Protein 6RD5 (pdb70)

Structure (mmCIF, N/CA/C/O backbone):
data_6RD5
#
_entry.id   6RD5
#
_cell.length_a   1.0
_cell.length_b   1.0
_cell.length_c   1.0
_cell.angle_alpha   90.00
_cell.angle_beta   90.00
_cell.angle_gamma   90.00
#
_symmetry.space_group_name_H-M   'P 1'
#
loop_
_entity.id
_entity.type
_entity.pdbx_description
1 polymer 'ASA-10: Polytomella F-ATP synthase associated subunit 10'
2 polymer 'ATP synthase associated protein ASA1'
3 polymer 'Mitochondrial F1F0 ATP synthase associated 32 kDa protein'
4 polymer 'Mitochondrial F1F0 ATP synthase associated 14 kDa protein'
5 polymer 'Mitochondrial ATP synthase subunit ASA6'
6 polymer 'Mitochondrial ATP synthase subunit ASA8'
7 polymer 'Mitochondrial ATP synthase subunit ASA9'
8 polymer 'Mitochondrial ATP synthase subunit 6'
9 non-polymer '(1S)-2-{[(2-AMINOETHOXY)(HYDROXY)PHOSPHORYL]OXY}-1-[(PALMITOYLOXY)METHYL]ETHYL STEARATE'
10 non-polymer DODECYL-BETA-D-MALTOSIDE
11 non-polymer 'ZINC ION'
12 water water
#
loop_
_atom_site.group_PDB
_atom_site.id
_atom_site.type_symbol
_atom_site.label_atom_id
_atom_site.label_alt_id
_atom_site.label_comp_id
_atom_site.label_asym_id
_atom_site.label_entity_id
_atom_site.label_seq_id
_atom_site.pdbx_PDB_ins_code
_atom_site.Cartn_x
_atom_site.Cartn_y
_atom_site.Cartn_z
_atom_site.occupancy
_atom_site.B_iso_or_equiv
_atom_site.auth_seq_id
_atom_site.auth_comp_id
_atom_site.auth_asym_id
_atom_site.auth_atom_id
_atom_site.pdbx_PDB_model_num
ATOM 1 N N . SER A 1 2 ? 235.480 261.118 224.374 1.00 22.67 2 SER 0 N 1
ATOM 2 C CA . SER A 1 2 ? 235.092 260.760 223.014 1.00 22.67 2 SER 0 CA 1
ATOM 3 C C . SER A 1 2 ? 236.238 260.115 222.250 1.00 22.67 2 SER 0 C 1
ATOM 4 O O . SER A 1 2 ? 237.384 260.168 222.674 1.00 22.67 2 SER 0 O 1
ATOM 7 N N . TYR A 1 3 ? 235.918 259.505 221.113 1.00 20.77 3 TYR 0 N 1
ATOM 8 C CA . TYR A 1 3 ? 236.911 258.891 220.246 1.00 20.77 3 TYR 0 CA 1
ATOM 9 C C . TYR A 1 3 ? 237.215 259.734 219.018 1.00 20.77 3 TYR 0 C 1
ATOM 10 O O . TYR A 1 3 ? 237.735 259.202 218.036 1.00 20.77 3 TYR 0 O 1
ATOM 19 N N . SER A 1 4 ? 236.902 261.031 219.053 1.00 24.97 4 SER 0 N 1
ATOM 20 C CA . SER A 1 4 ? 237.041 261.868 217.866 1.00 24.97 4 SER 0 CA 1
ATOM 21 C C . SER A 1 4 ? 238.502 262.124 217.527 1.00 24.97 4 SER 0 C 1
ATOM 22 O O . SER A 1 4 ? 238.869 262.199 216.351 1.00 24.97 4 SER 0 O 1
ATOM 25 N N . ALA A 1 5 ? 239.355 262.244 218.542 1.00 26.30 5 ALA 0 N 1
ATOM 26 C CA . ALA A 1 5 ? 240.761 262.527 218.286 1.00 26.30 5 ALA 0 CA 1
ATOM 27 C C . ALA A 1 5 ? 241.511 261.270 217.871 1.00 26.30 5 ALA 0 C 1
ATOM 28 O O . ALA A 1 5 ? 242.625 261.349 217.345 1.00 26.30 5 ALA 0 O 1
ATOM 30 N N . TYR A 1 6 ? 240.923 260.100 218.109 1.00 24.09 6 TYR 0 N 1
ATOM 31 C CA . TYR A 1 6 ? 241.515 258.862 217.621 1.00 24.09 6 TYR 0 CA 1
ATOM 32 C C . TYR A 1 6 ? 241.272 258.695 216.128 1.00 24.09 6 TYR 0 C 1
ATOM 33 O O . TYR A 1 6 ? 242.112 258.140 215.410 1.00 24.09 6 TYR 0 O 1
ATOM 42 N N . PHE A 1 7 ? 240.129 259.176 215.640 1.00 23.15 7 PHE 0 N 1
ATOM 43 C CA . PHE A 1 7 ? 239.800 258.997 214.232 1.00 23.15 7 PHE 0 CA 1
ATOM 44 C C . PHE A 1 7 ? 240.406 260.095 213.375 1.00 23.15 7 PHE 0 C 1
ATOM 45 O O . PHE A 1 7 ? 240.478 259.962 212.149 1.00 23.15 7 PHE 0 O 1
ATOM 53 N N . ALA A 1 8 ? 240.844 261.186 213.999 1.00 28.73 8 ALA 0 N 1
ATOM 54 C CA . ALA A 1 8 ? 241.596 262.198 213.276 1.00 28.73 8 ALA 0 CA 1
ATOM 55 C C . ALA A 1 8 ? 243.067 261.831 213.149 1.00 28.73 8 ALA 0 C 1
ATOM 56 O O . ALA A 1 8 ? 243.788 262.478 212.385 1.00 28.73 8 ALA 0 O 1
ATOM 58 N N . LYS A 1 9 ? 243.526 260.818 213.887 1.00 33.09 9 LYS 0 N 1
ATOM 59 C CA . LYS A 1 9 ? 244.917 260.386 213.791 1.00 33.09 9 LYS 0 CA 1
ATOM 60 C C . LYS A 1 9 ? 245.197 259.721 212.453 1.00 33.09 9 LYS 0 C 1
ATOM 61 O O . LYS A 1 9 ? 246.212 260.008 211.811 1.00 33.09 9 LYS 0 O 1
ATOM 67 N N . ALA A 1 10 ? 244.316 258.824 212.024 1.00 37.20 10 ALA 0 N 1
ATOM 68 C CA . ALA A 1 10 ? 244.469 258.191 210.724 1.00 37.20 10 ALA 0 CA 1
ATOM 69 C C . ALA A 1 10 ? 244.084 259.173 209.627 1.00 37.20 10 ALA 0 C 1
ATOM 70 O O . ALA A 1 10 ? 243.007 259.775 209.666 1.00 37.20 10 ALA 0 O 1
ATOM 72 N N . GLY A 1 11 ? 244.966 259.337 208.647 1.00 41.33 11 GLY 0 N 1
ATOM 73 C CA . GLY A 1 11 ? 244.733 260.283 207.581 1.00 41.33 11 GLY 0 CA 1
ATOM 74 C C . GLY A 1 11 ? 243.785 259.750 206.529 1.00 41.33 11 GLY 0 C 1
ATOM 75 O O . GLY A 1 11 ? 242.932 258.899 206.778 1.00 41.33 11 GLY 0 O 1
ATOM 76 N N . PHE A 1 12 ? 243.932 260.284 205.322 1.00 42.79 12 PHE 0 N 1
ATOM 77 C CA . PHE A 1 12 ? 243.226 259.734 204.179 1.00 42.79 12 PHE 0 CA 1
ATOM 78 C C . PHE A 1 12 ? 243.819 258.375 203.852 1.00 42.79 12 PHE 0 C 1
ATOM 79 O O . PHE A 1 12 ? 245.038 258.191 203.896 1.00 42.79 12 PHE 0 O 1
ATOM 87 N N . GLN A 1 13 ? 242.956 257.427 203.531 1.00 40.18 13 GLN 0 N 1
ATOM 88 C CA . GLN A 1 13 ? 243.377 256.112 203.092 1.00 40.18 13 GLN 0 CA 1
ATOM 89 C C . GLN A 1 13 ? 242.546 255.723 201.885 1.00 40.18 13 GLN 0 C 1
ATOM 90 O O . GLN A 1 13 ? 241.373 256.084 201.786 1.00 40.18 13 GLN 0 O 1
ATOM 96 N N . PHE A 1 14 ? 243.162 255.006 200.963 1.00 39.12 14 PHE 0 N 1
ATOM 97 C CA . PHE A 1 14 ? 242.463 254.507 199.796 1.00 39.12 14 PHE 0 CA 1
ATOM 98 C C . PHE A 1 14 ? 241.580 253.335 200.202 1.00 39.12 14 PHE 0 C 1
ATOM 99 O O . PHE A 1 14 ? 241.742 252.775 201.287 1.00 39.12 14 PHE 0 O 1
ATOM 107 N N . PRO A 1 15 ? 240.605 252.962 199.367 1.00 32.85 15 PRO 0 N 1
ATOM 108 C CA . PRO A 1 15 ? 239.915 251.685 199.572 1.00 32.85 15 PRO 0 CA 1
ATOM 109 C C . PRO A 1 15 ? 240.883 250.513 199.477 1.00 32.85 15 PRO 0 C 1
ATOM 110 O O . PRO A 1 15 ? 241.951 250.613 198.870 1.00 32.85 15 PRO 0 O 1
ATOM 114 N N . ALA A 1 16 ? 240.480 249.390 200.072 1.00 31.36 16 ALA 0 N 1
ATOM 115 C CA . ALA A 1 16 ? 241.447 248.399 200.534 1.00 31.36 16 ALA 0 CA 1
ATOM 116 C C . ALA A 1 16 ? 242.113 247.650 199.389 1.00 31.36 16 ALA 0 C 1
ATOM 117 O O . ALA A 1 16 ? 243.275 247.252 199.502 1.00 31.36 16 ALA 0 O 1
ATOM 119 N N . GLY A 1 17 ? 241.414 247.456 198.282 1.00 29.16 17 GLY 0 N 1
ATOM 120 C CA . GLY A 1 17 ? 242.040 246.776 197.168 1.00 29.16 17 GLY 0 CA 1
ATOM 121 C C . GLY A 1 17 ? 242.068 247.618 195.916 1.00 29.16 17 GLY 0 C 1
ATOM 122 O O . GLY A 1 17 ? 241.933 247.095 194.809 1.00 29.16 17 GLY 0 O 1
ATOM 123 N N . LEU A 1 18 ? 242.242 248.929 196.088 1.00 31.40 18 LEU 0 N 1
ATOM 124 C CA . LEU A 1 18 ? 242.164 249.851 194.961 1.00 31.40 18 LEU 0 CA 1
ATOM 125 C C . LEU A 1 18 ? 243.370 249.718 194.043 1.00 31.40 18 LEU 0 C 1
ATOM 126 O O . LEU A 1 18 ? 243.304 250.088 192.867 1.00 31.40 18 LEU 0 O 1
ATOM 131 N N . SER A 1 19 ? 244.482 249.197 194.561 1.00 32.49 19 SER 0 N 1
ATOM 132 C CA . SER A 1 19 ? 245.636 248.953 193.707 1.00 32.49 19 SER 0 CA 1
ATOM 133 C C . SER A 1 19 ? 245.354 247.831 192.721 1.00 32.49 19 SER 0 C 1
ATOM 134 O O . SER A 1 19 ? 245.845 247.857 191.592 1.00 32.49 19 SER 0 O 1
ATOM 137 N N . ALA A 1 20 ? 244.551 246.846 193.124 1.00 31.55 20 ALA 0 N 1
ATOM 138 C CA . ALA A 1 20 ? 244.197 245.765 192.213 1.00 31.55 20 ALA 0 CA 1
ATOM 139 C C . ALA A 1 20 ? 243.166 246.220 191.190 1.00 31.55 20 ALA 0 C 1
ATOM 140 O O . ALA A 1 20 ? 243.055 245.631 190.110 1.00 31.55 20 ALA 0 O 1
ATOM 142 N N . LEU A 1 21 ? 242.393 247.255 191.517 1.00 28.50 21 LEU 0 N 1
ATOM 143 C CA . LEU A 1 21 ? 241.456 247.807 190.548 1.00 28.50 21 LEU 0 CA 1
ATOM 144 C C . LEU A 1 21 ? 242.191 248.603 189.480 1.00 28.50 21 LEU 0 C 1
ATOM 145 O O . LEU A 1 21 ? 241.918 248.459 188.284 1.00 28.50 21 LEU 0 O 1
ATOM 150 N N . VAL A 1 22 ? 243.142 249.442 189.891 1.00 30.84 22 VAL 0 N 1
ATOM 151 C CA . VAL A 1 22 ? 243.879 250.238 188.920 1.00 30.84 22 VAL 0 CA 1
ATOM 152 C C . VAL A 1 22 ? 244.918 249.387 188.202 1.00 30.84 22 VAL 0 C 1
ATOM 153 O O . VAL A 1 22 ? 245.391 249.755 187.127 1.00 30.84 22 VAL 0 O 1
ATOM 157 N N . ALA A 1 23 ? 245.284 248.233 188.764 1.00 32.08 23 ALA 0 N 1
ATOM 158 C CA . ALA A 1 23 ? 246.136 247.317 188.015 1.00 32.08 23 ALA 0 CA 1
ATOM 159 C C . ALA A 1 23 ? 245.349 246.625 186.917 1.00 32.08 23 ALA 0 C 1
ATOM 160 O O . ALA A 1 23 ? 245.869 246.402 185.823 1.00 32.08 23 ALA 0 O 1
ATOM 162 N N . GLY A 1 24 ? 244.089 246.287 187.187 1.00 31.99 24 GLY 0 N 1
ATOM 163 C CA . GLY A 1 24 ? 243.292 245.602 186.186 1.00 31.99 24 GLY 0 CA 1
ATOM 164 C C . GLY A 1 24 ? 242.821 246.529 185.085 1.00 31.99 24 GLY 0 C 1
ATOM 165 O O . GLY A 1 24 ? 242.634 246.112 183.944 1.00 31.99 24 GLY 0 O 1
ATOM 166 N N . ILE A 1 25 ? 242.625 247.804 185.415 1.00 31.87 25 ILE 0 N 1
ATOM 167 C CA . ILE A 1 25 ? 242.148 248.764 184.427 1.00 31.87 25 ILE 0 CA 1
ATOM 168 C C . ILE A 1 25 ? 243.287 249.193 183.510 1.00 31.87 25 ILE 0 C 1
ATOM 169 O O . ILE A 1 25 ? 243.108 249.330 182.293 1.00 31.87 25 ILE 0 O 1
ATOM 174 N N . VAL A 1 26 ? 244.486 249.362 184.068 1.00 33.28 26 VAL 0 N 1
ATOM 175 C CA . VAL A 1 26 ? 245.650 249.711 183.258 1.00 33.28 26 VAL 0 CA 1
ATOM 176 C C . VAL A 1 26 ? 246.078 248.533 182.387 1.00 33.28 26 VAL 0 C 1
ATOM 177 O O . VAL A 1 26 ? 246.405 248.713 181.208 1.00 33.28 26 VAL 0 O 1
ATOM 181 N N . ALA A 1 27 ? 246.013 247.307 182.919 1.00 33.90 27 ALA 0 N 1
ATOM 182 C CA . ALA A 1 27 ? 246.403 246.135 182.135 1.00 33.90 27 ALA 0 CA 1
ATOM 183 C C . ALA A 1 27 ? 245.416 245.844 181.011 1.00 33.90 27 ALA 0 C 1
ATOM 184 O O . ALA A 1 27 ? 245.756 245.155 180.045 1.00 33.90 27 ALA 0 O 1
ATOM 186 N N . LEU A 1 28 ? 244.187 246.347 181.115 1.00 32.42 28 LEU 0 N 1
ATOM 187 C CA . LEU A 1 28 ? 243.260 246.206 179.999 1.00 32.42 28 LEU 0 CA 1
ATOM 188 C C . LEU A 1 28 ? 243.528 247.256 178.934 1.00 32.42 28 LEU 0 C 1
ATOM 189 O O . LEU A 1 28 ? 243.095 247.113 177.786 1.00 32.42 28 LEU 0 O 1
ATOM 194 N N . ASN A 1 29 ? 244.252 248.314 179.292 1.00 36.68 29 ASN 0 N 1
ATOM 195 C CA . ASN A 1 29 ? 244.518 249.385 178.345 1.00 36.68 29 ASN 0 CA 1
ATOM 196 C C . ASN A 1 29 ? 245.926 249.318 177.773 1.00 36.68 29 ASN 0 C 1
ATOM 197 O O . ASN A 1 29 ? 246.206 249.979 176.767 1.00 36.68 29 ASN 0 O 1
ATOM 202 N N . VAL A 1 30 ? 246.823 248.539 178.379 1.00 37.70 30 VAL 0 N 1
ATOM 203 C CA . VAL A 1 30 ? 248.174 248.455 177.838 1.00 37.70 30 VAL 0 CA 1
ATOM 204 C C . VAL A 1 30 ? 248.436 247.084 177.223 1.00 37.70 30 VAL 0 C 1
ATOM 205 O O . VAL A 1 30 ? 249.241 246.957 176.295 1.00 37.70 30 VAL 0 O 1
ATOM 209 N N . CYS A 1 31 ? 247.763 246.039 177.701 1.00 39.61 31 CYS 0 N 1
ATOM 210 C CA . CYS A 1 31 ? 247.887 244.716 177.091 1.00 39.61 31 CYS 0 CA 1
ATOM 211 C C . CYS A 1 31 ? 246.708 244.461 176.154 1.00 39.61 31 CYS 0 C 1
ATOM 212 O O . CYS A 1 31 ? 245.891 243.567 176.346 1.00 39.61 31 CYS 0 O 1
ATOM 215 N N . THR A 1 32 ? 246.639 245.289 175.115 1.00 38.10 32 THR 0 N 1
ATOM 216 C CA . THR A 1 32 ? 245.571 245.180 174.135 1.00 38.10 32 THR 0 CA 1
ATOM 217 C C . THR A 1 32 ? 245.862 244.140 173.064 1.00 38.10 32 THR 0 C 1
ATOM 218 O O . THR A 1 32 ? 244.922 243.595 172.481 1.00 38.10 32 THR 0 O 1
ATOM 222 N N . GLY A 1 33 ? 247.130 243.841 172.806 1.00 37.36 33 GLY 0 N 1
ATOM 223 C CA . GLY A 1 33 ? 247.467 242.890 171.759 1.00 37.36 33 GLY 0 CA 1
ATOM 224 C C . GLY A 1 33 ? 247.283 243.455 170.369 1.00 37.36 33 GLY 0 C 1
ATOM 225 O O . GLY A 1 33 ? 246.990 242.709 169.427 1.00 37.36 33 GLY 0 O 1
ATOM 226 N N . ARG A 1 34 ? 247.455 244.762 170.222 1.00 35.43 34 ARG 0 N 1
ATOM 227 C CA . ARG A 1 34 ? 247.208 245.454 168.966 1.00 35.43 34 ARG 0 CA 1
ATOM 228 C C . ARG A 1 34 ? 247.974 246.768 169.008 1.00 35.43 34 ARG 0 C 1
ATOM 229 O O . ARG A 1 34 ? 248.350 247.234 170.093 1.00 35.43 34 ARG 0 O 1
ATOM 237 N N . PRO A 1 35 ? 248.281 247.362 167.848 1.00 29.80 35 PRO 0 N 1
ATOM 238 C CA . PRO A 1 35 ? 248.970 248.658 167.856 1.00 29.80 35 PRO 0 CA 1
ATOM 239 C C . PRO A 1 35 ? 248.100 249.761 168.438 1.00 29.80 35 PRO 0 C 1
ATOM 240 O O . PRO A 1 35 ? 246.872 249.673 168.460 1.00 29.80 35 PRO 0 O 1
ATOM 244 N N . THR A 1 36 ? 248.760 250.815 168.898 1.00 30.04 36 THR 0 N 1
ATOM 245 C CA . THR A 1 36 ? 248.148 251.780 169.806 1.00 30.04 36 THR 0 CA 1
ATOM 246 C C . THR A 1 36 ? 247.539 252.967 169.062 1.00 30.04 36 THR 0 C 1
ATOM 247 O O . THR A 1 36 ? 248.169 254.018 168.931 1.00 30.04 36 THR 0 O 1
ATOM 251 N N . LYS A 1 37 ? 246.287 252.792 168.610 1.00 32.48 37 LYS 0 N 1
ATOM 252 C CA . LYS A 1 37 ? 245.312 253.835 168.273 1.00 32.48 37 LYS 0 CA 1
ATOM 253 C C . LYS A 1 37 ? 245.854 254.944 167.368 1.00 32.48 37 LYS 0 C 1
ATOM 254 O O . LYS A 1 37 ? 246.196 256.036 167.833 1.00 32.48 37 LYS 0 O 1
ATOM 260 N N . GLY A 1 38 ? 246.071 254.628 166.104 1.00 27.28 38 GLY 0 N 1
ATOM 261 C CA . GLY A 1 38 ? 246.602 255.589 165.172 1.00 27.28 38 GLY 0 CA 1
ATOM 262 C C . GLY A 1 38 ? 248.010 255.304 164.730 1.00 27.28 38 GLY 0 C 1
ATOM 263 O O . GLY A 1 38 ? 248.563 256.078 163.946 1.00 27.28 38 GLY 0 O 1
ATOM 264 N N . THR A 1 39 ? 248.609 254.227 165.215 1.00 23.99 39 THR 0 N 1
ATOM 265 C CA . THR A 1 39 ? 249.921 253.798 164.780 1.00 23.99 39 THR 0 CA 1
ATOM 266 C C . THR A 1 39 ? 249.800 252.446 164.098 1.00 23.99 39 THR 0 C 1
ATOM 267 O O . THR A 1 39 ? 248.791 251.751 164.229 1.00 23.99 39 THR 0 O 1
ATOM 271 N N . LYS A 1 40 ? 250.843 252.090 163.365 1.00 20.83 40 LYS 0 N 1
ATOM 272 C CA . LYS A 1 40 ? 250.928 250.830 162.649 1.00 20.83 40 LYS 0 CA 1
ATOM 273 C C . LYS A 1 40 ? 252.331 250.282 162.842 1.00 20.83 40 LYS 0 C 1
ATOM 274 O O . LYS A 1 40 ? 253.305 251.034 162.758 1.00 20.83 40 LYS 0 O 1
ATOM 280 N N . GLU A 1 41 ? 252.435 248.991 163.136 1.00 21.67 41 GLU 0 N 1
ATOM 281 C CA . GLU A 1 41 ? 253.744 248.369 163.242 1.00 21.67 41 GLU 0 CA 1
ATOM 282 C C . GLU A 1 41 ? 254.381 248.259 161.867 1.00 21.67 41 GLU 0 C 1
ATOM 283 O O . GLU A 1 41 ? 253.731 247.886 160.889 1.00 21.67 41 GLU 0 O 1
ATOM 289 N N . ILE A 1 42 ? 255.661 248.602 161.793 1.00 22.93 42 ILE 0 N 1
ATOM 290 C CA . ILE A 1 42 ? 256.425 248.568 160.561 1.00 22.93 42 ILE 0 CA 1
ATOM 291 C C . ILE A 1 42 ? 257.657 247.700 160.785 1.00 22.93 42 ILE 0 C 1
ATOM 292 O O . ILE A 1 42 ? 257.919 247.234 161.891 1.00 22.93 42 ILE 0 O 1
ATOM 297 N N . SER A 1 43 ? 258.414 247.488 159.716 1.00 26.34 43 SER 0 N 1
ATOM 298 C CA . SER A 1 43 ? 259.630 246.704 159.813 1.00 26.34 43 SER 0 CA 1
ATOM 299 C C . SER A 1 43 ? 260.721 247.499 160.520 1.00 26.34 43 SER 0 C 1
ATOM 300 O O . SER A 1 43 ? 260.644 248.720 160.666 1.00 26.34 43 SER 0 O 1
ATOM 303 N N . ASN A 1 44 ? 261.748 246.783 160.976 1.00 28.60 44 ASN 0 N 1
ATOM 304 C CA . ASN A 1 44 ? 262.888 247.455 161.586 1.00 28.60 44 ASN 0 CA 1
ATOM 305 C C . ASN A 1 44 ? 263.712 248.186 160.539 1.00 28.60 44 ASN 0 C 1
ATOM 306 O O . ASN A 1 44 ? 264.380 249.176 160.850 1.00 28.60 44 ASN 0 O 1
ATOM 311 N N . ALA A 1 45 ? 263.675 247.712 159.294 1.00 28.17 45 ALA 0 N 1
ATOM 312 C CA . ALA A 1 45 ? 264.364 248.402 158.210 1.00 28.17 45 ALA 0 CA 1
ATOM 313 C C . ALA A 1 45 ? 263.689 249.728 157.893 1.00 28.17 45 ALA 0 C 1
ATOM 314 O O . ALA A 1 45 ? 264.357 250.718 157.579 1.00 28.17 45 ALA 0 O 1
ATOM 316 N N . GLU A 1 46 ? 262.360 249.767 157.974 1.00 27.74 46 GLU 0 N 1
ATOM 317 C CA . GLU A 1 46 ? 261.641 251.001 157.689 1.00 27.74 46 GLU 0 CA 1
ATOM 318 C C . GLU A 1 46 ? 261.767 251.994 158.834 1.00 27.74 46 GLU 0 C 1
ATOM 319 O O . GLU A 1 46 ? 261.850 253.203 158.604 1.00 27.74 46 GLU 0 O 1
ATOM 325 N N . TYR A 1 47 ? 261.792 251.500 160.075 1.00 27.11 47 TYR 0 N 1
ATOM 326 C CA . TYR A 1 47 ? 261.851 252.386 161.234 1.00 27.11 47 TYR 0 CA 1
ATOM 327 C C . TYR A 1 47 ? 263.198 253.085 161.331 1.00 27.11 47 TYR 0 C 1
ATOM 328 O O . TYR A 1 47 ? 263.274 254.245 161.750 1.00 27.11 47 TYR 0 O 1
ATOM 337 N N . ASN A 1 48 ? 264.273 252.391 160.967 1.00 28.24 48 ASN 0 N 1
ATOM 338 C CA . ASN A 1 48 ? 265.603 252.966 161.107 1.00 28.24 48 ASN 0 CA 1
ATOM 339 C C . ASN A 1 48 ? 265.894 253.970 160.002 1.00 28.24 48 ASN 0 C 1
ATOM 340 O O . ASN A 1 48 ? 266.634 254.936 160.214 1.00 28.24 48 ASN 0 O 1
ATOM 345 N N . ALA A 1 49 ? 265.320 253.763 158.818 1.00 26.96 49 ALA 0 N 1
ATOM 346 C CA . ALA A 1 49 ? 265.600 254.648 157.696 1.00 26.96 49 ALA 0 CA 1
ATOM 347 C C . ALA A 1 49 ? 264.763 255.916 157.759 1.00 26.96 49 ALA 0 C 1
ATOM 348 O O . ALA A 1 49 ? 265.079 256.910 157.097 1.00 26.96 49 ALA 0 O 1
ATOM 350 N N . THR A 1 50 ? 263.696 255.904 158.544 1.00 27.53 50 THR 0 N 1
ATOM 351 C CA . THR A 1 50 ? 262.741 256.997 158.505 1.00 27.53 50 THR 0 CA 1
ATOM 352 C C . THR A 1 50 ? 263.093 258.058 159.545 1.00 27.53 50 THR 0 C 1
ATOM 353 O O . THR A 1 50 ? 263.390 257.725 160.694 1.00 27.53 50 THR 0 O 1
ATOM 357 N N . PRO A 1 51 ? 263.077 259.338 159.171 1.00 29.23 51 PRO 0 N 1
ATOM 358 C CA . PRO A 1 51 ? 263.192 260.406 160.167 1.00 29.23 51 PRO 0 CA 1
ATOM 359 C C . PRO A 1 51 ? 261.985 260.441 161.091 1.00 29.23 51 PRO 0 C 1
ATOM 360 O O . PRO A 1 51 ? 260.945 259.840 160.825 1.00 29.23 51 PRO 0 O 1
ATOM 364 N N . ILE A 1 52 ? 262.137 261.179 162.192 1.00 32.51 52 ILE 0 N 1
ATOM 365 C CA . ILE A 1 52 ? 261.083 261.248 163.202 1.00 32.51 52 ILE 0 CA 1
ATOM 366 C C . ILE A 1 52 ? 259.885 262.023 162.672 1.00 32.51 52 ILE 0 C 1
ATOM 367 O O . ILE A 1 52 ? 258.731 261.683 162.958 1.00 32.51 52 ILE 0 O 1
ATOM 372 N N . GLY A 1 53 ? 260.134 263.044 161.853 1.00 33.67 53 GLY 0 N 1
ATOM 373 C CA . GLY A 1 53 ? 259.038 263.835 161.318 1.00 33.67 53 GLY 0 CA 1
ATOM 374 C C . GLY A 1 53 ? 258.224 263.092 160.279 1.00 33.67 53 GLY 0 C 1
ATOM 375 O O . GLY A 1 53 ? 257.031 263.349 160.113 1.00 33.67 53 GLY 0 O 1
ATOM 376 N N . TYR A 1 54 ? 258.854 262.161 159.563 1.00 34.68 54 TYR 0 N 1
ATOM 377 C CA . TYR A 1 54 ? 258.115 261.371 158.585 1.00 34.68 54 TYR 0 CA 1
ATOM 378 C C . TYR A 1 54 ? 257.446 260.185 159.262 1.00 34.68 54 TYR 0 C 1
ATOM 379 O O . TYR A 1 54 ? 256.494 259.606 158.730 1.00 34.68 54 TYR 0 O 1
ATOM 388 N N . LEU A 1 55 ? 257.946 259.814 160.438 1.00 29.69 55 LEU 0 N 1
ATOM 389 C CA . LEU A 1 55 ? 257.395 258.692 161.185 1.00 29.69 55 LEU 0 CA 1
ATOM 390 C C . LEU A 1 55 ? 256.106 259.088 161.890 1.00 29.69 55 LEU 0 C 1
ATOM 391 O O . LEU A 1 55 ? 255.267 258.236 162.195 1.00 29.69 55 LEU 0 O 1
ATOM 396 N N . GLN A 1 56 ? 255.935 260.378 162.154 1.00 32.65 56 GLN 0 N 1
ATOM 397 C CA . GLN A 1 56 ? 254.708 260.882 162.741 1.00 32.65 56 GLN 0 CA 1
ATOM 398 C C . GLN A 1 56 ? 253.669 261.157 161.663 1.00 32.65 56 GLN 0 C 1
ATOM 399 O O . GLN A 1 56 ? 253.993 261.383 160.497 1.00 32.65 56 GLN 0 O 1
ATOM 405 N N . SER A 1 57 ? 252.407 261.142 162.068 1.00 35.15 57 SER 0 N 1
ATOM 406 C CA . SER A 1 57 ? 251.302 261.453 161.189 1.00 35.15 57 SER 0 CA 1
ATOM 407 C C . SER A 1 57 ? 250.588 262.696 161.702 1.00 35.15 57 SER 0 C 1
ATOM 408 O O . SER A 1 57 ? 250.588 262.938 162.911 1.00 35.15 57 SER 0 O 1
ATOM 411 N N . PRO A 1 58 ? 250.011 263.519 160.819 1.00 37.95 58 PRO 0 N 1
ATOM 412 C CA . PRO A 1 58 ? 249.354 264.747 161.300 1.00 37.95 58 PRO 0 CA 1
ATOM 413 C C . PRO A 1 58 ? 248.106 264.512 162.133 1.00 37.95 58 PRO 0 C 1
ATOM 414 O O . PRO A 1 58 ? 247.836 265.307 163.038 1.00 37.95 58 PRO 0 O 1
ATOM 418 N N . ASP A 1 59 ? 247.349 263.441 161.870 1.00 38.38 59 ASP 0 N 1
ATOM 419 C CA . ASP A 1 59 ? 246.112 263.194 162.611 1.00 38.38 59 ASP 0 CA 1
ATOM 420 C C . ASP A 1 59 ? 246.381 262.871 164.072 1.00 38.38 59 ASP 0 C 1
ATOM 421 O O . ASP A 1 59 ? 245.541 263.137 164.938 1.00 38.38 59 ASP 0 O 1
ATOM 426 N N . GLN A 1 60 ? 247.548 262.301 164.368 1.00 33.64 60 GLN 0 N 1
ATOM 427 C CA . GLN A 1 60 ? 247.841 261.916 165.740 1.00 33.64 60 GLN 0 CA 1
ATOM 428 C C . GLN A 1 60 ? 248.420 263.070 166.540 1.00 33.64 60 GLN 0 C 1
ATOM 429 O O . GLN A 1 60 ? 248.705 262.912 167.731 1.00 33.64 60 GLN 0 O 1
ATOM 435 N N . HIS A 1 61 ? 248.595 264.234 165.919 1.00 34.81 61 HIS 0 N 1
ATOM 436 C CA . HIS A 1 61 ? 249.055 265.429 166.620 1.00 34.81 61 HIS 0 CA 1
ATOM 437 C C . HIS A 1 61 ? 248.103 266.591 166.374 1.00 34.81 61 HIS 0 C 1
ATOM 438 O O . HIS A 1 61 ? 248.421 267.495 165.593 1.00 34.81 61 HIS 0 O 1
ATOM 445 N N . PRO A 1 62 ? 246.940 266.635 167.022 1.00 35.81 62 PRO 0 N 1
ATOM 446 C CA . PRO A 1 62 ? 246.071 267.804 166.875 1.00 35.81 62 PRO 0 CA 1
ATOM 447 C C . PRO A 1 62 ? 246.567 268.987 167.689 1.00 35.81 62 PRO 0 C 1
ATOM 448 O O . PRO A 1 62 ? 247.278 268.840 168.685 1.00 35.81 62 PRO 0 O 1
ATOM 452 N N . THR A 1 63 ? 246.182 270.178 167.239 1.00 38.54 63 THR 0 N 1
ATOM 453 C CA . THR A 1 63 ? 246.623 271.412 167.875 1.00 38.54 63 THR 0 CA 1
ATOM 454 C C . THR A 1 63 ? 245.885 271.616 169.195 1.00 38.54 63 THR 0 C 1
ATOM 455 O O . THR A 1 63 ? 244.692 271.322 169.306 1.00 38.54 63 THR 0 O 1
ATOM 459 N N . ALA A 1 64 ? 246.622 272.100 170.206 1.00 40.72 64 ALA 0 N 1
ATOM 460 C CA . ALA A 1 64 ? 246.114 272.177 171.572 1.00 40.72 64 ALA 0 CA 1
ATOM 461 C C . ALA A 1 64 ? 244.947 273.144 171.705 1.00 40.72 64 ALA 0 C 1
ATOM 462 O O . ALA A 1 64 ? 244.019 272.890 172.468 1.00 40.72 64 ALA 0 O 1
ATOM 464 N N . PHE A 1 65 ? 244.974 274.265 171.005 1.00 42.77 65 PHE 0 N 1
ATOM 465 C CA . PHE A 1 65 ? 243.860 275.212 171.018 1.00 42.77 65 PHE 0 CA 1
ATOM 466 C C . PHE A 1 65 ? 243.742 275.762 169.610 1.00 42.77 65 PHE 0 C 1
ATOM 467 O O . PHE A 1 65 ? 244.271 276.838 169.303 1.00 42.77 65 PHE 0 O 1
ATOM 475 N N . PRO A 1 66 ? 243.061 275.039 168.720 1.00 42.50 66 PRO 0 N 1
ATOM 476 C CA . PRO A 1 66 ? 243.141 275.351 167.288 1.00 42.50 66 PRO 0 CA 1
ATOM 477 C C . PRO A 1 66 ? 242.327 276.587 166.941 1.00 42.50 66 PRO 0 C 1
ATOM 478 O O . PRO A 1 66 ? 241.183 276.740 167.372 1.00 42.50 66 PRO 0 O 1
ATOM 482 N N . LYS A 1 67 ? 242.939 277.486 166.174 1.00 46.97 67 LYS 0 N 1
ATOM 483 C CA . LYS A 1 67 ? 242.201 278.617 165.641 1.00 46.97 67 LYS 0 CA 1
ATOM 484 C C . LYS A 1 67 ? 241.276 278.211 164.508 1.00 46.97 67 LYS 0 C 1
ATOM 485 O O . LYS A 1 67 ? 240.284 278.897 164.265 1.00 46.97 67 LYS 0 O 1
ATOM 491 N N . VAL A 1 68 ? 241.574 277.120 163.815 1.00 46.31 68 VAL 0 N 1
ATOM 492 C CA . VAL A 1 68 ? 240.687 276.571 162.795 1.00 46.31 68 VAL 0 CA 1
ATOM 493 C C . VAL A 1 68 ? 240.477 275.106 163.156 1.00 46.31 68 VAL 0 C 1
ATOM 494 O O . VAL A 1 68 ? 241.447 274.427 163.516 1.00 46.31 68 VAL 0 O 1
ATOM 498 N N . PRO A 1 69 ? 239.231 274.597 163.134 1.00 47.40 69 PRO 0 N 1
ATOM 499 C CA . PRO A 1 69 ? 238.992 273.171 163.402 1.00 47.40 69 PRO 0 CA 1
ATOM 500 C C . PRO A 1 69 ? 239.703 272.238 162.438 1.00 47.40 69 PRO 0 C 1
ATOM 501 O O . PRO A 1 69 ? 239.420 272.231 161.237 1.00 47.40 69 PRO 0 O 1
ATOM 505 N N . GLY A 1 70 ? 240.636 271.450 162.963 1.00 43.98 70 GLY 0 N 1
ATOM 506 C CA . GLY A 1 70 ? 241.407 270.525 162.162 1.00 43.98 70 GLY 0 CA 1
ATOM 507 C C . GLY A 1 70 ? 242.869 270.872 162.024 1.00 43.98 70 GLY 0 C 1
ATOM 508 O O . GLY A 1 70 ? 243.555 270.248 161.208 1.00 43.98 70 GLY 0 O 1
ATOM 509 N N . MET A 1 71 ? 243.365 271.853 162.771 1.00 42.44 71 MET 0 N 1
ATOM 510 C CA . MET A 1 71 ? 244.783 272.173 162.738 1.00 42.44 71 MET 0 CA 1
ATOM 511 C C . MET A 1 71 ? 245.588 271.059 163.389 1.00 42.44 71 MET 0 C 1
ATOM 512 O O . MET A 1 71 ? 245.235 270.559 164.459 1.00 42.44 71 MET 0 O 1
ATOM 517 N N . LYS A 1 72 ? 246.676 270.672 162.736 1.00 38.72 72 LYS 0 N 1
ATOM 518 C CA . LYS A 1 72 ? 247.543 269.609 163.215 1.00 38.72 72 LYS 0 CA 1
ATOM 519 C C . LYS A 1 72 ? 248.891 270.205 163.582 1.00 38.72 72 LYS 0 C 1
ATOM 520 O O . LYS A 1 72 ? 249.301 271.218 163.009 1.00 38.72 72 LYS 0 O 1
ATOM 526 N N . ASP A 1 73 ? 249.573 269.580 164.542 1.00 40.31 73 ASP 0 N 1
ATOM 527 C CA . ASP A 1 73 ? 250.818 270.149 165.046 1.00 40.31 73 ASP 0 CA 1
ATOM 528 C C . ASP A 1 73 ? 251.987 269.842 164.122 1.00 40.31 73 ASP 0 C 1
ATOM 529 O O . ASP A 1 73 ? 252.902 270.659 163.979 1.00 40.31 73 ASP 0 O 1
ATOM 534 N N . VAL A 1 74 ? 251.982 268.670 163.495 1.00 42.49 74 VAL 0 N 1
ATOM 535 C CA . VAL A 1 74 ? 253.049 268.248 162.597 1.00 42.49 74 VAL 0 CA 1
ATOM 536 C C . VAL A 1 74 ? 252.458 268.073 161.207 1.00 42.49 74 VAL 0 C 1
ATOM 537 O O . VAL A 1 74 ? 251.238 267.952 161.058 1.00 42.49 74 VAL 0 O 1
ATOM 541 N N . HIS A 1 75 ? 253.322 268.072 160.191 1.00 49.11 75 HIS 0 N 1
ATOM 542 C CA . HIS A 1 75 ? 252.841 267.940 158.821 1.00 49.11 75 HIS 0 CA 1
ATOM 543 C C . HIS A 1 75 ? 253.120 266.550 158.266 1.00 49.11 75 HIS 0 C 1
ATOM 544 O O . HIS A 1 75 ? 252.574 266.170 157.224 1.00 49.11 75 HIS 0 O 1
ATOM 551 N N . GLY A 1 76 ? 253.964 265.782 158.941 1.00 45.29 76 GLY 0 N 1
ATOM 552 C CA . GLY A 1 76 ? 254.225 264.417 158.543 1.00 45.29 76 GLY 0 CA 1
ATOM 553 C C . GLY A 1 76 ? 255.103 264.307 157.315 1.00 45.29 76 GLY 0 C 1
ATOM 554 O O . GLY A 1 76 ? 255.865 265.208 156.953 1.00 45.29 76 GLY 0 O 1
ATOM 555 N N . SER A 1 77 ? 254.988 263.156 156.666 1.00 47.14 77 SER 0 N 1
ATOM 556 C CA . SER A 1 77 ? 255.740 262.917 155.446 1.00 47.14 77 SER 0 CA 1
ATOM 557 C C . SER A 1 77 ? 255.042 263.585 154.264 1.00 47.14 77 SER 0 C 1
ATOM 558 O O . SER A 1 77 ? 253.850 263.350 154.033 1.00 47.14 77 SER 0 O 1
ATOM 561 N N . PRO A 1 78 ? 255.748 264.414 153.490 1.00 53.15 78 PRO 0 N 1
ATOM 562 C CA . PRO A 1 78 ? 255.159 264.977 152.271 1.00 53.15 78 PRO 0 CA 1
ATOM 563 C C . PRO A 1 78 ? 255.173 264.025 151.090 1.00 53.15 78 PRO 0 C 1
ATOM 564 O O . PRO A 1 78 ? 254.630 264.369 150.032 1.00 53.15 78 PRO 0 O 1
ATOM 568 N N . HIS A 1 79 ? 255.767 262.848 151.244 1.00 56.39 79 HIS 0 N 1
ATOM 569 C CA . HIS A 1 79 ? 255.875 261.870 150.175 1.00 56.39 79 HIS 0 CA 1
ATOM 570 C C . HIS A 1 79 ? 254.647 260.972 150.178 1.00 56.39 79 HIS 0 C 1
ATOM 571 O O . HIS A 1 79 ? 254.410 260.236 151.141 1.00 56.39 79 HIS 0 O 1
ATOM 578 N N . HIS A 1 80 ? 253.875 261.036 149.099 1.00 63.98 80 HIS 0 N 1
ATOM 579 C CA . HIS A 1 80 ? 252.642 260.271 148.981 1.00 63.98 80 HIS 0 CA 1
ATOM 580 C C . HIS A 1 80 ? 252.812 259.106 148.012 1.00 63.98 80 HIS 0 C 1
ATOM 581 O O . HIS A 1 80 ? 253.773 259.061 147.245 1.00 63.98 80 HIS 0 O 1
ATOM 588 N N . TYR B 2 23 ? 189.755 253.662 315.098 1.00 125.43 23 TYR 1 N 1
ATOM 589 C CA . TYR B 2 23 ? 189.540 253.124 316.437 1.00 125.43 23 TYR 1 CA 1
ATOM 590 C C . TYR B 2 23 ? 188.224 253.628 317.019 1.00 125.43 23 TYR 1 C 1
ATOM 591 O O . TYR B 2 23 ? 187.746 253.117 318.032 1.00 125.43 23 TYR 1 O 1
ATOM 600 N N . LEU B 2 24 ? 187.642 254.633 316.372 1.00 125.70 24 LEU 1 N 1
ATOM 601 C CA . LEU B 2 24 ? 186.381 255.195 316.830 1.00 125.70 24 LEU 1 CA 1
ATOM 602 C C . LEU B 2 24 ? 185.223 254.294 316.424 1.00 125.70 24 LEU 1 C 1
ATOM 603 O O . LEU B 2 24 ? 185.065 253.949 315.249 1.00 125.70 24 LEU 1 O 1
ATOM 608 N N . ALA B 2 25 ? 184.408 253.924 317.404 1.00 127.58 25 ALA 1 N 1
ATOM 609 C CA . ALA B 2 25 ? 183.318 252.976 317.272 1.00 127.58 25 ALA 1 CA 1
ATOM 610 C C . ALA B 2 25 ? 182.012 253.692 316.943 1.00 127.58 25 ALA 1 C 1
ATOM 611 O O . ALA B 2 25 ? 181.800 254.832 317.366 1.00 127.58 25 ALA 1 O 1
ATOM 613 N N . PRO B 2 26 ? 181.127 253.058 316.169 1.00 129.43 26 PRO 1 N 1
ATOM 614 C CA . PRO B 2 26 ? 179.809 253.658 315.914 1.00 129.43 26 PRO 1 CA 1
ATOM 615 C C . PRO B 2 26 ? 178.941 253.614 317.163 1.00 129.43 26 PRO 1 C 1
ATOM 616 O O . PRO B 2 26 ? 178.879 252.598 317.859 1.00 129.43 26 PRO 1 O 1
ATOM 620 N N . LEU B 2 27 ? 178.276 254.730 317.446 1.00 128.50 27 LEU 1 N 1
ATOM 621 C CA . LEU B 2 27 ? 177.486 254.873 318.665 1.00 128.50 27 LEU 1 CA 1
ATOM 622 C C . LEU B 2 27 ? 176.127 254.217 318.458 1.00 128.50 27 LEU 1 C 1
ATOM 623 O O . LEU B 2 27 ? 175.336 254.657 317.617 1.00 128.50 27 LEU 1 O 1
ATOM 628 N N . ARG B 2 28 ? 175.853 253.163 319.222 1.00 128.97 28 ARG 1 N 1
ATOM 629 C CA . ARG B 2 28 ? 174.586 252.449 319.159 1.00 128.97 28 ARG 1 CA 1
ATOM 630 C C . ARG B 2 28 ? 173.952 252.433 320.541 1.00 128.97 28 ARG 1 C 1
ATOM 631 O O . ARG B 2 28 ? 174.610 252.083 321.526 1.00 128.97 28 ARG 1 O 1
ATOM 639 N N . SER B 2 29 ? 172.675 252.811 320.610 1.00 130.55 29 SER 1 N 1
ATOM 640 C CA . SER B 2 29 ? 171.920 252.843 321.862 1.00 130.55 29 SER 1 CA 1
ATOM 641 C C . SER B 2 29 ? 170.647 252.029 321.653 1.00 130.55 29 SER 1 C 1
ATOM 642 O O . SER B 2 29 ? 169.595 252.580 321.318 1.00 130.55 29 SER 1 O 1
ATOM 645 N N . ASP B 2 30 ? 170.749 250.719 321.860 1.00 131.37 30 ASP 1 N 1
ATOM 646 C CA . ASP B 2 30 ? 169.615 249.820 321.708 1.00 131.37 30 ASP 1 CA 1
ATOM 647 C C . ASP B 2 30 ? 169.839 248.583 322.565 1.00 131.37 30 ASP 1 C 1
ATOM 648 O O . ASP B 2 30 ? 170.968 248.263 322.946 1.00 131.37 30 ASP 1 O 1
ATOM 653 N N . PHE B 2 31 ? 168.746 247.892 322.869 1.00 131.18 31 PHE 1 N 1
ATOM 654 C CA . PHE B 2 31 ? 168.768 246.731 323.743 1.00 131.18 31 PHE 1 CA 1
ATOM 655 C C . PHE B 2 31 ? 168.436 245.467 322.963 1.00 131.18 31 PHE 1 C 1
ATOM 656 O O . PHE B 2 31 ? 167.805 245.509 321.903 1.00 131.18 31 PHE 1 O 1
ATOM 664 N N . THR B 2 32 ? 168.869 244.334 323.507 1.00 132.39 32 THR 1 N 1
ATOM 665 C CA . THR B 2 32 ? 168.474 243.037 322.982 1.00 132.39 32 THR 1 CA 1
ATOM 666 C C . THR B 2 32 ? 167.147 242.615 323.606 1.00 132.39 32 THR 1 C 1
ATOM 667 O O . THR B 2 32 ? 166.785 243.047 324.705 1.00 132.39 32 THR 1 O 1
ATOM 671 N N . GLU B 2 33 ? 166.393 241.808 322.865 1.00 133.27 33 GLU 1 N 1
ATOM 672 C CA . GLU B 2 33 ? 165.054 241.409 323.277 1.00 133.27 33 GLU 1 CA 1
ATOM 673 C C . GLU B 2 33 ? 164.981 239.964 323.742 1.00 133.27 33 GLU 1 C 1
ATOM 674 O O . GLU B 2 33 ? 164.543 239.695 324.864 1.00 133.27 33 GLU 1 O 1
ATOM 680 N N . GLU B 2 34 ? 165.399 239.024 322.903 1.00 133.03 34 GLU 1 N 1
ATOM 681 C CA . GLU B 2 34 ? 165.372 237.606 323.224 1.00 133.03 34 GLU 1 CA 1
ATOM 682 C C . GLU B 2 34 ? 166.801 237.105 323.374 1.00 133.03 34 GLU 1 C 1
ATOM 683 O O . GLU B 2 34 ? 167.722 237.644 322.751 1.00 133.03 34 GLU 1 O 1
ATOM 689 N N . ILE B 2 35 ? 166.988 236.096 324.224 1.00 134.31 35 ILE 1 N 1
ATOM 690 C CA . ILE B 2 35 ? 168.290 235.451 324.351 1.00 134.31 35 ILE 1 CA 1
ATOM 691 C C . ILE B 2 35 ? 168.605 234.713 323.052 1.00 134.31 35 ILE 1 C 1
ATOM 692 O O . ILE B 2 35 ? 167.767 233.985 322.505 1.00 134.31 35 ILE 1 O 1
ATOM 697 N N . THR B 2 36 ? 169.792 234.958 322.512 1.00 134.54 36 THR 1 N 1
ATOM 698 C CA . THR B 2 36 ? 170.188 234.441 321.211 1.00 134.54 36 THR 1 CA 1
ATOM 699 C C . THR B 2 36 ? 171.389 233.513 321.359 1.00 134.54 36 THR 1 C 1
ATOM 700 O O . THR B 2 36 ? 171.895 233.274 322.458 1.00 134.54 36 THR 1 O 1
ATOM 704 N N . ALA B 2 37 ? 171.835 232.987 320.223 1.00 133.85 37 ALA 1 N 1
ATOM 705 C CA . ALA B 2 37 ? 173.057 232.213 320.167 1.00 133.85 37 ALA 1 CA 1
ATOM 706 C C . ALA B 2 37 ? 174.264 233.145 320.271 1.00 133.85 37 ALA 1 C 1
ATOM 707 O O . ALA B 2 37 ? 174.142 234.354 320.063 1.00 133.85 37 ALA 1 O 1
ATOM 709 N N . PRO B 2 38 ? 175.446 232.610 320.601 1.00 132.73 38 PRO 1 N 1
ATOM 710 C CA . PRO B 2 38 ? 176.668 233.426 320.518 1.00 132.73 38 PRO 1 CA 1
ATOM 711 C C . PRO B 2 38 ? 177.098 233.792 319.101 1.00 132.73 38 PRO 1 C 1
ATOM 712 O O . PRO B 2 38 ? 178.032 234.593 318.966 1.00 132.73 38 PRO 1 O 1
ATOM 716 N N . LYS B 2 39 ? 176.454 233.231 318.066 1.00 128.59 39 LYS 1 N 1
ATOM 717 C CA . LYS B 2 39 ? 176.658 233.570 316.650 1.00 128.59 39 LYS 1 CA 1
ATOM 718 C C . LYS B 2 39 ? 178.106 233.339 316.212 1.00 128.59 39 LYS 1 C 1
ATOM 719 O O . LYS B 2 39 ? 178.849 234.273 315.902 1.00 128.59 39 LYS 1 O 1
ATOM 725 N N . VAL B 2 40 ? 178.499 232.065 316.213 1.00 121.57 40 VAL 1 N 1
ATOM 726 C CA . VAL B 2 40 ? 179.861 231.696 315.848 1.00 121.57 40 VAL 1 CA 1
ATOM 727 C C . VAL B 2 40 ? 180.070 231.910 314.351 1.00 121.57 40 VAL 1 C 1
ATOM 728 O O . VAL B 2 40 ? 179.234 231.530 313.520 1.00 121.57 40 VAL 1 O 1
ATOM 732 N N . ALA B 2 41 ? 181.159 232.590 314.005 1.00 114.48 41 ALA 1 N 1
ATOM 733 C CA . ALA B 2 41 ? 181.454 232.866 312.610 1.00 114.48 41 ALA 1 CA 1
ATOM 734 C C . ALA B 2 41 ? 182.140 231.668 311.966 1.00 114.48 41 ALA 1 C 1
ATOM 735 O O . ALA B 2 41 ? 182.677 230.786 312.643 1.00 114.48 41 ALA 1 O 1
ATOM 737 N N . SER B 2 42 ? 182.108 231.643 310.637 1.00 103.53 42 SER 1 N 1
ATOM 738 C CA . SER B 2 42 ? 182.686 230.536 309.892 1.00 103.53 42 SER 1 CA 1
ATOM 739 C C . SER B 2 42 ? 184.207 230.575 309.960 1.00 103.53 42 SER 1 C 1
ATOM 740 O O . SER B 2 42 ? 184.821 231.636 310.102 1.00 103.53 42 SER 1 O 1
ATOM 743 N N . ALA B 2 43 ? 184.813 229.395 309.873 1.00 93.75 43 ALA 1 N 1
ATOM 744 C CA . ALA B 2 43 ? 186.266 229.291 309.880 1.00 93.75 43 ALA 1 CA 1
ATOM 745 C C . ALA B 2 43 ? 186.817 229.792 308.552 1.00 93.75 43 ALA 1 C 1
ATOM 746 O O . ALA B 2 43 ? 186.586 229.178 307.505 1.00 93.75 43 ALA 1 O 1
ATOM 748 N N . SER B 2 44 ? 187.530 230.913 308.593 1.00 80.45 44 SER 1 N 1
ATOM 749 C CA . SER B 2 44 ? 188.099 231.477 307.380 1.00 80.45 44 SER 1 CA 1
ATOM 750 C C . SER B 2 44 ? 189.286 230.642 306.918 1.00 80.45 44 SER 1 C 1
ATOM 751 O O . SER B 2 44 ? 190.059 230.118 307.722 1.00 80.45 44 SER 1 O 1
ATOM 754 N N . ASN B 2 45 ? 189.426 230.525 305.599 1.00 71.54 45 ASN 1 N 1
ATOM 755 C CA . ASN B 2 45 ? 190.382 229.613 304.994 1.00 71.54 45 ASN 1 CA 1
ATOM 756 C C . ASN B 2 45 ? 191.753 230.250 304.783 1.00 71.54 45 ASN 1 C 1
ATOM 757 O O . ASN B 2 45 ? 192.570 229.693 304.044 1.00 71.54 45 ASN 1 O 1
ATOM 762 N N . LEU B 2 46 ? 192.032 231.378 305.446 1.00 64.81 46 LEU 1 N 1
ATOM 763 C CA . LEU B 2 46 ? 193.232 232.159 305.149 1.00 64.81 46 LEU 1 CA 1
ATOM 764 C C . LEU B 2 46 ? 194.500 231.448 305.610 1.00 64.81 46 LEU 1 C 1
ATOM 765 O O . LEU B 2 46 ? 195.590 231.717 305.094 1.00 64.81 46 LEU 1 O 1
ATOM 770 N N . VAL B 2 47 ? 194.381 230.536 306.574 1.00 63.87 47 VAL 1 N 1
ATOM 771 C CA . VAL B 2 47 ? 195.529 229.722 306.964 1.00 63.87 47 VAL 1 CA 1
ATOM 772 C C . VAL B 2 47 ? 195.840 228.702 305.875 1.00 63.87 47 VAL 1 C 1
ATOM 773 O O . VAL B 2 47 ? 197.004 228.471 305.525 1.00 63.87 47 VAL 1 O 1
ATOM 777 N N . ASN B 2 48 ? 194.797 228.111 305.288 1.00 64.62 48 ASN 1 N 1
ATOM 778 C CA . ASN B 2 48 ? 195.008 227.065 304.292 1.00 64.62 48 ASN 1 CA 1
ATOM 779 C C . ASN B 2 48 ? 195.396 227.647 302.938 1.00 64.62 48 ASN 1 C 1
ATOM 780 O O . ASN B 2 48 ? 196.079 226.986 302.148 1.00 64.62 48 ASN 1 O 1
ATOM 785 N N . GLU B 2 49 ? 194.953 228.871 302.636 1.00 62.84 49 GLU 1 N 1
ATOM 786 C CA . GLU B 2 49 ? 195.433 229.534 301.426 1.00 62.84 49 GLU 1 CA 1
ATOM 787 C C . GLU B 2 49 ? 196.888 229.950 301.570 1.00 62.84 49 GLU 1 C 1
ATOM 788 O O . GLU B 2 49 ? 197.667 229.844 300.616 1.00 62.84 49 GLU 1 O 1
ATOM 794 N N . TRP B 2 50 ? 197.276 230.424 302.756 1.00 55.93 50 TRP 1 N 1
ATOM 795 C CA . TRP B 2 50 ? 198.665 230.811 302.972 1.00 55.93 50 TRP 1 CA 1
ATOM 796 C C . TRP B 2 50 ? 199.564 229.588 303.058 1.00 55.93 50 TRP 1 C 1
ATOM 797 O O . TRP B 2 50 ? 200.750 229.656 302.720 1.00 55.93 50 TRP 1 O 1
ATOM 808 N N . ASN B 2 51 ? 199.021 228.459 303.514 1.00 58.11 51 ASN 1 N 1
ATOM 809 C CA . ASN B 2 51 ? 199.784 227.217 303.475 1.00 58.11 51 ASN 1 CA 1
ATOM 810 C C . ASN B 2 51 ? 199.880 226.686 302.055 1.00 58.11 51 ASN 1 C 1
ATOM 811 O O . ASN B 2 51 ? 200.817 225.954 301.719 1.00 58.11 51 ASN 1 O 1
ATOM 816 N N . ASN B 2 52 ? 198.907 227.032 301.209 1.00 56.54 52 ASN 1 N 1
ATOM 817 C CA . ASN B 2 52 ? 198.987 226.666 299.800 1.00 56.54 52 ASN 1 CA 1
ATOM 818 C C . ASN B 2 52 ? 199.918 227.602 299.044 1.00 56.54 52 ASN 1 C 1
ATOM 819 O O . ASN B 2 52 ? 200.595 227.183 298.099 1.00 56.54 52 ASN 1 O 1
ATOM 824 N N . LYS B 2 53 ? 199.954 228.877 299.439 1.00 52.72 53 LYS 1 N 1
ATOM 825 C CA . LYS B 2 53 ? 200.826 229.841 298.776 1.00 52.72 53 LYS 1 CA 1
ATOM 826 C C . LYS B 2 53 ? 202.289 229.560 299.077 1.00 52.72 53 LYS 1 C 1
ATOM 827 O O . LYS B 2 53 ? 203.149 229.707 298.204 1.00 52.72 53 LYS 1 O 1
ATOM 833 N N . LYS B 2 54 ? 202.592 229.152 300.310 1.00 51.15 54 LYS 1 N 1
ATOM 834 C CA . LYS B 2 54 ? 203.964 228.790 300.643 1.00 51.15 54 LYS 1 CA 1
ATOM 835 C C . LYS B 2 54 ? 204.320 227.417 300.093 1.00 51.15 54 LYS 1 C 1
ATOM 836 O O . LYS B 2 54 ? 205.501 227.074 299.981 1.00 51.15 54 LYS 1 O 1
ATOM 842 N N . GLN B 2 55 ? 203.313 226.612 299.749 1.00 52.28 55 GLN 1 N 1
ATOM 843 C CA . GLN B 2 55 ? 203.588 225.359 299.055 1.00 52.28 55 GLN 1 CA 1
ATOM 844 C C . GLN B 2 55 ? 203.725 225.583 297.557 1.00 52.28 55 GLN 1 C 1
ATOM 845 O O . GLN B 2 55 ? 204.469 224.866 296.881 1.00 52.28 55 GLN 1 O 1
ATOM 851 N N . ALA B 2 56 ? 203.019 226.578 297.018 1.00 50.83 56 ALA 1 N 1
ATOM 852 C CA . ALA B 2 56 ? 203.170 226.901 295.605 1.00 50.83 56 ALA 1 CA 1
ATOM 853 C C . ALA B 2 56 ? 204.481 227.627 295.347 1.00 50.83 56 ALA 1 C 1
ATOM 854 O O . ALA B 2 56 ? 205.094 227.458 294.288 1.00 50.83 56 ALA 1 O 1
ATOM 856 N N . THR B 2 57 ? 204.921 228.449 296.301 1.00 50.01 57 THR 1 N 1
ATOM 857 C CA . THR B 2 57 ? 206.209 229.120 296.171 1.00 50.01 57 THR 1 CA 1
ATOM 858 C C . THR B 2 57 ? 207.355 228.134 296.333 1.00 50.01 57 THR 1 C 1
ATOM 859 O O . THR B 2 57 ? 208.400 228.270 295.687 1.00 50.01 57 THR 1 O 1
ATOM 863 N N . GLU B 2 58 ? 207.175 227.123 297.182 1.00 51.66 58 GLU 1 N 1
ATOM 864 C CA . GLU B 2 58 ? 208.216 226.119 297.356 1.00 51.66 58 GLU 1 CA 1
ATOM 865 C C . GLU B 2 58 ? 208.254 225.168 296.169 1.00 51.66 58 GLU 1 C 1
ATOM 866 O O . GLU B 2 58 ? 209.318 224.651 295.815 1.00 51.66 58 GLU 1 O 1
ATOM 872 N N . ASN B 2 59 ? 207.106 224.937 295.530 1.00 49.71 59 ASN 1 N 1
ATOM 873 C CA . ASN B 2 59 ? 207.092 224.121 294.321 1.00 49.71 59 ASN 1 CA 1
ATOM 874 C C . ASN B 2 59 ? 207.696 224.875 293.146 1.00 49.71 59 ASN 1 C 1
ATOM 875 O O . ASN B 2 59 ? 208.348 224.275 292.286 1.00 49.71 59 ASN 1 O 1
ATOM 880 N N . LEU B 2 60 ? 207.487 226.192 293.094 1.00 46.56 60 LEU 1 N 1
ATOM 881 C CA . LEU B 2 60 ? 208.110 227.004 292.055 1.00 46.56 60 LEU 1 CA 1
ATOM 882 C C . LEU B 2 60 ? 209.613 227.114 292.265 1.00 46.56 60 LEU 1 C 1
ATOM 883 O O . LEU B 2 60 ? 210.376 227.212 291.299 1.00 46.56 60 LEU 1 O 1
ATOM 888 N N . MET B 2 61 ? 210.057 227.112 293.522 1.00 47.92 61 MET 1 N 1
ATOM 889 C CA . MET B 2 61 ? 211.489 227.075 293.792 1.00 47.92 61 MET 1 CA 1
ATOM 890 C C . MET B 2 61 ? 212.058 225.694 293.506 1.00 47.92 61 MET 1 C 1
ATOM 891 O O . MET B 2 61 ? 213.214 225.562 293.092 1.00 47.92 61 MET 1 O 1
ATOM 896 N N . LYS B 2 62 ? 211.256 224.652 293.723 1.00 48.91 62 LYS 1 N 1
ATOM 897 C CA . LYS B 2 62 ? 211.677 223.302 293.369 1.00 48.91 62 LYS 1 CA 1
ATOM 898 C C . LYS B 2 62 ? 211.678 223.112 291.860 1.00 48.91 62 LYS 1 C 1
ATOM 899 O O . LYS B 2 62 ? 212.449 222.306 291.327 1.00 48.91 62 LYS 1 O 1
ATOM 905 N N . LEU B 2 63 ? 210.818 223.849 291.154 1.00 45.45 63 LEU 1 N 1
ATOM 906 C CA . LEU B 2 63 ? 210.785 223.776 289.699 1.00 45.45 63 LEU 1 CA 1
ATOM 907 C C . LEU B 2 63 ? 211.927 224.568 289.080 1.00 45.45 63 LEU 1 C 1
ATOM 908 O O . LEU B 2 63 ? 212.542 224.118 288.108 1.00 45.45 63 LEU 1 O 1
ATOM 913 N N . LEU B 2 64 ? 212.221 225.750 289.629 1.00 43.19 64 LEU 1 N 1
ATOM 914 C CA . LEU B 2 64 ? 213.339 226.550 289.139 1.00 43.19 64 LEU 1 CA 1
ATOM 915 C C . LEU B 2 64 ? 214.669 225.877 289.433 1.00 43.19 64 LEU 1 C 1
ATOM 916 O O . LEU B 2 64 ? 215.643 226.063 288.696 1.00 43.19 64 LEU 1 O 1
ATOM 921 N N . GLN B 2 65 ? 214.733 225.098 290.511 1.00 45.61 65 GLN 1 N 1
ATOM 922 C CA . GLN B 2 65 ? 215.917 224.289 290.764 1.00 45.61 65 GLN 1 CA 1
ATOM 923 C C . GLN B 2 65 ? 216.000 223.134 289.776 1.00 45.61 65 GLN 1 C 1
ATOM 924 O O . GLN B 2 65 ? 217.091 222.768 289.328 1.00 45.61 65 GLN 1 O 1
ATOM 930 N N . ALA B 2 66 ? 214.852 222.560 289.411 1.00 45.10 66 ALA 1 N 1
ATOM 931 C CA . ALA B 2 66 ? 214.842 221.458 288.456 1.00 45.10 66 ALA 1 CA 1
ATOM 932 C C . ALA B 2 66 ? 215.129 221.948 287.044 1.00 45.10 66 ALA 1 C 1
ATOM 933 O O . ALA B 2 66 ? 215.681 221.204 286.227 1.00 45.10 66 ALA 1 O 1
ATOM 935 N N . TYR B 2 67 ? 214.751 223.192 286.738 1.00 42.31 67 TYR 1 N 1
ATOM 936 C CA . TYR B 2 67 ? 215.118 223.797 285.461 1.00 42.31 67 TYR 1 CA 1
ATOM 937 C C . TYR B 2 67 ? 216.622 223.980 285.355 1.00 42.31 67 TYR 1 C 1
ATOM 938 O O . TYR B 2 67 ? 217.197 223.852 284.269 1.00 42.31 67 TYR 1 O 1
ATOM 947 N N . LYS B 2 68 ? 217.276 224.275 286.477 1.00 44.31 68 LYS 1 N 1
ATOM 948 C CA . LYS B 2 68 ? 218.706 224.545 286.449 1.00 44.31 68 LYS 1 CA 1
ATOM 949 C C . LYS B 2 68 ? 219.516 223.263 286.313 1.00 44.31 68 LYS 1 C 1
ATOM 950 O O . LYS B 2 68 ? 220.459 223.205 285.520 1.00 44.31 68 LYS 1 O 1
ATOM 956 N N . ASP B 2 69 ? 219.154 222.216 287.058 1.00 48.72 69 ASP 1 N 1
ATOM 957 C CA . ASP B 2 69 ? 219.969 221.002 287.058 1.00 48.72 69 ASP 1 CA 1
ATOM 958 C C . ASP B 2 69 ? 219.800 220.211 285.766 1.00 48.72 69 ASP 1 C 1
ATOM 959 O O . ASP B 2 69 ? 220.663 219.404 285.407 1.00 48.72 69 ASP 1 O 1
ATOM 964 N N . ILE B 2 70 ? 218.692 220.421 285.056 1.00 47.16 70 ILE 1 N 1
ATOM 965 C CA . ILE B 2 70 ? 218.553 219.844 283.721 1.00 47.16 70 ILE 1 CA 1
ATOM 966 C C . ILE B 2 70 ? 219.471 220.567 282.744 1.00 47.16 70 ILE 1 C 1
ATOM 967 O O . ILE B 2 70 ? 220.154 219.941 281.925 1.00 47.16 70 ILE 1 O 1
ATOM 972 N N . GLY B 2 71 ? 219.543 221.894 282.858 1.00 49.16 71 GLY 1 N 1
ATOM 973 C CA . GLY B 2 71 ? 220.350 222.670 281.930 1.00 49.16 71 GLY 1 CA 1
ATOM 974 C C . GLY B 2 71 ? 221.843 222.481 282.123 1.00 49.16 71 GLY 1 C 1
ATOM 975 O O . GLY B 2 71 ? 222.599 222.434 281.151 1.00 49.16 71 GLY 1 O 1
ATOM 976 N N . ASP B 2 72 ? 222.292 222.371 283.376 1.00 51.58 72 ASP 1 N 1
ATOM 977 C CA . ASP B 2 72 ? 223.713 222.138 283.621 1.00 51.58 72 ASP 1 CA 1
ATOM 978 C C . ASP B 2 72 ? 224.114 220.704 283.294 1.00 51.58 72 ASP 1 C 1
ATOM 979 O O . ASP B 2 72 ? 225.290 220.429 283.033 1.00 51.58 72 ASP 1 O 1
ATOM 984 N N . ALA B 2 73 ? 223.157 219.772 283.313 1.00 51.17 73 ALA 1 N 1
ATOM 985 C CA . ALA B 2 73 ? 223.463 218.405 282.903 1.00 51.17 73 ALA 1 CA 1
ATOM 986 C C . ALA B 2 73 ? 223.675 218.321 281.399 1.00 51.17 73 ALA 1 C 1
ATOM 987 O O . ALA B 2 73 ? 224.528 217.563 280.925 1.00 51.17 73 ALA 1 O 1
ATOM 989 N N . LYS B 2 74 ? 222.908 219.096 280.631 1.00 51.17 74 LYS 1 N 1
ATOM 990 C CA . LYS B 2 74 ? 223.132 219.168 279.193 1.00 51.17 74 LYS 1 CA 1
ATOM 991 C C . LYS B 2 74 ? 224.344 220.024 278.858 1.00 51.17 74 LYS 1 C 1
ATOM 992 O O . LYS B 2 74 ? 224.866 219.937 277.740 1.00 51.17 74 LYS 1 O 1
ATOM 998 N N . SER B 2 75 ? 224.793 220.848 279.809 1.00 52.25 75 SER 1 N 1
ATOM 999 C CA . SER B 2 75 ? 225.794 221.902 279.648 1.00 52.25 75 SER 1 CA 1
ATOM 1000 C C . SER B 2 75 ? 225.456 222.854 278.510 1.00 52.25 75 SER 1 C 1
ATOM 1001 O O . SER B 2 75 ? 226.359 223.299 277.792 1.00 52.25 75 SER 1 O 1
ATOM 1004 N N . GLU B 2 76 ? 224.180 223.171 278.321 1.00 48.30 76 GLU 1 N 1
ATOM 1005 C CA . GLU B 2 76 ? 223.784 224.062 277.251 1.00 48.30 76 GLU 1 CA 1
ATOM 1006 C C . GLU B 2 76 ? 224.094 225.506 277.636 1.00 48.30 76 GLU 1 C 1
ATOM 1007 O O . GLU B 2 76 ? 224.221 225.824 278.821 1.00 48.30 76 GLU 1 O 1
ATOM 1013 N N . PRO B 2 77 ? 224.269 226.388 276.651 1.00 44.00 77 PRO 1 N 1
ATOM 1014 C CA . PRO B 2 77 ? 224.399 227.815 276.958 1.00 44.00 77 PRO 1 CA 1
ATOM 1015 C C . PRO B 2 77 ? 223.123 228.373 277.569 1.00 44.00 77 PRO 1 C 1
ATOM 1016 O O . PRO B 2 77 ? 222.026 227.863 277.337 1.00 44.00 77 PRO 1 O 1
ATOM 1020 N N . LEU B 2 78 ? 223.283 229.427 278.371 1.00 41.27 78 LEU 1 N 1
ATOM 1021 C CA . LEU B 2 78 ? 222.140 230.020 279.057 1.00 41.27 78 LEU 1 CA 1
ATOM 1022 C C . LEU B 2 78 ? 221.212 230.723 278.075 1.00 41.27 78 LEU 1 C 1
ATOM 1023 O O . LEU B 2 78 ? 219.987 230.584 278.150 1.00 41.27 78 LEU 1 O 1
ATOM 1028 N N . LEU B 2 79 ? 221.781 231.473 277.132 1.00 39.12 79 LEU 1 N 1
ATOM 1029 C CA . LEU B 2 79 ? 220.955 232.283 276.249 1.00 39.12 79 LEU 1 CA 1
ATOM 1030 C C . LEU B 2 79 ? 220.552 231.543 274.986 1.00 39.12 79 LEU 1 C 1
ATOM 1031 O O . LEU B 2 79 ? 219.886 232.129 274.131 1.00 39.12 79 LEU 1 O 1
ATOM 1036 N N . LYS B 2 80 ? 220.956 230.281 274.834 1.00 39.36 80 LYS 1 N 1
ATOM 1037 C CA . LYS B 2 80 ? 220.717 229.585 273.574 1.00 39.36 80 LYS 1 CA 1
ATOM 1038 C C . LYS B 2 80 ? 219.243 229.253 273.388 1.00 39.36 80 LYS 1 C 1
ATOM 1039 O O . LYS B 2 80 ? 218.662 229.548 272.339 1.00 39.36 80 LYS 1 O 1
ATOM 1045 N N . ASN B 2 81 ? 218.616 228.662 274.401 1.00 37.72 81 ASN 1 N 1
ATOM 1046 C CA . ASN B 2 81 ? 217.229 228.244 274.275 1.00 37.72 81 ASN 1 CA 1
ATOM 1047 C C . ASN B 2 81 ? 216.247 229.393 274.424 1.00 37.72 81 ASN 1 C 1
ATOM 1048 O O . ASN B 2 81 ? 215.067 229.222 274.110 1.00 37.72 81 ASN 1 O 1
ATOM 1053 N N . HIS B 2 82 ? 216.695 230.547 274.904 1.00 34.94 82 HIS 1 N 1
ATOM 1054 C CA . HIS B 2 82 ? 215.840 231.722 274.956 1.00 34.94 82 HIS 1 CA 1
ATOM 1055 C C . HIS B 2 82 ? 215.958 232.577 273.710 1.00 34.94 82 HIS 1 C 1
ATOM 1056 O O . HIS B 2 82 ? 215.091 233.420 273.466 1.00 34.94 82 HIS 1 O 1
ATOM 1063 N N . ASN B 2 83 ? 217.011 232.381 272.937 1.00 34.63 83 ASN 1 N 1
ATOM 1064 C CA . ASN B 2 83 ? 217.168 233.046 271.658 1.00 34.63 83 ASN 1 CA 1
ATOM 1065 C C . ASN B 2 83 ? 216.365 232.293 270.608 1.00 34.63 83 ASN 1 C 1
ATOM 1066 O O . ASN B 2 83 ? 216.647 231.117 270.357 1.00 34.63 83 ASN 1 O 1
ATOM 1071 N N . PRO B 2 84 ? 215.367 232.916 269.976 1.00 33.97 84 PRO 1 N 1
ATOM 1072 C CA . PRO B 2 84 ? 214.593 232.198 268.955 1.00 33.97 84 PRO 1 CA 1
ATOM 1073 C C . PRO B 2 84 ? 215.292 232.102 267.613 1.00 33.97 84 PRO 1 C 1
ATOM 1074 O O . PRO B 2 84 ? 214.716 231.535 266.680 1.00 33.97 84 PRO 1 O 1
ATOM 1078 N N . ARG B 2 85 ? 216.506 232.636 267.478 1.00 33.64 85 ARG 1 N 1
ATOM 1079 C CA . ARG B 2 85 ? 217.258 232.457 266.243 1.00 33.64 85 ARG 1 CA 1
ATOM 1080 C C . ARG B 2 85 ? 217.903 231.081 266.184 1.00 33.64 85 ARG 1 C 1
ATOM 1081 O O . ARG B 2 85 ? 218.276 230.609 265.105 1.00 33.64 85 ARG 1 O 1
ATOM 1089 N N . THR B 2 86 ? 218.051 230.423 267.333 1.00 35.57 86 THR 1 N 1
ATOM 1090 C CA . THR B 2 86 ? 218.621 229.082 267.337 1.00 35.57 86 THR 1 CA 1
ATOM 1091 C C . THR B 2 86 ? 217.606 228.045 266.885 1.00 35.57 86 THR 1 C 1
ATOM 1092 O O . THR B 2 86 ? 217.984 226.967 266.416 1.00 35.57 86 THR 1 O 1
ATOM 1096 N N . PHE B 2 87 ? 216.317 228.350 267.015 1.00 37.08 87 PHE 1 N 1
ATOM 1097 C CA . PHE B 2 87 ? 215.288 227.412 266.589 1.00 37.08 87 PHE 1 CA 1
ATOM 1098 C C . PHE B 2 87 ? 214.873 227.665 265.148 1.00 37.08 87 PHE 1 C 1
ATOM 1099 O O . PHE B 2 87 ? 214.066 226.916 264.587 1.00 37.08 87 PHE 1 O 1
ATOM 1107 N N . GLU B 2 88 ? 215.419 228.711 264.542 1.00 40.61 88 GLU 1 N 1
ATOM 1108 C CA . GLU B 2 88 ? 215.118 229.023 263.156 1.00 40.61 88 GLU 1 CA 1
ATOM 1109 C C . GLU B 2 88 ? 215.865 228.076 262.228 1.00 40.61 88 GLU 1 C 1
ATOM 1110 O O . GLU B 2 88 ? 217.058 227.821 262.403 1.00 40.61 88 GLU 1 O 1
ATOM 1116 N N . ASP B 2 89 ? 215.153 227.549 261.238 1.00 47.80 89 ASP 1 N 1
ATOM 1117 C CA . ASP B 2 89 ? 215.724 226.637 260.258 1.00 47.80 89 ASP 1 CA 1
ATOM 1118 C C . ASP B 2 89 ? 216.183 227.448 259.057 1.00 47.80 89 ASP 1 C 1
ATOM 1119 O O . ASP B 2 89 ? 215.357 227.982 258.310 1.00 47.80 89 ASP 1 O 1
ATOM 1124 N N . ARG B 2 90 ? 217.500 227.543 258.878 1.00 46.57 90 ARG 1 N 1
ATOM 1125 C CA . ARG B 2 90 ? 218.038 228.336 257.781 1.00 46.57 90 ARG 1 CA 1
ATOM 1126 C C . ARG B 2 90 ? 218.070 227.540 256.485 1.00 46.57 90 ARG 1 C 1
ATOM 1127 O O . ARG B 2 90 ? 218.217 228.115 255.401 1.00 46.57 90 ARG 1 O 1
ATOM 1135 N N . ASP B 2 91 ? 217.936 226.215 256.573 1.00 54.17 91 ASP 1 N 1
ATOM 1136 C CA . ASP B 2 91 ? 217.890 225.400 255.365 1.00 54.17 91 ASP 1 CA 1
ATOM 1137 C C . ASP B 2 91 ? 216.463 225.156 254.898 1.00 54.17 91 ASP 1 C 1
ATOM 1138 O O . ASP B 2 91 ? 216.189 224.145 254.244 1.00 54.17 91 ASP 1 O 1
ATOM 1143 N N . TYR B 2 92 ? 215.542 226.052 255.247 1.00 56.75 92 TYR 1 N 1
ATOM 1144 C CA . TYR B 2 92 ? 214.184 226.080 254.722 1.00 56.75 92 TYR 1 CA 1
ATOM 1145 C C . TYR B 2 92 ? 214.258 226.299 253.214 1.00 56.75 92 TYR 1 C 1
ATOM 1146 O O . TYR B 2 92 ? 215.160 227.004 252.745 1.00 56.75 92 TYR 1 O 1
ATOM 1155 N N . PRO B 2 93 ? 213.343 225.706 252.416 1.00 55.98 93 PRO 1 N 1
ATOM 1156 C CA . PRO B 2 93 ? 213.489 225.740 250.950 1.00 55.98 93 PRO 1 CA 1
ATOM 1157 C C . PRO B 2 93 ? 213.423 227.094 250.246 1.00 55.98 93 PRO 1 C 1
ATOM 1158 O O . PRO B 2 93 ? 213.557 227.107 249.018 1.00 55.98 93 PRO 1 O 1
ATOM 1162 N N . VAL B 2 94 ? 213.252 228.201 250.979 1.00 47.31 94 VAL 1 N 1
ATOM 1163 C CA . VAL B 2 94 ? 213.399 229.611 250.565 1.00 47.31 94 VAL 1 CA 1
ATOM 1164 C C . VAL B 2 94 ? 212.667 229.938 249.258 1.00 47.31 94 VAL 1 C 1
ATOM 1165 O O . VAL B 2 94 ? 213.249 229.858 248.165 1.00 47.31 94 VAL 1 O 1
ATOM 1169 N N . PRO B 2 95 ? 211.359 230.210 249.328 1.00 41.60 95 PRO 1 N 1
ATOM 1170 C CA . PRO B 2 95 ? 210.530 230.306 248.113 1.00 41.60 95 PRO 1 CA 1
ATOM 1171 C C . PRO B 2 95 ? 210.941 231.445 247.190 1.00 41.60 95 PRO 1 C 1
ATOM 1172 O O . PRO B 2 95 ? 211.255 232.550 247.633 1.00 41.60 95 PRO 1 O 1
ATOM 1176 N N . ASP B 2 96 ? 210.944 231.152 245.894 1.00 34.59 96 ASP 1 N 1
ATOM 1177 C CA . ASP B 2 96 ? 211.372 232.112 244.887 1.00 34.59 96 ASP 1 CA 1
ATOM 1178 C C . ASP B 2 96 ? 210.234 233.067 244.562 1.00 34.59 96 ASP 1 C 1
ATOM 1179 O O . ASP B 2 96 ? 209.112 232.633 244.296 1.00 34.59 96 ASP 1 O 1
ATOM 1184 N N . PHE B 2 97 ? 210.523 234.368 244.569 1.00 29.30 97 PHE 1 N 1
ATOM 1185 C CA . PHE B 2 97 ? 209.504 235.350 244.223 1.00 29.30 97 PHE 1 CA 1
ATOM 1186 C C . PHE B 2 97 ? 209.240 235.399 242.726 1.00 29.30 97 PHE 1 C 1
ATOM 1187 O O . PHE B 2 97 ? 208.235 235.976 242.305 1.00 29.30 97 PHE 1 O 1
ATOM 1195 N N . ARG B 2 98 ? 210.117 234.807 241.916 1.00 29.11 98 ARG 1 N 1
ATOM 1196 C CA . ARG B 2 98 ? 209.922 234.835 240.474 1.00 29.11 98 ARG 1 CA 1
ATOM 1197 C C . ARG B 2 98 ? 208.947 233.756 240.023 1.00 29.11 98 ARG 1 C 1
ATOM 1198 O O . ARG B 2 98 ? 208.491 233.767 238.875 1.00 29.11 98 ARG 1 O 1
ATOM 1206 N N . THR B 2 99 ? 208.616 232.813 240.905 1.00 34.63 99 THR 1 N 1
ATOM 1207 C CA . THR B 2 99 ? 207.622 231.802 240.560 1.00 34.63 99 THR 1 CA 1
ATOM 1208 C C . THR B 2 99 ? 206.231 232.223 241.016 1.00 34.63 99 THR 1 C 1
ATOM 1209 O O . THR B 2 99 ? 205.238 231.961 240.330 1.00 34.63 99 THR 1 O 1
ATOM 1213 N N . GLN B 2 100 ? 206.139 232.865 242.175 1.00 35.86 100 GLN 1 N 1
ATOM 1214 C CA . GLN B 2 100 ? 204.877 233.442 242.616 1.00 35.86 100 GLN 1 CA 1
ATOM 1215 C C . GLN B 2 100 ? 204.556 234.663 241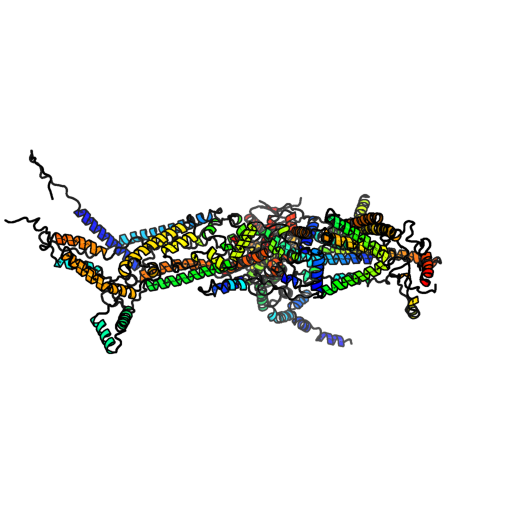.770 1.00 35.86 100 GLN 1 C 1
ATOM 1216 O O . GLN B 2 100 ? 205.369 235.582 241.678 1.00 35.86 100 GLN 1 O 1
ATOM 1222 N N . ASN B 2 101 ? 203.378 234.674 241.148 1.00 36.35 101 ASN 1 N 1
ATOM 1223 C CA . ASN B 2 101 ? 203.025 235.746 240.223 1.00 36.35 101 ASN 1 CA 1
ATOM 1224 C C . ASN B 2 101 ? 202.755 237.042 240.971 1.00 36.35 101 ASN 1 C 1
ATOM 1225 O O . ASN B 2 101 ? 201.701 237.209 241.588 1.00 36.35 101 ASN 1 O 1
ATOM 1230 N N . LEU B 2 102 ? 203.706 237.970 240.900 1.00 32.07 102 LEU 1 N 1
ATOM 1231 C CA . LEU B 2 102 ? 203.641 239.191 241.684 1.00 32.07 102 LEU 1 CA 1
ATOM 1232 C C . LEU B 2 102 ? 203.768 240.395 240.765 1.00 32.07 102 LEU 1 C 1
ATOM 1233 O O . LEU B 2 102 ? 204.461 240.348 239.748 1.00 32.07 102 LEU 1 O 1
ATOM 1238 N N . LYS B 2 103 ? 203.080 241.469 241.131 1.00 33.61 103 LYS 1 N 1
ATOM 1239 C CA . LYS B 2 103 ? 203.174 242.738 240.431 1.00 33.61 103 LYS 1 CA 1
ATOM 1240 C C . LYS B 2 103 ? 204.247 243.610 241.080 1.00 33.61 103 LYS 1 C 1
ATOM 1241 O O . LYS B 2 103 ? 205.103 243.128 241.822 1.00 33.61 103 LYS 1 O 1
ATOM 1247 N N . ALA B 2 104 ? 204.211 244.909 240.770 1.00 33.26 104 ALA 1 N 1
ATOM 1248 C CA . ALA B 2 104 ? 205.294 245.824 241.123 1.00 33.26 104 ALA 1 CA 1
ATOM 1249 C C . ALA B 2 104 ? 205.411 246.034 242.632 1.00 33.26 104 ALA 1 C 1
ATOM 1250 O O . ALA B 2 104 ? 206.487 245.866 243.214 1.00 33.26 104 ALA 1 O 1
ATOM 1252 N N . GLY B 2 105 ? 204.312 246.402 243.288 1.00 34.51 105 GLY 1 N 1
ATOM 1253 C CA . GLY B 2 105 ? 204.376 246.594 244.725 1.00 34.51 105 GLY 1 CA 1
ATOM 1254 C C . GLY B 2 105 ? 204.207 245.324 245.530 1.00 34.51 105 GLY 1 C 1
ATOM 1255 O O . GLY B 2 105 ? 204.268 245.373 246.762 1.00 34.51 105 GLY 1 O 1
ATOM 1256 N N . ASP B 2 106 ? 204.011 244.186 244.863 1.00 34.71 106 ASP 1 N 1
ATOM 1257 C CA . ASP B 2 106 ? 203.584 242.980 245.563 1.00 34.71 106 ASP 1 CA 1
ATOM 1258 C C . ASP B 2 106 ? 204.761 242.232 246.173 1.00 34.71 106 ASP 1 C 1
ATOM 1259 O O . ASP B 2 106 ? 204.578 241.399 247.067 1.00 34.71 106 ASP 1 O 1
ATOM 1264 N N . VAL B 2 107 ? 205.968 242.496 245.691 1.00 31.15 107 VAL 1 N 1
ATOM 1265 C CA . VAL B 2 107 ? 207.169 241.783 246.128 1.00 31.15 107 VAL 1 CA 1
ATOM 1266 C C . VAL B 2 107 ? 207.587 242.111 247.565 1.00 31.15 107 VAL 1 C 1
ATOM 1267 O O . VAL B 2 107 ? 207.883 241.163 248.307 1.00 31.15 107 VAL 1 O 1
ATOM 1271 N N . PRO B 2 108 ? 207.632 243.403 248.053 1.00 31.32 108 PRO 1 N 1
ATOM 1272 C CA . PRO B 2 108 ? 208.029 243.594 249.455 1.00 31.32 108 PRO 1 CA 1
ATOM 1273 C C . PRO B 2 108 ? 206.999 243.087 250.453 1.00 31.32 108 PRO 1 C 1
ATOM 1274 O O . PRO B 2 108 ? 207.346 242.766 251.590 1.00 31.32 108 PRO 1 O 1
ATOM 1278 N N . LYS B 2 109 ? 205.738 242.988 250.036 1.00 31.92 109 LYS 1 N 1
ATOM 1279 C CA . LYS B 2 109 ? 204.738 242.350 250.884 1.00 31.92 109 LYS 1 CA 1
ATOM 1280 C C . LYS B 2 109 ? 204.884 240.834 250.847 1.00 31.92 109 LYS 1 C 1
ATOM 1281 O O . LYS B 2 109 ? 204.497 240.146 251.797 1.00 31.92 109 LYS 1 O 1
ATOM 1287 N N . PHE B 2 110 ? 205.442 240.294 249.763 1.00 29.79 110 PHE 1 N 1
ATOM 1288 C CA . PHE B 2 110 ? 205.719 238.862 249.714 1.00 29.79 110 PHE 1 CA 1
ATOM 1289 C C . PHE B 2 110 ? 206.907 238.506 250.594 1.00 29.79 110 PHE 1 C 1
ATOM 1290 O O . PHE B 2 110 ? 206.914 237.453 251.238 1.00 29.79 110 PHE 1 O 1
ATOM 1298 N N . PHE B 2 111 ? 207.929 239.366 250.613 1.00 30.45 111 PHE 1 N 1
ATOM 1299 C CA . PHE B 2 111 ? 209.115 239.119 251.427 1.00 30.45 111 PHE 1 CA 1
ATOM 1300 C C . PHE B 2 111 ? 208.785 239.170 252.909 1.00 30.45 111 PHE 1 C 1
ATOM 1301 O O . PHE B 2 111 ? 209.319 238.384 253.697 1.00 30.45 111 PHE 1 O 1
ATOM 1309 N N . ASP B 2 112 ? 207.898 240.086 253.304 1.00 32.16 112 ASP 1 N 1
ATOM 1310 C CA . ASP B 2 112 ? 207.520 240.211 254.705 1.00 32.16 112 ASP 1 CA 1
ATOM 1311 C C . ASP B 2 112 ? 206.694 239.021 255.164 1.00 32.16 112 ASP 1 C 1
ATOM 1312 O O . ASP B 2 112 ? 206.698 238.677 256.348 1.00 32.16 112 ASP 1 O 1
ATOM 1317 N N . THR B 2 113 ? 205.978 238.380 254.242 1.00 31.33 113 THR 1 N 1
ATOM 1318 C CA . THR B 2 113 ? 205.217 237.188 254.595 1.00 31.33 113 THR 1 CA 1
ATOM 1319 C C . THR B 2 113 ? 206.135 235.985 254.770 1.00 31.33 113 THR 1 C 1
ATOM 1320 O O . THR B 2 113 ? 205.932 235.171 255.674 1.00 31.33 113 THR 1 O 1
ATOM 1324 N N . VAL B 2 114 ? 207.162 235.866 253.926 1.00 31.97 114 VAL 1 N 1
ATOM 1325 C CA . VAL B 2 114 ? 208.108 234.757 254.035 1.00 31.97 114 VAL 1 CA 1
ATOM 1326 C C . VAL B 2 114 ? 208.931 234.881 255.312 1.00 31.97 114 VAL 1 C 1
ATOM 1327 O O . VAL B 2 114 ? 209.222 233.885 255.984 1.00 31.97 114 VAL 1 O 1
ATOM 1331 N N . ILE B 2 115 ? 209.277 236.111 255.692 1.00 32.65 115 ILE 1 N 1
ATOM 1332 C CA . ILE B 2 115 ? 210.008 236.336 256.932 1.00 32.65 115 ILE 1 CA 1
ATOM 1333 C C . ILE B 2 115 ? 209.112 236.079 258.140 1.00 32.65 115 ILE 1 C 1
ATOM 1334 O O . ILE B 2 115 ? 209.552 235.500 259.138 1.00 32.65 115 ILE 1 O 1
ATOM 1339 N N . SER B 2 116 ? 207.828 236.442 258.049 1.00 32.23 116 SER 1 N 1
ATOM 1340 C CA . SER B 2 116 ? 206.937 236.295 259.198 1.00 32.23 116 SER 1 CA 1
ATOM 1341 C C . SER B 2 116 ? 206.585 234.838 259.472 1.00 32.23 116 SER 1 C 1
ATOM 1342 O O . SER B 2 116 ? 206.478 234.435 260.633 1.00 32.23 116 SER 1 O 1
ATOM 1345 N N . THR B 2 117 ? 206.388 234.030 258.429 1.00 34.39 117 THR 1 N 1
ATOM 1346 C CA . THR B 2 117 ? 206.084 232.623 258.668 1.00 34.39 117 THR 1 CA 1
ATOM 1347 C C . THR B 2 117 ? 207.331 231.844 259.059 1.00 34.39 117 THR 1 C 1
ATOM 1348 O O . THR B 2 117 ? 207.232 230.757 259.633 1.00 34.39 117 THR 1 O 1
ATOM 1352 N N . ARG B 2 118 ? 208.515 232.367 258.744 1.00 35.86 118 ARG 1 N 1
ATOM 1353 C CA . ARG B 2 118 ? 209.734 231.721 259.218 1.00 35.86 118 ARG 1 CA 1
ATOM 1354 C C . ARG B 2 118 ? 210.063 232.153 260.638 1.00 35.86 118 ARG 1 C 1
ATOM 1355 O O . ARG B 2 118 ? 210.626 231.376 261.415 1.00 35.86 118 ARG 1 O 1
ATOM 1363 N N . ALA B 2 119 ? 209.728 233.395 260.994 1.00 33.93 119 ALA 1 N 1
ATOM 1364 C CA . ALA B 2 119 ? 209.964 233.864 262.354 1.00 33.93 119 ALA 1 CA 1
ATOM 1365 C C . ALA B 2 119 ? 208.968 233.246 263.322 1.00 33.93 119 ALA 1 C 1
ATOM 1366 O O . ALA B 2 119 ? 209.321 232.899 264.453 1.00 33.93 119 ALA 1 O 1
ATOM 1368 N N . SER B 2 120 ? 207.712 233.100 262.894 1.00 34.31 120 SER 1 N 1
ATOM 1369 C CA . SER B 2 120 ? 206.710 232.474 263.748 1.00 34.31 120 SER 1 CA 1
ATOM 1370 C C . SER B 2 120 ? 206.950 230.978 263.876 1.00 34.31 120 SER 1 C 1
ATOM 1371 O O . SER B 2 120 ? 206.572 230.371 264.880 1.00 34.31 120 SER 1 O 1
ATOM 1374 N N . ALA B 2 121 ? 207.579 230.366 262.873 1.00 33.50 121 ALA 1 N 1
ATOM 1375 C CA . ALA B 2 121 ? 207.933 228.957 262.989 1.00 33.50 121 ALA 1 CA 1
ATOM 1376 C C . ALA B 2 121 ? 209.135 228.755 263.896 1.00 33.50 121 ALA 1 C 1
ATOM 1377 O O . ALA B 2 121 ? 209.384 227.636 264.348 1.00 33.50 121 ALA 1 O 1
ATOM 1379 N N . ALA B 2 122 ? 209.906 229.811 264.148 1.00 34.87 122 ALA 1 N 1
ATOM 1380 C CA . ALA B 2 122 ? 211.013 229.718 265.090 1.00 34.87 122 ALA 1 CA 1
ATOM 1381 C C . ALA B 2 122 ? 210.547 229.988 266.510 1.00 34.87 122 ALA 1 C 1
ATOM 1382 O O . ALA B 2 122 ? 211.070 229.402 267.462 1.00 34.87 122 ALA 1 O 1
ATOM 1384 N N . ILE B 2 123 ? 209.569 230.877 266.667 1.00 35.11 123 ILE 1 N 1
ATOM 1385 C CA . ILE B 2 123 ? 208.993 231.136 267.978 1.00 35.11 123 ILE 1 CA 1
ATOM 1386 C C . ILE B 2 123 ? 208.138 229.955 268.423 1.00 35.11 123 ILE 1 C 1
ATOM 1387 O O . ILE B 2 123 ? 208.168 229.555 269.593 1.00 35.11 123 ILE 1 O 1
ATOM 1392 N N . ALA B 2 124 ? 207.400 229.347 267.491 1.00 35.74 124 ALA 1 N 1
ATOM 1393 C CA . ALA B 2 124 ? 206.611 228.168 267.831 1.00 35.74 124 ALA 1 CA 1
ATOM 1394 C C . ALA B 2 124 ? 207.487 226.943 268.043 1.00 35.74 124 ALA 1 C 1
ATOM 1395 O O . ALA B 2 124 ? 207.079 226.012 268.739 1.00 35.74 124 ALA 1 O 1
ATOM 1397 N N . SER B 2 125 ? 208.679 226.914 267.448 1.00 35.73 125 SER 1 N 1
ATOM 1398 C CA . SER B 2 125 ? 209.631 225.858 267.761 1.00 35.73 125 SER 1 CA 1
ATOM 1399 C C . SER B 2 125 ? 210.351 226.113 269.073 1.00 35.73 125 SER 1 C 1
ATOM 1400 O O . SER B 2 125 ? 210.848 225.166 269.688 1.00 35.73 125 SER 1 O 1
ATOM 1403 N N . LYS B 2 126 ? 210.422 227.371 269.506 1.00 36.21 126 LYS 1 N 1
ATOM 1404 C CA . LYS B 2 126 ? 210.962 227.698 270.817 1.00 36.21 126 LYS 1 CA 1
ATOM 1405 C C . LYS B 2 126 ? 209.952 227.393 271.914 1.00 36.21 126 LYS 1 C 1
ATOM 1406 O O . LYS B 2 126 ? 210.324 226.914 272.988 1.00 36.21 126 LYS 1 O 1
ATOM 1412 N N . ASP B 2 127 ? 208.670 227.655 271.652 1.00 37.80 127 ASP 1 N 1
ATOM 1413 C CA . ASP B 2 127 ? 207.625 227.308 272.610 1.00 37.80 127 ASP 1 CA 1
ATOM 1414 C C . ASP B 2 127 ? 207.441 225.800 272.701 1.00 37.80 127 ASP 1 C 1
ATOM 1415 O O . ASP B 2 127 ? 207.052 225.277 273.750 1.00 37.80 127 ASP 1 O 1
ATOM 1420 N N . LYS B 2 128 ? 207.704 225.086 271.606 1.00 38.66 128 LYS 1 N 1
ATOM 1421 C CA . LYS B 2 128 ? 207.635 223.631 271.629 1.00 38.66 128 LYS 1 CA 1
ATOM 1422 C C . LYS B 2 128 ? 208.786 223.045 272.435 1.00 38.66 128 LYS 1 C 1
ATOM 1423 O O . LYS B 2 128 ? 208.646 221.983 273.052 1.00 38.66 128 LYS 1 O 1
ATOM 1429 N N . PHE B 2 129 ? 209.933 223.727 272.442 1.00 37.86 129 PHE 1 N 1
ATOM 1430 C CA . PHE B 2 129 ? 211.039 223.307 273.295 1.00 37.86 129 PHE 1 CA 1
ATOM 1431 C C . PHE B 2 129 ? 210.701 223.504 274.764 1.00 37.86 129 PHE 1 C 1
ATOM 1432 O O . PHE B 2 129 ? 210.944 222.617 275.587 1.00 37.86 129 PHE 1 O 1
ATOM 1440 N N . TRP B 2 130 ? 210.163 224.673 275.115 1.00 36.99 130 TRP 1 N 1
ATOM 1441 C CA . TRP B 2 130 ? 209.953 224.990 276.521 1.00 36.99 130 TRP 1 CA 1
ATOM 1442 C C . TRP B 2 130 ? 208.754 224.248 277.084 1.00 36.99 130 TRP 1 C 1
ATOM 1443 O O . TRP B 2 130 ? 208.659 224.052 278.299 1.00 36.99 130 TRP 1 O 1
ATOM 1454 N N . ALA B 2 131 ? 207.828 223.829 276.223 1.00 40.19 131 ALA 1 N 1
ATOM 1455 C CA . ALA B 2 131 ? 206.775 222.927 276.672 1.00 40.19 131 ALA 1 CA 1
ATOM 1456 C C . ALA B 2 131 ? 207.335 221.538 276.939 1.00 40.19 131 ALA 1 C 1
ATOM 1457 O O . ALA B 2 131 ? 206.870 220.835 277.842 1.00 40.19 131 ALA 1 O 1
ATOM 1459 N N . GLY B 2 132 ? 208.343 221.130 276.169 1.00 40.87 132 GLY 1 N 1
ATOM 1460 C CA . GLY B 2 132 ? 208.983 219.852 276.425 1.00 40.87 132 GLY 1 CA 1
ATOM 1461 C C . GLY B 2 132 ? 209.945 219.914 277.594 1.00 40.87 132 GLY 1 C 1
ATOM 1462 O O . GLY B 2 132 ? 210.216 218.904 278.246 1.00 40.87 132 GLY 1 O 1
ATOM 1463 N N . ARG B 2 133 ? 210.487 221.101 277.865 1.00 41.27 133 ARG 1 N 1
ATOM 1464 C CA . ARG B 2 133 ? 211.376 221.263 279.009 1.00 41.27 133 ARG 1 CA 1
ATOM 1465 C C . ARG B 2 133 ? 210.582 221.396 280.300 1.00 41.27 133 ARG 1 C 1
ATOM 1466 O O . ARG B 2 133 ? 211.029 220.944 281.359 1.00 41.27 133 ARG 1 O 1
ATOM 1474 N N . LYS B 2 134 ? 209.396 222.007 280.229 1.00 43.56 134 LYS 1 N 1
ATOM 1475 C CA . LYS B 2 134 ? 208.545 222.121 281.410 1.00 43.56 134 LYS 1 CA 1
ATOM 1476 C C . LYS B 2 134 ? 208.029 220.758 281.850 1.00 43.56 134 LYS 1 C 1
ATOM 1477 O O . LYS B 2 134 ? 207.969 220.472 283.048 1.00 43.56 134 LYS 1 O 1
ATOM 1483 N N . THR B 2 135 ? 207.676 219.897 280.893 1.00 46.10 135 THR 1 N 1
ATOM 1484 C CA . THR B 2 135 ? 207.205 218.554 281.222 1.00 46.10 135 THR 1 CA 1
ATOM 1485 C C . THR B 2 135 ? 208.324 217.718 281.836 1.00 46.10 135 THR 1 C 1
ATOM 1486 O O . THR B 2 135 ? 208.100 216.976 282.802 1.00 46.10 135 THR 1 O 1
ATOM 1490 N N . GLU B 2 136 ? 209.548 217.880 281.335 1.00 47.31 136 GLU 1 N 1
ATOM 1491 C CA . GLU B 2 136 ? 210.685 217.152 281.887 1.00 47.31 136 GLU 1 CA 1
ATOM 1492 C C . GLU B 2 136 ? 211.064 217.672 283.271 1.00 47.31 136 GLU 1 C 1
ATOM 1493 O O . GLU B 2 136 ? 211.566 216.913 284.108 1.00 47.31 136 GLU 1 O 1
ATOM 1499 N N . ALA B 2 137 ? 210.817 218.956 283.540 1.00 47.75 137 ALA 1 N 1
ATOM 1500 C CA . ALA B 2 137 ? 211.264 219.536 284.802 1.00 47.75 137 ALA 1 CA 1
ATOM 1501 C C . ALA B 2 137 ? 210.194 219.442 285.879 1.00 47.75 137 ALA 1 C 1
ATOM 1502 O O . ALA B 2 137 ? 210.516 219.440 287.071 1.00 47.75 137 ALA 1 O 1
ATOM 1504 N N . GLU B 2 138 ? 208.917 219.382 285.491 1.00 50.39 138 GLU 1 N 1
ATOM 1505 C CA . GLU B 2 138 ? 207.872 219.139 286.483 1.00 50.39 138 GLU 1 CA 1
ATOM 1506 C C . GLU B 2 138 ? 207.931 217.711 287.008 1.00 50.39 138 GLU 1 C 1
ATOM 1507 O O . GLU B 2 138 ? 207.491 217.436 288.130 1.00 50.39 138 GLU 1 O 1
ATOM 1513 N N . ALA B 2 139 ? 208.467 216.788 286.210 1.00 51.82 139 ALA 1 N 1
ATOM 1514 C CA . ALA B 2 139 ? 208.668 215.428 286.690 1.00 51.82 139 ALA 1 CA 1
ATOM 1515 C C . ALA B 2 139 ? 209.831 215.365 287.672 1.00 51.82 139 ALA 1 C 1
ATOM 1516 O O . ALA B 2 139 ? 209.750 214.689 288.703 1.00 51.82 139 ALA 1 O 1
ATOM 1518 N N . ALA B 2 140 ? 210.924 216.069 287.369 1.00 50.93 140 ALA 1 N 1
ATOM 1519 C CA . ALA B 2 140 ? 212.079 216.059 288.261 1.00 50.93 140 ALA 1 CA 1
ATOM 1520 C C . ALA B 2 140 ? 211.833 216.912 289.500 1.00 50.93 140 ALA 1 C 1
ATOM 1521 O O . ALA B 2 140 ? 212.503 216.738 290.524 1.00 50.93 140 ALA 1 O 1
ATOM 1523 N N . SER B 2 141 ? 210.883 217.845 289.424 1.00 51.70 141 SER 1 N 1
ATOM 1524 C CA . SER B 2 141 ? 210.512 218.616 290.605 1.00 51.70 141 SER 1 CA 1
ATOM 1525 C C . SER B 2 141 ? 209.685 217.779 291.568 1.00 51.70 141 SER 1 C 1
ATOM 1526 O O . SER B 2 141 ? 209.700 218.017 292.779 1.00 51.70 141 SER 1 O 1
ATOM 1529 N N . ALA B 2 142 ? 208.954 216.794 291.046 1.00 55.47 142 ALA 1 N 1
ATOM 1530 C CA . ALA B 2 142 ? 208.068 215.993 291.884 1.00 55.47 142 ALA 1 CA 1
ATOM 1531 C C . ALA B 2 142 ? 208.860 215.019 292.748 1.00 55.47 142 ALA 1 C 1
ATOM 1532 O O . ALA B 2 142 ? 208.654 214.936 293.964 1.00 55.47 142 ALA 1 O 1
ATOM 1534 N N . LYS B 2 143 ? 209.780 214.277 292.136 1.00 57.54 143 LYS 1 N 1
ATOM 1535 C CA . LYS B 2 143 ? 210.555 213.263 292.853 1.00 57.54 143 LYS 1 CA 1
ATOM 1536 C C . LYS B 2 143 ? 211.877 213.856 293.347 1.00 57.54 143 LYS 1 C 1
ATOM 1537 O O . LYS B 2 143 ? 212.971 213.349 293.092 1.00 57.54 143 LYS 1 O 1
ATOM 1543 N N . ALA B 2 144 ? 211.751 214.951 294.091 1.00 59.55 144 ALA 1 N 1
ATOM 1544 C CA . ALA B 2 144 ? 212.905 215.605 294.687 1.00 59.55 144 ALA 1 CA 1
ATOM 1545 C C . ALA B 2 144 ? 212.491 216.227 296.010 1.00 59.55 144 ALA 1 C 1
ATOM 1546 O O . ALA B 2 144 ? 211.373 216.727 296.155 1.00 59.55 144 ALA 1 O 1
ATOM 1548 N N . SER B 2 145 ? 213.406 216.189 296.975 1.00 64.53 145 SER 1 N 1
ATOM 1549 C CA . SER B 2 145 ? 213.161 216.740 298.301 1.00 64.53 145 SER 1 CA 1
ATOM 1550 C C . SER B 2 145 ? 213.615 218.193 298.334 1.00 64.53 145 SER 1 C 1
ATOM 1551 O O . SER B 2 145 ? 214.691 218.524 297.824 1.00 64.53 145 SER 1 O 1
ATOM 1554 N N . ALA B 2 146 ? 212.798 219.053 298.936 1.00 64.44 146 ALA 1 N 1
ATOM 1555 C CA . ALA B 2 146 ? 213.062 220.484 299.009 1.00 64.44 146 ALA 1 CA 1
ATOM 1556 C C . ALA B 2 146 ? 213.620 220.823 300.383 1.00 64.44 146 ALA 1 C 1
ATOM 1557 O O . ALA B 2 146 ? 212.971 220.565 301.402 1.00 64.44 146 ALA 1 O 1
ATOM 1559 N N . ALA B 2 147 ? 214.817 221.402 300.408 1.00 63.05 147 ALA 1 N 1
ATOM 1560 C CA . ALA B 2 147 ? 215.424 221.912 301.630 1.00 63.05 147 ALA 1 CA 1
ATOM 1561 C C . ALA B 2 147 ? 215.952 223.310 301.353 1.00 63.05 147 ALA 1 C 1
ATOM 1562 O O . ALA B 2 147 ? 217.125 223.475 300.999 1.00 63.05 147 ALA 1 O 1
ATOM 1564 N N . PHE B 2 148 ? 215.091 224.312 301.516 1.00 57.01 148 PHE 1 N 1
ATOM 1565 C CA . PHE B 2 148 ? 215.449 225.691 301.239 1.00 57.01 148 PHE 1 CA 1
ATOM 1566 C C . PHE B 2 148 ? 215.565 226.467 302.543 1.00 57.01 148 PHE 1 C 1
ATOM 1567 O O . PHE B 2 148 ? 214.820 226.196 303.492 1.00 57.01 148 PHE 1 O 1
ATOM 1575 N N . PRO B 2 149 ? 216.492 227.420 302.625 1.00 56.65 149 PRO 1 N 1
ATOM 1576 C CA . PRO B 2 149 ? 216.513 228.323 303.780 1.00 56.65 149 PRO 1 CA 1
ATOM 1577 C C . PRO B 2 149 ? 215.285 229.218 303.782 1.00 56.65 149 PRO 1 C 1
ATOM 1578 O O . PRO B 2 149 ? 214.766 229.592 302.730 1.00 56.65 149 PRO 1 O 1
ATOM 1582 N N . ARG B 2 150 ? 214.815 229.550 304.976 1.00 54.24 150 ARG 1 N 1
ATOM 1583 C CA . ARG B 2 150 ? 213.572 230.295 305.086 1.00 54.24 150 ARG 1 CA 1
ATOM 1584 C C . ARG B 2 150 ? 213.858 231.790 305.062 1.00 54.24 150 ARG 1 C 1
ATOM 1585 O O . ARG B 2 150 ? 214.995 232.229 305.245 1.00 54.24 150 ARG 1 O 1
ATOM 1593 N N . VAL B 2 151 ? 212.806 232.573 304.814 1.00 53.66 151 VAL 1 N 1
ATOM 1594 C CA . VAL B 2 151 ? 212.954 234.019 304.725 1.00 53.66 151 VAL 1 CA 1
ATOM 1595 C C . VAL B 2 151 ? 213.238 234.579 306.109 1.00 53.66 151 VAL 1 C 1
ATOM 1596 O O . VAL B 2 151 ? 212.504 234.312 307.068 1.00 53.66 151 VAL 1 O 1
ATOM 1600 N N . ALA B 2 152 ? 214.326 235.339 306.220 1.00 53.53 152 ALA 1 N 1
ATOM 1601 C CA . ALA B 2 152 ? 214.752 235.872 307.504 1.00 53.53 152 ALA 1 CA 1
ATOM 1602 C C . ALA B 2 152 ? 213.780 236.929 308.008 1.00 53.53 152 ALA 1 C 1
ATOM 1603 O O . ALA B 2 152 ? 213.750 238.058 307.515 1.00 53.53 152 ALA 1 O 1
ATOM 1605 N N . VAL B 2 153 ? 212.979 236.547 308.995 1.00 55.38 153 VAL 1 N 1
ATOM 1606 C CA . VAL B 2 153 ? 212.049 237.450 309.663 1.00 55.38 153 VAL 1 CA 1
ATOM 1607 C C . VAL B 2 153 ? 212.499 237.557 311.115 1.00 55.38 153 VAL 1 C 1
ATOM 1608 O O . VAL B 2 153 ? 213.221 236.670 311.592 1.00 55.38 153 VAL 1 O 1
ATOM 1612 N N . PRO B 2 154 ? 212.153 238.623 311.838 1.00 58.84 154 PRO 1 N 1
ATOM 1613 C CA . PRO B 2 154 ? 212.506 238.683 313.261 1.00 58.84 154 PRO 1 CA 1
ATOM 1614 C C . PRO B 2 154 ? 211.723 237.669 314.082 1.00 58.84 154 PRO 1 C 1
ATOM 1615 O O . PRO B 2 154 ? 210.565 237.365 313.790 1.00 58.84 154 PRO 1 O 1
ATOM 1619 N N . GLU B 2 155 ? 212.377 237.143 315.114 1.00 67.49 155 GLU 1 N 1
ATOM 1620 C CA . GLU B 2 155 ? 211.738 236.190 316.010 1.00 67.49 155 GLU 1 CA 1
ATOM 1621 C C . GLU B 2 155 ? 210.693 236.887 316.871 1.00 67.49 155 GLU 1 C 1
ATOM 1622 O O . GLU B 2 155 ? 210.959 237.924 317.482 1.00 67.49 155 GLU 1 O 1
ATOM 1628 N N . TRP B 2 156 ? 209.496 236.313 316.913 1.00 66.96 156 TRP 1 N 1
ATOM 1629 C CA . TRP B 2 156 ? 208.377 236.905 317.627 1.00 66.96 156 TRP 1 CA 1
ATOM 1630 C C . TRP B 2 156 ? 207.477 235.801 318.160 1.00 66.96 156 TRP 1 C 1
ATOM 1631 O O . TRP B 2 156 ? 207.021 234.942 317.403 1.00 66.96 156 TRP 1 O 1
ATOM 1642 N N . LYS B 2 157 ? 207.235 235.830 319.469 1.00 70.86 157 LYS 1 N 1
ATOM 1643 C CA . LYS B 2 157 ? 206.281 234.946 320.119 1.00 70.86 157 LYS 1 CA 1
ATOM 1644 C C . LYS B 2 157 ? 205.150 235.784 320.701 1.00 70.86 157 LYS 1 C 1
ATOM 1645 O O . LYS B 2 157 ? 205.327 236.974 320.973 1.00 70.86 157 LYS 1 O 1
ATOM 1651 N N . LYS B 2 158 ? 203.994 235.141 320.910 1.00 73.93 158 LYS 1 N 1
ATOM 1652 C CA . LYS B 2 158 ? 202.753 235.870 321.176 1.00 73.93 158 LYS 1 CA 1
ATOM 1653 C C . LYS B 2 158 ? 202.791 236.574 322.527 1.00 73.93 158 LYS 1 C 1
ATOM 1654 O O . LYS B 2 158 ? 202.251 237.675 322.683 1.00 73.93 158 LYS 1 O 1
ATOM 1660 N N . GLY B 2 159 ? 203.440 235.961 323.514 1.00 76.20 159 GLY 1 N 1
ATOM 1661 C CA . GLY B 2 159 ? 203.620 236.639 324.785 1.00 76.20 159 GLY 1 CA 1
ATOM 1662 C C . GLY B 2 159 ? 204.830 237.553 324.788 1.00 76.20 159 GLY 1 C 1
ATOM 1663 O O . GLY B 2 159 ? 204.838 238.586 325.463 1.00 76.20 159 GLY 1 O 1
ATOM 1664 N N . LYS B 2 160 ? 205.857 237.198 324.022 1.00 75.57 160 LYS 1 N 1
ATOM 1665 C CA . LYS B 2 160 ? 207.138 237.883 324.076 1.00 75.57 160 LYS 1 CA 1
ATOM 1666 C C . LYS B 2 160 ? 207.092 239.185 323.278 1.00 75.57 160 LYS 1 C 1
ATOM 1667 O O . LYS B 2 160 ? 206.038 239.644 322.830 1.00 75.57 160 LYS 1 O 1
ATOM 1673 N N . THR B 2 161 ? 208.262 239.799 323.115 1.00 74.00 161 THR 1 N 1
ATOM 1674 C CA . THR B 2 161 ? 208.407 241.019 322.338 1.00 74.00 161 THR 1 CA 1
ATOM 1675 C C . THR B 2 161 ? 209.768 241.004 321.655 1.00 74.00 161 THR 1 C 1
ATOM 1676 O O . THR B 2 161 ? 210.783 240.715 322.295 1.00 74.00 161 THR 1 O 1
ATOM 1680 N N . VAL B 2 162 ? 209.784 241.314 320.354 1.00 69.56 162 VAL 1 N 1
ATOM 1681 C CA . VAL B 2 162 ? 211.014 241.236 319.573 1.00 69.56 162 VAL 1 CA 1
ATOM 1682 C C . VAL B 2 162 ? 211.944 242.386 319.949 1.00 69.56 162 VAL 1 C 1
ATOM 1683 O O . VAL B 2 162 ? 211.514 243.531 320.132 1.00 69.56 162 VAL 1 O 1
ATOM 1687 N N . SER B 2 163 ? 213.226 242.070 320.112 1.00 67.89 163 SER 1 N 1
ATOM 1688 C CA . SER B 2 163 ? 214.230 243.018 320.573 1.00 67.89 163 SER 1 CA 1
ATOM 1689 C C . SER B 2 163 ? 215.026 243.579 319.402 1.00 67.89 163 SER 1 C 1
ATOM 1690 O O . SER B 2 163 ? 214.938 243.077 318.279 1.00 67.89 163 SER 1 O 1
ATOM 1693 N N . ILE B 2 164 ? 215.816 244.620 319.680 1.00 65.80 164 ILE 1 N 1
ATOM 1694 C CA . ILE B 2 164 ? 216.592 245.283 318.635 1.00 65.80 164 ILE 1 CA 1
ATOM 1695 C C . ILE B 2 164 ? 217.780 244.419 318.217 1.00 65.80 164 ILE 1 C 1
ATOM 1696 O O . ILE B 2 164 ? 218.256 244.501 317.079 1.00 65.80 164 ILE 1 O 1
ATOM 1701 N N . GLU B 2 165 ? 218.247 243.542 319.110 1.00 66.67 165 GLU 1 N 1
ATOM 1702 C CA . GLU B 2 165 ? 219.384 242.688 318.778 1.00 66.67 165 GLU 1 CA 1
ATOM 1703 C C . GLU B 2 165 ? 218.987 241.596 317.794 1.00 66.67 165 GLU 1 C 1
ATOM 1704 O O . GLU B 2 165 ? 219.796 241.179 316.959 1.00 66.67 165 GLU 1 O 1
ATOM 1710 N N . ASN B 2 166 ? 217.746 241.119 317.876 1.00 65.69 166 ASN 1 N 1
ATOM 1711 C CA . ASN B 2 166 ? 217.285 240.137 316.902 1.00 65.69 166 ASN 1 CA 1
ATOM 1712 C C . ASN B 2 166 ? 216.875 240.810 315.599 1.00 65.69 166 ASN 1 C 1
ATOM 1713 O O . ASN B 2 166 ? 216.992 240.213 314.524 1.00 65.69 166 ASN 1 O 1
ATOM 1718 N N . LEU B 2 167 ? 216.397 242.054 315.676 1.00 63.01 167 LEU 1 N 1
ATOM 1719 C CA . LEU B 2 167 ? 216.022 242.784 314.471 1.00 63.01 167 LEU 1 CA 1
ATOM 1720 C C . LEU B 2 167 ? 217.248 243.195 313.667 1.00 63.01 167 LEU 1 C 1
ATOM 1721 O O . LEU B 2 167 ? 217.168 243.369 312.447 1.00 63.01 167 LEU 1 O 1
ATOM 1726 N N . ASN B 2 168 ? 218.395 243.351 314.330 1.00 63.16 168 ASN 1 N 1
ATOM 1727 C CA . ASN B 2 168 ? 219.583 243.835 313.637 1.00 63.16 168 ASN 1 CA 1
ATOM 1728 C C . ASN B 2 168 ? 220.347 242.698 312.974 1.00 63.16 168 ASN 1 C 1
ATOM 1729 O O . ASN B 2 168 ? 221.049 242.913 311.981 1.00 63.16 168 ASN 1 O 1
ATOM 1734 N N . THR B 2 169 ? 220.237 241.481 313.511 1.00 61.25 169 THR 1 N 1
ATOM 1735 C CA . THR B 2 169 ? 220.857 240.343 312.841 1.00 61.25 169 THR 1 CA 1
ATOM 1736 C C . THR B 2 169 ? 220.027 239.898 311.647 1.00 61.25 169 THR 1 C 1
ATOM 1737 O O . THR B 2 169 ? 220.538 239.235 310.738 1.00 61.25 169 THR 1 O 1
ATOM 1741 N N . VAL B 2 170 ? 218.740 240.245 311.638 1.00 58.29 170 VAL 1 N 1
ATOM 1742 C CA . VAL B 2 170 ? 217.906 239.986 310.471 1.00 58.29 170 VAL 1 CA 1
ATOM 1743 C C . VAL B 2 170 ? 218.289 240.926 309.334 1.00 58.29 170 VAL 1 C 1
ATOM 1744 O O . VAL B 2 170 ? 218.424 240.505 308.178 1.00 58.29 170 VAL 1 O 1
ATOM 1748 N N . THR B 2 171 ? 218.519 242.203 309.652 1.00 58.60 171 THR 1 N 1
ATOM 1749 C CA . THR B 2 171 ? 219.008 243.154 308.657 1.00 58.60 171 THR 1 CA 1
ATOM 1750 C C . THR B 2 171 ? 220.446 242.834 308.259 1.00 58.60 171 THR 1 C 1
ATOM 1751 O O . THR B 2 171 ? 220.878 243.147 307.144 1.00 58.60 171 THR 1 O 1
ATOM 1755 N N . ASP B 2 172 ? 221.193 242.178 309.150 1.00 58.99 172 ASP 1 N 1
ATOM 1756 C CA . ASP B 2 172 ? 222.503 241.648 308.786 1.00 58.99 172 ASP 1 CA 1
ATOM 1757 C C . ASP B 2 172 ? 222.382 240.533 307.757 1.00 58.99 172 ASP 1 C 1
ATOM 1758 O O . ASP B 2 172 ? 223.270 240.355 306.918 1.00 58.99 172 ASP 1 O 1
ATOM 1763 N N . LYS B 2 173 ? 221.292 239.765 307.812 1.00 56.02 173 LYS 1 N 1
ATOM 1764 C CA . LYS B 2 173 ? 221.103 238.682 306.855 1.00 56.02 173 LYS 1 CA 1
ATOM 1765 C C . LYS B 2 173 ? 220.671 239.217 305.496 1.00 56.02 173 LYS 1 C 1
ATOM 1766 O O . LYS B 2 173 ? 220.979 238.616 304.461 1.00 56.02 173 LYS 1 O 1
ATOM 1772 N N . TYR B 2 174 ? 219.947 240.339 305.481 1.00 54.38 174 TYR 1 N 1
ATOM 1773 C CA . TYR B 2 174 ? 219.548 240.944 304.214 1.00 54.38 174 TYR 1 CA 1
ATOM 1774 C C . TYR B 2 174 ? 220.741 241.558 303.501 1.00 54.38 174 TYR 1 C 1
ATOM 1775 O O . TYR B 2 174 ? 220.888 241.414 302.283 1.00 54.38 174 TYR 1 O 1
ATOM 1784 N N . ALA B 2 175 ? 221.604 242.248 304.247 1.00 54.28 175 ALA 1 N 1
ATOM 1785 C CA . ALA B 2 175 ? 222.726 242.942 303.627 1.00 54.28 175 ALA 1 CA 1
ATOM 1786 C C . ALA B 2 175 ? 223.844 241.976 303.264 1.00 54.28 175 ALA 1 C 1
ATOM 1787 O O . ALA B 2 175 ? 224.717 242.308 302.457 1.00 54.28 175 ALA 1 O 1
ATOM 1789 N N . ALA B 2 176 ? 223.840 240.780 303.852 1.00 52.35 176 ALA 1 N 1
ATOM 1790 C CA . ALA B 2 176 ? 224.801 239.763 303.447 1.00 52.35 176 ALA 1 CA 1
ATOM 1791 C C . ALA B 2 176 ? 224.445 239.193 302.082 1.00 52.35 176 ALA 1 C 1
ATOM 1792 O O . ALA B 2 176 ? 225.317 238.710 301.353 1.00 52.35 176 ALA 1 O 1
ATOM 1794 N N . ALA B 2 177 ? 223.162 239.244 301.719 1.00 53.39 177 ALA 1 N 1
ATOM 1795 C CA . ALA B 2 177 ? 222.748 238.803 300.392 1.00 53.39 177 ALA 1 CA 1
ATOM 1796 C C . ALA B 2 177 ? 223.040 239.867 299.341 1.00 53.39 177 ALA 1 C 1
ATOM 1797 O O . ALA B 2 177 ? 223.023 239.583 298.139 1.00 53.39 177 ALA 1 O 1
ATOM 1799 N N . LEU B 2 178 ? 223.305 241.100 299.775 1.00 52.01 178 LEU 1 N 1
ATOM 1800 C CA . LEU B 2 178 ? 223.672 242.155 298.838 1.00 52.01 178 LEU 1 CA 1
ATOM 1801 C C . LEU B 2 178 ? 225.093 241.968 298.322 1.00 52.01 178 LEU 1 C 1
ATOM 1802 O O . LEU B 2 178 ? 225.455 242.504 297.269 1.00 52.01 178 LEU 1 O 1
ATOM 1807 N N . VAL B 2 179 ? 225.915 241.229 299.058 1.00 51.39 179 VAL 1 N 1
ATOM 1808 C CA . VAL B 2 179 ? 227.263 240.881 298.621 1.00 51.39 179 VAL 1 CA 1
ATOM 1809 C C . VAL B 2 179 ? 227.149 239.834 297.521 1.00 51.39 179 VAL 1 C 1
ATOM 1810 O O . VAL B 2 179 ? 226.450 238.827 297.706 1.00 51.39 179 VAL 1 O 1
ATOM 1814 N N . PRO B 2 180 ? 227.783 240.035 296.366 1.00 49.37 180 PRO 1 N 1
ATOM 1815 C CA . PRO B 2 180 ? 227.685 239.047 295.285 1.00 49.37 180 PRO 1 CA 1
ATOM 1816 C C . PRO B 2 180 ? 228.414 237.754 295.620 1.00 49.37 180 PRO 1 C 1
ATOM 1817 O O . PRO B 2 180 ? 229.333 237.734 296.439 1.00 49.37 180 PRO 1 O 1
ATOM 1821 N N . LYS B 2 181 ? 227.975 236.666 294.980 1.00 52.09 181 LYS 1 N 1
ATOM 1822 C CA . LYS B 2 181 ? 228.526 235.343 295.260 1.00 52.09 181 LYS 1 CA 1
ATOM 1823 C C . LYS B 2 181 ? 229.966 235.232 294.781 1.00 52.09 181 LYS 1 C 1
ATOM 1824 O O . LYS B 2 181 ? 230.789 234.551 295.398 1.00 52.09 181 LYS 1 O 1
ATOM 1830 N N . ARG B 2 182 ? 230.278 235.879 293.667 1.00 51.17 182 ARG 1 N 1
ATOM 1831 C CA . ARG B 2 182 ? 231.636 235.993 293.160 1.00 51.17 182 ARG 1 CA 1
ATOM 1832 C C . ARG B 2 182 ? 231.875 237.451 292.811 1.00 51.17 182 ARG 1 C 1
ATOM 1833 O O . ARG B 2 182 ? 231.090 238.046 292.068 1.00 51.17 182 ARG 1 O 1
ATOM 1841 N N . LYS B 2 183 ? 232.938 238.033 293.353 1.00 51.24 183 LYS 1 N 1
ATOM 1842 C CA . LYS B 2 183 ? 233.151 239.461 293.201 1.00 51.24 183 LYS 1 CA 1
ATOM 1843 C C . LYS B 2 183 ? 234.602 239.771 292.880 1.00 51.24 183 LYS 1 C 1
ATOM 1844 O O . LYS B 2 183 ? 235.508 238.993 293.181 1.00 51.24 183 LYS 1 O 1
ATOM 1850 N N . LEU B 2 184 ? 234.800 240.920 292.243 1.00 50.98 184 LEU 1 N 1
ATOM 1851 C CA . LEU B 2 184 ? 236.137 241.447 292.039 1.00 50.98 184 LEU 1 CA 1
ATOM 1852 C C . LEU B 2 184 ? 236.659 242.036 293.337 1.00 50.98 184 LEU 1 C 1
ATOM 1853 O O . LEU B 2 184 ? 235.954 242.785 294.018 1.00 50.98 184 LEU 1 O 1
ATOM 1858 N N . ALA B 2 185 ? 237.904 241.711 293.678 1.00 52.63 185 ALA 1 N 1
ATOM 1859 C CA . ALA B 2 185 ? 238.561 242.315 294.833 1.00 52.63 185 ALA 1 CA 1
ATOM 1860 C C . ALA B 2 185 ? 239.166 243.652 294.406 1.00 52.63 185 ALA 1 C 1
ATOM 1861 O O . ALA B 2 185 ? 240.380 243.819 294.284 1.00 52.63 185 ALA 1 O 1
ATOM 1863 N N . LEU B 2 186 ? 238.279 244.611 294.157 1.00 52.57 186 LEU 1 N 1
ATOM 1864 C CA . LEU B 2 186 ? 238.711 245.944 293.777 1.00 52.57 186 LEU 1 CA 1
ATOM 1865 C C . LEU B 2 186 ? 239.323 246.643 294.986 1.00 52.57 186 LEU 1 C 1
ATOM 1866 O O . LEU B 2 186 ? 238.633 246.876 295.985 1.00 52.57 186 LEU 1 O 1
ATOM 1871 N N . PRO B 2 187 ? 240.602 246.985 294.935 1.00 54.10 187 PRO 1 N 1
ATOM 1872 C CA . PRO B 2 187 ? 241.264 247.497 296.135 1.00 54.10 187 PRO 1 CA 1
ATOM 1873 C C . PRO B 2 187 ? 241.080 248.990 296.330 1.00 54.10 187 PRO 1 C 1
ATOM 1874 O O . PRO B 2 187 ? 241.331 249.793 295.427 1.00 54.10 187 PRO 1 O 1
ATOM 1878 N N . VAL B 2 188 ? 240.620 249.368 297.514 1.00 57.66 188 VAL 1 N 1
ATOM 1879 C CA . VAL B 2 188 ? 240.622 250.755 297.949 1.00 57.66 188 VAL 1 CA 1
ATOM 1880 C C . VAL B 2 188 ? 241.918 250.989 298.702 1.00 57.66 188 VAL 1 C 1
ATOM 1881 O O . VAL B 2 188 ? 242.274 250.208 299.593 1.00 57.66 188 VAL 1 O 1
ATOM 1885 N N . LEU B 2 189 ? 242.638 252.036 298.326 1.00 59.05 189 LEU 1 N 1
ATOM 1886 C CA . LEU B 2 189 ? 243.901 252.335 298.975 1.00 59.05 189 LEU 1 CA 1
ATOM 1887 C C . LEU B 2 189 ? 243.633 252.899 300.365 1.00 59.05 189 LEU 1 C 1
ATOM 1888 O O . LEU B 2 189 ? 242.975 253.941 300.486 1.00 59.05 189 LEU 1 O 1
ATOM 1893 N N . PRO B 2 190 ? 244.094 252.240 301.427 1.00 59.63 190 PRO 1 N 1
ATOM 1894 C CA . PRO B 2 190 ? 243.850 252.757 302.775 1.00 59.63 190 PRO 1 CA 1
ATOM 1895 C C . PRO B 2 190 ? 244.673 254.004 303.024 1.00 59.63 190 PRO 1 C 1
ATOM 1896 O O . PRO B 2 190 ? 245.750 254.184 302.454 1.00 59.63 190 PRO 1 O 1
ATOM 1900 N N . GLU B 2 191 ? 244.147 254.875 303.887 1.00 62.10 191 GLU 1 N 1
ATOM 1901 C CA . GLU B 2 191 ? 244.828 256.137 304.152 1.00 62.10 191 GLU 1 CA 1
ATOM 1902 C C . GLU B 2 191 ? 246.098 255.912 304.966 1.00 62.10 191 GLU 1 C 1
ATOM 1903 O O . GLU B 2 191 ? 247.041 256.703 304.887 1.00 62.10 191 GLU 1 O 1
ATOM 1909 N N . GLY B 2 192 ? 246.160 254.810 305.714 1.00 60.06 192 GLY 1 N 1
ATOM 1910 C CA . GLY B 2 192 ? 247.409 254.437 306.360 1.00 60.06 192 GLY 1 CA 1
ATOM 1911 C C . GLY B 2 192 ? 248.486 254.043 305.367 1.00 60.06 192 GLY 1 C 1
ATOM 1912 O O . GLY B 2 192 ? 249.679 254.173 305.644 1.00 60.06 192 GLY 1 O 1
ATOM 1913 N N . VAL B 2 193 ? 248.079 253.546 304.198 1.00 58.94 193 VAL 1 N 1
ATOM 1914 C CA . VAL B 2 193 ? 249.032 253.275 303.129 1.00 58.94 193 VAL 1 CA 1
ATOM 1915 C C . VAL B 2 193 ? 249.190 254.503 302.239 1.00 58.94 193 VAL 1 C 1
ATOM 1916 O O . VAL B 2 193 ? 250.271 254.761 301.698 1.00 58.94 193 VAL 1 O 1
ATOM 1920 N N . LYS B 2 194 ? 248.130 255.305 302.108 1.00 60.83 194 LYS 1 N 1
ATOM 1921 C CA . LYS B 2 194 ? 248.142 256.399 301.140 1.00 60.83 194 LYS 1 CA 1
ATOM 1922 C C . LYS B 2 194 ? 249.027 257.552 301.594 1.00 60.83 194 LYS 1 C 1
ATOM 1923 O O . LYS B 2 194 ? 249.786 258.107 300.791 1.00 60.83 194 LYS 1 O 1
ATOM 1929 N N . LYS B 2 195 ? 248.953 257.934 302.870 1.00 62.96 195 LYS 1 N 1
ATOM 1930 C CA . LYS B 2 195 ? 249.786 259.042 303.327 1.00 62.96 195 LYS 1 CA 1
ATOM 1931 C C . LYS B 2 195 ? 251.200 258.569 303.638 1.00 62.96 195 LYS 1 C 1
ATOM 1932 O O . LYS B 2 195 ? 252.137 259.371 303.639 1.00 62.96 195 LYS 1 O 1
ATOM 1938 N N . ALA B 2 196 ? 251.375 257.270 303.897 1.00 61.48 196 ALA 1 N 1
ATOM 1939 C CA . ALA B 2 196 ? 252.718 256.726 304.075 1.00 61.48 196 ALA 1 CA 1
ATOM 1940 C C . ALA B 2 196 ? 253.511 256.784 302.777 1.00 61.48 196 ALA 1 C 1
ATOM 1941 O O . ALA B 2 196 ? 254.734 256.957 302.792 1.00 61.48 196 ALA 1 O 1
ATOM 1943 N N . VAL B 2 197 ? 252.827 256.637 301.643 1.00 61.63 197 VAL 1 N 1
ATOM 1944 C CA . VAL B 2 197 ? 253.463 256.857 300.351 1.00 61.63 197 VAL 1 CA 1
ATOM 1945 C C . VAL B 2 197 ? 253.629 258.351 300.091 1.00 61.63 197 VAL 1 C 1
ATOM 1946 O O . VAL B 2 197 ? 254.655 258.795 299.562 1.00 61.63 197 VAL 1 O 1
ATOM 1950 N N . GLU B 2 198 ? 252.649 259.156 300.506 1.00 63.32 198 GLU 1 N 1
ATOM 1951 C CA . GLU B 2 198 ? 252.683 260.580 300.190 1.00 63.32 198 GLU 1 CA 1
ATOM 1952 C C . GLU B 2 198 ? 253.646 261.343 301.093 1.00 63.32 198 GLU 1 C 1
ATOM 1953 O O . GLU B 2 198 ? 254.125 262.420 300.721 1.00 63.32 198 GLU 1 O 1
ATOM 1959 N N . ASP B 2 199 ? 253.936 260.820 302.287 1.00 65.32 199 ASP 1 N 1
ATOM 1960 C CA . ASP B 2 199 ? 254.987 261.427 303.097 1.00 65.32 199 ASP 1 CA 1
ATOM 1961 C C . ASP B 2 199 ? 256.364 261.053 302.571 1.00 65.32 199 ASP 1 C 1
ATOM 1962 O O . ASP B 2 199 ? 257.300 261.856 302.646 1.00 65.32 199 ASP 1 O 1
ATOM 1967 N N . PHE B 2 200 ? 256.510 259.836 302.043 1.00 62.83 200 PHE 1 N 1
ATOM 1968 C CA . PHE B 2 200 ? 257.770 259.452 301.416 1.00 62.83 200 PHE 1 CA 1
ATOM 1969 C C . PHE B 2 200 ? 257.985 260.206 300.111 1.00 62.83 200 PHE 1 C 1
ATOM 1970 O O . PHE B 2 200 ? 259.125 260.513 299.746 1.00 62.83 200 PHE 1 O 1
ATOM 1978 N N . ALA B 2 201 ? 256.903 260.520 299.399 1.00 62.66 201 ALA 1 N 1
ATOM 1979 C CA . ALA B 2 201 ? 257.026 261.343 298.203 1.00 62.66 201 ALA 1 CA 1
ATOM 1980 C C . ALA B 2 201 ? 257.356 262.784 298.564 1.00 62.66 201 ALA 1 C 1
ATOM 1981 O O . ALA B 2 201 ? 258.062 263.472 297.822 1.00 62.66 201 ALA 1 O 1
ATOM 1983 N N . ALA B 2 202 ? 256.860 263.257 299.708 1.00 63.57 202 ALA 1 N 1
ATOM 1984 C CA . ALA B 2 202 ? 257.228 264.590 300.171 1.00 63.57 202 ALA 1 CA 1
ATOM 1985 C C . ALA B 2 202 ? 258.591 264.576 300.847 1.00 63.57 202 ALA 1 C 1
ATOM 1986 O O . ALA B 2 202 ? 259.203 265.630 301.050 1.00 63.57 202 ALA 1 O 1
ATOM 1988 N N . SER B 2 203 ? 259.076 263.387 301.215 1.00 63.64 203 SER 1 N 1
ATOM 1989 C CA . SER B 2 203 ? 260.411 263.270 301.789 1.00 63.64 203 SER 1 CA 1
ATOM 1990 C C . SER B 2 203 ? 261.486 263.531 300.744 1.00 63.64 203 SER 1 C 1
ATOM 1991 O O . SER B 2 203 ? 262.555 264.065 301.061 1.00 63.64 203 SER 1 O 1
ATOM 1994 N N . VAL B 2 204 ? 261.220 263.159 299.488 1.00 62.79 204 VAL 1 N 1
ATOM 1995 C CA . VAL B 2 204 ? 262.200 263.317 298.421 1.00 62.79 204 VAL 1 CA 1
ATOM 1996 C C . VAL B 2 204 ? 261.889 264.489 297.502 1.00 62.79 204 VAL 1 C 1
ATOM 1997 O O . VAL B 2 204 ? 262.362 264.510 296.359 1.00 62.79 204 VAL 1 O 1
ATOM 2001 N N . GLY B 2 205 ? 261.115 265.466 297.960 1.00 62.91 205 GLY 1 N 1
ATOM 2002 C CA . GLY B 2 205 ? 260.880 266.670 297.195 1.00 62.91 205 GLY 1 CA 1
ATOM 2003 C C . GLY B 2 205 ? 259.814 266.572 296.128 1.00 62.91 205 GLY 1 C 1
ATOM 2004 O O . GLY B 2 205 ? 259.604 267.547 295.397 1.00 62.91 205 GLY 1 O 1
ATOM 2005 N N . GLN B 2 206 ? 259.129 265.437 296.017 1.00 63.98 206 GLN 1 N 1
ATOM 2006 C CA . GLN B 2 206 ? 258.083 265.243 295.026 1.00 63.98 206 GLN 1 CA 1
ATOM 2007 C C . GLN B 2 206 ? 256.696 265.462 295.611 1.00 63.98 206 GLN 1 C 1
ATOM 2008 O O . GLN B 2 206 ? 255.762 264.730 295.271 1.00 63.98 206 GLN 1 O 1
ATOM 2014 N N . ALA B 2 207 ? 256.553 266.447 296.499 1.00 65.17 207 ALA 1 N 1
ATOM 2015 C CA . ALA B 2 207 ? 255.268 266.699 297.141 1.00 65.17 207 ALA 1 CA 1
ATOM 2016 C C . ALA B 2 207 ? 254.263 267.309 296.172 1.00 65.17 207 ALA 1 C 1
ATOM 2017 O O . ALA B 2 207 ? 253.052 267.249 296.408 1.00 65.17 207 ALA 1 O 1
ATOM 2019 N N . LYS B 2 208 ? 254.743 267.911 295.081 1.00 66.59 208 LYS 1 N 1
ATOM 2020 C CA . LYS B 2 208 ? 253.826 268.468 294.092 1.00 66.59 208 LYS 1 CA 1
ATOM 2021 C C . LYS B 2 208 ? 253.167 267.368 293.270 1.00 66.59 208 LYS 1 C 1
ATOM 2022 O O . LYS B 2 208 ? 252.026 267.520 292.819 1.00 66.59 208 LYS 1 O 1
ATOM 2028 N N . ASN B 2 209 ? 253.866 266.255 293.060 1.00 64.29 209 ASN 1 N 1
ATOM 2029 C CA . ASN B 2 209 ? 253.273 265.069 292.457 1.00 64.29 209 ASN 1 CA 1
ATOM 2030 C C . ASN B 2 209 ? 253.137 263.922 293.447 1.00 64.29 209 ASN 1 C 1
ATOM 2031 O O . ASN B 2 209 ? 253.207 262.758 293.045 1.00 64.29 209 ASN 1 O 1
ATOM 2036 N N . ALA B 2 210 ? 252.940 264.226 294.732 1.00 63.68 210 ALA 1 N 1
ATOM 2037 C CA . ALA B 2 210 ? 252.763 263.174 295.727 1.00 63.68 210 ALA 1 CA 1
ATOM 2038 C C . ALA B 2 210 ? 251.414 262.491 295.571 1.00 63.68 210 ALA 1 C 1
ATOM 2039 O O . ALA B 2 210 ? 251.295 261.279 295.783 1.00 63.68 210 ALA 1 O 1
ATOM 2041 N N . SER B 2 211 ? 250.386 263.253 295.196 1.00 64.30 211 SER 1 N 1
ATOM 2042 C CA . SER B 2 211 ? 249.061 262.673 295.020 1.00 64.30 211 SER 1 CA 1
ATOM 2043 C C . SER B 2 211 ? 248.993 261.831 293.755 1.00 64.30 211 SER 1 C 1
ATOM 2044 O O . SER B 2 211 ? 248.351 260.776 293.741 1.00 64.30 211 SER 1 O 1
ATOM 2047 N N . GLU B 2 212 ? 249.670 262.272 292.692 1.00 63.87 212 GLU 1 N 1
ATOM 2048 C CA . GLU B 2 212 ? 249.594 261.579 291.409 1.00 63.87 212 GLU 1 CA 1
ATOM 2049 C C . GLU B 2 212 ? 250.356 260.260 291.451 1.00 63.87 212 GLU 1 C 1
ATOM 2050 O O . GLU B 2 212 ? 250.076 259.347 290.668 1.00 63.87 212 GLU 1 O 1
ATOM 2056 N N . VAL B 2 213 ? 251.309 260.134 292.376 1.00 61.53 213 VAL 1 N 1
ATOM 2057 C CA . VAL B 2 213 ? 251.999 258.863 292.579 1.00 61.53 213 VAL 1 CA 1
ATOM 2058 C C . VAL B 2 213 ? 251.058 257.852 293.223 1.00 61.53 213 VAL 1 C 1
ATOM 2059 O O . VAL B 2 213 ? 251.036 256.672 292.848 1.00 61.53 213 VAL 1 O 1
ATOM 2063 N N . SER B 2 214 ? 250.226 258.310 294.161 1.00 61.26 214 SER 1 N 1
ATOM 2064 C CA . SER B 2 214 ? 249.327 257.406 294.872 1.00 61.26 214 SER 1 CA 1
ATOM 2065 C C . SER B 2 214 ? 248.194 256.916 293.976 1.00 61.26 214 SER 1 C 1
ATOM 2066 O O . SER B 2 214 ? 247.634 255.840 294.212 1.00 61.26 214 SER 1 O 1
ATOM 2069 N N . GLU B 2 215 ? 247.843 257.687 292.941 1.00 61.80 215 GLU 1 N 1
ATOM 2070 C CA . GLU B 2 215 ? 246.869 257.204 291.966 1.00 61.80 215 GLU 1 CA 1
ATOM 2071 C C . GLU B 2 215 ? 247.442 256.075 291.120 1.00 61.80 215 GLU 1 C 1
ATOM 2072 O O . GLU B 2 215 ? 246.732 255.117 290.798 1.00 61.80 215 GLU 1 O 1
ATOM 2078 N N . LEU B 2 216 ? 248.723 256.164 290.753 1.00 60.09 216 LEU 1 N 1
ATOM 2079 C CA . LEU B 2 216 ? 249.344 255.086 289.990 1.00 60.09 216 LEU 1 CA 1
ATOM 2080 C C . LEU B 2 216 ? 249.530 253.840 290.844 1.00 60.09 216 LEU 1 C 1
ATOM 2081 O O . LEU B 2 216 ? 249.561 252.721 290.323 1.00 60.09 216 LEU 1 O 1
ATOM 2086 N N . LEU B 2 217 ? 249.662 254.012 292.159 1.00 58.42 217 LEU 1 N 1
ATOM 2087 C CA . LEU B 2 217 ? 249.689 252.857 293.046 1.00 58.42 217 LEU 1 CA 1
ATOM 2088 C C . LEU B 2 217 ? 248.296 252.261 293.192 1.00 58.42 217 LEU 1 C 1
ATOM 2089 O O . LEU B 2 217 ? 248.136 251.038 293.266 1.00 58.42 217 LEU 1 O 1
ATOM 2094 N N . ALA B 2 218 ? 247.271 253.115 293.210 1.00 58.36 218 ALA 1 N 1
ATOM 2095 C CA . ALA B 2 218 ? 245.904 252.629 293.341 1.00 58.36 218 ALA 1 CA 1
ATOM 2096 C C . ALA B 2 218 ? 245.417 251.983 292.050 1.00 58.36 218 ALA 1 C 1
ATOM 2097 O O . ALA B 2 218 ? 244.686 250.987 292.090 1.00 58.36 218 ALA 1 O 1
ATOM 2099 N N . LYS B 2 219 ? 245.811 252.531 290.894 1.00 58.95 219 LYS 1 N 1
ATOM 2100 C CA . LYS B 2 219 ? 245.398 251.949 289.619 1.00 58.95 219 LYS 1 CA 1
ATOM 2101 C C . LYS B 2 219 ? 246.087 250.619 289.354 1.00 58.95 219 LYS 1 C 1
ATOM 2102 O O . LYS B 2 219 ? 245.452 249.679 288.869 1.00 58.95 219 LYS 1 O 1
ATOM 2108 N N . SER B 2 220 ? 247.385 250.520 289.657 1.00 56.88 220 SER 1 N 1
ATOM 2109 C CA . SER B 2 220 ? 248.133 249.299 289.364 1.00 56.88 220 SER 1 CA 1
ATOM 2110 C C . SER B 2 220 ? 247.667 248.141 290.236 1.00 56.88 220 SER 1 C 1
ATOM 2111 O O . SER B 2 220 ? 247.749 246.974 289.837 1.00 56.88 220 SER 1 O 1
ATOM 2114 N N . LEU B 2 221 ? 247.171 248.448 291.433 1.00 56.25 221 LEU 1 N 1
ATOM 2115 C CA . LEU B 2 221 ? 246.510 247.425 292.231 1.00 56.25 221 LEU 1 CA 1
ATOM 2116 C C . LEU B 2 221 ? 245.135 247.103 291.666 1.00 56.25 221 LEU 1 C 1
ATOM 2117 O O . LEU B 2 221 ? 244.642 245.980 291.810 1.00 56.25 221 LEU 1 O 1
ATOM 2122 N N . ALA B 2 222 ? 244.506 248.075 291.002 1.00 56.32 222 ALA 1 N 1
ATOM 2123 C CA . ALA B 2 222 ? 243.154 247.877 290.493 1.00 56.32 222 ALA 1 CA 1
ATOM 2124 C C . ALA B 2 222 ? 243.158 247.224 289.119 1.00 56.32 222 ALA 1 C 1
ATOM 2125 O O . ALA B 2 222 ? 242.208 246.518 288.764 1.00 56.32 222 ALA 1 O 1
ATOM 2127 N N . GLU B 2 223 ? 244.204 247.465 288.320 1.00 58.31 223 GLU 1 N 1
ATOM 2128 C CA . GLU B 2 223 ? 244.271 246.866 286.989 1.00 58.31 223 GLU 1 CA 1
ATOM 2129 C C . GLU B 2 223 ? 244.478 245.361 287.072 1.00 58.31 223 GLU 1 C 1
ATOM 2130 O O . GLU B 2 223 ? 244.071 244.619 286.171 1.00 58.31 223 GLU 1 O 1
ATOM 2136 N N . LYS B 2 224 ? 245.117 244.893 288.142 1.00 57.69 224 LYS 1 N 1
ATOM 2137 C CA . LYS B 2 224 ? 245.260 243.473 288.415 1.00 57.69 224 LYS 1 CA 1
ATOM 2138 C C . LYS B 2 224 ? 244.374 243.020 289.566 1.00 57.69 224 LYS 1 C 1
ATOM 2139 O O . LYS B 2 224 ? 244.809 242.203 290.384 1.00 57.69 224 LYS 1 O 1
ATOM 2145 N N . ALA B 2 225 ? 243.157 243.557 289.657 1.00 55.25 225 ALA 1 N 1
ATOM 2146 C CA . ALA B 2 225 ? 242.213 243.147 290.689 1.00 55.25 225 ALA 1 CA 1
ATOM 2147 C C . ALA B 2 225 ? 241.804 241.697 290.486 1.00 55.25 225 ALA 1 C 1
ATOM 2148 O O . ALA B 2 225 ? 241.509 241.271 289.366 1.00 55.25 225 ALA 1 O 1
ATOM 2150 N N . VAL B 2 226 ? 241.791 240.939 291.576 1.00 54.92 226 VAL 1 N 1
ATOM 2151 C CA . VAL B 2 226 ? 241.625 239.496 291.496 1.00 54.92 226 VAL 1 CA 1
ATOM 2152 C C . VAL B 2 226 ? 240.176 239.165 291.836 1.00 54.92 226 VAL 1 C 1
ATOM 2153 O O . VAL B 2 226 ? 239.448 240.007 292.371 1.00 54.92 226 VAL 1 O 1
ATOM 2157 N N . VAL B 2 227 ? 239.743 237.951 291.517 1.00 54.67 227 VAL 1 N 1
ATOM 2158 C CA . VAL B 2 227 ? 238.355 237.531 291.660 1.00 54.67 227 VAL 1 CA 1
ATOM 2159 C C . VAL B 2 227 ? 238.258 236.571 292.837 1.00 54.67 227 VAL 1 C 1
ATOM 2160 O O . VAL B 2 227 ? 238.935 235.537 292.860 1.00 54.67 227 VAL 1 O 1
ATOM 2164 N N . THR B 2 228 ? 237.425 236.918 293.814 1.00 57.19 228 THR 1 N 1
ATOM 2165 C CA . THR B 2 228 ? 237.220 236.106 295.003 1.00 57.19 228 THR 1 CA 1
ATOM 2166 C C . THR B 2 228 ? 235.767 235.666 295.077 1.00 57.19 228 THR 1 C 1
ATOM 2167 O O . THR B 2 228 ? 234.864 236.391 294.654 1.00 57.19 228 THR 1 O 1
ATOM 2171 N N . GLU B 2 229 ? 235.542 234.472 295.623 1.00 59.58 229 GLU 1 N 1
ATOM 2172 C CA . GLU B 2 229 ? 234.202 233.900 295.702 1.00 59.58 229 GLU 1 CA 1
ATOM 2173 C C . GLU B 2 229 ? 233.723 233.787 297.148 1.00 59.58 229 GLU 1 C 1
ATOM 2174 O O . GLU B 2 229 ? 232.708 234.384 297.507 1.00 59.58 229 GLU 1 O 1
ATOM 2180 N N . GLY B 2 230 ? 234.438 233.060 297.995 1.00 64.29 230 GLY 1 N 1
ATOM 2181 C CA . GLY B 2 230 ? 234.047 232.963 299.386 1.00 64.29 230 GLY 1 CA 1
ATOM 2182 C C . GLY B 2 230 ? 235.025 233.703 300.269 1.00 64.29 230 GLY 1 C 1
ATOM 2183 O O . GLY B 2 230 ? 235.285 233.300 301.405 1.00 64.29 230 GLY 1 O 1
ATOM 2184 N N . GLY B 2 231 ? 235.572 234.797 299.748 1.00 64.08 231 GLY 1 N 1
ATOM 2185 C CA . GLY B 2 231 ? 236.719 235.434 300.346 1.00 64.08 231 GLY 1 CA 1
ATOM 2186 C C . GLY B 2 231 ? 238.043 234.866 299.893 1.00 64.08 231 GLY 1 C 1
ATOM 2187 O O . GLY B 2 231 ? 239.080 235.506 300.106 1.00 64.08 231 GLY 1 O 1
ATOM 2188 N N . LYS B 2 232 ? 238.039 233.693 299.268 1.00 62.64 232 LYS 1 N 1
ATOM 2189 C CA . LYS B 2 232 ? 239.245 233.059 298.761 1.00 62.64 232 LYS 1 CA 1
ATOM 2190 C C . LYS B 2 232 ? 239.356 233.312 297.264 1.00 62.64 232 LYS 1 C 1
ATOM 2191 O O . LYS B 2 232 ? 238.341 233.381 296.565 1.00 62.64 232 LYS 1 O 1
ATOM 2197 N N . VAL B 2 233 ? 240.592 233.443 296.782 1.00 60.83 233 VAL 1 N 1
ATOM 2198 C CA . VAL B 2 233 ? 240.829 233.775 295.385 1.00 60.83 233 VAL 1 CA 1
ATOM 2199 C C . VAL B 2 233 ? 240.508 232.584 294.493 1.00 60.83 233 VAL 1 C 1
ATOM 2200 O O . VAL B 2 233 ? 241.003 231.469 294.703 1.00 60.83 233 VAL 1 O 1
ATOM 2204 N N . VAL B 2 234 ? 239.662 232.816 293.493 1.00 60.22 234 VAL 1 N 1
ATOM 2205 C CA . VAL B 2 234 ? 239.406 231.836 292.445 1.00 60.22 234 VAL 1 CA 1
ATOM 2206 C C . VAL B 2 234 ? 240.634 231.788 291.547 1.00 60.22 234 VAL 1 C 1
ATOM 2207 O O . VAL B 2 234 ? 240.969 232.776 290.886 1.00 60.22 234 VAL 1 O 1
ATOM 2211 N N . GLU B 2 235 ? 241.308 230.642 291.529 1.00 64.28 235 GLU 1 N 1
ATOM 2212 C CA . GLU B 2 235 ? 242.580 230.533 290.828 1.00 64.28 235 GLU 1 CA 1
ATOM 2213 C C . GLU B 2 235 ? 242.373 230.371 289.329 1.00 64.28 235 GLU 1 C 1
ATOM 2214 O O . GLU B 2 235 ? 241.589 229.531 288.879 1.00 64.28 235 GLU 1 O 1
ATOM 2220 N N . GLY B 2 236 ? 243.099 231.174 288.558 1.00 61.61 236 GLY 1 N 1
ATOM 2221 C CA . GLY B 2 236 ? 243.052 231.084 287.106 1.00 61.61 236 GLY 1 CA 1
ATOM 2222 C C . GLY B 2 236 ? 241.737 231.523 286.504 1.00 61.61 236 GLY 1 C 1
ATOM 2223 O O . GLY B 2 236 ? 241.283 230.936 285.515 1.00 61.61 236 GLY 1 O 1
ATOM 2224 N N . PHE B 2 237 ? 241.115 232.546 287.078 1.00 56.04 237 PHE 1 N 1
ATOM 2225 C CA . PHE B 2 237 ? 239.816 233.027 286.631 1.00 56.04 237 PHE 1 CA 1
ATOM 2226 C C . PHE B 2 237 ? 240.021 234.119 285.592 1.00 56.04 237 PHE 1 C 1
ATOM 2227 O O . PHE B 2 237 ? 240.657 235.140 285.874 1.00 56.04 237 PHE 1 O 1
ATOM 2235 N N . SER B 2 238 ? 239.481 233.902 284.399 1.00 55.87 238 SER 1 N 1
ATOM 2236 C CA . SER B 2 238 ? 239.517 234.879 283.323 1.00 55.87 238 SER 1 CA 1
ATOM 2237 C C . SER B 2 238 ? 238.112 235.418 283.109 1.00 55.87 238 SER 1 C 1
ATOM 2238 O O . SER B 2 238 ? 237.145 234.650 283.097 1.00 55.87 238 SER 1 O 1
ATOM 2241 N N . TYR B 2 239 ? 238.000 236.733 282.952 1.00 49.63 239 TYR 1 N 1
ATOM 2242 C CA . TYR B 2 239 ? 236.727 237.377 282.677 1.00 49.63 239 TYR 1 CA 1
ATOM 2243 C C . TYR B 2 239 ? 236.926 238.449 281.619 1.00 49.63 239 TYR 1 C 1
ATOM 2244 O O . TYR B 2 239 ? 237.979 239.091 281.561 1.00 49.63 239 TYR 1 O 1
ATOM 2253 N N . VAL B 2 240 ? 235.917 238.631 280.776 1.00 45.30 240 VAL 1 N 1
ATOM 2254 C CA . VAL B 2 240 ? 235.921 239.664 279.750 1.00 45.30 240 VAL 1 CA 1
ATOM 2255 C C . VAL B 2 240 ? 234.906 240.719 280.155 1.00 45.30 240 VAL 1 C 1
ATOM 2256 O O . VAL B 2 240 ? 233.701 240.449 280.180 1.00 45.30 240 VAL 1 O 1
ATOM 2260 N N . SER B 2 241 ? 235.387 241.919 280.465 1.00 41.98 241 SER 1 N 1
ATOM 2261 C CA . SER B 2 241 ? 234.522 242.972 280.975 1.00 41.98 241 SER 1 CA 1
ATOM 2262 C C . SER B 2 241 ? 233.645 243.546 279.870 1.00 41.98 241 SER 1 C 1
ATOM 2263 O O . SER B 2 241 ? 233.808 243.234 278.690 1.00 41.98 241 SER 1 O 1
ATOM 2266 N N . LYS B 2 242 ? 232.701 244.400 280.268 1.00 42.42 242 LYS 1 N 1
ATOM 2267 C CA . LYS B 2 242 ? 231.768 244.967 279.301 1.00 42.42 242 LYS 1 CA 1
ATOM 2268 C C . LYS B 2 242 ? 232.421 246.062 278.471 1.00 42.42 242 LYS 1 C 1
ATOM 2269 O O . LYS B 2 242 ? 231.974 246.351 277.357 1.00 42.42 242 LYS 1 O 1
ATOM 2275 N N . ALA B 2 243 ? 233.472 246.693 278.995 1.00 39.25 243 ALA 1 N 1
ATOM 2276 C CA . ALA B 2 243 ? 234.187 247.688 278.206 1.00 39.25 243 ALA 1 CA 1
ATOM 2277 C C . ALA B 2 243 ? 235.083 247.023 277.172 1.00 39.25 243 ALA 1 C 1
ATOM 2278 O O . ALA B 2 243 ? 235.273 247.552 276.071 1.00 39.25 243 ALA 1 O 1
ATOM 2280 N N . VAL B 2 244 ? 235.651 245.867 277.513 1.00 37.41 244 VAL 1 N 1
ATOM 2281 C CA . VAL B 2 244 ? 236.470 245.123 276.562 1.00 37.41 244 VAL 1 CA 1
ATOM 2282 C C . VAL B 2 244 ? 235.589 244.480 275.500 1.00 37.41 244 VAL 1 C 1
ATOM 2283 O O . VAL B 2 244 ? 235.933 244.459 274.312 1.00 37.41 244 VAL 1 O 1
ATOM 2287 N N . ALA B 2 245 ? 234.413 243.996 275.903 1.00 37.02 245 ALA 1 N 1
ATOM 2288 C CA . ALA B 2 245 ? 233.512 243.340 274.963 1.00 37.02 245 ALA 1 CA 1
ATOM 2289 C C . ALA B 2 245 ? 232.893 244.338 273.995 1.00 37.02 245 ALA 1 C 1
ATOM 2290 O O . ALA B 2 245 ? 232.636 244.006 272.834 1.00 37.02 245 ALA 1 O 1
ATOM 2292 N N . ALA B 2 246 ? 232.661 245.570 274.446 1.00 35.62 246 ALA 1 N 1
ATOM 2293 C CA . ALA B 2 246 ? 232.101 246.580 273.557 1.00 35.62 246 ALA 1 CA 1
ATOM 2294 C C . ALA B 2 246 ? 233.161 247.134 272.619 1.00 35.62 246 ALA 1 C 1
ATOM 2295 O O . ALA B 2 246 ? 232.839 247.680 271.560 1.00 35.62 246 ALA 1 O 1
ATOM 2297 N N . LYS B 2 247 ? 234.431 247.020 272.999 1.00 35.83 247 LYS 1 N 1
ATOM 2298 C CA . LYS B 2 247 ? 235.505 247.339 272.070 1.00 35.83 247 LYS 1 CA 1
ATOM 2299 C C . LYS B 2 247 ? 235.638 246.253 271.011 1.00 35.83 247 LYS 1 C 1
ATOM 2300 O O . LYS B 2 247 ? 236.007 246.533 269.869 1.00 35.83 247 LYS 1 O 1
ATOM 2306 N N . VAL B 2 248 ? 235.329 245.006 271.374 1.00 34.17 248 VAL 1 N 1
ATOM 2307 C CA . VAL B 2 248 ? 235.321 243.914 270.404 1.00 34.17 248 VAL 1 CA 1
ATOM 2308 C C . VAL B 2 248 ? 234.187 244.103 269.405 1.00 34.17 248 VAL 1 C 1
ATOM 2309 O O . VAL B 2 248 ? 234.362 243.896 268.199 1.00 34.17 248 VAL 1 O 1
ATOM 2313 N N . ILE B 2 249 ? 233.025 244.547 269.887 1.00 33.13 249 ILE 1 N 1
ATOM 2314 C CA . ILE B 2 249 ? 231.857 244.741 269.033 1.00 33.13 249 ILE 1 CA 1
ATOM 2315 C C . ILE B 2 249 ? 232.074 245.907 268.075 1.00 33.13 249 ILE 1 C 1
ATOM 2316 O O . ILE B 2 249 ? 231.705 245.835 266.897 1.00 33.13 249 ILE 1 O 1
ATOM 2321 N N . ALA B 2 250 ? 232.727 246.973 268.545 1.00 32.22 250 ALA 1 N 1
ATOM 2322 C CA . ALA B 2 250 ? 232.848 248.188 267.745 1.00 32.22 250 ALA 1 CA 1
ATOM 2323 C C . ALA B 2 250 ? 233.848 248.025 266.606 1.00 32.22 250 ALA 1 C 1
ATOM 2324 O O . ALA B 2 250 ? 233.640 248.562 265.514 1.00 32.22 250 ALA 1 O 1
ATOM 2326 N N . THR B 2 251 ? 234.944 247.299 266.836 1.00 33.31 251 THR 1 N 1
ATOM 2327 C CA . THR B 2 251 ? 235.861 247.015 265.735 1.00 33.31 251 THR 1 CA 1
ATOM 2328 C C . THR B 2 251 ? 235.276 245.979 264.790 1.00 33.31 251 THR 1 C 1
ATOM 2329 O O . THR B 2 251 ? 235.609 245.953 263.602 1.00 33.31 251 THR 1 O 1
ATOM 2333 N N . ARG B 2 252 ? 234.408 245.111 265.303 1.00 33.85 252 ARG 1 N 1
ATOM 2334 C CA . ARG B 2 252 ? 233.738 244.144 264.446 1.00 33.85 252 ARG 1 CA 1
ATOM 2335 C C . ARG B 2 252 ? 232.640 244.811 263.626 1.00 33.85 252 ARG 1 C 1
ATOM 2336 O O . ARG B 2 252 ? 232.378 244.411 262.487 1.00 33.85 252 ARG 1 O 1
ATOM 2344 N N . ARG B 2 253 ? 231.993 245.841 264.181 1.00 34.27 253 ARG 1 N 1
ATOM 2345 C CA . ARG B 2 253 ? 231.061 246.636 263.386 1.00 34.27 253 ARG 1 CA 1
ATOM 2346 C C . ARG B 2 253 ? 231.791 247.468 262.346 1.00 34.27 253 ARG 1 C 1
ATOM 2347 O O . ARG B 2 253 ? 231.277 247.682 261.246 1.00 34.27 253 ARG 1 O 1
ATOM 2355 N N . ALA B 2 254 ? 232.990 247.949 262.675 1.00 33.27 254 ALA 1 N 1
ATOM 2356 C CA . ALA B 2 254 ? 233.729 248.783 261.736 1.00 33.27 254 ALA 1 CA 1
ATOM 2357 C C . ALA B 2 254 ? 234.341 247.951 260.619 1.00 33.27 254 ALA 1 C 1
ATOM 2358 O O . ALA B 2 254 ? 234.646 248.476 259.545 1.00 33.27 254 ALA 1 O 1
ATOM 2360 N N . GLU B 2 255 ? 234.547 246.656 260.858 1.00 35.24 255 GLU 1 N 1
ATOM 2361 C CA . GLU B 2 255 ? 235.007 245.766 259.799 1.00 35.24 255 GLU 1 CA 1
ATOM 2362 C C . GLU B 2 255 ? 233.907 245.530 258.775 1.00 35.24 255 GLU 1 C 1
ATOM 2363 O O . GLU B 2 255 ? 234.158 245.498 257.566 1.00 35.24 255 GLU 1 O 1
ATOM 2369 N N . VAL B 2 256 ? 232.679 245.347 259.250 1.00 33.44 256 VAL 1 N 1
ATOM 2370 C CA . VAL B 2 256 ? 231.568 245.019 258.370 1.00 33.44 256 VAL 1 CA 1
ATOM 2371 C C . VAL B 2 256 ? 231.038 246.279 257.699 1.00 33.44 256 VAL 1 C 1
ATOM 2372 O O . VAL B 2 256 ? 230.607 246.249 256.539 1.00 33.44 256 VAL 1 O 1
ATOM 2376 N N . HIS B 2 257 ? 231.123 247.415 258.389 1.00 32.69 257 HIS 1 N 1
ATOM 2377 C CA . HIS B 2 257 ? 230.661 248.668 257.805 1.00 32.69 257 HIS 1 CA 1
ATOM 2378 C C . HIS B 2 257 ? 231.563 249.122 256.667 1.00 32.69 257 HIS 1 C 1
ATOM 2379 O O . HIS B 2 257 ? 231.077 249.627 255.651 1.00 32.69 257 HIS 1 O 1
ATOM 2386 N N . GLU B 2 258 ? 232.878 248.942 256.806 1.00 34.48 258 GLU 1 N 1
ATOM 2387 C CA . GLU B 2 258 ? 233.767 249.330 255.718 1.00 34.48 258 GLU 1 CA 1
ATOM 2388 C C . GLU B 2 258 ? 233.685 248.333 254.572 1.00 34.48 258 GLU 1 C 1
ATOM 2389 O O . GLU B 2 258 ? 234.016 248.665 253.433 1.00 34.48 258 GLU 1 O 1
ATOM 2395 N N . ARG B 2 259 ? 233.235 247.108 254.850 1.00 32.85 259 ARG 1 N 1
ATOM 2396 C CA . ARG B 2 259 ? 232.959 246.166 253.773 1.00 32.85 259 ARG 1 CA 1
ATOM 2397 C C . ARG B 2 259 ? 231.661 246.518 253.059 1.00 32.85 259 ARG 1 C 1
ATOM 2398 O O . ARG B 2 259 ? 231.524 246.267 251.859 1.00 32.85 259 ARG 1 O 1
ATOM 2406 N N . LEU B 2 260 ? 230.706 247.112 253.776 1.00 29.16 260 LEU 1 N 1
ATOM 2407 C CA . LEU B 2 260 ? 229.492 247.609 253.140 1.00 29.16 260 LEU 1 CA 1
ATOM 2408 C C . LEU B 2 260 ? 229.788 248.812 252.256 1.00 29.16 260 LEU 1 C 1
ATOM 2409 O O . LEU B 2 260 ? 229.242 248.928 251.153 1.00 29.16 260 LEU 1 O 1
ATOM 2414 N N . LEU B 2 261 ? 230.653 249.716 252.722 1.00 29.99 261 LEU 1 N 1
ATOM 2415 C CA . LEU B 2 261 ? 231.028 250.871 251.916 1.00 29.99 261 LEU 1 CA 1
ATOM 2416 C C . LEU B 2 261 ? 231.857 250.455 250.713 1.00 29.99 261 LEU 1 C 1
ATOM 2417 O O . LEU B 2 261 ? 231.698 251.017 249.627 1.00 29.99 261 LEU 1 O 1
ATOM 2422 N N . LYS B 2 262 ? 232.742 249.471 250.888 1.00 29.04 262 LYS 1 N 1
ATOM 2423 C CA . LYS B 2 262 ? 233.544 248.972 249.776 1.00 29.04 262 LYS 1 CA 1
ATOM 2424 C C . LYS B 2 262 ? 232.686 248.232 248.763 1.00 29.04 262 LYS 1 C 1
ATOM 2425 O O . LYS B 2 262 ? 233.008 248.206 247.572 1.00 29.04 262 LYS 1 O 1
ATOM 2431 N N . LEU B 2 263 ? 231.603 247.607 249.224 1.00 27.01 263 LEU 1 N 1
ATOM 2432 C CA . LEU B 2 263 ? 230.673 246.957 248.311 1.00 27.01 263 LEU 1 CA 1
ATOM 2433 C C . LEU B 2 263 ? 229.943 247.978 247.457 1.00 27.01 263 LEU 1 C 1
ATOM 2434 O O . LEU B 2 263 ? 229.833 247.814 246.241 1.00 27.01 263 LEU 1 O 1
ATOM 2439 N N . TRP B 2 264 ? 229.447 249.043 248.074 1.00 27.21 264 TRP 1 N 1
ATOM 2440 C CA . TRP B 2 264 ? 228.715 250.040 247.312 1.00 27.21 264 TRP 1 CA 1
ATOM 2441 C C . TRP B 2 264 ? 229.648 250.973 246.556 1.00 27.21 264 TRP 1 C 1
ATOM 2442 O O . TRP B 2 264 ? 229.207 251.669 245.638 1.00 27.21 264 TRP 1 O 1
ATOM 2453 N N . ALA B 2 265 ? 230.932 251.009 246.918 1.00 26.73 265 ALA 1 N 1
ATOM 2454 C CA . ALA B 2 265 ? 231.878 251.804 246.145 1.00 26.73 265 ALA 1 CA 1
ATOM 2455 C C . ALA B 2 265 ? 232.175 251.151 244.807 1.00 26.73 265 ALA 1 C 1
ATOM 2456 O O . ALA B 2 265 ? 232.411 251.844 243.818 1.00 26.73 265 ALA 1 O 1
ATOM 2458 N N . LYS B 2 266 ? 232.165 249.818 244.753 1.00 25.01 266 LYS 1 N 1
ATOM 2459 C CA . LYS B 2 266 ? 232.404 249.125 243.492 1.00 25.01 266 LYS 1 CA 1
ATOM 2460 C C . LYS B 2 266 ? 231.235 249.309 242.538 1.00 25.01 266 LYS 1 C 1
ATOM 2461 O O . LYS B 2 266 ? 231.423 249.467 241.329 1.00 25.01 266 LYS 1 O 1
ATOM 2467 N N . ARG B 2 267 ? 230.014 249.286 243.071 1.00 25.82 267 ARG 1 N 1
ATOM 2468 C CA . ARG B 2 267 ? 228.829 249.361 242.227 1.00 25.82 267 ARG 1 CA 1
ATOM 2469 C C . ARG B 2 267 ? 228.624 250.770 241.699 1.00 25.82 267 ARG 1 C 1
ATOM 2470 O O . ARG B 2 267 ? 228.151 250.955 240.576 1.00 25.8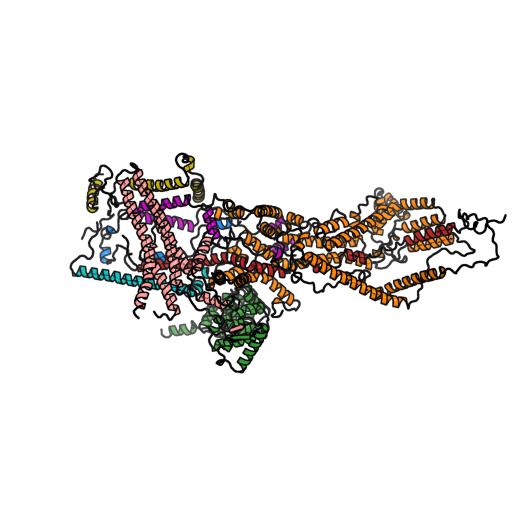2 267 ARG 1 O 1
ATOM 2478 N N . LEU B 2 268 ? 228.974 251.776 242.498 1.00 27.63 268 LEU 1 N 1
ATOM 2479 C CA . LEU B 2 268 ? 228.767 253.156 242.082 1.00 27.63 268 LEU 1 CA 1
ATOM 2480 C C . LEU B 2 268 ? 229.948 253.689 241.283 1.00 27.63 268 LEU 1 C 1
ATOM 2481 O O . LEU B 2 268 ? 229.848 254.761 240.683 1.00 27.63 268 LEU 1 O 1
ATOM 2486 N N . LEU B 2 269 ? 231.073 252.976 241.274 1.00 28.51 269 LEU 1 N 1
ATOM 2487 C CA . LEU B 2 269 ? 232.152 253.332 240.360 1.00 28.51 269 LEU 1 CA 1
ATOM 2488 C C . LEU B 2 269 ? 231.864 252.803 238.965 1.00 28.51 269 LEU 1 C 1
ATOM 2489 O O . LEU B 2 269 ? 232.140 253.472 237.964 1.00 28.51 269 LEU 1 O 1
ATOM 2494 N N . VAL B 2 270 ? 231.312 251.595 238.882 1.00 25.96 270 VAL 1 N 1
ATOM 2495 C CA . VAL B 2 270 ? 230.935 251.040 237.591 1.00 25.96 270 VAL 1 CA 1
ATOM 2496 C C . VAL B 2 270 ? 229.641 251.671 237.103 1.00 25.96 270 VAL 1 C 1
ATOM 2497 O O . VAL B 2 270 ? 229.559 252.167 235.975 1.00 25.96 270 VAL 1 O 1
ATOM 2501 N N . SER B 2 271 ? 228.621 251.685 237.948 1.00 28.15 271 SER 1 N 1
ATOM 2502 C CA . SER B 2 271 ? 227.272 252.073 237.551 1.00 28.15 271 SER 1 CA 1
ATOM 2503 C C . SER B 2 271 ? 226.760 253.126 238.527 1.00 28.15 271 SER 1 C 1
ATOM 2504 O O . SER B 2 271 ? 225.982 252.814 239.438 1.00 28.15 271 SER 1 O 1
ATOM 2507 N N . PRO B 2 272 ? 227.166 254.392 238.356 1.00 29.96 272 PRO 1 N 1
ATOM 2508 C CA . PRO B 2 272 ? 226.816 255.422 239.351 1.00 29.96 272 PRO 1 CA 1
ATOM 2509 C C . PRO B 2 272 ? 225.358 255.839 239.345 1.00 29.96 272 PRO 1 C 1
ATOM 2510 O O . PRO B 2 272 ? 224.933 256.571 240.244 1.00 29.96 272 PRO 1 O 1
ATOM 2514 N N . GLU B 2 273 ? 224.578 255.398 238.365 1.00 30.42 273 GLU 1 N 1
ATOM 2515 C CA . GLU B 2 273 ? 223.161 255.714 238.286 1.00 30.42 273 GLU 1 CA 1
ATOM 2516 C C . GLU B 2 273 ? 222.310 254.920 239.261 1.00 30.42 273 GLU 1 C 1
ATOM 2517 O O . GLU B 2 273 ? 221.108 255.176 239.329 1.00 30.42 273 GLU 1 O 1
ATOM 2523 N N . LEU B 2 274 ? 222.886 253.999 240.039 1.00 29.41 274 LEU 1 N 1
ATOM 2524 C CA . LEU B 2 274 ? 222.120 253.317 241.081 1.00 29.41 274 LEU 1 CA 1
ATOM 2525 C C . LEU B 2 274 ? 221.739 254.259 242.217 1.00 29.41 274 LEU 1 C 1
ATOM 2526 O O . LEU B 2 274 ? 220.855 253.939 243.018 1.00 29.41 274 LEU 1 O 1
ATOM 2531 N N . ALA B 2 275 ? 222.387 255.420 242.308 1.00 30.35 275 ALA 1 N 1
ATOM 2532 C CA . ALA B 2 275 ? 222.071 256.371 243.363 1.00 30.35 275 ALA 1 CA 1
ATOM 2533 C C . ALA B 2 275 ? 220.755 257.099 243.128 1.00 30.35 275 ALA 1 C 1
ATOM 2534 O O . ALA B 2 275 ? 220.239 257.724 244.058 1.00 30.35 275 ALA 1 O 1
ATOM 2536 N N . ILE B 2 276 ? 220.195 257.043 241.916 1.00 31.08 276 ILE 1 N 1
ATOM 2537 C CA . ILE B 2 276 ? 218.924 257.712 241.661 1.00 31.08 276 ILE 1 CA 1
ATOM 2538 C C . ILE B 2 276 ? 217.737 256.928 242.192 1.00 31.08 276 ILE 1 C 1
ATOM 2539 O O . ILE B 2 276 ? 216.634 257.477 242.274 1.00 31.08 276 ILE 1 O 1
ATOM 2544 N N . VAL B 2 277 ? 217.929 255.668 242.552 1.00 31.53 277 VAL 1 N 1
ATOM 2545 C CA . VAL B 2 277 ? 216.906 254.854 243.197 1.00 31.53 277 VAL 1 CA 1
ATOM 2546 C C . VAL B 2 277 ? 217.224 254.817 244.686 1.00 31.53 277 VAL 1 C 1
ATOM 2547 O O . VAL B 2 277 ? 218.350 254.465 245.061 1.00 31.53 277 VAL 1 O 1
ATOM 2551 N N . PRO B 2 278 ? 216.297 255.193 245.560 1.00 31.44 278 PRO 1 N 1
ATOM 2552 C CA . PRO B 2 278 ? 216.548 255.058 246.995 1.00 31.44 278 PRO 1 CA 1
ATOM 2553 C C . PRO B 2 278 ? 216.531 253.598 247.414 1.00 31.44 278 PRO 1 C 1
ATOM 2554 O O . PRO B 2 278 ? 215.905 252.752 246.772 1.00 31.44 278 PRO 1 O 1
ATOM 2558 N N . LEU B 2 279 ? 217.247 253.306 248.501 1.00 30.22 279 LEU 1 N 1
ATOM 2559 C CA . LEU B 2 279 ? 217.418 251.921 248.927 1.00 30.22 279 LEU 1 CA 1
ATOM 2560 C C . LEU B 2 279 ? 216.127 251.340 249.485 1.00 30.22 279 LEU 1 C 1
ATOM 2561 O O . LEU B 2 279 ? 215.920 250.123 249.443 1.00 30.22 279 LEU 1 O 1
ATOM 2566 N N . ASN B 2 280 ? 215.243 252.189 250.007 1.00 31.66 280 ASN 1 N 1
ATOM 2567 C CA . ASN B 2 280 ? 214.021 251.667 250.601 1.00 31.66 280 ASN 1 CA 1
ATOM 2568 C C . ASN B 2 280 ? 212.934 251.444 249.561 1.00 31.66 280 ASN 1 C 1
ATOM 2569 O O . ASN B 2 280 ? 211.950 250.753 249.840 1.00 31.66 280 ASN 1 O 1
ATOM 2574 N N . GLU B 2 281 ? 213.092 251.999 248.366 1.00 34.33 281 GLU 1 N 1
ATOM 2575 C CA . GLU B 2 281 ? 212.096 251.833 247.320 1.00 34.33 281 GLU 1 CA 1
ATOM 2576 C C . GLU B 2 281 ? 212.505 250.827 246.257 1.00 34.33 281 GLU 1 C 1
ATOM 2577 O O . GLU B 2 281 ? 211.790 250.689 245.265 1.00 34.33 281 GLU 1 O 1
ATOM 2583 N N . PHE B 2 282 ? 213.619 250.118 246.445 1.00 30.72 282 PHE 1 N 1
ATOM 2584 C CA . PHE B 2 282 ? 214.100 249.188 245.428 1.00 30.72 282 PHE 1 CA 1
ATOM 2585 C C . PHE B 2 282 ? 213.212 247.954 245.329 1.00 30.72 282 PHE 1 C 1
ATOM 2586 O O . PHE B 2 282 ? 212.955 247.457 244.228 1.00 30.72 282 PHE 1 O 1
ATOM 2594 N N . ASP B 2 283 ? 212.751 247.431 246.468 1.00 32.32 283 ASP 1 N 1
ATOM 2595 C CA . ASP B 2 283 ? 211.945 246.215 246.452 1.00 32.32 283 ASP 1 CA 1
ATOM 2596 C C . ASP B 2 283 ? 210.553 246.469 245.898 1.00 32.32 283 ASP 1 C 1
ATOM 2597 O O . ASP B 2 283 ? 209.930 245.556 245.350 1.00 32.32 283 ASP 1 O 1
ATOM 2602 N N . ALA B 2 284 ? 210.065 247.706 246.002 1.00 32.01 284 ALA 1 N 1
ATOM 2603 C CA . ALA B 2 284 ? 208.756 248.074 245.482 1.00 32.01 284 ALA 1 CA 1
ATOM 2604 C C . ALA B 2 284 ? 208.731 248.218 243.967 1.00 32.01 284 ALA 1 C 1
ATOM 2605 O O . ALA B 2 284 ? 207.668 248.506 243.412 1.00 32.01 284 ALA 1 O 1
ATOM 2607 N N . GLN B 2 285 ? 209.866 248.052 243.290 1.00 30.99 285 GLN 1 N 1
ATOM 2608 C CA . GLN B 2 285 ? 209.900 248.055 241.836 1.00 30.99 285 GLN 1 CA 1
ATOM 2609 C C . GLN B 2 285 ? 209.849 246.661 241.238 1.00 30.99 285 GLN 1 C 1
ATOM 2610 O O . GLN B 2 285 ? 209.456 246.522 240.079 1.00 30.99 285 GLN 1 O 1
ATOM 2616 N N . LEU B 2 286 ? 210.228 245.638 241.996 1.00 28.76 286 LEU 1 N 1
ATOM 2617 C CA . LEU B 2 286 ? 210.407 244.303 241.453 1.00 28.76 286 LEU 1 CA 1
ATOM 2618 C C . LEU B 2 286 ? 209.072 243.641 241.137 1.00 28.76 286 LEU 1 C 1
ATOM 2619 O O . LEU B 2 286 ? 208.016 244.044 241.617 1.00 28.76 286 LEU 1 O 1
ATOM 2624 N N . ALA B 2 287 ? 209.139 242.600 240.316 1.00 27.50 287 ALA 1 N 1
ATOM 2625 C CA . ALA B 2 287 ? 207.996 241.741 240.053 1.00 27.50 287 ALA 1 CA 1
ATOM 2626 C C . ALA B 2 287 ? 208.529 240.346 239.782 1.00 27.50 287 ALA 1 C 1
ATOM 2627 O O . ALA B 2 287 ? 209.726 240.091 239.900 1.00 27.50 287 ALA 1 O 1
ATOM 2629 N N . SER B 2 288 ? 207.626 239.441 239.412 1.00 28.16 288 SER 1 N 1
ATOM 2630 C CA . SER B 2 288 ? 208.048 238.073 239.139 1.00 28.16 288 SER 1 CA 1
ATOM 2631 C C . SER B 2 288 ? 208.716 237.965 237.779 1.00 28.16 288 SER 1 C 1
ATOM 2632 O O . SER B 2 288 ? 209.676 237.206 237.608 1.00 28.16 288 SER 1 O 1
ATOM 2635 N N . LYS B 2 289 ? 208.213 238.699 236.800 1.00 27.30 289 LYS 1 N 1
ATOM 2636 C CA . LYS B 2 289 ? 208.831 238.797 235.491 1.00 27.30 289 LYS 1 CA 1
ATOM 2637 C C . LYS B 2 289 ? 209.597 240.105 235.405 1.00 27.30 289 LYS 1 C 1
ATOM 2638 O O . LYS B 2 289 ? 209.301 241.059 236.126 1.00 27.30 289 LYS 1 O 1
ATOM 2644 N N . PHE B 2 290 ? 210.596 240.145 234.523 1.00 23.53 290 PHE 1 N 1
ATOM 2645 C CA . PHE B 2 290 ? 211.344 241.384 234.351 1.00 23.53 290 PHE 1 CA 1
ATOM 2646 C C . PHE B 2 290 ? 210.509 242.437 233.635 1.00 23.53 290 PHE 1 C 1
ATOM 2647 O O . PHE B 2 290 ? 210.684 243.638 233.865 1.00 23.53 290 PHE 1 O 1
ATOM 2655 N N . GLU B 2 291 ? 209.592 242.009 232.765 1.00 28.97 291 GLU 1 N 1
ATOM 2656 C CA . GLU B 2 291 ? 208.771 242.971 232.041 1.00 28.97 291 GLU 1 CA 1
ATOM 2657 C C . GLU B 2 291 ? 207.718 243.601 232.943 1.00 28.97 291 GLU 1 C 1
ATOM 2658 O O . GLU B 2 291 ? 207.163 244.651 232.605 1.00 28.97 291 GLU 1 O 1
ATOM 2664 N N . GLY B 2 292 ? 207.441 242.989 234.093 1.00 28.12 292 GLY 1 N 1
ATOM 2665 C CA . GLY B 2 292 ? 206.515 243.559 235.047 1.00 28.12 292 GLY 1 CA 1
ATOM 2666 C C . GLY B 2 292 ? 207.147 244.462 236.084 1.00 28.12 292 GLY 1 C 1
ATOM 2667 O O . GLY B 2 292 ? 206.435 244.916 236.985 1.00 28.12 292 GLY 1 O 1
ATOM 2668 N N . ILE B 2 293 ? 208.456 244.713 235.996 1.00 27.64 293 ILE 1 N 1
ATOM 2669 C CA . ILE B 2 293 ? 209.109 245.637 236.915 1.00 27.64 293 ILE 1 CA 1
ATOM 2670 C C . ILE B 2 293 ? 208.600 247.046 236.643 1.00 27.64 293 ILE 1 C 1
ATOM 2671 O O . ILE B 2 293 ? 208.384 247.429 235.486 1.00 27.64 293 ILE 1 O 1
ATOM 2676 N N . SER B 2 294 ? 208.361 247.799 237.724 1.00 31.79 294 SER 1 N 1
ATOM 2677 C CA . SER B 2 294 ? 207.667 249.079 237.667 1.00 31.79 294 SER 1 CA 1
ATOM 2678 C C . SER B 2 294 ? 208.421 250.089 236.806 1.00 31.79 294 SER 1 C 1
ATOM 2679 O O . SER B 2 294 ? 209.636 250.254 236.957 1.00 31.79 294 SER 1 O 1
ATOM 2682 N N . PRO B 2 295 ? 207.732 250.785 235.903 1.00 34.44 295 PRO 1 N 1
ATOM 2683 C CA . PRO B 2 295 ? 208.392 251.745 235.009 1.00 34.44 295 PRO 1 CA 1
ATOM 2684 C C . PRO B 2 295 ? 208.671 253.111 235.616 1.00 34.44 295 PRO 1 C 1
ATOM 2685 O O . PRO B 2 295 ? 208.917 254.052 234.856 1.00 34.44 295 PRO 1 O 1
ATOM 2689 N N . LYS B 2 296 ? 208.619 253.245 236.944 1.00 34.55 296 LYS 1 N 1
ATOM 2690 C CA . LYS B 2 296 ? 208.891 254.525 237.588 1.00 34.55 296 LYS 1 CA 1
ATOM 2691 C C . LYS B 2 296 ? 210.348 254.934 237.416 1.00 34.55 296 LYS 1 C 1
ATOM 2692 O O . LYS B 2 296 ? 210.651 256.118 237.240 1.00 34.55 296 LYS 1 O 1
ATOM 2698 N N . TYR B 2 297 ? 211.260 253.967 237.434 1.00 34.08 297 TYR 1 N 1
ATOM 2699 C CA . TYR B 2 297 ? 212.685 254.249 237.370 1.00 34.08 297 TYR 1 CA 1
ATOM 2700 C C . TYR B 2 297 ? 213.380 253.686 236.138 1.00 34.08 297 TYR 1 C 1
ATOM 2701 O O . TYR B 2 297 ? 214.601 253.811 236.046 1.00 34.08 297 TYR 1 O 1
ATOM 2710 N N . GLN B 2 298 ? 212.651 253.069 235.196 1.00 34.44 298 GLN 1 N 1
ATOM 2711 C CA . GLN B 2 298 ? 213.306 252.394 234.073 1.00 34.44 298 GLN 1 CA 1
ATOM 2712 C C . GLN B 2 298 ? 213.967 253.385 233.125 1.00 34.44 298 GLN 1 C 1
ATOM 2713 O O . GLN B 2 298 ? 215.161 253.272 232.832 1.00 34.44 298 GLN 1 O 1
ATOM 2719 N N . GLU B 2 299 ? 213.205 254.359 232.632 1.00 38.61 299 GLU 1 N 1
ATOM 2720 C CA . GLU B 2 299 ? 213.723 255.261 231.612 1.00 38.61 299 GLU 1 CA 1
ATOM 2721 C C . GLU B 2 299 ? 214.641 256.315 232.215 1.00 38.61 299 GLU 1 C 1
ATOM 2722 O O . GLU B 2 299 ? 215.456 256.916 231.508 1.00 38.61 299 GLU 1 O 1
ATOM 2728 N N . LEU B 2 300 ? 214.528 256.552 233.519 1.00 34.16 300 LEU 1 N 1
ATOM 2729 C CA . LEU B 2 300 ? 215.447 257.478 234.163 1.00 34.16 300 LEU 1 CA 1
ATOM 2730 C C . LEU B 2 300 ? 216.790 256.812 234.425 1.00 34.16 300 LEU 1 C 1
ATOM 2731 O O . LEU B 2 300 ? 217.835 257.461 234.347 1.00 34.16 300 LEU 1 O 1
ATOM 2736 N N . LEU B 2 301 ? 216.784 255.510 234.719 1.00 32.69 301 LEU 1 N 1
ATOM 2737 C CA . LEU B 2 301 ? 218.041 254.789 234.897 1.00 32.69 301 LEU 1 CA 1
ATOM 2738 C C . LEU B 2 301 ? 218.785 254.633 233.583 1.00 32.69 301 LEU 1 C 1
ATOM 2739 O O . LEU B 2 301 ? 220.017 254.707 233.550 1.00 32.69 301 LEU 1 O 1
ATOM 2744 N N . SER B 2 302 ? 218.053 254.405 232.492 1.00 34.65 302 SER 1 N 1
ATOM 2745 C CA . SER B 2 302 ? 218.688 254.194 231.198 1.00 34.65 302 SER 1 CA 1
ATOM 2746 C C . SER B 2 302 ? 219.297 255.481 230.665 1.00 34.65 302 SER 1 C 1
ATOM 2747 O O . SER B 2 302 ? 220.257 255.448 229.887 1.00 34.65 302 SER 1 O 1
ATOM 2750 N N . ALA B 2 303 ? 218.761 256.627 231.080 1.00 33.88 303 ALA 1 N 1
ATOM 2751 C CA . ALA B 2 303 ? 219.210 257.890 230.514 1.00 33.88 303 ALA 1 CA 1
ATOM 2752 C C . ALA B 2 303 ? 220.311 258.525 231.355 1.00 33.88 303 ALA 1 C 1
ATOM 2753 O O . ALA B 2 303 ? 221.132 259.284 230.830 1.00 33.88 303 ALA 1 O 1
ATOM 2755 N N . VAL B 2 304 ? 220.347 258.240 232.659 1.00 33.35 304 VAL 1 N 1
ATOM 2756 C CA . VAL B 2 304 ? 221.468 258.693 233.480 1.00 33.35 304 VAL 1 CA 1
ATOM 2757 C C . VAL B 2 304 ? 222.698 257.835 233.197 1.00 33.35 304 VAL 1 C 1
ATOM 2758 O O . VAL B 2 304 ? 223.837 258.316 233.241 1.00 33.35 304 VAL 1 O 1
ATOM 2762 N N . ALA B 2 305 ? 222.481 256.573 232.812 1.00 31.78 305 ALA 1 N 1
ATOM 2763 C CA . ALA B 2 305 ? 223.591 255.677 232.497 1.00 31.78 305 ALA 1 CA 1
ATOM 2764 C C . ALA B 2 305 ? 224.312 256.075 231.215 1.00 31.78 305 ALA 1 C 1
ATOM 2765 O O . ALA B 2 305 ? 225.457 255.665 230.999 1.00 31.78 305 ALA 1 O 1
ATOM 2767 N N . GLN B 2 306 ? 223.671 256.874 230.360 1.00 32.96 306 GLN 1 N 1
ATOM 2768 C CA . GLN B 2 306 ? 224.297 257.255 229.100 1.00 32.96 306 GLN 1 CA 1
ATOM 2769 C C . GLN B 2 306 ? 225.369 258.318 229.303 1.00 32.96 306 GLN 1 C 1
ATOM 2770 O O . GLN B 2 306 ? 226.228 258.514 228.437 1.00 32.96 306 GLN 1 O 1
ATOM 2776 N N . GLY B 2 307 ? 225.342 259.015 230.433 1.00 35.79 307 GLY 1 N 1
ATOM 2777 C CA . GLY B 2 307 ? 226.402 259.930 230.790 1.00 35.79 307 GLY 1 CA 1
ATOM 2778 C C . GLY B 2 307 ? 225.908 261.351 230.920 1.00 35.79 307 GLY 1 C 1
ATOM 2779 O O . GLY B 2 307 ? 224.728 261.653 230.754 1.00 35.79 307 GLY 1 O 1
ATOM 2780 N N . ASN B 2 308 ? 226.856 262.243 231.217 1.00 39.52 308 ASN 1 N 1
ATOM 2781 C CA . ASN B 2 308 ? 226.519 263.637 231.483 1.00 39.52 308 ASN 1 CA 1
ATOM 2782 C C . ASN B 2 308 ? 226.268 264.406 230.195 1.00 39.52 308 ASN 1 C 1
ATOM 2783 O O . ASN B 2 308 ? 225.710 265.509 230.221 1.00 39.52 308 ASN 1 O 1
ATOM 2788 N N . LYS B 2 309 ? 226.695 263.861 229.063 1.00 36.36 309 LYS 1 N 1
ATOM 2789 C CA . LYS B 2 309 ? 226.366 264.466 227.785 1.00 36.36 309 LYS 1 CA 1
ATOM 2790 C C . LYS B 2 309 ? 225.085 263.853 227.244 1.00 36.36 309 LYS 1 C 1
ATOM 2791 O O . LYS B 2 309 ? 224.811 262.669 227.447 1.00 36.36 309 LYS 1 O 1
ATOM 2797 N N . THR B 2 310 ? 224.300 264.661 226.552 1.00 33.68 310 THR 1 N 1
ATOM 2798 C CA . THR B 2 310 ? 223.092 264.188 225.903 1.00 33.68 310 THR 1 CA 1
ATOM 2799 C C . THR B 2 310 ? 223.486 263.526 224.582 1.00 33.68 310 THR 1 C 1
ATOM 2800 O O . THR B 2 310 ? 224.648 263.553 224.181 1.00 33.68 310 THR 1 O 1
ATOM 2804 N N . PHE B 2 311 ? 222.514 262.908 223.906 1.00 31.30 311 PHE 1 N 1
ATOM 2805 C CA . PHE B 2 311 ? 222.806 262.259 222.632 1.00 31.30 311 PHE 1 CA 1
ATOM 2806 C C . PHE B 2 311 ? 223.148 263.279 221.556 1.00 31.30 311 PHE 1 C 1
ATOM 2807 O O . PHE B 2 311 ? 224.031 263.043 220.725 1.00 31.30 311 PHE 1 O 1
ATOM 2815 N N . ALA B 2 312 ? 222.462 264.421 221.558 1.00 33.55 312 ALA 1 N 1
ATOM 2816 C CA . ALA B 2 312 ? 222.773 265.471 220.599 1.00 33.55 312 ALA 1 CA 1
ATOM 2817 C C . ALA B 2 312 ? 224.096 266.145 220.931 1.00 33.55 312 ALA 1 C 1
ATOM 2818 O O . ALA B 2 312 ? 224.793 266.631 220.036 1.00 33.55 312 ALA 1 O 1
ATOM 2820 N N . GLN B 2 313 ? 224.460 266.182 222.213 1.00 32.57 313 GLN 1 N 1
ATOM 2821 C CA . GLN B 2 313 ? 225.768 266.702 222.593 1.00 32.57 313 GLN 1 CA 1
ATOM 2822 C C . GLN B 2 313 ? 226.881 265.748 222.191 1.00 32.57 313 GLN 1 C 1
ATOM 2823 O O . GLN B 2 313 ? 228.006 266.179 221.918 1.00 32.57 313 GLN 1 O 1
ATOM 2829 N N . ARG B 2 314 ? 226.595 264.446 222.171 1.00 29.36 314 ARG 1 N 1
ATOM 2830 C CA . ARG B 2 314 ? 227.616 263.477 221.794 1.00 29.36 314 ARG 1 CA 1
ATOM 2831 C C . ARG B 2 314 ? 227.804 263.428 220.284 1.00 29.36 314 ARG 1 C 1
ATOM 2832 O O . ARG B 2 314 ? 228.908 263.154 219.805 1.00 29.36 314 ARG 1 O 1
ATOM 2840 N N . LEU B 2 315 ? 226.748 263.705 219.515 1.00 29.99 315 LEU 1 N 1
ATOM 2841 C CA . LEU B 2 315 ? 226.912 263.828 218.070 1.00 29.99 315 LEU 1 CA 1
ATOM 2842 C C . LEU B 2 315 ? 227.660 265.099 217.696 1.00 29.99 315 LEU 1 C 1
ATOM 2843 O O . LEU B 2 315 ? 228.358 265.133 216.680 1.00 29.99 315 LEU 1 O 1
ATOM 2848 N N . ASN B 2 316 ? 227.521 266.157 218.492 1.00 31.97 316 ASN 1 N 1
ATOM 2849 C CA . ASN B 2 316 ? 228.246 267.388 218.201 1.00 31.97 316 ASN 1 CA 1
ATOM 2850 C C . ASN B 2 316 ? 229.738 267.235 218.457 1.00 31.97 316 ASN 1 C 1
ATOM 2851 O O . ASN B 2 316 ? 230.543 267.966 217.874 1.00 31.97 316 ASN 1 O 1
ATOM 2856 N N . SER B 2 317 ? 230.124 266.298 219.320 1.00 30.51 317 SER 1 N 1
ATOM 2857 C CA . SER B 2 317 ? 231.532 265.999 219.536 1.00 30.51 317 SER 1 CA 1
ATOM 2858 C C . SER B 2 317 ? 232.029 264.855 218.666 1.00 30.51 317 SER 1 C 1
ATOM 2859 O O . SER B 2 317 ? 233.198 264.476 218.777 1.00 30.51 317 SER 1 O 1
ATOM 2862 N N . SER B 2 318 ? 231.173 264.299 217.815 1.00 29.05 318 SER 1 N 1
ATOM 2863 C CA . SER B 2 318 ? 231.553 263.192 216.958 1.00 29.05 318 SER 1 CA 1
ATOM 2864 C C . SER B 2 318 ? 232.411 263.699 215.799 1.00 29.05 318 SER 1 C 1
ATOM 2865 O O . SER B 2 318 ? 232.438 264.899 215.521 1.00 29.05 318 SER 1 O 1
ATOM 2868 N N . PRO B 2 319 ? 233.145 262.807 215.116 1.00 28.92 319 PRO 1 N 1
ATOM 2869 C CA . PRO B 2 319 ? 233.909 263.254 213.940 1.00 28.92 319 PRO 1 CA 1
ATOM 2870 C C . PRO B 2 319 ? 233.062 263.689 212.756 1.00 28.92 319 PRO 1 C 1
ATOM 2871 O O . PRO B 2 319 ? 233.598 264.318 211.837 1.00 28.92 319 PRO 1 O 1
ATOM 2875 N N . ALA B 2 320 ? 231.766 263.371 212.736 1.00 33.45 320 ALA 1 N 1
ATOM 2876 C CA . ALA B 2 320 ? 230.924 263.772 211.615 1.00 33.45 320 ALA 1 CA 1
ATOM 2877 C C . ALA B 2 320 ? 230.663 265.267 211.608 1.00 33.45 320 ALA 1 C 1
ATOM 2878 O O . ALA B 2 320 ? 230.500 265.861 210.539 1.00 33.45 320 ALA 1 O 1
ATOM 2880 N N . PHE B 2 321 ? 230.617 265.892 212.777 1.00 34.88 321 PHE 1 N 1
ATOM 2881 C CA . PHE B 2 321 ? 230.329 267.313 212.864 1.00 34.88 321 PHE 1 CA 1
ATOM 2882 C C . PHE B 2 321 ? 231.584 268.167 212.916 1.00 34.88 321 PHE 1 C 1
ATOM 2883 O O . PHE B 2 321 ? 231.481 269.396 212.927 1.00 34.88 321 PHE 1 O 1
ATOM 2891 N N . SER B 2 322 ? 232.758 267.549 212.954 1.00 40.29 322 SER 1 N 1
ATOM 2892 C CA . SER B 2 322 ? 234.011 268.240 212.706 1.00 40.29 322 SER 1 CA 1
ATOM 2893 C C . SER B 2 322 ? 234.360 268.268 211.229 1.00 40.29 322 SER 1 C 1
ATOM 2894 O O . SER B 2 322 ? 235.340 268.913 210.847 1.00 40.29 322 SER 1 O 1
ATOM 2897 N N . SER B 2 323 ? 233.588 267.573 210.399 1.00 44.25 323 SER 1 N 1
ATOM 2898 C CA . SER B 2 323 ? 233.774 267.611 208.962 1.00 44.25 323 SER 1 CA 1
ATOM 2899 C C . SER B 2 323 ? 233.281 268.941 208.407 1.00 44.25 323 SER 1 C 1
ATOM 2900 O O . SER B 2 323 ? 232.588 269.702 209.083 1.00 44.25 323 SER 1 O 1
ATOM 2903 N N . PHE B 2 324 ? 233.629 269.197 207.143 1.00 50.76 324 PHE 1 N 1
ATOM 2904 C CA . PHE B 2 324 ? 233.503 270.536 206.575 1.00 50.76 324 PHE 1 CA 1
ATOM 2905 C C . PHE B 2 324 ? 232.050 270.946 206.379 1.00 50.76 324 PHE 1 C 1
ATOM 2906 O O . PHE B 2 324 ? 231.680 272.091 206.661 1.00 50.76 324 PHE 1 O 1
ATOM 2914 N N . LEU B 2 325 ? 231.210 270.035 205.894 1.00 45.69 325 LEU 1 N 1
ATOM 2915 C CA . LEU B 2 325 ? 229.842 270.414 205.560 1.00 45.69 325 LEU 1 CA 1
ATOM 2916 C C . LEU B 2 325 ? 228.951 270.441 206.796 1.00 45.69 325 LEU 1 C 1
ATOM 2917 O O . LEU B 2 325 ? 227.790 270.857 206.720 1.00 45.69 325 LEU 1 O 1
ATOM 2922 N N . LEU B 2 326 ? 229.471 270.002 207.939 1.00 41.88 326 LEU 1 N 1
ATOM 2923 C CA . LEU B 2 326 ? 228.731 270.004 209.191 1.00 41.88 326 LEU 1 CA 1
ATOM 2924 C C . LEU B 2 326 ? 229.431 270.794 210.287 1.00 41.88 326 LEU 1 C 1
ATOM 2925 O O . LEU B 2 326 ? 229.153 270.571 211.467 1.00 41.88 326 LEU 1 O 1
ATOM 2930 N N . LYS B 2 327 ? 230.331 271.711 209.925 1.00 48.14 327 LYS 1 N 1
ATOM 2931 C CA . LYS B 2 327 ? 231.049 272.493 210.927 1.00 48.14 327 LYS 1 CA 1
ATOM 2932 C C . LYS B 2 327 ? 230.133 273.496 211.617 1.00 48.14 327 LYS 1 C 1
ATOM 2933 O O . LYS B 2 327 ? 230.295 273.779 212.809 1.00 48.14 327 LYS 1 O 1
ATOM 2939 N N . ARG B 2 328 ? 229.174 274.047 210.887 1.00 50.73 328 ARG 1 N 1
ATOM 2940 C CA . ARG B 2 328 ? 228.273 275.049 211.433 1.00 50.73 328 ARG 1 CA 1
ATOM 2941 C C . ARG B 2 328 ? 226.904 274.483 211.776 1.00 50.73 328 ARG 1 C 1
ATOM 2942 O O . ARG B 2 328 ? 225.952 275.253 211.933 1.00 50.73 328 ARG 1 O 1
ATOM 2950 N N . GLU B 2 329 ? 226.779 273.167 211.882 1.00 46.13 329 GLU 1 N 1
ATOM 2951 C CA . GLU B 2 329 ? 225.524 272.534 212.243 1.00 46.13 329 GLU 1 CA 1
ATOM 2952 C C . GLU B 2 329 ? 225.581 272.011 213.671 1.00 46.13 329 GLU 1 C 1
ATOM 2953 O O . GLU B 2 329 ? 226.650 271.732 214.218 1.00 46.13 329 GLU 1 O 1
ATOM 2959 N N . LYS B 2 330 ? 224.405 271.874 214.272 1.00 42.55 330 LYS 1 N 1
ATOM 2960 C CA . LYS B 2 330 ? 224.264 271.303 215.602 1.00 42.55 330 LYS 1 CA 1
ATOM 2961 C C . LYS B 2 330 ? 223.252 270.173 215.537 1.00 42.55 330 LYS 1 C 1
ATOM 2962 O O . LYS B 2 330 ? 222.276 270.255 214.786 1.00 42.55 330 LYS 1 O 1
ATOM 2968 N N . ALA B 2 331 ? 223.487 269.121 216.323 1.00 39.76 331 ALA 1 N 1
ATOM 2969 C CA . ALA B 2 331 ? 222.590 267.972 216.307 1.00 39.76 331 ALA 1 CA 1
ATOM 2970 C C . ALA B 2 331 ? 221.287 268.269 217.038 1.00 39.76 331 ALA 1 C 1
ATOM 2971 O O . ALA B 2 331 ? 220.296 267.550 216.870 1.00 39.76 331 ALA 1 O 1
ATOM 2973 N N . GLU B 2 332 ? 221.269 269.324 217.858 1.00 43.41 332 GLU 1 N 1
ATOM 2974 C CA . GLU B 2 332 ? 220.031 269.743 218.509 1.00 43.41 332 GLU 1 CA 1
ATOM 2975 C C . GLU B 2 332 ? 219.073 270.384 217.514 1.00 43.41 332 GLU 1 C 1
ATOM 2976 O O . GLU B 2 332 ? 217.866 270.461 217.765 1.00 43.41 332 GLU 1 O 1
ATOM 2982 N N . SER B 2 333 ? 219.600 270.866 216.386 1.00 44.42 333 SER 1 N 1
ATOM 2983 C CA . SER B 2 333 ? 218.768 271.544 215.400 1.00 44.42 333 SER 1 CA 1
ATOM 2984 C C . SER B 2 333 ? 217.877 270.560 214.657 1.00 44.42 333 SER 1 C 1
ATOM 2985 O O . SER B 2 333 ? 216.786 270.919 214.202 1.00 44.42 333 SER 1 O 1
ATOM 2988 N N . GLU B 2 334 ? 218.324 269.311 214.519 1.00 45.01 334 GLU 1 N 1
ATOM 2989 C CA . GLU B 2 334 ? 217.495 268.314 213.854 1.00 45.01 334 GLU 1 CA 1
ATOM 2990 C C . GLU B 2 334 ? 216.477 267.718 214.812 1.00 45.01 334 GLU 1 C 1
ATOM 2991 O O . GLU B 2 334 ? 215.267 267.806 214.579 1.00 45.01 334 GLU 1 O 1
ATOM 2997 N N . VAL B 2 335 ? 216.946 267.104 215.892 1.00 47.64 335 VAL 1 N 1
ATOM 2998 C CA . VAL B 2 335 ? 216.048 266.582 216.917 1.00 47.64 335 VAL 1 CA 1
ATOM 2999 C C . VAL B 2 335 ? 216.502 267.075 218.290 1.00 47.64 335 VAL 1 C 1
ATOM 3000 O O . VAL B 2 335 ? 217.598 266.737 218.762 1.00 47.64 335 VAL 1 O 1
ATOM 3004 N N . PRO B 2 336 ? 215.715 267.927 218.938 1.00 49.24 336 PRO 1 N 1
ATOM 3005 C CA . PRO B 2 336 ? 216.132 268.497 220.215 1.00 49.24 336 PRO 1 CA 1
ATOM 3006 C C . PRO B 2 336 ? 216.007 267.475 221.328 1.00 49.24 336 PRO 1 C 1
ATOM 3007 O O . PRO B 2 336 ? 215.151 266.580 221.264 1.00 49.24 336 PRO 1 O 1
ATOM 3011 N N . PRO B 2 337 ? 216.860 267.560 222.348 1.00 48.81 337 PRO 1 N 1
ATOM 3012 C CA . PRO B 2 337 ? 216.748 266.633 223.477 1.00 48.81 337 PRO 1 CA 1
ATOM 3013 C C . PRO B 2 337 ? 215.497 266.899 224.296 1.00 48.81 337 PRO 1 C 1
ATOM 3014 O O . PRO B 2 337 ? 215.056 268.040 224.442 1.00 48.81 337 PRO 1 O 1
ATOM 3018 N N . SER B 2 338 ? 214.924 265.823 224.825 1.00 51.87 338 SER 1 N 1
ATOM 3019 C CA . SER B 2 338 ? 213.780 265.940 225.713 1.00 51.87 338 SER 1 CA 1
ATOM 3020 C C . SER B 2 338 ? 214.209 266.525 227.052 1.00 51.87 338 SER 1 C 1
ATOM 3021 O O . SER B 2 338 ? 215.398 266.584 227.377 1.00 51.87 338 SER 1 O 1
ATOM 3024 N N . GLU B 2 339 ? 213.225 266.965 227.835 1.00 53.42 339 GLU 1 N 1
ATOM 3025 C CA . GLU B 2 339 ? 213.541 267.463 229.167 1.00 53.42 339 GLU 1 CA 1
ATOM 3026 C C . GLU B 2 339 ? 213.934 266.316 230.088 1.00 53.42 339 GLU 1 C 1
ATOM 3027 O O . GLU B 2 339 ? 214.769 266.486 230.983 1.00 53.42 339 GLU 1 O 1
ATOM 3033 N N . LEU B 2 340 ? 213.378 265.124 229.850 1.00 51.98 340 LEU 1 N 1
ATOM 3034 C CA . LEU B 2 340 ? 213.825 263.943 230.580 1.00 51.98 340 LEU 1 CA 1
ATOM 3035 C C . LEU B 2 340 ? 215.241 263.558 230.172 1.00 51.98 340 LEU 1 C 1
ATOM 3036 O O . LEU B 2 340 ? 215.999 263.016 230.982 1.00 51.98 340 LEU 1 O 1
ATOM 3041 N N . GLU B 2 341 ? 215.616 263.830 228.921 1.00 49.88 341 GLU 1 N 1
ATOM 3042 C CA . GLU B 2 341 ? 216.993 263.603 228.497 1.00 49.88 341 GLU 1 CA 1
ATOM 3043 C C . GLU B 2 341 ? 217.925 264.652 229.083 1.00 49.88 341 GLU 1 C 1
ATOM 3044 O O . GLU B 2 341 ? 219.074 264.351 229.424 1.00 49.88 341 GLU 1 O 1
ATOM 3050 N N . LEU B 2 342 ? 217.447 265.891 229.204 1.00 49.48 342 LEU 1 N 1
ATOM 3051 C CA . LEU B 2 342 ? 218.288 266.964 229.722 1.00 49.48 342 LEU 1 CA 1
ATOM 3052 C C . LEU B 2 342 ? 218.459 266.855 231.230 1.00 49.48 342 LEU 1 C 1
ATOM 3053 O O . LEU B 2 342 ? 219.536 267.148 231.760 1.00 49.48 342 LEU 1 O 1
ATOM 3058 N N . GLU B 2 343 ? 217.406 266.442 231.941 1.00 49.42 343 GLU 1 N 1
ATOM 3059 C CA . GLU B 2 343 ? 217.505 266.351 233.393 1.00 49.42 343 GLU 1 CA 1
ATOM 3060 C C . GLU B 2 343 ? 218.304 265.124 233.805 1.00 49.42 343 GLU 1 C 1
ATOM 3061 O O . GLU B 2 343 ? 218.839 265.067 234.917 1.00 49.42 343 GLU 1 O 1
ATOM 3067 N N . ALA B 2 344 ? 218.400 264.133 232.917 1.00 42.35 344 ALA 1 N 1
ATOM 3068 C CA . ALA B 2 344 ? 219.203 262.954 233.206 1.00 42.35 344 ALA 1 CA 1
ATOM 3069 C C . ALA B 2 344 ? 220.666 263.198 232.882 1.00 42.35 344 ALA 1 C 1
ATOM 3070 O O . ALA B 2 344 ? 221.552 262.572 233.471 1.00 42.35 344 ALA 1 O 1
ATOM 3072 N N . ALA B 2 345 ? 220.937 264.087 231.929 1.00 43.04 345 ALA 1 N 1
ATOM 3073 C CA . ALA B 2 345 ? 222.308 264.518 231.694 1.00 43.04 345 ALA 1 CA 1
ATOM 3074 C C . ALA B 2 345 ? 222.805 265.375 232.847 1.00 43.04 345 ALA 1 C 1
ATOM 3075 O O . ALA B 2 345 ? 223.994 265.353 233.184 1.00 43.04 345 ALA 1 O 1
ATOM 3077 N N . GLN B 2 346 ? 221.904 266.141 233.463 1.00 47.12 346 GLN 1 N 1
ATOM 3078 C CA . GLN B 2 346 ? 222.266 266.920 234.640 1.00 47.12 346 GLN 1 CA 1
ATOM 3079 C C . GLN B 2 346 ? 222.396 266.027 235.865 1.00 47.12 346 GLN 1 C 1
ATOM 3080 O O . GLN B 2 346 ? 223.253 266.261 236.724 1.00 47.12 346 GLN 1 O 1
ATOM 3086 N N . LYS B 2 347 ? 221.553 264.996 235.960 1.00 44.34 347 LYS 1 N 1
ATOM 3087 C CA . LYS B 2 347 ? 221.624 264.078 237.091 1.00 44.34 347 LYS 1 CA 1
ATOM 3088 C C . LYS B 2 347 ? 222.870 263.211 237.021 1.00 44.34 347 LYS 1 C 1
ATOM 3089 O O . LYS B 2 347 ? 223.429 262.831 238.054 1.00 44.34 347 LYS 1 O 1
ATOM 3095 N N . ALA B 2 348 ? 223.318 262.883 235.809 1.00 42.63 348 ALA 1 N 1
ATOM 3096 C CA . ALA B 2 348 ? 224.512 262.061 235.664 1.00 42.63 348 ALA 1 CA 1
ATOM 3097 C C . ALA B 2 348 ? 225.768 262.851 235.986 1.00 42.63 348 ALA 1 C 1
ATOM 3098 O O . ALA B 2 348 ? 226.773 262.277 236.413 1.00 42.63 348 ALA 1 O 1
ATOM 3100 N N . ALA B 2 349 ? 225.727 264.171 235.799 1.00 44.87 349 ALA 1 N 1
ATOM 3101 C CA . ALA B 2 349 ? 226.900 264.998 236.060 1.00 44.87 349 ALA 1 CA 1
ATOM 3102 C C . ALA B 2 349 ? 227.146 265.154 237.554 1.00 44.87 349 ALA 1 C 1
ATOM 3103 O O . ALA B 2 349 ? 228.287 265.356 237.985 1.00 44.87 349 ALA 1 O 1
ATOM 3105 N N . GLU B 2 350 ? 226.087 265.066 238.361 1.00 46.67 350 GLU 1 N 1
ATOM 3106 C CA . GLU B 2 350 ? 226.260 265.094 239.808 1.00 46.67 350 GLU 1 CA 1
ATOM 3107 C C . GLU B 2 350 ? 226.850 263.787 240.315 1.00 46.67 350 GLU 1 C 1
ATOM 3108 O O . GLU B 2 350 ? 227.646 263.782 241.260 1.00 46.67 350 GLU 1 O 1
ATOM 3114 N N . LEU B 2 351 ? 226.475 262.667 239.699 1.00 41.64 351 LEU 1 N 1
ATOM 3115 C CA . LEU B 2 351 ? 226.936 261.366 240.159 1.00 41.64 351 LEU 1 CA 1
ATOM 3116 C C . LEU B 2 351 ? 228.276 260.952 239.567 1.00 41.64 351 LEU 1 C 1
ATOM 3117 O O . LEU B 2 351 ? 228.706 259.821 239.807 1.00 41.64 351 LEU 1 O 1
ATOM 3122 N N . GLU B 2 352 ? 228.944 261.818 238.802 1.00 47.19 352 GLU 1 N 1
ATOM 3123 C CA . GLU B 2 352 ? 230.275 261.467 238.319 1.00 47.19 352 GLU 1 CA 1
ATOM 3124 C C . GLU B 2 352 ? 231.320 261.563 239.414 1.00 47.19 352 GLU 1 C 1
ATOM 3125 O O . GLU B 2 352 ? 232.380 260.940 239.298 1.00 47.19 352 GLU 1 O 1
ATOM 3131 N N . ASP B 2 353 ? 231.058 262.343 240.454 1.00 44.21 353 ASP 1 N 1
ATOM 3132 C CA . ASP B 2 353 ? 231.821 262.254 241.687 1.00 44.21 353 ASP 1 CA 1
ATOM 3133 C C . ASP B 2 353 ? 231.283 261.061 242.463 1.00 44.21 353 ASP 1 C 1
ATOM 3134 O O . ASP B 2 353 ? 230.133 261.092 242.916 1.00 44.21 353 ASP 1 O 1
ATOM 3139 N N . PRO B 2 354 ? 232.064 259.989 242.622 1.00 41.39 354 PRO 1 N 1
ATOM 3140 C CA . PRO B 2 354 ? 231.523 258.783 243.267 1.00 41.39 354 PRO 1 CA 1
ATOM 3141 C C . PRO B 2 354 ? 231.327 258.922 244.763 1.00 41.39 354 PRO 1 C 1
ATOM 3142 O O . PRO B 2 354 ? 230.609 258.104 245.349 1.00 41.39 354 PRO 1 O 1
ATOM 3146 N N . GLU B 2 355 ? 231.943 259.919 245.399 1.00 43.04 355 GLU 1 N 1
ATOM 3147 C CA . GLU B 2 355 ? 231.663 260.184 246.805 1.00 43.04 355 GLU 1 CA 1
ATOM 3148 C C . GLU B 2 355 ? 230.258 260.739 246.985 1.00 43.04 355 GLU 1 C 1
ATOM 3149 O O . GLU B 2 355 ? 229.580 260.418 247.965 1.00 43.04 355 GLU 1 O 1
ATOM 3155 N N . VAL B 2 356 ? 229.802 261.563 246.041 1.00 39.16 356 VAL 1 N 1
ATOM 3156 C CA . VAL B 2 356 ? 228.454 262.116 246.097 1.00 39.16 356 VAL 1 CA 1
ATOM 3157 C C . VAL B 2 356 ? 227.418 261.032 245.827 1.00 39.16 356 VAL 1 C 1
ATOM 3158 O O . VAL B 2 356 ? 226.324 261.049 246.401 1.00 39.16 356 VAL 1 O 1
ATOM 3162 N N . ALA B 2 357 ? 227.751 260.056 244.979 1.00 36.93 357 ALA 1 N 1
ATOM 3163 C CA . ALA B 2 357 ? 226.835 258.952 244.719 1.00 36.93 357 ALA 1 CA 1
ATOM 3164 C C . ALA B 2 357 ? 226.717 258.021 245.918 1.00 36.93 357 ALA 1 C 1
ATOM 3165 O O . ALA B 2 357 ? 225.665 257.405 246.116 1.00 36.93 357 ALA 1 O 1
ATOM 3167 N N . LEU B 2 358 ? 227.773 257.906 246.725 1.00 34.41 358 LEU 1 N 1
ATOM 3168 C CA . LEU B 2 358 ? 227.697 257.098 247.938 1.00 34.41 358 LEU 1 CA 1
ATOM 3169 C C . LEU B 2 358 ? 226.815 257.758 248.987 1.00 34.41 358 LEU 1 C 1
ATOM 3170 O O . LEU B 2 358 ? 225.987 257.096 249.618 1.00 34.41 358 LEU 1 O 1
ATOM 3175 N N . ARG B 2 359 ? 226.985 259.066 249.191 1.00 36.07 359 ARG 1 N 1
ATOM 3176 C CA . ARG B 2 359 ? 226.223 259.759 250.221 1.00 36.07 359 ARG 1 CA 1
ATOM 3177 C C . ARG B 2 359 ? 224.769 259.940 249.810 1.00 36.07 359 ARG 1 C 1
ATOM 3178 O O . ARG B 2 359 ? 223.888 260.078 250.665 1.00 36.07 359 ARG 1 O 1
ATOM 3186 N N . THR B 2 360 ? 224.498 259.947 248.506 1.00 34.58 360 THR 1 N 1
ATOM 3187 C CA . THR B 2 360 ? 223.118 259.974 248.039 1.00 34.58 360 THR 1 CA 1
ATOM 3188 C C . THR B 2 360 ? 222.440 258.637 248.296 1.00 34.58 360 THR 1 C 1
ATOM 3189 O O . THR B 2 360 ? 221.308 258.581 248.789 1.00 34.58 360 THR 1 O 1
ATOM 3193 N N . LEU B 2 361 ? 223.133 257.544 247.987 1.00 31.80 361 LEU 1 N 1
ATOM 3194 C CA . LEU B 2 361 ? 222.540 256.221 248.113 1.00 31.80 361 LEU 1 CA 1
ATOM 3195 C C . LEU B 2 361 ? 222.472 255.772 249.565 1.00 31.80 361 LEU 1 C 1
ATOM 3196 O O . LEU B 2 361 ? 221.417 255.330 250.030 1.00 31.80 361 LEU 1 O 1
ATOM 3201 N N . LEU B 2 362 ? 223.579 255.879 250.296 1.00 32.61 362 LEU 1 N 1
ATOM 3202 C CA . LEU B 2 362 ? 223.658 255.296 251.627 1.00 32.61 362 LEU 1 CA 1
ATOM 3203 C C . LEU B 2 362 ? 223.163 256.234 252.716 1.00 32.61 362 LEU 1 C 1
ATOM 3204 O O . LEU B 2 362 ? 222.434 255.795 253.608 1.00 32.61 362 LEU 1 O 1
ATOM 3209 N N . GLY B 2 363 ? 223.542 257.509 252.667 1.00 33.45 363 GLY 1 N 1
ATOM 3210 C CA . GLY B 2 363 ? 223.000 258.517 253.551 1.00 33.45 363 GLY 1 CA 1
ATOM 3211 C C . GLY B 2 363 ? 223.382 258.338 255.007 1.00 33.45 363 GLY 1 C 1
ATOM 3212 O O . GLY B 2 363 ? 224.528 258.564 255.404 1.00 33.45 363 GLY 1 O 1
ATOM 3213 N N . PRO B 2 364 ? 222.409 257.944 255.837 1.00 33.98 364 PRO 1 N 1
ATOM 3214 C CA . PRO B 2 364 ? 222.711 257.611 257.238 1.00 33.98 364 PRO 1 CA 1
ATOM 3215 C C . PRO B 2 364 ? 223.612 256.402 257.412 1.00 33.98 364 PRO 1 C 1
ATOM 3216 O O . PRO B 2 364 ? 224.241 256.275 258.468 1.00 33.98 364 PRO 1 O 1
ATOM 3220 N N . GLN B 2 365 ? 223.703 255.519 256.422 1.00 33.90 365 GLN 1 N 1
ATOM 3221 C CA . GLN B 2 365 ? 224.548 254.339 256.496 1.00 33.90 365 GLN 1 CA 1
ATOM 3222 C C . GLN B 2 365 ? 225.991 254.612 256.105 1.00 33.90 365 GLN 1 C 1
ATOM 3223 O O . GLN B 2 365 ? 226.742 253.663 255.880 1.00 33.90 365 GLN 1 O 1
ATOM 3229 N N . MET B 2 366 ? 226.394 255.878 256.011 1.00 35.94 366 MET 1 N 1
ATOM 3230 C CA . MET B 2 366 ? 227.791 256.195 255.755 1.00 35.94 366 MET 1 CA 1
ATOM 3231 C C . MET B 2 366 ? 228.661 256.005 256.987 1.00 35.94 366 MET 1 C 1
ATOM 3232 O O . MET B 2 366 ? 229.887 255.935 256.860 1.00 35.94 366 MET 1 O 1
ATOM 3237 N N . GLU B 2 367 ? 228.062 255.917 258.169 1.00 39.37 367 GLU 1 N 1
ATOM 3238 C CA . GLU B 2 367 ? 228.786 255.676 259.405 1.00 39.37 367 GLU 1 CA 1
ATOM 3239 C C . GLU B 2 367 ? 228.245 254.424 260.081 1.00 39.37 367 GLU 1 C 1
ATOM 3240 O O . GLU B 2 367 ? 227.092 254.036 259.889 1.00 39.37 367 GLU 1 O 1
ATOM 3246 N N . ALA B 2 368 ? 229.102 253.790 260.879 1.00 36.93 368 ALA 1 N 1
ATOM 3247 C CA . ALA B 2 368 ? 228.774 252.518 261.501 1.00 36.93 368 ALA 1 CA 1
ATOM 3248 C C . ALA B 2 368 ? 227.729 252.703 262.600 1.00 36.93 368 ALA 1 C 1
ATOM 3249 O O . ALA B 2 368 ? 227.369 253.820 262.973 1.00 36.93 368 ALA 1 O 1
ATOM 3251 N N . LEU B 2 369 ? 227.261 251.572 263.137 1.00 36.41 369 LEU 1 N 1
ATOM 3252 C CA . LEU B 2 369 ? 226.114 251.585 264.041 1.00 36.41 369 LEU 1 CA 1
ATOM 3253 C C . LEU B 2 369 ? 226.456 252.205 265.391 1.00 36.41 369 LEU 1 C 1
ATOM 3254 O O . LEU B 2 369 ? 225.570 252.694 266.097 1.00 36.41 369 LEU 1 O 1
ATOM 3259 N N . GLY B 2 370 ? 227.730 252.208 265.769 1.00 39.01 370 GLY 1 N 1
ATOM 3260 C CA . GLY B 2 370 ? 228.141 252.880 266.982 1.00 39.01 370 GLY 1 CA 1
ATOM 3261 C C . GLY B 2 370 ? 229.010 254.098 266.782 1.00 39.01 370 GLY 1 C 1
ATOM 3262 O O . GLY B 2 370 ? 229.464 254.684 267.775 1.00 39.01 370 GLY 1 O 1
ATOM 3263 N N . ALA B 2 371 ? 229.260 254.513 265.545 1.00 40.66 371 ALA 1 N 1
ATOM 3264 C CA . ALA B 2 371 ? 230.240 255.545 265.253 1.00 40.66 371 ALA 1 CA 1
ATOM 3265 C C . ALA B 2 371 ? 229.613 256.850 264.792 1.00 40.66 371 ALA 1 C 1
ATOM 3266 O O . ALA B 2 371 ? 230.226 257.572 264.003 1.00 40.66 371 ALA 1 O 1
ATOM 3268 N N . SER B 2 372 ? 228.414 257.171 265.262 1.00 43.53 372 SER 1 N 1
ATOM 3269 C CA . SER B 2 372 ? 227.774 258.436 264.948 1.00 43.53 372 SER 1 CA 1
ATOM 3270 C C . SER B 2 372 ? 227.733 259.315 266.189 1.00 43.53 372 SER 1 C 1
ATOM 3271 O O . SER B 2 372 ? 227.981 258.861 267.307 1.00 43.53 372 SER 1 O 1
ATOM 3274 N N . ASP B 2 373 ? 227.422 260.593 265.975 1.00 46.68 373 ASP 1 N 1
ATOM 3275 C CA . ASP B 2 373 ? 227.272 261.508 267.100 1.00 46.68 373 ASP 1 CA 1
ATOM 3276 C C . ASP B 2 373 ? 225.939 261.297 267.804 1.00 46.68 373 ASP 1 C 1
ATOM 3277 O O . ASP B 2 373 ? 225.782 261.656 268.976 1.00 46.68 373 ASP 1 O 1
ATOM 3282 N N . LEU B 2 374 ? 224.967 260.723 267.104 1.00 43.08 374 LEU 1 N 1
ATOM 3283 C CA . LEU B 2 374 ? 223.675 260.446 267.709 1.00 43.08 374 LEU 1 CA 1
ATOM 3284 C C . LEU B 2 374 ? 223.773 259.258 268.655 1.00 43.08 374 LEU 1 C 1
ATOM 3285 O O . LEU B 2 374 ? 224.702 258.452 268.585 1.00 43.08 374 LEU 1 O 1
ATOM 3290 N N . LEU B 2 375 ? 222.789 259.154 269.543 1.00 40.93 375 LEU 1 N 1
ATOM 3291 C CA . LEU B 2 375 ? 222.668 257.984 270.398 1.00 40.93 375 LEU 1 CA 1
ATOM 3292 C C . LEU B 2 375 ? 222.268 256.774 269.564 1.00 40.93 375 LEU 1 C 1
ATOM 3293 O O . LEU B 2 375 ? 221.781 256.908 268.438 1.00 40.93 375 LEU 1 O 1
ATOM 3298 N N . LEU B 2 376 ? 222.483 255.581 270.126 1.00 37.13 376 LEU 1 N 1
ATOM 3299 C CA . LEU B 2 376 ? 222.291 254.349 269.366 1.00 37.13 376 LEU 1 CA 1
ATOM 3300 C C . LEU B 2 376 ? 220.823 254.116 269.034 1.00 37.13 376 LEU 1 C 1
ATOM 3301 O O . LEU B 2 376 ? 220.499 253.583 267.970 1.00 37.13 376 LEU 1 O 1
ATOM 3306 N N . SER B 2 377 ? 219.917 254.547 269.910 1.00 36.98 377 SER 1 N 1
ATOM 3307 C CA . SER B 2 377 ? 218.496 254.441 269.600 1.00 36.98 377 SER 1 CA 1
ATOM 3308 C C . SER B 2 377 ? 218.086 255.459 268.547 1.00 36.98 377 SER 1 C 1
ATOM 3309 O O . SER B 2 377 ? 217.140 255.233 267.787 1.00 36.98 377 SER 1 O 1
ATOM 3312 N N . GLU B 2 378 ? 218.787 256.590 268.490 1.00 39.20 378 GLU 1 N 1
ATOM 3313 C CA . GLU B 2 378 ? 218.475 257.602 267.490 1.00 39.20 378 GLU 1 CA 1
ATOM 3314 C C . GLU B 2 378 ? 219.107 257.259 266.150 1.00 39.20 378 GLU 1 C 1
ATOM 3315 O O . GLU B 2 378 ? 218.602 257.660 265.097 1.00 39.20 378 GLU 1 O 1
ATOM 3321 N N . GLN B 2 379 ? 220.218 256.525 266.173 1.00 35.74 379 GLN 1 N 1
ATOM 3322 C CA . GLN B 2 379 ? 220.866 256.116 264.935 1.00 35.74 379 GLN 1 CA 1
ATOM 3323 C C . GLN B 2 379 ? 220.122 254.959 264.281 1.00 35.74 379 GLN 1 C 1
ATOM 3324 O O . GLN B 2 379 ? 220.069 254.863 263.050 1.00 35.74 379 GLN 1 O 1
ATOM 3330 N N . ILE B 2 380 ? 219.540 254.072 265.088 1.00 31.66 380 ILE 1 N 1
ATOM 3331 C CA . ILE B 2 380 ? 218.749 252.969 264.552 1.00 31.66 380 ILE 1 CA 1
ATOM 3332 C C . ILE B 2 380 ? 217.488 253.502 263.877 1.00 31.66 380 ILE 1 C 1
ATOM 3333 O O . ILE B 2 380 ? 217.042 252.969 262.855 1.00 31.66 380 ILE 1 O 1
ATOM 3338 N N . ARG B 2 381 ? 216.956 254.619 264.375 1.00 32.99 381 ARG 1 N 1
ATOM 3339 C CA . ARG B 2 381 ? 215.742 255.194 263.805 1.00 32.99 381 ARG 1 CA 1
ATOM 3340 C C . ARG B 2 381 ? 215.997 255.832 262.444 1.00 32.99 381 ARG 1 C 1
ATOM 3341 O O . ARG B 2 381 ? 215.117 255.837 261.580 1.00 32.99 381 ARG 1 O 1
ATOM 3349 N N . VAL B 2 382 ? 217.190 256.391 262.233 1.00 31.99 382 VAL 1 N 1
ATOM 3350 C CA . VAL B 2 382 ? 217.453 257.055 260.960 1.00 31.99 382 VAL 1 CA 1
ATOM 3351 C C . VAL B 2 382 ? 217.967 256.057 259.932 1.00 31.99 382 VAL 1 C 1
ATOM 3352 O O . VAL B 2 382 ? 217.958 256.327 258.727 1.00 31.99 382 VAL 1 O 1
ATOM 3356 N N . ILE B 2 383 ? 218.420 254.888 260.385 1.00 30.05 383 ILE 1 N 1
ATOM 3357 C CA . ILE B 2 383 ? 218.852 253.850 259.456 1.00 30.05 383 ILE 1 CA 1
ATOM 3358 C C . ILE B 2 383 ? 217.661 253.000 259.033 1.00 30.05 383 ILE 1 C 1
ATOM 3359 O O . ILE B 2 383 ? 217.532 252.623 257.862 1.00 30.05 383 ILE 1 O 1
ATOM 3364 N N . THR B 2 384 ? 216.745 252.733 259.967 1.00 30.18 384 THR 1 N 1
ATOM 3365 C CA . THR B 2 384 ? 215.529 251.992 259.644 1.00 30.18 384 THR 1 CA 1
ATOM 3366 C C . THR B 2 384 ? 214.616 252.794 258.727 1.00 30.18 384 THR 1 C 1
ATOM 3367 O O . THR B 2 384 ? 213.943 252.228 257.859 1.00 30.18 384 THR 1 O 1
ATOM 3371 N N . GLU B 2 385 ? 214.588 254.115 258.896 1.00 32.71 385 GLU 1 N 1
ATOM 3372 C CA . GLU B 2 385 ? 213.803 254.960 258.003 1.00 32.71 385 GLU 1 CA 1
ATOM 3373 C C . GLU B 2 385 ? 214.445 255.028 256.623 1.00 32.71 385 GLU 1 C 1
ATOM 3374 O O . GLU B 2 385 ? 213.760 255.228 255.615 1.00 32.71 385 GLU 1 O 1
ATOM 3380 N N . HIS B 2 386 ? 215.759 254.826 256.559 1.00 30.98 386 HIS 1 N 1
ATOM 3381 C CA . HIS B 2 386 ? 216.467 254.896 255.289 1.00 30.98 386 HIS 1 CA 1
ATOM 3382 C C . HIS B 2 386 ? 216.473 253.551 254.577 1.00 30.98 386 HIS 1 C 1
ATOM 3383 O O . HIS B 2 386 ? 216.400 253.496 253.346 1.00 30.98 386 HIS 1 O 1
ATOM 3390 N N . ARG B 2 387 ? 216.570 252.457 255.329 1.00 31.34 387 ARG 1 N 1
ATOM 3391 C CA . ARG B 2 387 ? 216.647 251.139 254.712 1.00 31.34 387 ARG 1 CA 1
ATOM 3392 C C . ARG B 2 387 ? 215.284 250.670 254.227 1.00 31.34 387 ARG 1 C 1
ATOM 3393 O O . ARG B 2 387 ? 215.184 249.967 253.217 1.00 31.34 387 ARG 1 O 1
ATOM 3401 N N . TYR B 2 388 ? 214.225 251.015 254.954 1.00 29.90 388 TYR 1 N 1
ATOM 3402 C CA . TYR B 2 388 ? 212.897 250.468 254.719 1.00 29.90 388 TYR 1 CA 1
ATOM 3403 C C . TYR B 2 388 ? 211.872 251.594 254.702 1.00 29.90 388 TYR 1 C 1
ATOM 3404 O O . TYR B 2 388 ? 212.106 252.690 255.214 1.00 29.90 388 TYR 1 O 1
ATOM 3413 N N . THR B 2 389 ? 210.733 251.314 254.091 1.00 31.99 389 THR 1 N 1
ATOM 3414 C CA . THR B 2 389 ? 209.556 252.162 254.068 1.00 31.99 389 THR 1 CA 1
ATOM 3415 C C . THR B 2 389 ? 208.611 251.746 255.193 1.00 31.99 389 THR 1 C 1
ATOM 3416 O O . THR B 2 389 ? 208.655 250.593 255.627 1.00 31.99 389 THR 1 O 1
ATOM 3420 N N . PRO B 2 390 ? 207.753 252.666 255.709 1.00 31.91 390 PRO 1 N 1
ATOM 3421 C CA . PRO B 2 390 ? 206.914 252.341 256.877 1.00 31.91 390 PRO 1 CA 1
ATOM 3422 C C . PRO B 2 390 ? 205.943 251.170 256.762 1.00 31.91 390 PRO 1 C 1
ATOM 3423 O O . PRO B 2 390 ? 205.413 250.717 257.779 1.00 31.91 390 PRO 1 O 1
ATOM 3427 N N . ASP B 2 391 ? 205.706 250.660 255.555 1.00 34.05 391 ASP 1 N 1
ATOM 3428 C CA . ASP B 2 391 ? 204.818 249.514 255.411 1.00 34.05 391 ASP 1 CA 1
ATOM 3429 C C . ASP B 2 391 ? 205.559 248.202 255.638 1.00 34.05 391 ASP 1 C 1
ATOM 3430 O O . ASP B 2 391 ? 204.932 247.146 255.772 1.00 34.05 391 ASP 1 O 1
ATOM 3435 N N . ARG B 2 392 ? 206.888 248.246 255.685 1.00 31.42 392 ARG 1 N 1
ATOM 3436 C CA . ARG B 2 392 ? 207.675 247.021 255.716 1.00 31.42 392 ARG 1 CA 1
ATOM 3437 C C . ARG B 2 392 ? 207.667 246.401 257.104 1.00 31.42 392 ARG 1 C 1
ATOM 3438 O O . ARG B 2 392 ? 207.440 247.076 258.108 1.00 31.42 392 ARG 1 O 1
ATOM 3446 N N . LEU B 2 393 ? 207.922 245.094 257.149 1.00 30.41 393 LEU 1 N 1
ATOM 3447 C CA . LEU B 2 393 ? 208.067 244.407 258.426 1.00 30.41 393 LEU 1 CA 1
ATOM 3448 C C . LEU B 2 393 ? 209.341 244.836 259.137 1.00 30.41 393 LEU 1 C 1
ATOM 3449 O O . LEU B 2 393 ? 209.341 245.048 260.354 1.00 30.41 393 LEU 1 O 1
ATOM 3454 N N . GLN B 2 394 ? 210.431 244.995 258.390 1.00 30.19 394 GLN 1 N 1
ATOM 3455 C CA . GLN B 2 394 ? 211.699 245.402 258.973 1.00 30.19 394 GLN 1 CA 1
ATOM 3456 C C . GLN B 2 394 ? 211.716 246.859 259.400 1.00 30.19 394 GLN 1 C 1
ATOM 3457 O O . GLN B 2 394 ? 212.624 247.253 260.137 1.00 30.19 394 GLN 1 O 1
ATOM 3463 N N . TYR B 2 395 ? 210.758 247.667 258.952 1.00 30.49 395 TYR 1 N 1
ATOM 3464 C CA . TYR B 2 395 ? 210.600 248.996 259.522 1.00 30.49 395 TYR 1 CA 1
ATOM 3465 C C . TYR B 2 395 ? 210.065 248.915 260.940 1.00 30.49 395 TYR 1 C 1
ATOM 3466 O O . TYR B 2 395 ? 210.590 249.570 261.844 1.00 30.49 395 TYR 1 O 1
ATOM 3475 N N . LYS B 2 396 ? 209.017 248.118 261.144 1.00 31.57 396 LYS 1 N 1
ATOM 3476 C CA . LYS B 2 396 ? 208.382 248.035 262.451 1.00 31.57 396 LYS 1 CA 1
ATOM 3477 C C . LYS B 2 396 ? 209.265 247.299 263.447 1.00 31.57 396 LYS 1 C 1
ATOM 3478 O O . LYS B 2 396 ? 209.309 247.656 264.626 1.00 31.57 396 LYS 1 O 1
ATOM 3484 N N . GLU B 2 397 ? 209.985 246.275 262.989 1.00 31.54 397 GLU 1 N 1
ATOM 3485 C CA . GLU B 2 397 ? 210.909 245.575 263.873 1.00 31.54 397 GLU 1 CA 1
ATOM 3486 C C . GLU B 2 397 ? 212.126 246.431 264.187 1.00 31.54 397 GLU 1 C 1
ATOM 3487 O O . GLU B 2 397 ? 212.731 246.292 265.254 1.00 31.54 397 GLU 1 O 1
ATOM 3493 N N . GLY B 2 398 ? 212.503 247.321 263.270 1.00 30.00 398 GLY 1 N 1
ATOM 3494 C CA . GLY B 2 398 ? 213.635 248.192 263.521 1.00 30.00 398 GLY 1 CA 1
ATOM 3495 C C . GLY B 2 398 ? 213.284 249.395 264.365 1.00 30.00 398 GLY 1 C 1
ATOM 3496 O O . GLY B 2 398 ? 214.140 249.934 265.067 1.00 30.00 398 GLY 1 O 1
ATOM 3497 N N . MET B 2 399 ? 212.029 249.841 264.306 1.00 31.48 399 MET 1 N 1
ATOM 3498 C CA . MET B 2 399 ? 211.593 250.925 265.177 1.00 31.48 399 MET 1 CA 1
ATOM 3499 C C . MET B 2 399 ? 211.328 250.422 266.587 1.00 31.48 399 MET 1 C 1
ATOM 3500 O O . MET B 2 399 ? 211.548 251.150 267.560 1.00 31.48 399 MET 1 O 1
ATOM 3505 N N . LYS B 2 400 ? 210.845 249.184 266.716 1.00 31.76 400 LYS 1 N 1
ATOM 3506 C CA . LYS B 2 400 ? 210.657 248.589 268.035 1.00 31.76 400 LYS 1 CA 1
ATOM 3507 C C . LYS B 2 400 ? 211.991 248.301 268.703 1.00 31.76 400 LYS 1 C 1
ATOM 3508 O O . LYS B 2 400 ? 212.093 248.322 269.934 1.00 31.76 400 LYS 1 O 1
ATOM 3514 N N . LEU B 2 401 ? 213.018 248.001 267.906 1.00 30.98 401 LEU 1 N 1
ATOM 3515 C CA . LEU B 2 401 ? 214.359 247.825 268.447 1.00 30.98 401 LEU 1 CA 1
ATOM 3516 C C . LEU B 2 401 ? 214.903 249.139 268.982 1.00 30.98 401 LEU 1 C 1
ATOM 3517 O O . LEU B 2 401 ? 215.598 249.164 270.002 1.00 30.98 401 LEU 1 O 1
ATOM 3522 N N . ALA B 2 402 ? 214.565 250.249 268.324 1.00 32.97 402 ALA 1 N 1
ATOM 3523 C CA . ALA B 2 402 ? 215.022 251.556 268.780 1.00 32.97 402 ALA 1 CA 1
ATOM 3524 C C . ALA B 2 402 ? 214.312 251.978 270.059 1.00 32.97 402 ALA 1 C 1
ATOM 3525 O O . ALA B 2 402 ? 214.812 252.830 270.800 1.00 32.97 402 ALA 1 O 1
ATOM 3527 N N . ASP B 2 403 ? 213.139 251.404 270.329 1.00 35.98 403 ASP 1 N 1
ATOM 3528 C CA . ASP B 2 403 ? 212.477 251.649 271.605 1.00 35.98 403 ASP 1 CA 1
ATOM 3529 C C . ASP B 2 403 ? 213.144 250.868 272.728 1.00 35.98 403 ASP 1 C 1
ATOM 3530 O O . ASP B 2 403 ? 213.142 251.305 273.883 1.00 35.98 403 ASP 1 O 1
ATOM 3535 N N . LYS B 2 404 ? 213.715 249.705 272.412 1.00 34.18 404 LYS 1 N 1
ATOM 3536 C CA . LYS B 2 404 ? 214.369 248.901 273.436 1.00 34.18 404 LYS 1 CA 1
ATOM 3537 C C . LYS B 2 404 ? 215.749 249.447 273.768 1.00 34.18 404 LYS 1 C 1
ATOM 3538 O O . LYS B 2 404 ? 216.192 249.370 274.917 1.00 34.18 404 LYS 1 O 1
ATOM 3544 N N . ILE B 2 405 ? 216.448 249.989 272.769 1.00 36.43 405 ILE 1 N 1
ATOM 3545 C CA . ILE B 2 405 ? 217.745 250.609 273.018 1.00 36.43 405 ILE 1 CA 1
ATOM 3546 C C . ILE B 2 405 ? 217.563 251.916 273.780 1.00 36.43 405 ILE 1 C 1
ATOM 3547 O O . ILE B 2 405 ? 218.386 252.280 274.630 1.00 36.43 405 ILE 1 O 1
ATOM 3552 N N . ALA B 2 406 ? 216.459 252.622 273.524 1.00 38.27 406 ALA 1 N 1
ATOM 3553 C CA . ALA B 2 406 ? 216.165 253.836 274.277 1.00 38.27 406 ALA 1 CA 1
ATOM 3554 C C . ALA B 2 406 ? 215.778 253.513 275.713 1.00 38.27 406 ALA 1 C 1
ATOM 3555 O O . ALA B 2 406 ? 215.966 254.336 276.615 1.00 38.27 406 ALA 1 O 1
ATOM 3557 N N . ALA B 2 407 ? 215.224 252.323 275.943 1.00 38.93 407 ALA 1 N 1
ATOM 3558 C CA . ALA B 2 407 ? 214.990 251.874 277.309 1.00 38.93 407 ALA 1 CA 1
ATOM 3559 C C . ALA B 2 407 ? 216.301 251.512 277.992 1.00 38.93 407 ALA 1 C 1
ATOM 3560 O O . ALA B 2 407 ? 216.439 251.667 279.210 1.00 38.93 407 ALA 1 O 1
ATOM 3562 N N . GLN B 2 408 ? 217.276 251.021 277.224 1.00 39.68 408 GLN 1 N 1
ATOM 3563 C CA . GLN B 2 408 ? 218.600 250.771 277.777 1.00 39.68 408 GLN 1 CA 1
ATOM 3564 C C . GLN B 2 408 ? 219.364 252.065 278.004 1.00 39.68 408 GLN 1 C 1
ATOM 3565 O O . GLN B 2 408 ? 220.246 252.118 278.866 1.00 39.68 408 GLN 1 O 1
ATOM 3571 N N . GLU B 2 409 ? 219.055 253.110 277.238 1.00 42.38 409 GLU 1 N 1
ATOM 3572 C CA . GLU B 2 409 ? 219.736 254.384 277.422 1.00 42.38 409 GLU 1 CA 1
ATOM 3573 C C . GLU B 2 409 ? 219.181 255.145 278.614 1.00 42.38 409 GLU 1 C 1
ATOM 3574 O O . GLU B 2 409 ? 219.919 255.883 279.274 1.00 42.38 409 GLU 1 O 1
ATOM 3580 N N . ALA B 2 410 ? 217.887 254.990 278.897 1.00 46.59 410 ALA 1 N 1
ATOM 3581 C CA . ALA B 2 410 ? 217.327 255.582 280.102 1.00 46.59 410 ALA 1 CA 1
ATOM 3582 C C . ALA B 2 410 ? 217.793 254.841 281.345 1.00 46.59 410 ALA 1 C 1
ATOM 3583 O O . ALA B 2 410 ? 217.970 255.455 282.401 1.00 46.59 410 ALA 1 O 1
ATOM 3585 N N . ALA B 2 411 ? 218.002 253.529 281.238 1.00 48.76 411 ALA 1 N 1
ATOM 3586 C CA . ALA B 2 411 ? 218.539 252.779 282.364 1.00 48.76 411 ALA 1 CA 1
ATOM 3587 C C . ALA B 2 411 ? 220.024 253.047 282.555 1.00 48.76 411 ALA 1 C 1
ATOM 3588 O O . ALA B 2 411 ? 220.530 252.938 283.674 1.00 48.76 411 ALA 1 O 1
ATOM 3590 N N . LEU B 2 412 ? 220.736 253.392 281.484 1.00 49.53 412 LEU 1 N 1
ATOM 3591 C CA . LEU B 2 412 ? 222.136 253.773 281.624 1.00 49.53 412 LEU 1 CA 1
ATOM 3592 C C . LEU B 2 412 ? 222.261 255.175 282.201 1.00 49.53 412 LEU 1 C 1
ATOM 3593 O O . LEU B 2 412 ? 223.231 255.482 282.902 1.00 49.53 412 LEU 1 O 1
ATOM 3598 N N . LYS B 2 413 ? 221.286 256.037 281.915 1.00 54.05 413 LYS 1 N 1
ATOM 3599 C CA . LYS B 2 413 ? 221.312 257.392 282.449 1.00 54.05 413 LYS 1 CA 1
ATOM 3600 C C . LYS B 2 413 ? 221.006 257.399 283.940 1.00 54.05 413 LYS 1 C 1
ATOM 3601 O O . LYS B 2 413 ? 221.634 258.141 284.702 1.00 54.05 413 LYS 1 O 1
ATOM 3607 N N . GLU B 2 414 ? 220.078 256.548 284.383 1.00 57.61 414 GLU 1 N 1
ATOM 3608 C CA . GLU B 2 414 ? 219.642 256.580 285.775 1.00 57.61 414 GLU 1 CA 1
ATOM 3609 C C . GLU B 2 414 ? 220.675 255.947 286.703 1.00 57.61 414 GLU 1 C 1
ATOM 3610 O O . GLU B 2 414 ? 220.627 256.140 287.923 1.00 57.61 414 GLU 1 O 1
ATOM 3616 N N . GLU B 2 415 ? 221.616 255.182 286.149 1.00 59.00 415 GLU 1 N 1
ATOM 3617 C CA . GLU B 2 415 ? 222.669 254.611 286.982 1.00 59.00 415 GLU 1 CA 1
ATOM 3618 C C . GLU B 2 415 ? 223.873 255.536 287.061 1.00 59.00 415 GLU 1 C 1
ATOM 3619 O O . GLU B 2 415 ? 224.669 255.449 288.002 1.00 59.00 415 GLU 1 O 1
ATOM 3625 N N . LEU B 2 416 ? 224.025 256.426 286.084 1.00 57.09 416 LEU 1 N 1
ATOM 3626 C CA . LEU B 2 416 ? 225.225 257.251 286.033 1.00 57.09 416 LEU 1 CA 1
ATOM 3627 C C . LEU B 2 416 ? 224.913 258.706 286.349 1.00 57.09 416 LEU 1 C 1
ATOM 3628 O O . LEU B 2 416 ? 225.818 259.546 286.370 1.00 57.09 416 LEU 1 O 1
ATOM 3633 N N . LYS B 2 417 ? 223.642 259.026 286.601 1.00 59.35 417 LYS 1 N 1
ATOM 3634 C CA . LYS B 2 417 ? 223.298 260.397 286.961 1.00 59.35 417 LYS 1 CA 1
ATOM 3635 C C . LYS B 2 417 ? 223.716 260.716 288.390 1.00 59.35 417 LYS 1 C 1
ATOM 3636 O O . LYS B 2 417 ? 223.881 261.887 288.750 1.00 59.35 417 LYS 1 O 1
ATOM 3642 N N . VAL B 2 418 ? 223.902 259.688 289.220 1.00 61.14 418 VAL 1 N 1
ATOM 3643 C CA . VAL B 2 418 ? 224.275 259.917 290.612 1.00 61.14 418 VAL 1 CA 1
ATOM 3644 C C . VAL B 2 418 ? 225.770 260.197 290.723 1.00 61.14 418 VAL 1 C 1
ATOM 3645 O O . VAL B 2 418 ? 226.256 260.670 291.756 1.00 61.14 418 VAL 1 O 1
ATOM 3649 N N . ILE B 2 419 ? 226.524 259.909 289.659 1.00 60.43 419 ILE 1 N 1
ATOM 3650 C CA . ILE B 2 419 ? 227.933 260.290 289.643 1.00 60.43 419 ILE 1 CA 1
ATOM 3651 C C . ILE B 2 419 ? 228.133 261.581 288.860 1.00 60.43 419 ILE 1 C 1
ATOM 3652 O O . ILE B 2 419 ? 228.656 262.568 289.388 1.00 60.43 419 ILE 1 O 1
ATOM 3657 N N . TYR B 2 420 ? 227.717 261.600 287.597 1.00 59.42 420 TYR 1 N 1
ATOM 3658 C CA . TYR B 2 420 ? 228.137 262.626 286.652 1.00 59.42 420 TYR 1 CA 1
ATOM 3659 C C . TYR B 2 420 ? 227.140 263.765 286.495 1.00 59.42 420 TYR 1 C 1
ATOM 3660 O O . TYR B 2 420 ? 227.337 264.621 285.627 1.00 59.42 420 TYR 1 O 1
ATOM 3669 N N . GLY B 2 421 ? 226.084 263.806 287.299 1.00 63.55 421 GLY 1 N 1
ATOM 3670 C CA . GLY B 2 421 ? 225.123 264.887 287.210 1.00 63.55 421 GLY 1 CA 1
ATOM 3671 C C . GLY B 2 421 ? 223.973 264.576 286.278 1.00 63.55 421 GLY 1 C 1
ATOM 3672 O O . GLY B 2 421 ? 223.765 263.447 285.835 1.00 63.55 421 GLY 1 O 1
ATOM 3673 N N . ASP B 2 422 ? 223.200 265.620 285.971 1.00 66.33 422 ASP 1 N 1
ATOM 3674 C CA . ASP B 2 422 ? 222.020 265.439 285.131 1.00 66.33 422 ASP 1 CA 1
ATOM 3675 C C . ASP B 2 422 ? 222.396 265.298 283.662 1.00 66.33 422 ASP 1 C 1
ATOM 3676 O O . ASP B 2 422 ? 221.828 264.466 282.945 1.00 66.33 422 ASP 1 O 1
ATOM 3681 N N . ASN B 2 423 ? 223.347 266.104 283.191 1.00 65.14 423 ASN 1 N 1
ATOM 3682 C CA . ASN B 2 423 ? 223.858 265.979 281.826 1.00 65.14 423 ASN 1 CA 1
ATOM 3683 C C . ASN B 2 423 ? 224.948 264.907 281.801 1.00 65.14 423 ASN 1 C 1
ATOM 3684 O O . ASN B 2 423 ? 226.150 265.173 281.871 1.00 65.14 423 ASN 1 O 1
ATOM 3689 N N . VAL B 2 424 ? 224.489 263.660 281.677 1.00 58.55 424 VAL 1 N 1
ATOM 3690 C CA . VAL B 2 424 ? 225.361 262.503 281.861 1.00 58.55 424 VAL 1 CA 1
ATOM 3691 C C . VAL B 2 424 ? 226.288 262.333 280.663 1.00 58.55 424 VAL 1 C 1
ATOM 3692 O O . VAL B 2 424 ? 227.436 261.893 280.809 1.00 58.55 424 VAL 1 O 1
ATOM 3696 N N . ASP B 2 425 ? 225.822 262.751 279.476 1.00 54.67 425 ASP 1 N 1
ATOM 3697 C CA . ASP B 2 425 ? 226.386 262.399 278.164 1.00 54.67 425 ASP 1 CA 1
ATOM 3698 C C . ASP B 2 425 ? 226.413 260.876 278.006 1.00 54.67 425 ASP 1 C 1
ATOM 3699 O O . ASP B 2 425 ? 227.460 260.228 278.038 1.00 54.67 425 ASP 1 O 1
ATOM 3704 N N . VAL B 2 426 ? 225.202 260.319 277.896 1.00 50.18 426 VAL 1 N 1
ATOM 3705 C CA . VAL B 2 426 ? 224.965 258.878 277.834 1.00 50.18 426 VAL 1 CA 1
ATOM 3706 C C . VAL B 2 426 ? 225.614 258.247 276.603 1.00 50.18 426 VAL 1 C 1
ATOM 3707 O O . VAL B 2 426 ? 225.968 257.061 276.621 1.00 50.18 426 VAL 1 O 1
ATOM 3711 N N . LYS B 2 427 ? 225.816 259.032 275.538 1.00 47.55 427 LYS 1 N 1
ATOM 3712 C CA . LYS B 2 427 ? 226.374 258.514 274.288 1.00 47.55 427 LYS 1 CA 1
ATOM 3713 C C . LYS B 2 427 ? 227.812 258.035 274.466 1.00 47.55 427 LYS 1 C 1
ATOM 3714 O O . LYS B 2 427 ? 228.214 257.017 273.890 1.00 47.55 427 LYS 1 O 1
ATOM 3720 N N . HIS B 2 428 ? 228.594 258.738 275.289 1.00 49.65 428 HIS 1 N 1
ATOM 3721 C CA . HIS B 2 428 ? 229.983 258.346 275.501 1.00 49.65 428 HIS 1 CA 1
ATOM 3722 C C . HIS B 2 428 ? 230.083 257.054 276.305 1.00 49.65 428 HIS 1 C 1
ATOM 3723 O O . HIS B 2 428 ? 230.950 256.215 276.040 1.00 49.65 428 HIS 1 O 1
ATOM 3730 N N . PHE B 2 429 ? 229.188 256.866 277.273 1.00 49.29 429 PHE 1 N 1
ATOM 3731 C CA . PHE B 2 429 ? 229.243 255.664 278.097 1.00 49.29 429 PHE 1 CA 1
ATOM 3732 C C . PHE B 2 429 ? 228.500 254.509 277.446 1.00 49.29 429 PHE 1 C 1
ATOM 3733 O O . PHE B 2 429 ? 228.614 253.362 277.891 1.00 49.29 429 PHE 1 O 1
ATOM 3741 N N . GLN B 2 430 ? 227.720 254.791 276.404 1.00 44.13 430 GLN 1 N 1
ATOM 3742 C CA . GLN B 2 430 ? 227.111 253.712 275.636 1.00 44.13 430 GLN 1 CA 1
ATOM 3743 C C . GLN B 2 430 ? 228.105 253.121 274.649 1.00 44.13 430 GLN 1 C 1
ATOM 3744 O O . GLN B 2 430 ? 228.197 251.897 274.505 1.00 44.13 430 GLN 1 O 1
ATOM 3750 N N . ALA B 2 431 ? 228.863 253.979 273.963 1.00 45.20 431 ALA 1 N 1
ATOM 3751 C CA . ALA B 2 431 ? 229.848 253.500 273.002 1.00 45.20 431 ALA 1 CA 1
ATOM 3752 C C . ALA B 2 431 ? 231.031 252.848 273.702 1.00 45.20 431 ALA 1 C 1
ATOM 3753 O O . ALA B 2 431 ? 231.546 251.822 273.244 1.00 45.20 431 ALA 1 O 1
ATOM 3755 N N . SER B 2 432 ? 231.479 253.432 274.809 1.00 47.90 432 SER 1 N 1
ATOM 3756 C CA . SER B 2 432 ? 232.568 252.880 275.610 1.00 47.90 432 SER 1 CA 1
ATOM 3757 C C . SER B 2 432 ? 232.111 252.826 277.060 1.00 47.90 432 SER 1 C 1
ATOM 3758 O O . SER B 2 432 ? 232.105 253.861 277.749 1.00 47.90 432 SER 1 O 1
ATOM 3761 N N . PRO B 2 433 ? 231.716 251.654 277.554 1.00 46.52 433 PRO 1 N 1
ATOM 3762 C CA . PRO B 2 433 ? 231.252 251.554 278.940 1.00 46.52 433 PRO 1 CA 1
ATOM 3763 C C . PRO B 2 433 ? 232.407 251.669 279.918 1.00 46.52 433 PRO 1 C 1
ATOM 3764 O O . PRO B 2 433 ? 233.577 251.621 279.537 1.00 46.52 433 PRO 1 O 1
ATOM 3768 N N . ARG B 2 434 ? 232.064 251.820 281.191 1.00 49.67 434 ARG 1 N 1
ATOM 3769 C CA . ARG B 2 434 ? 233.080 252.026 282.208 1.00 49.67 434 ARG 1 CA 1
ATOM 3770 C C . ARG B 2 434 ? 233.787 250.721 282.539 1.00 49.67 434 ARG 1 C 1
ATOM 3771 O O . ARG B 2 434 ? 233.181 249.648 282.557 1.00 49.67 434 ARG 1 O 1
ATOM 3779 N N . THR B 2 435 ? 235.084 250.826 282.787 1.00 50.64 435 THR 1 N 1
ATOM 3780 C CA . THR B 2 435 ? 235.925 249.714 283.189 1.00 50.64 435 THR 1 CA 1
ATOM 3781 C C . THR B 2 435 ? 235.593 249.357 284.635 1.00 50.64 435 THR 1 C 1
ATOM 3782 O O . THR B 2 435 ? 235.003 250.164 285.354 1.00 50.64 435 THR 1 O 1
ATOM 3786 N N . PRO B 2 436 ? 235.886 248.126 285.076 1.00 50.37 436 PRO 1 N 1
ATOM 3787 C CA . PRO B 2 436 ? 235.875 247.862 286.529 1.00 50.37 436 PRO 1 CA 1
ATOM 3788 C C . PRO B 2 436 ? 236.805 248.763 287.328 1.00 50.37 436 PRO 1 C 1
ATOM 3789 O O . PRO B 2 436 ? 236.484 249.124 288.467 1.00 50.37 436 PRO 1 O 1
ATOM 3793 N N . VAL B 2 437 ? 237.954 249.130 286.758 1.00 52.31 437 VAL 1 N 1
ATOM 3794 C CA . VAL B 2 437 ? 238.828 250.117 287.384 1.00 52.31 437 VAL 1 CA 1
ATOM 3795 C C . VAL B 2 437 ? 238.151 251.480 287.406 1.00 52.31 437 VAL 1 C 1
ATOM 3796 O O . VAL B 2 437 ? 238.201 252.201 288.410 1.00 52.31 437 VAL 1 O 1
ATOM 3800 N N . GLN B 2 438 ? 237.481 251.841 286.312 1.00 53.40 438 GLN 1 N 1
ATOM 3801 C CA . GLN B 2 438 ? 236.795 253.126 286.252 1.00 53.40 438 GLN 1 CA 1
ATOM 3802 C C . GLN B 2 438 ? 235.567 253.141 287.152 1.00 53.40 438 GLN 1 C 1
ATOM 3803 O O . GLN B 2 438 ? 235.237 254.175 287.739 1.00 53.40 438 GLN 1 O 1
ATOM 3809 N N . GLN B 2 439 ? 234.895 251.996 287.298 1.00 52.63 439 GLN 1 N 1
ATOM 3810 C CA . GLN B 2 439 ? 233.741 251.921 288.190 1.00 52.63 439 GLN 1 CA 1
ATOM 3811 C C . GLN B 2 439 ? 234.160 252.032 289.649 1.00 52.63 439 GLN 1 C 1
ATOM 3812 O O . GLN B 2 439 ? 233.373 252.463 290.499 1.00 52.63 439 GLN 1 O 1
ATOM 3818 N N . LEU B 2 440 ? 235.397 251.639 289.955 1.00 53.88 440 LEU 1 N 1
ATOM 3819 C CA . LEU B 2 440 ? 235.934 251.805 291.299 1.00 53.88 440 LEU 1 CA 1
ATOM 3820 C C . LEU B 2 440 ? 236.148 253.275 291.635 1.00 53.88 440 LEU 1 C 1
ATOM 3821 O O . LEU B 2 440 ? 235.863 253.710 292.755 1.00 53.88 440 LEU 1 O 1
ATOM 3826 N N . PHE B 2 441 ? 236.627 254.060 290.671 1.00 56.03 441 PHE 1 N 1
ATOM 3827 C CA . PHE B 2 441 ? 237.098 255.402 290.993 1.00 56.03 441 PHE 1 CA 1
ATOM 3828 C C . PHE B 2 441 ? 235.962 256.414 291.036 1.00 56.03 441 PHE 1 C 1
ATOM 3829 O O . PHE B 2 441 ? 236.120 257.495 291.609 1.00 56.03 441 PHE 1 O 1
ATOM 3837 N N . ASP B 2 442 ? 234.815 256.101 290.432 1.00 58.69 442 ASP 1 N 1
ATOM 3838 C CA . ASP B 2 442 ? 233.642 256.937 290.670 1.00 58.69 442 ASP 1 CA 1
ATOM 3839 C C . ASP B 2 442 ? 232.914 256.511 291.936 1.00 58.69 442 ASP 1 C 1
ATOM 3840 O O . ASP B 2 442 ? 232.132 257.284 292.499 1.00 58.69 442 ASP 1 O 1
ATOM 3845 N N . SER B 2 443 ? 233.151 255.282 292.396 1.00 57.99 443 SER 1 N 1
ATOM 3846 C CA . SER B 2 443 ? 232.612 254.873 293.686 1.00 57.99 443 SER 1 CA 1
ATOM 3847 C C . SER B 2 443 ? 233.385 255.523 294.826 1.00 57.99 443 SER 1 C 1
ATOM 3848 O O . SER B 2 443 ? 232.815 255.830 295.879 1.00 57.99 443 SER 1 O 1
ATOM 3851 N N . LEU B 2 444 ? 234.685 255.747 294.629 1.00 58.53 444 LEU 1 N 1
ATOM 3852 C CA . LEU B 2 444 ? 235.487 256.421 295.643 1.00 58.53 444 LEU 1 CA 1
ATOM 3853 C C . LEU B 2 444 ? 235.412 257.933 295.505 1.00 58.53 444 LEU 1 C 1
ATOM 3854 O O . LEU B 2 444 ? 235.822 258.658 296.417 1.00 58.53 444 LEU 1 O 1
ATOM 3859 N N . LYS B 2 445 ? 234.910 258.425 294.371 1.00 62.04 445 LYS 1 N 1
ATOM 3860 C CA . LYS B 2 445 ? 234.795 259.865 294.172 1.00 62.04 445 LYS 1 CA 1
ATOM 3861 C C . LYS B 2 445 ? 233.693 260.450 295.042 1.00 62.04 445 LYS 1 C 1
ATOM 3862 O O . LYS B 2 445 ? 233.869 261.510 295.654 1.00 62.04 445 LYS 1 O 1
ATOM 3868 N N . ASN B 2 446 ? 232.556 259.771 295.118 1.00 67.55 446 ASN 1 N 1
ATOM 3869 C CA . ASN B 2 446 ? 231.460 260.193 295.974 1.00 67.55 446 ASN 1 CA 1
ATOM 3870 C C . ASN B 2 446 ? 231.390 259.410 297.276 1.00 67.55 446 ASN 1 C 1
ATOM 3871 O O . ASN B 2 446 ? 230.332 259.394 297.908 1.00 67.55 446 ASN 1 O 1
ATOM 3876 N N . ALA B 2 447 ? 232.481 258.759 297.688 1.00 68.62 447 ALA 1 N 1
ATOM 3877 C CA . ALA B 2 447 ? 232.448 257.966 298.913 1.00 68.62 447 ALA 1 CA 1
ATOM 3878 C C . ALA B 2 447 ? 232.423 258.856 300.148 1.00 68.62 447 ALA 1 C 1
ATOM 3879 O O . ALA B 2 447 ? 231.916 258.454 301.201 1.00 68.62 447 ALA 1 O 1
ATOM 3881 N N . ALA B 2 448 ? 232.968 260.069 300.040 1.00 72.62 448 ALA 1 N 1
ATOM 3882 C CA . ALA B 2 448 ? 232.927 260.997 301.164 1.00 72.62 448 ALA 1 CA 1
ATOM 3883 C C . ALA B 2 448 ? 231.543 261.609 301.318 1.00 72.62 448 ALA 1 C 1
ATOM 3884 O O . ALA B 2 448 ? 231.054 261.784 302.439 1.00 72.62 448 ALA 1 O 1
ATOM 3886 N N . ALA B 2 449 ? 230.896 261.939 300.199 1.00 74.11 449 ALA 1 N 1
ATOM 3887 C CA . ALA B 2 449 ? 229.570 262.544 300.262 1.00 74.11 449 ALA 1 CA 1
ATOM 3888 C C . ALA B 2 449 ? 228.501 261.509 300.587 1.00 74.11 449 ALA 1 C 1
ATOM 3889 O O . ALA B 2 449 ? 227.406 261.862 301.035 1.00 74.11 449 ALA 1 O 1
ATOM 3891 N N . ASN B 2 450 ? 228.793 260.227 300.357 1.00 73.91 450 ASN 1 N 1
ATOM 3892 C CA . ASN B 2 450 ? 227.806 259.190 300.643 1.00 73.91 450 ASN 1 CA 1
ATOM 3893 C C . ASN B 2 450 ? 227.827 258.794 302.112 1.00 73.91 450 ASN 1 C 1
ATOM 3894 O O . ASN B 2 450 ? 226.775 258.524 302.702 1.00 73.91 450 ASN 1 O 1
ATOM 3899 N N . LYS B 2 451 ? 229.015 258.740 302.716 1.00 74.90 451 LYS 1 N 1
ATOM 3900 C CA . LYS B 2 451 ? 229.108 258.360 304.122 1.00 74.90 451 LYS 1 CA 1
ATOM 3901 C C . LYS B 2 451 ? 228.610 259.485 305.020 1.00 74.90 451 LYS 1 C 1
ATOM 3902 O O . LYS B 2 451 ? 228.036 259.234 306.087 1.00 74.90 451 LYS 1 O 1
ATOM 3908 N N . GLU B 2 452 ? 228.799 260.734 304.591 1.00 79.42 452 GLU 1 N 1
ATOM 3909 C CA . GLU B 2 452 ? 228.222 261.860 305.315 1.00 79.42 452 GLU 1 CA 1
ATOM 3910 C C . GLU B 2 452 ? 226.710 261.901 305.135 1.00 79.42 452 GLU 1 C 1
ATOM 3911 O O . GLU B 2 452 ? 225.983 262.346 306.030 1.00 79.42 452 GLU 1 O 1
ATOM 3917 N N . ARG B 2 453 ? 226.217 261.436 303.985 1.00 78.45 453 ARG 1 N 1
ATOM 3918 C CA . ARG B 2 453 ? 224.774 261.362 303.779 1.00 78.45 453 ARG 1 CA 1
ATOM 3919 C C . ARG B 2 453 ? 224.161 260.238 304.603 1.00 78.45 453 ARG 1 C 1
ATOM 3920 O O . ARG B 2 453 ? 223.027 260.354 305.076 1.00 78.45 453 ARG 1 O 1
ATOM 3928 N N . ALA B 2 454 ? 224.903 259.147 304.800 1.00 78.68 454 ALA 1 N 1
ATOM 3929 C CA . ALA B 2 454 ? 224.404 258.053 305.626 1.00 78.68 454 ALA 1 CA 1
ATOM 3930 C C . ALA B 2 454 ? 224.373 258.440 307.097 1.00 78.68 454 ALA 1 C 1
ATOM 3931 O O . ALA B 2 454 ? 223.584 257.890 307.875 1.00 78.68 454 ALA 1 O 1
ATOM 3933 N N . ALA B 2 455 ? 225.233 259.376 307.501 1.00 79.65 455 ALA 1 N 1
ATOM 3934 C CA . ALA B 2 455 ? 225.217 259.842 308.882 1.00 79.65 455 ALA 1 CA 1
ATOM 3935 C C . ALA B 2 455 ? 224.018 260.743 309.146 1.00 79.65 455 ALA 1 C 1
ATOM 3936 O O . ALA B 2 455 ? 223.384 260.649 310.203 1.00 79.65 455 ALA 1 O 1
ATOM 3938 N N . LYS B 2 456 ? 223.684 261.618 308.195 1.00 81.80 456 LYS 1 N 1
ATOM 3939 C CA . LYS B 2 456 ? 222.571 262.536 308.408 1.00 81.80 456 LYS 1 CA 1
ATOM 3940 C C . LYS B 2 456 ? 221.230 261.848 308.181 1.00 81.80 456 LYS 1 C 1
ATOM 3941 O O . LYS B 2 456 ? 220.192 262.338 308.638 1.00 81.80 456 LYS 1 O 1
ATOM 3947 N N . GLU B 2 457 ? 221.227 260.715 307.473 1.00 80.43 457 GLU 1 N 1
ATOM 3948 C CA . GLU B 2 457 ? 219.995 259.948 307.331 1.00 80.43 457 GLU 1 CA 1
ATOM 3949 C C . GLU B 2 457 ? 219.762 259.054 308.541 1.00 80.43 457 GLU 1 C 1
ATOM 3950 O O . GLU B 2 457 ? 218.614 258.768 308.900 1.00 80.43 457 GLU 1 O 1
ATOM 3956 N N . ALA B 2 458 ? 220.840 258.600 309.183 1.00 79.08 458 ALA 1 N 1
ATOM 3957 C CA . ALA B 2 458 ? 220.691 257.823 310.408 1.00 79.08 458 ALA 1 CA 1
ATOM 3958 C C . ALA B 2 458 ? 220.345 258.721 311.589 1.00 79.08 458 ALA 1 C 1
ATOM 3959 O O . ALA B 2 458 ? 219.707 258.277 312.551 1.00 79.08 458 ALA 1 O 1
ATOM 3961 N N . ALA B 2 459 ? 220.763 259.987 311.538 1.00 81.61 459 ALA 1 N 1
ATOM 3962 C CA . ALA B 2 459 ? 220.386 260.926 312.588 1.00 81.61 459 ALA 1 CA 1
ATOM 3963 C C . ALA B 2 459 ? 218.928 261.342 312.453 1.00 81.61 459 ALA 1 C 1
ATOM 3964 O O . ALA B 2 459 ? 218.228 261.516 313.456 1.00 81.61 459 ALA 1 O 1
ATOM 3966 N N . ALA B 2 460 ? 218.452 261.502 311.222 1.00 81.31 460 ALA 1 N 1
ATOM 3967 C CA . ALA B 2 460 ? 217.063 261.851 310.963 1.00 81.31 460 ALA 1 CA 1
ATOM 3968 C C . ALA B 2 460 ? 216.163 260.631 310.829 1.00 81.31 460 ALA 1 C 1
ATOM 3969 O O . ALA B 2 460 ? 215.044 260.758 310.320 1.00 81.31 460 ALA 1 O 1
ATOM 3971 N N . ALA B 2 461 ? 216.622 259.459 311.261 1.00 78.38 461 ALA 1 N 1
ATOM 3972 C CA . ALA B 2 461 ? 215.794 258.264 311.206 1.00 78.38 461 ALA 1 CA 1
ATOM 3973 C C . ALA B 2 461 ? 214.712 258.319 312.275 1.00 78.38 461 ALA 1 C 1
ATOM 3974 O O . ALA B 2 461 ? 214.887 258.917 313.340 1.00 78.38 461 ALA 1 O 1
ATOM 3976 N N . ALA B 2 462 ? 213.575 257.689 311.977 1.00 74.79 462 ALA 1 N 1
ATOM 3977 C CA . ALA B 2 462 ? 212.464 257.704 312.920 1.00 74.79 462 ALA 1 CA 1
ATOM 3978 C C . ALA B 2 462 ? 212.692 256.719 314.058 1.00 74.79 462 ALA 1 C 1
ATOM 3979 O O . ALA B 2 462 ? 212.143 256.885 315.153 1.00 74.79 462 ALA 1 O 1
ATOM 3981 N N . SER B 2 463 ? 213.503 255.697 313.824 1.00 69.91 463 SER 1 N 1
ATOM 3982 C CA . SER B 2 463 ? 213.696 254.651 314.816 1.00 69.91 463 SER 1 CA 1
ATOM 3983 C C . SER B 2 463 ? 215.162 254.240 314.866 1.00 69.91 463 SER 1 C 1
ATOM 3984 O O . SER B 2 463 ? 215.909 254.504 313.916 1.00 69.91 463 SER 1 O 1
ATOM 3987 N N . PRO B 2 464 ? 215.622 253.625 315.964 1.00 68.01 464 PRO 1 N 1
ATOM 3988 C CA . PRO B 2 464 ? 216.968 253.036 315.977 1.00 68.01 464 PRO 1 CA 1
ATOM 3989 C C . PRO B 2 464 ? 217.132 251.879 315.004 1.00 68.01 464 PRO 1 C 1
ATOM 3990 O O . PRO B 2 464 ? 218.250 251.589 314.569 1.00 68.01 464 PRO 1 O 1
ATOM 3994 N N . TYR B 2 465 ? 216.030 251.195 314.676 1.00 64.98 465 TYR 1 N 1
ATOM 3995 C CA . TYR B 2 465 ? 216.083 250.158 313.652 1.00 64.98 465 TYR 1 CA 1
ATOM 3996 C C . TYR B 2 465 ? 216.321 250.760 312.276 1.00 64.98 465 TYR 1 C 1
ATOM 3997 O O . TYR B 2 465 ? 217.100 250.226 311.480 1.00 64.98 465 TYR 1 O 1
ATOM 4006 N N . LEU B 2 466 ? 215.649 251.872 311.975 1.00 66.42 466 LEU 1 N 1
ATOM 4007 C CA . LEU B 2 466 ? 215.837 252.525 310.685 1.00 66.42 466 LEU 1 CA 1
ATOM 4008 C C . LEU B 2 466 ? 217.176 253.246 310.624 1.00 66.42 466 LEU 1 C 1
ATOM 4009 O O . LEU B 2 466 ? 217.670 253.561 309.536 1.00 66.42 466 LEU 1 O 1
ATOM 4014 N N . ALA B 2 467 ? 217.772 253.527 311.783 1.00 67.54 467 ALA 1 N 1
ATOM 4015 C CA . ALA B 2 467 ? 219.093 254.140 311.809 1.00 67.54 467 ALA 1 CA 1
ATOM 4016 C C . ALA B 2 467 ? 220.186 253.110 311.559 1.00 67.54 467 ALA 1 C 1
ATOM 4017 O O . ALA B 2 467 ? 221.194 253.411 310.912 1.00 67.54 467 ALA 1 O 1
ATOM 4019 N N . TYR B 2 468 ? 220.017 251.894 312.080 1.00 64.41 468 TYR 1 N 1
ATOM 4020 C CA . TYR B 2 468 ? 220.999 250.845 311.823 1.00 64.41 468 TYR 1 CA 1
ATOM 4021 C C . TYR B 2 468 ? 220.887 250.334 310.396 1.00 64.41 468 TYR 1 C 1
ATOM 4022 O O . TYR B 2 468 ? 221.882 249.906 309.802 1.00 64.41 468 TYR 1 O 1
ATOM 4031 N N . ALA B 2 469 ? 219.678 250.361 309.834 1.00 64.98 469 ALA 1 N 1
ATOM 4032 C CA . ALA B 2 469 ? 219.463 249.779 308.516 1.00 64.98 469 ALA 1 CA 1
ATOM 4033 C C . ALA B 2 469 ? 220.073 250.641 307.421 1.00 64.98 469 ALA 1 C 1
ATOM 4034 O O . ALA B 2 469 ? 220.531 250.118 306.402 1.00 64.98 469 ALA 1 O 1
ATOM 4036 N N . VAL B 2 470 ? 220.094 251.962 307.609 1.00 65.46 470 VAL 1 N 1
ATOM 4037 C CA . VAL B 2 470 ? 220.676 252.830 306.590 1.00 65.46 470 VAL 1 CA 1
ATOM 4038 C C . VAL B 2 470 ? 222.201 252.799 306.671 1.00 65.46 470 VAL 1 C 1
ATOM 4039 O O . VAL B 2 470 ? 222.892 252.875 305.648 1.00 65.46 470 VAL 1 O 1
ATOM 4043 N N . THR B 2 471 ? 222.753 252.633 307.875 1.00 64.89 471 THR 1 N 1
ATOM 4044 C CA . THR B 2 471 ? 224.203 252.529 307.992 1.00 64.89 471 THR 1 CA 1
ATOM 4045 C C . THR B 2 471 ? 224.697 251.165 307.534 1.00 64.89 471 THR 1 C 1
ATOM 4046 O O . THR B 2 471 ? 225.838 251.034 307.086 1.00 64.89 471 THR 1 O 1
ATOM 4050 N N . LYS B 2 472 ? 223.858 250.136 307.644 1.00 63.74 472 LYS 1 N 1
ATOM 4051 C CA . LYS B 2 472 ? 224.255 248.817 307.165 1.00 63.74 472 LYS 1 CA 1
ATOM 4052 C C . LYS B 2 472 ? 224.091 248.715 305.655 1.00 63.74 472 LYS 1 C 1
ATOM 4053 O O . LYS B 2 472 ? 224.889 248.054 304.980 1.00 63.74 472 LYS 1 O 1
ATOM 4059 N N . LYS B 2 473 ? 223.070 249.375 305.107 1.00 63.69 473 LYS 1 N 1
ATOM 4060 C CA . LYS B 2 473 ? 222.888 249.393 303.660 1.00 63.69 473 LYS 1 CA 1
ATOM 4061 C C . LYS B 2 473 ? 223.983 250.205 302.984 1.00 63.69 473 LYS 1 C 1
ATOM 4062 O O . LYS B 2 473 ? 224.428 249.861 301.885 1.00 63.69 473 LYS 1 O 1
ATOM 4068 N N . GLN B 2 474 ? 224.448 251.270 303.635 1.00 65.53 474 GLN 1 N 1
ATOM 4069 C CA . GLN B 2 474 ? 225.494 252.081 303.029 1.00 65.53 474 GLN 1 CA 1
ATOM 4070 C C . GLN B 2 474 ? 226.867 251.453 303.217 1.00 65.53 474 GLN 1 C 1
ATOM 4071 O O . GLN B 2 474 ? 227.755 251.651 302.385 1.00 65.53 474 GLN 1 O 1
ATOM 4077 N N . GLU B 2 475 ? 227.065 250.696 304.301 1.00 65.32 475 GLU 1 N 1
ATOM 4078 C CA . GLU B 2 475 ? 228.355 250.046 304.525 1.00 65.32 475 GLU 1 CA 1
ATOM 4079 C C . GLU B 2 475 ? 228.608 248.958 303.490 1.00 65.32 475 GLU 1 C 1
ATOM 4080 O O . GLU B 2 475 ? 229.752 248.723 303.086 1.00 65.32 475 GLU 1 O 1
ATOM 4086 N N . VAL B 2 476 ? 227.545 248.296 303.038 1.00 61.03 476 VAL 1 N 1
ATOM 4087 C CA . VAL B 2 476 ? 227.667 247.342 301.944 1.00 61.03 476 VAL 1 CA 1
ATOM 4088 C C . VAL B 2 476 ? 227.875 248.074 300.623 1.00 61.03 476 VAL 1 C 1
ATOM 4089 O O . VAL B 2 476 ? 228.727 247.695 299.814 1.00 61.03 476 VAL 1 O 1
ATOM 4093 N N . GLN B 2 477 ? 227.138 249.164 300.406 1.00 62.52 477 GLN 1 N 1
ATOM 4094 C CA . GLN B 2 477 ? 227.148 249.813 299.101 1.00 62.52 477 GLN 1 CA 1
ATOM 4095 C C . GLN B 2 477 ? 228.325 250.771 298.946 1.00 62.52 477 GLN 1 C 1
ATOM 4096 O O . GLN B 2 477 ? 228.583 251.262 297.841 1.00 62.52 477 GLN 1 O 1
ATOM 4102 N N . ALA B 2 478 ? 229.045 251.063 300.031 1.00 62.78 478 ALA 1 N 1
ATOM 4103 C CA . ALA B 2 478 ? 230.254 251.872 299.899 1.00 62.78 478 ALA 1 CA 1
ATOM 4104 C C . ALA B 2 478 ? 231.402 251.044 299.345 1.00 62.78 478 ALA 1 C 1
ATOM 4105 O O . ALA B 2 478 ? 232.298 251.571 298.678 1.00 62.78 478 ALA 1 O 1
ATOM 4107 N N . ASP B 2 479 ? 231.394 249.747 299.629 1.00 58.80 479 ASP 1 N 1
ATOM 4108 C CA . ASP B 2 479 ? 232.454 248.860 299.184 1.00 58.80 479 ASP 1 CA 1
ATOM 4109 C C . ASP B 2 479 ? 232.382 248.675 297.669 1.00 58.80 479 ASP 1 C 1
ATOM 4110 O O . ASP B 2 479 ? 231.336 248.264 297.149 1.00 58.80 479 ASP 1 O 1
ATOM 4115 N N . PRO B 2 480 ? 233.453 248.979 296.933 1.00 55.99 480 PRO 1 N 1
ATOM 4116 C CA . PRO B 2 480 ? 233.421 248.757 295.482 1.00 55.99 480 PRO 1 CA 1
ATOM 4117 C C . PRO B 2 480 ? 233.651 247.310 295.104 1.00 55.99 480 PRO 1 C 1
ATOM 4118 O O . PRO B 2 480 ? 233.488 246.951 293.933 1.00 55.99 480 PRO 1 O 1
ATOM 4122 N N . SER B 2 481 ? 234.030 246.465 296.063 1.00 54.36 481 SER 1 N 1
ATOM 4123 C CA . SER B 2 481 ? 234.032 245.030 295.820 1.00 54.36 481 SER 1 CA 1
ATOM 4124 C C . SER B 2 481 ? 232.616 244.472 295.858 1.00 54.36 481 SER 1 C 1
ATOM 4125 O O . SER B 2 481 ? 232.369 243.353 295.402 1.00 54.36 481 SER 1 O 1
ATOM 4128 N N . ASN B 2 482 ? 231.671 245.242 296.402 1.00 54.35 482 ASN 1 N 1
ATOM 4129 C CA . ASN B 2 482 ? 230.283 244.798 296.438 1.00 54.35 482 ASN 1 CA 1
ATOM 4130 C C . ASN B 2 482 ? 229.533 245.217 295.182 1.00 54.35 482 ASN 1 C 1
ATOM 4131 O O . ASN B 2 482 ? 228.330 244.964 295.061 1.00 54.35 482 ASN 1 O 1
ATOM 4136 N N . ILE B 2 483 ? 230.214 245.879 294.252 1.00 50.41 483 ILE 1 N 1
ATOM 4137 C CA . ILE B 2 483 ? 229.646 246.181 292.941 1.00 50.41 483 ILE 1 CA 1
ATOM 4138 C C . ILE B 2 483 ? 229.485 244.868 292.189 1.00 50.41 483 ILE 1 C 1
ATOM 4139 O O . ILE B 2 483 ? 230.478 244.164 291.964 1.00 50.41 483 ILE 1 O 1
ATOM 4144 N N . PRO B 2 484 ? 228.269 244.486 291.798 1.00 47.20 484 PRO 1 N 1
ATOM 4145 C CA . PRO B 2 484 ? 228.093 243.208 291.099 1.00 47.20 484 PRO 1 CA 1
ATOM 4146 C C . PRO B 2 484 ? 228.452 243.340 289.625 1.00 47.20 484 PRO 1 C 1
ATOM 4147 O O . PRO B 2 484 ? 227.886 244.162 288.902 1.00 47.20 484 PRO 1 O 1
ATOM 4151 N N . PHE B 2 485 ? 229.411 242.534 289.189 1.00 46.43 485 PHE 1 N 1
ATOM 4152 C CA . PHE B 2 485 ? 229.837 242.494 287.798 1.00 46.43 485 PHE 1 CA 1
ATOM 4153 C C . PHE B 2 485 ? 229.300 241.218 287.172 1.00 46.43 485 PHE 1 C 1
ATOM 4154 O O . PHE B 2 485 ? 229.641 240.118 287.615 1.00 46.43 485 PHE 1 O 1
ATOM 4162 N N . ASP B 2 486 ? 228.465 241.370 286.141 1.00 46.13 486 ASP 1 N 1
ATOM 4163 C CA . ASP B 2 486 ? 227.906 240.206 285.464 1.00 46.13 486 ASP 1 CA 1
ATOM 4164 C C . ASP B 2 486 ? 228.960 239.474 284.648 1.00 46.13 486 ASP 1 C 1
ATOM 4165 O O . ASP B 2 486 ? 228.784 238.297 284.323 1.00 46.13 486 ASP 1 O 1
ATOM 4170 N N . GLU B 2 487 ? 230.057 240.150 284.309 1.00 45.48 487 GLU 1 N 1
ATOM 4171 C CA . GLU B 2 487 ? 231.174 239.481 283.655 1.00 45.48 487 GLU 1 CA 1
ATOM 4172 C C . GLU B 2 487 ? 231.906 238.567 284.628 1.00 45.48 487 GLU 1 C 1
ATOM 4173 O O . GLU B 2 487 ? 232.552 237.597 284.220 1.00 45.48 487 GLU 1 O 1
ATOM 4179 N N . VAL B 2 488 ? 231.823 238.872 285.923 1.00 45.92 488 VAL 1 N 1
ATOM 4180 C CA . VAL B 2 488 ? 232.468 238.042 286.933 1.00 45.92 488 VAL 1 CA 1
ATOM 4181 C C . VAL B 2 488 ? 231.485 237.013 287.477 1.00 45.92 488 VAL 1 C 1
ATOM 4182 O O . VAL B 2 488 ? 231.824 235.838 287.655 1.00 45.92 488 VAL 1 O 1
ATOM 4186 N N . LEU B 2 489 ? 230.244 237.439 287.726 1.00 43.02 489 LEU 1 N 1
ATOM 4187 C CA . LEU B 2 489 ? 229.252 236.565 288.345 1.00 43.02 489 LEU 1 CA 1
ATOM 4188 C C . LEU B 2 489 ? 228.795 235.470 287.393 1.00 43.02 489 LEU 1 C 1
ATOM 4189 O O . LEU B 2 489 ? 228.680 234.305 287.788 1.00 43.02 489 LEU 1 O 1
ATOM 4194 N N . TYR B 2 490 ? 228.530 235.821 286.139 1.00 41.44 490 TYR 1 N 1
ATOM 4195 C CA . TYR B 2 490 ? 228.068 234.875 285.127 1.00 41.44 490 TYR 1 CA 1
ATOM 4196 C C . TYR B 2 490 ? 228.955 235.046 283.904 1.00 41.44 490 TYR 1 C 1
ATOM 4197 O O . TYR B 2 490 ? 228.603 235.774 282.967 1.00 41.44 490 TYR 1 O 1
ATOM 4206 N N . PRO B 2 491 ? 230.117 234.388 283.880 1.00 43.50 491 PRO 1 N 1
ATOM 4207 C CA . PRO B 2 491 ? 231.064 234.621 282.777 1.00 43.50 491 PRO 1 CA 1
ATOM 4208 C C . PRO B 2 491 ? 230.622 234.017 281.459 1.00 43.50 491 PRO 1 C 1
ATOM 4209 O O . PRO B 2 491 ? 230.837 234.622 280.403 1.00 43.50 491 PRO 1 O 1
ATOM 4213 N N . GLN B 2 492 ? 230.008 232.833 281.489 1.00 45.07 492 GLN 1 N 1
ATOM 4214 C CA . GLN B 2 492 ? 229.545 232.212 280.254 1.00 45.07 492 GLN 1 CA 1
ATOM 4215 C C . GLN B 2 492 ? 228.295 232.901 279.722 1.00 45.07 492 GLN 1 C 1
ATOM 4216 O O . GLN B 2 492 ? 227.976 232.787 278.535 1.00 45.07 492 GLN 1 O 1
ATOM 4222 N N . LEU B 2 493 ? 227.578 233.627 280.579 1.00 42.14 493 LEU 1 N 1
ATOM 4223 C CA . LEU B 2 493 ? 226.463 234.433 280.098 1.00 42.14 493 LEU 1 CA 1
ATOM 4224 C C . LEU B 2 493 ? 226.958 235.683 279.385 1.00 42.14 493 LEU 1 C 1
ATOM 4225 O O . LEU B 2 493 ? 226.372 236.106 278.384 1.00 42.14 493 LEU 1 O 1
ATOM 4230 N N . SER B 2 494 ? 228.041 236.282 279.882 1.00 41.77 494 SER 1 N 1
ATOM 4231 C CA . SER B 2 494 ? 228.525 237.530 279.305 1.00 41.77 494 SER 1 CA 1
ATOM 4232 C C . SER B 2 494 ? 229.213 237.296 277.970 1.00 41.77 494 SER 1 C 1
ATOM 4233 O O . SER B 2 494 ? 229.234 238.185 277.113 1.00 41.77 494 SER 1 O 1
ATOM 4236 N N . GLU B 2 495 ? 229.784 236.109 277.770 1.00 43.79 495 GLU 1 N 1
ATOM 4237 C CA . GLU B 2 495 ? 230.314 235.784 276.454 1.00 43.79 495 GLU 1 CA 1
ATOM 4238 C C . GLU B 2 495 ? 229.194 235.368 275.513 1.00 43.79 495 GLU 1 C 1
ATOM 4239 O O . GLU B 2 495 ? 229.354 235.410 274.290 1.00 43.79 495 GLU 1 O 1
ATOM 4245 N N . GLU B 2 496 ? 228.048 234.968 276.067 1.00 43.05 496 GLU 1 N 1
ATOM 4246 C CA . GLU B 2 496 ? 226.878 234.705 275.240 1.00 43.05 496 GLU 1 CA 1
ATOM 4247 C C . GLU B 2 496 ? 226.205 236.001 274.824 1.00 43.05 496 GLU 1 C 1
ATOM 4248 O O . GLU B 2 496 ? 225.620 236.086 273.740 1.00 43.05 496 GLU 1 O 1
ATOM 4254 N N . LEU B 2 497 ? 226.262 237.018 275.683 1.00 39.48 497 LEU 1 N 1
ATOM 4255 C CA . LEU B 2 497 ? 225.744 238.329 275.317 1.00 39.48 497 LEU 1 CA 1
ATOM 4256 C C . LEU B 2 497 ? 226.648 239.007 274.300 1.00 39.48 497 LEU 1 C 1
ATOM 4257 O O . LEU B 2 497 ? 226.202 239.864 273.531 1.00 39.48 497 LEU 1 O 1
ATOM 4262 N N . LEU B 2 498 ? 227.931 238.645 274.295 1.00 39.50 498 LEU 1 N 1
ATOM 4263 C CA . LEU B 2 498 ? 228.848 239.181 273.300 1.00 39.50 498 LEU 1 CA 1
ATOM 4264 C C . LEU B 2 498 ? 228.619 238.533 271.941 1.00 39.50 498 LEU 1 C 1
ATOM 4265 O O . LEU B 2 498 ? 228.537 239.228 270.924 1.00 39.50 498 LEU 1 O 1
ATOM 4270 N N . GLU B 2 499 ? 228.489 237.203 271.905 1.00 41.05 499 GLU 1 N 1
ATOM 4271 C CA . GLU B 2 499 ? 228.248 236.524 270.635 1.00 41.05 499 GLU 1 CA 1
ATOM 4272 C C . GLU B 2 499 ? 226.814 236.708 270.160 1.00 41.05 499 GLU 1 C 1
ATOM 4273 O O . GLU B 2 499 ? 226.504 236.380 269.013 1.00 41.05 499 GLU 1 O 1
ATOM 4279 N N . LEU B 2 500 ? 225.924 237.198 271.024 1.00 38.01 500 LEU 1 N 1
ATOM 4280 C CA . LEU B 2 500 ? 224.604 237.615 270.565 1.00 38.01 500 LEU 1 CA 1
ATOM 4281 C C . LEU B 2 500 ? 224.711 238.837 269.668 1.00 38.01 500 LEU 1 C 1
ATOM 4282 O O . LEU B 2 500 ? 224.031 238.928 268.641 1.00 38.01 500 LEU 1 O 1
ATOM 4287 N N . GLU B 2 501 ? 225.567 239.787 270.041 1.00 40.03 501 GLU 1 N 1
ATOM 4288 C CA . GLU B 2 501 ? 225.804 240.957 269.208 1.00 40.03 501 GLU 1 CA 1
ATOM 4289 C C . GLU B 2 501 ? 226.650 240.611 267.994 1.00 40.03 501 GLU 1 C 1
ATOM 4290 O O . GLU B 2 501 ? 226.418 241.143 266.906 1.00 40.03 501 GLU 1 O 1
ATOM 4296 N N . LEU B 2 502 ? 227.623 239.714 268.158 1.00 37.78 502 LEU 1 N 1
ATOM 4297 C CA . LEU B 2 502 ? 228.559 239.427 267.078 1.00 37.78 502 LEU 1 CA 1
ATOM 4298 C C . LEU B 2 502 ? 227.932 238.545 266.009 1.00 37.78 502 LEU 1 C 1
ATOM 4299 O O . LEU B 2 502 ? 228.409 238.511 264.871 1.00 37.78 502 LEU 1 O 1
ATOM 4304 N N . SER B 2 503 ? 226.876 237.806 266.357 1.00 39.03 503 SER 1 N 1
ATOM 4305 C CA . SER B 2 503 ? 226.187 237.000 265.356 1.00 39.03 503 SER 1 CA 1
ATOM 4306 C C . SER B 2 503 ? 225.372 237.872 264.416 1.00 39.03 503 SER 1 C 1
ATOM 4307 O O . SER B 2 503 ? 225.243 237.563 263.228 1.00 39.03 503 SER 1 O 1
ATOM 4310 N N . ASP B 2 504 ? 224.807 238.963 264.933 1.00 39.49 504 ASP 1 N 1
ATOM 4311 C CA . ASP B 2 504 ? 224.075 239.898 264.087 1.00 39.49 504 ASP 1 CA 1
ATOM 4312 C C . ASP B 2 504 ? 225.020 240.653 263.162 1.00 39.49 504 ASP 1 C 1
ATOM 4313 O O . ASP B 2 504 ? 224.640 241.042 262.054 1.00 39.49 504 ASP 1 O 1
ATOM 4318 N N . ILE B 2 505 ? 226.257 240.871 263.608 1.00 36.27 505 ILE 1 N 1
ATOM 4319 C CA . ILE B 2 505 ? 227.269 241.486 262.758 1.00 36.27 505 ILE 1 CA 1
ATOM 4320 C C . ILE B 2 505 ? 227.777 240.477 261.734 1.00 36.27 505 ILE 1 C 1
ATOM 4321 O O . ILE B 2 505 ? 228.091 240.831 260.592 1.00 36.27 505 ILE 1 O 1
ATOM 4326 N N . ARG B 2 506 ? 227.836 239.200 262.119 1.00 37.18 506 ARG 1 N 1
ATOM 4327 C CA . ARG B 2 506 ? 228.314 238.166 261.208 1.00 37.18 506 ARG 1 CA 1
ATOM 4328 C C . ARG B 2 506 ? 227.299 237.882 260.107 1.00 37.18 506 ARG 1 C 1
ATOM 4329 O O . ARG B 2 506 ? 227.677 237.620 258.960 1.00 37.18 506 ARG 1 O 1
ATOM 4337 N N . GLU B 2 507 ? 226.005 237.944 260.431 1.00 38.77 507 GLU 1 N 1
ATOM 4338 C CA . GLU B 2 507 ? 224.978 237.694 259.424 1.00 38.77 507 GLU 1 CA 1
ATOM 4339 C C . GLU B 2 507 ? 224.919 238.822 258.404 1.00 38.77 507 GLU 1 C 1
ATOM 4340 O O . GLU B 2 507 ? 224.490 238.617 257.264 1.00 38.77 507 GLU 1 O 1
ATOM 4346 N N . ASP B 2 508 ? 225.344 240.022 258.796 1.00 38.27 508 ASP 1 N 1
ATOM 4347 C CA . ASP B 2 508 ? 225.485 241.102 257.829 1.00 38.27 508 ASP 1 CA 1
ATOM 4348 C C . ASP B 2 508 ? 226.725 240.908 256.970 1.00 38.27 508 ASP 1 C 1
ATOM 4349 O O . ASP B 2 508 ? 226.757 241.345 255.818 1.00 38.27 508 ASP 1 O 1
ATOM 4354 N N . GLU B 2 509 ? 227.748 240.241 257.505 1.00 36.27 509 GLU 1 N 1
ATOM 4355 C CA . GLU B 2 509 ? 228.983 240.054 256.753 1.00 36.27 509 GLU 1 CA 1
ATOM 4356 C C . GLU B 2 509 ? 228.852 238.933 255.732 1.00 36.27 509 GLU 1 C 1
ATOM 4357 O O . GLU B 2 509 ? 229.484 238.979 254.672 1.00 36.27 509 GLU 1 O 1
ATOM 4363 N N . ILE B 2 510 ? 228.059 237.907 256.045 1.00 34.32 510 ILE 1 N 1
ATOM 4364 C CA . ILE B 2 510 ? 227.818 236.821 255.100 1.00 34.32 510 ILE 1 CA 1
ATOM 4365 C C . ILE B 2 510 ? 227.006 237.328 253.914 1.00 34.32 510 ILE 1 C 1
ATOM 4366 O O . ILE B 2 510 ? 227.215 236.909 252.769 1.00 34.32 510 ILE 1 O 1
ATOM 4371 N N . ALA B 2 511 ? 226.112 238.287 254.161 1.00 32.00 511 ALA 1 N 1
ATOM 4372 C CA . ALA B 2 511 ? 225.342 238.890 253.080 1.00 32.00 511 ALA 1 CA 1
ATOM 4373 C C . ALA B 2 511 ? 226.220 239.746 252.173 1.00 32.00 511 ALA 1 C 1
ATOM 4374 O O . ALA B 2 511 ? 225.929 239.894 250.982 1.00 32.00 511 ALA 1 O 1
ATOM 4376 N N . LEU B 2 512 ? 227.299 240.318 252.712 1.00 31.74 512 LEU 1 N 1
ATOM 4377 C CA . LEU B 2 512 ? 228.222 241.068 251.867 1.00 31.74 512 LEU 1 CA 1
ATOM 4378 C C . LEU B 2 512 ? 229.190 240.137 251.150 1.00 31.74 512 LEU 1 C 1
ATOM 4379 O O . LEU B 2 512 ? 229.675 240.457 250.061 1.00 31.74 512 LEU 1 O 1
ATOM 4384 N N . GLU B 2 513 ? 229.491 238.985 251.748 1.00 34.01 513 GLU 1 N 1
ATOM 4385 C CA . GLU B 2 513 ? 230.380 238.027 251.101 1.00 34.01 513 GLU 1 CA 1
ATOM 4386 C C . GLU B 2 513 ? 229.669 237.290 249.976 1.00 34.01 513 GLU 1 C 1
ATOM 4387 O O . GLU B 2 513 ? 230.310 236.842 249.020 1.00 34.01 513 GLU 1 O 1
ATOM 4393 N N . LYS B 2 514 ? 228.348 237.141 250.080 1.00 32.64 514 LYS 1 N 1
ATOM 4394 C CA . LYS B 2 514 ? 227.589 236.503 249.012 1.00 32.64 514 LYS 1 CA 1
ATOM 4395 C C . LYS B 2 514 ? 227.456 237.424 247.810 1.00 32.64 514 LYS 1 C 1
ATOM 4396 O O . LYS B 2 514 ? 227.347 236.960 246.670 1.00 32.64 514 LYS 1 O 1
ATOM 4402 N N . ALA B 2 515 ? 227.464 238.735 248.045 1.00 29.99 515 ALA 1 N 1
ATOM 4403 C CA . ALA B 2 515 ? 227.352 239.687 246.950 1.00 29.99 515 ALA 1 CA 1
ATOM 4404 C C . ALA B 2 515 ? 228.647 239.805 246.165 1.00 29.99 515 ALA 1 C 1
ATOM 4405 O O . ALA B 2 515 ? 228.627 240.216 245.002 1.00 29.99 515 ALA 1 O 1
ATOM 4407 N N . GLU B 2 516 ? 229.774 239.458 246.774 1.00 33.01 516 GLU 1 N 1
ATOM 4408 C CA . GLU B 2 516 ? 231.063 239.484 246.102 1.00 33.01 516 GLU 1 CA 1
ATOM 4409 C C . GLU B 2 516 ? 231.357 238.202 245.341 1.00 33.01 516 GLU 1 C 1
ATOM 4410 O O . GLU B 2 516 ? 232.445 238.072 244.776 1.00 33.01 516 GLU 1 O 1
ATOM 4416 N N . GLU B 2 517 ? 230.416 237.260 245.313 1.00 32.83 517 GLU 1 N 1
ATOM 4417 C CA . GLU B 2 517 ? 230.677 235.964 244.702 1.00 32.83 517 GLU 1 CA 1
ATOM 4418 C C . GLU B 2 517 ? 230.707 236.061 243.182 1.00 32.83 517 GLU 1 C 1
ATOM 4419 O O . GLU B 2 517 ? 231.668 235.620 242.544 1.00 32.83 517 GLU 1 O 1
ATOM 4425 N N . GLU B 2 518 ? 229.669 236.644 242.584 1.00 28.95 518 GLU 1 N 1
ATOM 4426 C CA . GLU B 2 518 ? 229.596 236.794 241.137 1.00 28.95 518 GLU 1 CA 1
ATOM 4427 C C . GLU B 2 518 ? 229.506 238.258 240.728 1.00 28.95 518 GLU 1 C 1
ATOM 4428 O O . GLU B 2 518 ? 228.874 238.572 239.718 1.00 28.95 518 GLU 1 O 1
ATOM 4434 N N . GLU B 2 519 ? 230.125 239.157 241.494 1.00 26.11 519 GLU 1 N 1
ATOM 4435 C CA . GLU B 2 519 ? 229.994 240.583 241.226 1.00 26.11 519 GLU 1 CA 1
ATOM 4436 C C . GLU B 2 519 ? 230.828 241.009 240.032 1.00 26.11 519 GLU 1 C 1
ATOM 4437 O O . GLU B 2 519 ? 230.534 242.025 239.397 1.00 26.11 519 GLU 1 O 1
ATOM 4443 N N . LEU B 2 520 ? 231.880 240.254 239.717 1.00 21.12 520 LEU 1 N 1
ATOM 4444 C CA . LEU B 2 520 ? 232.767 240.654 238.634 1.00 21.12 520 LEU 1 CA 1
ATOM 4445 C C . LEU B 2 520 ? 232.107 240.441 237.284 1.00 21.12 520 LEU 1 C 1
ATOM 4446 O O . LEU B 2 520 ? 232.244 241.271 236.383 1.00 21.12 520 LEU 1 O 1
ATOM 4451 N N . TRP B 2 521 ? 231.363 239.349 237.138 1.00 18.12 521 TRP 1 N 1
ATOM 4452 C CA . TRP B 2 521 ? 230.673 239.079 235.886 1.00 18.12 521 TRP 1 CA 1
ATOM 4453 C C . TRP B 2 521 ? 229.506 240.035 235.680 1.00 18.12 521 TRP 1 C 1
ATOM 4454 O O . TRP B 2 521 ? 229.269 240.506 234.565 1.00 18.12 521 TRP 1 O 1
ATOM 4465 N N . LEU B 2 522 ? 228.768 240.335 236.750 1.00 19.53 522 LEU 1 N 1
ATOM 4466 C CA . LEU B 2 522 ? 227.607 241.212 236.631 1.00 19.53 522 LEU 1 CA 1
ATOM 4467 C C . LEU B 2 522 ? 228.021 242.650 236.365 1.00 19.53 522 LEU 1 C 1
ATOM 4468 O O . LEU B 2 522 ? 227.306 243.391 235.686 1.00 19.53 522 LEU 1 O 1
ATOM 4473 N N . LEU B 2 523 ? 229.170 243.066 236.893 1.00 20.08 523 LEU 1 N 1
ATOM 4474 C CA . LEU B 2 523 ? 229.597 244.442 236.687 1.00 20.08 523 LEU 1 CA 1
ATOM 4475 C C . LEU B 2 523 ? 230.422 244.594 235.421 1.00 20.08 523 LEU 1 C 1
ATOM 4476 O O . LEU B 2 523 ? 230.594 245.714 234.938 1.00 20.08 523 LEU 1 O 1
ATOM 4481 N N . THR B 2 524 ? 230.950 243.498 234.877 1.00 19.44 524 THR 1 N 1
ATOM 4482 C CA . THR B 2 524 ? 231.592 243.568 233.568 1.00 19.44 524 THR 1 CA 1
ATOM 4483 C C . THR B 2 524 ? 230.554 243.706 232.466 1.00 19.44 524 THR 1 C 1
ATOM 4484 O O . THR B 2 524 ? 230.781 244.415 231.483 1.00 19.44 524 THR 1 O 1
ATOM 4488 N N . LEU B 2 525 ? 229.405 243.043 232.619 1.00 17.35 525 LEU 1 N 1
ATOM 4489 C CA . LEU B 2 525 ? 228.318 243.203 231.660 1.00 17.35 525 LEU 1 CA 1
ATOM 4490 C C . LEU B 2 525 ? 227.765 244.619 231.687 1.00 17.35 525 LEU 1 C 1
ATOM 4491 O O . LEU B 2 525 ? 227.424 245.182 230.643 1.00 17.35 525 LEU 1 O 1
ATOM 4496 N N . THR B 2 526 ? 227.679 245.209 232.878 1.00 18.56 526 THR 1 N 1
ATOM 4497 C CA . THR B 2 526 ? 227.226 246.587 233.006 1.00 18.56 526 THR 1 CA 1
ATOM 4498 C C . THR B 2 526 ? 228.249 247.563 232.441 1.00 18.56 526 THR 1 C 1
ATOM 4499 O O . THR B 2 526 ? 227.882 248.514 231.746 1.00 18.56 526 THR 1 O 1
ATOM 4503 N N . GLN B 2 527 ? 229.535 247.342 232.732 1.00 20.40 527 GLN 1 N 1
ATOM 4504 C CA . GLN B 2 527 ? 230.596 248.217 232.241 1.00 20.40 527 GLN 1 CA 1
ATOM 4505 C C . GLN B 2 527 ? 230.697 248.167 230.725 1.00 20.40 527 GLN 1 C 1
ATOM 4506 O O . GLN B 2 527 ? 230.924 249.192 230.074 1.00 20.40 527 GLN 1 O 1
ATOM 4512 N N . GLN B 2 528 ? 230.514 246.982 230.147 1.00 18.36 528 GLN 1 N 1
ATOM 4513 C CA . GLN B 2 528 ? 230.653 246.816 228.707 1.00 18.36 528 GLN 1 CA 1
ATOM 4514 C C . GLN B 2 528 ? 229.485 247.439 227.958 1.00 18.36 528 GLN 1 C 1
ATOM 4515 O O . GLN B 2 528 ? 229.689 248.179 226.993 1.00 18.36 528 GLN 1 O 1
ATOM 4521 N N . PHE B 2 529 ? 228.253 247.160 228.390 1.00 17.07 529 PHE 1 N 1
ATOM 4522 C CA . PHE B 2 529 ? 227.091 247.642 227.650 1.00 17.07 529 PHE 1 CA 1
ATOM 4523 C C . PHE B 2 529 ? 226.919 249.148 227.795 1.00 17.07 529 PHE 1 C 1
ATOM 4524 O O . PHE B 2 529 ? 226.406 249.806 226.884 1.00 17.07 529 PHE 1 O 1
ATOM 4532 N N . LYS B 2 530 ? 227.319 249.711 228.935 1.00 20.34 530 LYS 1 N 1
ATOM 4533 C CA . LYS B 2 530 ? 227.205 251.154 229.109 1.00 20.34 530 LYS 1 CA 1
ATOM 4534 C C . LYS B 2 530 ? 228.188 251.889 228.219 1.00 20.34 530 LYS 1 C 1
ATOM 4535 O O . LYS B 2 530 ? 227.931 253.020 227.800 1.00 20.34 530 LYS 1 O 1
ATOM 4541 N N . HIS B 2 531 ? 229.314 251.256 227.910 1.00 18.10 531 HIS 1 N 1
ATOM 4542 C CA . HIS B 2 531 ? 230.286 251.888 227.036 1.00 18.10 531 HIS 1 CA 1
ATOM 4543 C C . HIS B 2 531 ? 229.883 251.762 225.576 1.00 18.10 531 HIS 1 C 1
ATOM 4544 O O . HIS B 2 531 ? 230.181 252.650 224.771 1.00 18.10 531 HIS 1 O 1
ATOM 4551 N N . ILE B 2 532 ? 229.225 250.662 225.207 1.00 18.40 532 ILE 1 N 1
ATOM 4552 C CA . ILE B 2 532 ? 228.711 250.536 223.848 1.00 18.40 532 ILE 1 CA 1
ATOM 4553 C C . ILE B 2 532 ? 227.585 251.533 223.622 1.00 18.40 532 ILE 1 C 1
ATOM 4554 O O . ILE B 2 532 ? 227.635 252.336 222.691 1.00 18.40 532 ILE 1 O 1
ATOM 4559 N N . GLN B 2 533 ? 226.596 251.541 224.519 1.00 19.91 533 GLN 1 N 1
ATOM 4560 C CA . GLN B 2 533 ? 225.401 252.365 224.351 1.00 19.91 533 GLN 1 CA 1
ATOM 4561 C C . GLN B 2 533 ? 225.720 253.857 224.397 1.00 19.91 533 GLN 1 C 1
ATOM 4562 O O . GLN B 2 533 ? 225.015 254.669 223.789 1.00 19.91 533 GLN 1 O 1
ATOM 4568 N N . LYS B 2 534 ? 226.787 254.233 225.096 1.00 19.77 534 LYS 1 N 1
ATOM 4569 C CA . LYS B 2 534 ? 227.227 255.621 225.079 1.00 19.77 534 LYS 1 CA 1
ATOM 4570 C C . LYS B 2 534 ? 227.802 256.000 223.721 1.00 19.77 534 LYS 1 C 1
ATOM 4571 O O . LYS B 2 534 ? 227.594 257.120 223.242 1.00 19.77 534 LYS 1 O 1
ATOM 4577 N N . HIS B 2 535 ? 228.501 255.074 223.070 1.00 18.95 535 HIS 1 N 1
ATOM 4578 C CA . HIS B 2 535 ? 229.323 255.410 221.922 1.00 18.95 535 HIS 1 CA 1
ATOM 4579 C C . HIS B 2 535 ? 228.867 254.797 220.606 1.00 18.95 535 HIS 1 C 1
ATOM 4580 O O . HIS B 2 535 ? 229.335 255.247 219.559 1.00 18.95 535 HIS 1 O 1
ATOM 4587 N N . PHE B 2 536 ? 227.980 253.799 220.621 1.00 17.64 536 PHE 1 N 1
ATOM 4588 C CA . PHE B 2 536 ? 227.614 253.101 219.391 1.00 17.64 536 PHE 1 CA 1
ATOM 4589 C C . PHE B 2 536 ? 226.798 253.993 218.471 1.00 17.64 536 PHE 1 C 1
ATOM 4590 O O . PHE B 2 536 ? 225.858 254.664 218.903 1.00 17.64 536 PHE 1 O 1
ATOM 4598 N N . GLY B 2 537 ? 227.164 253.993 217.194 1.00 21.24 537 GLY 1 N 1
ATOM 4599 C CA . GLY B 2 537 ? 226.526 254.848 216.226 1.00 21.24 537 GLY 1 CA 1
ATOM 4600 C C . GLY B 2 537 ? 226.993 256.281 216.244 1.00 2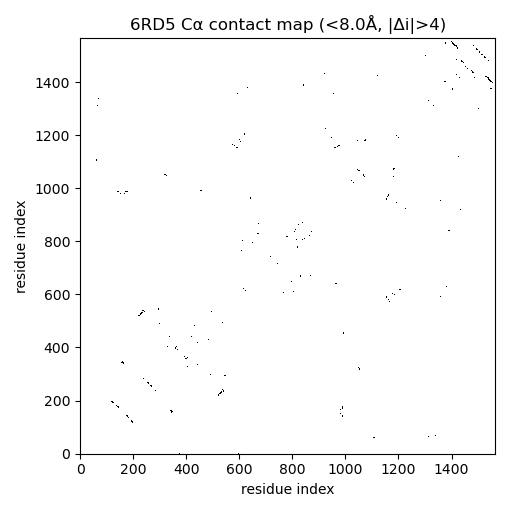1.24 537 GLY 1 C 1
ATOM 4601 O O . GLY B 2 537 ? 226.479 257.088 215.468 1.00 21.24 537 GLY 1 O 1
ATOM 4602 N N . ILE B 2 538 ? 227.946 256.628 217.106 1.00 21.87 538 ILE 1 N 1
ATOM 4603 C CA . ILE B 2 538 ? 228.417 258.001 217.214 1.00 21.87 538 ILE 1 CA 1
ATOM 4604 C C . ILE B 2 538 ? 229.907 258.058 216.920 1.00 21.87 538 ILE 1 C 1
ATOM 4605 O O . ILE B 2 538 ? 230.330 258.665 215.934 1.00 21.87 538 ILE 1 O 1
ATOM 4610 N N . ASP B 2 539 ? 230.717 257.431 217.769 1.00 20.91 539 ASP 1 N 1
ATOM 4611 C CA . ASP B 2 539 ? 232.160 257.456 217.585 1.00 20.91 539 ASP 1 CA 1
ATOM 4612 C C . ASP B 2 539 ? 232.853 256.168 218.001 1.00 20.91 539 ASP 1 C 1
ATOM 4613 O O . ASP B 2 539 ? 234.082 256.145 218.048 1.00 20.91 539 ASP 1 O 1
ATOM 4618 N N . LEU B 2 540 ? 232.114 255.110 218.306 1.00 17.55 540 LEU 1 N 1
ATOM 4619 C CA . LEU B 2 540 ? 232.710 253.866 218.783 1.00 17.55 540 LEU 1 CA 1
ATOM 4620 C C . LEU B 2 540 ? 233.492 253.179 217.674 1.00 17.55 540 LEU 1 C 1
ATOM 4621 O O . LEU B 2 540 ? 232.927 252.915 216.606 1.00 17.55 540 LEU 1 O 1
ATOM 4626 N N . PRO B 2 541 ? 234.772 252.888 217.865 1.00 17.16 541 PRO 1 N 1
ATOM 4627 C CA . PRO B 2 541 ? 235.513 252.155 216.841 1.00 17.16 541 PRO 1 CA 1
ATOM 4628 C C . PRO B 2 541 ? 235.135 250.687 216.814 1.00 17.16 541 PRO 1 C 1
ATOM 4629 O O . PRO B 2 541 ? 234.700 250.109 217.810 1.00 17.16 541 PRO 1 O 1
ATOM 4633 N N . HIS B 2 542 ? 235.310 250.087 215.637 1.00 16.79 542 HIS 1 N 1
ATOM 4634 C CA . HIS B 2 542 ? 235.016 248.669 215.472 1.00 16.79 542 HIS 1 CA 1
ATOM 4635 C C . HIS B 2 542 ? 236.035 247.806 216.202 1.00 16.79 542 HIS 1 C 1
ATOM 4636 O O . HIS B 2 542 ? 235.756 246.650 216.533 1.00 16.79 542 HIS 1 O 1
ATOM 4643 N N . SER B 2 543 ? 237.223 248.352 216.462 1.00 17.22 543 SER 1 N 1
ATOM 4644 C CA . SER B 2 543 ? 238.252 247.605 217.173 1.00 17.22 543 SER 1 CA 1
ATOM 4645 C C . SER B 2 543 ? 237.911 247.460 218.647 1.00 17.22 543 SER 1 C 1
ATOM 4646 O O . SER B 2 543 ? 238.243 246.450 219.272 1.00 17.22 543 SER 1 O 1
ATOM 4649 N N . VAL B 2 544 ? 237.259 248.469 219.221 1.00 15.79 544 VAL 1 N 1
ATOM 4650 C CA . VAL B 2 544 ? 236.887 248.431 220.629 1.00 15.79 544 VAL 1 CA 1
ATOM 4651 C C . VAL B 2 544 ? 235.702 247.493 220.834 1.00 15.79 544 VAL 1 C 1
ATOM 4652 O O . VAL B 2 544 ? 235.613 246.790 221.847 1.00 15.79 544 VAL 1 O 1
ATOM 4656 N N . VAL B 2 545 ? 234.807 247.429 219.847 1.00 15.14 545 VAL 1 N 1
ATOM 4657 C CA . VAL B 2 545 ? 233.694 246.482 219.868 1.00 15.14 545 VAL 1 CA 1
ATOM 4658 C C . VAL B 2 545 ? 234.202 245.048 219.797 1.00 15.14 545 VAL 1 C 1
ATOM 4659 O O . VAL B 2 545 ? 233.767 244.180 220.561 1.00 15.14 545 VAL 1 O 1
ATOM 4663 N N . ALA B 2 546 ? 235.154 244.785 218.901 1.00 15.24 546 ALA 1 N 1
ATOM 4664 C CA . ALA B 2 546 ? 235.703 243.441 218.767 1.00 15.24 546 ALA 1 CA 1
ATOM 4665 C C . ALA B 2 546 ? 236.622 243.097 219.928 1.00 15.24 546 ALA 1 C 1
ATOM 4666 O O . ALA B 2 546 ? 236.925 241.923 220.161 1.00 15.24 546 ALA 1 O 1
ATOM 4668 N N . HIS B 2 547 ? 237.094 244.108 220.655 1.00 17.16 547 HIS 1 N 1
ATOM 4669 C CA . HIS B 2 547 ? 237.853 243.855 221.871 1.00 17.16 547 HIS 1 CA 1
ATOM 4670 C C . HIS B 2 547 ? 236.924 243.494 223.021 1.00 17.16 547 HIS 1 C 1
ATOM 4671 O O . HIS B 2 547 ? 237.169 242.528 223.749 1.00 17.16 547 HIS 1 O 1
ATOM 4678 N N . MET B 2 548 ? 235.841 244.253 223.183 1.00 17.13 548 MET 1 N 1
ATOM 4679 C CA . MET B 2 548 ? 234.948 244.059 224.319 1.00 17.13 548 MET 1 CA 1
ATOM 4680 C C . MET B 2 548 ? 234.102 242.805 224.164 1.00 17.13 548 MET 1 C 1
ATOM 4681 O O . MET B 2 548 ? 233.822 242.113 225.148 1.00 17.13 548 MET 1 O 1
ATOM 4686 N N . ASP B 2 549 ? 233.671 242.502 222.946 1.00 16.30 549 ASP 1 N 1
ATOM 4687 C CA . ASP B 2 549 ? 232.870 241.313 222.665 1.00 16.30 549 ASP 1 CA 1
ATOM 4688 C C . ASP B 2 549 ? 233.504 240.564 221.505 1.00 16.30 549 ASP 1 C 1
ATOM 4689 O O . ASP B 2 549 ? 233.068 240.697 220.356 1.00 16.30 549 ASP 1 O 1
ATOM 4694 N N . PRO B 2 550 ? 234.536 239.760 221.771 1.00 14.97 550 PRO 1 N 1
ATOM 4695 C CA . PRO B 2 550 ? 235.173 239.026 220.671 1.00 14.97 550 PRO 1 CA 1
ATOM 4696 C C . PRO B 2 550 ? 234.341 237.870 220.157 1.00 14.97 550 PRO 1 C 1
ATOM 4697 O O . PRO B 2 550 ? 234.505 237.465 219.002 1.00 14.97 550 PRO 1 O 1
ATOM 4701 N N . LEU B 2 551 ? 233.454 237.320 220.985 1.00 13.58 551 LEU 1 N 1
ATOM 4702 C CA . LEU B 2 551 ? 232.677 236.163 220.567 1.00 13.58 551 LEU 1 CA 1
ATOM 4703 C C . LEU B 2 551 ? 231.426 236.579 219.812 1.00 13.58 551 LEU 1 C 1
ATOM 4704 O O . LEU B 2 551 ? 230.884 235.799 219.025 1.00 13.58 551 LEU 1 O 1
ATOM 4709 N N . LEU B 2 552 ? 230.940 237.797 220.046 1.00 12.86 552 LEU 1 N 1
ATOM 4710 C CA . LEU B 2 552 ? 229.842 238.309 219.234 1.00 12.86 552 LEU 1 CA 1
ATOM 4711 C C . LEU B 2 552 ? 230.321 238.638 217.830 1.00 12.86 552 LEU 1 C 1
ATOM 4712 O O . LEU B 2 552 ? 229.630 238.364 216.846 1.00 12.86 552 LEU 1 O 1
ATOM 4717 N N . ILE B 2 553 ? 231.518 239.212 217.723 1.00 13.41 553 ILE 1 N 1
ATOM 4718 C CA . ILE B 2 553 ? 232.094 239.524 216.421 1.00 13.41 553 ILE 1 CA 1
ATOM 4719 C C . ILE B 2 553 ? 232.496 238.242 215.702 1.00 13.41 553 ILE 1 C 1
ATOM 4720 O O . ILE B 2 553 ? 232.424 238.156 214.474 1.00 13.41 553 ILE 1 O 1
ATOM 4725 N N . LYS B 2 554 ? 232.854 237.205 216.458 1.00 13.66 554 LYS 1 N 1
ATOM 4726 C CA . LYS B 2 554 ? 233.129 235.900 215.865 1.00 13.66 554 LYS 1 CA 1
ATOM 4727 C C . LYS B 2 554 ? 231.864 235.272 215.292 1.00 13.66 554 LYS 1 C 1
ATOM 4728 O O . LYS B 2 554 ? 231.899 234.652 214.225 1.00 13.66 554 LYS 1 O 1
ATOM 4734 N N . LYS B 2 555 ? 230.733 235.441 215.974 1.00 13.04 555 LYS 1 N 1
ATOM 4735 C CA . LYS B 2 555 ? 229.484 234.860 215.494 1.00 13.04 555 LYS 1 CA 1
ATOM 4736 C C . LYS B 2 555 ? 228.901 235.662 214.342 1.00 13.04 555 LYS 1 C 1
ATOM 4737 O O . LYS B 2 555 ? 228.279 235.094 213.440 1.00 13.04 555 LYS 1 O 1
ATOM 4743 N N . ILE B 2 556 ? 229.063 236.984 214.373 1.00 13.34 556 ILE 1 N 1
ATOM 4744 C CA . ILE B 2 556 ? 228.596 237.822 213.277 1.00 13.34 556 ILE 1 CA 1
ATOM 4745 C C . ILE B 2 556 ? 229.438 237.575 212.030 1.00 13.34 556 ILE 1 C 1
ATOM 4746 O O . ILE B 2 556 ? 228.914 237.510 210.912 1.00 13.34 556 ILE 1 O 1
ATOM 4751 N N . ASP B 2 557 ? 230.746 237.367 212.209 1.00 14.77 557 ASP 1 N 1
ATOM 4752 C CA . ASP B 2 557 ? 231.619 237.062 211.081 1.00 14.77 557 ASP 1 CA 1
ATOM 4753 C C . ASP B 2 557 ? 231.355 235.679 210.511 1.00 14.77 557 ASP 1 C 1
ATOM 4754 O O . ASP B 2 557 ? 231.679 235.427 209.351 1.00 14.77 557 ASP 1 O 1
ATOM 4759 N N . TRP B 2 558 ? 230.783 234.771 211.302 1.00 14.03 558 TRP 1 N 1
ATOM 4760 C CA . TRP B 2 558 ? 230.412 233.465 210.772 1.00 14.03 558 TRP 1 CA 1
ATOM 4761 C C . TRP B 2 558 ? 229.261 233.585 209.788 1.00 14.03 558 TRP 1 C 1
ATOM 4762 O O . TRP B 2 558 ? 229.195 232.835 208.811 1.00 14.03 558 TRP 1 O 1
ATOM 4773 N N . GLU B 2 559 ? 228.332 234.507 210.042 1.00 16.25 559 GLU 1 N 1
ATOM 4774 C CA . GLU B 2 559 ? 227.179 234.668 209.164 1.00 16.25 559 GLU 1 CA 1
ATOM 4775 C C . GLU B 2 559 ? 227.590 235.243 207.821 1.00 16.25 559 GLU 1 C 1
ATOM 4776 O O . GLU B 2 559 ? 227.087 234.827 206.775 1.00 16.25 559 GLU 1 O 1
ATOM 4782 N N . THR B 2 560 ? 228.508 236.207 207.836 1.00 16.06 560 THR 1 N 1
ATOM 4783 C CA . THR B 2 560 ? 229.003 236.791 206.598 1.00 16.06 560 THR 1 CA 1
ATOM 4784 C C . THR B 2 560 ? 229.843 235.783 205.824 1.00 16.06 560 THR 1 C 1
ATOM 4785 O O . THR B 2 560 ? 229.806 235.750 204.590 1.00 16.06 560 THR 1 O 1
ATOM 4789 N N . THR B 2 561 ? 230.560 234.915 206.540 1.00 14.86 561 THR 1 N 1
ATOM 4790 C CA . THR B 2 561 ? 231.388 233.902 205.895 1.00 14.86 561 THR 1 CA 1
ATOM 4791 C C . THR B 2 561 ? 230.540 232.826 205.234 1.00 14.86 561 THR 1 C 1
ATOM 4792 O O . THR B 2 561 ? 230.881 232.329 204.156 1.00 14.86 561 THR 1 O 1
ATOM 4796 N N . ASN B 2 562 ? 229.425 232.465 205.852 1.00 15.83 562 ASN 1 N 1
ATOM 4797 C CA . ASN B 2 562 ? 228.595 231.370 205.382 1.00 15.83 562 ASN 1 CA 1
ATOM 4798 C C . ASN B 2 562 ? 227.399 231.846 204.578 1.00 15.83 562 ASN 1 C 1
ATOM 4799 O O . ASN B 2 562 ? 226.399 231.126 204.503 1.00 15.83 562 ASN 1 O 1
ATOM 4804 N N . ALA B 2 563 ? 227.490 233.050 203.999 1.00 16.89 563 ALA 1 N 1
ATOM 4805 C CA . ALA B 2 563 ? 226.502 233.631 203.082 1.00 16.89 563 ALA 1 CA 1
ATOM 4806 C C . ALA B 2 563 ? 225.136 233.798 203.739 1.00 16.89 563 ALA 1 C 1
ATOM 4807 O O . ALA B 2 563 ? 224.098 233.743 203.081 1.00 16.89 563 ALA 1 O 1
ATOM 4809 N N . LEU B 2 564 ? 225.139 234.022 205.044 1.00 17.84 564 LEU 1 N 1
ATOM 4810 C CA . LEU B 2 564 ? 223.937 234.294 205.814 1.00 17.84 564 LEU 1 CA 1
ATOM 4811 C C . LEU B 2 564 ? 224.002 235.689 206.414 1.00 17.84 564 LEU 1 C 1
ATOM 4812 O O . LEU B 2 564 ? 223.589 235.915 207.549 1.00 17.84 564 LEU 1 O 1
ATOM 4817 N N . GLU B 2 565 ? 224.531 236.644 205.649 1.00 19.48 565 GLU 1 N 1
ATOM 4818 C CA . GLU B 2 565 ? 224.671 238.007 206.150 1.00 19.48 565 GLU 1 CA 1
ATOM 4819 C C . GLU B 2 565 ? 223.326 238.717 206.197 1.00 19.48 565 GLU 1 C 1
ATOM 4820 O O . GLU B 2 565 ? 223.164 239.715 206.906 1.00 19.48 565 GLU 1 O 1
ATOM 4826 N N . ASP B 2 566 ? 222.350 238.217 205.447 1.00 22.15 566 ASP 1 N 1
ATOM 4827 C CA . ASP B 2 566 ? 220.994 238.734 205.462 1.00 22.15 566 ASP 1 CA 1
ATOM 4828 C C . ASP B 2 566 ? 220.039 237.826 206.218 1.00 22.15 566 ASP 1 C 1
ATOM 4829 O O . ASP B 2 566 ? 218.851 237.791 205.888 1.00 22.15 566 ASP 1 O 1
ATOM 4834 N N . PHE B 2 567 ? 220.530 237.089 207.217 1.00 20.61 567 PHE 1 N 1
ATOM 4835 C CA . PHE B 2 567 ? 219.719 236.048 207.837 1.00 20.61 567 PHE 1 CA 1
ATOM 4836 C C . PHE B 2 567 ? 218.631 236.640 208.719 1.00 20.61 567 PHE 1 C 1
ATOM 4837 O O . PHE B 2 567 ? 217.532 236.088 208.819 1.00 20.61 567 PHE 1 O 1
ATOM 4845 N N . ASP B 2 568 ? 218.915 237.773 209.361 1.00 21.56 568 ASP 1 N 1
ATOM 4846 C CA . ASP B 2 568 ? 217.879 238.446 210.135 1.00 21.56 568 ASP 1 CA 1
ATOM 4847 C C . ASP B 2 568 ? 216.859 239.113 209.221 1.00 21.56 568 ASP 1 C 1
ATOM 4848 O O . ASP B 2 568 ? 215.712 239.335 209.618 1.00 21.56 568 ASP 1 O 1
ATOM 4853 N N . ILE B 2 569 ? 217.261 239.446 207.993 1.00 21.99 569 ILE 1 N 1
ATOM 4854 C CA . ILE B 2 569 ? 216.307 239.922 206.996 1.00 21.99 569 ILE 1 CA 1
ATOM 4855 C C . ILE B 2 569 ? 215.450 238.764 206.501 1.00 21.99 569 ILE 1 C 1
ATOM 4856 O O . ILE B 2 569 ? 214.255 238.925 206.235 1.00 21.99 569 ILE 1 O 1
ATOM 4861 N N . THR B 2 570 ? 216.048 237.574 206.398 1.00 23.18 570 THR 1 N 1
ATOM 4862 C CA . THR B 2 570 ? 215.313 236.378 205.998 1.00 23.18 570 THR 1 CA 1
ATOM 4863 C C . THR B 2 570 ? 214.269 235.992 207.039 1.00 23.18 570 THR 1 C 1
ATOM 4864 O O . THR B 2 570 ? 213.136 235.650 206.689 1.00 23.18 570 THR 1 O 1
ATOM 4868 N N . LEU B 2 571 ? 214.622 236.084 208.324 1.00 23.61 571 LEU 1 N 1
ATOM 4869 C CA . LEU B 2 571 ? 213.664 235.810 209.391 1.00 23.61 571 LEU 1 CA 1
ATOM 4870 C C . LEU B 2 571 ? 212.570 236.868 209.447 1.00 23.61 571 LEU 1 C 1
ATOM 4871 O O . LEU B 2 571 ? 211.448 236.586 209.876 1.00 23.61 571 LEU 1 O 1
ATOM 4876 N N . ASP B 2 572 ? 212.878 238.094 209.025 1.00 26.73 572 ASP 1 N 1
ATOM 4877 C CA . ASP B 2 572 ? 211.853 239.127 208.949 1.00 26.73 572 ASP 1 CA 1
ATOM 4878 C C . ASP B 2 572 ? 210.927 238.914 207.762 1.00 26.73 572 ASP 1 C 1
ATOM 4879 O O . ASP B 2 572 ? 209.775 239.357 207.792 1.00 26.73 572 ASP 1 O 1
ATOM 4884 N N . ASP B 2 573 ? 211.415 238.252 206.710 1.00 28.48 573 ASP 1 N 1
ATOM 4885 C CA . ASP B 2 573 ? 210.593 238.014 205.529 1.00 28.48 573 ASP 1 CA 1
ATOM 4886 C C . ASP B 2 573 ? 209.510 236.985 205.810 1.00 28.48 573 ASP 1 C 1
ATOM 4887 O O . ASP B 2 573 ? 208.378 237.116 205.333 1.00 28.48 573 ASP 1 O 1
ATOM 4892 N N . MET B 2 574 ? 209.835 235.957 206.582 1.00 30.55 574 MET 1 N 1
ATOM 4893 C CA . MET B 2 574 ? 208.897 234.888 206.870 1.00 30.55 574 MET 1 CA 1
ATOM 4894 C C . MET B 2 574 ? 208.127 235.109 208.161 1.00 30.55 574 MET 1 C 1
ATOM 4895 O O . MET B 2 574 ? 207.441 234.193 208.621 1.00 30.55 574 MET 1 O 1
ATOM 4900 N N . GLY B 2 575 ? 208.221 236.299 208.749 1.00 29.60 575 GLY 1 N 1
ATOM 4901 C CA . GLY B 2 575 ? 207.485 236.616 209.955 1.00 29.60 575 GLY 1 CA 1
ATOM 4902 C C . GLY B 2 575 ? 207.921 235.873 211.193 1.00 29.60 575 GLY 1 C 1
ATOM 4903 O O . GLY B 2 575 ? 207.182 235.860 212.180 1.00 29.60 575 GLY 1 O 1
ATOM 4904 N N . ALA B 2 576 ? 209.097 235.253 211.174 1.00 28.08 576 ALA 1 N 1
ATOM 4905 C CA . ALA B 2 576 ? 209.558 234.440 212.287 1.00 28.08 576 ALA 1 CA 1
ATOM 4906 C C . ALA B 2 576 ? 210.054 235.314 213.426 1.00 28.08 576 ALA 1 C 1
ATOM 4907 O O . ALA B 2 576 ? 211.252 235.587 213.525 1.00 28.08 576 ALA 1 O 1
ATOM 4909 N N . GLU B 2 577 ? 209.142 235.758 214.289 1.00 30.08 577 GLU 1 N 1
ATOM 4910 C CA . GLU B 2 577 ? 209.540 236.615 215.397 1.00 30.08 577 GLU 1 CA 1
ATOM 4911 C C . GLU B 2 577 ? 210.177 235.807 216.519 1.00 30.08 577 GLU 1 C 1
ATOM 4912 O O . GLU B 2 577 ? 211.039 236.312 217.243 1.00 30.08 577 GLU 1 O 1
ATOM 4918 N N . ASP B 2 578 ? 209.766 234.548 216.677 1.00 28.26 578 ASP 1 N 1
ATOM 4919 C CA . ASP B 2 578 ? 210.343 233.710 217.721 1.00 28.26 578 ASP 1 CA 1
ATOM 4920 C C . ASP B 2 578 ? 211.718 233.198 217.319 1.00 28.26 578 ASP 1 C 1
ATOM 4921 O O . ASP B 2 578 ? 212.574 232.957 218.177 1.00 28.26 578 ASP 1 O 1
ATOM 4926 N N . ALA B 2 579 ? 211.943 233.007 216.020 1.00 22.71 579 ALA 1 N 1
ATOM 4927 C CA . ALA B 2 579 ? 213.268 232.618 215.558 1.00 22.71 579 ALA 1 CA 1
ATOM 4928 C C . ALA B 2 579 ? 214.210 233.811 215.547 1.00 22.71 579 ALA 1 C 1
ATOM 4929 O O . ALA B 2 579 ? 215.420 233.656 215.739 1.00 22.71 579 ALA 1 O 1
ATOM 4931 N N . LYS B 2 580 ? 213.672 235.009 215.319 1.00 21.09 580 LYS 1 N 1
ATOM 4932 C CA . LYS B 2 580 ? 214.477 236.222 215.405 1.00 21.09 580 LYS 1 CA 1
ATOM 4933 C C . LYS B 2 580 ? 214.884 236.504 216.844 1.00 21.09 580 LYS 1 C 1
ATOM 4934 O O . LYS B 2 580 ? 215.994 236.980 217.101 1.00 21.09 580 LYS 1 O 1
ATOM 4940 N N . GLU B 2 581 ? 214.009 236.191 217.800 1.00 21.81 581 GLU 1 N 1
ATOM 4941 C CA . GLU B 2 581 ? 214.373 236.331 219.204 1.00 21.81 581 GLU 1 CA 1
ATOM 4942 C C . GLU B 2 581 ? 215.348 235.246 219.628 1.00 21.81 581 GLU 1 C 1
ATOM 4943 O O . GLU B 2 581 ? 216.193 235.467 220.500 1.00 21.81 581 GLU 1 O 1
ATOM 4949 N N . GLN B 2 582 ? 215.244 234.063 219.026 1.00 19.94 582 GLN 1 N 1
ATOM 4950 C CA . GLN B 2 582 ? 216.217 233.012 219.288 1.00 19.94 582 GLN 1 CA 1
ATOM 4951 C C . GLN B 2 582 ? 217.557 233.329 218.646 1.00 19.94 582 GLN 1 C 1
ATOM 4952 O O . GLN B 2 582 ? 218.602 232.953 219.179 1.00 19.94 582 GLN 1 O 1
ATOM 4958 N N . TRP B 2 583 ? 217.545 234.039 217.519 1.00 16.32 583 TRP 1 N 1
ATOM 4959 C CA . TRP B 2 583 ? 218.782 234.391 216.833 1.00 16.32 583 TRP 1 CA 1
ATOM 4960 C C . TRP B 2 583 ? 219.594 235.398 217.633 1.00 16.32 583 TRP 1 C 1
ATOM 4961 O O . TRP B 2 583 ? 220.814 235.258 217.761 1.00 16.32 583 TRP 1 O 1
ATOM 4972 N N . GLY B 2 584 ? 218.934 236.412 218.188 1.00 15.78 584 GLY 1 N 1
ATOM 4973 C CA . GLY B 2 584 ? 219.651 237.405 218.967 1.00 15.78 584 GLY 1 CA 1
ATOM 4974 C C . GLY B 2 584 ? 220.099 236.875 220.315 1.00 15.78 584 GLY 1 C 1
ATOM 4975 O O . GLY B 2 584 ? 221.131 237.289 220.844 1.00 15.78 584 GLY 1 O 1
ATOM 4976 N N . ALA B 2 585 ? 219.328 235.952 220.889 1.00 15.97 585 ALA 1 N 1
ATOM 4977 C CA . ALA B 2 585 ? 219.689 235.399 222.188 1.00 15.97 585 ALA 1 CA 1
ATOM 4978 C C . ALA B 2 585 ? 220.830 234.402 222.068 1.00 15.97 585 ALA 1 C 1
ATOM 4979 O O . ALA B 2 585 ? 221.658 234.285 222.976 1.00 15.97 585 ALA 1 O 1
ATOM 4981 N N . GLU B 2 586 ? 220.892 233.673 220.954 1.00 17.26 586 GLU 1 N 1
ATOM 4982 C CA . GLU B 2 586 ? 221.967 232.706 220.768 1.00 17.26 586 GLU 1 CA 1
ATOM 4983 C C . GLU B 2 586 ? 223.255 233.385 220.334 1.00 17.26 586 GLU 1 C 1
ATOM 4984 O O . GLU B 2 586 ? 224.330 232.783 220.390 1.00 17.26 586 GLU 1 O 1
ATOM 4990 N N . ASN B 2 587 ? 223.170 234.630 219.879 1.00 14.58 587 ASN 1 N 1
ATOM 4991 C CA . ASN B 2 587 ? 224.377 235.337 219.481 1.00 14.58 587 ASN 1 CA 1
ATOM 4992 C C . ASN B 2 587 ? 224.965 236.112 220.646 1.00 14.58 587 ASN 1 C 1
ATOM 4993 O O . ASN B 2 587 ? 226.117 236.552 220.591 1.00 14.58 587 ASN 1 O 1
ATOM 4998 N N . LEU B 2 588 ? 224.183 236.304 221.702 1.00 13.47 588 LEU 1 N 1
ATOM 4999 C CA . LEU B 2 588 ? 224.659 236.872 222.951 1.00 13.47 588 LEU 1 CA 1
ATOM 5000 C C . LEU B 2 588 ? 224.663 235.850 224.074 1.00 13.47 588 LEU 1 C 1
ATOM 5001 O O . LEU B 2 588 ? 224.704 236.230 225.244 1.00 13.47 588 LEU 1 O 1
ATOM 5006 N N . SER B 2 589 ? 224.638 234.559 223.738 1.00 14.49 589 SER 1 N 1
ATOM 5007 C CA . SER B 2 589 ? 224.527 233.515 224.750 1.00 14.49 589 SER 1 CA 1
ATOM 5008 C C . SER B 2 589 ? 225.836 233.319 225.499 1.00 14.49 589 SER 1 C 1
ATOM 5009 O O . SER B 2 589 ? 225.858 232.713 226.573 1.00 14.49 589 SER 1 O 1
ATOM 5012 N N . HIS B 2 590 ? 226.937 233.829 224.953 1.00 13.23 590 HIS 1 N 1
ATOM 5013 C CA . HIS B 2 590 ? 228.226 233.727 225.619 1.00 13.23 590 HIS 1 CA 1
ATOM 5014 C C . HIS B 2 590 ? 228.361 234.700 226.779 1.00 13.23 590 HIS 1 C 1
ATOM 5015 O O . HIS B 2 590 ? 229.348 234.634 227.511 1.00 13.23 590 HIS 1 O 1
ATOM 5022 N N . HIS B 2 591 ? 227.397 235.600 226.967 1.00 15.08 591 HIS 1 N 1
ATOM 5023 C CA . HIS B 2 591 ? 227.448 236.525 228.092 1.00 15.08 591 HIS 1 CA 1
ATOM 5024 C C . HIS B 2 591 ? 227.199 235.798 229.405 1.00 15.08 591 HIS 1 C 1
ATOM 5025 O O . HIS B 2 591 ? 227.667 236.225 230.465 1.00 15.08 591 HIS 1 O 1
ATOM 5032 N N . PHE B 2 592 ? 226.463 234.694 229.350 1.00 16.39 592 PHE 1 N 1
ATOM 5033 C CA . PHE B 2 592 ? 226.160 233.905 230.531 1.00 16.39 592 PHE 1 CA 1
ATOM 5034 C C . PHE B 2 592 ? 227.147 232.772 230.747 1.00 16.39 592 PHE 1 C 1
ATOM 5035 O O . PHE B 2 592 ? 227.102 232.129 231.797 1.00 16.39 592 PHE 1 O 1
ATOM 5043 N N . LEU B 2 593 ? 228.029 232.525 229.792 1.00 18.14 593 LEU 1 N 1
ATOM 5044 C CA . LEU B 2 593 ? 229.084 231.520 229.872 1.00 18.14 593 LEU 1 CA 1
ATOM 5045 C C . LEU B 2 593 ? 230.112 231.728 230.994 1.00 18.14 593 LEU 1 C 1
ATOM 5046 O O . LEU B 2 593 ? 230.548 230.723 231.569 1.00 18.14 593 LEU 1 O 1
ATOM 5051 N N . PRO B 2 594 ? 230.553 232.957 231.351 1.00 19.32 594 PRO 1 N 1
ATOM 5052 C CA . PRO B 2 594 ? 231.389 233.076 232.562 1.00 19.32 594 PRO 1 CA 1
ATOM 5053 C C . PRO B 2 594 ? 230.691 232.664 233.845 1.00 19.32 594 PRO 1 C 1
ATOM 5054 O O . PRO B 2 594 ? 231.342 232.167 234.769 1.00 19.32 594 PRO 1 O 1
ATOM 5058 N N . LEU B 2 595 ? 229.374 232.837 233.920 1.00 22.01 595 LEU 1 N 1
ATOM 5059 C CA . LEU B 2 595 ? 228.652 232.436 235.118 1.00 22.01 595 LEU 1 CA 1
ATOM 5060 C C . LEU B 2 595 ? 228.499 230.926 235.195 1.00 22.01 595 LEU 1 C 1
ATOM 5061 O O . LEU B 2 595 ? 228.671 230.330 236.263 1.00 22.01 595 LEU 1 O 1
ATOM 5066 N N . ILE B 2 596 ? 228.169 230.285 234.079 1.00 23.75 596 ILE 1 N 1
ATOM 5067 C CA . ILE B 2 596 ? 227.774 228.886 234.147 1.00 23.75 596 ILE 1 CA 1
ATOM 5068 C C . ILE B 2 596 ? 228.987 227.972 234.071 1.00 23.75 596 ILE 1 C 1
ATOM 5069 O O . ILE B 2 596 ? 228.883 226.773 234.337 1.00 23.75 596 ILE 1 O 1
ATOM 5074 N N . ARG B 2 597 ? 230.150 228.506 233.701 1.00 25.34 597 ARG 1 N 1
ATOM 5075 C CA . ARG B 2 597 ? 231.385 227.760 233.916 1.00 25.34 597 ARG 1 CA 1
ATOM 5076 C C . ARG B 2 597 ? 231.847 227.892 235.356 1.00 25.34 597 ARG 1 C 1
ATOM 5077 O O . ARG B 2 597 ? 232.533 227.010 235.880 1.00 25.34 597 ARG 1 O 1
ATOM 5085 N N . TYR B 2 598 ? 231.494 228.998 236.005 1.00 26.38 598 TYR 1 N 1
ATOM 5086 C CA . TYR B 2 598 ? 231.805 229.165 237.418 1.00 26.38 598 TYR 1 CA 1
ATOM 5087 C C . TYR B 2 598 ? 230.908 228.291 238.280 1.00 26.38 598 TYR 1 C 1
ATOM 5088 O O . TYR B 2 598 ? 231.373 227.639 239.219 1.00 26.38 598 TYR 1 O 1
ATOM 5097 N N . ARG B 2 599 ? 229.613 228.260 237.966 1.00 26.44 599 ARG 1 N 1
ATOM 5098 C CA . ARG B 2 599 ? 228.674 227.478 238.759 1.00 26.44 599 ARG 1 CA 1
ATOM 5099 C C . ARG B 2 599 ? 228.825 225.986 238.499 1.00 26.44 599 ARG 1 C 1
ATOM 5100 O O . ARG B 2 599 ? 228.445 225.166 239.340 1.00 26.44 599 ARG 1 O 1
ATOM 5108 N N . ARG B 2 600 ? 229.371 225.612 237.341 1.00 30.01 600 ARG 1 N 1
ATOM 5109 C CA . ARG B 2 600 ? 229.665 224.206 237.085 1.00 30.01 600 ARG 1 CA 1
ATOM 5110 C C . ARG B 2 600 ? 230.897 223.760 237.857 1.00 30.01 600 ARG 1 C 1
ATOM 5111 O O . ARG B 2 600 ? 230.972 222.615 238.316 1.00 30.01 600 ARG 1 O 1
ATOM 5119 N N . ASP B 2 601 ? 231.879 224.649 238.006 1.00 33.58 601 ASP 1 N 1
ATOM 5120 C CA . ASP B 2 601 ? 233.062 224.322 238.792 1.00 33.58 601 ASP 1 CA 1
ATOM 5121 C C . ASP B 2 601 ? 232.755 224.337 240.282 1.00 33.58 601 ASP 1 C 1
ATOM 5122 O O . ASP B 2 601 ? 233.413 223.643 241.063 1.00 33.58 601 ASP 1 O 1
ATOM 5127 N N . LEU B 2 602 ? 231.774 225.141 240.698 1.00 34.43 602 LEU 1 N 1
ATOM 5128 C CA . LEU B 2 602 ? 231.348 225.132 242.092 1.00 34.43 602 LEU 1 CA 1
ATOM 5129 C C . LEU B 2 602 ? 230.653 223.826 242.442 1.00 34.43 602 LEU 1 C 1
ATOM 5130 O O . LEU B 2 602 ? 230.859 223.275 243.528 1.00 34.43 602 LEU 1 O 1
ATOM 5135 N N . ALA B 2 603 ? 229.824 223.318 241.533 1.00 37.73 603 ALA 1 N 1
ATOM 5136 C CA . ALA B 2 603 ? 229.143 222.057 241.784 1.00 37.73 603 ALA 1 CA 1
ATOM 5137 C C . ALA B 2 603 ? 230.101 220.880 241.668 1.00 37.73 603 ALA 1 C 1
ATOM 5138 O O . ALA B 2 603 ? 229.873 219.827 242.269 1.00 37.73 603 ALA 1 O 1
ATOM 5140 N N . ARG B 2 604 ? 231.185 221.041 240.909 1.00 39.57 604 ARG 1 N 1
ATOM 5141 C CA . ARG B 2 604 ? 232.146 219.955 240.756 1.00 39.57 604 ARG 1 CA 1
ATOM 5142 C C . ARG B 2 604 ? 233.046 219.838 241.979 1.00 39.57 604 ARG 1 C 1
ATOM 5143 O O . ARG B 2 604 ? 233.480 218.737 242.336 1.00 39.57 604 ARG 1 O 1
ATOM 5151 N N . LYS B 2 605 ? 233.347 220.963 242.631 1.00 41.97 605 LYS 1 N 1
ATOM 5152 C CA . LYS B 2 605 ? 234.128 220.911 243.861 1.00 41.97 605 LYS 1 CA 1
ATOM 5153 C C . LYS B 2 605 ? 233.293 220.384 245.018 1.00 41.97 605 LYS 1 C 1
ATOM 5154 O O . LYS B 2 605 ? 233.821 219.739 245.932 1.00 41.97 605 LYS 1 O 1
ATOM 5160 N N . ASN B 2 606 ? 231.991 220.647 244.999 1.00 42.97 606 ASN 1 N 1
ATOM 5161 C CA . ASN B 2 606 ? 231.091 220.106 246.004 1.00 42.97 606 ASN 1 CA 1
ATOM 5162 C C . ASN B 2 606 ? 230.475 218.779 245.592 1.00 42.97 606 ASN 1 C 1
ATOM 5163 O O . ASN B 2 606 ? 229.505 218.344 246.219 1.00 42.97 606 ASN 1 O 1
ATOM 5168 N N . GLY B 2 607 ? 230.996 218.139 244.547 1.00 43.69 607 GLY 1 N 1
ATOM 5169 C CA . GLY B 2 607 ? 230.586 216.805 244.168 1.00 43.69 607 GLY 1 CA 1
ATOM 5170 C C . GLY B 2 607 ? 229.276 216.702 243.421 1.00 43.69 607 GLY 1 C 1
ATOM 5171 O O . GLY B 2 607 ? 228.920 215.601 242.984 1.00 43.69 607 GLY 1 O 1
ATOM 5172 N N . ASP B 2 608 ? 228.548 217.799 243.259 1.00 45.13 608 ASP 1 N 1
ATOM 5173 C CA . ASP B 2 608 ? 227.239 217.747 242.635 1.00 45.13 608 ASP 1 CA 1
ATOM 5174 C C . ASP B 2 608 ? 227.358 217.789 241.115 1.00 45.13 608 ASP 1 C 1
ATOM 5175 O O . ASP B 2 608 ? 228.431 218.011 240.551 1.00 45.13 608 ASP 1 O 1
ATOM 5180 N N . ARG B 2 609 ? 226.235 217.545 240.454 1.00 43.68 609 ARG 1 N 1
ATOM 5181 C CA . ARG B 2 609 ? 226.111 217.810 239.031 1.00 43.68 609 ARG 1 CA 1
ATOM 5182 C C . ARG B 2 609 ? 225.494 219.185 238.841 1.00 43.68 609 ARG 1 C 1
ATOM 5183 O O . ARG B 2 609 ? 224.703 219.642 239.670 1.00 43.68 609 ARG 1 O 1
ATOM 5191 N N . TYR B 2 610 ? 225.874 219.852 237.756 1.00 37.46 610 TYR 1 N 1
ATOM 5192 C CA . TYR B 2 610 ? 225.286 221.146 237.455 1.00 37.46 610 TYR 1 CA 1
ATOM 5193 C C . TYR B 2 610 ? 223.871 220.960 236.926 1.00 37.46 610 TYR 1 C 1
ATOM 5194 O O . TYR B 2 610 ? 223.604 220.062 236.126 1.00 37.46 610 TYR 1 O 1
ATOM 5203 N N . GLY B 2 611 ? 222.963 221.806 237.403 1.00 38.93 611 GLY 1 N 1
ATOM 5204 C CA . GLY B 2 611 ? 221.557 221.741 237.077 1.00 38.93 611 GLY 1 CA 1
ATOM 5205 C C . GLY B 2 611 ? 221.203 221.855 235.605 1.00 38.93 611 GLY 1 C 1
ATOM 5206 O O . GLY B 2 611 ? 220.638 220.927 235.022 1.00 38.93 611 GLY 1 O 1
ATOM 5207 N N . PRO B 2 612 ? 221.509 222.996 234.973 1.00 38.52 612 PRO 1 N 1
ATOM 5208 C CA . PRO B 2 612 ? 221.158 223.164 233.551 1.00 38.52 612 PRO 1 CA 1
ATOM 5209 C C . PRO B 2 612 ? 221.953 222.296 232.581 1.00 38.52 612 PRO 1 C 1
ATOM 5210 O O . PRO B 2 612 ? 221.601 222.259 231.396 1.00 38.52 612 PRO 1 O 1
ATOM 5214 N N . ASP B 2 613 ? 222.999 221.603 233.027 1.00 37.05 613 ASP 1 N 1
ATOM 5215 C CA . ASP B 2 613 ? 223.720 220.691 232.151 1.00 37.05 613 ASP 1 CA 1
ATOM 5216 C C . ASP B 2 613 ? 222.982 219.380 231.923 1.00 37.05 613 ASP 1 C 1
ATOM 5217 O O . ASP B 2 613 ? 223.358 218.630 231.018 1.00 37.05 613 ASP 1 O 1
ATOM 5222 N N . LEU B 2 614 ? 221.951 219.087 232.708 1.00 40.87 614 LEU 1 N 1
ATOM 5223 C CA . LEU B 2 614 ? 221.263 217.806 232.656 1.00 40.87 614 LEU 1 CA 1
ATOM 5224 C C . LEU B 2 614 ? 219.993 217.914 231.827 1.00 40.87 614 LEU 1 C 1
ATOM 5225 O O . LEU B 2 614 ? 219.439 219.003 231.658 1.00 40.87 614 LEU 1 O 1
ATOM 5230 N N . VAL B 2 615 ? 219.531 216.770 231.320 1.00 43.83 615 VAL 1 N 1
ATOM 5231 C CA . VAL B 2 615 ? 218.370 216.760 230.437 1.00 43.83 615 VAL 1 CA 1
ATOM 5232 C C . VAL B 2 615 ? 217.087 216.972 231.228 1.00 43.83 615 VAL 1 C 1
ATOM 5233 O O . VAL B 2 615 ? 216.291 217.867 230.918 1.00 43.83 615 VAL 1 O 1
ATOM 5237 N N . ASN B 2 616 ? 216.864 216.164 232.261 1.00 51.38 616 ASN 1 N 1
ATOM 5238 C CA . ASN B 2 616 ? 215.664 216.267 233.078 1.00 51.38 616 ASN 1 CA 1
ATOM 5239 C C . ASN B 2 616 ? 215.901 217.050 234.360 1.00 51.38 616 ASN 1 C 1
ATOM 5240 O O . ASN B 2 616 ? 215.060 217.015 235.265 1.00 51.38 616 ASN 1 O 1
ATOM 5245 N N . GLY B 2 617 ? 217.023 217.755 234.459 1.00 52.13 617 GLY 1 N 1
ATOM 5246 C CA . GLY B 2 617 ? 217.314 218.574 235.619 1.00 52.13 617 GLY 1 CA 1
ATOM 5247 C C . GLY B 2 617 ? 217.315 220.050 235.282 1.00 52.13 617 GLY 1 C 1
ATOM 5248 O O . GLY B 2 617 ? 216.997 220.432 234.156 1.00 52.13 617 GLY 1 O 1
ATOM 5249 N N . SER C 3 78 ? 275.731 209.860 182.135 1.00 130.86 78 SER 3 N 1
ATOM 5250 C CA . SER C 3 78 ? 274.863 210.482 183.127 1.00 130.86 78 SER 3 CA 1
ATOM 5251 C C . SER C 3 78 ? 273.694 209.597 183.544 1.00 130.86 78 SER 3 C 1
ATOM 5252 O O . SER C 3 78 ? 272.789 210.084 184.232 1.00 130.86 78 SER 3 O 1
ATOM 5255 N N . GLN C 3 79 ? 273.678 208.323 183.138 1.00 130.43 79 GLN 3 N 1
ATOM 5256 C CA . GLN C 3 79 ? 272.621 207.411 183.559 1.00 130.43 79 GLN 3 CA 1
ATOM 5257 C C . GLN C 3 79 ? 272.712 207.054 185.037 1.00 130.43 79 GLN 3 C 1
ATOM 5258 O O . GLN C 3 79 ? 271.693 206.703 185.640 1.00 130.43 79 GLN 3 O 1
ATOM 5264 N N . ASN C 3 80 ? 273.904 207.123 185.630 1.00 127.45 80 ASN 3 N 1
ATOM 5265 C CA . ASN C 3 80 ? 274.075 206.765 187.032 1.00 127.45 80 ASN 3 CA 1
ATOM 5266 C C . ASN C 3 80 ? 274.329 207.963 187.935 1.00 127.45 80 ASN 3 C 1
ATOM 5267 O O . ASN C 3 80 ? 274.223 207.829 189.159 1.00 127.45 80 ASN 3 O 1
ATOM 5272 N N . LEU C 3 81 ? 274.674 209.125 187.370 1.00 126.36 81 LEU 3 N 1
ATOM 5273 C CA . LEU C 3 81 ? 274.847 210.319 188.194 1.00 126.36 81 LEU 3 CA 1
ATOM 5274 C C . LEU C 3 81 ? 273.521 210.813 188.759 1.00 126.36 81 LEU 3 C 1
ATOM 5275 O O . LEU C 3 81 ? 273.493 211.384 189.856 1.00 126.36 81 LEU 3 O 1
ATOM 5280 N N . VAL C 3 82 ? 272.422 210.601 188.036 1.00 123.96 82 VAL 3 N 1
ATOM 5281 C CA . VAL C 3 82 ? 271.105 210.964 188.550 1.00 123.96 82 VAL 3 CA 1
ATOM 5282 C C . VAL C 3 82 ? 270.623 209.927 189.561 1.00 123.96 82 VAL 3 C 1
ATOM 5283 O O . VAL C 3 82 ? 270.034 210.273 190.592 1.00 123.96 82 VAL 3 O 1
ATOM 5287 N N . SER C 3 83 ? 270.903 208.647 189.303 1.00 122.11 83 SER 3 N 1
ATOM 5288 C CA . SER C 3 83 ? 270.500 207.583 190.218 1.00 122.11 83 SER 3 CA 1
ATOM 5289 C C . SER C 3 83 ? 271.296 207.614 191.518 1.00 122.11 83 SER 3 C 1
ATOM 5290 O O . SER C 3 83 ? 270.781 207.203 192.564 1.00 122.11 83 SER 3 O 1
ATOM 5293 N N . THR C 3 84 ? 272.548 208.077 191.473 1.00 120.39 84 THR 3 N 1
ATOM 5294 C CA . THR C 3 84 ? 273.313 208.252 192.703 1.00 120.39 84 THR 3 CA 1
ATOM 5295 C C . THR C 3 84 ? 272.768 209.421 193.512 1.00 120.39 84 THR 3 C 1
ATOM 5296 O O . THR C 3 84 ? 272.707 209.362 194.746 1.00 120.39 84 THR 3 O 1
ATOM 5300 N N . PHE C 3 85 ? 272.343 210.481 192.823 1.00 116.55 85 PHE 3 N 1
ATOM 5301 C CA . PHE C 3 85 ? 271.709 211.612 193.485 1.00 116.55 85 PHE 3 CA 1
ATOM 5302 C C . PHE C 3 85 ? 270.334 211.244 194.031 1.00 116.55 85 PHE 3 C 1
ATOM 5303 O O . PHE C 3 85 ? 269.851 211.879 194.972 1.00 116.55 85 PHE 3 O 1
ATOM 5311 N N . ALA C 3 86 ? 269.697 210.217 193.467 1.00 115.05 86 ALA 3 N 1
ATOM 5312 C CA . ALA C 3 86 ? 268.321 209.913 193.841 1.00 115.05 86 ALA 3 CA 1
ATOM 5313 C C . ALA C 3 86 ? 268.249 209.040 195.089 1.00 115.05 86 ALA 3 C 1
ATOM 5314 O O . ALA C 3 86 ? 267.285 209.132 195.857 1.00 115.05 86 ALA 3 O 1
ATOM 5316 N N . ASN C 3 87 ? 269.250 208.185 195.313 1.00 113.94 87 ASN 3 N 1
ATOM 5317 C CA . ASN C 3 87 ? 269.176 207.266 196.447 1.00 113.94 87 ASN 3 CA 1
ATOM 5318 C C . ASN C 3 87 ? 269.609 207.929 197.750 1.00 113.94 87 ASN 3 C 1
ATOM 5319 O O . ASN C 3 87 ? 269.271 207.444 198.835 1.00 113.94 87 ASN 3 O 1
ATOM 5324 N N . LYS C 3 88 ? 270.365 209.023 197.677 1.00 109.52 88 LYS 3 N 1
ATOM 5325 C CA . LYS C 3 88 ? 270.869 209.646 198.897 1.00 109.52 88 LYS 3 CA 1
ATOM 5326 C C . LYS C 3 88 ? 270.180 210.960 199.244 1.00 109.52 88 LYS 3 C 1
ATOM 5327 O O . LYS C 3 88 ? 270.077 211.298 200.427 1.00 109.52 88 LYS 3 O 1
ATOM 5333 N N . VAL C 3 89 ? 269.696 211.712 198.254 1.00 106.11 89 VAL 3 N 1
ATOM 5334 C CA . VAL C 3 89 ? 269.192 213.051 198.546 1.00 106.11 89 VAL 3 CA 1
ATOM 5335 C C . VAL C 3 89 ? 267.677 213.041 198.694 1.00 106.11 89 VAL 3 C 1
ATOM 5336 O O . VAL C 3 89 ? 267.140 213.481 199.718 1.00 106.11 89 VAL 3 O 1
ATOM 5340 N N . ILE C 3 90 ? 266.961 212.533 197.698 1.00 100.59 90 ILE 3 N 1
ATOM 5341 C CA . ILE C 3 90 ? 265.502 212.469 197.753 1.00 100.59 90 ILE 3 CA 1
ATOM 5342 C C . ILE C 3 90 ? 265.151 211.125 198.393 1.00 100.59 90 ILE 3 C 1
ATOM 5343 O O . ILE C 3 90 ? 264.983 210.083 197.750 1.00 100.59 90 ILE 3 O 1
ATOM 5348 N N . VAL C 3 91 ? 265.107 211.137 199.726 1.00 92.06 91 VAL 3 N 1
ATOM 5349 C CA . VAL C 3 91 ? 264.752 209.999 200.559 1.00 92.06 91 VAL 3 CA 1
ATOM 5350 C C . VAL C 3 91 ? 263.595 210.503 201.418 1.00 92.06 91 VAL 3 C 1
ATOM 5351 O O . VAL C 3 91 ? 263.343 211.707 201.501 1.00 92.06 91 VAL 3 O 1
ATOM 5355 N N . GLU C 3 92 ? 262.863 209.573 202.038 1.00 83.13 92 GLU 3 N 1
ATOM 5356 C CA . GLU C 3 92 ? 261.776 209.960 202.929 1.00 83.13 92 GLU 3 CA 1
ATOM 5357 C C . GLU C 3 92 ? 262.310 210.613 204.199 1.00 83.13 92 GLU 3 C 1
ATOM 5358 O O . GLU C 3 92 ? 261.606 211.403 204.838 1.00 83.13 92 GLU 3 O 1
ATOM 5364 N N . GLU C 3 93 ? 263.560 210.313 204.569 1.00 81.10 93 GLU 3 N 1
ATOM 5365 C CA . GLU C 3 93 ? 264.129 210.865 205.795 1.00 81.10 93 GLU 3 CA 1
ATOM 5366 C C . GLU C 3 93 ? 264.484 212.337 205.629 1.00 81.10 93 GLU 3 C 1
ATOM 5367 O O . GLU C 3 93 ? 264.479 213.097 206.604 1.00 81.10 93 GLU 3 O 1
ATOM 5373 N N . ASN C 3 94 ? 264.799 212.761 204.403 1.00 80.04 94 ASN 3 N 1
ATOM 5374 C CA . ASN C 3 94 ? 265.061 214.178 204.172 1.00 80.04 94 ASN 3 CA 1
ATOM 5375 C C . ASN C 3 94 ? 263.783 214.913 203.793 1.00 80.04 94 ASN 3 C 1
ATOM 5376 O O . ASN C 3 94 ? 263.732 216.147 203.834 1.00 80.04 94 ASN 3 O 1
ATOM 5381 N N . LEU C 3 95 ? 262.744 214.170 203.407 1.00 74.41 95 LEU 3 N 1
ATOM 5382 C CA . LEU C 3 95 ? 261.408 214.749 203.345 1.00 74.41 95 LEU 3 CA 1
ATOM 5383 C C . LEU C 3 95 ? 260.920 215.114 204.742 1.00 74.41 95 LEU 3 C 1
ATOM 5384 O O . LEU C 3 95 ? 260.196 216.099 204.922 1.00 74.41 95 LEU 3 O 1
ATOM 5389 N N . VAL C 3 96 ? 261.323 214.333 205.746 1.00 70.48 96 VAL 3 N 1
ATOM 5390 C CA . VAL C 3 96 ? 260.995 214.641 207.131 1.00 70.48 96 VAL 3 CA 1
ATOM 5391 C C . VAL C 3 96 ? 261.829 215.813 207.637 1.00 70.48 96 VAL 3 C 1
ATOM 5392 O O . VAL C 3 96 ? 261.323 216.673 208.368 1.00 70.48 96 VAL 3 O 1
ATOM 5396 N N . ASN C 3 97 ? 263.093 215.908 207.213 1.00 72.65 97 ASN 3 N 1
ATOM 5397 C CA . ASN C 3 97 ? 263.991 216.926 207.759 1.00 72.65 97 ASN 3 CA 1
ATOM 5398 C C . ASN C 3 97 ? 263.645 218.320 207.245 1.00 72.65 97 ASN 3 C 1
ATOM 5399 O O . ASN C 3 97 ? 264.012 219.329 207.858 1.00 72.65 97 ASN 3 O 1
ATOM 5404 N N . VAL C 3 98 ? 262.950 218.395 206.109 1.00 67.27 98 VAL 3 N 1
ATOM 5405 C CA . VAL C 3 98 ? 262.370 219.662 205.669 1.00 67.27 98 VAL 3 CA 1
ATOM 5406 C C . VAL C 3 98 ? 261.046 219.899 206.391 1.00 67.27 98 VAL 3 C 1
ATOM 5407 O O . VAL C 3 98 ? 260.681 221.038 206.707 1.00 67.27 98 VAL 3 O 1
ATOM 5411 N N . ALA C 3 99 ? 260.347 218.816 206.737 1.00 61.31 99 ALA 3 N 1
ATOM 5412 C CA . ALA C 3 99 ? 259.041 218.909 207.380 1.00 61.31 99 ALA 3 CA 1
ATOM 5413 C C . ALA C 3 99 ? 259.118 219.251 208.866 1.00 61.31 99 ALA 3 C 1
ATOM 5414 O O . ALA C 3 99 ? 258.072 219.409 209.501 1.00 61.31 99 ALA 3 O 1
ATOM 5416 N N . GLU C 3 100 ? 260.317 219.361 209.440 1.00 61.95 100 GLU 3 N 1
ATOM 5417 C CA . GLU C 3 100 ? 260.429 219.638 210.867 1.00 61.95 100 GLU 3 CA 1
ATOM 5418 C C . GLU C 3 100 ? 260.127 221.088 211.213 1.00 61.95 100 GLU 3 C 1
ATOM 5419 O O . GLU C 3 100 ? 259.886 221.389 212.386 1.00 61.95 100 GLU 3 O 1
ATOM 5425 N N . ILE C 3 101 ? 260.151 221.991 210.231 1.00 58.58 101 ILE 3 N 1
ATOM 5426 C CA . ILE C 3 101 ? 259.957 223.409 210.521 1.00 58.58 101 ILE 3 CA 1
ATOM 5427 C C . ILE C 3 101 ? 258.504 223.687 210.887 1.00 58.58 101 ILE 3 C 1
ATOM 5428 O O . ILE C 3 101 ? 258.217 224.310 211.918 1.00 58.58 101 ILE 3 O 1
ATOM 5433 N N . ASP C 3 102 ? 257.558 223.209 210.067 1.00 51.39 102 ASP 3 N 1
ATOM 5434 C CA . ASP C 3 102 ? 256.130 223.400 210.331 1.00 51.39 102 ASP 3 CA 1
ATOM 5435 C C . ASP C 3 102 ? 255.463 222.025 210.269 1.00 51.39 102 ASP 3 C 1
ATOM 5436 O O . ASP C 3 102 ? 254.981 221.592 209.223 1.00 51.39 102 ASP 3 O 1
ATOM 5441 N N . VAL C 3 103 ? 255.441 221.346 211.413 1.00 46.04 103 VAL 3 N 1
ATOM 5442 C CA . VAL C 3 103 ? 254.827 220.016 211.494 1.00 46.04 103 VAL 3 CA 1
ATOM 5443 C C . VAL C 3 103 ? 253.312 220.017 211.244 1.00 46.04 103 VAL 3 C 1
ATOM 5444 O O . VAL C 3 103 ? 252.841 219.142 210.505 1.00 46.04 103 VAL 3 O 1
ATOM 5448 N N . PRO C 3 104 ? 252.478 220.963 211.830 1.00 42.68 104 PRO 3 N 1
ATOM 5449 C CA . PRO C 3 104 ? 251.041 220.924 211.510 1.00 42.68 104 PRO 3 CA 1
ATOM 5450 C C . PRO C 3 104 ? 250.710 221.191 210.051 1.00 42.68 104 PRO 3 C 1
ATOM 5451 O O . PRO C 3 104 ? 249.699 220.698 209.547 1.00 42.68 104 PRO 3 O 1
ATOM 5455 N N . PHE C 3 105 ? 251.551 221.959 209.361 1.00 43.49 105 PHE 3 N 1
ATOM 5456 C CA . PHE C 3 105 ? 251.360 222.128 207.927 1.00 43.49 105 PHE 3 CA 1
ATOM 5457 C C . PHE C 3 105 ? 251.756 220.871 207.170 1.00 43.49 105 PHE 3 C 1
ATOM 5458 O O . PHE C 3 105 ? 250.989 220.367 206.342 1.00 43.49 105 PHE 3 O 1
ATOM 5466 N N . TRP C 3 106 ? 252.952 220.351 207.441 1.00 45.73 106 TRP 3 N 1
ATOM 5467 C CA . TRP C 3 106 ? 253.532 219.337 206.571 1.00 45.73 106 TRP 3 CA 1
ATOM 5468 C C . TRP C 3 106 ? 252.910 217.970 206.808 1.00 45.73 106 TRP 3 C 1
ATOM 5469 O O . TRP C 3 106 ? 252.720 217.203 205.863 1.00 45.73 106 TRP 3 O 1
ATOM 5480 N N . SER C 3 107 ? 252.582 217.645 208.059 1.00 43.62 107 SER 3 N 1
ATOM 5481 C CA . SER C 3 107 ? 251.947 216.359 208.333 1.00 43.62 107 SER 3 CA 1
ATOM 5482 C C . SER C 3 107 ? 250.526 216.316 207.791 1.00 43.62 107 SER 3 C 1
ATOM 5483 O O . SER C 3 107 ? 250.016 215.243 207.459 1.00 43.62 107 SER 3 O 1
ATOM 5486 N N . TYR C 3 108 ? 249.875 217.474 207.687 1.00 41.34 108 TYR 3 N 1
ATOM 5487 C CA . TYR C 3 108 ? 248.516 217.516 207.164 1.00 41.34 108 TYR 3 CA 1
ATOM 5488 C C . TYR C 3 108 ? 248.501 217.292 205.659 1.00 41.34 108 TYR 3 C 1
ATOM 5489 O O . TYR C 3 108 ? 247.631 216.591 205.134 1.00 41.34 108 TYR 3 O 1
ATOM 5498 N N . TRP C 3 109 ? 249.460 217.879 204.946 1.00 43.31 109 TRP 3 N 1
ATOM 5499 C CA . TRP C 3 109 ? 249.422 217.812 203.491 1.00 43.31 109 TRP 3 CA 1
ATOM 5500 C C . TRP C 3 109 ? 250.109 216.559 202.969 1.00 43.31 109 TRP 3 C 1
ATOM 5501 O O . TRP C 3 109 ? 249.797 216.092 201.870 1.00 43.31 109 TRP 3 O 1
ATOM 5512 N N . LEU C 3 110 ? 251.043 215.997 203.736 1.00 48.27 110 LEU 3 N 1
ATOM 5513 C CA . LEU C 3 110 ? 251.624 214.718 203.346 1.00 48.27 110 LEU 3 CA 1
ATOM 5514 C C . LEU C 3 110 ? 250.624 213.588 203.538 1.00 48.27 110 LEU 3 C 1
ATOM 5515 O O . LEU C 3 110 ? 250.521 212.692 202.694 1.00 48.27 110 LEU 3 O 1
ATOM 5520 N N . SER C 3 111 ? 249.866 213.622 204.634 1.00 46.73 111 SER 3 N 1
ATOM 5521 C CA . SER C 3 111 ? 248.867 212.585 204.872 1.00 46.73 111 SER 3 CA 1
ATOM 5522 C C . SER C 3 111 ? 247.664 212.756 203.954 1.00 46.73 111 SER 3 C 1
ATOM 5523 O O . SER C 3 111 ? 246.931 211.796 203.693 1.00 46.73 111 SER 3 O 1
ATOM 5526 N N . SER C 3 112 ? 247.441 213.974 203.458 1.00 47.27 112 SER 3 N 1
ATOM 5527 C CA . SER C 3 112 ? 246.422 214.182 202.436 1.00 47.27 112 SER 3 CA 1
ATOM 5528 C C . SER C 3 112 ? 246.850 213.571 201.112 1.00 47.27 112 SER 3 C 1
ATOM 5529 O O . SER C 3 112 ? 246.011 213.128 200.320 1.00 47.27 112 SER 3 O 1
ATOM 5532 N N . ALA C 3 113 ? 248.156 213.540 200.853 1.00 48.81 113 ALA 3 N 1
ATOM 5533 C CA . ALA C 3 113 ? 248.701 212.895 199.669 1.00 48.81 113 ALA 3 CA 1
ATOM 5534 C C . ALA C 3 113 ? 248.911 211.403 199.855 1.00 48.81 113 ALA 3 C 1
ATOM 5535 O O . ALA C 3 113 ? 249.468 210.760 198.960 1.00 48.81 113 ALA 3 O 1
ATOM 5537 N N . GLY C 3 114 ? 248.494 210.840 200.982 1.00 52.54 114 GLY 3 N 1
ATOM 5538 C CA . GLY C 3 114 ? 248.602 209.419 201.209 1.00 52.54 114 GLY 3 CA 1
ATOM 5539 C C . GLY C 3 114 ? 249.832 208.973 201.960 1.00 52.54 114 GLY 3 C 1
ATOM 5540 O O . GLY C 3 114 ? 249.982 207.770 202.202 1.00 52.54 114 GLY 3 O 1
ATOM 5541 N N . PHE C 3 115 ? 250.719 209.891 202.333 1.00 56.32 115 PHE 3 N 1
ATOM 5542 C CA . PHE C 3 115 ? 251.920 209.530 203.081 1.00 56.32 115 PHE 3 CA 1
ATOM 5543 C C . PHE C 3 115 ? 251.531 209.341 204.540 1.00 56.32 115 PHE 3 C 1
ATOM 5544 O O . PHE C 3 115 ? 251.660 210.252 205.359 1.00 56.32 115 PHE 3 O 1
ATOM 5552 N N . THR C 3 116 ? 251.028 208.156 204.864 1.00 56.57 116 THR 3 N 1
ATOM 5553 C CA . THR C 3 116 ? 250.676 207.791 206.226 1.00 56.57 116 THR 3 CA 1
ATOM 5554 C C . THR C 3 116 ? 251.636 206.710 206.692 1.00 56.57 116 THR 3 C 1
ATOM 5555 O O . THR C 3 116 ? 251.354 205.517 206.545 1.00 56.57 116 THR 3 O 1
ATOM 5559 N N . SER C 3 117 ? 252.758 207.130 207.268 1.00 57.46 117 SER 3 N 1
ATOM 5560 C CA . SER C 3 117 ? 253.825 206.205 207.635 1.00 57.46 117 SER 3 CA 1
ATOM 5561 C C . SER C 3 117 ? 254.112 206.404 209.114 1.00 57.46 117 SER 3 C 1
ATOM 5562 O O . SER C 3 117 ? 254.347 207.535 209.548 1.00 57.46 117 SER 3 O 1
ATOM 5565 N N . LYS C 3 118 ? 254.086 205.307 209.876 1.00 57.48 118 LYS 3 N 1
ATOM 5566 C CA . LYS C 3 118 ? 254.170 205.397 211.329 1.00 57.48 118 LYS 3 CA 1
ATOM 5567 C C . LYS C 3 118 ? 255.551 205.850 211.783 1.00 57.48 118 LYS 3 C 1
ATOM 5568 O O . LYS C 3 118 ? 255.681 206.536 212.801 1.00 57.48 118 LYS 3 O 1
ATOM 5574 N N . ASP C 3 119 ? 256.592 205.511 211.020 1.00 59.16 119 ASP 3 N 1
ATOM 5575 C CA . ASP C 3 119 ? 257.950 205.864 211.424 1.00 59.16 119 ASP 3 CA 1
ATOM 5576 C C . ASP C 3 119 ? 258.207 207.359 211.277 1.00 59.16 119 ASP 3 C 1
ATOM 5577 O O . ASP C 3 119 ? 259.003 207.935 212.026 1.00 59.16 119 ASP 3 O 1
ATOM 5582 N N . ALA C 3 120 ? 257.542 208.003 210.319 1.00 54.88 120 ALA 3 N 1
ATOM 5583 C CA . ALA C 3 120 ? 257.709 209.442 210.148 1.00 54.88 120 ALA 3 CA 1
ATOM 5584 C C . ALA C 3 120 ? 256.817 210.212 211.110 1.00 54.88 120 ALA 3 C 1
ATOM 5585 O O . ALA C 3 120 ? 257.145 211.332 211.516 1.00 54.88 120 ALA 3 O 1
ATOM 5587 N N . PHE C 3 121 ? 255.682 209.626 211.490 1.00 50.98 121 PHE 3 N 1
ATOM 5588 C CA . PHE C 3 121 ? 254.744 210.338 212.349 1.00 50.98 121 PHE 3 CA 1
ATOM 5589 C C . PHE C 3 121 ? 255.136 210.223 213.815 1.00 50.98 121 PHE 3 C 1
ATOM 5590 O O . PHE C 3 121 ? 254.610 210.952 214.662 1.00 50.98 121 PHE 3 O 1
ATOM 5598 N N . VAL C 3 122 ? 256.048 209.305 214.141 1.00 53.00 122 VAL 3 N 1
ATOM 5599 C CA . VAL C 3 122 ? 256.713 209.367 215.439 1.00 53.00 122 VAL 3 CA 1
ATOM 5600 C C . VAL C 3 122 ? 257.644 210.569 215.483 1.00 53.00 122 VAL 3 C 1
ATOM 5601 O O . VAL C 3 122 ? 257.701 211.295 216.482 1.00 53.00 122 VAL 3 O 1
ATOM 5605 N N . LYS C 3 123 ? 258.351 210.829 214.383 1.00 54.18 123 LYS 3 N 1
ATOM 5606 C CA . LYS C 3 123 ? 259.241 211.983 214.331 1.00 54.18 123 LYS 3 CA 1
ATOM 5607 C C . LYS C 3 123 ? 258.456 213.282 214.226 1.00 54.18 123 LYS 3 C 1
ATOM 5608 O O . LYS C 3 123 ? 258.949 214.346 214.616 1.00 54.18 123 LYS 3 O 1
ATOM 5614 N N . PHE C 3 124 ? 257.232 213.215 213.697 1.00 50.58 124 PHE 3 N 1
ATOM 5615 C CA . PHE C 3 124 ? 256.366 214.388 213.676 1.00 50.58 124 PHE 3 CA 1
ATOM 5616 C C . PHE C 3 124 ? 255.884 214.735 215.076 1.00 50.58 124 PHE 3 C 1
ATOM 5617 O O . PHE C 3 124 ? 255.752 215.914 215.421 1.00 50.58 124 PHE 3 O 1
ATOM 5625 N N . ALA C 3 125 ? 255.623 213.718 215.897 1.00 49.80 125 ALA 3 N 1
ATOM 5626 C CA . ALA C 3 125 ? 255.023 213.950 217.205 1.00 49.80 125 ALA 3 CA 1
ATOM 5627 C C . ALA C 3 125 ? 256.025 214.547 218.185 1.00 49.80 125 ALA 3 C 1
ATOM 5628 O O . ALA C 3 125 ? 255.647 215.311 219.077 1.00 49.80 125 ALA 3 O 1
ATOM 5630 N N . GLU C 3 126 ? 257.307 214.211 218.040 1.00 51.78 126 GLU 3 N 1
ATOM 5631 C CA . GLU C 3 126 ? 258.307 214.758 218.951 1.00 51.78 126 GLU 3 CA 1
ATOM 5632 C C . GLU C 3 126 ? 258.796 216.122 218.487 1.00 51.78 126 GLU 3 C 1
ATOM 5633 O O . GLU C 3 126 ? 259.304 216.910 219.291 1.00 51.78 126 GLU 3 O 1
ATOM 5639 N N . ALA C 3 127 ? 258.652 216.420 217.196 1.00 50.42 127 ALA 3 N 1
ATOM 5640 C CA . ALA C 3 127 ? 259.102 217.709 216.683 1.00 50.42 127 ALA 3 CA 1
ATOM 5641 C C . ALA C 3 127 ? 258.133 218.821 217.048 1.00 50.42 127 ALA 3 C 1
ATOM 5642 O O . ALA C 3 127 ? 258.534 219.980 217.193 1.00 50.42 127 ALA 3 O 1
ATOM 5644 N N . VAL C 3 128 ? 256.848 218.488 217.196 1.00 47.58 128 VAL 3 N 1
ATOM 5645 C CA . VAL C 3 128 ? 255.821 219.497 217.410 1.00 47.58 128 VAL 3 CA 1
ATOM 5646 C C . VAL C 3 128 ? 255.450 219.643 218.881 1.00 47.58 128 VAL 3 C 1
ATOM 5647 O O . VAL C 3 128 ? 254.816 220.641 219.246 1.00 47.58 128 VAL 3 O 1
ATOM 5651 N N . LYS C 3 129 ? 255.873 218.706 219.739 1.00 46.92 129 LYS 3 N 1
ATOM 5652 C CA . LYS C 3 129 ? 255.475 218.699 221.149 1.00 46.92 129 LYS 3 CA 1
ATOM 5653 C C . LYS C 3 129 ? 255.879 219.936 221.957 1.00 46.92 129 LYS 3 C 1
ATOM 5654 O O . LYS C 3 129 ? 255.084 220.352 222.817 1.00 46.92 129 LYS 3 O 1
ATOM 5660 N N . PRO C 3 130 ? 257.051 220.571 221.765 1.00 48.02 130 PRO 3 N 1
ATOM 5661 C CA . PRO C 3 130 ? 257.256 221.867 222.432 1.00 48.02 130 PRO 3 CA 1
ATOM 5662 C C . PRO C 3 130 ? 256.503 223.028 221.806 1.00 48.02 130 PRO 3 C 1
ATOM 5663 O O . PRO C 3 130 ? 256.567 224.139 222.349 1.00 48.02 130 PRO 3 O 1
ATOM 5667 N N . LYS C 3 131 ? 255.807 222.825 220.693 1.00 44.01 131 LYS 3 N 1
ATOM 5668 C CA . LYS C 3 131 ? 255.153 223.914 219.987 1.00 44.01 131 LYS 3 CA 1
ATOM 5669 C C . LYS C 3 131 ? 253.634 223.868 220.063 1.00 44.01 131 LYS 3 C 1
ATOM 5670 O O . LYS C 3 131 ? 252.991 224.794 219.564 1.00 44.01 131 LYS 3 O 1
ATOM 5676 N N . VAL C 3 132 ? 253.053 222.834 220.686 1.00 40.62 132 VAL 3 N 1
ATOM 5677 C CA . VAL C 3 132 ? 251.606 222.618 220.630 1.00 40.62 132 VAL 3 CA 1
ATOM 5678 C C . VAL C 3 132 ? 250.863 223.691 221.421 1.00 40.62 132 VAL 3 C 1
ATOM 5679 O O . VAL C 3 132 ? 249.805 224.176 220.997 1.00 40.62 132 VAL 3 O 1
ATOM 5683 N N . ALA C 3 133 ? 251.437 224.128 222.546 1.00 39.57 133 ALA 3 N 1
ATOM 5684 C CA . ALA C 3 133 ? 250.751 225.074 223.423 1.00 39.57 133 ALA 3 CA 1
ATOM 5685 C C . ALA C 3 133 ? 250.640 226.460 222.796 1.00 39.57 133 ALA 3 C 1
ATOM 5686 O O . ALA C 3 133 ? 249.777 227.255 223.182 1.00 39.57 133 ALA 3 O 1
ATOM 5688 N N . ALA C 3 134 ? 251.497 226.768 221.829 1.00 37.66 134 ALA 3 N 1
ATOM 5689 C CA . ALA C 3 134 ? 251.445 228.043 221.130 1.00 37.66 134 ALA 3 CA 1
ATOM 5690 C C . ALA C 3 134 ? 250.839 227.937 219.737 1.00 37.66 134 ALA 3 C 1
ATOM 5691 O O . ALA C 3 134 ? 250.938 228.892 218.963 1.00 37.66 134 ALA 3 O 1
ATOM 5693 N N . LEU C 3 135 ? 250.223 226.809 219.399 1.00 35.07 135 LEU 3 N 1
ATOM 5694 C CA . LEU C 3 135 ? 249.664 226.636 218.067 1.00 35.07 135 LEU 3 CA 1
ATOM 5695 C C . LEU C 3 135 ? 248.321 227.342 217.946 1.00 35.07 135 LEU 3 C 1
ATOM 5696 O O . LEU C 3 135 ? 247.558 227.447 218.908 1.00 35.07 135 LEU 3 O 1
ATOM 5701 N N . SER C 3 136 ? 248.026 227.810 216.740 1.00 31.01 136 SER 3 N 1
ATOM 5702 C CA . SER C 3 136 ? 246.730 228.396 216.450 1.00 31.01 136 SER 3 CA 1
ATOM 5703 C C . SER C 3 136 ? 245.684 227.298 216.293 1.00 31.01 136 SER 3 C 1
ATOM 5704 O O . SER C 3 136 ? 245.992 226.107 216.283 1.00 31.01 136 SER 3 O 1
ATOM 5707 N N . THR C 3 137 ? 244.424 227.716 216.172 1.00 26.92 137 THR 3 N 1
ATOM 5708 C CA . THR C 3 137 ? 243.333 226.751 216.094 1.00 26.92 137 THR 3 CA 1
ATOM 5709 C C . THR C 3 137 ? 243.326 226.038 214.752 1.00 26.92 137 THR 3 C 1
ATOM 5710 O O . THR C 3 137 ? 242.893 224.886 214.655 1.00 26.92 137 THR 3 O 1
ATOM 5714 N N . SER C 3 138 ? 243.818 226.703 213.708 1.00 31.51 138 SER 3 N 1
ATOM 5715 C CA . SER C 3 138 ? 243.935 226.060 212.407 1.00 31.51 138 SER 3 CA 1
ATOM 5716 C C . SER C 3 138 ? 245.088 225.070 212.386 1.00 31.51 138 SER 3 C 1
ATOM 5717 O O . SER C 3 138 ? 245.032 224.059 211.680 1.00 31.51 138 SER 3 O 1
ATOM 5720 N N . ASP C 3 139 ? 246.143 225.348 213.151 1.00 33.39 139 ASP 3 N 1
ATOM 5721 C CA . ASP C 3 139 ? 247.284 224.444 213.202 1.00 33.39 139 ASP 3 CA 1
ATOM 5722 C C . ASP C 3 139 ? 246.993 223.237 214.080 1.00 33.39 139 ASP 3 C 1
ATOM 5723 O O . ASP C 3 139 ? 247.471 222.135 213.802 1.00 33.39 139 ASP 3 O 1
ATOM 5728 N N . ILE C 3 140 ? 246.224 223.431 215.153 1.00 30.96 140 ILE 3 N 1
ATOM 5729 C CA . ILE C 3 140 ? 245.826 222.318 216.010 1.00 30.96 140 ILE 3 CA 1
ATOM 5730 C C . ILE C 3 140 ? 244.887 221.386 215.259 1.00 30.96 140 ILE 3 C 1
ATOM 5731 O O . ILE C 3 140 ? 245.013 220.158 215.337 1.00 30.96 140 ILE 3 O 1
ATOM 5736 N N . THR C 3 141 ? 243.966 221.955 214.480 1.00 31.34 141 THR 3 N 1
ATOM 5737 C CA . THR C 3 141 ? 243.025 221.150 213.709 1.00 31.34 141 THR 3 CA 1
ATOM 5738 C C . THR C 3 141 ? 243.730 220.411 212.579 1.00 31.34 141 THR 3 C 1
ATOM 5739 O O . THR C 3 141 ? 243.396 219.261 212.277 1.00 31.34 141 THR 3 O 1
ATOM 5743 N N . ASN C 3 142 ? 244.723 221.050 211.958 1.00 35.10 142 ASN 3 N 1
ATOM 5744 C CA . ASN C 3 142 ? 245.498 220.390 210.913 1.00 35.10 142 ASN 3 CA 1
ATOM 5745 C C . ASN C 3 142 ? 246.351 219.270 211.485 1.00 35.10 142 ASN 3 C 1
ATOM 5746 O O . ASN C 3 142 ? 246.492 218.212 210.867 1.00 35.10 142 ASN 3 O 1
ATOM 5751 N N . LEU C 3 143 ? 246.923 219.487 212.669 1.00 35.58 143 LEU 3 N 1
ATOM 5752 C CA . LEU C 3 143 ? 247.758 218.474 213.301 1.00 35.58 143 LEU 3 CA 1
ATOM 5753 C C . LEU C 3 143 ? 246.926 217.302 213.796 1.00 35.58 143 LEU 3 C 1
ATOM 5754 O O . LEU C 3 143 ? 247.375 216.153 213.760 1.00 35.58 143 LEU 3 O 1
ATOM 5759 N N . THR C 3 144 ? 245.706 217.574 214.256 1.00 34.18 144 THR 3 N 1
ATOM 5760 C CA . THR C 3 144 ? 244.870 216.517 214.808 1.00 34.18 144 THR 3 CA 1
ATOM 5761 C C . THR C 3 144 ? 244.289 215.649 213.701 1.00 34.18 144 THR 3 C 1
ATOM 5762 O O . THR C 3 144 ? 244.170 214.431 213.857 1.00 34.18 144 THR 3 O 1
ATOM 5766 N N . VAL C 3 145 ? 243.932 216.259 212.571 1.00 36.25 145 VAL 3 N 1
ATOM 5767 C CA . VAL C 3 145 ? 243.415 215.507 211.431 1.00 36.25 145 VAL 3 CA 1
ATOM 5768 C C . VAL C 3 145 ? 244.523 214.668 210.802 1.00 36.25 145 VAL 3 C 1
ATOM 5769 O O . VAL C 3 145 ? 244.292 213.533 210.369 1.00 36.25 145 VAL 3 O 1
ATOM 5773 N N . ALA C 3 146 ? 245.754 215.189 210.807 1.00 39.68 146 ALA 3 N 1
ATOM 5774 C CA . ALA C 3 146 ? 246.897 214.485 210.231 1.00 39.68 146 ALA 3 CA 1
ATOM 5775 C C . ALA C 3 146 ? 247.221 213.208 210.993 1.00 39.68 146 ALA 3 C 1
ATOM 5776 O O . ALA C 3 146 ? 247.533 212.175 210.393 1.00 39.68 146 ALA 3 O 1
ATOM 5778 N N . PHE C 3 147 ? 247.141 213.258 212.322 1.00 41.94 147 PHE 3 N 1
ATOM 5779 C CA . PHE C 3 147 ? 247.448 212.076 213.118 1.00 41.94 147 PHE 3 CA 1
ATOM 5780 C C . PHE C 3 147 ? 246.263 211.122 213.167 1.00 41.94 147 PHE 3 C 1
ATOM 5781 O O . PHE C 3 147 ? 246.387 209.992 213.649 1.00 41.94 147 PHE 3 O 1
ATOM 5789 N N . LYS C 3 148 ? 245.101 211.562 212.684 1.00 40.34 148 LYS 3 N 1
ATOM 5790 C CA . LYS C 3 148 ? 243.977 210.650 212.516 1.00 40.34 148 LYS 3 CA 1
ATOM 5791 C C . LYS C 3 148 ? 244.117 209.841 211.236 1.00 40.34 148 LYS 3 C 1
ATOM 5792 O O . LYS C 3 148 ? 243.824 208.641 211.216 1.00 40.34 148 LYS 3 O 1
ATOM 5798 N N . ARG C 3 149 ? 244.546 210.490 210.152 1.00 43.81 149 ARG 3 N 1
ATOM 5799 C CA . ARG C 3 149 ? 244.715 209.794 208.882 1.00 43.81 149 ARG 3 CA 1
ATOM 5800 C C . ARG C 3 149 ? 245.918 208.862 208.923 1.00 43.81 149 ARG 3 C 1
ATOM 5801 O O . ARG C 3 149 ? 245.937 207.828 208.247 1.00 43.81 149 ARG 3 O 1
ATOM 5809 N N . ALA C 3 150 ? 246.929 209.210 209.719 1.00 46.11 150 ALA 3 N 1
ATOM 5810 C CA . ALA C 3 150 ? 248.089 208.341 209.866 1.00 46.11 150 ALA 3 CA 1
ATOM 5811 C C . ALA C 3 150 ? 247.823 207.231 210.873 1.00 46.11 150 ALA 3 C 1
ATOM 5812 O O . ALA C 3 150 ? 248.629 206.303 211.004 1.00 46.11 150 ALA 3 O 1
ATOM 5814 N N . ASN C 3 151 ? 246.706 207.328 211.602 1.00 46.85 151 ASN 3 N 1
ATOM 5815 C CA . ASN C 3 151 ? 246.266 206.394 212.639 1.00 46.85 151 ASN 3 CA 1
ATOM 5816 C C . ASN C 3 151 ? 247.289 206.214 213.753 1.00 46.85 151 ASN 3 C 1
ATOM 5817 O O . ASN C 3 151 ? 247.380 205.134 214.340 1.00 46.85 151 ASN 3 O 1
ATOM 5822 N N . TYR C 3 152 ? 248.060 207.249 214.068 1.00 48.14 152 TYR 3 N 1
ATOM 5823 C CA . TYR C 3 152 ? 249.078 207.172 215.104 1.00 48.14 152 TYR 3 CA 1
ATOM 5824 C C . TYR C 3 152 ? 248.595 207.909 216.346 1.00 48.14 152 TYR 3 C 1
ATOM 5825 O O . TYR C 3 152 ? 248.212 209.080 216.269 1.00 48.14 152 TYR 3 O 1
ATOM 5834 N N . TYR C 3 153 ? 248.617 207.222 217.483 1.00 47.96 153 TYR 3 N 1
ATOM 5835 C CA . TYR C 3 153 ? 248.204 207.786 218.759 1.00 47.96 153 TYR 3 CA 1
ATOM 5836 C C . TYR C 3 153 ? 249.424 207.973 219.651 1.00 47.96 153 TYR 3 C 1
ATOM 5837 O O . TYR C 3 153 ? 250.065 206.995 220.048 1.00 47.96 153 TYR 3 O 1
ATOM 5846 N N . ASP C 3 154 ? 249.733 209.227 219.965 1.00 48.50 154 ASP 3 N 1
ATOM 5847 C CA . ASP C 3 154 ? 250.753 209.577 220.946 1.00 48.50 154 ASP 3 CA 1
ATOM 5848 C C . ASP C 3 154 ? 250.022 210.286 222.075 1.00 48.50 154 ASP 3 C 1
ATOM 5849 O O . ASP C 3 154 ? 249.539 211.405 221.891 1.00 48.50 154 ASP 3 O 1
ATOM 5854 N N . LYS C 3 155 ? 249.950 209.639 223.240 1.00 48.10 155 LYS 3 N 1
ATOM 5855 C CA . LYS C 3 155 ? 249.089 210.127 224.313 1.00 48.10 155 LYS 3 CA 1
ATOM 5856 C C . LYS C 3 155 ? 249.636 211.411 224.929 1.00 48.10 155 LYS 3 C 1
ATOM 5857 O O . LYS C 3 155 ? 248.871 212.266 225.384 1.00 48.10 155 LYS 3 O 1
ATOM 5863 N N . ASP C 3 156 ? 250.960 211.579 224.929 1.00 48.72 156 ASP 3 N 1
ATOM 5864 C CA . ASP C 3 156 ? 251.534 212.824 225.434 1.00 48.72 156 ASP 3 CA 1
ATOM 5865 C C . ASP C 3 156 ? 251.338 213.963 224.443 1.00 48.72 156 ASP 3 C 1
ATOM 5866 O O . ASP C 3 156 ? 251.306 215.137 224.829 1.00 48.72 156 ASP 3 O 1
ATOM 5871 N N . LEU C 3 157 ? 251.215 213.638 223.158 1.00 44.02 157 LEU 3 N 1
ATOM 5872 C CA . LEU C 3 157 ? 250.922 214.664 222.164 1.00 44.02 157 LEU 3 CA 1
ATOM 5873 C C . LEU C 3 157 ? 249.470 215.108 222.257 1.00 44.02 157 LEU 3 C 1
ATOM 5874 O O . LEU C 3 157 ? 249.169 216.306 222.226 1.00 44.02 157 LEU 3 O 1
ATOM 5879 N N . PHE C 3 158 ? 248.553 214.151 222.401 1.00 41.90 158 PHE 3 N 1
ATOM 5880 C CA . PHE C 3 158 ? 247.136 214.490 222.441 1.00 41.90 158 PHE 3 CA 1
ATOM 5881 C C . PHE C 3 158 ? 246.727 215.026 223.807 1.00 41.90 158 PHE 3 C 1
ATOM 5882 O O . PHE C 3 158 ? 245.629 215.571 223.962 1.00 41.90 158 PHE 3 O 1
ATOM 5890 N N . THR C 3 159 ? 247.592 214.881 224.812 1.00 42.28 159 THR 3 N 1
ATOM 5891 C CA . THR C 3 159 ? 247.372 215.573 226.077 1.00 42.28 159 THR 3 CA 1
ATOM 5892 C C . THR C 3 159 ? 247.637 217.064 225.922 1.00 42.28 159 THR 3 C 1
ATOM 5893 O O . THR C 3 159 ? 246.866 217.897 226.411 1.00 42.28 159 THR 3 O 1
ATOM 5897 N N . GLY C 3 160 ? 248.711 217.420 225.219 1.00 38.82 160 GLY 3 N 1
ATOM 5898 C CA . GLY C 3 160 ? 248.975 218.823 224.956 1.00 38.82 160 GLY 3 CA 1
ATOM 5899 C C . GLY C 3 160 ? 248.030 219.411 223.928 1.00 38.82 160 GLY 3 C 1
ATOM 5900 O O . GLY C 3 160 ? 247.774 220.617 223.929 1.00 38.82 160 GLY 3 O 1
ATOM 5901 N N . ILE C 3 161 ? 247.511 218.572 223.028 1.00 37.13 161 ILE 3 N 1
ATOM 5902 C CA . ILE C 3 161 ? 246.500 219.022 222.075 1.00 37.13 161 ILE 3 CA 1
ATOM 5903 C C . ILE C 3 161 ? 245.196 219.325 222.799 1.00 37.13 161 ILE 3 C 1
ATOM 5904 O O . ILE C 3 161 ? 244.554 220.352 222.549 1.00 37.13 161 ILE 3 O 1
ATOM 5909 N N . GLU C 3 162 ? 244.814 218.472 223.750 1.00 36.71 162 GLU 3 N 1
ATOM 5910 C CA . GLU C 3 162 ? 243.595 218.725 224.512 1.00 36.71 162 GLU 3 CA 1
ATOM 5911 C C . GLU C 3 162 ? 243.808 219.815 225.554 1.00 36.71 162 GLU 3 C 1
ATOM 5912 O O . GLU C 3 162 ? 242.842 220.363 226.092 1.00 36.71 162 GLU 3 O 1
ATOM 5918 N N . ALA C 3 163 ? 245.065 220.139 225.859 1.00 34.22 163 ALA 3 N 1
ATOM 5919 C CA . ALA C 3 163 ? 245.340 221.272 226.733 1.00 34.22 163 ALA 3 CA 1
ATOM 5920 C C . ALA C 3 163 ? 245.350 222.573 225.946 1.00 34.22 163 ALA 3 C 1
ATOM 5921 O O . ALA C 3 163 ? 245.217 223.657 226.522 1.00 34.22 163 ALA 3 O 1
ATOM 5923 N N . ASN C 3 164 ? 245.533 222.487 224.629 1.00 32.50 164 ASN 3 N 1
ATOM 5924 C CA . ASN C 3 164 ? 245.454 223.674 223.787 1.00 32.50 164 ASN 3 CA 1
ATOM 5925 C C . ASN C 3 164 ? 244.006 224.018 223.476 1.00 32.50 164 ASN 3 C 1
ATOM 5926 O O . ASN C 3 164 ? 243.638 225.193 223.387 1.00 32.50 164 ASN 3 O 1
ATOM 5931 N N . VAL C 3 165 ? 243.171 222.995 223.295 1.00 28.35 165 VAL 3 N 1
ATOM 5932 C CA . VAL C 3 165 ? 241.752 223.222 223.051 1.00 28.35 165 VAL 3 CA 1
ATOM 5933 C C . VAL C 3 165 ? 241.069 223.711 224.321 1.00 28.35 165 VAL 3 C 1
ATOM 5934 O O . VAL C 3 165 ? 240.186 224.573 224.275 1.00 28.35 165 VAL 3 O 1
ATOM 5938 N N . SER C 3 166 ? 241.494 223.207 225.479 1.00 28.38 166 SER 3 N 1
ATOM 5939 C CA . SER C 3 166 ? 240.875 223.630 226.729 1.00 28.38 166 SER 3 CA 1
ATOM 5940 C C . SER C 3 166 ? 241.297 225.041 227.112 1.00 28.38 166 SER 3 C 1
ATOM 5941 O O . SER C 3 166 ? 240.553 225.750 227.798 1.00 28.38 166 SER 3 O 1
ATOM 5944 N N . ALA C 3 167 ? 242.480 225.472 226.678 1.00 26.49 167 ALA 3 N 1
ATOM 5945 C CA . ALA C 3 167 ? 242.934 226.815 227.018 1.00 26.49 167 ALA 3 CA 1
ATOM 5946 C C . ALA C 3 167 ? 242.372 227.852 226.057 1.00 26.49 167 ALA 3 C 1
ATOM 5947 O O . ALA C 3 167 ? 242.219 229.022 226.421 1.00 26.49 167 ALA 3 O 1
ATOM 5949 N N . ASN C 3 168 ? 242.058 227.448 224.829 1.00 25.63 168 ASN 3 N 1
ATOM 5950 C CA . ASN C 3 168 ? 241.618 228.395 223.813 1.00 25.63 168 ASN 3 CA 1
ATOM 5951 C C . ASN C 3 168 ? 240.278 228.012 223.208 1.00 25.63 168 ASN 3 C 1
ATOM 5952 O O . ASN C 3 168 ? 240.097 228.172 222.001 1.00 25.63 168 ASN 3 O 1
ATOM 5957 N N . PHE C 3 169 ? 239.330 227.544 224.025 1.00 22.13 169 PHE 3 N 1
ATOM 5958 C CA . PHE C 3 169 ? 238.094 226.980 223.485 1.00 22.13 169 PHE 3 CA 1
ATOM 5959 C C . PHE C 3 169 ? 237.203 228.045 222.856 1.00 22.13 169 PHE 3 C 1
ATOM 5960 O O . PHE C 3 169 ? 236.380 227.735 221.991 1.00 22.13 169 PHE 3 O 1
ATOM 5968 N N . THR C 3 170 ? 237.359 229.306 223.262 1.00 20.27 170 THR 3 N 1
ATOM 5969 C CA . THR C 3 170 ? 236.581 230.376 222.647 1.00 20.27 170 THR 3 CA 1
ATOM 5970 C C . THR C 3 170 ? 237.022 230.624 221.211 1.00 20.27 170 THR 3 C 1
ATOM 5971 O O . THR C 3 170 ? 236.223 231.051 220.372 1.00 20.27 170 THR 3 O 1
ATOM 5975 N N . LYS C 3 171 ? 238.289 230.344 220.906 1.00 21.89 171 LYS 3 N 1
ATOM 5976 C CA . LYS C 3 171 ? 238.825 230.662 219.589 1.00 21.89 171 LYS 3 CA 1
ATOM 5977 C C . LYS C 3 171 ? 238.550 229.551 218.587 1.00 21.89 171 LYS 3 C 1
ATOM 5978 O O . LYS C 3 171 ? 238.670 229.758 217.377 1.00 21.89 171 LYS 3 O 1
ATOM 5984 N N . PHE C 3 172 ? 238.181 228.369 219.067 1.00 22.86 172 PHE 3 N 1
ATOM 5985 C CA . PHE C 3 172 ? 237.950 227.245 218.174 1.00 22.86 172 PHE 3 CA 1
ATOM 5986 C C . PHE C 3 172 ? 236.571 227.335 217.545 1.00 22.86 172 PHE 3 C 1
ATOM 5987 O O . PHE C 3 172 ? 235.639 227.893 218.125 1.00 22.86 172 PHE 3 O 1
ATOM 5995 N N . GLU C 3 173 ? 236.444 226.778 216.351 1.00 24.29 173 GLU 3 N 1
ATOM 5996 C CA . GLU C 3 173 ? 235.191 226.777 215.617 1.00 24.29 173 GLU 3 CA 1
ATOM 5997 C C . GLU C 3 173 ? 234.572 225.389 215.633 1.00 24.29 173 GLU 3 C 1
ATOM 5998 O O . GLU C 3 173 ? 235.253 224.392 215.865 1.00 24.29 173 GLU 3 O 1
ATOM 6004 N N . THR C 3 174 ? 233.257 225.342 215.397 1.00 23.18 174 THR 3 N 1
ATOM 6005 C CA . THR C 3 174 ? 232.533 224.073 215.387 1.00 23.18 174 THR 3 CA 1
ATOM 6006 C C . THR C 3 174 ? 233.009 223.184 214.246 1.00 23.18 174 THR 3 C 1
ATOM 6007 O O . THR C 3 174 ? 233.113 221.964 214.399 1.00 23.18 174 THR 3 O 1
ATOM 6011 N N . GLU C 3 175 ? 233.356 223.792 213.114 1.00 26.82 175 GLU 3 N 1
ATOM 6012 C CA . GLU C 3 175 ? 233.892 223.041 211.986 1.00 26.82 175 GLU 3 CA 1
ATOM 6013 C C . GLU C 3 175 ? 235.261 222.459 212.316 1.00 26.82 175 GLU 3 C 1
ATOM 6014 O O . GLU C 3 175 ? 235.632 221.395 211.810 1.00 26.82 175 GLU 3 O 1
ATOM 6020 N N . GLN C 3 176 ? 236.017 223.139 213.179 1.00 24.80 176 GLN 3 N 1
ATOM 6021 C CA . GLN C 3 176 ? 237.309 222.626 213.608 1.00 24.80 176 GLN 3 CA 1
ATOM 6022 C C . GLN C 3 176 ? 237.161 221.603 214.723 1.00 24.80 176 GLN 3 C 1
ATOM 6023 O O . GLN C 3 176 ? 237.896 220.613 214.761 1.00 24.80 176 GLN 3 O 1
ATOM 6029 N N . LEU C 3 177 ? 236.224 221.829 215.644 1.00 24.61 177 LEU 3 N 1
ATOM 6030 C CA . LEU C 3 177 ? 236.114 220.970 216.817 1.00 24.61 177 LEU 3 CA 1
ATOM 6031 C C . LEU C 3 177 ? 235.502 219.625 216.470 1.00 24.61 177 LEU 3 C 1
ATOM 6032 O O . LEU C 3 177 ? 235.738 218.633 217.165 1.00 24.61 177 LEU 3 O 1
ATOM 6037 N N . LEU C 3 178 ? 234.704 219.573 215.407 1.00 26.51 178 LEU 3 N 1
ATOM 6038 C CA . LEU C 3 178 ? 234.119 218.308 214.986 1.00 26.51 178 LEU 3 CA 1
ATOM 6039 C C . LEU C 3 178 ? 235.171 217.398 214.372 1.00 26.51 178 LEU 3 C 1
ATOM 6040 O O . LEU C 3 178 ? 235.032 216.171 214.395 1.00 26.51 178 LEU 3 O 1
ATOM 6045 N N . GLN C 3 179 ? 236.232 217.983 213.819 1.00 28.94 179 GLN 3 N 1
ATOM 6046 C CA . GLN C 3 179 ? 237.341 217.189 213.311 1.00 28.94 179 GLN 3 CA 1
ATOM 6047 C C . GLN C 3 179 ? 238.294 216.792 214.429 1.00 28.94 179 GLN 3 C 1
ATOM 6048 O O . GLN C 3 179 ? 238.996 215.782 214.324 1.00 28.94 179 GLN 3 O 1
ATOM 6054 N N . ILE C 3 180 ? 238.343 217.581 215.501 1.00 28.14 180 ILE 3 N 1
ATOM 6055 C CA . ILE C 3 180 ? 239.198 217.246 216.634 1.00 28.14 180 ILE 3 CA 1
ATOM 6056 C C . ILE C 3 180 ? 238.554 216.156 217.480 1.00 28.14 180 ILE 3 C 1
ATOM 6057 O O . ILE C 3 180 ? 239.228 215.231 217.940 1.00 28.14 180 ILE 3 O 1
ATOM 6062 N N . VAL C 3 181 ? 237.236 216.228 217.661 1.00 30.48 181 VAL 3 N 1
ATOM 6063 C CA . VAL C 3 181 ? 236.509 215.229 218.439 1.00 30.48 181 VAL 3 CA 1
ATOM 6064 C C . VAL C 3 181 ? 236.516 213.877 217.731 1.00 30.48 181 VAL 3 C 1
ATOM 6065 O O . VAL C 3 181 ? 236.676 212.829 218.372 1.00 30.48 181 VAL 3 O 1
ATOM 6069 N N . ALA C 3 182 ? 236.407 213.881 216.399 1.00 32.28 182 ALA 3 N 1
ATOM 6070 C CA . ALA C 3 182 ? 236.408 212.635 215.636 1.00 32.28 182 ALA 3 CA 1
ATOM 6071 C C . ALA C 3 182 ? 237.763 211.942 215.695 1.00 32.28 182 ALA 3 C 1
ATOM 6072 O O . ALA C 3 182 ? 237.847 210.714 215.588 1.00 32.28 182 ALA 3 O 1
ATOM 6074 N N . THR C 3 183 ? 238.835 212.712 215.864 1.00 34.52 183 THR 3 N 1
ATOM 6075 C CA . THR C 3 183 ? 240.137 212.116 216.126 1.00 34.52 183 THR 3 CA 1
ATOM 6076 C C . THR C 3 183 ? 240.217 211.599 217.555 1.00 34.52 183 THR 3 C 1
ATOM 6077 O O . THR C 3 183 ? 240.771 210.523 217.809 1.00 34.52 183 THR 3 O 1
ATOM 6081 N N . PHE C 3 184 ? 239.620 212.329 218.496 1.00 33.78 184 PHE 3 N 1
ATOM 6082 C CA . PHE C 3 184 ? 239.608 211.896 219.889 1.00 33.78 184 PHE 3 CA 1
ATOM 6083 C C . PHE C 3 184 ? 238.625 210.751 220.100 1.00 33.78 184 PHE 3 C 1
ATOM 6084 O O . PHE C 3 184 ? 238.606 210.130 221.166 1.00 33.78 184 PHE 3 O 1
ATOM 6092 N N . ASP C 3 185 ? 237.771 210.484 219.110 1.00 36.68 185 ASP 3 N 1
ATOM 6093 C CA . ASP C 3 185 ? 236.847 209.361 219.202 1.00 36.68 185 ASP 3 CA 1
ATOM 6094 C C . ASP C 3 185 ? 237.389 208.139 218.472 1.00 36.68 185 ASP 3 C 1
ATOM 6095 O O . ASP C 3 185 ? 236.947 207.012 218.728 1.00 36.68 185 ASP 3 O 1
ATOM 6100 N N . ALA C 3 186 ? 238.332 208.345 217.548 1.00 40.29 186 ALA 3 N 1
ATOM 6101 C CA . ALA C 3 186 ? 238.909 207.233 216.797 1.00 40.29 186 ALA 3 CA 1
ATOM 6102 C C . ALA C 3 186 ? 239.724 206.327 217.708 1.00 40.29 186 ALA 3 C 1
ATOM 6103 O O . ALA C 3 186 ? 239.523 205.107 217.735 1.00 40.29 186 ALA 3 O 1
ATOM 6105 N N . PHE C 3 187 ? 240.647 206.906 218.463 1.00 42.41 187 PHE 3 N 1
ATOM 6106 C CA . PHE C 3 187 ? 241.254 206.240 219.604 1.00 42.41 187 PHE 3 CA 1
ATOM 6107 C C . PHE C 3 187 ? 240.697 206.884 220.860 1.00 42.41 187 PHE 3 C 1
ATOM 6108 O O . PHE C 3 187 ? 240.630 208.112 220.948 1.00 42.41 187 PHE 3 O 1
ATOM 6116 N N . ASN C 3 188 ? 240.290 206.056 221.817 1.00 45.64 188 ASN 3 N 1
ATOM 6117 C CA . ASN C 3 188 ? 239.500 206.517 222.949 1.00 45.64 188 ASN 3 CA 1
ATOM 6118 C C . ASN C 3 188 ? 240.331 207.385 223.879 1.00 45.64 188 ASN 3 C 1
ATOM 6119 O O . ASN C 3 188 ? 241.088 206.880 224.711 1.00 45.64 188 ASN 3 O 1
ATOM 6124 N N . HIS C 3 189 ? 240.181 208.700 223.726 1.00 40.41 189 HIS 3 N 1
ATOM 6125 C CA . HIS C 3 189 ? 240.971 209.655 224.499 1.00 40.41 189 HIS 3 CA 1
ATOM 6126 C C . HIS C 3 189 ? 240.040 210.814 224.862 1.00 40.41 189 HIS 3 C 1
ATOM 6127 O O . HIS C 3 189 ? 239.640 211.590 223.996 1.00 40.41 189 HIS 3 O 1
ATOM 6134 N N . SER C 3 190 ? 239.706 210.911 226.144 1.00 38.19 190 SER 3 N 1
ATOM 6135 C CA . SER C 3 190 ? 238.790 211.929 226.627 1.00 38.19 190 SER 3 CA 1
ATOM 6136 C C . SER C 3 190 ? 239.213 212.407 228.004 1.00 38.19 190 SER 3 C 1
ATOM 6137 O O . SER C 3 190 ? 239.775 211.652 228.799 1.00 38.19 190 SER 3 O 1
ATOM 6140 N N . SER C 3 191 ? 238.936 213.675 228.270 1.00 34.80 191 SER 3 N 1
ATOM 6141 C CA . SER C 3 191 ? 239.079 214.264 229.589 1.00 34.80 191 SER 3 CA 1
ATOM 6142 C C . SER C 3 191 ? 237.761 214.922 229.955 1.00 34.80 191 SER 3 C 1
ATOM 6143 O O . SER C 3 191 ? 236.983 215.294 229.077 1.00 34.80 191 SER 3 O 1
ATOM 6146 N N . VAL C 3 192 ? 237.504 215.063 231.255 1.00 33.76 192 VAL 3 N 1
ATOM 6147 C CA . VAL C 3 192 ? 236.266 215.715 231.671 1.00 33.76 192 VAL 3 CA 1
ATOM 6148 C C . VAL C 3 192 ? 236.362 217.223 231.452 1.00 33.76 192 VAL 3 C 1
ATOM 6149 O O . VAL C 3 192 ? 235.357 217.891 231.188 1.00 33.76 192 VAL 3 O 1
ATOM 6153 N N . ALA C 3 193 ? 237.575 217.777 231.495 1.00 32.34 193 ALA 3 N 1
ATOM 6154 C CA . ALA C 3 193 ? 237.744 219.190 231.184 1.00 32.34 193 ALA 3 CA 1
ATOM 6155 C C . ALA C 3 193 ? 237.670 219.426 229.683 1.00 32.34 193 ALA 3 C 1
ATOM 6156 O O . ALA C 3 193 ? 237.197 220.472 229.233 1.00 32.34 193 ALA 3 O 1
ATOM 6158 N N . PHE C 3 194 ? 238.135 218.460 228.892 1.00 30.73 194 PHE 3 N 1
ATOM 6159 C CA . PHE C 3 194 ? 238.065 218.589 227.442 1.00 30.73 194 PHE 3 CA 1
ATOM 6160 C C . PHE C 3 194 ? 236.629 218.486 226.952 1.00 30.73 194 PHE 3 C 1
ATOM 6161 O O . PHE C 3 194 ? 236.233 219.182 226.016 1.00 30.73 194 PHE 3 O 1
ATOM 6169 N N . LEU C 3 195 ? 235.835 217.615 227.572 1.00 31.16 195 LEU 3 N 1
ATOM 6170 C CA . LEU C 3 195 ? 234.448 217.449 227.156 1.00 31.16 195 LEU 3 CA 1
ATOM 6171 C C . LEU C 3 195 ? 233.613 218.662 227.542 1.00 31.16 195 LEU 3 C 1
ATOM 6172 O O . LEU C 3 195 ? 232.646 219.008 226.858 1.00 31.16 195 LEU 3 O 1
ATOM 6177 N N . ASP C 3 196 ? 233.977 219.325 228.639 1.00 30.69 196 ASP 3 N 1
ATOM 6178 C CA . ASP C 3 196 ? 233.258 220.523 229.055 1.00 30.69 196 ASP 3 CA 1
ATOM 6179 C C . ASP C 3 196 ? 233.631 221.723 228.200 1.00 30.69 196 ASP 3 C 1
ATOM 6180 O O . ASP C 3 196 ? 232.773 222.547 227.872 1.00 30.69 196 ASP 3 O 1
ATOM 6185 N N . ASP C 3 197 ? 234.906 221.843 227.830 1.00 28.62 197 ASP 3 N 1
ATOM 6186 C CA . ASP C 3 197 ? 235.344 223.010 227.075 1.00 28.62 197 ASP 3 CA 1
ATOM 6187 C C . ASP C 3 197 ? 234.969 222.894 225.604 1.00 28.62 197 ASP 3 C 1
ATOM 6188 O O . ASP C 3 197 ? 234.819 223.907 224.918 1.00 28.62 197 ASP 3 O 1
ATOM 6193 N N . VAL C 3 198 ? 234.820 221.672 225.097 1.00 25.22 198 VAL 3 N 1
ATOM 6194 C CA . VAL C 3 198 ? 234.360 221.499 223.724 1.00 25.22 198 VAL 3 CA 1
ATOM 6195 C C . VAL C 3 198 ? 232.865 221.768 223.638 1.00 25.22 198 VAL 3 C 1
ATOM 6196 O O . VAL C 3 198 ? 232.389 222.422 222.703 1.00 25.22 198 VAL 3 O 1
ATOM 6200 N N . ALA C 3 199 ? 232.109 221.313 224.638 1.00 23.88 199 ALA 3 N 1
ATOM 6201 C CA . ALA C 3 199 ? 230.672 221.560 224.658 1.00 23.88 199 ALA 3 CA 1
ATOM 6202 C C . ALA C 3 199 ? 230.362 223.030 224.899 1.00 23.88 199 ALA 3 C 1
ATOM 6203 O O . ALA C 3 199 ? 229.373 223.551 224.378 1.00 23.88 199 ALA 3 O 1
ATOM 6205 N N . ASP C 3 200 ? 231.198 223.718 225.679 1.00 24.36 200 ASP 3 N 1
ATOM 6206 C CA . ASP C 3 200 ? 231.005 225.149 225.889 1.00 24.36 200 ASP 3 CA 1
ATOM 6207 C C . ASP C 3 200 ? 231.358 225.935 224.639 1.00 24.36 200 ASP 3 C 1
ATOM 6208 O O . ASP C 3 200 ? 230.829 227.026 224.407 1.00 24.36 200 ASP 3 O 1
ATOM 6213 N N . SER C 3 201 ? 232.254 225.394 223.821 1.00 21.06 201 SER 3 N 1
ATOM 6214 C CA . SER C 3 201 ? 232.688 226.093 222.621 1.00 21.06 201 SER 3 CA 1
ATOM 6215 C C . SER C 3 201 ? 231.647 225.991 221.516 1.00 21.06 201 SER 3 C 1
ATOM 6216 O O . SER C 3 201 ? 231.421 226.947 220.769 1.00 21.06 201 SER 3 O 1
ATOM 6219 N N . ILE C 3 202 ? 231.002 224.833 221.394 1.00 20.17 202 ILE 3 N 1
ATOM 6220 C CA . ILE C 3 202 ? 230.000 224.647 220.351 1.00 20.17 202 ILE 3 CA 1
ATOM 6221 C C . ILE C 3 202 ? 228.698 225.341 220.736 1.00 20.17 202 ILE 3 C 1
ATOM 6222 O O . ILE C 3 202 ? 228.021 225.941 219.893 1.00 20.17 202 ILE 3 O 1
ATOM 6227 N N . THR C 3 203 ? 228.350 225.312 222.022 1.00 20.55 203 THR 3 N 1
ATOM 6228 C CA . THR C 3 203 ? 227.068 225.861 222.445 1.00 20.55 203 THR 3 CA 1
ATOM 6229 C C . THR C 3 203 ? 227.120 227.375 222.587 1.00 20.55 203 THR 3 C 1
ATOM 6230 O O . THR C 3 203 ? 226.182 228.069 222.183 1.00 20.55 203 THR 3 O 1
ATOM 6234 N N . TYR C 3 204 ? 228.196 227.910 223.162 1.00 18.08 204 TYR 3 N 1
ATOM 6235 C CA . TYR C 3 204 ? 228.234 229.312 223.541 1.00 18.08 204 TYR 3 CA 1
ATOM 6236 C C . TYR C 3 204 ? 229.257 230.147 222.797 1.00 18.08 204 TYR 3 C 1
ATOM 6237 O O . TYR C 3 204 ? 229.031 231.344 222.634 1.00 18.08 204 TYR 3 O 1
ATOM 6246 N N . CYS C 3 205 ? 230.367 229.574 222.359 1.00 17.39 205 CYS 3 N 1
ATOM 6247 C CA . CYS C 3 205 ? 231.408 230.362 221.722 1.00 17.39 205 CYS 3 CA 1
ATOM 6248 C C . CYS C 3 205 ? 231.270 230.412 220.214 1.00 17.39 205 CYS 3 C 1
ATOM 6249 O O . CYS C 3 205 ? 231.964 231.200 219.570 1.00 17.39 205 CYS 3 O 1
ATOM 6252 N N . ASN C 3 206 ? 230.393 229.601 219.641 1.00 16.68 206 ASN 3 N 1
ATOM 6253 C CA . ASN C 3 206 ? 230.230 229.520 218.205 1.00 16.68 206 ASN 3 CA 1
ATOM 6254 C C . ASN C 3 206 ? 228.791 229.822 217.844 1.00 16.68 206 ASN 3 C 1
ATOM 6255 O O . ASN C 3 206 ? 227.911 229.873 218.705 1.00 16.68 206 ASN 3 O 1
ATOM 6260 N N . HIS C 3 207 ? 228.570 230.031 216.549 1.00 15.22 207 HIS 3 N 1
ATOM 6261 C CA . HIS C 3 207 ? 227.241 230.337 216.049 1.00 15.22 207 HIS 3 CA 1
ATOM 6262 C C . HIS C 3 207 ? 226.326 229.134 216.218 1.00 15.22 207 HIS 3 C 1
ATOM 6263 O O . HIS C 3 207 ? 226.750 227.987 216.082 1.00 15.22 207 HIS 3 O 1
ATOM 6270 N N . TYR C 3 208 ? 225.061 229.404 216.537 1.00 17.06 208 TYR 3 N 1
ATOM 6271 C CA . TYR C 3 208 ? 224.142 228.323 216.866 1.00 17.06 208 TYR 3 CA 1
ATOM 6272 C C . TYR C 3 208 ? 223.693 227.560 215.628 1.00 17.06 208 TYR 3 C 1
ATOM 6273 O O . TYR C 3 208 ? 223.180 226.442 215.743 1.00 17.06 208 TYR 3 O 1
ATOM 6282 N N . LEU C 3 209 ? 223.889 228.130 214.446 1.00 16.65 209 LEU 3 N 1
ATOM 6283 C CA . LEU C 3 209 ? 223.588 227.465 213.191 1.00 16.65 209 LEU 3 CA 1
ATOM 6284 C C . LEU C 3 209 ? 224.808 226.820 212.559 1.00 16.65 209 LEU 3 C 1
ATOM 6285 O O . LEU C 3 209 ? 224.725 226.363 211.420 1.00 16.65 209 LEU 3 O 1
ATOM 6290 N N . ALA C 3 210 ? 225.937 226.803 213.253 1.00 18.28 210 ALA 3 N 1
ATOM 6291 C CA . ALA C 3 210 ? 227.096 226.048 212.787 1.00 18.28 210 ALA 3 CA 1
ATOM 6292 C C . ALA C 3 210 ? 226.904 224.531 212.706 1.00 18.28 210 ALA 3 C 1
ATOM 6293 O O . ALA C 3 210 ? 227.559 223.918 211.847 1.00 18.28 210 ALA 3 O 1
ATOM 6295 N N . PRO C 3 211 ? 226.082 223.854 213.533 1.00 20.23 211 PRO 3 N 1
ATOM 6296 C CA . PRO C 3 211 ? 225.788 222.443 213.224 1.00 20.23 211 PRO 3 CA 1
ATOM 6297 C C . PRO C 3 211 ? 224.984 222.222 211.954 1.00 20.23 211 PRO 3 C 1
ATOM 6298 O O . PRO C 3 211 ? 224.997 221.106 211.425 1.00 20.23 211 PRO 3 O 1
ATOM 6302 N N . VAL C 3 212 ? 224.275 223.236 211.457 1.00 20.84 212 VAL 3 N 1
ATOM 6303 C CA . VAL C 3 212 ? 223.523 223.092 210.214 1.00 20.84 212 VAL 3 CA 1
ATOM 6304 C C . VAL C 3 212 ? 224.476 222.958 209.030 1.00 20.84 212 VAL 3 C 1
ATOM 6305 O O . VAL C 3 212 ? 224.231 222.184 208.097 1.00 20.84 212 VAL 3 O 1
ATOM 6309 N N . ARG C 3 213 ? 225.605 223.656 209.081 1.00 21.63 213 ARG 3 N 1
ATOM 6310 C CA . ARG C 3 213 ? 226.630 223.565 208.053 1.00 21.63 213 ARG 3 CA 1
ATOM 6311 C C . ARG C 3 213 ? 227.580 222.393 208.250 1.00 21.63 213 ARG 3 C 1
ATOM 6312 O O . ARG C 3 213 ? 228.536 222.260 207.482 1.00 21.63 213 ARG 3 O 1
ATOM 6320 N N . ALA C 3 214 ? 227.343 221.539 209.244 1.00 26.23 214 ALA 3 N 1
ATOM 6321 C CA . ALA C 3 214 ? 228.374 220.602 209.673 1.00 26.23 214 ALA 3 CA 1
ATOM 6322 C C . ALA C 3 214 ? 228.364 219.323 208.852 1.00 26.23 214 ALA 3 C 1
ATOM 6323 O O . ALA C 3 214 ? 229.424 218.800 208.494 1.00 26.23 214 ALA 3 O 1
ATOM 6325 N N . GLY C 3 215 ? 227.195 218.797 208.559 1.00 31.03 215 GLY 3 N 1
ATOM 6326 C CA . GLY C 3 215 ? 227.173 217.440 208.061 1.00 31.03 215 GLY 3 CA 1
ATOM 6327 C C . GLY C 3 215 ? 226.849 216.461 209.171 1.00 31.03 215 GLY 3 C 1
ATOM 6328 O O . GLY C 3 215 ? 227.455 216.473 210.246 1.00 31.03 215 GLY 3 O 1
ATOM 6329 N N . ALA C 3 216 ? 225.869 215.594 208.908 1.00 33.78 216 ALA 3 N 1
ATOM 6330 C CA . ALA C 3 216 ? 225.294 214.778 209.971 1.00 33.78 216 ALA 3 CA 1
ATOM 6331 C C . ALA C 3 216 ? 226.235 213.662 210.404 1.00 33.78 216 ALA 3 C 1
ATOM 6332 O O . ALA C 3 216 ? 226.110 213.137 211.514 1.00 33.78 216 ALA 3 O 1
ATOM 6334 N N . ASP C 3 217 ? 227.185 213.287 209.547 1.00 36.26 217 ASP 3 N 1
ATOM 6335 C CA . ASP C 3 217 ? 228.136 212.246 209.921 1.00 36.26 217 ASP 3 CA 1
ATOM 6336 C C . ASP C 3 217 ? 229.135 212.755 210.951 1.00 36.26 217 ASP 3 C 1
ATOM 6337 O O . ASP C 3 217 ? 229.656 211.977 211.757 1.00 36.26 217 ASP 3 O 1
ATOM 6342 N N . GLU C 3 218 ? 229.415 214.059 210.942 1.00 33.15 218 GLU 3 N 1
ATOM 6343 C CA . GLU C 3 218 ? 230.336 214.626 211.920 1.00 33.15 218 GLU 3 CA 1
ATOM 6344 C C . GLU C 3 218 ? 229.640 214.895 213.245 1.00 33.15 218 GLU 3 C 1
ATOM 6345 O O . GLU C 3 218 ? 230.263 214.811 214.308 1.00 33.15 218 GLU 3 O 1
ATOM 6351 N N . LEU C 3 219 ? 228.353 215.236 213.200 1.00 29.55 219 LEU 3 N 1
ATOM 6352 C CA . LEU C 3 219 ? 227.618 215.511 214.426 1.00 29.55 219 LEU 3 CA 1
ATOM 6353 C C . LEU C 3 219 ? 227.297 214.227 215.172 1.00 29.55 219 LEU 3 C 1
ATOM 6354 O O . LEU C 3 219 ? 227.239 214.217 216.406 1.00 29.55 219 LEU 3 O 1
ATOM 6359 N N . ALA C 3 220 ? 227.079 213.135 214.439 1.00 31.64 220 ALA 3 N 1
ATOM 6360 C CA . ALA C 3 220 ? 226.800 211.855 215.077 1.00 31.64 220 ALA 3 CA 1
ATOM 6361 C C . ALA C 3 220 ? 228.045 211.292 215.745 1.00 31.64 220 ALA 3 C 1
ATOM 6362 O O . ALA C 3 220 ? 227.948 210.538 216.718 1.00 31.64 220 ALA 3 O 1
ATOM 6364 N N . THR C 3 221 ? 229.224 211.646 215.234 1.00 30.93 221 THR 3 N 1
ATOM 6365 C CA . THR C 3 221 ? 230.467 211.226 215.869 1.00 30.93 221 THR 3 CA 1
ATOM 6366 C C . THR C 3 221 ? 230.678 211.967 217.184 1.00 30.93 221 THR 3 C 1
ATOM 6367 O O . THR C 3 221 ? 231.131 211.381 218.173 1.00 30.93 221 THR 3 O 1
ATOM 6371 N N . LEU C 3 222 ? 230.314 213.249 217.224 1.00 29.25 222 LEU 3 N 1
ATOM 6372 C CA . LEU C 3 222 ? 230.400 214.018 218.460 1.00 29.25 222 LEU 3 CA 1
ATOM 6373 C C . LEU C 3 222 ? 229.355 213.561 219.470 1.00 29.25 222 LEU 3 C 1
ATOM 6374 O O . LEU C 3 222 ? 229.598 213.597 220.680 1.00 29.25 222 LEU 3 O 1
ATOM 6379 N N . LEU C 3 223 ? 228.192 213.118 218.991 1.00 30.79 223 LEU 3 N 1
ATOM 6380 C CA . LEU C 3 223 ? 227.168 212.589 219.886 1.00 30.79 223 LEU 3 CA 1
ATOM 6381 C C . LEU C 3 223 ? 227.596 211.258 220.484 1.00 30.79 223 LEU 3 C 1
ATOM 6382 O O . LEU C 3 223 ? 227.337 210.980 221.659 1.00 30.79 223 LEU 3 O 1
ATOM 6387 N N . THR C 3 224 ? 228.246 210.417 219.679 1.00 32.66 224 THR 3 N 1
ATOM 6388 C CA . THR C 3 224 ? 228.734 209.130 220.159 1.00 32.66 224 THR 3 CA 1
ATOM 6389 C C . THR C 3 224 ? 229.894 209.314 221.130 1.00 32.66 224 THR 3 C 1
ATOM 6390 O O . THR C 3 224 ? 230.024 208.565 222.105 1.00 32.66 224 THR 3 O 1
ATOM 6394 N N . TYR C 3 225 ? 230.723 210.331 220.895 1.00 32.52 225 TYR 3 N 1
ATOM 6395 C CA . TYR C 3 225 ? 231.859 210.608 221.766 1.00 32.52 225 TYR 3 CA 1
ATOM 6396 C C . TYR C 3 225 ? 231.406 211.081 223.140 1.00 32.52 225 TYR 3 C 1
ATOM 6397 O O . TYR C 3 225 ? 232.087 210.847 224.142 1.00 32.52 225 TYR 3 O 1
ATOM 6406 N N . TYR C 3 226 ? 230.252 211.743 223.207 1.00 30.64 226 TYR 3 N 1
ATOM 6407 C CA . TYR C 3 226 ? 229.736 212.188 224.494 1.00 30.64 226 TYR 3 CA 1
ATOM 6408 C C . TYR C 3 226 ? 228.907 211.101 225.159 1.00 30.64 226 TYR 3 C 1
ATOM 6409 O O . TYR C 3 226 ? 228.781 211.073 226.387 1.00 30.64 226 TYR 3 O 1
ATOM 6418 N N . ALA C 3 227 ? 228.341 210.190 224.365 1.00 33.95 227 ALA 3 N 1
ATOM 6419 C CA . ALA C 3 227 ? 227.563 209.096 224.934 1.00 33.95 227 ALA 3 CA 1
ATOM 6420 C C . ALA C 3 227 ? 228.468 208.019 225.510 1.00 33.95 227 ALA 3 C 1
ATOM 6421 O O . ALA C 3 227 ? 228.141 207.406 226.531 1.00 33.95 227 ALA 3 O 1
ATOM 6423 N N . LYS C 3 228 ? 229.611 207.774 224.868 1.00 36.86 228 LYS 3 N 1
ATOM 6424 C CA . LYS C 3 228 ? 230.522 206.740 225.343 1.00 36.86 228 LYS 3 CA 1
ATOM 6425 C C . LYS C 3 228 ? 231.242 207.177 226.609 1.00 36.86 228 LYS 3 C 1
ATOM 6426 O O . LYS C 3 228 ? 231.591 206.344 227.453 1.00 36.86 228 LYS 3 O 1
ATOM 6432 N N . ASN C 3 229 ? 231.481 208.478 226.758 1.00 35.59 229 ASN 3 N 1
ATOM 6433 C CA . ASN C 3 229 ? 232.105 208.975 227.976 1.00 35.59 229 ASN 3 CA 1
ATOM 6434 C C . ASN C 3 229 ? 231.073 209.287 229.048 1.00 35.59 229 ASN 3 C 1
ATOM 6435 O O . ASN C 3 229 ? 231.439 209.688 230.157 1.00 35.59 229 ASN 3 O 1
ATOM 6440 N N . GLY C 3 230 ? 229.790 209.122 228.739 1.00 36.30 230 GLY 3 N 1
ATOM 6441 C CA . GLY C 3 230 ? 228.727 209.391 229.684 1.00 36.30 230 GLY 3 CA 1
ATOM 6442 C C . GLY C 3 230 ? 228.522 210.847 230.024 1.00 36.30 230 GLY 3 C 1
ATOM 6443 O O . GLY C 3 230 ? 227.851 211.145 231.018 1.00 36.30 230 GLY 3 O 1
ATOM 6444 N N . HIS C 3 231 ? 229.082 211.759 229.235 1.00 33.60 231 HIS 3 N 1
ATOM 6445 C CA . HIS C 3 231 ? 229.029 213.175 229.554 1.00 33.60 231 HIS 3 CA 1
ATOM 6446 C C . HIS C 3 231 ? 227.723 213.783 229.067 1.00 33.60 231 HIS 3 C 1
ATOM 6447 O O . HIS C 3 231 ? 227.512 213.965 227.868 1.00 33.60 231 HIS 3 O 1
ATOM 6454 N N . GLU C 3 232 ? 226.846 214.110 230.009 1.00 37.72 232 GLU 3 N 1
ATOM 6455 C CA . GLU C 3 232 ? 225.510 214.618 229.711 1.00 37.72 232 GLU 3 CA 1
ATOM 6456 C C . GLU C 3 232 ? 225.566 216.141 229.729 1.00 37.72 232 GLU 3 C 1
ATOM 6457 O O . GLU C 3 232 ? 225.696 216.758 230.788 1.00 37.72 232 GLU 3 O 1
ATOM 6463 N N . ARG C 3 233 ? 225.474 216.739 228.546 1.00 29.94 233 ARG 3 N 1
ATOM 6464 C CA . ARG C 3 233 ? 225.463 218.186 228.363 1.00 29.94 233 ARG 3 CA 1
ATOM 6465 C C . ARG C 3 233 ? 224.234 218.510 227.527 1.00 29.94 233 ARG 3 C 1
ATOM 6466 O O . ARG C 3 233 ? 224.289 218.478 226.299 1.00 29.94 233 ARG 3 O 1
ATOM 6474 N N . ALA C 3 234 ? 223.126 218.829 228.198 1.00 29.52 234 ALA 3 N 1
ATOM 6475 C CA . ALA C 3 234 ? 221.863 219.032 227.502 1.00 29.52 234 ALA 3 CA 1
ATOM 6476 C C . ALA C 3 234 ? 221.842 220.316 226.689 1.00 29.52 234 ALA 3 C 1
ATOM 6477 O O . ALA C 3 234 ? 221.058 220.419 225.742 1.00 29.52 234 ALA 3 O 1
ATOM 6479 N N . ASP C 3 235 ? 222.675 221.298 227.039 1.00 27.94 235 ASP 3 N 1
ATOM 6480 C CA . ASP C 3 235 ? 222.791 222.486 226.203 1.00 27.94 235 ASP 3 CA 1
ATOM 6481 C C . ASP C 3 235 ? 223.536 222.182 224.914 1.00 27.94 235 ASP 3 C 1
ATOM 6482 O O . ASP C 3 235 ? 223.202 222.737 223.863 1.00 27.94 235 ASP 3 O 1
ATOM 6487 N N . LEU C 3 236 ? 224.542 221.309 224.979 1.00 26.40 236 LEU 3 N 1
ATOM 6488 C CA . LEU C 3 236 ? 225.223 220.860 223.773 1.00 26.40 236 LEU 3 CA 1
ATOM 6489 C C . LEU C 3 236 ? 224.309 219.997 222.918 1.00 26.40 236 LEU 3 C 1
ATOM 6490 O O . LEU C 3 236 ? 224.288 220.147 221.696 1.00 26.40 236 LEU 3 O 1
ATOM 6495 N N . LEU C 3 237 ? 223.525 219.122 223.552 1.00 29.11 237 LEU 3 N 1
ATOM 6496 C CA . LEU C 3 237 ? 222.649 218.212 222.819 1.00 29.11 237 LEU 3 CA 1
ATOM 6497 C C . LEU C 3 237 ? 221.559 218.960 222.064 1.00 29.11 237 LEU 3 C 1
ATOM 6498 O O . LEU C 3 237 ? 221.092 218.493 221.024 1.00 29.11 237 LEU 3 O 1
ATOM 6503 N N . ALA C 3 238 ? 221.146 220.123 222.566 1.00 27.29 238 ALA 3 N 1
ATOM 6504 C CA . ALA C 3 238 ? 220.179 220.937 221.839 1.00 27.29 238 ALA 3 CA 1
ATOM 6505 C C . ALA C 3 238 ? 220.822 221.609 220.633 1.00 27.29 238 ALA 3 C 1
ATOM 6506 O O . ALA C 3 238 ? 220.155 221.861 219.625 1.00 27.29 238 ALA 3 O 1
ATOM 6508 N N . THR C 3 239 ? 222.118 221.909 220.720 1.00 24.50 239 THR 3 N 1
ATOM 6509 C CA . THR C 3 239 ? 222.813 222.563 219.617 1.00 24.50 239 THR 3 CA 1
ATOM 6510 C C . THR C 3 239 ? 223.131 221.573 218.506 1.00 24.50 239 THR 3 C 1
ATOM 6511 O O . THR C 3 239 ? 222.930 221.867 217.324 1.00 24.50 239 THR 3 O 1
ATOM 6515 N N . VAL C 3 240 ? 223.617 220.386 218.873 1.00 25.87 240 VAL 3 N 1
ATOM 6516 C CA . VAL C 3 240 ? 224.013 219.380 217.893 1.00 25.87 240 VAL 3 CA 1
ATOM 6517 C C . VAL C 3 240 ? 222.798 218.797 217.186 1.00 25.87 240 VAL 3 C 1
ATOM 6518 O O . VAL C 3 240 ? 222.863 218.462 215.998 1.00 25.87 240 VAL 3 O 1
ATOM 6522 N N . ALA C 3 241 ? 221.659 218.719 217.875 1.00 28.10 241 ALA 3 N 1
ATOM 6523 C CA . ALA C 3 241 ? 220.458 218.167 217.261 1.00 28.10 241 ALA 3 CA 1
ATOM 6524 C C . ALA C 3 241 ? 219.861 219.100 216.220 1.00 28.10 241 ALA 3 C 1
ATOM 6525 O O . ALA C 3 241 ? 219.046 218.661 215.406 1.00 28.10 241 ALA 3 O 1
ATOM 6527 N N . ARG C 3 242 ? 220.238 220.381 216.235 1.00 26.39 242 ARG 3 N 1
ATOM 6528 C CA . ARG C 3 242 ? 219.821 221.295 215.178 1.00 26.39 242 ARG 3 CA 1
ATOM 6529 C C . ARG C 3 242 ? 220.389 220.896 213.827 1.00 26.39 242 ARG 3 C 1
ATOM 6530 O O . ARG C 3 242 ? 219.770 221.162 212.797 1.00 26.39 242 ARG 3 O 1
ATOM 6538 N N . GLY C 3 243 ? 221.554 220.253 213.806 1.00 28.45 243 GLY 3 N 1
ATOM 6539 C CA . GLY C 3 243 ? 222.167 219.903 212.543 1.00 28.45 243 GLY 3 CA 1
ATOM 6540 C C . GLY C 3 243 ? 221.499 218.760 211.814 1.00 28.45 243 GLY 3 C 1
ATOM 6541 O O . GLY C 3 243 ? 221.655 218.647 210.595 1.00 28.45 243 GLY 3 O 1
ATOM 6542 N N . PHE C 3 244 ? 220.759 217.916 212.522 1.00 30.57 244 PHE 3 N 1
ATOM 6543 C CA . PHE C 3 244 ? 220.074 216.788 211.908 1.00 30.57 244 PHE 3 CA 1
ATOM 6544 C C . PHE C 3 244 ? 218.774 217.272 211.285 1.00 30.57 244 PHE 3 C 1
ATOM 6545 O O . PHE C 3 244 ? 217.934 217.861 211.971 1.00 30.57 244 PHE 3 O 1
ATOM 6553 N N . SER C 3 245 ? 218.612 217.024 209.994 1.00 35.04 245 SER 3 N 1
ATOM 6554 C CA . SER C 3 245 ? 217.423 217.453 209.270 1.00 35.04 245 SER 3 CA 1
ATOM 6555 C C . SER C 3 245 ? 217.290 216.587 208.030 1.00 35.04 245 SER 3 C 1
ATOM 6556 O O . SER C 3 245 ? 218.065 215.653 207.812 1.00 35.04 245 SER 3 O 1
ATOM 6559 N N . GLU C 3 246 ? 216.298 216.918 207.206 1.00 39.49 246 GLU 3 N 1
ATOM 6560 C CA . GLU C 3 246 ? 216.162 216.262 205.913 1.00 39.49 246 GLU 3 CA 1
ATOM 6561 C C . GLU C 3 246 ? 217.198 216.785 204.931 1.00 39.49 246 GLU 3 C 1
ATOM 6562 O O . GLU C 3 246 ? 217.511 216.126 203.934 1.00 39.49 246 GLU 3 O 1
ATOM 6568 N N . VAL C 3 247 ? 217.739 217.974 205.199 1.00 34.53 247 VAL 3 N 1
ATOM 6569 C CA . VAL C 3 247 ? 218.775 218.543 204.345 1.00 34.53 247 VAL 3 CA 1
ATOM 6570 C C . VAL C 3 247 ? 220.100 217.832 204.576 1.00 34.53 247 VAL 3 C 1
ATOM 6571 O O . VAL C 3 247 ? 220.750 217.370 203.632 1.00 34.53 247 VAL 3 O 1
ATOM 6575 N N . SER C 3 248 ? 220.518 217.725 205.836 1.00 34.52 248 SER 3 N 1
ATOM 6576 C CA . SER C 3 248 ? 221.849 217.208 206.133 1.00 34.52 248 SER 3 CA 1
ATOM 6577 C C . SER C 3 248 ? 221.919 215.691 206.046 1.00 34.52 248 SER 3 C 1
ATOM 6578 O O . SER C 3 248 ? 222.973 215.147 205.704 1.00 34.52 248 SER 3 O 1
ATOM 6581 N N . LEU C 3 249 ? 220.828 214.992 206.356 1.00 37.16 249 LEU 3 N 1
ATOM 6582 C CA . LEU C 3 249 ? 220.820 213.545 206.184 1.00 37.16 249 LEU 3 CA 1
ATOM 6583 C C . LEU C 3 249 ? 220.605 213.153 204.731 1.00 37.16 249 LEU 3 C 1
ATOM 6584 O O . LEU C 3 249 ? 221.029 212.070 204.319 1.00 37.16 249 LEU 3 O 1
ATOM 6589 N N . GLY C 3 250 ? 219.964 214.017 203.943 1.00 38.55 250 GLY 3 N 1
ATOM 6590 C CA . GLY C 3 250 ? 219.805 213.759 202.525 1.00 38.55 250 GLY 3 CA 1
ATOM 6591 C C . GLY C 3 250 ? 221.085 213.885 201.729 1.00 38.55 250 GLY 3 C 1
ATOM 6592 O O . GLY C 3 250 ? 221.192 213.292 200.652 1.00 38.55 250 GLY 3 O 1
ATOM 6593 N N . LYS C 3 251 ? 222.060 214.633 202.237 1.00 39.05 251 LYS 3 N 1
ATOM 6594 C CA . LYS C 3 251 ? 223.350 214.799 201.580 1.00 39.05 251 LYS 3 CA 1
ATOM 6595 C C . LYS C 3 251 ? 224.283 213.615 201.787 1.00 39.05 251 LYS 3 C 1
ATOM 6596 O O . LYS C 3 251 ? 225.382 213.611 201.224 1.00 39.05 251 LYS 3 O 1
ATOM 6602 N N . LEU C 3 252 ? 223.882 212.625 202.572 1.00 41.68 252 LEU 3 N 1
ATOM 6603 C CA . LEU C 3 252 ? 224.704 211.466 202.868 1.00 41.68 252 LEU 3 CA 1
ATOM 6604 C C . LEU C 3 252 ? 224.368 210.312 201.934 1.00 41.68 252 LEU 3 C 1
ATOM 6605 O O . LEU C 3 252 ? 223.278 210.235 201.364 1.00 41.68 252 LEU 3 O 1
ATOM 6610 N N . SER C 3 253 ? 225.335 209.412 201.782 1.00 47.31 253 SER 3 N 1
ATOM 6611 C CA . SER C 3 253 ? 225.106 208.148 201.102 1.00 47.31 253 SER 3 CA 1
ATOM 6612 C C . SER C 3 253 ? 224.126 207.296 201.899 1.00 47.31 253 SER 3 C 1
ATOM 6613 O O . SER C 3 253 ? 223.992 207.443 203.114 1.00 47.31 253 SER 3 O 1
ATOM 6616 N N . ALA C 3 254 ? 223.438 206.392 201.195 1.00 48.22 254 ALA 3 N 1
ATOM 6617 C CA . ALA C 3 254 ? 222.419 205.563 201.836 1.00 48.22 254 ALA 3 CA 1
ATOM 6618 C C . ALA C 3 254 ? 223.023 204.593 202.841 1.00 48.22 254 ALA 3 C 1
ATOM 6619 O O . ALA C 3 254 ? 222.383 204.268 203.846 1.00 48.22 254 ALA 3 O 1
ATOM 6621 N N . ALA C 3 255 ? 224.249 204.131 202.596 1.00 48.07 255 ALA 3 N 1
ATOM 6622 C CA . ALA C 3 255 ? 224.950 203.352 203.608 1.00 48.07 255 ALA 3 CA 1
ATOM 6623 C C . ALA C 3 255 ? 225.454 204.250 204.727 1.00 48.07 255 ALA 3 C 1
ATOM 6624 O O . ALA C 3 255 ? 225.440 203.860 205.899 1.00 48.07 255 ALA 3 O 1
ATOM 6626 N N . GLN C 3 256 ? 225.896 205.460 204.380 1.00 46.92 256 GLN 3 N 1
ATOM 6627 C CA . GLN C 3 256 ? 226.415 206.388 205.376 1.00 46.92 256 GLN 3 CA 1
ATOM 6628 C C . GLN C 3 256 ? 225.298 207.024 206.191 1.00 46.92 256 GLN 3 C 1
ATOM 6629 O O . GLN C 3 256 ? 225.527 207.436 207.332 1.00 46.92 256 GLN 3 O 1
ATOM 6635 N N . ARG C 3 257 ? 224.096 207.126 205.623 1.00 43.95 257 ARG 3 N 1
ATOM 6636 C CA . ARG C 3 257 ? 222.955 207.616 206.388 1.00 43.95 257 ARG 3 CA 1
ATOM 6637 C C . ARG C 3 257 ? 222.520 206.599 207.432 1.00 43.95 257 ARG 3 C 1
ATOM 6638 O O . ARG C 3 257 ? 222.035 206.973 208.503 1.00 43.95 257 ARG 3 O 1
ATOM 6646 N N . LYS C 3 258 ? 222.702 205.309 207.140 1.00 49.82 258 LYS 3 N 1
ATOM 6647 C CA . LYS C 3 258 ? 222.326 204.263 208.084 1.00 49.82 258 LYS 3 CA 1
ATOM 6648 C C . LYS C 3 258 ? 223.217 204.283 209.319 1.00 49.82 258 LYS 3 C 1
ATOM 6649 O O . LYS C 3 258 ? 222.722 204.201 210.448 1.00 49.82 258 LYS 3 O 1
ATOM 6655 N N . ASP C 3 259 ? 224.532 204.405 209.127 1.00 47.71 259 ASP 3 N 1
ATOM 6656 C CA . ASP C 3 259 ? 225.444 204.462 210.265 1.00 47.71 259 ASP 3 CA 1
ATOM 6657 C C . ASP C 3 259 ? 225.295 205.770 211.032 1.00 47.71 259 ASP 3 C 1
ATOM 6658 O O . ASP C 3 259 ? 225.558 205.819 212.237 1.00 47.71 259 ASP 3 O 1
ATOM 6663 N N . THR C 3 260 ? 224.868 206.836 210.354 1.00 43.12 260 THR 3 N 1
ATOM 6664 C CA . THR C 3 260 ? 224.649 208.109 211.032 1.00 43.12 260 THR 3 CA 1
ATOM 6665 C C . THR C 3 260 ? 223.362 208.083 211.848 1.00 43.12 260 THR 3 C 1
ATOM 6666 O O . THR C 3 260 ? 223.340 208.548 212.993 1.00 43.12 260 THR 3 O 1
ATOM 6670 N N . VAL C 3 261 ? 222.291 207.516 211.286 1.00 43.92 261 VAL 3 N 1
ATOM 6671 C CA . VAL C 3 261 ? 221.013 207.445 211.992 1.00 43.92 261 VAL 3 CA 1
ATOM 6672 C C . VAL C 3 261 ? 221.116 206.508 213.190 1.00 43.92 261 VAL 3 C 1
ATOM 6673 O O . VAL C 3 261 ? 220.693 206.849 214.300 1.00 43.92 261 VAL 3 O 1
ATOM 6677 N N . LEU C 3 262 ? 221.727 205.340 212.999 1.00 45.31 262 LEU 3 N 1
ATOM 6678 C CA . LEU C 3 262 ? 221.806 204.359 214.073 1.00 45.31 262 LEU 3 CA 1
ATOM 6679 C C . LEU C 3 262 ? 222.760 204.769 215.186 1.00 45.31 262 LEU 3 C 1
ATOM 6680 O O . LEU C 3 262 ? 222.615 204.282 216.308 1.00 45.31 262 LEU 3 O 1
ATOM 6685 N N . SER C 3 263 ? 223.722 205.646 214.917 1.00 42.18 263 SER 3 N 1
ATOM 6686 C CA . SER C 3 263 ? 224.591 206.122 215.982 1.00 42.18 263 SER 3 CA 1
ATOM 6687 C C . SER C 3 263 ? 224.063 207.376 216.660 1.00 42.18 263 SER 3 C 1
ATOM 6688 O O . SER C 3 263 ? 224.408 207.627 217.818 1.00 42.18 263 SER 3 O 1
ATOM 6691 N N . ALA C 3 264 ? 223.236 208.165 215.974 1.00 41.83 264 ALA 3 N 1
ATOM 6692 C CA . ALA C 3 264 ? 222.617 209.314 216.619 1.00 41.83 264 ALA 3 CA 1
ATOM 6693 C C . ALA C 3 264 ? 221.429 208.909 217.474 1.00 41.83 264 ALA 3 C 1
ATOM 6694 O O . ALA C 3 264 ? 221.163 209.547 218.497 1.00 41.83 264 ALA 3 O 1
ATOM 6696 N N . LEU C 3 265 ? 220.707 207.860 217.079 1.00 43.13 265 LEU 3 N 1
ATOM 6697 C CA . LEU C 3 265 ? 219.567 207.407 217.863 1.00 43.13 265 LEU 3 CA 1
ATOM 6698 C C . LEU C 3 265 ? 219.996 206.666 219.123 1.00 43.13 265 LEU 3 C 1
ATOM 6699 O O . LEU C 3 265 ? 219.241 206.634 220.099 1.00 43.13 265 LEU 3 O 1
ATOM 6704 N N . LYS C 3 266 ? 221.188 206.069 219.130 1.00 43.22 266 LYS 3 N 1
ATOM 6705 C CA . LYS C 3 266 ? 221.692 205.462 220.357 1.00 43.22 266 LYS 3 CA 1
ATOM 6706 C C . LYS C 3 266 ? 222.184 206.522 221.330 1.00 43.22 266 LYS 3 C 1
ATOM 6707 O O . LYS C 3 266 ? 222.072 206.359 222.549 1.00 43.22 266 LYS 3 O 1
ATOM 6713 N N . ALA C 3 267 ? 222.745 207.613 220.809 1.00 40.68 267 ALA 3 N 1
ATOM 6714 C CA . ALA C 3 267 ? 223.237 208.673 221.680 1.00 40.68 267 ALA 3 CA 1
ATOM 6715 C C . ALA C 3 267 ? 222.090 209.495 222.248 1.00 40.68 267 ALA 3 C 1
ATOM 6716 O O . ALA C 3 267 ? 222.183 210.012 223.365 1.00 40.68 267 ALA 3 O 1
ATOM 6718 N N . PHE C 3 268 ? 220.996 209.624 221.499 1.00 40.37 268 PHE 3 N 1
ATOM 6719 C CA . PHE C 3 268 ? 219.842 210.350 222.014 1.00 40.37 268 PHE 3 CA 1
ATOM 6720 C C . PHE C 3 268 ? 219.090 209.521 223.044 1.00 40.37 268 PHE 3 C 1
ATOM 6721 O O . PHE C 3 268 ? 218.464 210.068 223.957 1.00 40.37 268 PHE 3 O 1
ATOM 6729 N N . GLN C 3 269 ? 219.143 208.196 222.913 1.00 45.03 269 GLN 3 N 1
ATOM 6730 C CA . GLN C 3 269 ? 218.478 207.330 223.878 1.00 45.03 269 GLN 3 CA 1
ATOM 6731 C C . GLN C 3 269 ? 219.328 207.139 225.126 1.00 45.03 269 GLN 3 C 1
ATOM 6732 O O . GLN C 3 269 ? 218.808 206.771 226.185 1.00 45.03 269 GLN 3 O 1
ATOM 6738 N N . THR C 3 270 ? 220.637 207.368 225.013 1.00 40.71 270 THR 3 N 1
ATOM 6739 C CA . THR C 3 270 ? 221.526 207.237 226.163 1.00 40.71 270 THR 3 CA 1
ATOM 6740 C C . THR C 3 270 ? 221.274 208.348 227.172 1.00 40.71 270 THR 3 C 1
ATOM 6741 O O . THR C 3 270 ? 221.201 208.105 228.382 1.00 40.71 270 THR 3 O 1
ATOM 6745 N N . PHE C 3 271 ? 221.103 209.576 226.687 1.00 38.98 271 PHE 3 N 1
ATOM 6746 C CA . PHE C 3 271 ? 220.892 210.698 227.589 1.00 38.98 271 PHE 3 CA 1
ATOM 6747 C C . PHE C 3 271 ? 219.423 210.888 227.926 1.00 38.98 271 PHE 3 C 1
ATOM 6748 O O . PHE C 3 271 ? 219.092 211.667 228.825 1.00 38.98 271 PHE 3 O 1
ATOM 6756 N N . GLY C 3 272 ? 218.531 210.194 227.229 1.00 39.87 272 GLY 3 N 1
ATOM 6757 C CA . GLY C 3 272 ? 217.117 210.438 227.387 1.00 39.87 272 GLY 3 CA 1
ATOM 6758 C C . GLY C 3 272 ? 216.647 211.739 226.790 1.00 39.87 272 GLY 3 C 1
ATOM 6759 O O . GLY C 3 272 ? 215.588 212.238 227.184 1.00 39.87 272 GLY 3 O 1
ATOM 6760 N N . PHE C 3 273 ? 217.405 212.306 225.861 1.00 38.50 273 PHE 3 N 1
ATOM 6761 C CA . PHE C 3 273 ? 217.090 213.578 225.235 1.00 38.50 273 PHE 3 CA 1
ATOM 6762 C C . PHE C 3 273 ? 216.438 213.317 223.887 1.00 38.50 273 PHE 3 C 1
ATOM 6763 O O . PHE C 3 273 ? 217.049 212.706 223.007 1.00 38.50 273 PHE 3 O 1
ATOM 6771 N N . TYR C 3 274 ? 215.197 213.767 223.734 1.00 42.23 274 TYR 3 N 1
ATOM 6772 C CA . TYR C 3 274 ? 214.435 213.568 222.505 1.00 42.23 274 TYR 3 CA 1
ATOM 6773 C C . TYR C 3 274 ? 213.958 214.927 222.021 1.00 42.23 274 TYR 3 C 1
ATOM 6774 O O . TYR C 3 274 ? 212.841 215.356 222.336 1.00 42.23 274 TYR 3 O 1
ATOM 6783 N N . PRO C 3 275 ? 214.781 215.633 221.250 1.00 40.53 275 PRO 3 N 1
ATOM 6784 C CA . PRO C 3 275 ? 214.383 216.947 220.745 1.00 40.53 275 PRO 3 CA 1
ATOM 6785 C C . PRO C 3 275 ? 213.385 216.822 219.607 1.00 40.53 275 PRO 3 C 1
ATOM 6786 O O . PRO C 3 275 ? 213.052 215.728 219.155 1.00 40.53 275 PRO 3 O 1
ATOM 6790 N N . GLU C 3 276 ? 212.918 217.975 219.129 1.00 42.62 276 GLU 3 N 1
ATOM 6791 C CA . GLU C 3 276 ? 211.957 217.973 218.031 1.00 42.62 276 GLU 3 CA 1
ATOM 6792 C C . GLU C 3 276 ? 212.614 217.551 216.725 1.00 42.62 276 GLU 3 C 1
ATOM 6793 O O . GLU C 3 276 ? 211.945 217.049 215.818 1.00 42.62 276 GLU 3 O 1
ATOM 6799 N N . SER C 3 277 ? 213.931 217.723 216.617 1.00 40.33 277 SER 3 N 1
ATOM 6800 C CA . SER C 3 277 ? 214.638 217.346 215.403 1.00 40.33 277 SER 3 CA 1
ATOM 6801 C C . SER C 3 277 ? 215.050 215.883 215.380 1.00 40.33 277 SER 3 C 1
ATOM 6802 O O . SER C 3 277 ? 215.856 215.504 214.526 1.00 40.33 277 SER 3 O 1
ATOM 6805 N N . ILE C 3 278 ? 214.537 215.058 216.296 1.00 41.88 278 ILE 3 N 1
ATOM 6806 C CA . ILE C 3 278 ? 214.737 213.618 216.203 1.00 41.88 278 ILE 3 CA 1
ATOM 6807 C C . ILE C 3 278 ? 213.736 213.001 215.239 1.00 41.88 278 ILE 3 C 1
ATOM 6808 O O . ILE C 3 278 ? 213.875 211.832 214.864 1.00 41.88 278 ILE 3 O 1
ATOM 6813 N N . GLU C 3 279 ? 212.729 213.772 214.817 1.00 45.28 279 GLU 3 N 1
ATOM 6814 C CA . GLU C 3 279 ? 211.785 213.299 213.811 1.00 45.28 279 GLU 3 CA 1
ATOM 6815 C C . GLU C 3 279 ? 212.467 213.104 212.467 1.00 45.28 279 GLU 3 C 1
ATOM 6816 O O . GLU C 3 279 ? 212.052 212.260 211.668 1.00 45.28 279 GLU 3 O 1
ATOM 6822 N N . ALA C 3 280 ? 213.515 213.878 212.200 1.00 42.03 280 ALA 3 N 1
ATOM 6823 C CA . ALA C 3 280 ? 214.250 213.719 210.955 1.00 42.03 280 ALA 3 CA 1
ATOM 6824 C C . ALA C 3 280 ? 215.187 212.524 211.016 1.00 42.03 280 ALA 3 C 1
ATOM 6825 O O . ALA C 3 280 ? 215.467 211.900 209.989 1.00 42.03 280 ALA 3 O 1
ATOM 6827 N N . VAL C 3 281 ? 215.688 212.191 212.206 1.00 43.41 281 VAL 3 N 1
ATOM 6828 C CA . VAL C 3 281 ? 216.598 211.059 212.334 1.00 43.41 281 VAL 3 CA 1
ATOM 6829 C C . VAL C 3 281 ? 215.822 209.750 212.296 1.00 43.41 281 VAL 3 C 1
ATOM 6830 O O . VAL C 3 281 ? 216.240 208.780 211.653 1.00 43.41 281 VAL 3 O 1
ATOM 6834 N N . ILE C 3 282 ? 214.685 209.700 212.993 1.00 47.39 282 ILE 3 N 1
ATOM 6835 C CA . ILE C 3 282 ? 213.810 208.535 212.915 1.00 47.39 282 ILE 3 CA 1
ATOM 6836 C C . ILE C 3 282 ? 213.164 208.454 211.538 1.00 47.39 282 ILE 3 C 1
ATOM 6837 O O . ILE C 3 282 ? 213.058 207.371 210.950 1.00 47.39 282 ILE 3 O 1
ATOM 6842 N N . GLY C 3 283 ? 212.773 209.602 210.982 1.00 47.98 283 GLY 3 N 1
ATOM 6843 C CA . GLY C 3 283 ? 212.117 209.607 209.684 1.00 47.98 283 GLY 3 CA 1
ATOM 6844 C C . GLY C 3 283 ? 213.053 209.289 208.533 1.00 47.98 283 GLY 3 C 1
ATOM 6845 O O . GLY C 3 283 ? 212.605 208.934 207.442 1.00 47.98 283 GLY 3 O 1
ATOM 6846 N N . ALA C 3 284 ? 214.363 209.416 208.752 1.00 49.06 284 ALA 3 N 1
ATOM 6847 C CA . ALA C 3 284 ? 215.317 208.982 207.736 1.00 49.06 284 ALA 3 CA 1
ATOM 6848 C C . ALA C 3 284 ? 215.435 207.467 207.714 1.00 49.06 284 ALA 3 C 1
ATOM 6849 O O . ALA C 3 284 ? 215.870 206.884 206.715 1.00 49.06 284 ALA 3 O 1
ATOM 6851 N N . ALA C 3 285 ? 215.067 206.812 208.815 1.00 52.53 285 ALA 3 N 1
ATOM 6852 C CA . ALA C 3 285 ? 215.112 205.357 208.858 1.00 52.53 285 ALA 3 CA 1
ATOM 6853 C C . ALA C 3 285 ? 213.791 204.750 208.414 1.00 52.53 285 ALA 3 C 1
ATOM 6854 O O . ALA C 3 285 ? 213.764 203.644 207.865 1.00 52.53 285 ALA 3 O 1
ATOM 6856 N N . LEU C 3 286 ? 212.684 205.457 208.637 1.00 52.53 286 LEU 3 N 1
ATOM 6857 C CA . LEU C 3 286 ? 211.377 204.873 208.367 1.00 52.53 286 LEU 3 CA 1
ATOM 6858 C C . LEU C 3 286 ? 210.910 205.167 206.948 1.00 52.53 286 LEU 3 C 1
ATOM 6859 O O . LEU C 3 286 ? 209.959 204.544 206.465 1.00 52.53 286 LEU 3 O 1
ATOM 6864 N N . VAL C 3 287 ? 211.556 206.112 206.263 1.00 54.82 287 VAL 3 N 1
ATOM 6865 C CA . VAL C 3 287 ? 211.236 206.342 204.859 1.00 54.82 287 VAL 3 CA 1
ATOM 6866 C C . VAL C 3 287 ? 211.962 205.353 203.960 1.00 54.82 287 VAL 3 C 1
ATOM 6867 O O . VAL C 3 287 ? 211.569 205.164 202.803 1.00 54.82 287 VAL 3 O 1
ATOM 6871 N N . SER C 3 288 ? 212.996 204.691 204.474 1.00 58.89 288 SER 3 N 1
ATOM 6872 C CA . SER C 3 288 ? 213.706 203.664 203.727 1.00 58.89 288 SER 3 CA 1
ATOM 6873 C C . SER C 3 288 ? 214.128 202.531 204.656 1.00 58.89 288 SER 3 C 1
ATOM 6874 O O . SER C 3 288 ? 215.318 202.399 204.967 1.00 58.89 288 SER 3 O 1
ATOM 6877 N N . PRO C 3 289 ? 213.198 201.687 205.112 1.00 60.33 289 PRO 3 N 1
ATOM 6878 C CA . PRO C 3 289 ? 213.552 200.653 206.090 1.00 60.33 289 PRO 3 CA 1
ATOM 6879 C C . PRO C 3 289 ? 214.137 199.387 205.486 1.00 60.33 289 PRO 3 C 1
ATOM 6880 O O . PRO C 3 289 ? 214.491 198.475 206.241 1.00 60.33 289 PRO 3 O 1
ATOM 6884 N N . ALA C 3 290 ? 214.251 199.298 204.158 1.00 63.14 290 ALA 3 N 1
ATOM 6885 C CA . ALA C 3 290 ? 214.792 198.090 203.543 1.00 63.14 290 ALA 3 CA 1
ATOM 6886 C C . ALA C 3 290 ? 216.303 198.009 203.718 1.00 63.14 290 ALA 3 C 1
ATOM 6887 O O . ALA C 3 290 ? 216.891 196.926 203.613 1.00 63.14 290 ALA 3 O 1
ATOM 6889 N N . GLU C 3 291 ? 216.949 199.147 203.977 1.00 61.87 291 GLU 3 N 1
ATOM 6890 C CA . GLU C 3 291 ? 218.378 199.147 204.272 1.00 61.87 291 GLU 3 CA 1
ATOM 6891 C C . GLU C 3 291 ? 218.647 198.594 205.668 1.00 61.87 291 GLU 3 C 1
ATOM 6892 O O . GLU C 3 291 ? 219.723 198.048 205.936 1.00 61.87 291 GLU 3 O 1
ATOM 6898 N N . TYR C 3 292 ? 217.663 198.687 206.558 1.00 59.42 292 TYR 3 N 1
ATOM 6899 C CA . TYR C 3 292 ? 217.869 198.326 207.953 1.00 59.42 292 TYR 3 CA 1
ATOM 6900 C C . TYR C 3 292 ? 217.423 196.892 208.212 1.00 59.42 292 TYR 3 C 1
ATOM 6901 O O . TYR C 3 292 ? 216.530 196.371 207.540 1.00 59.42 292 TYR 3 O 1
ATOM 6910 N N . SER C 3 293 ? 218.045 196.257 209.202 1.00 61.69 293 SER 3 N 1
ATOM 6911 C CA . SER C 3 293 ? 217.706 194.888 209.553 1.00 61.69 293 SER 3 CA 1
ATOM 6912 C C . SER C 3 293 ? 216.469 194.851 210.446 1.00 61.69 293 SER 3 C 1
ATOM 6913 O O . SER C 3 293 ? 215.821 195.867 210.708 1.00 61.69 293 SER 3 O 1
ATOM 6916 N N . ALA C 3 294 ? 216.146 193.649 210.926 1.00 63.18 294 ALA 3 N 1
ATOM 6917 C CA . ALA C 3 294 ? 214.987 193.491 211.798 1.00 63.18 294 ALA 3 CA 1
ATOM 6918 C C . ALA C 3 294 ? 215.290 193.970 213.210 1.00 63.18 294 ALA 3 C 1
ATOM 6919 O O . ALA C 3 294 ? 214.435 1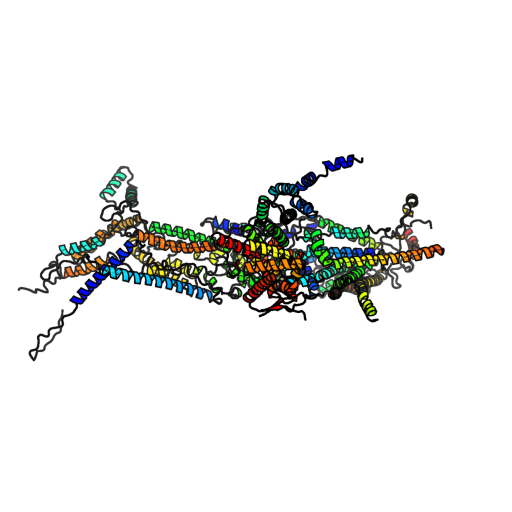94.578 213.864 1.00 63.18 294 ALA 3 O 1
ATOM 6921 N N . GLU C 3 295 ? 216.502 193.701 213.700 1.00 64.24 295 GLU 3 N 1
ATOM 6922 C CA . GLU C 3 295 ? 216.869 194.149 215.038 1.00 64.24 295 GLU 3 CA 1
ATOM 6923 C C . GLU C 3 295 ? 217.161 195.642 215.058 1.00 64.24 295 GLU 3 C 1
ATOM 6924 O O . GLU C 3 295 ? 217.015 196.296 216.096 1.00 64.24 295 GLU 3 O 1
ATOM 6930 N N . GLU C 3 296 ? 217.573 196.201 213.917 1.00 60.00 296 GLU 3 N 1
ATOM 6931 C CA . GLU C 3 296 ? 217.823 197.636 213.850 1.00 60.00 296 GLU 3 CA 1
ATOM 6932 C C . GLU C 3 296 ? 216.520 198.420 213.814 1.00 60.00 296 GLU 3 C 1
ATOM 6933 O O . GLU C 3 296 ? 216.421 199.493 214.412 1.00 60.00 296 GLU 3 O 1
ATOM 6939 N N . LEU C 3 297 ? 215.498 197.890 213.139 1.00 59.77 297 LEU 3 N 1
ATOM 6940 C CA . LEU C 3 297 ? 214.196 198.549 213.147 1.00 59.77 297 LEU 3 CA 1
ATOM 6941 C C . LEU C 3 297 ? 213.513 198.409 214.501 1.00 59.77 297 LEU 3 C 1
ATOM 6942 O O . LEU C 3 297 ? 212.599 199.177 214.825 1.00 59.77 297 LEU 3 O 1
ATOM 6947 N N . LYS C 3 298 ? 213.933 197.428 215.301 1.00 60.25 298 LYS 3 N 1
ATOM 6948 C CA . LYS C 3 298 ? 213.427 197.318 216.662 1.00 60.25 298 LYS 3 CA 1
ATOM 6949 C C . LYS C 3 298 ? 213.981 198.429 217.544 1.00 60.25 298 LYS 3 C 1
ATOM 6950 O O . LYS C 3 298 ? 213.252 199.005 218.358 1.00 60.25 298 LYS 3 O 1
ATOM 6952 N N . GLU C 3 299 ? 215.270 198.747 217.394 1.00 59.90 299 GLU 3 N 1
ATOM 6953 C CA . GLU C 3 299 ? 215.865 199.789 218.225 1.00 59.90 299 GLU 3 CA 1
ATOM 6954 C C . GLU C 3 299 ? 215.618 201.176 217.645 1.00 59.90 299 GLU 3 C 1
ATOM 6955 O O . GLU C 3 299 ? 215.799 202.180 218.340 1.00 59.90 299 GLU 3 O 1
ATOM 6961 N N . VAL C 3 300 ? 215.216 201.260 216.375 1.00 55.82 300 VAL 3 N 1
ATOM 6962 C CA . VAL C 3 300 ? 214.725 202.531 215.849 1.00 55.82 300 VAL 3 CA 1
ATOM 6963 C C . VAL C 3 300 ? 213.355 202.845 216.432 1.00 55.82 300 VAL 3 C 1
ATOM 6964 O O . VAL C 3 300 ? 213.111 203.955 216.920 1.00 55.82 300 VAL 3 O 1
ATOM 6968 N N . GLU C 3 301 ? 212.452 201.862 216.435 1.00 58.38 301 GLU 3 N 1
ATOM 6969 C CA . GLU C 3 301 ? 211.114 202.108 216.964 1.00 58.38 301 GLU 3 CA 1
ATOM 6970 C C . GLU C 3 301 ? 211.093 202.052 218.486 1.00 58.38 301 GLU 3 C 1
ATOM 6971 O O . GLU C 3 301 ? 210.089 202.409 219.109 1.00 58.38 301 GLU 3 O 1
ATOM 6977 N N . ALA C 3 302 ? 212.189 201.608 219.105 1.00 54.47 302 ALA 3 N 1
ATOM 6978 C CA . ALA C 3 302 ? 212.347 201.818 220.539 1.00 54.47 302 ALA 3 CA 1
ATOM 6979 C C . ALA C 3 302 ? 212.577 203.291 220.843 1.00 54.47 302 ALA 3 C 1
ATOM 6980 O O . ALA C 3 302 ? 212.058 203.819 221.833 1.00 54.47 302 ALA 3 O 1
ATOM 6982 N N . VAL C 3 303 ? 213.349 203.972 219.994 1.00 51.51 303 VAL 3 N 1
ATOM 6983 C CA . VAL C 3 303 ? 213.581 205.401 220.164 1.00 51.51 303 VAL 3 CA 1
ATOM 6984 C C . VAL C 3 303 ? 212.356 206.187 219.706 1.00 51.51 303 VAL 3 C 1
ATOM 6985 O O . VAL C 3 303 ? 212.038 207.250 220.255 1.00 51.51 303 VAL 3 O 1
ATOM 6989 N N . LYS C 3 304 ? 211.616 205.644 218.735 1.00 53.30 304 LYS 3 N 1
ATOM 6990 C CA . LYS C 3 304 ? 210.449 206.338 218.197 1.00 53.30 304 LYS 3 CA 1
ATOM 6991 C C . LYS C 3 304 ? 209.322 206.413 219.218 1.00 53.30 304 LYS 3 C 1
ATOM 6992 O O . LYS C 3 304 ? 208.642 207.438 219.328 1.00 53.30 304 LYS 3 O 1
ATOM 6998 N N . VAL C 3 305 ? 209.114 205.343 219.989 1.00 53.76 305 VAL 3 N 1
ATOM 6999 C CA . VAL C 3 305 ? 208.090 205.401 221.028 1.00 53.76 305 VAL 3 CA 1
ATOM 7000 C C . VAL C 3 305 ? 208.596 206.191 222.227 1.00 53.76 305 VAL 3 C 1
ATOM 7001 O O . VAL C 3 305 ? 207.808 206.794 222.962 1.00 53.76 305 VAL 3 O 1
ATOM 7005 N N . ALA C 3 306 ? 209.916 206.228 222.428 1.00 50.25 306 ALA 3 N 1
ATOM 7006 C CA . ALA C 3 306 ? 210.470 206.999 223.534 1.00 50.25 306 ALA 3 CA 1
ATOM 7007 C C . ALA C 3 306 ? 210.434 208.487 223.228 1.00 50.25 306 ALA 3 C 1
ATOM 7008 O O . ALA C 3 306 ? 210.303 209.314 224.137 1.00 50.25 306 ALA 3 O 1
ATOM 7010 N N . ALA C 3 307 ? 210.553 208.846 221.950 1.00 50.91 307 ALA 3 N 1
ATOM 7011 C CA . ALA C 3 307 ? 210.407 210.240 221.554 1.00 50.91 307 ALA 3 CA 1
ATOM 7012 C C . ALA C 3 307 ? 208.940 210.629 221.452 1.00 50.91 307 ALA 3 C 1
ATOM 7013 O O . ALA C 3 307 ? 208.602 211.814 221.523 1.00 50.91 307 ALA 3 O 1
ATOM 7015 N N . GLU C 3 308 ? 208.055 209.648 221.268 1.00 55.02 308 GLU 3 N 1
ATOM 7016 C CA . GLU C 3 308 ? 206.629 209.950 221.227 1.00 55.02 308 GLU 3 CA 1
ATOM 7017 C C . GLU C 3 308 ? 206.093 210.261 222.619 1.00 55.02 308 GLU 3 C 1
ATOM 7018 O O . GLU C 3 308 ? 205.152 211.048 222.766 1.00 55.02 308 GLU 3 O 1
ATOM 7024 N N . ASN C 3 309 ? 206.677 209.652 223.654 1.00 54.94 309 ASN 3 N 1
ATOM 7025 C CA . ASN C 3 309 ? 206.289 209.990 225.019 1.00 54.94 309 ASN 3 CA 1
ATOM 7026 C C . ASN C 3 309 ? 206.899 211.316 225.451 1.00 54.94 309 ASN 3 C 1
ATOM 7027 O O . ASN C 3 309 ? 206.272 212.090 226.184 1.00 54.94 309 ASN 3 O 1
ATOM 7032 N N . ALA C 3 310 ? 208.130 211.592 225.014 1.00 53.15 310 ALA 3 N 1
ATOM 7033 C CA . ALA C 3 310 ? 208.813 212.808 225.440 1.00 53.15 310 ALA 3 CA 1
ATOM 7034 C C . ALA C 3 310 ? 208.250 214.036 224.743 1.00 53.15 310 ALA 3 C 1
ATOM 7035 O O . ALA C 3 310 ? 208.057 215.081 225.372 1.00 53.15 310 ALA 3 O 1
ATOM 7037 N N . LEU C 3 311 ? 207.989 213.937 223.444 1.00 50.65 311 LEU 3 N 1
ATOM 7038 C CA . LEU C 3 311 ? 207.424 215.052 222.702 1.00 50.65 311 LEU 3 CA 1
ATOM 7039 C C . LEU C 3 311 ? 205.905 215.077 222.741 1.00 50.65 311 LEU 3 C 1
ATOM 7040 O O . LEU C 3 311 ? 205.307 216.059 222.290 1.00 50.65 311 LEU 3 O 1
ATOM 7045 N N . GLY C 3 312 ? 205.276 214.026 223.263 1.00 54.49 312 GLY 3 N 1
ATOM 7046 C CA . GLY C 3 312 ? 203.844 214.003 223.482 1.00 54.49 312 GLY 3 CA 1
ATOM 7047 C C . GLY C 3 312 ? 203.000 213.985 222.227 1.00 54.49 312 GLY 3 C 1
ATOM 7048 O O . GLY C 3 312 ? 202.187 214.887 222.015 1.00 54.49 312 GLY 3 O 1
ATOM 7049 N N . GLY C 3 313 ? 203.174 212.971 221.388 1.00 55.99 313 GLY 3 N 1
ATOM 7050 C CA . GLY C 3 313 ? 202.356 212.881 220.196 1.00 55.99 313 GLY 3 CA 1
ATOM 7051 C C . GLY C 3 313 ? 202.535 211.548 219.509 1.00 55.99 313 GLY 3 C 1
ATOM 7052 O O . GLY C 3 313 ? 203.050 210.589 220.086 1.00 55.99 313 GLY 3 O 1
ATOM 7053 N N . GLU C 3 314 ? 202.094 211.498 218.256 1.00 56.97 314 GLU 3 N 1
ATOM 7054 C CA . GLU C 3 314 ? 202.202 210.302 217.433 1.00 56.97 314 GLU 3 CA 1
ATOM 7055 C C . GLU C 3 314 ? 203.089 210.584 216.228 1.00 56.97 314 GLU 3 C 1
ATOM 7056 O O . GLU C 3 314 ? 203.063 211.685 215.669 1.00 56.97 314 GLU 3 O 1
ATOM 7062 N N . PHE C 3 315 ? 203.888 209.594 215.850 1.00 54.35 315 PHE 3 N 1
ATOM 7063 C CA . PHE C 3 315 ? 204.787 209.735 214.716 1.00 54.35 315 PHE 3 CA 1
ATOM 7064 C C . PHE C 3 315 ? 204.036 209.502 213.413 1.00 54.35 315 PHE 3 C 1
ATOM 7065 O O . PHE C 3 315 ? 203.372 208.478 213.235 1.00 54.35 315 PHE 3 O 1
ATOM 7073 N N . VAL C 3 316 ? 204.147 210.460 212.492 1.00 54.20 316 VAL 3 N 1
ATOM 7074 C CA . VAL C 3 316 ? 203.510 210.365 211.187 1.00 54.20 316 VAL 3 CA 1
ATOM 7075 C C . VAL C 3 316 ? 204.493 210.865 210.133 1.00 54.20 316 VAL 3 C 1
ATOM 7076 O O . VAL C 3 316 ? 205.215 211.844 210.332 1.00 54.20 316 VAL 3 O 1
ATOM 7080 N N . LEU C 3 317 ? 204.560 210.137 209.022 1.00 55.47 317 LEU 3 N 1
ATOM 7081 C CA . LEU C 3 317 ? 205.415 210.485 207.896 1.00 55.47 317 LEU 3 CA 1
ATOM 7082 C C . LEU C 3 317 ? 204.660 211.429 206.975 1.00 55.47 317 LEU 3 C 1
ATOM 7083 O O . LEU C 3 317 ? 203.521 211.147 206.589 1.00 55.47 317 LEU 3 O 1
ATOM 7088 N N . ILE C 3 318 ? 205.297 212.545 206.626 1.00 57.76 318 ILE 3 N 1
ATOM 7089 C CA . ILE C 3 318 ? 204.689 213.496 205.711 1.00 57.76 318 ILE 3 CA 1
ATOM 7090 C C . ILE C 3 318 ? 204.963 213.066 204.276 1.00 57.76 318 ILE 3 C 1
ATOM 7091 O O . ILE C 3 318 ? 206.092 212.711 203.912 1.00 57.76 318 ILE 3 O 1
ATOM 7096 N N . GLN C 3 319 ? 203.917 213.078 203.455 1.00 68.13 319 GLN 3 N 1
ATOM 7097 C CA . GLN C 3 319 ? 204.047 212.923 202.015 1.00 68.13 319 GLN 3 CA 1
ATOM 7098 C C . GLN C 3 319 ? 203.689 214.245 201.353 1.00 68.13 319 GLN 3 C 1
ATOM 7099 O O . GLN C 3 319 ? 202.713 214.896 201.738 1.00 68.13 319 GLN 3 O 1
ATOM 7105 N N . GLU C 3 320 ? 204.485 214.640 200.362 1.00 77.11 320 GLU 3 N 1
ATOM 7106 C CA . GLU C 3 320 ? 204.323 215.957 199.763 1.00 77.11 320 GLU 3 CA 1
ATOM 7107 C C . GLU C 3 320 ? 203.105 215.994 198.851 1.00 77.11 320 GLU 3 C 1
ATOM 7108 O O . GLU C 3 320 ? 202.929 215.135 197.982 1.00 77.11 320 GLU 3 O 1
ATOM 7114 N N . GLY C 3 321 ? 202.264 217.002 199.053 1.00 78.67 321 GLY 3 N 1
ATOM 7115 C CA . GLY C 3 321 ? 201.030 217.138 198.303 1.00 78.67 321 GLY 3 CA 1
ATOM 7116 C C . GLY C 3 321 ? 199.895 217.666 199.157 1.00 78.67 321 GLY 3 C 1
ATOM 7117 O O . GLY C 3 321 ? 200.124 218.210 200.238 1.00 78.67 321 GLY 3 O 1
ATOM 7118 N N . MET D 4 1 ? 229.727 260.671 165.747 1.00 58.12 1 MET 5 N 1
ATOM 7119 C CA . MET D 4 1 ? 230.150 260.602 167.140 1.00 58.12 1 MET 5 CA 1
ATOM 7120 C C . MET D 4 1 ? 230.690 259.218 167.470 1.00 58.12 1 MET 5 C 1
ATOM 7121 O O . MET D 4 1 ? 230.687 258.323 166.624 1.00 58.12 1 MET 5 O 1
ATOM 7126 N N . LYS D 4 2 ? 231.156 259.048 168.704 1.00 50.90 2 LYS 5 N 1
ATOM 7127 C CA . LYS D 4 2 ? 231.662 257.761 169.166 1.00 50.90 2 LYS 5 CA 1
ATOM 7128 C C . LYS D 4 2 ? 230.485 256.831 169.429 1.00 50.90 2 LYS 5 C 1
ATOM 7129 O O . LYS D 4 2 ? 229.739 257.017 170.396 1.00 50.90 2 LYS 5 O 1
ATOM 7135 N N . LEU D 4 3 ? 230.311 255.837 168.563 1.00 44.11 3 LEU 5 N 1
ATOM 7136 C CA . LEU D 4 3 ? 229.298 254.810 168.746 1.00 44.11 3 LEU 5 CA 1
ATOM 7137 C C . LEU D 4 3 ? 229.903 253.452 169.056 1.00 44.11 3 LEU 5 C 1
ATOM 7138 O O . LEU D 4 3 ? 229.554 252.836 170.065 1.00 44.11 3 LEU 5 O 1
ATOM 7143 N N . LEU D 4 4 ? 230.803 252.973 168.221 1.00 40.05 4 LEU 5 N 1
ATOM 7144 C CA . LEU D 4 4 ? 231.472 251.722 168.514 1.00 40.05 4 LEU 5 CA 1
ATOM 7145 C C . LEU D 4 4 ? 232.895 251.986 168.978 1.00 40.05 4 LEU 5 C 1
ATOM 7146 O O . LEU D 4 4 ? 233.575 252.854 168.424 1.00 40.05 4 LEU 5 O 1
ATOM 7151 N N . PRO D 4 5 ? 233.371 251.273 169.987 1.00 35.98 5 PRO 5 N 1
ATOM 7152 C CA . PRO D 4 5 ? 234.726 251.493 170.489 1.00 35.98 5 PRO 5 CA 1
ATOM 7153 C C . PRO D 4 5 ? 235.763 250.846 169.578 1.00 35.98 5 PRO 5 C 1
ATOM 7154 O O . PRO D 4 5 ? 235.447 250.207 168.578 1.00 35.98 5 PRO 5 O 1
ATOM 7158 N N . GLU D 4 6 ? 237.027 251.026 169.955 1.00 37.81 6 GLU 5 N 1
ATOM 7159 C CA . GLU D 4 6 ? 238.116 250.390 169.229 1.00 37.81 6 GLU 5 CA 1
ATOM 7160 C C . GLU D 4 6 ? 238.129 248.888 169.480 1.00 37.81 6 GLU 5 C 1
ATOM 7161 O O . GLU D 4 6 ? 238.510 248.107 168.601 1.00 37.81 6 GLU 5 O 1
ATOM 7167 N N . SER D 4 7 ? 237.693 248.464 170.662 1.00 33.69 7 SER 5 N 1
ATOM 7168 C CA . SER D 4 7 ? 237.504 247.046 170.951 1.00 33.69 7 SER 5 CA 1
ATOM 7169 C C . SER D 4 7 ? 236.269 246.904 171.825 1.00 33.69 7 SER 5 C 1
ATOM 7170 O O . SER D 4 7 ? 236.149 247.589 172.843 1.00 33.69 7 SER 5 O 1
ATOM 7173 N N . LEU D 4 8 ? 235.353 246.023 171.428 1.00 32.71 8 LEU 5 N 1
ATOM 7174 C CA . LEU D 4 8 ? 234.184 245.761 172.257 1.00 32.71 8 LEU 5 CA 1
ATOM 7175 C C . LEU D 4 8 ? 234.531 244.852 173.423 1.00 32.71 8 LEU 5 C 1
ATOM 7176 O O . LEU D 4 8 ? 233.923 244.950 174.494 1.00 32.71 8 LEU 5 O 1
ATOM 7181 N N . GLN D 4 9 ? 235.500 243.956 173.231 1.00 31.53 9 GLN 5 N 1
ATOM 7182 C CA . GLN D 4 9 ? 235.899 243.051 174.302 1.00 31.53 9 GLN 5 CA 1
ATOM 7183 C C . GLN D 4 9 ? 236.649 243.792 175.397 1.00 31.53 9 GLN 5 C 1
ATOM 7184 O O . GLN D 4 9 ? 236.561 243.428 176.573 1.00 31.53 9 GLN 5 O 1
ATOM 7190 N N . GLN D 4 10 ? 237.393 244.833 175.031 1.00 30.66 10 GLN 5 N 1
ATOM 7191 C CA . GLN D 4 10 ? 238.130 245.600 176.025 1.00 30.66 10 GLN 5 CA 1
ATOM 7192 C C . GLN D 4 10 ? 237.190 246.422 176.897 1.00 30.66 10 GLN 5 C 1
ATOM 7193 O O . GLN D 4 10 ? 237.421 246.573 178.100 1.00 30.66 10 GLN 5 O 1
ATOM 7199 N N . GLU D 4 11 ? 236.118 246.951 176.309 1.00 29.88 11 GLU 5 N 1
ATOM 7200 C CA . GLU D 4 11 ? 235.157 247.727 177.084 1.00 29.88 11 GLU 5 CA 1
ATOM 7201 C C . GLU D 4 11 ? 234.280 246.825 177.942 1.00 29.88 11 GLU 5 C 1
ATOM 7202 O O . GLU D 4 11 ? 233.814 247.234 179.009 1.00 29.88 11 GLU 5 O 1
ATOM 7208 N N . ALA D 4 12 ? 234.033 245.597 177.489 1.00 26.70 12 ALA 5 N 1
ATOM 7209 C CA . ALA D 4 12 ? 233.265 244.659 178.296 1.00 26.70 12 ALA 5 CA 1
ATOM 7210 C C . ALA D 4 12 ? 234.104 244.092 179.428 1.00 26.70 12 ALA 5 C 1
ATOM 7211 O O . ALA D 4 12 ? 233.594 243.850 180.526 1.00 26.70 12 ALA 5 O 1
ATOM 7213 N N . ALA D 4 13 ? 235.392 243.854 179.178 1.00 26.07 13 ALA 5 N 1
ATOM 7214 C CA . ALA D 4 13 ? 236.256 243.342 180.232 1.00 26.07 13 ALA 5 CA 1
ATOM 7215 C C . ALA D 4 13 ? 236.604 244.430 181.234 1.00 26.07 13 ALA 5 C 1
ATOM 7216 O O . ALA D 4 13 ? 236.925 244.133 182.386 1.00 26.07 13 ALA 5 O 1
ATOM 7218 N N . THR D 4 14 ? 236.555 245.695 180.816 1.00 24.89 14 THR 5 N 1
ATOM 7219 C CA . THR D 4 14 ? 236.685 246.790 181.769 1.00 24.89 14 THR 5 CA 1
ATOM 7220 C C . THR D 4 14 ? 235.465 246.861 182.677 1.00 24.89 14 THR 5 C 1
ATOM 7221 O O . THR D 4 14 ? 235.599 247.053 183.889 1.00 24.89 14 THR 5 O 1
ATOM 7225 N N . ALA D 4 15 ? 234.273 246.669 182.110 1.00 23.63 15 ALA 5 N 1
ATOM 7226 C CA . ALA D 4 15 ? 233.059 246.616 182.917 1.00 23.63 15 ALA 5 CA 1
ATOM 7227 C C . ALA D 4 15 ? 233.040 245.380 183.800 1.00 23.63 15 ALA 5 C 1
ATOM 7228 O O . ALA D 4 15 ? 232.489 245.407 184.902 1.00 23.63 15 ALA 5 O 1
ATOM 7230 N N . ALA D 4 16 ? 233.648 244.289 183.338 1.00 23.78 16 ALA 5 N 1
ATOM 7231 C CA . ALA D 4 16 ? 233.713 243.085 184.153 1.00 23.78 16 ALA 5 CA 1
ATOM 7232 C C . ALA D 4 16 ? 234.712 243.241 185.289 1.00 23.78 16 ALA 5 C 1
ATOM 7233 O O . ALA D 4 16 ? 234.499 242.715 186.382 1.00 23.78 16 ALA 5 O 1
ATOM 7235 N N . VAL D 4 17 ? 235.807 243.963 185.051 1.00 24.64 17 VAL 5 N 1
ATOM 7236 C CA . VAL D 4 17 ? 236.820 244.157 186.084 1.00 24.64 17 VAL 5 CA 1
ATOM 7237 C C . VAL D 4 17 ? 236.325 245.130 187.147 1.00 24.64 17 VAL 5 C 1
ATOM 7238 O O . VAL D 4 17 ? 236.525 244.911 188.347 1.00 24.64 17 VAL 5 O 1
ATOM 7242 N N . VAL D 4 18 ? 235.641 246.195 186.727 1.00 21.74 18 VAL 5 N 1
ATOM 7243 C CA . VAL D 4 18 ? 235.129 247.186 187.668 1.00 21.74 18 VAL 5 CA 1
ATOM 7244 C C . VAL D 4 18 ? 234.001 246.600 188.510 1.00 21.74 18 VAL 5 C 1
ATOM 7245 O O . VAL D 4 18 ? 233.957 246.797 189.729 1.00 21.74 18 VAL 5 O 1
ATOM 7249 N N . ALA D 4 19 ? 233.106 245.829 187.895 1.00 20.39 19 ALA 5 N 1
ATOM 7250 C CA . ALA D 4 19 ? 231.999 245.253 188.647 1.00 20.39 19 ALA 5 CA 1
ATOM 7251 C C . ALA D 4 19 ? 232.436 244.097 189.538 1.00 20.39 19 ALA 5 C 1
ATOM 7252 O O . ALA D 4 19 ? 231.820 243.869 190.582 1.00 20.39 19 ALA 5 O 1
ATOM 7254 N N . SER D 4 20 ? 233.477 243.359 189.156 1.00 22.50 20 SER 5 N 1
ATOM 7255 C CA . SER D 4 20 ? 233.977 242.305 190.029 1.00 22.50 20 SER 5 CA 1
ATOM 7256 C C . SER D 4 20 ? 234.799 242.864 191.174 1.00 22.50 20 SER 5 C 1
ATOM 7257 O O . SER D 4 20 ? 234.879 242.234 192.230 1.00 22.50 20 SER 5 O 1
ATOM 7260 N N . TRP D 4 21 ? 235.421 244.027 190.984 1.00 20.67 21 TRP 5 N 1
ATOM 7261 C CA . TRP D 4 21 ? 236.092 244.677 192.099 1.00 20.67 21 TRP 5 CA 1
ATOM 7262 C C . TRP D 4 21 ? 235.086 245.227 193.096 1.00 20.67 21 TRP 5 C 1
ATOM 7263 O O . TRP D 4 21 ? 235.318 245.174 194.305 1.00 20.67 21 TRP 5 O 1
ATOM 7274 N N . VAL D 4 22 ? 233.977 245.782 192.607 1.00 18.20 22 VAL 5 N 1
ATOM 7275 C CA . VAL D 4 22 ? 232.933 246.281 193.494 1.00 18.20 22 VAL 5 CA 1
ATOM 7276 C C . VAL D 4 22 ? 232.247 245.118 194.199 1.00 18.20 22 VAL 5 C 1
ATOM 7277 O O . VAL D 4 22 ? 231.888 245.214 195.376 1.00 18.20 22 VAL 5 O 1
ATOM 7281 N N . LEU D 4 23 ? 232.112 243.981 193.510 1.00 18.27 23 LEU 5 N 1
ATOM 7282 C CA . LEU D 4 23 ? 231.569 242.783 194.142 1.00 18.27 23 LEU 5 CA 1
ATOM 7283 C C . LEU D 4 23 ? 232.523 242.239 195.195 1.00 18.27 23 LEU 5 C 1
ATOM 7284 O O . LEU D 4 23 ? 232.092 241.809 196.270 1.00 18.27 23 LEU 5 O 1
ATOM 7289 N N . TRP D 4 24 ? 233.826 242.251 194.904 1.00 19.68 24 TRP 5 N 1
ATOM 7290 C CA . TRP D 4 24 ? 234.804 241.855 195.910 1.00 19.68 24 TRP 5 CA 1
ATOM 7291 C C . TRP D 4 24 ? 234.822 242.830 197.076 1.00 19.68 24 TRP 5 C 1
ATOM 7292 O O . TRP D 4 24 ? 234.819 242.404 198.227 1.00 19.68 24 TRP 5 O 1
ATOM 7303 N N . HIS D 4 25 ? 234.819 244.136 196.801 1.00 17.62 25 HIS 5 N 1
ATOM 7304 C CA . HIS D 4 25 ? 234.974 245.121 197.869 1.00 17.62 25 HIS 5 CA 1
ATOM 7305 C C . HIS D 4 25 ? 233.745 245.178 198.757 1.00 17.62 25 HIS 5 C 1
ATOM 7306 O O . HIS D 4 25 ? 233.843 245.483 199.949 1.00 17.62 25 HIS 5 O 1
ATOM 7313 N N . LEU D 4 26 ? 232.584 244.875 198.197 1.00 17.57 26 LEU 5 N 1
ATOM 7314 C CA . LEU D 4 26 ? 231.383 244.792 199.006 1.00 17.57 26 LEU 5 CA 1
ATOM 7315 C C . LEU D 4 26 ? 231.407 243.572 199.918 1.00 17.57 26 LEU 5 C 1
ATOM 7316 O O . LEU D 4 26 ? 231.218 243.703 201.129 1.00 17.57 26 LEU 5 O 1
ATOM 7321 N N . ASP D 4 27 ? 231.661 242.384 199.360 1.00 18.03 27 ASP 5 N 1
ATOM 7322 C CA . ASP D 4 27 ? 231.586 241.149 200.138 1.00 18.03 27 ASP 5 CA 1
ATOM 7323 C C . ASP D 4 27 ? 232.712 241.027 201.152 1.00 18.03 27 ASP 5 C 1
ATOM 7324 O O . ASP D 4 27 ? 232.585 240.295 202.137 1.00 18.03 27 ASP 5 O 1
ATOM 7329 N N . THR D 4 28 ? 233.825 241.705 200.922 1.00 16.31 28 THR 5 N 1
ATOM 7330 C CA . THR D 4 28 ? 235.003 241.514 201.750 1.00 16.31 28 THR 5 CA 1
ATOM 7331 C C . THR D 4 28 ? 235.268 242.690 202.671 1.00 16.31 28 THR 5 C 1
ATOM 7332 O O . THR D 4 28 ? 235.618 242.484 203.833 1.00 16.31 28 THR 5 O 1
ATOM 7336 N N . GLN D 4 29 ? 235.039 243.911 202.216 1.00 17.24 29 GLN 5 N 1
ATOM 7337 C CA . GLN D 4 29 ? 235.385 245.082 203.002 1.00 17.24 29 GLN 5 CA 1
ATOM 7338 C C . GLN D 4 29 ? 234.194 245.853 203.536 1.00 17.24 29 GLN 5 C 1
ATOM 7339 O O . GLN D 4 29 ? 234.285 246.402 204.633 1.00 17.24 29 GLN 5 O 1
ATOM 7345 N N . LEU D 4 30 ? 233.082 245.907 202.810 1.00 16.84 30 LEU 5 N 1
ATOM 7346 C CA . LEU D 4 30 ? 231.952 246.725 203.233 1.00 16.84 30 LEU 5 CA 1
ATOM 7347 C C . LEU D 4 30 ? 230.939 245.924 204.044 1.00 16.84 30 LEU 5 C 1
ATOM 7348 O O . LEU D 4 30 ? 230.569 246.329 205.148 1.00 16.84 30 LEU 5 O 1
ATOM 7353 N N . LEU D 4 31 ? 230.485 244.792 203.508 1.00 16.32 31 LEU 5 N 1
ATOM 7354 C CA . LEU D 4 31 ? 229.479 243.985 204.199 1.00 16.32 31 LEU 5 CA 1
ATOM 7355 C C . LEU D 4 31 ? 229.957 243.339 205.500 1.00 16.32 31 LEU 5 C 1
ATOM 7356 O O . LEU D 4 31 ? 229.127 243.197 206.411 1.00 16.32 31 LEU 5 O 1
ATOM 7361 N N . PRO D 4 32 ? 231.221 242.899 205.665 1.00 16.23 32 PRO 5 N 1
ATOM 7362 C CA . PRO D 4 32 ? 231.660 242.532 207.024 1.00 16.23 32 PRO 5 CA 1
ATOM 7363 C C . PRO D 4 32 ? 231.659 243.687 208.009 1.00 16.23 32 PRO 5 C 1
ATOM 7364 O O . PRO D 4 32 ? 231.436 243.479 209.203 1.00 16.23 32 PRO 5 O 1
ATOM 7368 N N . THR D 4 33 ? 231.906 244.904 207.534 1.00 17.10 33 THR 5 N 1
ATOM 7369 C CA . THR D 4 33 ? 231.838 246.073 208.399 1.00 17.10 33 THR 5 CA 1
ATOM 7370 C C . THR D 4 33 ? 230.392 246.454 208.685 1.00 17.10 33 THR 5 C 1
ATOM 7371 O O . THR D 4 33 ? 230.045 246.785 209.824 1.00 17.10 33 THR 5 O 1
ATOM 7375 N N . ILE D 4 34 ? 229.537 246.395 207.661 1.00 16.52 34 ILE 5 N 1
ATOM 7376 C CA . ILE D 4 34 ? 228.116 246.702 207.805 1.00 16.52 34 ILE 5 CA 1
ATOM 7377 C C . ILE D 4 34 ? 227.447 245.725 208.760 1.00 16.52 34 ILE 5 C 1
ATOM 7378 O O . ILE D 4 34 ? 226.705 246.129 209.660 1.00 16.52 34 ILE 5 O 1
ATOM 7383 N N . MET D 4 35 ? 227.734 244.433 208.612 1.00 15.58 35 MET 5 N 1
ATOM 7384 C CA . MET D 4 35 ? 227.038 243.434 209.409 1.00 15.58 35 MET 5 CA 1
ATOM 7385 C C . MET D 4 35 ? 227.551 243.381 210.839 1.00 15.58 35 MET 5 C 1
ATOM 7386 O O . MET D 4 35 ? 226.807 242.981 211.733 1.00 15.58 35 MET 5 O 1
ATOM 7391 N N . ARG D 4 36 ? 228.799 243.783 211.083 1.00 14.85 36 ARG 5 N 1
ATOM 7392 C CA . ARG D 4 36 ? 229.279 243.902 212.458 1.00 14.85 36 ARG 5 CA 1
ATOM 7393 C C . ARG D 4 36 ? 228.547 245.014 213.187 1.00 14.85 36 ARG 5 C 1
ATOM 7394 O O . ARG D 4 36 ? 228.275 244.921 214.387 1.00 14.85 36 ARG 5 O 1
ATOM 7402 N N . GLU D 4 37 ? 228.220 246.077 212.462 1.00 18.11 37 GLU 5 N 1
ATOM 7403 C CA . GLU D 4 37 ? 227.556 247.226 213.054 1.00 18.11 37 GLU 5 CA 1
ATOM 7404 C C . GLU D 4 37 ? 226.045 247.035 213.064 1.00 18.11 37 GLU 5 C 1
ATOM 7405 O O . GLU D 4 37 ? 225.360 247.456 213.999 1.00 18.11 37 GLU 5 O 1
ATOM 7411 N N . HIS D 4 38 ? 225.507 246.377 212.040 1.00 15.64 38 HIS 5 N 1
ATOM 7412 C CA . HIS D 4 38 ? 224.071 246.134 212.010 1.00 15.64 38 HIS 5 CA 1
ATOM 7413 C C . HIS D 4 38 ? 223.664 245.068 213.014 1.00 15.64 38 HIS 5 C 1
ATOM 7414 O O . HIS D 4 38 ? 222.698 245.249 213.759 1.00 15.64 38 HIS 5 O 1
ATOM 7421 N N . LYS D 4 39 ? 224.380 243.944 213.048 1.00 14.93 39 LYS 5 N 1
ATOM 7422 C CA . LYS D 4 39 ? 223.907 242.813 213.836 1.00 14.93 39 LYS 5 CA 1
ATOM 7423 C C . LYS D 4 39 ? 224.288 242.939 215.301 1.00 14.93 39 LYS 5 C 1
ATOM 7424 O O . LYS D 4 39 ? 223.781 242.185 216.126 1.00 14.93 39 LYS 5 O 1
ATOM 7430 N N . LEU D 4 40 ? 225.183 243.858 215.656 1.00 14.40 40 LEU 5 N 1
ATOM 7431 C CA . LEU D 4 40 ? 225.346 244.157 217.073 1.00 14.40 40 LEU 5 CA 1
ATOM 7432 C C . LEU D 4 40 ? 224.101 244.849 217.602 1.00 14.40 40 LEU 5 C 1
ATOM 7433 O O . LEU D 4 40 ? 223.613 244.543 218.693 1.00 14.40 40 LEU 5 O 1
ATOM 7438 N N . HIS D 4 41 ? 223.572 245.786 216.821 1.00 15.10 41 HIS 5 N 1
ATOM 7439 C CA . HIS D 4 41 ? 222.317 246.434 217.161 1.00 15.10 41 HIS 5 CA 1
ATOM 7440 C C . HIS D 4 41 ? 221.145 245.472 217.036 1.00 15.10 41 HIS 5 C 1
ATOM 7441 O O . HIS D 4 41 ? 220.218 245.508 217.849 1.00 15.10 41 HIS 5 O 1
ATOM 7448 N N . ALA D 4 42 ? 221.175 244.596 216.036 1.00 14.41 42 ALA 5 N 1
ATOM 7449 C CA . ALA D 4 42 ? 220.023 243.751 215.760 1.00 14.41 42 ALA 5 CA 1
ATOM 7450 C C . ALA D 4 42 ? 219.934 242.589 216.737 1.00 14.41 42 ALA 5 C 1
ATOM 7451 O O . ALA D 4 42 ? 218.832 242.187 217.118 1.00 14.41 42 ALA 5 O 1
ATOM 7453 N N . CYS D 4 43 ? 221.075 242.024 217.142 1.00 15.20 43 CYS 5 N 1
ATOM 7454 C CA . CYS D 4 43 ? 221.040 240.938 218.116 1.00 15.20 43 CYS 5 CA 1
ATOM 7455 C C . CYS D 4 43 ? 220.695 241.452 219.499 1.00 15.20 43 CYS 5 C 1
ATOM 7456 O O . CYS D 4 43 ? 220.074 240.738 220.288 1.00 15.20 43 CYS 5 O 1
ATOM 7459 N N . TRP D 4 44 ? 221.109 242.675 219.823 1.00 14.11 44 TRP 5 N 1
ATOM 7460 C CA . TRP D 4 44 ? 220.750 243.240 221.115 1.00 14.11 44 TRP 5 CA 1
ATOM 7461 C C . TRP D 4 44 ? 219.268 243.568 221.175 1.00 14.11 44 TRP 5 C 1
ATOM 7462 O O . TRP D 4 44 ? 218.626 243.357 222.205 1.00 14.11 44 TRP 5 O 1
ATOM 7473 N N . ALA D 4 45 ? 218.703 244.066 220.077 1.00 14.94 45 ALA 5 N 1
ATOM 7474 C CA . ALA D 4 45 ? 217.290 244.419 220.070 1.00 14.94 45 ALA 5 CA 1
ATOM 7475 C C . ALA D 4 45 ? 216.405 243.181 220.038 1.00 14.94 45 ALA 5 C 1
ATOM 7476 O O . ALA D 4 45 ? 215.256 243.224 220.489 1.00 14.94 45 ALA 5 O 1
ATOM 7478 N N . ALA D 4 46 ? 216.918 242.074 219.503 1.00 16.46 46 ALA 5 N 1
ATOM 7479 C CA . ALA D 4 46 ? 216.114 240.864 219.411 1.00 16.46 46 ALA 5 CA 1
ATOM 7480 C C . ALA D 4 46 ? 216.242 240.000 220.656 1.00 16.46 46 ALA 5 C 1
ATOM 7481 O O . ALA D 4 46 ? 215.400 239.128 220.888 1.00 16.46 46 ALA 5 O 1
ATOM 7483 N N . ALA D 4 47 ? 217.274 240.214 221.463 1.00 17.04 47 ALA 5 N 1
ATOM 7484 C CA . ALA D 4 47 ? 217.483 239.416 222.659 1.00 17.04 47 ALA 5 CA 1
ATOM 7485 C C . ALA D 4 47 ? 217.024 240.094 223.935 1.00 17.04 47 ALA 5 C 1
ATOM 7486 O O . ALA D 4 47 ? 216.791 239.389 224.915 1.00 17.04 47 ALA 5 O 1
ATOM 7488 N N . ALA D 4 48 ? 216.844 241.423 223.930 1.00 17.98 48 ALA 5 N 1
ATOM 7489 C CA . ALA D 4 48 ? 216.802 242.210 225.164 1.00 17.98 48 ALA 5 CA 1
ATOM 7490 C C . ALA D 4 48 ? 215.614 241.856 226.046 1.00 17.98 48 ALA 5 C 1
ATOM 7491 O O . ALA D 4 48 ? 215.654 242.069 227.260 1.00 17.98 48 ALA 5 O 1
ATOM 7493 N N . LYS D 4 49 ? 214.548 241.318 225.463 1.00 21.32 49 LYS 5 N 1
ATOM 7494 C CA . LYS D 4 49 ? 213.451 240.829 226.284 1.00 21.32 49 LYS 5 CA 1
ATOM 7495 C C . LYS D 4 49 ? 213.825 239.501 226.928 1.00 21.32 49 LYS 5 C 1
ATOM 7496 O O . LYS D 4 49 ? 213.530 239.266 228.104 1.00 21.32 49 LYS 5 O 1
ATOM 7502 N N . ARG D 4 50 ? 214.496 238.627 226.177 1.00 20.60 50 ARG 5 N 1
ATOM 7503 C CA . ARG D 4 50 ? 214.861 237.318 226.705 1.00 20.60 50 ARG 5 CA 1
ATOM 7504 C C . ARG D 4 50 ? 216.187 237.370 227.450 1.00 20.60 50 ARG 5 C 1
ATOM 7505 O O . ARG D 4 50 ? 216.435 236.554 228.342 1.00 20.60 50 ARG 5 O 1
ATOM 7513 N N . TYR D 4 51 ? 217.061 238.308 227.082 1.00 17.14 51 TYR 5 N 1
ATOM 7514 C CA . TYR D 4 51 ? 218.333 238.475 227.779 1.00 17.14 51 TYR 5 CA 1
ATOM 7515 C C . TYR D 4 51 ? 218.113 239.026 229.178 1.00 17.14 51 TYR 5 C 1
ATOM 7516 O O . TYR D 4 51 ? 218.728 238.564 230.143 1.00 17.14 51 TYR 5 O 1
ATOM 7525 N N . ASN D 4 52 ? 217.251 240.033 229.302 1.00 18.77 52 ASN 5 N 1
ATOM 7526 C CA . ASN D 4 52 ? 217.015 240.638 230.603 1.00 18.77 52 ASN 5 CA 1
ATOM 7527 C C . ASN D 4 52 ? 216.179 239.732 231.484 1.00 18.77 52 ASN 5 C 1
ATOM 7528 O O . ASN D 4 52 ? 216.264 239.810 232.708 1.00 18.77 52 ASN 5 O 1
ATOM 7533 N N . GLU D 4 53 ? 215.363 238.869 230.881 1.00 21.99 53 GLU 5 N 1
ATOM 7534 C CA . GLU D 4 53 ? 214.605 237.899 231.660 1.00 21.99 53 GLU 5 CA 1
ATOM 7535 C C . GLU D 4 53 ? 215.504 236.786 232.175 1.00 21.99 53 GLU 5 C 1
ATOM 7536 O O . GLU D 4 53 ? 215.352 236.333 233.313 1.00 21.99 53 GLU 5 O 1
ATOM 7542 N N . LYS D 4 54 ? 216.438 236.325 231.344 1.00 18.74 54 LYS 5 N 1
ATOM 7543 C CA . LYS D 4 54 ? 217.370 235.286 231.763 1.00 18.74 54 LYS 5 CA 1
ATOM 7544 C C . LYS D 4 54 ? 218.339 235.809 232.812 1.00 18.74 54 LYS 5 C 1
ATOM 7545 O O . LYS D 4 54 ? 218.721 235.082 233.733 1.00 18.74 54 LYS 5 O 1
ATOM 7551 N N . LEU D 4 55 ? 218.723 237.075 232.705 1.00 19.61 55 LEU 5 N 1
ATOM 7552 C CA . LEU D 4 55 ? 219.634 237.658 233.677 1.00 19.61 55 LEU 5 CA 1
ATOM 7553 C C . LEU D 4 55 ? 218.916 237.981 234.979 1.00 19.61 55 LEU 5 C 1
ATOM 7554 O O . LEU D 4 55 ? 219.529 237.981 236.050 1.00 19.61 55 LEU 5 O 1
ATOM 7559 N N . PHE D 4 56 ? 217.615 238.265 234.900 1.00 22.52 56 PHE 5 N 1
ATOM 7560 C CA . PHE D 4 56 ? 216.806 238.507 236.090 1.00 22.52 56 PHE 5 CA 1
ATOM 7561 C C . PHE D 4 56 ? 216.662 237.242 236.921 1.00 22.52 56 PHE 5 C 1
ATOM 7562 O O . PHE D 4 56 ? 216.674 237.293 238.155 1.00 22.52 56 PHE 5 O 1
ATOM 7570 N N . LYS D 4 57 ? 216.531 236.093 236.259 1.00 23.70 57 LYS 5 N 1
ATOM 7571 C CA . LYS D 4 57 ? 216.342 234.840 236.976 1.00 23.70 57 LYS 5 CA 1
ATOM 7572 C C . LYS D 4 57 ? 217.640 234.346 237.597 1.00 23.70 57 LYS 5 C 1
ATOM 7573 O O . LYS D 4 57 ? 217.616 233.548 238.537 1.00 23.70 57 LYS 5 O 1
ATOM 7579 N N . LEU D 4 58 ? 218.779 234.802 237.087 1.00 24.22 58 LEU 5 N 1
ATOM 7580 C CA . LEU D 4 58 ? 220.055 234.247 237.513 1.00 24.22 58 LEU 5 CA 1
ATOM 7581 C C . LEU D 4 58 ? 220.591 234.893 238.780 1.00 24.22 58 LEU 5 C 1
ATOM 7582 O O . LEU D 4 58 ? 221.065 234.187 239.674 1.00 24.22 58 LEU 5 O 1
ATOM 7587 N N . ASN D 4 59 ? 220.545 236.217 238.876 1.00 25.53 59 ASN 5 N 1
ATOM 7588 C CA . ASN D 4 59 ? 221.238 236.875 239.972 1.00 25.53 59 ASN 5 CA 1
ATOM 7589 C C . ASN D 4 59 ? 220.411 236.787 241.254 1.00 25.53 59 ASN 5 C 1
ATOM 7590 O O . ASN D 4 59 ? 219.186 236.959 241.212 1.00 25.53 59 ASN 5 O 1
ATOM 7595 N N . PRO D 4 60 ? 221.032 236.481 242.389 1.00 27.75 60 PRO 5 N 1
ATOM 7596 C CA . PRO D 4 60 ? 220.289 236.339 243.645 1.00 27.75 60 PRO 5 CA 1
ATOM 7597 C C . PRO D 4 60 ? 220.154 237.645 244.410 1.00 27.75 60 PRO 5 C 1
ATOM 7598 O O . PRO D 4 60 ? 219.927 237.638 245.621 1.00 27.75 60 PRO 5 O 1
ATOM 7602 N N . SER D 4 61 ? 220.320 238.765 243.709 1.00 28.04 61 SER 5 N 1
ATOM 7603 C CA . SER D 4 61 ? 220.493 240.056 244.362 1.00 28.04 61 SER 5 CA 1
ATOM 7604 C C . SER D 4 61 ? 219.201 240.569 244.983 1.00 28.04 61 SER 5 C 1
ATOM 7605 O O . SER D 4 61 ? 219.235 241.411 245.886 1.00 28.04 61 SER 5 O 1
ATOM 7608 N N . TYR D 4 62 ? 218.051 240.084 244.519 1.00 26.91 62 TYR 5 N 1
ATOM 7609 C CA . TYR D 4 62 ? 216.791 240.697 244.925 1.00 26.91 62 TYR 5 CA 1
ATOM 7610 C C . TYR D 4 62 ? 216.256 240.095 246.216 1.00 26.91 62 TYR 5 C 1
ATOM 7611 O O . TYR D 4 62 ? 215.713 240.814 247.061 1.00 26.91 62 TYR 5 O 1
ATOM 7620 N N . ASP D 4 63 ? 216.395 238.782 246.390 1.00 31.54 63 ASP 5 N 1
ATOM 7621 C CA . ASP D 4 63 ? 215.863 238.089 247.555 1.00 31.54 63 ASP 5 CA 1
ATOM 7622 C C . ASP D 4 63 ? 216.942 237.764 248.578 1.00 31.54 63 ASP 5 C 1
ATOM 7623 O O . ASP D 4 63 ? 216.932 236.678 249.165 1.00 31.54 63 ASP 5 O 1
ATOM 7628 N N . ARG D 4 64 ? 217.883 238.686 248.795 1.00 30.65 64 ARG 5 N 1
ATOM 7629 C CA . ARG D 4 64 ? 218.923 238.474 249.797 1.00 30.65 64 ARG 5 CA 1
ATOM 7630 C C . ARG D 4 64 ? 218.364 238.552 251.210 1.00 30.65 64 ARG 5 C 1
ATOM 7631 O O . ARG D 4 64 ? 218.964 238.023 252.151 1.00 30.65 64 ARG 5 O 1
ATOM 7639 N N . VAL D 4 65 ? 217.216 239.212 251.377 1.00 32.28 65 VAL 5 N 1
ATOM 7640 C CA . VAL D 4 65 ? 216.611 239.375 252.695 1.00 32.28 65 VAL 5 CA 1
ATOM 7641 C C . VAL D 4 65 ? 216.047 238.053 253.206 1.00 32.28 65 VAL 5 C 1
ATOM 7642 O O . VAL D 4 65 ? 215.865 237.872 254.416 1.00 32.28 65 VAL 5 O 1
ATOM 7646 N N . LEU D 4 66 ? 215.804 237.092 252.312 1.00 31.74 66 LEU 5 N 1
ATOM 7647 C CA . LEU D 4 66 ? 215.336 235.782 252.739 1.00 31.74 66 LEU 5 CA 1
ATOM 7648 C C . LEU D 4 66 ? 216.474 234.891 253.216 1.00 31.74 66 LEU 5 C 1
ATOM 7649 O O . LEU D 4 66 ? 216.214 233.812 253.754 1.00 31.74 66 LEU 5 O 1
ATOM 7654 N N . SER D 4 67 ? 217.725 235.316 253.030 1.00 33.41 67 SER 5 N 1
ATOM 7655 C CA . SER D 4 67 ? 218.855 234.542 253.531 1.00 33.41 67 SER 5 CA 1
ATOM 7656 C C . SER D 4 67 ? 219.252 234.991 254.929 1.00 33.41 67 SER 5 C 1
ATOM 7657 O O . SER D 4 67 ? 219.966 234.276 255.639 1.00 33.41 67 SER 5 O 1
ATOM 7660 N N . LEU D 4 68 ? 218.816 236.179 255.331 1.00 34.33 68 LEU 5 N 1
ATOM 7661 C CA . LEU D 4 68 ? 219.044 236.665 256.676 1.00 34.33 68 LEU 5 CA 1
ATOM 7662 C C . LEU D 4 68 ? 218.166 235.897 257.662 1.00 34.33 68 LEU 5 C 1
ATOM 7663 O O . LEU D 4 68 ? 217.186 235.262 257.264 1.00 34.33 68 LEU 5 O 1
ATOM 7668 N N . PRO D 4 69 ? 218.525 235.902 258.964 1.00 34.95 69 PRO 5 N 1
ATOM 7669 C CA . PRO D 4 69 ? 217.616 235.348 259.978 1.00 34.95 69 PRO 5 CA 1
ATOM 7670 C C . PRO D 4 69 ? 216.290 236.085 260.044 1.00 34.95 69 PRO 5 C 1
ATOM 7671 O O . PRO D 4 69 ? 216.255 237.317 260.091 1.00 34.95 69 PRO 5 O 1
ATOM 7675 N N . ALA D 4 70 ? 215.190 235.329 260.026 1.00 34.05 70 ALA 5 N 1
ATOM 7676 C CA . ALA D 4 70 ? 213.872 235.948 259.962 1.00 34.05 70 ALA 5 CA 1
ATOM 7677 C C . ALA D 4 70 ? 213.468 236.516 261.309 1.00 34.05 70 ALA 5 C 1
ATOM 7678 O O . ALA D 4 70 ? 212.667 237.454 261.383 1.00 34.05 70 ALA 5 O 1
ATOM 7680 N N . VAL D 4 71 ? 214.006 235.954 262.387 1.00 32.14 71 VAL 5 N 1
ATOM 7681 C CA . VAL D 4 71 ? 213.793 236.518 263.707 1.00 32.14 71 VAL 5 CA 1
ATOM 7682 C C . VAL D 4 71 ? 214.617 237.788 263.839 1.00 32.14 71 VAL 5 C 1
ATOM 7683 O O . VAL D 4 71 ? 215.842 237.774 263.671 1.00 32.14 71 VAL 5 O 1
ATOM 7687 N N . SER D 4 72 ? 213.948 238.894 264.135 1.00 31.75 72 SER 5 N 1
ATOM 7688 C CA . SER D 4 72 ? 214.615 240.181 264.173 1.00 31.75 72 SER 5 CA 1
ATOM 7689 C C . SER D 4 72 ? 215.424 240.335 265.451 1.00 31.75 72 SER 5 C 1
ATOM 7690 O O . SER D 4 72 ? 215.344 239.523 266.371 1.00 31.75 72 SER 5 O 1
ATOM 7693 N N . LYS D 4 73 ? 216.221 241.402 265.494 1.00 34.14 73 LYS 5 N 1
ATOM 7694 C CA . LYS D 4 73 ? 216.949 241.727 266.713 1.00 34.14 73 LYS 5 CA 1
ATOM 7695 C C . LYS D 4 73 ? 215.996 242.203 267.800 1.00 34.14 73 LYS 5 C 1
ATOM 7696 O O . LYS D 4 73 ? 216.271 242.047 268.993 1.00 34.14 73 LYS 5 O 1
ATOM 7702 N N . ASN D 4 74 ? 214.864 242.785 267.401 1.00 33.17 74 ASN 5 N 1
ATOM 7703 C CA . ASN D 4 74 ? 213.824 243.144 268.357 1.00 33.17 74 ASN 5 CA 1
ATOM 7704 C C . ASN D 4 74 ? 213.194 241.908 268.983 1.00 33.17 74 ASN 5 C 1
ATOM 7705 O O . ASN D 4 74 ? 212.872 241.904 270.175 1.00 33.17 74 ASN 5 O 1
ATOM 7710 N N . GLN D 4 75 ? 213.005 240.850 268.194 1.00 33.98 75 GLN 5 N 1
ATOM 7711 C CA . GLN D 4 75 ? 212.366 239.650 268.719 1.00 33.98 75 GLN 5 CA 1
ATOM 7712 C C . GLN D 4 75 ? 213.329 238.838 269.569 1.00 33.98 75 GLN 5 C 1
ATOM 7713 O O . GLN D 4 75 ? 212.903 238.029 270.399 1.00 33.98 75 GLN 5 O 1
ATOM 7719 N N . VAL D 4 76 ? 214.631 239.031 269.371 1.00 32.09 76 VAL 5 N 1
ATOM 7720 C CA . VAL D 4 76 ? 215.616 238.359 270.209 1.00 32.09 76 VAL 5 CA 1
ATOM 7721 C C . VAL D 4 76 ? 215.663 239.002 271.587 1.00 32.09 76 VAL 5 C 1
ATOM 7722 O O . VAL D 4 76 ? 215.674 238.310 272.611 1.00 32.09 76 VAL 5 O 1
ATOM 7726 N N . LEU D 4 77 ? 215.643 240.336 271.636 1.00 32.62 77 LEU 5 N 1
ATOM 7727 C CA . LEU D 4 77 ? 215.762 241.040 272.908 1.00 32.62 77 LEU 5 CA 1
ATOM 7728 C C . LEU D 4 77 ? 214.506 240.895 273.759 1.00 32.62 77 LEU 5 C 1
ATOM 7729 O O . LEU D 4 77 ? 214.579 240.949 274.990 1.00 32.62 77 LEU 5 O 1
ATOM 7734 N N . GLU D 4 78 ? 213.344 240.715 273.130 1.00 34.68 78 GLU 5 N 1
ATOM 7735 C CA . GLU D 4 78 ? 212.126 240.533 273.913 1.00 34.68 78 GLU 5 CA 1
ATOM 7736 C C . GLU D 4 78 ? 211.963 239.083 274.347 1.00 34.68 78 GLU 5 C 1
ATOM 7737 O O . GLU D 4 78 ? 211.114 238.771 275.188 1.00 34.68 78 GLU 5 O 1
ATOM 7743 N N . ASN D 4 79 ? 212.767 238.183 273.784 1.00 32.76 79 ASN 5 N 1
ATOM 7744 C CA . ASN D 4 79 ? 212.732 236.791 274.215 1.00 32.76 79 ASN 5 CA 1
ATOM 7745 C C . ASN D 4 79 ? 213.865 236.489 275.185 1.00 32.76 79 ASN 5 C 1
ATOM 7746 O O . ASN D 4 79 ? 213.699 235.702 276.122 1.00 32.76 79 ASN 5 O 1
ATOM 7751 N N . VAL D 4 80 ? 215.033 237.094 274.968 1.00 31.64 80 VAL 5 N 1
ATOM 7752 C CA . VAL D 4 80 ? 216.144 236.916 275.896 1.00 31.64 80 VAL 5 CA 1
ATOM 7753 C C . VAL D 4 80 ? 215.887 237.689 277.184 1.00 31.64 80 VAL 5 C 1
ATOM 7754 O O . VAL D 4 80 ? 215.989 237.139 278.285 1.00 31.64 80 VAL 5 O 1
ATOM 7758 N N . PHE D 4 81 ? 215.536 238.964 277.072 1.00 31.28 81 PHE 5 N 1
ATOM 7759 C CA . PHE D 4 81 ? 215.158 239.776 278.219 1.00 31.28 81 PHE 5 CA 1
ATOM 7760 C C . PHE D 4 81 ? 213.637 239.863 278.281 1.00 31.28 81 PHE 5 C 1
ATOM 7761 O O . PHE D 4 81 ? 213.035 240.896 277.993 1.00 31.28 81 PHE 5 O 1
ATOM 7769 N N . HIS D 4 82 ? 213.014 238.757 278.681 1.00 32.41 82 HIS 5 N 1
ATOM 7770 C CA . HIS D 4 82 ? 211.558 238.704 278.686 1.00 32.41 82 HIS 5 CA 1
ATOM 7771 C C . HIS D 4 82 ? 210.977 239.363 279.927 1.00 32.41 82 HIS 5 C 1
ATOM 7772 O O . HIS D 4 82 ? 209.978 240.084 279.842 1.00 32.41 82 HIS 5 O 1
ATOM 7779 N N . THR D 4 83 ? 211.590 239.136 281.079 1.00 36.16 83 THR 5 N 1
ATOM 7780 C CA . THR D 4 83 ? 211.124 239.679 282.342 1.00 36.16 83 THR 5 CA 1
ATOM 7781 C C . THR D 4 83 ? 212.202 240.597 282.897 1.00 36.16 83 THR 5 C 1
ATOM 7782 O O . THR D 4 83 ? 213.396 240.312 282.774 1.00 36.16 83 THR 5 O 1
ATOM 7786 N N . ALA D 4 84 ? 211.780 241.720 283.463 1.00 40.00 84 ALA 5 N 1
ATOM 7787 C CA . ALA D 4 84 ? 212.700 242.593 284.180 1.00 40.00 84 ALA 5 CA 1
ATOM 7788 C C . ALA D 4 84 ? 213.203 241.874 285.422 1.00 40.00 84 ALA 5 C 1
ATOM 7789 O O . ALA D 4 84 ? 212.386 241.419 286.232 1.00 40.00 84 ALA 5 O 1
ATOM 7791 N N . PRO D 4 85 ? 214.515 241.734 285.608 1.00 42.77 85 PRO 5 N 1
ATOM 7792 C CA . PRO D 4 85 ? 215.019 240.897 286.702 1.00 42.77 85 PRO 5 CA 1
ATOM 7793 C C . PRO D 4 85 ? 214.849 241.564 288.059 1.00 42.77 85 PRO 5 C 1
ATOM 7794 O O . PRO D 4 85 ? 214.731 242.786 288.165 1.00 42.77 85 PRO 5 O 1
ATOM 7798 N N . LYS D 4 86 ? 214.823 240.738 289.100 1.00 47.49 86 LYS 5 N 1
ATOM 7799 C CA . LYS D 4 86 ? 214.700 241.248 290.455 1.00 47.49 86 LYS 5 CA 1
ATOM 7800 C C . LYS D 4 86 ? 216.019 241.850 290.914 1.00 47.49 86 LYS 5 C 1
ATOM 7801 O O . LYS D 4 86 ? 217.082 241.243 290.769 1.00 47.49 86 LYS 5 O 1
ATOM 7807 N N . ALA D 4 87 ? 215.943 243.053 291.471 1.00 54.37 87 ALA 5 N 1
ATOM 7808 C CA . ALA D 4 87 ? 217.115 243.713 292.026 1.00 54.37 87 ALA 5 CA 1
ATOM 7809 C C . ALA D 4 87 ? 217.542 243.016 293.313 1.00 54.37 87 ALA 5 C 1
ATOM 7810 O O . ALA D 4 87 ? 216.701 242.456 294.021 1.00 54.37 87 ALA 5 O 1
ATOM 7812 N N . PRO D 4 88 ? 218.839 243.002 293.635 1.00 56.42 88 PRO 5 N 1
ATOM 7813 C CA . PRO D 4 88 ? 219.245 242.410 294.921 1.00 56.42 88 PRO 5 CA 1
ATOM 7814 C C . PRO D 4 88 ? 218.848 243.263 296.109 1.00 56.42 88 PRO 5 C 1
ATOM 7815 O O . PRO D 4 88 ? 218.740 242.749 297.228 1.00 56.42 88 PRO 5 O 1
ATOM 7819 N N . VAL D 4 89 ? 218.615 244.558 295.893 1.00 56.20 89 VAL 5 N 1
ATOM 7820 C CA . VAL D 4 89 ? 218.357 245.451 297.013 1.00 56.20 89 VAL 5 CA 1
ATOM 7821 C C . VAL D 4 89 ? 216.862 245.571 297.292 1.00 56.20 89 VAL 5 C 1
ATOM 7822 O O . VAL D 4 89 ? 216.468 246.047 298.360 1.00 56.20 89 VAL 5 O 1
ATOM 7826 N N . GLU D 4 90 ? 216.004 245.114 296.375 1.00 56.62 90 GLU 5 N 1
ATOM 7827 C CA . GLU D 4 90 ? 214.568 245.332 296.549 1.00 56.62 90 GLU 5 CA 1
ATOM 7828 C C . GLU D 4 90 ? 213.996 244.396 297.606 1.00 56.62 90 GLU 5 C 1
ATOM 7829 O O . GLU D 4 90 ? 212.928 244.655 298.167 1.00 56.62 90 GLU 5 O 1
ATOM 7835 N N . HIS D 4 91 ? 214.694 243.296 297.889 1.00 55.48 91 HIS 5 N 1
ATOM 7836 C CA . HIS D 4 91 ? 214.311 242.460 299.019 1.00 55.48 91 HIS 5 CA 1
ATOM 7837 C C . HIS D 4 91 ? 214.675 243.133 300.331 1.00 55.48 91 HIS 5 C 1
ATOM 7838 O O . HIS D 4 91 ? 213.977 242.970 301.334 1.00 55.48 91 HIS 5 O 1
ATOM 7845 N N . LEU D 4 92 ? 215.762 243.905 300.338 1.00 57.00 92 LEU 5 N 1
ATOM 7846 C CA . LEU D 4 92 ? 216.178 244.582 301.560 1.00 57.00 92 LEU 5 CA 1
ATOM 7847 C C . LEU D 4 92 ? 215.238 245.728 301.908 1.00 57.00 92 LEU 5 C 1
ATOM 7848 O O . LEU D 4 92 ? 214.786 245.833 303.051 1.00 57.00 92 LEU 5 O 1
ATOM 7853 N N . GLU D 4 93 ? 214.914 246.582 300.934 1.00 58.98 93 GLU 5 N 1
ATOM 7854 C CA . GLU D 4 93 ? 214.129 247.780 301.221 1.00 58.98 93 GLU 5 CA 1
ATOM 7855 C C . GLU D 4 93 ? 212.677 247.446 301.541 1.00 58.98 93 GLU 5 C 1
ATOM 7856 O O . GLU D 4 93 ? 211.995 248.210 302.232 1.00 58.98 93 GLU 5 O 1
ATOM 7862 N N . LYS D 4 94 ? 212.180 246.315 301.042 1.00 56.88 94 LYS 5 N 1
ATOM 7863 C CA . LYS D 4 94 ? 210.791 245.961 301.311 1.00 56.88 94 LYS 5 CA 1
ATOM 7864 C C . LYS D 4 94 ? 210.655 245.203 302.624 1.00 56.88 94 LYS 5 C 1
ATOM 7865 O O . LYS D 4 94 ? 209.604 245.257 303.269 1.00 56.88 94 LYS 5 O 1
ATOM 7871 N N . MET D 4 95 ? 211.702 244.487 303.036 1.00 56.87 95 MET 5 N 1
ATOM 7872 C CA . MET D 4 95 ? 211.626 243.748 304.291 1.00 56.87 95 MET 5 CA 1
ATOM 7873 C C . MET D 4 95 ? 212.034 244.613 305.477 1.00 56.87 95 MET 5 C 1
ATOM 7874 O O . MET D 4 95 ? 211.626 244.344 306.609 1.00 56.87 95 MET 5 O 1
ATOM 7879 N N . VAL D 4 96 ? 212.845 245.649 305.245 1.00 57.52 96 VAL 5 N 1
ATOM 7880 C CA . VAL D 4 96 ? 213.156 246.596 306.314 1.00 57.52 96 VAL 5 CA 1
ATOM 7881 C C . VAL D 4 96 ? 211.950 247.483 306.602 1.00 57.52 96 VAL 5 C 1
ATOM 7882 O O . VAL D 4 96 ? 211.631 247.764 307.765 1.00 57.52 96 VAL 5 O 1
ATOM 7886 N N . SER D 4 97 ? 211.226 247.889 305.555 1.00 58.15 97 SER 5 N 1
ATOM 7887 C CA . SER D 4 97 ? 210.019 248.687 305.750 1.00 58.15 97 SER 5 CA 1
ATOM 7888 C C . SER D 4 97 ? 208.908 247.874 306.404 1.00 58.15 97 SER 5 C 1
ATOM 7889 O O . SER D 4 97 ? 208.001 248.436 307.027 1.00 58.15 97 SER 5 O 1
ATOM 7892 N N . ALA D 4 98 ? 208.957 246.548 306.268 1.00 58.32 98 ALA 5 N 1
ATOM 7893 C CA . ALA D 4 98 ? 208.027 245.697 306.999 1.00 58.32 98 ALA 5 CA 1
ATOM 7894 C C . ALA D 4 98 ? 208.503 245.466 308.426 1.00 58.32 98 ALA 5 C 1
ATOM 7895 O O . ALA D 4 98 ? 207.689 245.344 309.347 1.00 58.32 98 ALA 5 O 1
ATOM 7897 N N . ASN D 4 99 ? 209.820 245.399 308.630 1.00 58.95 99 ASN 5 N 1
ATOM 7898 C CA . ASN D 4 99 ? 210.351 245.153 309.965 1.00 58.95 99 ASN 5 CA 1
ATOM 7899 C C . ASN D 4 99 ? 210.406 246.423 310.799 1.00 58.95 99 ASN 5 C 1
ATOM 7900 O O . ASN D 4 99 ? 210.535 246.348 312.025 1.00 58.95 99 ASN 5 O 1
ATOM 7905 N N . SER D 4 100 ? 210.340 247.592 310.161 1.00 61.49 100 SER 5 N 1
ATOM 7906 C CA . SER D 4 100 ? 210.286 248.833 310.925 1.00 61.49 100 SER 5 CA 1
ATOM 7907 C C . SER D 4 100 ? 208.928 248.995 311.593 1.00 61.49 100 SER 5 C 1
ATOM 7908 O O . SER D 4 100 ? 208.817 249.634 312.644 1.00 61.49 100 SER 5 O 1
ATOM 7911 N N . LYS D 4 101 ? 207.882 248.422 310.995 1.00 61.24 101 LYS 5 N 1
ATOM 7912 C CA . LYS D 4 101 ? 206.579 248.399 311.647 1.00 61.24 101 LYS 5 CA 1
ATOM 7913 C C . LYS D 4 101 ? 206.508 247.286 312.685 1.00 61.24 101 LYS 5 C 1
ATOM 7914 O O . LYS D 4 101 ? 205.703 247.349 313.620 1.00 61.24 101 LYS 5 O 1
ATOM 7920 N N . VAL D 4 102 ? 207.335 246.251 312.528 1.00 63.35 102 VAL 5 N 1
ATOM 7921 C CA . VAL D 4 102 ? 207.494 245.257 313.586 1.00 63.35 102 VAL 5 CA 1
ATOM 7922 C C . VAL D 4 102 ? 208.219 245.880 314.773 1.00 63.35 102 VAL 5 C 1
ATOM 7923 O O . VAL D 4 102 ? 207.909 245.590 315.936 1.00 63.35 102 VAL 5 O 1
ATOM 7927 N N . TYR D 4 103 ? 209.162 246.785 314.495 1.00 68.17 103 TYR 5 N 1
ATOM 7928 C CA . TYR D 4 103 ? 209.829 247.526 315.560 1.00 68.17 103 TYR 5 CA 1
ATOM 7929 C C . TYR D 4 103 ? 208.861 248.462 316.270 1.00 68.17 103 TYR 5 C 1
ATOM 7930 O O . TYR D 4 103 ? 208.881 248.569 317.500 1.00 68.17 103 TYR 5 O 1
ATOM 7939 N N . ASP D 4 104 ? 208.010 249.152 315.508 1.00 70.24 104 ASP 5 N 1
ATOM 7940 C CA . ASP D 4 104 ? 207.100 250.125 316.102 1.00 70.24 104 ASP 5 CA 1
ATOM 7941 C C . ASP D 4 104 ? 205.993 249.444 316.893 1.00 70.24 104 ASP 5 C 1
ATOM 7942 O O . ASP D 4 104 ? 205.433 250.029 317.819 1.00 70.24 104 ASP 5 O 1
ATOM 7947 N N . ALA D 4 105 ? 205.645 248.215 316.537 1.00 71.79 105 ALA 5 N 1
ATOM 7948 C CA . ALA D 4 105 ? 204.650 247.511 317.332 1.00 71.79 105 ALA 5 CA 1
ATOM 7949 C C . ALA D 4 105 ? 205.250 247.012 318.636 1.00 71.79 105 ALA 5 C 1
ATOM 7950 O O . ALA D 4 105 ? 204.608 247.077 319.690 1.00 71.79 105 ALA 5 O 1
ATOM 7952 N N . LEU D 4 106 ? 206.496 246.520 318.587 1.00 70.77 106 LEU 5 N 1
ATOM 7953 C CA . LEU D 4 106 ? 207.017 245.591 319.576 1.00 70.77 106 LEU 5 CA 1
ATOM 7954 C C . LEU D 4 106 ? 208.506 245.847 319.826 1.00 70.77 106 LEU 5 C 1
ATOM 7955 O O . LEU D 4 106 ? 209.367 245.238 319.203 1.00 70.77 106 LEU 5 O 1
ATOM 7960 N N . ASN D 4 107 ? 208.844 246.745 320.747 1.00 73.45 107 ASN 5 N 1
ATOM 7961 C CA . ASN D 4 107 ? 210.225 246.778 321.216 1.00 73.45 107 ASN 5 CA 1
ATOM 7962 C C . ASN D 4 107 ? 210.401 247.073 322.700 1.00 73.45 107 ASN 5 C 1
ATOM 7963 O O . ASN D 4 107 ? 211.440 246.702 323.252 1.00 73.45 107 ASN 5 O 1
ATOM 7968 N N . LEU D 4 108 ? 209.428 247.729 323.342 1.00 77.31 108 LEU 5 N 1
ATOM 7969 C CA . LEU D 4 108 ? 209.430 248.391 324.661 1.00 77.31 108 LEU 5 CA 1
ATOM 7970 C C . LEU D 4 108 ? 210.287 249.656 324.674 1.00 77.31 108 LEU 5 C 1
ATOM 7971 O O . LEU D 4 108 ? 210.387 250.288 325.729 1.00 77.31 108 LEU 5 O 1
ATOM 7976 N N . GLN D 4 109 ? 210.906 250.052 323.559 1.00 76.28 109 GLN 5 N 1
ATOM 7977 C CA . GLN D 4 109 ? 211.695 251.276 323.508 1.00 76.28 109 GLN 5 CA 1
ATOM 7978 C C . GLN D 4 109 ? 211.258 252.230 322.410 1.00 76.28 109 GLN 5 C 1
ATOM 7979 O O . GLN D 4 109 ? 211.870 253.293 322.256 1.00 76.28 109 GLN 5 O 1
ATOM 7985 N N . SER D 4 110 ? 210.232 251.890 321.642 1.00 77.25 110 SER 5 N 1
ATOM 7986 C CA . SER D 4 110 ? 209.749 252.804 320.623 1.00 77.25 110 SER 5 CA 1
ATOM 7987 C C . SER D 4 110 ? 208.926 253.919 321.259 1.00 77.25 110 SER 5 C 1
ATOM 7988 O O . SER D 4 110 ? 208.582 253.876 322.442 1.00 77.25 110 SER 5 O 1
ATOM 7991 N N . LYS D 4 111 ? 208.633 254.949 320.465 1.00 79.09 111 LYS 5 N 1
ATOM 7992 C CA . LYS D 4 111 ? 207.777 256.015 320.969 1.00 79.09 111 LYS 5 CA 1
ATOM 7993 C C . LYS D 4 111 ? 206.319 255.576 320.985 1.00 79.09 111 LYS 5 C 1
ATOM 7994 O O . LYS D 4 111 ? 205.625 255.730 321.997 1.00 79.09 111 LYS 5 O 1
ATOM 8000 N N . ARG D 4 112 ? 205.838 255.030 319.875 1.00 79.36 112 ARG 5 N 1
ATOM 8001 C CA . ARG D 4 112 ? 204.553 254.348 319.822 1.00 79.36 112 ARG 5 CA 1
ATOM 8002 C C . ARG D 4 112 ? 204.830 252.869 320.037 1.00 79.36 112 ARG 5 C 1
ATOM 8003 O O . ARG D 4 112 ? 205.675 252.298 319.350 1.00 79.36 112 ARG 5 O 1
ATOM 8011 N N . VAL D 4 113 ? 204.213 252.278 321.060 1.00 82.37 113 VAL 5 N 1
ATOM 8012 C CA . VAL D 4 113 ? 204.323 250.846 321.323 1.00 82.37 113 VAL 5 CA 1
ATOM 8013 C C . VAL D 4 113 ? 202.915 250.323 321.572 1.00 82.37 113 VAL 5 C 1
ATOM 8014 O O . VAL D 4 113 ? 202.088 250.992 322.201 1.00 82.37 113 VAL 5 O 1
ATOM 8018 N N . LEU D 4 114 ? 202.637 249.123 321.071 1.00 87.19 114 LEU 5 N 1
ATOM 8019 C CA . LEU D 4 114 ? 201.353 248.476 321.293 1.00 87.19 114 LEU 5 CA 1
ATOM 8020 C C . LEU D 4 114 ? 201.290 247.696 322.602 1.00 87.19 114 LEU 5 C 1
ATOM 8021 O O . LEU D 4 114 ? 200.308 246.984 322.831 1.00 87.19 114 LEU 5 O 1
ATOM 8026 N N . ILE D 4 115 ? 202.301 247.809 323.468 1.00 91.43 115 ILE 5 N 1
ATOM 8027 C CA . ILE D 4 115 ? 202.267 247.072 324.725 1.00 91.43 115 ILE 5 CA 1
ATOM 8028 C C . ILE D 4 115 ? 201.382 247.777 325.751 1.00 91.43 115 ILE 5 C 1
ATOM 8029 O O . ILE D 4 115 ? 200.927 247.146 326.711 1.00 91.43 115 ILE 5 O 1
ATOM 8034 N N . TRP D 4 116 ? 201.096 249.067 325.562 1.00 94.50 116 TRP 5 N 1
ATOM 8035 C CA . TRP D 4 116 ? 200.138 249.764 326.406 1.00 94.50 116 TRP 5 CA 1
ATOM 8036 C C . TRP D 4 116 ? 198.746 249.803 325.799 1.00 94.50 116 TRP 5 C 1
ATOM 8037 O O . TRP D 4 116 ? 197.812 250.271 326.456 1.00 94.50 116 TRP 5 O 1
ATOM 8048 N N . GLN D 4 117 ? 198.592 249.329 324.565 1.00 94.97 117 GLN 5 N 1
ATOM 8049 C CA . GLN D 4 117 ? 197.281 249.191 323.949 1.00 94.97 117 GLN 5 CA 1
ATOM 8050 C C . GLN D 4 117 ? 196.626 247.861 324.286 1.00 94.97 117 GLN 5 C 1
ATOM 8051 O O . GLN D 4 117 ? 195.396 247.793 324.385 1.00 94.97 117 GLN 5 O 1
ATOM 8057 N N . VAL D 4 118 ? 197.416 246.806 324.463 1.00 97.86 118 VAL 5 N 1
ATOM 8058 C CA . VAL D 4 118 ? 196.877 245.492 324.800 1.00 97.86 118 VAL 5 CA 1
ATOM 8059 C C . VAL D 4 118 ? 196.661 245.356 326.300 1.00 97.86 118 VAL 5 C 1
ATOM 8060 O O . VAL D 4 118 ? 195.594 244.932 326.752 1.00 97.86 118 VAL 5 O 1
ATOM 8064 N N . LYS D 4 119 ? 197.664 245.728 327.096 1.00 101.61 119 LYS 5 N 1
ATOM 8065 C CA . LYS D 4 119 ? 197.536 245.753 328.545 1.00 101.61 119 LYS 5 CA 1
ATOM 8066 C C . LYS D 4 119 ? 197.415 247.206 328.983 1.00 101.61 119 LYS 5 C 1
ATOM 8067 O O . LYS D 4 119 ? 198.427 247.923 329.008 1.00 101.61 119 LYS 5 O 1
ATOM 8073 N N . PRO D 4 120 ? 196.202 247.700 329.306 1.00 105.99 120 PRO 5 N 1
ATOM 8074 C CA . PRO D 4 120 ? 196.001 249.147 329.495 1.00 105.99 120 PRO 5 CA 1
ATOM 8075 C C . PRO D 4 120 ? 196.708 249.772 330.691 1.00 105.99 120 PRO 5 C 1
ATOM 8076 O O . PRO D 4 120 ? 197.572 250.635 330.505 1.00 105.99 120 PRO 5 O 1
ATOM 8080 N N . ALA D 4 121 ? 196.397 249.311 331.904 1.00 111.88 121 ALA 5 N 1
ATOM 8081 C CA . ALA D 4 121 ? 196.810 249.998 333.124 1.00 111.88 121 ALA 5 CA 1
ATOM 8082 C C . ALA D 4 121 ? 196.515 249.126 334.335 1.00 111.88 121 ALA 5 C 1
ATOM 8083 O O . ALA D 4 121 ? 195.604 248.294 334.314 1.00 111.88 121 ALA 5 O 1
ATOM 8085 N N . LEU D 4 122 ? 197.300 249.338 335.392 1.00 112.82 122 LEU 5 N 1
ATOM 8086 C CA . LEU D 4 122 ? 197.020 248.827 336.735 1.00 112.82 122 LEU 5 CA 1
ATOM 8087 C C . LEU D 4 122 ? 197.174 250.007 337.689 1.00 112.82 122 LEU 5 C 1
ATOM 8088 O O . LEU D 4 122 ? 198.248 250.225 338.256 1.00 112.82 122 LEU 5 O 1
ATOM 8093 N N . PHE D 4 123 ? 196.099 250.770 337.858 1.00 115.43 123 PHE 5 N 1
ATOM 8094 C CA . PHE D 4 123 ? 196.110 251.942 338.728 1.00 115.43 123 PHE 5 CA 1
ATOM 8095 C C . PHE D 4 123 ? 194.799 252.063 339.498 1.00 115.43 123 PHE 5 C 1
ATOM 8096 O O . PHE D 4 123 ? 193.876 252.752 339.066 1.00 115.43 123 PHE 5 O 1
ATOM 8104 N N . GLU E 5 28 ? 246.518 243.357 228.988 1.00 36.56 28 GLU 6 N 1
ATOM 8105 C CA . GLU E 5 28 ? 245.661 244.348 229.627 1.00 36.56 28 GLU 6 CA 1
ATOM 8106 C C . GLU E 5 28 ? 244.499 243.683 230.347 1.00 36.56 28 GLU 6 C 1
ATOM 8107 O O . GLU E 5 28 ? 243.610 243.115 229.714 1.00 36.56 28 GLU 6 O 1
ATOM 8113 N N . GLY E 5 29 ? 244.515 243.749 231.674 1.00 33.40 29 GLY 6 N 1
ATOM 8114 C CA . GLY E 5 29 ? 243.418 243.205 232.445 1.00 33.40 29 GLY 6 CA 1
ATOM 8115 C C . GLY E 5 29 ? 242.183 244.075 232.344 1.00 33.40 29 GLY 6 C 1
ATOM 8116 O O . GLY E 5 29 ? 242.235 245.227 231.915 1.00 33.40 29 GLY 6 O 1
ATOM 8117 N N . ASN E 5 30 ? 241.049 243.512 232.741 1.00 26.33 30 ASN 6 N 1
ATOM 8118 C CA . ASN E 5 30 ? 239.809 244.258 232.630 1.00 26.33 30 ASN 6 CA 1
ATOM 8119 C C . ASN E 5 30 ? 239.627 245.183 233.829 1.00 26.33 30 ASN 6 C 1
ATOM 8120 O O . ASN E 5 30 ? 240.175 244.957 234.908 1.00 26.33 30 ASN 6 O 1
ATOM 8125 N N . SER E 5 31 ? 238.849 246.245 233.619 1.00 24.79 31 SER 6 N 1
ATOM 8126 C CA . SER E 5 31 ? 238.886 247.390 234.520 1.00 24.79 31 SER 6 CA 1
ATOM 8127 C C . SER E 5 31 ? 238.007 247.184 235.746 1.00 24.79 31 SER 6 C 1
ATOM 8128 O O . SER E 5 31 ? 238.187 247.860 236.765 1.00 24.79 31 SER 6 O 1
ATOM 8131 N N . VAL E 5 32 ? 237.039 246.271 235.668 1.00 22.58 32 VAL 6 N 1
ATOM 8132 C CA . VAL E 5 32 ? 236.171 246.021 236.814 1.00 22.58 32 VAL 6 CA 1
ATOM 8133 C C . VAL E 5 32 ? 236.926 245.245 237.886 1.00 22.58 32 VAL 6 C 1
ATOM 8134 O O . VAL E 5 32 ? 236.779 245.509 239.085 1.00 22.58 32 VAL 6 O 1
ATOM 8138 N N . ALA E 5 33 ? 237.782 244.309 237.473 1.00 23.57 33 ALA 6 N 1
ATOM 8139 C CA . ALA E 5 33 ? 238.602 243.586 238.438 1.00 23.57 33 ALA 6 CA 1
ATOM 8140 C C . ALA E 5 33 ? 239.675 244.485 239.031 1.00 23.57 33 ALA 6 C 1
ATOM 8141 O O . ALA E 5 33 ? 240.142 244.249 240.148 1.00 23.57 33 ALA 6 O 1
ATOM 8143 N N . GLY E 5 34 ? 240.077 245.522 238.298 1.00 24.71 34 GLY 6 N 1
ATOM 8144 C CA . GLY E 5 34 ? 240.959 246.519 238.873 1.00 24.71 34 GLY 6 CA 1
ATOM 8145 C C . GLY E 5 34 ? 240.246 247.421 239.859 1.00 24.71 34 GLY 6 C 1
ATOM 8146 O O . GLY E 5 34 ? 240.851 247.903 240.816 1.00 24.71 34 GLY 6 O 1
ATOM 8147 N N . ILE E 5 35 ? 238.955 247.677 239.628 1.00 24.69 35 ILE 6 N 1
ATOM 8148 C CA . ILE E 5 35 ? 238.149 248.430 240.588 1.00 24.69 35 ILE 6 CA 1
ATOM 8149 C C . ILE E 5 35 ? 237.977 247.630 241.870 1.00 24.69 35 ILE 6 C 1
ATOM 8150 O O . ILE E 5 35 ? 238.145 248.158 242.975 1.00 24.69 35 ILE 6 O 1
ATOM 8155 N N . ILE E 5 36 ? 237.672 246.337 241.736 1.00 24.81 36 ILE 6 N 1
ATOM 8156 C CA . ILE E 5 36 ? 237.472 245.465 242.889 1.00 24.81 36 ILE 6 CA 1
ATOM 8157 C C . ILE E 5 36 ? 238.770 245.308 243.671 1.00 24.81 36 ILE 6 C 1
ATOM 8158 O O . ILE E 5 36 ? 238.772 245.327 244.906 1.00 24.81 36 ILE 6 O 1
ATOM 8163 N N . LYS E 5 37 ? 239.898 245.233 242.968 1.00 29.23 37 LYS 6 N 1
ATOM 8164 C CA . LYS E 5 37 ? 241.185 245.092 243.639 1.00 29.23 37 LYS 6 CA 1
ATOM 8165 C C . LYS E 5 37 ? 241.606 246.384 244.326 1.00 29.23 37 LYS 6 C 1
ATOM 8166 O O . LYS E 5 37 ? 242.190 246.346 245.412 1.00 29.23 37 LYS 6 O 1
ATOM 8172 N N . SER E 5 38 ? 241.311 247.537 243.724 1.00 29.73 38 SER 6 N 1
ATOM 8173 C CA . SER E 5 38 ? 241.760 248.797 244.308 1.00 29.73 38 SER 6 CA 1
ATOM 8174 C C . SER E 5 38 ? 240.859 249.239 245.452 1.00 29.73 38 SER 6 C 1
ATOM 8175 O O . SER E 5 38 ? 241.326 249.877 246.400 1.00 29.73 38 SER 6 O 1
ATOM 8178 N N . VAL E 5 39 ? 239.566 248.925 245.377 1.00 28.96 39 VAL 6 N 1
ATOM 8179 C CA . VAL E 5 39 ? 238.656 249.284 246.459 1.00 28.96 39 VAL 6 CA 1
ATOM 8180 C C . VAL E 5 39 ? 238.889 248.380 247.666 1.00 28.96 39 VAL 6 C 1
ATOM 8181 O O . VAL E 5 39 ? 238.864 248.838 248.813 1.00 28.96 39 VAL 6 O 1
ATOM 8185 N N . ASN E 5 40 ? 239.183 247.100 247.431 1.00 30.32 40 ASN 6 N 1
ATOM 8186 C CA . ASN E 5 40 ? 239.411 246.174 248.538 1.00 30.32 40 ASN 6 CA 1
ATOM 8187 C C . ASN E 5 40 ? 240.735 246.450 249.239 1.00 30.32 40 ASN 6 C 1
ATOM 8188 O O . ASN E 5 40 ? 240.874 246.204 250.442 1.00 30.32 40 ASN 6 O 1
ATOM 8193 N N . GLU E 5 41 ? 241.724 246.958 248.504 1.00 35.19 41 GLU 6 N 1
ATOM 8194 C CA . GLU E 5 41 ? 243.047 247.144 249.089 1.00 35.19 41 GLU 6 CA 1
ATOM 8195 C C . GLU E 5 41 ? 243.143 248.455 249.852 1.00 35.19 41 GLU 6 C 1
ATOM 8196 O O . GLU E 5 41 ? 244.079 248.656 250.633 1.00 35.19 41 GLU 6 O 1
ATOM 8202 N N . THR E 5 42 ? 242.198 249.365 249.638 1.00 38.65 42 THR 6 N 1
ATOM 8203 C CA . THR E 5 42 ? 242.308 250.674 250.262 1.00 38.65 42 THR 6 CA 1
ATOM 8204 C C . THR E 5 42 ? 241.863 250.608 251.718 1.00 38.65 42 THR 6 C 1
ATOM 8205 O O . THR E 5 42 ? 241.183 249.668 252.141 1.00 38.65 42 THR 6 O 1
ATOM 8209 N N . SER E 5 43 ? 242.297 251.591 252.497 1.00 43.92 43 SER 6 N 1
ATOM 8210 C CA . SER E 5 43 ? 241.934 251.650 253.901 1.00 43.92 43 SER 6 CA 1
ATOM 8211 C C . SER E 5 43 ? 240.505 252.147 254.055 1.00 43.92 43 SER 6 C 1
ATOM 8212 O O . SER E 5 43 ? 239.920 252.717 253.132 1.00 43.92 43 SER 6 O 1
ATOM 8215 N N . GLY E 5 44 ? 239.940 251.924 255.239 1.00 42.72 44 GLY 6 N 1
ATOM 8216 C CA . GLY E 5 44 ? 238.638 252.496 255.534 1.00 42.72 44 GLY 6 CA 1
ATOM 8217 C C . GLY E 5 44 ? 238.702 253.999 255.722 1.00 42.72 44 GLY 6 C 1
ATOM 8218 O O . GLY E 5 44 ? 237.710 254.703 255.524 1.00 42.72 44 GLY 6 O 1
ATOM 8219 N N . ALA E 5 45 ? 239.875 254.510 256.099 1.00 45.10 45 ALA 6 N 1
ATOM 8220 C CA . ALA E 5 45 ? 240.030 255.944 256.306 1.00 45.10 45 ALA 6 CA 1
ATOM 8221 C C . ALA E 5 45 ? 240.088 256.692 254.982 1.00 45.10 45 ALA 6 C 1
ATOM 8222 O O . ALA E 5 45 ? 239.382 257.688 254.793 1.00 45.10 45 ALA 6 O 1
ATOM 8224 N N . ASN E 5 46 ? 240.923 256.231 254.054 1.00 43.85 46 ASN 6 N 1
ATOM 8225 C CA . ASN E 5 46 ? 241.091 256.896 252.772 1.00 43.85 46 ASN 6 CA 1
ATOM 8226 C C . ASN E 5 46 ? 240.345 256.201 251.644 1.00 43.85 46 ASN 6 C 1
ATOM 8227 O O . ASN E 5 46 ? 240.807 256.236 250.501 1.00 43.85 46 ASN 6 O 1
ATOM 8232 N N . LEU E 5 47 ? 239.208 255.567 251.936 1.00 40.71 47 LEU 6 N 1
ATOM 8233 C CA . LEU E 5 47 ? 238.398 254.986 250.871 1.00 40.71 47 LEU 6 CA 1
ATOM 8234 C C . LEU E 5 47 ? 237.708 256.069 250.055 1.00 40.71 47 LEU 6 C 1
ATOM 8235 O O . LEU E 5 47 ? 237.770 256.058 248.822 1.00 40.71 47 LEU 6 O 1
ATOM 8240 N N . LEU E 5 48 ? 237.063 257.022 250.731 1.00 41.44 48 LEU 6 N 1
ATOM 8241 C CA . LEU E 5 48 ? 236.214 257.988 250.043 1.00 41.44 48 LEU 6 CA 1
ATOM 8242 C C . LEU E 5 48 ? 237.031 259.013 249.269 1.00 41.44 48 LEU 6 C 1
ATOM 8243 O O . LEU E 5 48 ? 236.566 259.547 248.256 1.00 41.44 48 LEU 6 O 1
ATOM 8248 N N . SER E 5 49 ? 238.246 259.308 249.731 1.00 42.75 49 SER 6 N 1
ATOM 8249 C CA . SER E 5 49 ? 239.083 260.261 249.011 1.00 42.75 49 SER 6 CA 1
ATOM 8250 C C . SER E 5 49 ? 239.676 259.631 247.759 1.00 42.75 49 SER 6 C 1
ATOM 8251 O O . SER E 5 49 ? 239.819 260.298 246.728 1.00 42.75 49 SER 6 O 1
ATOM 8254 N N . SER E 5 50 ? 240.011 258.344 247.825 1.00 39.66 50 SER 6 N 1
ATOM 8255 C CA . SER E 5 50 ? 240.666 257.669 246.715 1.00 39.66 50 SER 6 CA 1
ATOM 8256 C C . SER E 5 50 ? 239.694 257.123 245.679 1.00 39.66 50 SER 6 C 1
ATOM 8257 O O . SER E 5 50 ? 240.129 256.388 244.791 1.00 39.66 50 SER 6 O 1
ATOM 8260 N N . LEU E 5 51 ? 238.406 257.462 245.756 1.00 37.93 51 LEU 6 N 1
ATOM 8261 C CA . LEU E 5 51 ? 237.447 256.896 244.812 1.00 37.93 51 LEU 6 CA 1
ATOM 8262 C C . LEU E 5 51 ? 237.542 257.560 243.445 1.00 37.93 51 LEU 6 C 1
ATOM 8263 O O . LEU E 5 51 ? 237.204 256.945 242.429 1.00 37.93 51 LEU 6 O 1
ATOM 8268 N N . LYS E 5 52 ? 237.990 258.816 243.393 1.00 38.04 52 LYS 6 N 1
ATOM 8269 C CA . LYS E 5 52 ? 238.178 259.471 242.102 1.00 38.04 52 LYS 6 CA 1
ATOM 8270 C C . LYS E 5 52 ? 239.444 258.975 241.417 1.00 38.04 52 LYS 6 C 1
ATOM 8271 O O . LYS E 5 52 ? 239.570 259.057 240.191 1.00 38.04 52 LYS 6 O 1
ATOM 8277 N N . THR E 5 53 ? 240.394 258.456 242.195 1.00 37.01 53 THR 6 N 1
ATOM 8278 C CA . THR E 5 53 ? 241.598 257.877 241.614 1.00 37.01 53 THR 6 CA 1
ATOM 8279 C C . THR E 5 53 ? 241.306 256.507 241.012 1.00 37.01 53 THR 6 C 1
ATOM 8280 O O . THR E 5 53 ? 241.824 256.165 239.943 1.00 37.01 53 THR 6 O 1
ATOM 8284 N N . ILE E 5 54 ? 240.459 255.717 241.675 1.00 33.88 54 ILE 6 N 1
ATOM 8285 C CA . ILE E 5 54 ? 240.067 254.414 241.144 1.00 33.88 54 ILE 6 CA 1
ATOM 8286 C C . ILE E 5 54 ? 239.125 254.590 239.958 1.00 33.88 54 ILE 6 C 1
ATOM 8287 O O . ILE E 5 54 ? 239.102 253.767 239.034 1.00 33.88 54 ILE 6 O 1
ATOM 8292 N N . LYS E 5 55 ? 238.359 255.685 239.951 1.00 34.01 55 LYS 6 N 1
ATOM 8293 C CA . LYS E 5 55 ? 237.489 255.993 238.820 1.00 34.01 55 LYS 6 CA 1
ATOM 8294 C C . LYS E 5 55 ? 238.297 256.298 237.566 1.00 34.01 55 LYS 6 C 1
ATOM 8295 O O . LYS E 5 55 ? 237.926 255.885 236.463 1.00 34.01 55 LYS 6 O 1
ATOM 8301 N N . ALA E 5 56 ? 239.417 257.003 237.720 1.00 35.26 56 ALA 6 N 1
ATOM 8302 C CA . ALA E 5 56 ? 240.207 257.402 236.563 1.00 35.26 56 ALA 6 CA 1
ATOM 8303 C C . ALA E 5 56 ? 241.069 256.254 236.054 1.00 35.26 56 ALA 6 C 1
ATOM 8304 O O . ALA E 5 56 ? 241.410 256.205 234.868 1.00 35.26 56 ALA 6 O 1
ATOM 8306 N N . GLN E 5 57 ? 241.432 255.321 236.934 1.00 35.60 57 GLN 6 N 1
ATOM 8307 C CA . GLN E 5 57 ? 242.259 254.195 236.514 1.00 35.60 57 GLN 6 CA 1
ATOM 8308 C C . GLN E 5 57 ? 241.453 253.189 235.704 1.00 35.60 57 GLN 6 C 1
ATOM 8309 O O . GLN E 5 57 ? 242.014 252.420 234.917 1.00 35.60 57 GLN 6 O 1
ATOM 8315 N N . ALA E 5 58 ? 240.138 253.176 235.890 1.00 31.80 58 ALA 6 N 1
ATOM 8316 C CA . ALA E 5 58 ? 239.265 252.307 235.120 1.00 31.80 58 ALA 6 CA 1
ATOM 8317 C C . ALA E 5 58 ? 238.529 253.041 234.015 1.00 31.80 58 ALA 6 C 1
ATOM 8318 O O . ALA E 5 58 ? 237.659 252.443 233.375 1.00 31.80 58 ALA 6 O 1
ATOM 8320 N N . ALA E 5 59 ? 238.833 254.312 233.801 1.00 29.92 59 ALA 6 N 1
ATOM 8321 C CA . ALA E 5 59 ? 238.216 255.046 232.713 1.00 29.92 59 ALA 6 CA 1
ATOM 8322 C C . ALA E 5 59 ? 238.748 254.519 231.385 1.00 29.92 59 ALA 6 C 1
ATOM 8323 O O . ALA E 5 59 ? 239.931 254.176 231.288 1.00 29.92 59 ALA 6 O 1
ATOM 8325 N N . PRO E 5 60 ? 237.903 254.409 230.361 1.00 26.73 60 PRO 6 N 1
ATOM 8326 C CA . PRO E 5 60 ? 238.384 253.925 229.065 1.00 26.73 60 PRO 6 CA 1
ATOM 8327 C C . PRO E 5 60 ? 239.295 254.948 228.409 1.00 26.73 60 PRO 6 C 1
ATOM 8328 O O . PRO E 5 60 ? 239.113 256.155 228.571 1.00 26.73 60 PRO 6 O 1
ATOM 8332 N N . ILE E 5 61 ? 240.299 254.454 227.681 1.00 27.02 61 ILE 6 N 1
ATOM 8333 C CA . ILE E 5 61 ? 241.269 255.353 227.073 1.00 27.02 61 ILE 6 CA 1
ATOM 8334 C C . ILE E 5 61 ? 240.623 256.079 225.901 1.00 27.02 61 ILE 6 C 1
ATOM 8335 O O . ILE E 5 61 ? 239.953 255.478 225.051 1.00 27.02 61 ILE 6 O 1
ATOM 8340 N N . TYR E 5 62 ? 240.744 257.395 225.909 1.00 26.02 62 TYR 6 N 1
ATOM 8341 C CA . TYR E 5 62 ? 240.355 258.231 224.793 1.00 26.02 62 TYR 6 CA 1
ATOM 8342 C C . TYR E 5 62 ? 241.616 258.950 224.350 1.00 26.02 62 TYR 6 C 1
ATOM 8343 O O . TYR E 5 62 ? 242.086 259.846 225.073 1.00 26.02 62 TYR 6 O 1
ATOM 8352 N N . PRO E 5 63 ? 242.221 258.562 223.225 1.00 30.88 63 PRO 6 N 1
ATOM 8353 C CA . PRO E 5 63 ? 243.521 259.126 222.843 1.00 30.88 63 PRO 6 CA 1
ATOM 8354 C C . PRO E 5 63 ? 243.434 260.612 222.533 1.00 30.88 63 PRO 6 C 1
ATOM 8355 O O . PRO E 5 63 ? 242.506 261.077 221.871 1.00 30.88 63 PRO 6 O 1
ATOM 8359 N N . ALA E 5 64 ? 244.400 261.357 223.061 1.00 37.65 64 ALA 6 N 1
ATOM 8360 C CA . ALA E 5 64 ? 244.385 262.806 222.957 1.00 37.65 64 ALA 6 CA 1
ATOM 8361 C C . ALA E 5 64 ? 244.719 263.245 221.539 1.00 37.65 64 ALA 6 C 1
ATOM 8362 O O . ALA E 5 64 ? 245.243 262.471 220.734 1.00 37.65 64 ALA 6 O 1
ATOM 8364 N N . ALA E 5 65 ? 244.396 264.502 221.240 1.00 47.01 65 ALA 6 N 1
ATOM 8365 C CA . ALA E 5 65 ? 244.632 265.046 219.911 1.00 47.01 65 ALA 6 CA 1
ATOM 8366 C C . ALA E 5 65 ? 246.124 265.162 219.641 1.00 47.01 65 ALA 6 C 1
ATOM 8367 O O . ALA E 5 65 ? 246.829 265.940 220.289 1.00 47.01 65 ALA 6 O 1
ATOM 8369 N N . ALA E 5 66 ? 246.602 264.376 218.681 1.00 56.31 66 ALA 6 N 1
ATOM 8370 C CA . ALA E 5 66 ? 248.017 264.341 218.360 1.00 56.31 66 ALA 6 CA 1
ATOM 8371 C C . ALA E 5 66 ? 248.422 265.571 217.555 1.00 56.31 66 ALA 6 C 1
ATOM 8372 O O . ALA E 5 66 ? 247.608 266.450 217.254 1.00 56.31 66 ALA 6 O 1
ATOM 8374 N N . SER E 5 67 ? 249.708 265.624 217.213 1.00 65.01 67 SER 6 N 1
ATOM 8375 C CA . SER E 5 67 ? 250.245 266.757 216.473 1.00 65.01 67 SER 6 CA 1
ATOM 8376 C C . SER E 5 67 ? 249.715 266.767 215.045 1.00 65.01 67 SER 6 C 1
ATOM 8377 O O . SER E 5 67 ? 249.557 265.718 214.415 1.00 65.01 67 SER 6 O 1
ATOM 8380 N N . SER E 5 68 ? 249.434 267.964 214.542 1.00 67.55 68 SER 6 N 1
ATOM 8381 C CA . SER E 5 68 ? 248.869 268.105 213.211 1.00 67.55 68 SER 6 CA 1
ATOM 8382 C C . SER E 5 68 ? 249.910 267.801 212.141 1.00 67.55 68 SER 6 C 1
ATOM 8383 O O . SER E 5 68 ? 251.033 268.311 212.164 1.00 67.55 68 SER 6 O 1
ATOM 8386 N N . THR E 5 69 ? 249.522 266.950 211.201 1.00 69.85 69 THR 6 N 1
ATOM 8387 C CA . THR E 5 69 ? 250.318 266.651 210.023 1.00 69.85 69 THR 6 CA 1
ATOM 8388 C C . THR E 5 69 ? 249.485 267.016 208.804 1.00 69.85 69 THR 6 C 1
ATOM 8389 O O . THR E 5 69 ? 248.313 266.637 208.713 1.00 69.85 69 THR 6 O 1
ATOM 8393 N N . GLY E 5 70 ? 250.087 267.776 207.889 1.00 69.23 70 GLY 6 N 1
ATOM 8394 C CA . GLY E 5 70 ? 249.382 268.368 206.768 1.00 69.23 70 GLY 6 CA 1
ATOM 8395 C C . GLY E 5 70 ? 248.734 267.397 205.803 1.00 69.23 70 GLY 6 C 1
ATOM 8396 O O . GLY E 5 70 ? 247.516 267.435 205.604 1.00 69.23 70 GLY 6 O 1
ATOM 8397 N N . TYR E 5 71 ? 249.529 266.517 205.206 1.00 62.48 71 TYR 6 N 1
ATOM 8398 C CA . TYR E 5 71 ? 249.047 265.581 204.203 1.00 62.48 71 TYR 6 CA 1
ATOM 8399 C C . TYR E 5 71 ? 249.574 264.187 204.495 1.00 62.48 71 TYR 6 C 1
ATOM 8400 O O . TYR E 5 71 ? 250.746 264.021 204.845 1.00 62.48 71 TYR 6 O 1
ATOM 8409 N N . SER E 5 72 ? 248.707 263.191 204.342 1.00 49.77 72 SER 6 N 1
ATOM 8410 C CA . SER E 5 72 ? 249.154 261.809 204.328 1.00 49.77 72 SER 6 CA 1
ATOM 8411 C C . SER E 5 72 ? 249.886 261.509 203.028 1.00 49.77 72 SER 6 C 1
ATOM 8412 O O . SER E 5 72 ? 249.818 262.273 202.064 1.00 49.77 72 SER 6 O 1
ATOM 8415 N N . THR E 5 73 ? 250.599 260.383 203.012 1.00 45.62 73 THR 6 N 1
ATOM 8416 C CA . THR E 5 73 ? 251.218 259.922 201.775 1.00 45.62 73 THR 6 CA 1
ATOM 8417 C C . THR E 5 73 ? 250.160 259.551 200.744 1.00 45.62 73 THR 6 C 1
ATOM 8418 O O . THR E 5 73 ? 250.252 259.946 199.578 1.00 45.62 73 THR 6 O 1
ATOM 8422 N N . GLN E 5 74 ? 249.124 258.829 201.172 1.00 43.25 74 GLN 6 N 1
ATOM 8423 C CA . GLN E 5 74 ? 248.050 258.452 200.260 1.00 43.25 74 GLN 6 CA 1
ATOM 8424 C C . GLN E 5 74 ? 247.158 259.640 199.932 1.00 43.25 74 GLN 6 C 1
ATOM 8425 O O . GLN E 5 74 ? 246.473 259.643 198.905 1.00 43.25 74 GLN 6 O 1
ATOM 8431 N N . ALA E 5 75 ? 247.142 260.657 200.795 1.00 44.72 75 ALA 6 N 1
ATOM 8432 C CA . ALA E 5 75 ? 246.435 261.887 200.458 1.00 44.72 75 ALA 6 CA 1
ATOM 8433 C C . ALA E 5 75 ? 247.221 262.702 199.443 1.00 44.72 75 ALA 6 C 1
ATOM 8434 O O . ALA E 5 75 ? 246.641 263.464 198.664 1.00 44.72 75 ALA 6 O 1
ATOM 8436 N N . LYS E 5 76 ? 248.546 262.562 199.446 1.00 44.88 76 LYS 6 N 1
ATOM 8437 C CA . LYS E 5 76 ? 249.363 263.250 198.455 1.00 44.88 76 LYS 6 CA 1
ATOM 8438 C C . LYS E 5 76 ? 249.257 262.572 197.098 1.00 44.88 76 LYS 6 C 1
ATOM 8439 O O . LYS E 5 76 ? 249.299 263.240 196.062 1.00 44.88 76 LYS 6 O 1
ATOM 8445 N N . ILE E 5 77 ? 249.129 261.244 197.088 1.00 42.00 77 ILE 6 N 1
ATOM 8446 C CA . ILE E 5 77 ? 248.930 260.511 195.841 1.00 42.00 77 ILE 6 CA 1
ATOM 8447 C C . ILE E 5 77 ? 247.554 260.813 195.264 1.00 42.00 77 ILE 6 C 1
ATOM 8448 O O . ILE E 5 77 ? 247.389 260.949 194.046 1.00 42.00 77 ILE 6 O 1
ATOM 8453 N N . ALA E 5 78 ? 246.555 260.969 196.133 1.00 43.72 78 ALA 6 N 1
ATOM 8454 C CA . ALA E 5 78 ? 245.187 261.182 195.676 1.00 43.72 78 ALA 6 CA 1
ATOM 8455 C C . ALA E 5 78 ? 245.007 262.571 195.082 1.00 43.72 78 ALA 6 C 1
ATOM 8456 O O . ALA E 5 78 ? 244.272 262.747 194.107 1.00 43.72 78 ALA 6 O 1
ATOM 8458 N N . LEU E 5 79 ? 245.664 263.575 195.660 1.00 45.90 79 LEU 6 N 1
ATOM 8459 C CA . LEU E 5 79 ? 245.497 264.933 195.156 1.00 45.90 79 LEU 6 CA 1
ATOM 8460 C C . LEU E 5 79 ? 246.362 265.180 193.932 1.00 45.90 79 LEU 6 C 1
ATOM 8461 O O . LEU E 5 79 ? 245.940 265.867 192.997 1.00 45.90 79 LEU 6 O 1
ATOM 8466 N N . PHE E 5 80 ? 247.578 264.635 193.919 1.00 44.66 80 PHE 6 N 1
ATOM 8467 C CA . PHE E 5 80 ? 248.410 264.735 192.727 1.00 44.66 80 PHE 6 CA 1
ATOM 8468 C C . PHE E 5 80 ? 247.864 263.859 191.609 1.00 44.66 80 PHE 6 C 1
ATOM 8469 O O . PHE E 5 80 ? 247.958 264.218 190.432 1.00 44.66 80 PHE 6 O 1
ATOM 8477 N N . GLY E 5 81 ? 247.273 262.718 191.961 1.00 41.54 81 GLY 6 N 1
ATOM 8478 C CA . GLY E 5 81 ? 246.686 261.857 190.948 1.00 41.54 81 GLY 6 CA 1
ATOM 8479 C C . GLY E 5 81 ? 245.414 262.427 190.355 1.00 41.54 81 GLY 6 C 1
ATOM 8480 O O . GLY E 5 81 ? 245.110 262.197 189.185 1.00 41.54 81 GLY 6 O 1
ATOM 8481 N N . ALA E 5 82 ? 244.649 263.173 191.153 1.00 40.84 82 ALA 6 N 1
ATOM 8482 C CA . ALA E 5 82 ? 243.472 263.843 190.612 1.00 40.84 82 ALA 6 CA 1
ATOM 8483 C C . ALA E 5 82 ? 243.867 265.076 189.817 1.00 40.84 82 ALA 6 C 1
ATOM 8484 O O . ALA E 5 82 ? 243.186 265.448 188.858 1.00 40.84 82 ALA 6 O 1
ATOM 8486 N N . LEU E 5 83 ? 244.961 265.729 190.210 1.00 39.34 83 LEU 6 N 1
ATOM 8487 C CA . LEU E 5 83 ? 245.460 266.865 189.445 1.00 39.34 83 LEU 6 CA 1
ATOM 8488 C C . LEU E 5 83 ? 246.076 266.407 188.132 1.00 39.34 83 LEU 6 C 1
ATOM 8489 O O . LEU E 5 83 ? 245.913 267.064 187.099 1.00 39.34 83 LEU 6 O 1
ATOM 8494 N N . SER E 5 84 ? 246.785 265.274 188.155 1.00 38.04 84 SER 6 N 1
ATOM 8495 C CA . SER E 5 84 ? 247.332 264.708 186.926 1.00 38.04 84 SER 6 CA 1
ATOM 8496 C C . SER E 5 84 ? 246.225 264.226 186.004 1.00 38.04 84 SER 6 C 1
ATOM 8497 O O . SER E 5 84 ? 246.356 264.295 184.780 1.00 38.04 84 SER 6 O 1
ATOM 8500 N N . TRP E 5 85 ? 245.126 263.732 186.576 1.00 37.38 85 TRP 6 N 1
ATOM 8501 C CA . TRP E 5 85 ? 244.012 263.275 185.758 1.00 37.38 85 TRP 6 CA 1
ATOM 8502 C C . TRP E 5 85 ? 243.249 264.448 185.162 1.00 37.38 85 TRP 6 C 1
ATOM 8503 O O . TRP E 5 85 ? 242.764 264.365 184.030 1.00 37.38 85 TRP 6 O 1
ATOM 8514 N N . ILE E 5 86 ? 243.132 265.549 185.907 1.00 37.77 86 ILE 6 N 1
ATOM 8515 C CA . ILE E 5 86 ? 242.434 266.729 185.404 1.00 37.77 86 ILE 6 CA 1
ATOM 8516 C C . ILE E 5 86 ? 243.226 267.369 184.271 1.00 37.77 86 ILE 6 C 1
ATOM 8517 O O . ILE E 5 86 ? 242.664 267.735 183.233 1.00 37.77 86 ILE 6 O 1
ATOM 8522 N N . LEU E 5 87 ? 244.549 267.462 184.432 1.00 36.04 87 LEU 6 N 1
ATOM 8523 C CA . LEU E 5 87 ? 245.393 268.048 183.396 1.00 36.04 87 LEU 6 CA 1
ATOM 8524 C C . LEU E 5 87 ? 245.462 267.160 182.162 1.00 36.04 87 LEU 6 C 1
ATOM 8525 O O . LEU E 5 87 ? 245.602 267.656 181.041 1.00 36.04 87 LEU 6 O 1
ATOM 8530 N N . TYR E 5 88 ? 245.366 265.845 182.348 1.00 36.06 88 TYR 6 N 1
ATOM 8531 C CA . TYR E 5 88 ? 245.359 264.934 181.210 1.00 36.06 88 TYR 6 CA 1
ATOM 8532 C C . TYR E 5 88 ? 244.045 265.019 180.449 1.00 36.06 88 TYR 6 C 1
ATOM 8533 O O . TYR E 5 88 ? 244.025 264.907 179.219 1.00 36.06 88 TYR 6 O 1
ATOM 8542 N N . ARG E 5 89 ? 242.937 265.211 181.162 1.00 34.54 89 ARG 6 N 1
ATOM 8543 C CA . ARG E 5 89 ? 241.641 265.262 180.502 1.00 34.54 89 ARG 6 CA 1
ATOM 8544 C C . ARG E 5 89 ? 241.373 266.640 179.920 1.00 34.54 89 ARG 6 C 1
ATOM 8545 O O . ARG E 5 89 ? 240.643 266.767 178.933 1.00 34.54 89 ARG 6 O 1
ATOM 8553 N N . ALA E 5 90 ? 241.947 267.685 180.519 1.00 35.51 90 ALA 6 N 1
ATOM 8554 C CA . ALA E 5 90 ? 241.805 269.024 179.959 1.00 35.51 90 ALA 6 CA 1
ATOM 8555 C C . ALA E 5 90 ? 242.669 269.189 178.719 1.00 35.51 90 ALA 6 C 1
ATOM 8556 O O . ALA E 5 90 ? 242.322 269.947 177.808 1.00 35.51 90 ALA 6 O 1
ATOM 8558 N N . ASP E 5 91 ? 243.807 268.494 178.674 1.00 36.63 91 ASP 6 N 1
ATOM 8559 C CA . ASP E 5 91 ? 244.642 268.515 177.480 1.00 36.63 91 ASP 6 CA 1
ATOM 8560 C C . ASP E 5 91 ? 243.992 267.742 176.342 1.00 36.63 91 ASP 6 C 1
ATOM 8561 O O . ASP E 5 91 ? 244.130 268.111 175.172 1.00 36.63 91 ASP 6 O 1
ATOM 8566 N N . GLY E 5 92 ? 243.274 266.669 176.665 1.00 34.61 92 GLY 6 N 1
ATOM 8567 C CA . GLY E 5 92 ? 242.603 265.909 175.627 1.00 34.61 92 GLY 6 CA 1
ATOM 8568 C C . GLY E 5 92 ? 241.332 266.577 175.143 1.00 34.61 92 GLY 6 C 1
ATOM 8569 O O . GLY E 5 92 ? 240.942 266.423 173.985 1.00 34.61 92 GLY 6 O 1
ATOM 8570 N N . GLN E 5 93 ? 240.660 267.315 176.029 1.00 37.66 93 GLN 6 N 1
ATOM 8571 C CA . GLN E 5 93 ? 239.459 268.043 175.638 1.00 37.66 93 GLN 6 CA 1
ATOM 8572 C C . GLN E 5 93 ? 239.804 269.234 174.763 1.00 37.66 93 GLN 6 C 1
ATOM 8573 O O . GLN E 5 93 ? 239.027 269.618 173.884 1.00 37.66 93 GLN 6 O 1
ATOM 8579 N N . SER E 5 94 ? 240.963 269.839 175.002 1.00 35.82 94 SER 6 N 1
ATOM 8580 C CA . SER E 5 94 ? 241.357 271.012 174.242 1.00 35.82 94 SER 6 CA 1
ATOM 8581 C C . SER E 5 94 ? 241.818 270.641 172.840 1.00 35.82 94 SER 6 C 1
ATOM 8582 O O . SER E 5 94 ? 241.688 271.441 171.911 1.00 35.82 94 SER 6 O 1
ATOM 8585 N N . LYS E 5 95 ? 242.342 269.436 172.660 1.00 34.75 95 LYS 6 N 1
ATOM 8586 C CA . LYS E 5 95 ? 242.740 268.956 171.346 1.00 34.75 95 LYS 6 CA 1
ATOM 8587 C C . LYS E 5 95 ? 241.597 268.307 170.586 1.00 34.75 95 LYS 6 C 1
ATOM 8588 O O . LYS E 5 95 ? 241.819 267.792 169.487 1.00 34.75 95 LYS 6 O 1
ATOM 8594 N N . ALA E 5 96 ? 240.389 268.319 171.137 1.00 38.07 96 ALA 6 N 1
ATOM 8595 C CA . ALA E 5 96 ? 239.259 267.677 170.487 1.00 38.07 96 ALA 6 CA 1
ATOM 8596 C C . ALA E 5 96 ? 238.769 268.513 169.315 1.00 38.07 96 ALA 6 C 1
ATOM 8597 O O . ALA E 5 96 ? 239.181 269.658 169.125 1.00 38.07 96 ALA 6 O 1
ATOM 8599 N N . HIS E 5 97 ? 237.882 267.920 168.516 1.00 44.65 97 HIS 6 N 1
ATOM 8600 C CA . HIS E 5 97 ? 237.310 268.645 167.388 1.00 44.65 97 HIS 6 CA 1
ATOM 8601 C C . HIS E 5 97 ? 236.377 269.747 167.869 1.00 44.65 97 HIS 6 C 1
ATOM 8602 O O . HIS E 5 97 ? 236.532 270.915 167.496 1.00 44.65 97 HIS 6 O 1
ATOM 8609 N N . GLU E 5 98 ? 235.408 269.396 168.703 1.00 45.74 98 GLU 6 N 1
ATOM 8610 C CA . GLU E 5 98 ? 234.569 270.379 169.385 1.00 45.74 98 GLU 6 CA 1
ATOM 8611 C C . GLU E 5 98 ? 235.201 270.756 170.723 1.00 45.74 98 GLU 6 C 1
ATOM 8612 O O . GLU E 5 98 ? 234.696 270.447 171.794 1.00 45.74 98 GLU 6 O 1
ATOM 8618 N N . TRP E 5 99 ? 236.339 271.442 170.626 1.00 42.47 99 TRP 6 N 1
ATOM 8619 C CA . TRP E 5 99 ? 237.196 271.651 171.787 1.00 42.47 99 TRP 6 CA 1
ATOM 8620 C C . TRP E 5 99 ? 236.630 272.709 172.721 1.00 42.47 99 TRP 6 C 1
ATOM 8621 O O . TRP E 5 99 ? 236.746 272.595 173.944 1.00 42.47 99 TRP 6 O 1
ATOM 8632 N N . ILE E 5 100 ? 236.019 273.749 172.162 1.00 44.57 100 ILE 6 N 1
ATOM 8633 C CA . ILE E 5 100 ? 235.508 274.841 172.976 1.00 44.57 100 ILE 6 CA 1
ATOM 8634 C C . ILE E 5 100 ? 234.175 274.442 173.600 1.00 44.57 100 ILE 6 C 1
ATOM 8635 O O . ILE E 5 100 ? 233.794 274.938 174.661 1.00 44.57 100 ILE 6 O 1
ATOM 8640 N N . VAL E 5 101 ? 233.479 273.486 172.988 1.00 44.07 101 VAL 6 N 1
ATOM 8641 C CA . VAL E 5 101 ? 232.272 272.938 173.595 1.00 44.07 101 VAL 6 CA 1
ATOM 8642 C C . VAL E 5 101 ? 232.634 272.031 174.765 1.00 44.07 101 VAL 6 C 1
ATOM 8643 O O . VAL E 5 101 ? 231.903 271.957 175.757 1.00 44.07 101 VAL 6 O 1
ATOM 8647 N N . ASP E 5 102 ? 233.780 271.349 174.681 1.00 43.89 102 ASP 6 N 1
ATOM 8648 C CA . ASP E 5 102 ? 234.207 270.462 175.758 1.00 43.89 102 ASP 6 CA 1
ATOM 8649 C C . ASP E 5 102 ? 234.617 271.247 176.995 1.00 43.89 102 ASP 6 C 1
ATOM 8650 O O . ASP E 5 102 ? 234.344 270.832 178.125 1.00 43.89 102 ASP 6 O 1
ATOM 8655 N N . LEU E 5 103 ? 235.281 272.387 176.802 1.00 42.94 103 LEU 6 N 1
ATOM 8656 C CA . LEU E 5 103 ? 235.735 273.171 177.944 1.00 42.94 103 LEU 6 CA 1
ATOM 8657 C C . LEU E 5 103 ? 234.590 273.951 178.574 1.00 42.94 103 LEU 6 C 1
ATOM 8658 O O . LEU E 5 103 ? 234.639 274.281 179.763 1.00 42.94 103 LEU 6 O 1
ATOM 8663 N N . ASN E 5 104 ? 233.551 274.263 177.797 1.00 46.12 104 ASN 6 N 1
ATOM 8664 C CA . ASN E 5 104 ? 232.394 274.938 178.377 1.00 46.12 104 ASN 6 CA 1
ATOM 8665 C C . ASN E 5 104 ? 231.416 273.943 178.983 1.00 46.12 104 ASN 6 C 1
ATOM 8666 O O . ASN E 5 104 ? 230.549 274.322 179.777 1.00 46.12 104 ASN 6 O 1
ATOM 8671 N N . LEU E 5 105 ? 231.534 272.666 178.623 1.00 43.36 105 LEU 6 N 1
ATOM 8672 C CA . LEU E 5 105 ? 230.773 271.646 179.332 1.00 43.36 105 LEU 6 CA 1
ATOM 8673 C C . LEU E 5 105 ? 231.353 271.404 180.716 1.00 43.36 105 LEU 6 C 1
ATOM 8674 O O . LEU E 5 105 ? 230.648 270.947 181.620 1.00 43.36 105 LEU 6 O 1
ATOM 8679 N N . ASN E 5 106 ? 232.641 271.700 180.901 1.00 41.94 106 ASN 6 N 1
ATOM 8680 C CA . ASN E 5 106 ? 233.225 271.664 182.235 1.00 41.94 106 ASN 6 CA 1
ATOM 8681 C C . ASN E 5 106 ? 232.725 272.825 183.083 1.00 41.94 106 ASN 6 C 1
ATOM 8682 O O . ASN E 5 106 ? 232.712 272.740 184.313 1.00 41.94 106 ASN 6 O 1
ATOM 8687 N N . VAL E 5 107 ? 232.328 273.927 182.444 1.00 43.76 107 VAL 6 N 1
ATOM 8688 C CA . VAL E 5 107 ? 231.737 275.043 183.175 1.00 43.76 107 VAL 6 CA 1
ATOM 8689 C C . VAL E 5 107 ? 230.311 274.706 183.587 1.00 43.76 107 VAL 6 C 1
ATOM 8690 O O . VAL E 5 107 ? 229.885 275.008 184.707 1.00 43.76 107 VAL 6 O 1
ATOM 8694 N N . LEU E 5 108 ? 229.562 274.049 182.700 1.00 42.14 108 LEU 6 N 1
ATOM 8695 C CA . LEU E 5 108 ? 228.194 273.648 183.012 1.00 42.14 108 LEU 6 CA 1
ATOM 8696 C C . LEU E 5 108 ? 228.164 272.572 184.087 1.00 42.14 108 LEU 6 C 1
ATOM 8697 O O . LEU E 5 108 ? 227.221 272.495 184.881 1.00 42.14 108 LEU 6 O 1
ATOM 8702 N N . GLN E 5 109 ? 229.193 271.727 184.125 1.00 40.06 109 GLN 6 N 1
ATOM 8703 C CA . GLN E 5 109 ? 229.231 270.652 185.106 1.00 40.06 109 GLN 6 CA 1
ATOM 8704 C C . GLN E 5 109 ? 229.721 271.150 186.457 1.00 40.06 109 GLN 6 C 1
ATOM 8705 O O . GLN E 5 109 ? 229.258 270.679 187.500 1.00 40.06 109 GLN 6 O 1
ATOM 8711 N N . ALA E 5 110 ? 230.659 272.100 186.464 1.00 43.24 110 ALA 6 N 1
ATOM 8712 C CA . ALA E 5 110 ? 231.188 272.597 187.730 1.00 43.24 110 ALA 6 CA 1
ATOM 8713 C C . ALA E 5 110 ? 230.246 273.602 188.369 1.00 43.24 110 ALA 6 C 1
ATOM 8714 O O . ALA E 5 110 ? 230.372 273.910 189.558 1.00 43.24 110 ALA 6 O 1
ATOM 8716 N N . ALA E 5 111 ? 229.309 274.141 187.591 1.00 45.73 111 ALA 6 N 1
ATOM 8717 C CA . ALA E 5 111 ? 228.331 275.061 188.154 1.00 45.73 111 ALA 6 CA 1
ATOM 8718 C C . ALA E 5 111 ? 227.333 274.323 189.030 1.00 45.73 111 ALA 6 C 1
ATOM 8719 O O . ALA E 5 111 ? 226.826 274.878 190.010 1.00 45.73 111 ALA 6 O 1
ATOM 8721 N N . TRP E 5 112 ? 227.041 273.067 188.695 1.00 45.18 112 TRP 6 N 1
ATOM 8722 C CA . TRP E 5 112 ? 226.101 272.296 189.496 1.00 45.18 112 TRP 6 CA 1
ATOM 8723 C C . TRP E 5 112 ? 226.749 271.798 190.777 1.00 45.18 112 TRP 6 C 1
ATOM 8724 O O . TRP E 5 112 ? 226.065 271.578 191.780 1.00 45.18 112 TRP 6 O 1
ATOM 8735 N N . LEU E 5 113 ? 228.070 271.624 190.767 1.00 46.13 113 LEU 6 N 1
ATOM 8736 C CA . LEU E 5 113 ? 228.780 271.276 191.992 1.00 46.13 113 LEU 6 CA 1
ATOM 8737 C C . LEU E 5 113 ? 228.783 272.440 192.971 1.00 46.13 113 LEU 6 C 1
ATOM 8738 O O . LEU E 5 113 ? 228.834 272.239 194.189 1.00 46.13 113 LEU 6 O 1
ATOM 8743 N N . ILE E 5 114 ? 228.739 273.667 192.454 1.00 49.34 114 ILE 6 N 1
ATOM 8744 C CA . ILE E 5 114 ? 228.634 274.843 193.309 1.00 49.34 114 ILE 6 CA 1
ATOM 8745 C C . ILE E 5 114 ? 227.209 274.993 193.824 1.00 49.34 114 ILE 6 C 1
ATOM 8746 O O . ILE E 5 114 ? 226.986 275.308 194.999 1.00 49.34 114 ILE 6 O 1
ATOM 8751 N N . SER E 5 115 ? 226.223 274.734 192.963 1.00 48.39 115 SER 6 N 1
ATOM 8752 C CA . SER E 5 115 ? 224.826 274.860 193.364 1.00 48.39 115 SER 6 CA 1
ATOM 8753 C C . SER E 5 115 ? 224.415 273.761 194.334 1.00 48.39 115 SER 6 C 1
ATOM 8754 O O . SER E 5 115 ? 223.490 273.945 195.130 1.00 48.39 115 SER 6 O 1
ATOM 8757 N N . PHE E 5 116 ? 225.087 272.610 194.290 1.00 45.90 116 PHE 6 N 1
ATOM 8758 C CA . PHE E 5 116 ? 224.756 271.545 195.230 1.00 45.90 116 PHE 6 CA 1
ATOM 8759 C C . PHE E 5 116 ? 225.322 271.837 196.611 1.00 45.90 116 PHE 6 C 1
ATOM 8760 O O . PHE E 5 116 ? 224.810 271.338 197.617 1.00 45.90 116 PHE 6 O 1
ATOM 8768 N N . SER E 5 117 ? 226.373 272.652 196.684 1.00 50.39 117 SER 6 N 1
ATOM 8769 C CA . SER E 5 117 ? 226.874 273.076 197.985 1.00 50.39 117 SER 6 CA 1
ATOM 8770 C C . SER E 5 117 ? 225.952 274.100 198.627 1.00 50.39 117 SER 6 C 1
ATOM 8771 O O . SER E 5 117 ? 225.977 274.279 199.849 1.00 50.39 117 SER 6 O 1
ATOM 8774 N N . SER E 5 118 ? 225.134 274.774 197.825 1.00 53.41 118 SER 6 N 1
ATOM 8775 C CA . SER E 5 118 ? 224.222 275.810 198.286 1.00 53.41 118 SER 6 CA 1
ATOM 8776 C C . SER E 5 118 ? 222.838 275.270 198.622 1.00 53.41 118 SER 6 C 1
ATOM 8777 O O . SER E 5 118 ? 222.193 275.760 199.551 1.00 53.41 118 SER 6 O 1
ATOM 8780 N N . LEU E 5 119 ? 222.364 274.272 197.878 1.00 53.21 119 LEU 6 N 1
ATOM 8781 C CA . LEU E 5 119 ? 220.968 273.870 197.997 1.00 53.21 119 LEU 6 CA 1
ATOM 8782 C C . LEU E 5 119 ? 220.790 272.723 198.982 1.00 53.21 119 LEU 6 C 1
ATOM 8783 O O . LEU E 5 119 ? 219.766 272.642 199.669 1.00 53.21 119 LEU 6 O 1
ATOM 8788 N N . ILE E 5 120 ? 221.765 271.827 199.065 1.00 47.73 120 ILE 6 N 1
ATOM 8789 C CA . ILE E 5 120 ? 221.543 270.556 199.766 1.00 47.73 120 ILE 6 CA 1
ATOM 8790 C C . ILE E 5 120 ? 221.596 270.782 201.274 1.00 47.73 120 ILE 6 C 1
ATOM 8791 O O . ILE E 5 120 ? 222.593 271.320 201.786 1.00 47.73 120 ILE 6 O 1
ATOM 8796 N N . PRO E 5 121 ? 220.552 270.402 202.016 1.00 45.03 121 PRO 6 N 1
ATOM 8797 C CA . PRO E 5 121 ? 220.577 270.530 203.478 1.00 45.03 121 PRO 6 CA 1
ATOM 8798 C C . PRO E 5 121 ? 221.447 269.462 204.123 1.00 45.03 121 PRO 6 C 1
ATOM 8799 O O . PRO E 5 121 ? 220.966 268.374 204.447 1.00 45.03 121 PRO 6 O 1
ATOM 8803 N N . PHE E 5 122 ? 222.740 269.762 204.281 1.00 41.71 122 PHE 6 N 1
ATOM 8804 C CA . PHE E 5 122 ? 223.732 268.736 204.596 1.00 41.71 122 PHE 6 CA 1
ATOM 8805 C C . PHE E 5 122 ? 223.553 268.158 205.996 1.00 41.71 122 PHE 6 C 1
ATOM 8806 O O . PHE E 5 122 ? 224.030 267.055 206.280 1.00 41.71 122 PHE 6 O 1
ATOM 8814 N N . ARG E 5 123 ? 222.876 268.880 206.887 1.00 40.48 123 ARG 6 N 1
ATOM 8815 C CA . ARG E 5 123 ? 222.537 268.293 208.178 1.00 40.48 123 ARG 6 CA 1
ATOM 8816 C C . ARG E 5 123 ? 221.338 267.364 208.057 1.00 40.48 123 ARG 6 C 1
ATOM 8817 O O . ARG E 5 123 ? 221.291 266.318 208.708 1.00 40.48 123 ARG 6 O 1
ATOM 8825 N N . ALA E 5 124 ? 220.362 267.727 207.226 1.00 37.08 124 ALA 6 N 1
ATOM 8826 C CA . ALA E 5 124 ? 219.184 266.883 207.056 1.00 37.08 124 ALA 6 CA 1
ATOM 8827 C C . ALA E 5 124 ? 219.517 265.611 206.290 1.00 37.08 124 ALA 6 C 1
ATOM 8828 O O . ALA E 5 124 ? 218.968 264.545 206.584 1.00 37.08 124 ALA 6 O 1
ATOM 8830 N N . VAL E 5 125 ? 220.413 265.705 205.306 1.00 36.06 125 VAL 6 N 1
ATOM 8831 C CA . VAL E 5 125 ? 220.832 264.533 204.541 1.00 36.06 125 VAL 6 CA 1
ATOM 8832 C C . VAL E 5 125 ? 221.652 263.594 205.416 1.00 36.06 125 VAL 6 C 1
ATOM 8833 O O . VAL E 5 125 ? 221.563 262.366 205.287 1.00 36.06 125 VAL 6 O 1
ATOM 8837 N N . TYR E 5 126 ? 222.419 264.154 206.355 1.00 32.03 126 TYR 6 N 1
ATOM 8838 C CA . TYR E 5 126 ? 223.174 263.340 207.301 1.00 32.03 126 TYR 6 CA 1
ATOM 8839 C C . TYR E 5 126 ? 222.250 262.540 208.211 1.00 32.03 126 TYR 6 C 1
ATOM 8840 O O . TYR E 5 126 ? 222.514 261.368 208.494 1.00 32.03 126 TYR 6 O 1
ATOM 8849 N N . PHE E 5 127 ? 221.159 263.150 208.668 1.00 32.87 127 PHE 6 N 1
ATOM 8850 C CA . PHE E 5 127 ? 220.249 262.440 209.557 1.00 32.87 127 PHE 6 CA 1
ATOM 8851 C C . PHE E 5 127 ? 219.282 261.564 208.774 1.00 32.87 127 PHE 6 C 1
ATOM 8852 O O . PHE E 5 127 ? 218.714 260.617 209.327 1.00 32.87 127 PHE 6 O 1
ATOM 8860 N N . ALA E 5 128 ? 219.078 261.862 207.491 1.00 33.73 128 ALA 6 N 1
ATOM 8861 C CA . ALA E 5 128 ? 218.298 260.966 206.646 1.00 33.73 128 ALA 6 CA 1
ATOM 8862 C C . ALA E 5 128 ? 219.072 259.694 206.348 1.00 33.73 128 ALA 6 C 1
ATOM 8863 O O . ALA E 5 128 ? 218.500 258.600 206.333 1.00 33.73 128 ALA 6 O 1
ATOM 8865 N N . PHE E 5 129 ? 220.378 259.819 206.101 1.00 31.96 129 PHE 6 N 1
ATOM 8866 C CA . PHE E 5 129 ? 221.212 258.640 205.907 1.00 31.96 129 PHE 6 CA 1
ATOM 8867 C C . PHE E 5 129 ? 221.369 257.869 207.203 1.00 31.96 129 PHE 6 C 1
ATOM 8868 O O . PHE E 5 129 ? 221.490 256.643 207.186 1.00 31.96 129 PHE 6 O 1
ATOM 8876 N N . ARG E 5 130 ? 221.353 258.579 208.329 1.00 27.59 130 ARG 6 N 1
ATOM 8877 C CA . ARG E 5 130 ? 221.462 257.946 209.636 1.00 27.59 130 ARG 6 CA 1
ATOM 8878 C C . ARG E 5 130 ? 220.228 257.105 209.939 1.00 27.59 130 ARG 6 C 1
ATOM 8879 O O . ARG E 5 130 ? 220.319 256.068 210.601 1.00 27.59 130 ARG 6 O 1
ATOM 8887 N N . GLY E 5 131 ? 219.072 257.507 209.413 1.00 31.24 131 GLY 6 N 1
ATOM 8888 C CA . GLY E 5 131 ? 217.872 256.705 209.547 1.00 31.24 131 GLY 6 CA 1
ATOM 8889 C C . GLY E 5 131 ? 217.734 255.603 208.516 1.00 31.24 131 GLY 6 C 1
ATOM 8890 O O . GLY E 5 131 ? 216.736 254.878 208.536 1.00 31.24 131 GLY 6 O 1
ATOM 8891 N N . MET E 5 132 ? 218.704 255.461 207.612 1.00 31.89 132 MET 6 N 1
ATOM 8892 C CA . MET E 5 132 ? 218.640 254.384 206.628 1.00 31.89 132 MET 6 CA 1
ATOM 8893 C C . MET E 5 132 ? 219.107 253.065 207.223 1.00 31.89 132 MET 6 C 1
ATOM 8894 O O . MET E 5 132 ? 218.570 252.003 206.894 1.00 31.89 132 MET 6 O 1
ATOM 8899 N N . ALA E 5 133 ? 220.102 253.109 208.062 1.00 24.97 133 ALA 6 N 1
ATOM 8900 C CA . ALA E 5 133 ? 220.578 251.925 208.758 1.00 24.97 133 ALA 6 CA 1
ATOM 8901 C C . ALA E 5 133 ? 219.793 251.743 210.047 1.00 24.97 133 ALA 6 C 1
ATOM 8902 O O . ALA E 5 133 ? 219.603 252.715 210.782 1.00 24.97 133 ALA 6 O 1
ATOM 8904 N N . PRO E 5 134 ? 219.316 250.533 210.352 1.00 23.23 134 PRO 6 N 1
ATOM 8905 C CA . PRO E 5 134 ? 218.609 250.333 211.626 1.00 23.23 134 PRO 6 CA 1
ATOM 8906 C C . PRO E 5 134 ? 219.509 250.439 212.842 1.00 23.23 134 PRO 6 C 1
ATOM 8907 O O . PRO E 5 134 ? 219.005 250.614 213.955 1.00 23.23 134 PRO 6 O 1
ATOM 8911 N N . ALA E 5 135 ? 220.828 250.344 212.663 1.00 19.55 135 ALA 6 N 1
ATOM 8912 C CA . ALA E 5 135 ? 221.748 250.479 213.783 1.00 19.55 135 ALA 6 CA 1
ATOM 8913 C C . ALA E 5 135 ? 221.853 251.918 214.262 1.00 19.55 135 ALA 6 C 1
ATOM 8914 O O . ALA E 5 135 ? 222.207 252.156 215.420 1.00 19.55 135 ALA 6 O 1
ATOM 8916 N N . THR E 5 136 ? 221.558 252.886 213.402 1.00 22.90 136 THR 6 N 1
ATOM 8917 C CA . THR E 5 136 ? 221.600 254.289 213.781 1.00 22.90 136 THR 6 CA 1
ATOM 8918 C C . THR E 5 136 ? 220.229 254.943 213.782 1.00 22.90 136 THR 6 C 1
ATOM 8919 O O . THR E 5 136 ? 220.108 256.085 214.228 1.00 22.90 136 THR 6 O 1
ATOM 8923 N N . ALA E 5 137 ? 219.197 254.252 213.306 1.00 23.92 137 ALA 6 N 1
ATOM 8924 C CA . ALA E 5 137 ? 217.859 254.826 213.309 1.00 23.92 137 ALA 6 CA 1
ATOM 8925 C C . ALA E 5 137 ? 217.224 254.783 214.690 1.00 23.92 137 ALA 6 C 1
ATOM 8926 O O . ALA E 5 137 ? 216.305 255.558 214.970 1.00 23.92 137 ALA 6 O 1
ATOM 8928 N N . SER E 5 138 ? 217.694 253.892 215.556 1.00 24.00 138 SER 6 N 1
ATOM 8929 C CA . SER E 5 138 ? 217.179 253.769 216.908 1.00 24.00 138 SER 6 CA 1
ATOM 8930 C C . SER E 5 138 ? 218.349 253.783 217.874 1.00 24.00 138 SER 6 C 1
ATOM 8931 O O . SER E 5 138 ? 219.501 253.587 217.485 1.00 24.00 138 SER 6 O 1
ATOM 8934 N N . THR E 5 139 ? 218.046 254.025 219.143 1.00 24.22 139 THR 6 N 1
ATOM 8935 C CA . THR E 5 139 ? 219.059 253.859 220.172 1.00 24.22 139 THR 6 CA 1
ATOM 8936 C C . THR E 5 139 ? 219.217 252.379 220.493 1.00 24.22 139 THR 6 C 1
ATOM 8937 O O . THR E 5 139 ? 218.326 251.570 220.223 1.00 24.22 139 THR 6 O 1
ATOM 8941 N N . LEU E 5 140 ? 220.381 252.021 221.026 1.00 20.90 140 LEU 6 N 1
ATOM 8942 C CA . LEU E 5 140 ? 220.692 250.626 221.305 1.00 20.90 140 LEU 6 CA 1
ATOM 8943 C C . LEU E 5 140 ? 219.904 250.123 222.506 1.00 20.90 140 LEU 6 C 1
ATOM 8944 O O . LEU E 5 140 ? 220.140 250.553 223.637 1.00 20.90 140 LEU 6 O 1
ATOM 8949 N N . ASN E 5 141 ? 218.961 249.220 222.265 1.00 20.73 141 ASN 6 N 1
ATOM 8950 C CA . ASN E 5 141 ? 218.132 248.631 223.307 1.00 20.73 141 ASN 6 CA 1
ATOM 8951 C C . ASN E 5 141 ? 218.725 247.284 223.680 1.00 20.73 141 ASN 6 C 1
ATOM 8952 O O . ASN E 5 141 ? 218.697 246.347 222.880 1.00 20.73 141 ASN 6 O 1
ATOM 8957 N N . GLY E 5 142 ? 219.272 247.195 224.881 1.00 18.01 142 GLY 6 N 1
ATOM 8958 C CA . GLY E 5 142 ? 219.860 245.958 225.336 1.00 18.01 142 GLY 6 CA 1
ATOM 8959 C C . GLY E 5 142 ? 219.665 245.654 226.802 1.00 18.01 142 GLY 6 C 1
ATOM 8960 O O . GLY E 5 142 ? 218.542 245.550 227.299 1.00 18.01 142 GLY 6 O 1
ATOM 8961 N N . LEU E 5 143 ? 220.792 245.465 227.478 1.00 17.39 143 LEU 6 N 1
ATOM 8962 C CA . LEU E 5 143 ? 220.829 245.214 228.910 1.00 17.39 143 LEU 6 CA 1
ATOM 8963 C C . LEU E 5 143 ? 220.261 246.383 229.706 1.00 17.39 143 LEU 6 C 1
ATOM 8964 O O . LEU E 5 143 ? 220.651 247.536 229.517 1.00 17.39 143 LEU 6 O 1
ATOM 8969 N N . LYS E 5 144 ? 219.341 246.075 230.613 1.00 19.90 144 LYS 6 N 1
ATOM 8970 C CA . LYS E 5 144 ? 218.740 247.061 231.495 1.00 19.90 144 LYS 6 CA 1
ATOM 8971 C C . LYS E 5 144 ? 219.425 247.027 232.852 1.00 19.90 144 LYS 6 C 1
ATOM 8972 O O . LYS E 5 144 ? 220.174 246.101 233.163 1.00 19.90 144 LYS 6 O 1
ATOM 8978 N N . THR E 5 145 ? 219.155 248.051 233.662 1.00 24.42 145 THR 6 N 1
ATOM 8979 C CA . THR E 5 145 ? 219.877 248.214 234.920 1.00 24.42 145 THR 6 CA 1
ATOM 8980 C C . THR E 5 145 ? 219.426 247.204 235.968 1.00 24.42 145 THR 6 C 1
ATOM 8981 O O . THR E 5 145 ? 220.262 246.609 236.654 1.00 24.42 145 THR 6 O 1
ATOM 8985 N N . PHE E 5 146 ? 218.112 246.977 236.088 1.00 26.06 146 PHE 6 N 1
ATOM 8986 C CA . PHE E 5 146 ? 217.593 246.113 237.149 1.00 26.06 146 PHE 6 CA 1
ATOM 8987 C C . PHE E 5 146 ? 217.962 244.650 236.951 1.00 26.06 146 PHE 6 C 1
ATOM 8988 O O . PHE E 5 146 ? 217.993 243.886 237.919 1.00 26.06 146 PHE 6 O 1
ATOM 8996 N N . SER E 5 147 ? 218.221 244.230 235.715 1.00 22.54 147 SER 6 N 1
ATOM 8997 C CA . SER E 5 147 ? 218.534 242.823 235.490 1.00 22.54 147 SER 6 CA 1
ATOM 8998 C C . SER E 5 147 ? 219.959 242.495 235.911 1.00 22.54 147 SER 6 C 1
ATOM 8999 O O . SER E 5 147 ? 220.251 241.360 236.297 1.00 22.54 147 SER 6 O 1
ATOM 9002 N N . SER E 5 148 ? 220.855 243.475 235.871 1.00 24.09 148 SER 6 N 1
ATOM 9003 C CA . SER E 5 148 ? 222.263 243.256 236.171 1.00 24.09 148 SER 6 CA 1
ATOM 9004 C C . SER E 5 148 ? 222.711 243.933 237.458 1.00 24.09 148 SER 6 C 1
ATOM 9005 O O . SER E 5 148 ? 223.907 244.181 237.627 1.00 24.09 148 SER 6 O 1
ATOM 9008 N N . ILE E 5 149 ? 221.781 244.248 238.360 1.00 26.52 149 ILE 6 N 1
ATOM 9009 C CA . ILE E 5 149 ? 222.150 244.796 239.657 1.00 26.52 149 ILE 6 CA 1
ATOM 9010 C C . ILE E 5 149 ? 222.803 243.713 240.503 1.00 26.52 149 ILE 6 C 1
ATOM 9011 O O . ILE E 5 149 ? 222.302 242.587 240.605 1.00 26.52 149 ILE 6 O 1
ATOM 9016 N N . SER E 5 150 ? 223.952 244.042 241.089 1.00 28.56 150 SER 6 N 1
ATOM 9017 C CA . SER E 5 150 ? 224.757 243.089 241.836 1.00 28.56 150 SER 6 CA 1
ATOM 9018 C C . SER E 5 150 ? 224.719 243.418 243.321 1.00 28.56 150 SER 6 C 1
ATOM 9019 O O . SER E 5 150 ? 225.488 244.257 243.798 1.00 28.56 150 SER 6 O 1
ATOM 9022 N N . LEU E 5 151 ? 223.814 242.767 244.037 1.00 32.59 151 LEU 6 N 1
ATOM 9023 C CA . LEU E 5 151 ? 223.797 242.769 245.493 1.00 32.59 151 LEU 6 CA 1
ATOM 9024 C C . LEU E 5 151 ? 223.805 241.329 245.981 1.00 32.59 151 LEU 6 C 1
ATOM 9025 O O . LEU E 5 151 ? 223.355 241.039 247.086 1.00 32.59 151 LEU 6 O 1
ATOM 9030 N N . VAL F 6 2 ? 235.231 233.108 244.532 1.00 28.09 2 VAL 8 N 1
ATOM 9031 C CA . VAL F 6 2 ? 234.501 234.100 243.760 1.00 28.09 2 VAL 8 CA 1
ATOM 9032 C C . VAL F 6 2 ? 234.762 233.894 242.279 1.00 28.09 2 VAL 8 C 1
ATOM 9033 O O . VAL F 6 2 ? 235.651 233.137 241.897 1.00 28.09 2 VAL 8 O 1
ATOM 9037 N N . LEU F 6 3 ? 233.972 234.564 241.445 1.00 25.90 3 LEU 8 N 1
ATOM 9038 C CA . LEU F 6 3 ? 234.230 234.564 240.014 1.00 25.90 3 LEU 8 CA 1
ATOM 9039 C C . LEU F 6 3 ? 235.405 235.490 239.728 1.00 25.90 3 LEU 8 C 1
ATOM 9040 O O . LEU F 6 3 ? 235.344 236.691 239.997 1.00 25.90 3 LEU 8 O 1
ATOM 9045 N N . GLY F 6 4 ? 236.481 234.923 239.196 1.00 29.62 4 GLY 8 N 1
ATOM 9046 C CA . GLY F 6 4 ? 237.783 235.546 239.321 1.00 29.62 4 GLY 8 CA 1
ATOM 9047 C C . GLY F 6 4 ? 238.583 235.839 238.071 1.00 29.62 4 GLY 8 C 1
ATOM 9048 O O . GLY F 6 4 ? 239.771 235.497 238.033 1.00 29.62 4 GLY 8 O 1
ATOM 9049 N N . GLU F 6 5 ? 237.928 236.339 237.016 1.00 28.80 5 GLU 8 N 1
ATOM 9050 C CA . GLU F 6 5 ? 238.529 236.935 235.816 1.00 28.80 5 GLU 8 CA 1
ATOM 9051 C C . GLU F 6 5 ? 239.172 235.911 234.884 1.00 28.80 5 GLU 8 C 1
ATOM 9052 O O . GLU F 6 5 ? 239.554 236.243 233.760 1.00 28.80 5 GLU 8 O 1
ATOM 9058 N N . VAL F 6 6 ? 239.268 234.656 235.317 1.00 26.88 6 VAL 8 N 1
ATOM 9059 C CA . VAL F 6 6 ? 239.677 233.600 234.409 1.00 26.88 6 VAL 8 CA 1
ATOM 9060 C C . VAL F 6 6 ? 238.443 233.015 233.738 1.00 26.88 6 VAL 8 C 1
ATOM 9061 O O . VAL F 6 6 ? 238.533 232.395 232.672 1.00 26.88 6 VAL 8 O 1
ATOM 9065 N N . TYR F 6 7 ? 237.266 233.251 234.318 1.00 25.06 7 TYR 8 N 1
ATOM 9066 C CA . TYR F 6 7 ? 236.037 232.730 233.738 1.00 25.06 7 TYR 8 CA 1
ATOM 9067 C C . TYR F 6 7 ? 235.545 233.617 232.607 1.00 25.06 7 TYR 8 C 1
ATOM 9068 O O . TYR F 6 7 ? 234.772 233.171 231.754 1.00 25.06 7 TYR 8 O 1
ATOM 9077 N N . LEU F 6 8 ? 235.980 234.872 232.579 1.00 24.05 8 LEU 8 N 1
ATOM 9078 C CA . LEU F 6 8 ? 235.651 235.796 231.503 1.00 24.05 8 LEU 8 CA 1
ATOM 9079 C C . LEU F 6 8 ? 236.896 236.322 230.798 1.00 24.05 8 LEU 8 C 1
ATOM 9080 O O . LEU F 6 8 ? 236.969 237.499 230.449 1.00 24.05 8 LEU 8 O 1
ATOM 9085 N N . LYS F 6 9 ? 237.858 235.437 230.532 1.00 26.92 9 LYS 8 N 1
ATOM 9086 C CA . LYS F 6 9 ? 239.153 235.862 230.013 1.00 26.92 9 LYS 8 CA 1
ATOM 9087 C C . LYS F 6 9 ? 239.057 236.314 228.560 1.00 26.92 9 LYS 8 C 1
ATOM 9088 O O . LYS F 6 9 ? 239.347 237.471 228.237 1.00 26.92 9 LYS 8 O 1
ATOM 9094 N N . ASP F 6 10 ? 238.651 235.415 227.667 1.00 24.23 10 ASP 8 N 1
ATOM 9095 C CA . ASP F 6 10 ? 238.503 235.750 226.257 1.00 24.23 10 ASP 8 CA 1
ATOM 9096 C C . ASP F 6 10 ? 237.045 235.854 225.844 1.00 24.23 10 ASP 8 C 1
ATOM 9097 O O . ASP F 6 10 ? 236.737 235.748 224.654 1.00 24.23 10 ASP 8 O 1
ATOM 9102 N N . ILE F 6 11 ? 236.146 236.060 226.795 1.00 20.27 11 ILE 8 N 1
ATOM 9103 C CA . ILE F 6 11 ? 234.717 236.086 226.541 1.00 20.27 11 ILE 8 CA 1
ATOM 9104 C C . ILE F 6 11 ? 234.154 237.490 226.677 1.00 20.27 11 ILE 8 C 1
ATOM 9105 O O . ILE F 6 11 ? 233.548 238.017 225.746 1.00 20.27 11 ILE 8 O 1
ATOM 9110 N N . LEU F 6 12 ? 234.343 238.106 227.838 1.00 19.06 12 LEU 8 N 1
ATOM 9111 C CA . LEU F 6 12 ? 233.859 239.448 228.122 1.00 19.06 12 LEU 8 CA 1
ATOM 9112 C C . LEU F 6 12 ? 235.035 240.319 228.520 1.00 19.06 12 LEU 8 C 1
ATOM 9113 O O . LEU F 6 12 ? 235.789 239.969 229.431 1.00 19.06 12 LEU 8 O 1
ATOM 9118 N N . ARG F 6 13 ? 235.194 241.448 227.846 1.00 17.91 13 ARG 8 N 1
ATOM 9119 C CA . ARG F 6 13 ? 236.234 242.402 228.192 1.00 17.91 13 ARG 8 CA 1
ATOM 9120 C C . ARG F 6 13 ? 235.612 243.770 228.408 1.00 17.91 13 ARG 8 C 1
ATOM 9121 O O . ARG F 6 13 ? 234.593 244.103 227.801 1.00 17.91 13 ARG 8 O 1
ATOM 9129 N N . THR F 6 14 ? 236.220 244.547 229.287 1.00 20.15 14 THR 8 N 1
ATOM 9130 C CA . THR F 6 14 ? 235.809 245.914 229.550 1.00 20.15 14 THR 8 CA 1
ATOM 9131 C C . THR F 6 14 ? 236.346 246.827 228.449 1.00 20.15 14 THR 8 C 1
ATOM 9132 O O . THR F 6 14 ? 237.149 246.386 227.624 1.00 20.15 14 THR 8 O 1
ATOM 9136 N N . PRO F 6 15 ? 235.879 248.077 228.364 1.00 21.56 15 PRO 8 N 1
ATOM 9137 C CA . PRO F 6 15 ? 236.503 249.032 227.434 1.00 21.56 15 PRO 8 CA 1
ATOM 9138 C C . PRO F 6 15 ? 237.964 249.256 227.771 1.00 21.56 15 PRO 8 C 1
ATOM 9139 O O . PRO F 6 15 ? 238.327 249.327 228.954 1.00 21.56 15 PRO 8 O 1
ATOM 9143 N N . PRO F 6 16 ? 238.829 249.339 226.759 1.00 24.04 16 PRO 8 N 1
ATOM 9144 C CA . PRO F 6 16 ? 240.272 249.325 227.018 1.00 24.04 16 PRO 8 CA 1
ATOM 9145 C C . PRO F 6 16 ? 240.738 250.614 227.672 1.00 24.04 16 PRO 8 C 1
ATOM 9146 O O . PRO F 6 16 ? 240.174 251.682 227.449 1.00 24.04 16 PRO 8 O 1
ATOM 9150 N N . THR F 6 17 ? 241.757 250.488 228.522 1.00 29.49 17 THR 8 N 1
ATOM 9151 C CA . THR F 6 17 ? 242.259 251.604 229.308 1.00 29.49 17 THR 8 CA 1
ATOM 9152 C C . THR F 6 17 ? 243.679 252.010 228.952 1.00 29.49 17 THR 8 C 1
ATOM 9153 O O . THR F 6 17 ? 244.078 253.131 229.274 1.00 29.49 17 THR 8 O 1
ATOM 9157 N N . GLY F 6 18 ? 244.446 251.135 228.311 1.00 30.47 18 GLY 8 N 1
ATOM 9158 C CA . GLY F 6 18 ? 245.805 251.466 227.942 1.00 30.47 18 GLY 8 CA 1
ATOM 9159 C C . GLY F 6 18 ? 245.938 251.977 226.525 1.00 30.47 18 GLY 8 C 1
ATOM 9160 O O . GLY F 6 18 ? 246.500 253.052 226.294 1.00 30.47 18 GLY 8 O 1
ATOM 9161 N N . ALA F 6 19 ? 245.412 251.221 225.567 1.00 27.35 19 ALA 8 N 1
ATOM 9162 C CA . ALA F 6 19 ? 245.493 251.598 224.165 1.00 27.35 19 ALA 8 CA 1
ATOM 9163 C C . ALA F 6 19 ? 244.354 250.935 223.414 1.00 27.35 19 ALA 8 C 1
ATOM 9164 O O . ALA F 6 19 ? 243.905 249.843 223.769 1.00 27.35 19 ALA 8 O 1
ATOM 9166 N N . ILE F 6 20 ? 243.891 251.615 222.377 1.00 22.88 20 ILE 8 N 1
ATOM 9167 C CA . ILE F 6 20 ? 242.888 251.042 221.479 1.00 22.88 20 ILE 8 CA 1
ATOM 9168 C C . ILE F 6 20 ? 243.547 249.938 220.658 1.00 22.88 20 ILE 8 C 1
ATOM 9169 O O . ILE F 6 20 ? 244.588 250.185 220.032 1.00 22.88 20 ILE 8 O 1
ATOM 9174 N N . PRO F 6 21 ? 242.999 248.728 220.646 1.00 21.02 21 PRO 8 N 1
ATOM 9175 C CA . PRO F 6 21 ? 243.649 247.624 219.939 1.00 21.02 21 PRO 8 CA 1
ATOM 9176 C C . PRO F 6 21 ? 243.466 247.742 218.432 1.00 21.02 21 PRO 8 C 1
ATOM 9177 O O . PRO F 6 21 ? 242.789 248.630 217.920 1.00 21.02 21 PRO 8 O 1
ATOM 9181 N N . ALA F 6 22 ? 244.107 246.822 217.723 1.00 21.17 22 ALA 8 N 1
ATOM 9182 C CA . ALA F 6 22 ? 243.890 246.710 216.292 1.00 21.17 22 ALA 8 CA 1
ATOM 9183 C C . ALA F 6 22 ? 242.518 246.110 216.031 1.00 21.17 22 ALA 8 C 1
ATOM 9184 O O . ALA F 6 22 ? 241.969 245.393 216.870 1.00 21.17 22 ALA 8 O 1
ATOM 9186 N N . ASN F 6 23 ? 241.956 246.420 214.868 1.00 20.08 23 ASN 8 N 1
ATOM 9187 C CA . ASN F 6 23 ? 240.682 245.833 214.489 1.00 20.08 23 ASN 8 CA 1
ATOM 9188 C C . ASN F 6 23 ? 240.866 244.358 214.169 1.00 20.08 23 ASN 8 C 1
ATOM 9189 O O . ASN F 6 23 ? 241.872 243.958 213.580 1.00 20.08 23 ASN 8 O 1
ATOM 9194 N N . VAL F 6 24 ? 239.902 243.548 214.588 1.00 19.06 24 VAL 8 N 1
ATOM 9195 C CA . VAL F 6 24 ? 239.910 242.124 214.286 1.00 19.06 24 VAL 8 CA 1
ATOM 9196 C C . VAL F 6 24 ? 239.473 241.966 212.838 1.00 19.06 24 VAL 8 C 1
ATOM 9197 O O . VAL F 6 24 ? 238.397 242.450 212.463 1.00 19.06 24 VAL 8 O 1
ATOM 9201 N N . PRO F 6 25 ? 240.267 241.323 211.990 1.00 19.43 25 PRO 8 N 1
ATOM 9202 C CA . PRO F 6 25 ? 239.871 241.171 210.592 1.00 19.43 25 PRO 8 CA 1
ATOM 9203 C C . PRO F 6 25 ? 238.831 240.084 210.414 1.00 19.43 25 PRO 8 C 1
ATOM 9204 O O . PRO F 6 25 ? 238.796 239.091 211.144 1.00 19.43 25 PRO 8 O 1
ATOM 9208 N N . HIS F 6 26 ? 237.981 240.290 209.439 1.00 16.82 26 HIS 8 N 1
ATOM 9209 C CA . HIS F 6 26 ? 237.163 239.220 208.911 1.00 16.82 26 HIS 8 CA 1
ATOM 9210 C C . HIS F 6 26 ? 238.053 238.249 208.138 1.00 16.82 26 HIS 8 C 1
ATOM 9211 O O . HIS F 6 26 ? 239.093 238.649 207.612 1.00 16.82 26 HIS 8 O 1
ATOM 9218 N N . PRO F 6 27 ? 237.692 236.952 208.099 1.00 18.03 27 PRO 8 N 1
ATOM 9219 C CA . PRO F 6 27 ? 238.431 235.983 207.272 1.00 18.03 27 PRO 8 CA 1
ATOM 9220 C C . PRO F 6 27 ? 238.564 236.319 205.790 1.00 18.03 27 PRO 8 C 1
ATOM 9221 O O . PRO F 6 27 ? 239.512 235.871 205.143 1.00 18.03 27 PRO 8 O 1
ATOM 9225 N N . PHE F 6 28 ? 237.634 237.100 205.240 1.00 16.45 28 PHE 8 N 1
ATOM 9226 C CA . PHE F 6 28 ? 237.725 237.491 203.837 1.00 16.45 28 PHE 8 CA 1
ATOM 9227 C C . PHE F 6 28 ? 238.747 238.598 203.642 1.00 16.45 28 PHE 8 C 1
ATOM 9228 O O . PHE F 6 28 ? 239.383 238.683 202.588 1.00 16.45 28 PHE 8 O 1
ATOM 9236 N N . GLN F 6 29 ? 238.907 239.464 204.639 1.00 18.76 29 GLN 8 N 1
ATOM 9237 C CA . GLN F 6 29 ? 239.940 240.490 204.581 1.00 18.76 29 GLN 8 CA 1
ATOM 9238 C C . GLN F 6 29 ? 241.321 239.891 204.782 1.00 18.76 29 GLN 8 C 1
ATOM 9239 O O . GLN F 6 29 ? 242.314 240.430 204.285 1.00 18.76 29 GLN 8 O 1
ATOM 9245 N N . THR F 6 30 ? 241.395 238.780 205.514 1.00 23.26 30 THR 8 N 1
ATOM 9246 C CA . THR F 6 30 ? 242.679 238.159 205.810 1.00 23.26 30 THR 8 CA 1
ATOM 9247 C C . THR F 6 30 ? 243.263 237.489 204.575 1.00 23.26 30 THR 8 C 1
ATOM 9248 O O . THR F 6 30 ? 244.443 237.674 204.258 1.00 23.26 30 THR 8 O 1
ATOM 9252 N N . SER F 6 31 ? 242.450 236.732 203.847 1.00 27.04 31 SER 8 N 1
ATOM 9253 C CA . SER F 6 31 ? 242.935 236.015 202.682 1.00 27.04 31 SER 8 CA 1
ATOM 9254 C C . SER F 6 31 ? 241.888 236.024 201.583 1.00 27.04 31 SER 8 C 1
ATOM 9255 O O . SER F 6 31 ? 240.694 235.873 201.847 1.00 27.04 31 SER 8 O 1
ATOM 9258 N N . PHE F 6 32 ? 242.352 236.215 200.347 1.00 28.99 32 PHE 8 N 1
ATOM 9259 C CA . PHE F 6 32 ? 241.463 236.159 199.194 1.00 28.99 32 PHE 8 CA 1
ATOM 9260 C C . PHE F 6 32 ? 241.062 234.724 198.877 1.00 28.99 32 PHE 8 C 1
ATOM 9261 O O . PHE F 6 32 ? 240.016 234.489 198.264 1.00 28.99 32 PHE 8 O 1
ATOM 9269 N N . TYR F 6 33 ? 241.884 233.755 199.280 1.00 28.52 33 TYR 8 N 1
ATOM 9270 C CA . TYR F 6 33 ? 241.579 232.357 199.001 1.00 28.52 33 TYR 8 CA 1
ATOM 9271 C C . TYR F 6 33 ? 240.387 231.874 199.817 1.00 28.52 33 TYR 8 C 1
ATOM 9272 O O . TYR F 6 33 ? 239.628 231.008 199.366 1.00 28.52 33 TYR 8 O 1
ATOM 9281 N N . THR F 6 34 ? 240.214 232.409 201.028 1.00 24.36 34 THR 8 N 1
ATOM 9282 C CA . THR F 6 34 ? 239.030 232.080 201.812 1.00 24.36 34 THR 8 CA 1
ATOM 9283 C C . THR F 6 34 ? 237.785 232.675 201.180 1.00 24.36 34 THR 8 C 1
ATOM 9284 O O . THR F 6 34 ? 236.725 232.044 201.165 1.00 24.36 34 THR 8 O 1
ATOM 9288 N N . TYR F 6 35 ? 237.898 233.886 200.642 1.00 19.96 35 TYR 8 N 1
ATOM 9289 C CA . TYR F 6 35 ? 236.759 234.508 199.983 1.00 19.96 35 TYR 8 CA 1
ATOM 9290 C C . TYR F 6 35 ? 236.426 233.799 198.681 1.00 19.96 35 TYR 8 C 1
ATOM 9291 O O . TYR F 6 35 ? 235.254 233.657 198.320 1.00 19.96 35 TYR 8 O 1
ATOM 9300 N N . ALA F 6 36 ? 237.450 233.340 197.964 1.00 22.69 36 ALA 8 N 1
ATOM 9301 C CA . ALA F 6 36 ? 237.225 232.708 196.673 1.00 22.69 36 ALA 8 CA 1
ATOM 9302 C C . ALA F 6 36 ? 236.584 231.338 196.831 1.00 22.69 36 ALA 8 C 1
ATOM 9303 O O . ALA F 6 36 ? 235.742 230.941 196.024 1.00 22.69 36 ALA 8 O 1
ATOM 9305 N N . THR F 6 37 ? 236.949 230.609 197.882 1.00 25.60 37 THR 8 N 1
ATOM 9306 C CA . THR F 6 37 ? 236.502 229.227 197.996 1.00 25.60 37 THR 8 CA 1
ATOM 9307 C C . THR F 6 37 ? 235.222 229.111 198.812 1.00 25.60 37 THR 8 C 1
ATOM 9308 O O . THR F 6 37 ? 234.489 228.125 198.687 1.00 25.60 37 THR 8 O 1
ATOM 9312 N N . LYS F 6 38 ? 234.931 230.100 199.657 1.00 23.03 38 LYS 8 N 1
ATOM 9313 C CA . LYS F 6 38 ? 233.743 229.994 200.496 1.00 23.03 38 LYS 8 CA 1
ATOM 9314 C C . LYS F 6 38 ? 232.612 230.880 199.994 1.00 23.03 38 LYS 8 C 1
ATOM 9315 O O . LYS F 6 38 ? 231.438 230.563 200.205 1.00 23.03 38 LYS 8 O 1
ATOM 9321 N N . LYS F 6 39 ? 232.927 231.986 199.348 1.00 19.61 39 LYS 8 N 1
ATOM 9322 C CA . LYS F 6 39 ? 231.825 232.836 198.918 1.00 19.61 39 LYS 8 CA 1
ATOM 9323 C C . LYS F 6 39 ? 231.826 233.143 197.430 1.00 19.61 39 LYS 8 C 1
ATOM 9324 O O . LYS F 6 39 ? 230.765 233.110 196.814 1.00 19.61 39 LYS 8 O 1
ATOM 9330 N N . LEU F 6 40 ? 232.986 233.422 196.834 1.00 21.50 40 LEU 8 N 1
ATOM 9331 C CA . LEU F 6 40 ? 233.012 233.924 195.462 1.00 21.50 40 LEU 8 CA 1
ATOM 9332 C C . LEU F 6 40 ? 232.635 232.844 194.454 1.00 21.50 40 LEU 8 C 1
ATOM 9333 O O . LEU F 6 40 ? 231.809 233.077 193.569 1.00 21.50 40 LEU 8 O 1
ATOM 9338 N N . ILE F 6 41 ? 233.215 231.659 194.575 1.00 24.07 41 ILE 8 N 1
ATOM 9339 C CA . ILE F 6 41 ? 232.856 230.545 193.699 1.00 24.07 41 ILE 8 CA 1
ATOM 9340 C C . ILE F 6 41 ? 231.539 229.885 194.123 1.00 24.07 41 ILE 8 C 1
ATOM 9341 O O . ILE F 6 41 ? 230.728 229.598 193.236 1.00 24.07 41 ILE 8 O 1
ATOM 9346 N N . PRO F 6 42 ? 231.224 229.627 195.437 1.00 23.70 42 PRO 8 N 1
ATOM 9347 C CA . PRO F 6 42 ? 229.888 229.084 195.736 1.00 23.70 42 PRO 8 CA 1
ATOM 9348 C C . PRO F 6 42 ? 228.700 230.002 195.459 1.00 23.70 42 PRO 8 C 1
ATOM 9349 O O . PRO F 6 42 ? 227.655 229.520 195.018 1.00 23.70 42 PRO 8 O 1
ATOM 9353 N N . ARG F 6 43 ? 228.824 231.307 195.699 1.00 20.92 43 ARG 8 N 1
ATOM 9354 C CA . ARG F 6 43 ? 227.644 232.160 195.604 1.00 20.92 43 ARG 8 CA 1
ATOM 9355 C C . ARG F 6 43 ? 227.630 233.007 194.339 1.00 20.92 43 ARG 8 C 1
ATOM 9356 O O . ARG F 6 43 ? 226.559 233.263 193.782 1.00 20.92 43 ARG 8 O 1
ATOM 9364 N N . HIS F 6 44 ? 228.788 233.462 193.872 1.00 20.05 44 HIS 8 N 1
ATOM 9365 C CA . HIS F 6 44 ? 228.848 234.448 192.803 1.00 20.05 44 HIS 8 CA 1
ATOM 9366 C C . HIS F 6 44 ? 229.377 233.894 191.491 1.00 20.05 44 HIS 8 C 1
ATOM 9367 O O . HIS F 6 44 ? 229.785 234.679 190.636 1.00 20.05 44 HIS 8 O 1
ATOM 9374 N N . TRP F 6 45 ? 229.362 232.574 191.293 1.00 25.98 45 TRP 8 N 1
ATOM 9375 C CA . TRP F 6 45 ? 229.868 232.028 190.037 1.00 25.98 45 TRP 8 CA 1
ATOM 9376 C C . TRP F 6 45 ? 228.908 232.271 188.883 1.00 25.98 45 TRP 8 C 1
ATOM 9377 O O . TRP F 6 45 ? 229.283 232.098 187.720 1.00 25.98 45 TRP 8 O 1
ATOM 9388 N N . TYR F 6 46 ? 227.669 232.659 189.179 1.00 23.43 46 TYR 8 N 1
ATOM 9389 C CA . TYR F 6 46 ? 226.742 233.049 188.127 1.00 23.43 46 TYR 8 CA 1
ATOM 9390 C C . TYR F 6 46 ? 227.153 234.372 187.494 1.00 23.43 46 TYR 8 C 1
ATOM 9391 O O . TYR F 6 46 ? 227.039 234.538 186.276 1.00 23.43 46 TYR 8 O 1
ATOM 9400 N N . LEU F 6 47 ? 227.614 235.333 188.305 1.00 22.39 47 LEU 8 N 1
ATOM 9401 C CA . LEU F 6 47 ? 228.150 236.574 187.749 1.00 22.39 47 LEU 8 CA 1
ATOM 9402 C C . LEU F 6 47 ? 229.441 236.340 186.993 1.00 22.39 47 LEU 8 C 1
ATOM 9403 O O . LEU F 6 47 ? 229.653 236.929 185.929 1.00 22.39 47 LEU 8 O 1
ATOM 9408 N N . LEU F 6 48 ? 230.338 235.530 187.558 1.00 25.74 48 LEU 8 N 1
ATOM 9409 C CA . LEU F 6 48 ? 231.627 235.285 186.924 1.00 25.74 48 LEU 8 CA 1
ATOM 9410 C C . LEU F 6 48 ? 231.454 234.545 185.610 1.00 25.74 48 LEU 8 C 1
ATOM 9411 O O . LEU F 6 48 ? 232.169 234.815 184.643 1.00 25.74 48 LEU 8 O 1
ATOM 9416 N N . GLY F 6 49 ? 230.491 233.628 185.547 1.00 26.43 49 GLY 8 N 1
ATOM 9417 C CA . GLY F 6 49 ? 230.146 233.021 184.275 1.00 26.43 49 GLY 8 CA 1
ATOM 9418 C C . GLY F 6 49 ? 229.358 233.960 183.388 1.00 26.43 49 GLY 8 C 1
ATOM 9419 O O . GLY F 6 49 ? 229.414 233.865 182.161 1.00 26.43 49 GLY 8 O 1
ATOM 9420 N N . GLY F 6 50 ? 228.600 234.871 183.998 1.00 23.88 50 GLY 8 N 1
ATOM 9421 C CA . GLY F 6 50 ? 227.900 235.878 183.221 1.00 23.88 50 GLY 8 CA 1
ATOM 9422 C C . GLY F 6 50 ? 228.836 236.920 182.645 1.00 23.88 50 GLY 8 C 1
ATOM 9423 O O . GLY F 6 50 ? 228.605 237.437 181.551 1.00 23.88 50 GLY 8 O 1
ATOM 9424 N N . PHE F 6 51 ? 229.897 237.255 183.382 1.00 24.37 51 PHE 8 N 1
ATOM 9425 C CA . PHE F 6 51 ? 230.949 238.101 182.830 1.00 24.37 51 PHE 8 CA 1
ATOM 9426 C C . PHE F 6 51 ? 231.741 237.359 181.767 1.00 24.37 51 PHE 8 C 1
ATOM 9427 O O . PHE F 6 51 ? 232.139 237.950 180.760 1.00 24.37 51 PHE 8 O 1
ATOM 9435 N N . THR F 6 52 ? 231.990 236.065 181.985 1.00 27.48 52 THR 8 N 1
ATOM 9436 C CA . THR F 6 52 ? 232.755 235.261 181.034 1.00 27.48 52 THR 8 CA 1
ATOM 9437 C C . THR F 6 52 ? 231.987 235.080 179.731 1.00 27.48 52 THR 8 C 1
ATOM 9438 O O . THR F 6 52 ? 232.588 235.005 178.654 1.00 27.48 52 THR 8 O 1
ATOM 9442 N N . PHE F 6 53 ? 230.656 235.046 179.807 1.00 25.90 53 PHE 8 N 1
ATOM 9443 C CA . PHE F 6 53 ? 229.847 235.014 178.595 1.00 25.90 53 PHE 8 CA 1
ATOM 9444 C C . PHE F 6 53 ? 230.001 236.295 177.791 1.00 25.90 53 PHE 8 C 1
ATOM 9445 O O . PHE F 6 53 ? 230.132 236.248 176.567 1.00 25.90 53 PHE 8 O 1
ATOM 9453 N N . THR F 6 54 ? 230.001 237.445 178.462 1.00 26.49 54 THR 8 N 1
ATOM 9454 C CA . THR F 6 54 ? 229.990 238.720 177.755 1.00 26.49 54 THR 8 CA 1
ATOM 9455 C C . THR F 6 54 ? 231.351 239.032 177.148 1.00 26.49 54 THR 8 C 1
ATOM 9456 O O . THR F 6 54 ? 231.433 239.625 176.068 1.00 26.49 54 THR 8 O 1
ATOM 9460 N N . ILE F 6 55 ? 232.430 238.622 177.814 1.00 27.30 55 ILE 8 N 1
ATOM 9461 C CA . ILE F 6 55 ? 233.769 238.868 177.287 1.00 27.30 55 ILE 8 CA 1
ATOM 9462 C C . ILE F 6 55 ? 234.034 237.977 176.074 1.00 27.30 55 ILE 8 C 1
ATOM 9463 O O . ILE F 6 55 ? 234.632 238.413 175.083 1.00 27.30 55 ILE 8 O 1
ATOM 9468 N N . THR F 6 56 ? 233.551 236.735 176.108 1.00 29.18 56 THR 8 N 1
ATOM 9469 C CA . THR F 6 56 ? 233.742 235.856 174.958 1.00 29.18 56 THR 8 CA 1
ATOM 9470 C C . THR F 6 56 ? 232.797 236.208 173.816 1.00 29.18 56 THR 8 C 1
ATOM 9471 O O . THR F 6 56 ? 233.152 236.041 172.646 1.00 29.18 56 THR 8 O 1
ATOM 9475 N N . LEU F 6 57 ? 231.592 236.692 174.127 1.00 30.35 57 LEU 8 N 1
ATOM 9476 C CA . LEU F 6 57 ? 230.657 237.073 173.072 1.00 30.35 57 LEU 8 CA 1
ATOM 9477 C C . LEU F 6 57 ? 231.115 238.343 172.370 1.00 30.35 57 LEU 8 C 1
ATOM 9478 O O . LEU F 6 57 ? 230.999 238.468 171.147 1.00 30.35 57 LEU 8 O 1
ATOM 9483 N N . TYR F 6 58 ? 231.661 239.291 173.129 1.00 30.90 58 TYR 8 N 1
ATOM 9484 C CA . TYR F 6 58 ? 232.115 240.538 172.526 1.00 30.90 58 TYR 8 CA 1
ATOM 9485 C C . TYR F 6 58 ? 233.444 240.340 171.814 1.00 30.90 58 TYR 8 C 1
ATOM 9486 O O . TYR F 6 58 ? 233.819 241.138 170.951 1.00 30.90 58 TYR 8 O 1
ATOM 9495 N N . GLY F 6 59 ? 234.174 239.285 172.171 1.00 32.30 59 GLY 8 N 1
ATOM 9496 C CA . GLY F 6 59 ? 235.336 238.905 171.393 1.00 32.30 59 GLY 8 CA 1
ATOM 9497 C C . GLY F 6 59 ? 234.968 238.218 170.096 1.00 32.30 59 GLY 8 C 1
ATOM 9498 O O . GLY F 6 59 ? 235.748 238.222 169.144 1.00 32.30 59 GLY 8 O 1
ATOM 9499 N N . ILE F 6 60 ? 233.787 237.607 170.044 1.00 35.28 60 ILE 8 N 1
ATOM 9500 C CA . ILE F 6 60 ? 233.264 237.087 168.788 1.00 35.28 60 ILE 8 CA 1
ATOM 9501 C C . ILE F 6 60 ? 232.787 238.231 167.903 1.00 35.28 60 ILE 8 C 1
ATOM 9502 O O . ILE F 6 60 ? 233.054 238.251 166.698 1.00 35.28 60 ILE 8 O 1
ATOM 9507 N N . LEU F 6 61 ? 232.123 239.225 168.496 1.00 36.64 61 LEU 8 N 1
ATOM 9508 C CA . LEU F 6 61 ? 231.666 240.381 167.732 1.00 36.64 61 LEU 8 CA 1
ATOM 9509 C C . LEU F 6 61 ? 232.830 241.274 167.322 1.00 36.64 61 LEU 8 C 1
ATOM 9510 O O . LEU F 6 61 ? 232.713 242.057 166.374 1.00 36.64 61 LEU 8 O 1
ATOM 9515 N N . ASP F 6 62 ? 233.954 241.187 168.031 1.00 36.08 62 ASP 8 N 1
ATOM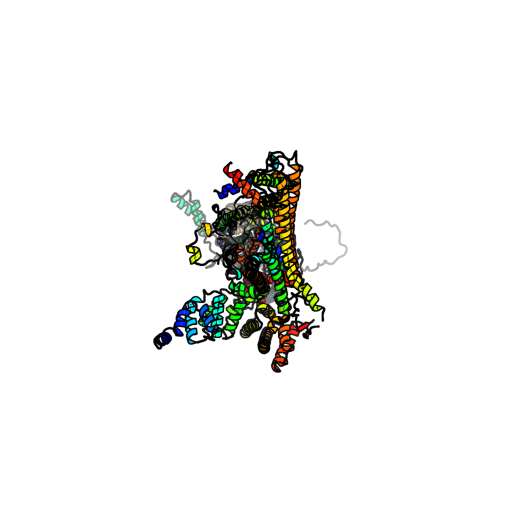 9516 C CA . ASP F 6 62 ? 235.160 241.867 167.575 1.00 36.08 62 ASP 8 CA 1
ATOM 9517 C C . ASP F 6 62 ? 235.791 241.126 166.407 1.00 36.08 62 ASP 8 C 1
ATOM 9518 O O . ASP F 6 62 ? 236.396 241.742 165.525 1.00 36.08 62 ASP 8 O 1
ATOM 9523 N N . GLY F 6 63 ? 235.669 239.800 166.392 1.00 38.19 63 GLY 8 N 1
ATOM 9524 C CA . GLY F 6 63 ? 236.200 239.031 165.282 1.00 38.19 63 GLY 8 CA 1
ATOM 9525 C C . GLY F 6 63 ? 235.360 239.160 164.028 1.00 38.19 63 GLY 8 C 1
ATOM 9526 O O . GLY F 6 63 ? 235.876 239.070 162.915 1.00 38.19 63 GLY 8 O 1
ATOM 9527 N N . LEU F 6 64 ? 234.051 239.360 164.190 1.00 40.03 64 LEU 8 N 1
ATOM 9528 C CA . LEU F 6 64 ? 233.197 239.596 163.031 1.00 40.03 64 LEU 8 CA 1
ATOM 9529 C C . LEU F 6 64 ? 233.415 240.992 162.474 1.00 40.03 64 LEU 8 C 1
ATOM 9530 O O . LEU F 6 64 ? 233.319 241.209 161.262 1.00 40.03 64 LEU 8 O 1
ATOM 9535 N N . ARG F 6 65 ? 233.703 241.952 163.348 1.00 38.57 65 ARG 8 N 1
ATOM 9536 C CA . ARG F 6 65 ? 233.979 243.310 162.904 1.00 38.57 65 ARG 8 CA 1
ATOM 9537 C C . ARG F 6 65 ? 235.345 243.408 162.240 1.00 38.57 65 ARG 8 C 1
ATOM 9538 O O . ARG F 6 65 ? 235.526 244.190 161.302 1.00 38.57 65 ARG 8 O 1
ATOM 9546 N N . ASP F 6 66 ? 236.308 242.610 162.699 1.00 39.62 66 ASP 8 N 1
ATOM 9547 C CA . ASP F 6 66 ? 237.649 242.646 162.136 1.00 39.62 66 ASP 8 CA 1
ATOM 9548 C C . ASP F 6 66 ? 237.738 241.865 160.834 1.00 39.62 66 ASP 8 C 1
ATOM 9549 O O . ASP F 6 66 ? 238.570 242.186 159.981 1.00 39.62 66 ASP 8 O 1
ATOM 9554 N N . SER F 6 67 ? 236.905 240.837 160.669 1.00 38.60 67 SER 8 N 1
ATOM 9555 C CA . SER F 6 67 ? 236.820 240.149 159.388 1.00 38.60 67 SER 8 CA 1
ATOM 9556 C C . SER F 6 67 ? 236.063 240.975 158.361 1.00 38.60 67 SER 8 C 1
ATOM 9557 O O . SER F 6 67 ? 236.275 240.809 157.157 1.00 38.60 67 SER 8 O 1
ATOM 9560 N N . GLY F 6 68 ? 235.171 241.854 158.811 1.00 38.27 68 GLY 8 N 1
ATOM 9561 C CA . GLY F 6 68 ? 234.509 242.751 157.885 1.00 38.27 68 GLY 8 CA 1
ATOM 9562 C C . GLY F 6 68 ? 235.430 243.847 157.392 1.00 38.27 68 GLY 8 C 1
ATOM 9563 O O . GLY F 6 68 ? 235.264 244.356 156.282 1.00 38.27 68 GLY 8 O 1
ATOM 9564 N N . LYS F 6 69 ? 236.406 244.233 158.214 1.00 37.68 69 LYS 8 N 1
ATOM 9565 C CA . LYS F 6 69 ? 237.416 245.184 157.768 1.00 37.68 69 LYS 8 CA 1
ATOM 9566 C C . LYS F 6 69 ? 238.391 244.530 156.803 1.00 37.68 69 LYS 8 C 1
ATOM 9567 O O . LYS F 6 69 ? 238.858 245.170 155.858 1.00 37.68 69 LYS 8 O 1
ATOM 9573 N N . LYS F 6 70 ? 238.711 243.255 157.028 1.00 39.09 70 LYS 8 N 1
ATOM 9574 C CA . LYS F 6 70 ? 239.655 242.557 156.163 1.00 39.09 70 LYS 8 CA 1
ATOM 9575 C C . LYS F 6 70 ? 239.029 242.235 154.814 1.00 39.09 70 LYS 8 C 1
ATOM 9576 O O . LYS F 6 70 ? 239.713 242.233 153.786 1.00 39.09 70 LYS 8 O 1
ATOM 9582 N N . LYS F 6 71 ? 237.724 241.966 154.798 1.00 42.96 71 LYS 8 N 1
ATOM 9583 C CA . LYS F 6 71 ? 237.029 241.721 153.541 1.00 42.96 71 LYS 8 CA 1
ATOM 9584 C C . LYS F 6 71 ? 236.925 243.001 152.722 1.00 42.96 71 LYS 8 C 1
ATOM 9585 O O . LYS F 6 71 ? 237.088 242.986 151.498 1.00 42.96 71 LYS 8 O 1
ATOM 9591 N N . ALA F 6 72 ? 236.686 244.129 153.390 1.00 40.95 72 ALA 8 N 1
ATOM 9592 C CA . ALA F 6 72 ? 236.600 245.401 152.683 1.00 40.95 72 ALA 8 CA 1
ATOM 9593 C C . ALA F 6 72 ? 237.980 245.912 152.288 1.00 40.95 72 ALA 8 C 1
ATOM 9594 O O . ALA F 6 72 ? 238.111 246.696 151.343 1.00 40.95 72 ALA 8 O 1
ATOM 9596 N N . TYR F 6 73 ? 239.021 245.489 153.007 1.00 44.10 73 TYR 8 N 1
ATOM 9597 C CA . TYR F 6 73 ? 240.378 245.898 152.661 1.00 44.10 73 TYR 8 CA 1
ATOM 9598 C C . TYR F 6 73 ? 240.861 245.183 151.410 1.00 44.10 73 TYR 8 C 1
ATOM 9599 O O . TYR F 6 73 ? 241.404 245.812 150.497 1.00 44.10 73 TYR 8 O 1
ATOM 9608 N N . ASP F 6 74 ? 240.669 243.864 151.353 1.00 46.98 74 ASP 8 N 1
ATOM 9609 C CA . ASP F 6 74 ? 241.131 243.090 150.208 1.00 46.98 74 ASP 8 CA 1
ATOM 9610 C C . ASP F 6 74 ? 240.279 243.358 148.975 1.00 46.98 74 ASP 8 C 1
ATOM 9611 O O . ASP F 6 74 ? 240.724 243.133 147.845 1.00 46.98 74 ASP 8 O 1
ATOM 9616 N N . GLU F 6 75 ? 239.047 243.831 149.171 1.00 50.26 75 GLU 8 N 1
ATOM 9617 C CA . GLU F 6 75 ? 238.208 244.188 148.034 1.00 50.26 75 GLU 8 CA 1
ATOM 9618 C C . GLU F 6 75 ? 238.692 245.470 147.372 1.00 50.26 75 GLU 8 C 1
ATOM 9619 O O . GLU F 6 75 ? 238.500 245.663 146.168 1.00 50.26 75 GLU 8 O 1
ATOM 9625 N N . ALA F 6 76 ? 239.314 246.364 148.141 1.00 53.03 76 ALA 8 N 1
ATOM 9626 C CA . ALA F 6 76 ? 239.785 247.619 147.566 1.00 53.03 76 ALA 8 CA 1
ATOM 9627 C C . ALA F 6 76 ? 241.180 247.469 146.976 1.00 53.03 76 ALA 8 C 1
ATOM 9628 O O . ALA F 6 76 ? 241.546 248.189 146.042 1.00 53.03 76 ALA 8 O 1
ATOM 9630 N N . ILE F 6 77 ? 241.976 246.543 147.512 1.00 54.43 77 ILE 8 N 1
ATOM 9631 C CA . ILE F 6 77 ? 243.306 246.296 146.960 1.00 54.43 77 ILE 8 CA 1
ATOM 9632 C C . ILE F 6 77 ? 243.197 245.566 145.628 1.00 54.43 77 ILE 8 C 1
ATOM 9633 O O . ILE F 6 77 ? 243.912 245.880 144.668 1.00 54.43 77 ILE 8 O 1
ATOM 9638 N N . HIS F 6 78 ? 242.269 244.609 145.533 1.00 57.80 78 HIS 8 N 1
ATOM 9639 C CA . HIS F 6 78 ? 242.103 243.853 144.295 1.00 57.80 78 HIS 8 CA 1
ATOM 9640 C C . HIS F 6 78 ? 241.445 244.694 143.208 1.00 57.80 78 HIS 8 C 1
ATOM 9641 O O . HIS F 6 78 ? 241.641 244.438 142.015 1.00 57.80 78 HIS 8 O 1
ATOM 9648 N N . ALA F 6 79 ? 240.666 245.699 143.595 1.00 57.66 79 ALA 8 N 1
ATOM 9649 C CA . ALA F 6 79 ? 240.006 246.572 142.635 1.00 57.66 79 ALA 8 CA 1
ATOM 9650 C C . ALA F 6 79 ? 240.869 247.751 142.208 1.00 57.66 79 ALA 8 C 1
ATOM 9651 O O . ALA F 6 79 ? 240.397 248.599 141.445 1.00 57.66 79 ALA 8 O 1
ATOM 9653 N N . GLY F 6 80 ? 242.111 247.826 142.674 1.00 59.02 80 GLY 8 N 1
ATOM 9654 C CA . GLY F 6 80 ? 242.968 248.947 142.323 1.00 59.02 80 GLY 8 CA 1
ATOM 9655 C C . GLY F 6 80 ? 242.562 250.247 142.979 1.00 59.02 80 GLY 8 C 1
ATOM 9656 O O . GLY F 6 80 ? 242.790 251.324 142.414 1.00 59.02 80 GLY 8 O 1
ATOM 9657 N N . LYS F 6 81 ? 241.964 250.173 144.162 1.00 59.25 81 LYS 8 N 1
ATOM 9658 C CA . LYS F 6 81 ? 241.516 251.344 144.898 1.00 59.25 81 LYS 8 CA 1
ATOM 9659 C C . LYS F 6 81 ? 242.352 251.499 146.157 1.00 59.25 81 LYS 8 C 1
ATOM 9660 O O . LYS F 6 81 ? 243.154 250.623 146.493 1.00 59.25 81 LYS 8 O 1
ATOM 9666 N N . THR F 6 82 ? 242.182 252.624 146.833 1.00 57.50 82 THR 8 N 1
ATOM 9667 C CA . THR F 6 82 ? 242.729 252.770 148.169 1.00 57.50 82 THR 8 CA 1
ATOM 9668 C C . THR F 6 82 ? 241.700 252.293 149.197 1.00 57.50 82 THR 8 C 1
ATOM 9669 O O . THR F 6 82 ? 240.493 252.495 149.000 1.00 57.50 82 THR 8 O 1
ATOM 9673 N N . PRO F 6 83 ? 242.122 251.605 150.261 1.00 53.72 83 PRO 8 N 1
ATOM 9674 C CA . PRO F 6 83 ? 241.134 251.087 151.219 1.00 53.72 83 PRO 8 CA 1
ATOM 9675 C C . PRO F 6 83 ? 240.599 252.149 152.158 1.00 53.72 83 PRO 8 C 1
ATOM 9676 O O . PRO F 6 83 ? 239.499 251.986 152.697 1.00 53.72 83 PRO 8 O 1
ATOM 9680 N N . TYR F 6 84 ? 241.343 253.224 152.371 1.00 56.79 84 TYR 8 N 1
ATOM 9681 C CA . TYR F 6 84 ? 240.928 254.345 153.196 1.00 56.79 84 TYR 8 CA 1
ATOM 9682 C C . TYR F 6 84 ? 240.953 255.606 152.346 1.00 56.79 84 TYR 8 C 1
ATOM 9683 O O . TYR F 6 84 ? 241.770 255.747 151.434 1.00 56.79 84 TYR 8 O 1
ATOM 9692 N N . THR F 6 85 ? 240.053 256.538 152.659 1.00 64.85 85 THR 8 N 1
ATOM 9693 C CA . THR F 6 85 ? 239.832 257.669 151.767 1.00 64.85 85 THR 8 CA 1
ATOM 9694 C C . THR F 6 85 ? 240.957 258.691 151.802 1.00 64.85 85 THR 8 C 1
ATOM 9695 O O . THR F 6 85 ? 241.683 258.812 150.809 1.00 64.85 85 THR 8 O 1
ATOM 9699 N N . ALA F 6 86 ? 241.152 259.374 152.933 1.00 68.85 86 ALA 8 N 1
ATOM 9700 C CA . ALA F 6 86 ? 242.162 260.419 153.065 1.00 68.85 86 ALA 8 CA 1
ATOM 9701 C C . ALA F 6 86 ? 242.353 260.828 154.517 1.00 68.85 86 ALA 8 C 1
ATOM 9702 O O . ALA F 6 86 ? 241.513 260.536 155.373 1.00 68.85 86 ALA 8 O 1
ATOM 9704 N N . GLY F 6 87 ? 243.460 261.507 154.798 1.00 68.35 87 GLY 8 N 1
ATOM 9705 C CA . GLY F 6 87 ? 243.535 262.313 155.999 1.00 68.35 87 GLY 8 CA 1
ATOM 9706 C C . GLY F 6 87 ? 243.078 263.730 155.703 1.00 68.35 87 GLY 8 C 1
ATOM 9707 O O . GLY F 6 87 ? 243.172 264.213 154.573 1.00 68.35 87 GLY 8 O 1
ATOM 9708 N N . GLY F 6 88 ? 242.569 264.403 156.735 1.00 67.32 88 GLY 8 N 1
ATOM 9709 C CA . GLY F 6 88 ? 242.037 265.743 156.538 1.00 67.32 88 GLY 8 CA 1
ATOM 9710 C C . GLY F 6 88 ? 243.117 266.783 156.308 1.00 67.32 88 GLY 8 C 1
ATOM 9711 O O . GLY F 6 88 ? 242.863 267.836 155.718 1.00 67.32 88 GLY 8 O 1
ATOM 9712 N N . HIS F 6 89 ? 244.331 266.507 156.773 1.00 63.31 89 HIS 8 N 1
ATOM 9713 C CA . HIS F 6 89 ? 245.454 267.424 156.617 1.00 63.31 89 HIS 8 CA 1
ATOM 9714 C C . HIS F 6 89 ? 245.909 267.484 155.159 1.00 63.31 89 HIS 8 C 1
ATOM 9715 O O . HIS F 6 89 ? 245.870 268.541 154.527 1.00 63.31 89 HIS 8 O 1
ATOM 9722 N N . ALA G 7 2 ? 250.611 273.147 208.097 1.00 69.43 2 ALA 9 N 1
ATOM 9723 C CA . ALA G 7 2 ? 250.963 274.550 207.905 1.00 69.43 2 ALA 9 CA 1
ATOM 9724 C C . ALA G 7 2 ? 250.415 275.069 206.579 1.00 69.43 2 ALA 9 C 1
ATOM 9725 O O . ALA G 7 2 ? 249.564 275.954 206.555 1.00 69.43 2 ALA 9 O 1
ATOM 9727 N N . VAL G 7 3 ? 250.912 274.508 205.475 1.00 69.36 3 VAL 9 N 1
ATOM 9728 C CA . VAL G 7 3 ? 250.402 274.876 204.157 1.00 69.36 3 VAL 9 CA 1
ATOM 9729 C C . VAL G 7 3 ? 249.008 274.289 203.952 1.00 69.36 3 VAL 9 C 1
ATOM 9730 O O . VAL G 7 3 ? 248.157 274.875 203.271 1.00 69.36 3 VAL 9 O 1
ATOM 9734 N N . THR G 7 4 ? 248.730 273.158 204.599 1.00 68.41 4 THR 9 N 1
ATOM 9735 C CA . THR G 7 4 ? 247.416 272.542 204.481 1.00 68.41 4 THR 9 CA 1
ATOM 9736 C C . THR G 7 4 ? 246.490 273.025 205.595 1.00 68.41 4 THR 9 C 1
ATOM 9737 O O . THR G 7 4 ? 245.279 273.174 205.389 1.00 68.41 4 THR 9 O 1
ATOM 9741 N N . SER G 7 5 ? 247.050 273.316 206.772 1.00 68.80 5 SER 9 N 1
ATOM 9742 C CA . SER G 7 5 ? 246.222 273.742 207.895 1.00 68.80 5 SER 9 CA 1
ATOM 9743 C C . SER G 7 5 ? 245.732 275.174 207.716 1.00 68.80 5 SER 9 C 1
ATOM 9744 O O . SER G 7 5 ? 244.640 275.523 208.178 1.00 68.80 5 SER 9 O 1
ATOM 9747 N N . PHE G 7 6 ? 246.524 276.022 207.055 1.00 67.13 6 PHE 9 N 1
ATOM 9748 C CA . PHE G 7 6 ? 246.046 277.363 206.735 1.00 67.13 6 PHE 9 CA 1
ATOM 9749 C C . PHE G 7 6 ? 244.973 277.316 205.661 1.00 67.13 6 PHE 9 C 1
ATOM 9750 O O . PHE G 7 6 ? 243.977 278.044 205.741 1.00 67.13 6 PHE 9 O 1
ATOM 9758 N N . LEU G 7 7 ? 245.166 276.469 204.646 1.00 66.10 7 LEU 9 N 1
ATOM 9759 C CA . LEU G 7 7 ? 244.253 276.432 203.508 1.00 66.10 7 LEU 9 CA 1
ATOM 9760 C C . LEU G 7 7 ? 242.890 275.881 203.908 1.00 66.10 7 LEU 9 C 1
ATOM 9761 O O . LEU G 7 7 ? 241.866 276.232 203.311 1.00 66.10 7 LEU 9 O 1
ATOM 9766 N N . GLY G 7 8 ? 242.858 275.021 204.925 1.00 65.54 8 GLY 9 N 1
ATOM 9767 C CA . GLY G 7 8 ? 241.583 274.605 205.481 1.00 65.54 8 GLY 9 CA 1
ATOM 9768 C C . GLY G 7 8 ? 240.900 275.717 206.251 1.00 65.54 8 GLY 9 C 1
ATOM 9769 O O . GLY G 7 8 ? 239.688 275.906 206.141 1.00 65.54 8 GLY 9 O 1
ATOM 9770 N N . LYS G 7 9 ? 241.674 276.471 207.036 1.00 64.52 9 LYS 9 N 1
ATOM 9771 C CA . LYS G 7 9 ? 241.121 277.593 207.788 1.00 64.52 9 LYS 9 CA 1
ATOM 9772 C C . LYS G 7 9 ? 240.704 278.727 206.857 1.00 64.52 9 LYS 9 C 1
ATOM 9773 O O . LYS G 7 9 ? 239.738 279.447 207.134 1.00 64.52 9 LYS 9 O 1
ATOM 9779 N N . ALA G 7 10 ? 241.405 278.877 205.731 1.00 63.53 10 ALA 9 N 1
ATOM 9780 C CA . ALA G 7 10 ? 241.092 279.942 204.785 1.00 63.53 10 ALA 9 CA 1
ATOM 9781 C C . ALA G 7 10 ? 239.791 279.664 204.044 1.00 63.53 10 ALA 9 C 1
ATOM 9782 O O . ALA G 7 10 ? 238.931 280.546 203.931 1.00 63.53 10 ALA 9 O 1
ATOM 9784 N N . PHE G 7 11 ? 239.631 278.441 203.526 1.00 61.17 11 PHE 9 N 1
ATOM 9785 C CA . PHE G 7 11 ? 238.448 278.126 202.731 1.00 61.17 11 PHE 9 CA 1
ATOM 9786 C C . PHE G 7 11 ? 237.206 277.992 203.605 1.00 61.17 11 PHE 9 C 1
ATOM 9787 O O . PHE G 7 11 ? 236.089 278.246 203.140 1.00 61.17 11 PHE 9 O 1
ATOM 9795 N N . GLU G 7 12 ? 237.382 277.590 204.869 1.00 60.30 12 GLU 9 N 1
ATOM 9796 C CA . GLU G 7 12 ? 236.273 277.569 205.821 1.00 60.30 12 GLU 9 CA 1
ATOM 9797 C C . GLU G 7 12 ? 235.707 278.966 206.042 1.00 60.30 12 GLU 9 C 1
ATOM 9798 O O . GLU G 7 12 ? 234.487 279.143 206.141 1.00 60.30 12 GLU 9 O 1
ATOM 9804 N N . LYS G 7 13 ? 236.585 279.970 206.111 1.00 62.89 13 LYS 9 N 1
ATOM 9805 C CA . LYS G 7 13 ? 236.136 281.353 206.217 1.00 62.89 13 LYS 9 CA 1
ATOM 9806 C C . LYS G 7 13 ? 235.446 281.811 204.938 1.00 62.89 13 LYS 9 C 1
ATOM 9807 O O . LYS G 7 13 ? 234.497 282.599 204.985 1.00 62.89 13 LYS 9 O 1
ATOM 9813 N N . TYR G 7 14 ? 235.898 281.317 203.783 1.00 61.38 14 TYR 9 N 1
ATOM 9814 C CA . TYR G 7 14 ? 235.289 281.734 202.525 1.00 61.38 14 TYR 9 CA 1
ATOM 9815 C C . TYR G 7 14 ? 233.962 281.023 202.281 1.00 61.38 14 TYR 9 C 1
ATOM 9816 O O . TYR G 7 14 ? 233.006 281.639 201.795 1.00 61.38 14 TYR 9 O 1
ATOM 9825 N N . PHE G 7 15 ? 233.893 279.726 202.601 1.00 57.46 15 PHE 9 N 1
ATOM 9826 C CA . PHE G 7 15 ? 232.690 278.935 202.345 1.00 57.46 15 PHE 9 CA 1
ATOM 9827 C C . PHE G 7 15 ? 231.527 279.390 203.217 1.00 57.46 15 PHE 9 C 1
ATOM 9828 O O . PHE G 7 15 ? 230.389 279.491 202.744 1.00 57.46 15 PHE 9 O 1
ATOM 9836 N N . TYR G 7 16 ? 231.796 279.682 204.488 1.00 56.09 16 TYR 9 N 1
ATOM 9837 C CA . TYR G 7 16 ? 230.765 280.031 205.455 1.00 56.09 16 TYR 9 CA 1
ATOM 9838 C C . TYR G 7 16 ? 230.743 281.509 205.814 1.00 56.09 16 TYR 9 C 1
ATOM 9839 O O . TYR G 7 16 ? 229.697 282.156 205.696 1.00 56.09 16 TYR 9 O 1
ATOM 9848 N N . ASP G 7 17 ? 231.875 282.064 206.254 1.00 62.73 17 ASP 9 N 1
ATOM 9849 C CA . ASP G 7 17 ? 231.855 283.382 206.882 1.00 62.73 17 ASP 9 CA 1
ATOM 9850 C C . ASP G 7 17 ? 231.777 284.499 205.850 1.00 62.73 17 ASP 9 C 1
ATOM 9851 O O . ASP G 7 17 ? 231.084 285.499 206.064 1.00 62.73 17 ASP 9 O 1
ATOM 9856 N N . PHE G 7 18 ? 232.479 284.356 204.729 1.00 66.84 18 PHE 9 N 1
ATOM 9857 C CA . PHE G 7 18 ? 232.462 285.366 203.673 1.00 66.84 18 PHE 9 CA 1
ATOM 9858 C C . PHE G 7 18 ? 231.324 285.043 202.713 1.00 66.84 18 PHE 9 C 1
ATOM 9859 O O . PHE G 7 18 ? 231.420 284.112 201.912 1.00 66.84 18 PHE 9 O 1
ATOM 9867 N N . SER G 7 19 ? 230.252 285.820 202.790 1.00 70.22 19 SER 9 N 1
ATOM 9868 C CA . SER G 7 19 ? 229.124 285.705 201.878 1.00 70.22 19 SER 9 CA 1
ATOM 9869 C C . SER G 7 19 ? 228.971 287.019 201.130 1.00 70.22 19 SER 9 C 1
ATOM 9870 O O . SER G 7 19 ? 228.855 288.080 201.751 1.00 70.22 19 SER 9 O 1
ATOM 9873 N N . ALA G 7 20 ? 228.975 286.950 199.799 1.00 74.04 20 ALA 9 N 1
ATOM 9874 C CA . ALA G 7 20 ? 228.803 288.161 199.005 1.00 74.04 20 ALA 9 CA 1
ATOM 9875 C C . ALA G 7 20 ? 227.330 288.520 198.853 1.00 74.04 20 ALA 9 C 1
ATOM 9876 O O . ALA G 7 20 ? 226.994 289.573 198.302 1.00 74.04 20 ALA 9 O 1
ATOM 9878 N N . TYR G 7 21 ? 226.434 287.655 199.330 1.00 74.53 21 TYR 9 N 1
ATOM 9879 C CA . TYR G 7 21 ? 225.011 287.977 199.311 1.00 74.53 21 TYR 9 CA 1
ATOM 9880 C C . TYR G 7 21 ? 224.666 288.990 200.395 1.00 74.53 21 TYR 9 C 1
ATOM 9881 O O . TYR G 7 21 ? 223.732 289.786 200.245 1.00 74.53 21 TYR 9 O 1
ATOM 9890 N N . GLU G 7 22 ? 225.403 288.969 201.506 1.00 78.07 22 GLU 9 N 1
ATOM 9891 C CA . GLU G 7 22 ? 225.114 289.898 202.593 1.00 78.07 22 GLU 9 CA 1
ATOM 9892 C C . GLU G 7 22 ? 225.979 291.148 202.507 1.00 78.07 22 GLU 9 C 1
ATOM 9893 O O . GLU G 7 22 ? 225.532 292.242 202.868 1.00 78.07 22 GLU 9 O 1
ATOM 9899 N N . GLN G 7 23 ? 227.220 291.009 202.035 1.00 78.46 23 GLN 9 N 1
ATOM 9900 C CA . GLN G 7 23 ? 228.124 292.154 202.005 1.00 78.46 23 GLN 9 CA 1
ATOM 9901 C C . GLN G 7 23 ? 227.761 293.123 200.887 1.00 78.46 23 GLN 9 C 1
ATOM 9902 O O . GLN G 7 23 ? 228.007 294.329 201.000 1.00 78.46 23 GLN 9 O 1
ATOM 9908 N N . PHE G 7 24 ? 227.177 292.622 199.805 1.00 80.93 24 PHE 9 N 1
ATOM 9909 C CA . PHE G 7 24 ? 226.713 293.481 198.726 1.00 80.93 24 PHE 9 CA 1
ATOM 9910 C C . PHE G 7 24 ? 225.273 293.931 198.910 1.00 80.93 24 PHE 9 C 1
ATOM 9911 O O . PHE G 7 24 ? 224.814 294.800 198.162 1.00 80.93 24 PHE 9 O 1
ATOM 9919 N N . GLY G 7 25 ? 224.559 293.375 199.885 1.00 80.61 25 GLY 9 N 1
ATOM 9920 C CA . GLY G 7 25 ? 223.199 293.785 200.166 1.00 80.61 25 GLY 9 CA 1
ATOM 9921 C C . GLY G 7 25 ? 222.217 293.430 199.071 1.00 80.61 25 GLY 9 C 1
ATOM 9922 O O . GLY G 7 25 ? 221.449 294.281 198.617 1.00 80.61 25 GLY 9 O 1
ATOM 9923 N N . LEU G 7 26 ? 222.226 292.171 198.640 1.00 81.18 26 LEU 9 N 1
ATOM 9924 C CA . LEU G 7 26 ? 221.361 291.743 197.550 1.00 81.18 26 LEU 9 CA 1
ATOM 9925 C C . LEU G 7 26 ? 219.942 291.418 198.000 1.00 81.18 26 LEU 9 C 1
ATOM 9926 O O . LEU G 7 26 ? 219.150 290.936 197.186 1.00 81.18 26 LEU 9 O 1
ATOM 9931 N N . ASN G 7 27 ? 219.602 291.677 199.266 1.00 84.53 27 ASN 9 N 1
ATOM 9932 C CA . ASN G 7 27 ? 218.230 291.484 199.721 1.00 84.53 27 ASN 9 CA 1
ATOM 9933 C C . ASN G 7 27 ? 217.306 292.551 199.148 1.00 84.53 27 ASN 9 C 1
ATOM 9934 O O . ASN G 7 27 ? 216.090 292.350 199.062 1.00 84.53 27 ASN 9 O 1
ATOM 9939 N N . ARG G 7 28 ? 217.867 293.699 198.760 1.00 86.37 28 ARG 9 N 1
ATOM 9940 C CA . ARG G 7 28 ? 217.067 294.738 198.122 1.00 86.37 28 ARG 9 CA 1
ATOM 9941 C C . ARG G 7 28 ? 216.684 294.344 196.702 1.00 86.37 28 ARG 9 C 1
ATOM 9942 O O . ARG G 7 28 ? 215.560 294.604 196.258 1.00 86.37 28 ARG 9 O 1
ATOM 9950 N N . PHE G 7 29 ? 217.608 293.716 195.973 1.00 85.97 29 PHE 9 N 1
ATOM 9951 C CA . PHE G 7 29 ? 217.343 293.383 194.578 1.00 85.97 29 PHE 9 CA 1
ATOM 9952 C C . PHE G 7 29 ? 216.696 292.011 194.444 1.00 85.97 29 PHE 9 C 1
ATOM 9953 O O . PHE G 7 29 ? 215.809 291.818 193.603 1.00 85.97 29 PHE 9 O 1
ATOM 9961 N N . LEU G 7 30 ? 217.120 291.048 195.258 1.00 81.57 30 LEU 9 N 1
ATOM 9962 C CA . LEU G 7 30 ? 216.708 289.658 195.110 1.00 81.57 30 LEU 9 CA 1
ATOM 9963 C C . LEU G 7 30 ? 215.725 289.284 196.208 1.00 81.57 30 LEU 9 C 1
ATOM 9964 O O . LEU G 7 30 ? 215.785 289.827 197.316 1.00 81.57 30 LEU 9 O 1
ATOM 9969 N N . SER G 7 31 ? 214.824 288.354 195.887 1.00 78.71 31 SER 9 N 1
ATOM 9970 C CA . SER G 7 31 ? 213.850 287.882 196.864 1.00 78.71 31 SER 9 CA 1
ATOM 9971 C C . SER G 7 31 ? 214.493 286.961 197.890 1.00 78.71 31 SER 9 C 1
ATOM 9972 O O . SER G 7 31 ? 214.541 287.282 199.083 1.00 78.71 31 SER 9 O 1
ATOM 9975 N N . SER G 7 32 ? 215.011 285.823 197.442 1.00 73.85 32 SER 9 N 1
ATOM 9976 C CA . SER G 7 32 ? 215.453 284.757 198.325 1.00 73.85 32 SER 9 CA 1
ATOM 9977 C C . SER G 7 32 ? 216.948 284.542 198.171 1.00 73.85 32 SER 9 C 1
ATOM 9978 O O . SER G 7 32 ? 217.572 285.042 197.232 1.00 73.85 32 SER 9 O 1
ATOM 9981 N N . LYS G 7 33 ? 217.522 283.802 199.121 1.00 70.02 33 LYS 9 N 1
ATOM 9982 C CA . LYS G 7 33 ? 218.866 283.274 198.924 1.00 70.02 33 LYS 9 CA 1
ATOM 9983 C C . LYS G 7 33 ? 218.836 282.083 197.980 1.00 70.02 33 LYS 9 C 1
ATOM 9984 O O . LYS G 7 33 ? 219.832 281.778 197.317 1.00 70.02 33 LYS 9 O 1
ATOM 9990 N N . GLY G 7 34 ? 217.692 281.402 197.901 1.00 67.32 34 GLY 9 N 1
ATOM 9991 C CA . GLY G 7 34 ? 217.570 280.280 196.987 1.00 67.32 34 GLY 9 CA 1
ATOM 9992 C C . GLY G 7 34 ? 217.455 280.716 195.541 1.00 67.32 34 GLY 9 C 1
ATOM 9993 O O . GLY G 7 34 ? 217.749 279.945 194.626 1.00 67.32 34 GLY 9 O 1
ATOM 9994 N N . GLN G 7 35 ? 217.007 281.951 195.312 1.00 66.10 35 GLN 9 N 1
ATOM 9995 C CA . GLN G 7 35 ? 216.969 282.468 193.950 1.00 66.10 35 GLN 9 CA 1
ATOM 9996 C C . GLN G 7 35 ? 218.236 283.246 193.627 1.00 66.10 35 GLN 9 C 1
ATOM 9997 O O . GLN G 7 35 ? 218.530 283.508 192.458 1.00 66.10 35 GLN 9 O 1
ATOM 10003 N N . TYR G 7 36 ? 219.001 283.621 194.651 1.00 63.57 36 TYR 9 N 1
ATOM 10004 C CA . TYR G 7 36 ? 220.327 284.169 194.400 1.00 63.57 36 TYR 9 CA 1
ATOM 10005 C C . TYR G 7 36 ? 221.270 283.090 193.891 1.00 63.57 36 TYR 9 C 1
ATOM 10006 O O . TYR G 7 36 ? 222.082 283.341 192.996 1.00 63.57 36 TYR 9 O 1
ATOM 10015 N N . VAL G 7 37 ? 221.165 281.872 194.431 1.00 61.25 37 VAL 9 N 1
ATOM 10016 C CA . VAL G 7 37 ? 222.065 280.802 194.008 1.00 61.25 37 VAL 9 CA 1
ATOM 10017 C C . VAL G 7 37 ? 221.616 280.214 192.677 1.00 61.25 37 VAL 9 C 1
ATOM 10018 O O . VAL G 7 37 ? 222.375 279.498 192.016 1.00 61.25 37 VAL 9 O 1
ATOM 10022 N N . ALA G 7 38 ? 220.381 280.495 192.263 1.00 58.44 38 ALA 9 N 1
ATOM 10023 C CA . ALA G 7 38 ? 219.978 280.160 190.902 1.00 58.44 38 ALA 9 CA 1
ATOM 10024 C C . ALA G 7 38 ? 220.527 281.179 189.912 1.00 58.44 38 ALA 9 C 1
ATOM 10025 O O . ALA G 7 38 ? 220.861 280.840 188.772 1.00 58.44 38 ALA 9 O 1
ATOM 10027 N N . LEU G 7 39 ? 220.624 282.441 190.330 1.00 58.37 39 LEU 9 N 1
ATOM 10028 C CA . LEU G 7 39 ? 221.222 283.458 189.473 1.00 58.37 39 LEU 9 CA 1
ATOM 10029 C C . LEU G 7 39 ? 222.740 283.391 189.517 1.00 58.37 39 LEU 9 C 1
ATOM 10030 O O . LEU G 7 39 ? 223.412 283.726 188.537 1.00 58.37 39 LEU 9 O 1
ATOM 10035 N N . ARG G 7 40 ? 223.299 282.965 190.650 1.00 56.01 40 ARG 9 N 1
ATOM 10036 C CA . ARG G 7 40 ? 224.741 282.767 190.739 1.00 56.01 40 ARG 9 CA 1
ATOM 10037 C C . ARG G 7 40 ? 225.159 281.546 189.931 1.00 56.01 40 ARG 9 C 1
ATOM 10038 O O . ARG G 7 40 ? 226.311 281.440 189.499 1.00 56.01 40 ARG 9 O 1
ATOM 10046 N N . HIS G 7 41 ? 224.227 280.616 189.718 1.00 51.89 41 HIS 9 N 1
ATOM 10047 C CA . HIS G 7 41 ? 224.494 279.447 188.890 1.00 51.89 41 HIS 9 CA 1
ATOM 10048 C C . HIS G 7 41 ? 224.600 279.830 187.422 1.00 51.89 41 HIS 9 C 1
ATOM 10049 O O . HIS G 7 41 ? 225.612 279.554 186.769 1.00 51.89 41 HIS 9 O 1
ATOM 10056 N N . VAL G 7 42 ? 223.559 280.475 186.888 1.00 52.72 42 VAL 9 N 1
ATOM 10057 C CA . VAL G 7 42 ? 223.569 280.924 185.499 1.00 52.72 42 VAL 9 CA 1
ATOM 10058 C C . VAL G 7 42 ? 224.577 282.053 185.308 1.00 52.72 42 VAL 9 C 1
ATOM 10059 O O . VAL G 7 42 ? 225.157 282.211 184.228 1.00 52.72 42 VAL 9 O 1
ATOM 10063 N N . GLY G 7 43 ? 224.828 282.833 186.360 1.00 50.86 43 GLY 9 N 1
ATOM 10064 C CA . GLY G 7 43 ? 225.879 283.833 186.292 1.00 50.86 43 GLY 9 CA 1
ATOM 10065 C C . GLY G 7 43 ? 227.266 283.225 186.205 1.00 50.86 43 GLY 9 C 1
ATOM 10066 O O . GLY G 7 43 ? 228.166 283.803 185.599 1.00 50.86 43 GLY 9 O 1
ATOM 10067 N N . PHE G 7 44 ? 227.455 282.048 186.805 1.00 50.22 44 PHE 9 N 1
ATOM 10068 C CA . PHE G 7 44 ? 228.730 281.349 186.680 1.00 50.22 44 PHE 9 CA 1
ATOM 10069 C C . PHE G 7 44 ? 228.889 280.755 185.289 1.00 50.22 44 PHE 9 C 1
ATOM 10070 O O . PHE G 7 44 ? 230.000 280.703 184.750 1.00 50.22 44 PHE 9 O 1
ATOM 10078 N N . VAL G 7 45 ? 227.785 280.298 184.696 1.00 50.85 45 VAL 9 N 1
ATOM 10079 C CA . VAL G 7 45 ? 227.830 279.711 183.361 1.00 50.85 45 VAL 9 CA 1
ATOM 10080 C C . VAL G 7 45 ? 228.099 280.787 182.317 1.00 50.85 45 VAL 9 C 1
ATOM 10081 O O . VAL G 7 45 ? 228.921 280.602 181.411 1.00 50.85 45 VAL 9 O 1
ATOM 10085 N N . MET G 7 46 ? 227.441 281.942 182.454 1.00 54.36 46 MET 9 N 1
ATOM 10086 C CA . MET G 7 46 ? 227.577 283.024 181.483 1.00 54.36 46 MET 9 CA 1
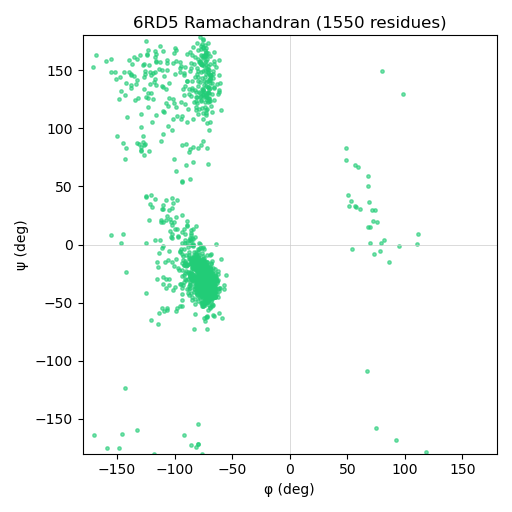ATOM 10087 C C . MET G 7 46 ? 228.965 283.647 181.524 1.00 54.36 46 MET 9 C 1
ATOM 10088 O O . MET G 7 46 ? 229.490 284.075 180.491 1.00 54.36 46 MET 9 O 1
ATOM 10093 N N . VAL G 7 47 ? 229.566 283.728 182.711 1.00 51.51 47 VAL 9 N 1
ATOM 10094 C CA . VAL G 7 47 ? 230.941 284.208 182.809 1.00 51.51 47 VAL 9 CA 1
ATOM 10095 C C . VAL G 7 47 ? 231.898 283.202 182.188 1.00 51.51 47 VAL 9 C 1
ATOM 10096 O O . VAL G 7 47 ? 232.767 283.567 181.390 1.00 51.51 47 VAL 9 O 1
ATOM 10100 N N . GLY G 7 48 ? 231.714 281.915 182.494 1.00 50.91 48 GLY 9 N 1
ATOM 10101 C CA . GLY G 7 48 ? 232.620 280.899 181.981 1.00 50.91 48 GLY 9 CA 1
ATOM 10102 C C . GLY G 7 48 ? 232.485 280.677 180.487 1.00 50.91 48 GLY 9 C 1
ATOM 10103 O O . GLY G 7 48 ? 233.420 280.210 179.835 1.00 50.91 48 GLY 9 O 1
ATOM 10104 N N . VAL G 7 49 ? 231.321 281.000 179.924 1.00 50.74 49 VAL 9 N 1
ATOM 10105 C CA . VAL G 7 49 ? 231.187 281.025 178.470 1.00 50.74 49 VAL 9 CA 1
ATOM 10106 C C . VAL G 7 49 ? 231.968 282.198 177.893 1.00 50.74 49 VAL 9 C 1
ATOM 10107 O O . VAL G 7 49 ? 232.755 282.042 176.953 1.00 50.74 49 VAL 9 O 1
ATOM 10111 N N . ASN G 7 50 ? 231.794 283.385 178.478 1.00 54.93 50 ASN 9 N 1
ATOM 10112 C CA . ASN G 7 50 ? 232.408 284.584 177.919 1.00 54.93 50 ASN 9 CA 1
ATOM 10113 C C . ASN G 7 50 ? 233.903 284.642 178.204 1.00 54.93 50 ASN 9 C 1
ATOM 10114 O O . ASN G 7 50 ? 234.652 285.268 177.453 1.00 54.93 50 ASN 9 O 1
ATOM 10119 N N . VAL G 7 51 ? 234.360 284.006 179.284 1.00 50.34 51 VAL 9 N 1
ATOM 10120 C CA . VAL G 7 51 ? 235.793 283.989 179.571 1.00 50.34 51 VAL 9 CA 1
ATOM 10121 C C . VAL G 7 51 ? 236.511 283.010 178.647 1.00 50.34 51 VAL 9 C 1
ATOM 10122 O O . VAL G 7 51 ? 237.605 283.298 178.145 1.00 50.34 51 VAL 9 O 1
ATOM 10126 N N . LEU G 7 52 ? 235.887 281.862 178.367 1.00 50.66 52 LEU 9 N 1
ATOM 10127 C CA . LEU G 7 52 ? 236.498 280.869 177.484 1.00 50.66 52 LEU 9 CA 1
ATOM 10128 C C . LEU G 7 52 ? 236.549 281.364 176.046 1.00 50.66 52 LEU 9 C 1
ATOM 10129 O O . LEU G 7 52 ? 237.439 280.984 175.278 1.00 50.66 52 LEU 9 O 1
ATOM 10134 N N . LEU G 7 53 ? 235.604 282.220 175.663 1.00 52.52 53 LEU 9 N 1
ATOM 10135 C CA . LEU G 7 53 ? 235.668 282.830 174.342 1.00 52.52 53 LEU 9 CA 1
ATOM 10136 C C . LEU G 7 53 ? 236.639 284.003 174.308 1.00 52.52 53 LEU 9 C 1
ATOM 10137 O O . LEU G 7 53 ? 237.266 284.250 173.276 1.00 52.52 53 LEU 9 O 1
ATOM 10142 N N . ALA G 7 54 ? 236.784 284.734 175.415 1.00 53.24 54 ALA 9 N 1
ATOM 10143 C CA . ALA G 7 54 ? 237.696 285.875 175.417 1.00 53.24 54 ALA 9 CA 1
ATOM 10144 C C . ALA G 7 54 ? 239.136 285.435 175.617 1.00 53.24 54 ALA 9 C 1
ATOM 10145 O O . ALA G 7 54 ? 240.065 286.203 175.343 1.00 53.24 54 ALA 9 O 1
ATOM 10147 N N . ALA G 7 55 ? 239.343 284.212 176.109 1.00 51.81 55 ALA 9 N 1
ATOM 10148 C CA . ALA G 7 55 ? 240.697 283.702 176.289 1.00 51.81 55 ALA 9 CA 1
ATOM 10149 C C . ALA G 7 55 ? 241.363 283.451 174.945 1.00 51.81 55 ALA 9 C 1
ATOM 10150 O O . ALA G 7 55 ? 242.589 283.531 174.817 1.00 51.81 55 ALA 9 O 1
ATOM 10152 N N . ASN G 7 56 ? 240.563 283.143 173.929 1.00 51.48 56 ASN 9 N 1
ATOM 10153 C CA . ASN G 7 56 ? 241.020 283.106 172.545 1.00 51.48 56 ASN 9 CA 1
ATOM 10154 C C . ASN G 7 56 ? 239.858 283.467 171.629 1.00 51.48 56 ASN 9 C 1
ATOM 10155 O O . ASN G 7 56 ? 239.082 282.597 171.233 1.00 51.48 56 ASN 9 O 1
ATOM 10160 N N . PHE G 7 57 ? 239.735 284.747 171.285 1.00 58.24 57 PHE 9 N 1
ATOM 10161 C CA . PHE G 7 57 ? 238.640 285.135 170.399 1.00 58.24 57 PHE 9 CA 1
ATOM 10162 C C . PHE G 7 57 ? 238.908 284.849 168.920 1.00 58.24 57 PHE 9 C 1
ATOM 10163 O O . PHE G 7 57 ? 238.007 284.305 168.268 1.00 58.24 57 PHE 9 O 1
ATOM 10171 N N . PRO G 7 58 ? 240.075 285.221 168.302 1.00 56.11 58 PRO 9 N 1
ATOM 10172 C CA . PRO G 7 58 ? 240.208 284.916 166.874 1.00 56.11 58 PRO 9 CA 1
ATOM 10173 C C . PRO G 7 58 ? 240.394 283.429 166.643 1.00 56.11 58 PRO 9 C 1
ATOM 10174 O O . PRO G 7 58 ? 241.520 282.935 166.564 1.00 56.11 58 PRO 9 O 1
ATOM 10178 N N . PHE G 7 59 ? 239.280 282.704 166.610 1.00 49.95 59 PHE 9 N 1
ATOM 10179 C CA . PHE G 7 59 ? 239.260 281.306 166.224 1.00 49.95 59 PHE 9 CA 1
ATOM 10180 C C . PHE G 7 59 ? 238.061 281.056 165.325 1.00 49.95 59 PHE 9 C 1
ATOM 10181 O O . PHE G 7 59 ? 237.020 281.700 165.470 1.00 49.95 59 PHE 9 O 1
ATOM 10189 N N . ASN G 7 60 ? 238.223 280.146 164.388 1.00 50.66 60 ASN 9 N 1
ATOM 10190 C CA . ASN G 7 60 ? 237.094 279.681 163.601 1.00 50.66 60 ASN 9 CA 1
ATOM 10191 C C . ASN G 7 60 ? 236.278 278.704 164.438 1.00 50.66 60 ASN 9 C 1
ATOM 10192 O O . ASN G 7 60 ? 236.841 277.756 164.992 1.00 50.66 60 ASN 9 O 1
ATOM 10197 N N . PRO G 7 61 ? 234.973 278.908 164.572 1.00 50.03 61 PRO 9 N 1
ATOM 10198 C CA . PRO G 7 61 ? 234.188 278.110 165.514 1.00 50.03 61 PRO 9 CA 1
ATOM 10199 C C . PRO G 7 61 ? 233.944 276.702 165.001 1.00 50.03 61 PRO 9 C 1
ATOM 10200 O O . PRO G 7 61 ? 233.539 276.509 163.845 1.00 50.03 61 PRO 9 O 1
ATOM 10204 N N . PRO G 7 62 ? 234.186 275.685 165.833 1.00 48.69 62 PRO 9 N 1
ATOM 10205 C CA . PRO G 7 62 ? 233.764 274.331 165.448 1.00 48.69 62 PRO 9 CA 1
ATOM 10206 C C . PRO G 7 62 ? 232.276 274.117 165.628 1.00 48.69 62 PRO 9 C 1
ATOM 10207 O O . PRO G 7 62 ? 231.705 273.202 165.025 1.00 48.69 62 PRO 9 O 1
ATOM 10211 N N . PHE G 7 63 ? 231.636 274.931 166.459 1.00 50.80 63 PHE 9 N 1
ATOM 10212 C CA . PHE G 7 63 ? 230.193 274.896 166.583 1.00 50.80 63 PHE 9 CA 1
ATOM 10213 C C . PHE G 7 63 ? 229.557 275.682 165.437 1.00 50.80 63 PHE 9 C 1
ATOM 10214 O O . PHE G 7 63 ? 230.128 276.665 164.961 1.00 50.80 63 PHE 9 O 1
ATOM 10222 N N . PRO G 7 64 ? 228.383 275.261 164.960 1.00 58.19 64 PRO 9 N 1
ATOM 10223 C CA . PRO G 7 64 ? 227.752 275.974 163.838 1.00 58.19 64 PRO 9 CA 1
ATOM 10224 C C . PRO G 7 64 ? 227.141 277.292 164.291 1.00 58.19 64 PRO 9 C 1
ATOM 10225 O O . PRO G 7 64 ? 226.176 277.313 165.057 1.00 58.19 64 PRO 9 O 1
ATOM 10229 N N . THR G 7 65 ? 227.713 278.396 163.822 1.00 63.06 65 THR 9 N 1
ATOM 10230 C CA . THR G 7 65 ? 227.109 279.708 163.990 1.00 63.06 65 THR 9 CA 1
ATOM 10231 C C . THR G 7 65 ? 225.903 279.807 163.069 1.00 63.06 65 THR 9 C 1
ATOM 10232 O O . THR G 7 65 ? 225.950 279.336 161.928 1.00 63.06 65 THR 9 O 1
ATOM 10236 N N . ILE G 7 66 ? 224.824 280.413 163.560 1.00 68.50 66 ILE 9 N 1
ATOM 10237 C CA . ILE G 7 66 ? 223.591 280.449 162.785 1.00 68.50 66 ILE 9 CA 1
ATOM 10238 C C . ILE G 7 66 ? 223.642 281.678 161.889 1.00 68.50 66 ILE 9 C 1
ATOM 10239 O O . ILE G 7 66 ? 223.019 282.703 162.186 1.00 68.50 66 ILE 9 O 1
ATOM 10244 N N . GLY G 7 67 ? 224.366 281.562 160.774 1.00 70.72 67 GLY 9 N 1
ATOM 10245 C CA . GLY G 7 67 ? 224.544 282.614 159.788 1.00 70.72 67 GLY 9 CA 1
ATOM 10246 C C . GLY G 7 67 ? 225.000 283.975 160.280 1.00 70.72 67 GLY 9 C 1
ATOM 10247 O O . GLY G 7 67 ? 224.617 284.995 159.702 1.00 70.72 67 GLY 9 O 1
ATOM 10248 N N . MET G 7 68 ? 225.815 284.020 161.330 1.00 70.96 68 MET 9 N 1
ATOM 10249 C CA . MET G 7 68 ? 226.173 285.276 161.975 1.00 70.96 68 MET 9 CA 1
ATOM 10250 C C . MET G 7 68 ? 227.685 285.409 162.093 1.00 70.96 68 MET 9 C 1
ATOM 10251 O O . MET G 7 68 ? 228.404 284.406 162.112 1.00 70.96 68 MET 9 O 1
ATOM 10256 N N . CYS G 7 69 ? 228.154 286.651 162.163 1.00 69.51 69 CYS 9 N 1
ATOM 10257 C CA . CYS G 7 69 ? 229.573 286.968 162.180 1.00 69.51 69 CYS 9 CA 1
ATOM 10258 C C . CYS G 7 69 ? 229.918 287.724 163.459 1.00 69.51 69 CYS 9 C 1
ATOM 10259 O O . CYS G 7 69 ? 229.096 288.479 163.981 1.00 69.51 69 CYS 9 O 1
ATOM 10262 N N . PRO G 7 70 ? 231.130 287.513 164.017 1.00 65.27 70 PRO 9 N 1
ATOM 10263 C CA . PRO G 7 70 ? 231.464 288.113 165.321 1.00 65.27 70 PRO 9 CA 1
ATOM 10264 C C . PRO G 7 70 ? 231.561 289.628 165.370 1.00 65.27 70 PRO 9 C 1
ATOM 10265 O O . PRO G 7 70 ? 230.826 290.306 166.093 1.00 65.27 70 PRO 9 O 1
ATOM 10269 N N . ALA G 7 71 ? 232.497 290.158 164.601 1.00 68.31 71 ALA 9 N 1
ATOM 10270 C CA . ALA G 7 71 ? 232.831 291.573 164.599 1.00 68.31 71 ALA 9 CA 1
ATOM 10271 C C . ALA G 7 71 ? 232.886 292.008 163.151 1.00 68.31 71 ALA 9 C 1
ATOM 10272 O O . ALA G 7 71 ? 232.300 291.356 162.282 1.00 68.31 71 ALA 9 O 1
ATOM 10274 N N . GLY G 7 72 ? 233.563 293.111 162.874 1.00 67.83 72 GLY 9 N 1
ATOM 10275 C CA . GLY G 7 72 ? 233.842 293.433 161.492 1.00 67.83 72 GLY 9 CA 1
ATOM 10276 C C . GLY G 7 72 ? 234.876 292.518 160.857 1.00 67.83 72 GLY 9 C 1
ATOM 10277 O O . GLY G 7 72 ? 236.000 292.946 160.583 1.00 67.83 72 GLY 9 O 1
ATOM 10278 N N . TRP G 7 73 ? 234.521 291.245 160.643 1.00 65.50 73 TRP 9 N 1
ATOM 10279 C CA . TRP G 7 73 ? 235.330 290.372 159.807 1.00 65.50 73 TRP 9 CA 1
ATOM 10280 C C . TRP G 7 73 ? 234.544 289.998 158.556 1.00 65.50 73 TRP 9 C 1
ATOM 10281 O O . TRP G 7 73 ? 234.885 290.420 157.447 1.00 65.50 73 TRP 9 O 1
ATOM 10292 N N . GLU G 7 74 ? 233.480 289.206 158.736 1.00 69.52 74 GLU 9 N 1
ATOM 10293 C CA . GLU G 7 74 ? 232.435 288.847 157.767 1.00 69.52 74 GLU 9 CA 1
ATOM 10294 C C . GLU G 7 74 ? 232.885 288.245 156.430 1.00 69.52 74 GLU 9 C 1
ATOM 10295 O O . GLU G 7 74 ? 232.036 287.863 155.620 1.00 69.52 74 GLU 9 O 1
ATOM 10301 N N . GLY G 7 75 ? 234.185 288.143 156.178 1.00 66.83 75 GLY 9 N 1
ATOM 10302 C CA . GLY G 7 75 ? 234.750 287.484 155.023 1.00 66.83 75 GLY 9 CA 1
ATOM 10303 C C . GLY G 7 75 ? 236.067 286.809 155.290 1.00 66.83 75 GLY 9 C 1
ATOM 10304 O O . GLY G 7 75 ? 236.670 286.236 154.379 1.00 66.83 75 GLY 9 O 1
ATOM 10305 N N . THR G 7 76 ? 236.534 286.868 156.531 1.00 64.39 76 THR 9 N 1
ATOM 10306 C CA . THR G 7 76 ? 237.846 286.377 156.896 1.00 64.39 76 THR 9 CA 1
ATOM 10307 C C . THR G 7 76 ? 237.755 284.876 157.185 1.00 64.39 76 THR 9 C 1
ATOM 10308 O O . THR G 7 76 ? 236.731 284.233 156.946 1.00 64.39 76 THR 9 O 1
ATOM 10312 N N . TRP G 7 77 ? 238.852 284.312 157.693 1.00 59.75 77 TRP 9 N 1
ATOM 10313 C CA . TRP G 7 77 ? 238.908 282.895 158.024 1.00 59.75 77 TRP 9 CA 1
ATOM 10314 C C . TRP G 7 77 ? 238.039 282.542 159.220 1.00 59.75 77 TRP 9 C 1
ATOM 10315 O O . TRP G 7 77 ? 237.693 281.369 159.395 1.00 59.75 77 TRP 9 O 1
ATOM 10326 N N . VAL G 7 78 ? 237.697 283.527 160.051 1.00 57.97 78 VAL 9 N 1
ATOM 10327 C CA . VAL G 7 78 ? 236.874 283.284 161.231 1.00 57.97 78 VAL 9 CA 1
ATOM 10328 C C . VAL G 7 78 ? 235.451 282.925 160.821 1.00 57.97 78 VAL 9 C 1
ATOM 10329 O O . VAL G 7 78 ? 234.772 282.141 161.493 1.00 57.97 78 VAL 9 O 1
ATOM 10333 N N . CYS G 7 79 ? 234.997 283.449 159.689 1.00 65.42 79 CYS 9 N 1
ATOM 10334 C CA . CYS G 7 79 ? 233.622 283.273 159.250 1.00 65.42 79 CYS 9 CA 1
ATOM 10335 C C . CYS G 7 79 ? 233.467 282.225 158.155 1.00 65.42 79 CYS 9 C 1
ATOM 10336 O O . CYS G 7 79 ? 232.375 282.098 157.593 1.00 65.42 79 CYS 9 O 1
ATOM 10339 N N . GLN G 7 80 ? 234.517 281.471 157.843 1.00 63.71 80 GLN 9 N 1
ATOM 10340 C CA . GLN G 7 80 ? 234.460 280.555 156.712 1.00 63.71 80 GLN 9 CA 1
ATOM 10341 C C . GLN G 7 80 ? 233.717 279.278 157.089 1.00 63.71 80 GLN 9 C 1
ATOM 10342 O O . GLN G 7 80 ? 233.819 278.797 158.220 1.00 63.71 80 GLN 9 O 1
ATOM 10348 N N . ALA G 7 81 ? 232.965 278.727 156.133 1.00 63.14 81 ALA 9 N 1
ATOM 10349 C CA . ALA G 7 81 ? 232.142 277.557 156.421 1.00 63.14 81 ALA 9 CA 1
ATOM 10350 C C . ALA G 7 81 ? 232.954 276.270 156.362 1.00 63.14 81 ALA 9 C 1
ATOM 10351 O O . ALA G 7 81 ? 232.901 275.456 157.290 1.00 63.14 81 ALA 9 O 1
ATOM 10353 N N . ASP G 7 82 ? 233.699 276.059 155.281 1.00 63.59 82 ASP 9 N 1
ATOM 10354 C CA . ASP G 7 82 ? 234.549 274.886 155.134 1.00 63.59 82 ASP 9 CA 1
ATOM 10355 C C . ASP G 7 82 ? 235.889 275.140 155.811 1.00 63.59 82 ASP 9 C 1
ATOM 10356 O O . ASP G 7 82 ? 236.484 276.210 155.649 1.00 63.59 82 ASP 9 O 1
ATOM 10361 N N . LYS G 7 83 ? 236.355 274.154 156.576 1.00 58.64 83 LYS 9 N 1
ATOM 10362 C CA . LYS G 7 83 ? 237.512 274.373 157.434 1.00 58.64 83 LYS 9 CA 1
ATOM 10363 C C . LYS G 7 83 ? 238.816 274.167 156.676 1.00 58.64 83 LYS 9 C 1
ATOM 10364 O O . LYS G 7 83 ? 239.882 274.588 157.138 1.00 58.64 83 LYS 9 O 1
ATOM 10370 N N . ALA G 7 84 ? 238.756 273.520 155.511 1.00 60.98 84 ALA 9 N 1
ATOM 10371 C CA . ALA G 7 84 ? 239.950 273.368 154.688 1.00 60.98 84 ALA 9 CA 1
ATOM 10372 C C . ALA G 7 84 ? 240.315 274.684 154.014 1.00 60.98 84 ALA 9 C 1
ATOM 10373 O O . ALA G 7 84 ? 241.493 274.974 153.782 1.00 60.98 84 ALA 9 O 1
ATOM 10375 N N . LYS G 7 85 ? 239.307 275.492 153.685 1.00 62.61 85 LYS 9 N 1
ATOM 10376 C CA . LYS G 7 85 ? 239.570 276.826 153.157 1.00 62.61 85 LYS 9 CA 1
ATOM 10377 C C . LYS G 7 85 ? 239.982 277.778 154.270 1.00 62.61 85 LYS 9 C 1
ATOM 10378 O O . LYS G 7 85 ? 240.829 278.653 154.064 1.00 62.61 85 LYS 9 O 1
ATOM 10384 N N . ALA G 7 86 ? 239.408 277.602 155.464 1.00 59.75 86 ALA 9 N 1
ATOM 10385 C CA . ALA G 7 86 ? 239.691 278.500 156.578 1.00 59.75 86 ALA 9 CA 1
ATOM 10386 C C . ALA G 7 86 ? 241.100 278.298 157.116 1.00 59.75 86 ALA 9 C 1
ATOM 10387 O O . ALA G 7 86 ? 241.673 279.207 157.725 1.00 59.75 86 ALA 9 O 1
ATOM 10389 N N . LEU G 7 87 ? 241.672 277.111 156.913 1.00 60.43 87 LEU 9 N 1
ATOM 10390 C CA . LEU G 7 87 ? 243.045 276.880 157.344 1.00 60.43 87 LEU 9 CA 1
ATOM 10391 C C . LEU G 7 87 ? 244.028 277.578 156.416 1.00 60.43 87 LEU 9 C 1
ATOM 10392 O O . LEU G 7 87 ? 245.074 278.065 156.860 1.00 60.43 87 LEU 9 O 1
ATOM 10397 N N . GLU G 7 88 ? 243.706 277.644 155.124 1.00 66.13 88 GLU 9 N 1
ATOM 10398 C CA . GLU G 7 88 ? 244.588 278.327 154.187 1.00 66.13 88 GLU 9 CA 1
ATOM 10399 C C . GLU G 7 88 ? 244.474 279.838 154.328 1.00 66.13 88 GLU 9 C 1
ATOM 10400 O O . GLU G 7 88 ? 245.455 280.563 154.129 1.00 66.13 88 GLU 9 O 1
ATOM 10406 N N . MET G 7 89 ? 243.285 280.332 154.679 1.00 64.78 89 MET 9 N 1
ATOM 10407 C CA . MET G 7 89 ? 243.108 281.769 154.856 1.00 64.78 89 MET 9 CA 1
ATOM 10408 C C . MET G 7 89 ? 243.731 282.244 156.160 1.00 64.78 89 MET 9 C 1
ATOM 10409 O O . MET G 7 89 ? 244.115 283.412 156.283 1.00 64.78 89 MET 9 O 1
ATOM 10414 N N . TYR G 7 90 ? 243.832 281.356 157.151 1.00 62.19 90 TYR 9 N 1
ATOM 10415 C CA . TYR G 7 90 ? 244.420 281.742 158.429 1.00 62.19 90 TYR 9 CA 1
ATOM 10416 C C . TYR G 7 90 ? 245.935 281.855 158.325 1.00 62.19 90 TYR 9 C 1
ATOM 10417 O O . TYR G 7 90 ? 246.551 282.671 159.020 1.00 62.19 90 TYR 9 O 1
ATOM 10426 N N . LYS G 7 91 ? 246.552 281.050 157.456 1.00 66.63 91 LYS 9 N 1
ATOM 10427 C CA . LYS G 7 91 ? 248.006 281.073 157.321 1.00 66.63 91 LYS 9 CA 1
ATOM 10428 C C . LYS G 7 91 ? 248.485 282.364 156.669 1.00 66.63 91 LYS 9 C 1
ATOM 10429 O O . LYS G 7 91 ? 249.590 282.839 156.955 1.00 66.63 91 LYS 9 O 1
ATOM 10435 N N . GLU G 7 92 ? 247.667 282.947 155.792 1.00 69.82 92 GLU 9 N 1
ATOM 10436 C CA . GLU G 7 92 ? 247.999 284.251 155.230 1.00 69.82 92 GLU 9 CA 1
ATOM 10437 C C . GLU G 7 92 ? 247.800 285.354 156.261 1.00 69.82 92 GLU 9 C 1
ATOM 10438 O O . GLU G 7 92 ? 248.535 286.347 156.273 1.00 69.82 92 GLU 9 O 1
ATOM 10444 N N . TRP G 7 93 ? 246.808 285.193 157.135 1.00 68.46 93 TRP 9 N 1
ATOM 10445 C CA . TRP G 7 93 ? 246.537 286.194 158.159 1.00 68.46 93 TRP 9 CA 1
ATOM 10446 C C . TRP G 7 93 ? 247.564 286.127 159.284 1.00 68.46 93 TRP 9 C 1
ATOM 10447 O O . TRP G 7 93 ? 247.809 287.125 159.970 1.00 68.46 93 TRP 9 O 1
ATOM 10458 N N . LYS G 7 94 ? 248.185 284.962 159.477 1.00 71.35 94 LYS 9 N 1
ATOM 10459 C CA . LYS G 7 94 ? 249.065 284.771 160.625 1.00 71.35 94 LYS 9 CA 1
ATOM 10460 C C . LYS G 7 94 ? 250.443 285.376 160.381 1.00 71.35 94 LYS 9 C 1
ATOM 10461 O O . LYS G 7 94 ? 251.057 285.928 161.302 1.00 71.35 94 LYS 9 O 1
ATOM 10467 N N . LYS G 7 95 ? 250.945 285.285 159.145 1.00 73.56 95 LYS 9 N 1
ATOM 10468 C CA . LYS G 7 95 ? 252.278 285.801 158.844 1.00 73.56 95 LYS 9 CA 1
ATOM 10469 C C . LYS G 7 95 ? 252.304 287.324 158.868 1.00 73.56 95 LYS 9 C 1
ATOM 10470 O O . LYS G 7 95 ? 253.324 287.930 159.216 1.00 73.56 95 LYS 9 O 1
ATOM 10476 N N . SER G 7 96 ? 251.188 287.961 158.505 1.00 75.61 96 SER 9 N 1
ATOM 10477 C CA . SER G 7 96 ? 251.089 289.409 158.634 1.00 75.61 96 SER 9 CA 1
ATOM 10478 C C . SER G 7 96 ? 250.965 289.821 160.095 1.00 75.61 96 SER 9 C 1
ATOM 10479 O O . SER G 7 96 ? 251.649 290.745 160.549 1.00 75.61 96 SER 9 O 1
ATOM 10482 N N . ASN G 7 97 ? 250.105 289.141 160.847 1.00 76.19 97 ASN 9 N 1
ATOM 10483 C CA . ASN G 7 97 ? 249.845 289.492 162.237 1.00 76.19 97 ASN 9 CA 1
ATOM 10484 C C . ASN G 7 97 ? 250.549 288.550 163.210 1.00 76.19 97 ASN 9 C 1
ATOM 10485 O O . ASN G 7 97 ? 249.955 287.584 163.689 1.00 76.19 97 ASN 9 O 1
ATOM 10490 N N . SER H 8 95 ? 247.724 243.004 206.136 1.00 47.19 95 SER M N 1
ATOM 10491 C CA . SER H 8 95 ? 247.338 242.051 207.170 1.00 47.19 95 SER M CA 1
ATOM 10492 C C . SER H 8 95 ? 246.648 242.761 208.330 1.00 47.19 95 SER M C 1
ATOM 10493 O O . SER H 8 95 ? 245.915 242.144 209.103 1.00 47.19 95 SER M O 1
ATOM 10496 N N . SER H 8 96 ? 246.885 244.064 208.441 1.00 42.03 96 SER M N 1
ATOM 10497 C CA . SER H 8 96 ? 246.267 244.904 209.459 1.00 42.03 96 SER M CA 1
ATOM 10498 C C . SER H 8 96 ? 245.131 245.687 208.818 1.00 42.03 96 SER M C 1
ATOM 10499 O O . SER H 8 96 ? 245.375 246.616 208.040 1.00 42.03 96 SER M O 1
ATOM 10502 N N . VAL H 8 97 ? 243.895 245.315 209.144 1.00 31.37 97 VAL M N 1
ATOM 10503 C CA . VAL H 8 97 ? 242.747 245.997 208.567 1.00 31.37 97 VAL M CA 1
ATOM 10504 C C . VAL H 8 97 ? 242.526 247.322 209.284 1.00 31.37 97 VAL M C 1
ATOM 10505 O O . VAL H 8 97 ? 242.961 247.522 210.425 1.00 31.37 97 VAL M O 1
ATOM 10509 N N . ARG H 8 98 ? 241.860 248.244 208.601 1.00 30.08 98 ARG M N 1
ATOM 10510 C CA . ARG H 8 98 ? 241.655 249.572 209.155 1.00 30.08 98 ARG M CA 1
ATOM 10511 C C . ARG H 8 98 ? 240.539 249.561 210.190 1.00 30.08 98 ARG M C 1
ATOM 10512 O O . ARG H 8 98 ? 239.686 248.671 210.204 1.00 30.08 98 ARG M O 1
ATOM 10520 N N . ASP H 8 99 ? 240.561 250.554 211.069 1.00 22.74 99 ASP M N 1
ATOM 10521 C CA . ASP H 8 99 ? 239.510 250.706 212.058 1.00 22.74 99 ASP M CA 1
ATOM 10522 C C . ASP H 8 99 ? 238.388 251.570 211.502 1.00 22.74 99 ASP M C 1
ATOM 10523 O O . ASP H 8 99 ? 238.620 252.553 210.796 1.00 22.74 99 ASP M O 1
ATOM 10528 N N . VAL H 8 100 ? 237.157 251.188 211.817 1.00 20.83 100 VAL M N 1
ATOM 10529 C CA . VAL H 8 100 ? 235.975 251.849 211.288 1.00 20.83 100 VAL M CA 1
ATOM 10530 C C . VAL H 8 100 ? 235.220 252.480 212.446 1.00 20.83 100 VAL M C 1
ATOM 10531 O O . VAL H 8 100 ? 235.078 251.873 213.511 1.00 20.83 100 VAL M O 1
ATOM 10535 N N . LYS H 8 101 ? 234.754 253.705 212.244 1.00 21.08 101 LYS M N 1
ATOM 10536 C CA . LYS H 8 101 ? 233.824 254.332 213.167 1.00 21.08 101 LYS M CA 1
ATOM 10537 C C . LYS H 8 101 ? 232.427 253.774 212.946 1.00 21.08 101 LYS M C 1
ATOM 10538 O O . LYS H 8 101 ? 231.955 253.708 211.809 1.00 21.08 101 LYS M O 1
ATOM 10544 N N . THR H 8 102 ? 231.772 253.361 214.028 1.00 20.44 102 THR M N 1
ATOM 10545 C CA . THR H 8 102 ? 230.384 252.942 213.927 1.00 20.44 102 THR M CA 1
ATOM 10546 C C . THR H 8 102 ? 229.500 254.143 213.627 1.00 20.44 102 THR M C 1
ATOM 10547 O O . THR H 8 102 ? 229.741 255.255 214.099 1.00 20.44 102 THR M O 1
ATOM 10551 N N . GLY H 8 103 ? 228.479 253.913 212.814 1.00 23.84 103 GLY M N 1
ATOM 10552 C CA . GLY H 8 103 ? 227.565 254.978 212.480 1.00 23.84 103 GLY M CA 1
ATOM 10553 C C . GLY H 8 103 ? 228.089 255.974 211.484 1.00 23.84 103 GLY M C 1
ATOM 10554 O O . GLY H 8 103 ? 227.571 257.092 211.418 1.00 23.84 103 GLY M O 1
ATOM 10555 N N . SER H 8 104 ? 229.113 255.613 210.717 1.00 24.64 104 SER M N 1
ATOM 10556 C CA . SER H 8 104 ? 229.608 256.490 209.671 1.00 24.64 104 SER M CA 1
ATOM 10557 C C . SER H 8 104 ? 228.590 256.585 208.546 1.00 24.64 104 SER M C 1
ATOM 10558 O O . SER H 8 104 ? 227.864 255.632 208.264 1.00 24.64 104 SER M O 1
ATOM 10561 N N . LEU H 8 105 ? 228.527 257.765 207.930 1.00 27.98 105 LEU M N 1
ATOM 10562 C CA . LEU H 8 105 ? 227.602 257.999 206.823 1.00 27.98 105 LEU M CA 1
ATOM 10563 C C . LEU H 8 105 ? 227.751 257.053 205.629 1.00 27.98 105 LEU M C 1
ATOM 10564 O O . LEU H 8 105 ? 226.709 256.687 205.059 1.00 27.98 105 LEU M O 1
ATOM 10569 N N . PRO H 8 106 ? 228.950 256.631 205.181 1.00 27.21 106 PRO M N 1
ATOM 10570 C CA . PRO H 8 106 ? 228.956 255.615 204.116 1.00 27.21 106 PRO M CA 1
ATOM 10571 C C . PRO H 8 106 ? 228.529 254.236 204.581 1.00 27.21 106 PRO M C 1
ATOM 10572 O O . PRO H 8 106 ? 228.070 253.435 203.764 1.00 27.21 106 PRO M O 1
ATOM 10576 N N . THR H 8 107 ? 228.674 253.930 205.871 1.00 25.11 107 THR M N 1
ATOM 10577 C CA . THR H 8 107 ? 228.179 252.657 206.382 1.00 25.11 107 THR M CA 1
ATOM 10578 C C . THR H 8 107 ? 226.663 252.658 206.460 1.00 25.11 107 THR M C 1
ATOM 10579 O O . THR H 8 107 ? 226.017 251.648 206.169 1.00 25.11 107 THR M O 1
ATOM 10583 N N . ASN H 8 108 ? 226.079 253.785 206.862 1.00 25.15 108 ASN M N 1
ATOM 10584 C CA . ASN H 8 108 ? 224.631 253.875 206.973 1.00 25.15 108 ASN M CA 1
ATOM 10585 C C . ASN H 8 108 ? 223.979 253.968 205.604 1.00 25.15 108 ASN M C 1
ATOM 10586 O O . ASN H 8 108 ? 222.853 253.499 205.414 1.00 25.15 108 ASN M O 1
ATOM 10591 N N . PHE H 8 109 ? 224.662 254.588 204.644 1.00 27.73 109 PHE M N 1
ATOM 10592 C CA . PHE H 8 109 ? 224.130 254.648 203.291 1.00 27.73 109 PHE M CA 1
ATOM 10593 C C . PHE H 8 109 ? 224.188 253.285 202.619 1.00 27.73 109 PHE M C 1
ATOM 10594 O O . PHE H 8 109 ? 223.230 252.876 201.959 1.00 27.73 109 PHE M O 1
ATOM 10602 N N . LEU H 8 110 ? 225.290 252.555 202.796 1.00 24.33 110 LEU M N 1
ATOM 10603 C CA . LEU H 8 110 ? 225.410 251.247 202.162 1.00 24.33 110 LEU M CA 1
ATOM 10604 C C . LEU H 8 110 ? 224.575 250.195 202.876 1.00 24.33 110 LEU M C 1
ATOM 10605 O O . LEU H 8 110 ? 224.281 249.143 202.303 1.00 24.33 110 LEU M O 1
ATOM 10610 N N . THR H 8 111 ? 224.199 250.445 204.130 1.00 22.76 111 THR M N 1
ATOM 10611 C CA . THR H 8 111 ? 223.286 249.534 204.810 1.00 22.76 111 THR M CA 1
ATOM 10612 C C . THR H 8 111 ? 221.879 249.667 204.256 1.00 22.76 111 THR M C 1
ATOM 10613 O O . THR H 8 111 ? 221.218 248.663 203.977 1.00 22.76 111 THR M O 1
ATOM 10617 N N . GLY H 8 112 ? 221.412 250.900 204.066 1.00 25.40 112 GLY M N 1
ATOM 10618 C CA . GLY H 8 112 ? 220.085 251.099 203.513 1.00 25.40 112 GLY M CA 1
ATOM 10619 C C . GLY H 8 112 ? 219.998 250.740 202.044 1.00 25.40 112 GLY M C 1
ATOM 10620 O O . GLY H 8 112 ? 218.932 250.365 201.554 1.00 25.40 112 GLY M O 1
ATOM 10621 N N . VAL H 8 113 ? 221.112 250.856 201.320 1.00 22.45 113 VAL M N 1
ATOM 10622 C CA . VAL H 8 113 ? 221.119 250.493 199.907 1.00 22.45 113 VAL M CA 1
ATOM 10623 C C . VAL H 8 113 ? 221.072 248.979 199.751 1.00 22.45 113 VAL M C 1
ATOM 10624 O O . VAL H 8 113 ? 220.273 248.452 198.971 1.00 22.45 113 VAL M O 1
ATOM 10628 N N . TYR H 8 114 ? 221.902 248.259 200.516 1.00 19.79 114 TYR M N 1
ATOM 10629 C CA . TYR H 8 114 ? 221.924 246.800 200.438 1.00 19.79 114 TYR M CA 1
ATOM 10630 C C . TYR H 8 114 ? 220.609 246.196 200.908 1.00 19.79 114 TYR M C 1
ATOM 10631 O O . TYR H 8 114 ? 220.127 245.217 200.329 1.00 19.79 114 TYR M O 1
ATOM 10640 N N . ARG H 8 115 ? 220.012 246.768 201.953 1.00 24.68 115 ARG M N 1
ATOM 10641 C CA . ARG H 8 115 ? 218.744 246.256 202.453 1.00 24.68 115 ARG M CA 1
ATOM 10642 C C . ARG H 8 115 ? 217.599 246.552 201.499 1.00 24.68 115 ARG M C 1
ATOM 10643 O O . ARG H 8 115 ? 216.560 245.893 201.568 1.00 24.68 115 ARG M O 1
ATOM 10651 N N . PHE H 8 116 ? 217.764 247.534 200.614 1.00 27.18 116 PHE M N 1
ATOM 10652 C CA . PHE H 8 116 ? 216.744 247.807 199.611 1.00 27.18 116 PHE M CA 1
ATOM 10653 C C . PHE H 8 116 ? 216.760 246.764 198.503 1.00 27.18 116 PHE M C 1
ATOM 10654 O O . PHE H 8 116 ? 215.700 246.322 198.050 1.00 27.18 116 PHE M O 1
ATOM 10662 N N . TRP H 8 117 ? 217.946 246.371 198.036 1.00 22.98 117 TRP M N 1
ATOM 10663 C CA . TRP H 8 117 ? 218.015 245.393 196.956 1.00 22.98 117 TRP M CA 1
ATOM 10664 C C . TRP H 8 117 ? 217.807 243.982 197.479 1.00 22.98 117 TRP M C 1
ATOM 10665 O O . TRP H 8 117 ? 217.427 243.083 196.723 1.00 22.98 117 TRP M O 1
ATOM 10676 N N . ARG H 8 118 ? 218.055 243.770 198.770 1.00 23.41 118 ARG M N 1
ATOM 10677 C CA . ARG H 8 118 ? 217.684 242.514 199.408 1.00 23.41 118 ARG M CA 1
ATOM 10678 C C . ARG H 8 118 ? 216.174 242.443 199.606 1.00 23.41 118 ARG M C 1
ATOM 10679 O O . ARG H 8 118 ? 215.587 241.356 199.638 1.00 23.41 118 ARG M O 1
ATOM 10687 N N . SER H 8 119 ? 215.520 243.603 199.676 1.00 26.78 119 SER M N 1
ATOM 10688 C CA . SER H 8 119 ? 214.074 243.648 199.855 1.00 26.78 119 SER M CA 1
ATOM 10689 C C . SER H 8 119 ? 213.330 243.305 198.570 1.00 26.78 119 SER M C 1
ATOM 10690 O O . SER H 8 119 ? 212.118 243.072 198.593 1.00 26.78 119 SER M O 1
ATOM 10693 N N . GLN H 8 120 ? 214.028 243.290 197.439 1.00 28.89 120 GLN M N 1
ATOM 10694 C CA . GLN H 8 120 ? 213.382 243.099 196.148 1.00 28.89 120 GLN M CA 1
ATOM 10695 C C . GLN H 8 120 ? 213.007 241.644 195.912 1.00 28.89 120 GLN M C 1
ATOM 10696 O O . GLN H 8 120 ? 212.008 241.356 195.249 1.00 28.89 120 GLN M O 1
ATOM 10702 N N . ASN H 8 121 ? 213.801 240.721 196.441 1.00 28.58 121 ASN M N 1
ATOM 10703 C CA . ASN H 8 121 ? 213.524 239.289 196.352 1.00 28.58 121 ASN M CA 1
ATOM 10704 C C . ASN H 8 121 ? 213.452 238.719 197.760 1.00 28.58 121 ASN M C 1
ATOM 10705 O O . ASN H 8 121 ? 214.416 238.123 198.252 1.00 28.58 121 ASN M O 1
ATOM 10710 N N . PRO H 8 122 ? 212.317 238.881 198.439 1.00 28.86 122 PRO M N 1
ATOM 10711 C CA . PRO H 8 122 ? 212.210 238.388 199.813 1.00 28.86 122 PRO M CA 1
ATOM 10712 C C . PRO H 8 122 ? 212.040 236.880 199.859 1.00 28.86 122 PRO M C 1
ATOM 10713 O O . PRO H 8 122 ? 211.553 236.254 198.915 1.00 28.86 122 PRO M O 1
ATOM 10717 N N . ALA H 8 123 ? 212.462 236.299 200.976 1.00 31.02 123 ALA M N 1
ATOM 10718 C CA . ALA H 8 123 ? 212.303 234.870 201.178 1.00 31.02 123 ALA M CA 1
ATOM 10719 C C . ALA H 8 123 ? 210.841 234.534 201.439 1.00 31.02 123 ALA M C 1
ATOM 10720 O O . ALA H 8 123 ? 210.095 235.317 202.031 1.00 31.02 123 ALA M O 1
ATOM 10722 N N . GLU H 8 124 ? 210.434 233.356 200.984 1.00 38.22 124 GLU M N 1
ATOM 10723 C CA . GLU H 8 124 ? 209.051 232.936 201.125 1.00 38.22 124 GLU M CA 1
ATOM 10724 C C . GLU H 8 124 ? 208.792 232.414 202.529 1.00 38.22 124 GLU M C 1
ATOM 10725 O O . GLU H 8 124 ? 209.628 231.724 203.116 1.00 38.22 124 GLU M O 1
ATOM 10731 N N . LYS H 8 125 ? 207.627 232.745 203.060 1.00 35.79 125 LYS M N 1
ATOM 10732 C CA . LYS H 8 125 ? 207.239 232.257 204.374 1.00 35.79 125 LYS M CA 1
ATOM 10733 C C . LYS H 8 125 ? 206.855 230.786 204.285 1.00 35.79 125 LYS M C 1
ATOM 10734 O O . LYS H 8 125 ? 206.016 230.422 203.455 1.00 35.79 125 LYS M O 1
ATOM 10740 N N . PRO H 8 126 ? 207.445 229.916 205.100 1.00 37.28 126 PRO M N 1
ATOM 10741 C CA . PRO H 8 126 ? 207.107 228.494 205.024 1.00 37.28 126 PRO M CA 1
ATOM 10742 C C . PRO H 8 126 ? 205.757 228.209 205.660 1.00 37.28 126 PRO M C 1
ATOM 10743 O O . PRO H 8 126 ? 205.150 229.056 206.316 1.00 37.28 126 PRO M O 1
ATOM 10747 N N . HIS H 8 127 ? 205.289 226.980 205.450 1.00 43.37 127 HIS M N 1
ATOM 10748 C CA . HIS H 8 127 ? 204.022 226.566 206.041 1.00 43.37 127 HIS M CA 1
ATOM 10749 C C . HIS H 8 127 ? 204.170 226.322 207.537 1.00 43.37 127 HIS M C 1
ATOM 10750 O O . HIS H 8 127 ? 203.327 226.750 208.334 1.00 43.37 127 HIS M O 1
ATOM 10757 N N . ASP H 8 128 ? 205.234 225.640 207.934 1.00 41.66 128 ASP M N 1
ATOM 10758 C CA . ASP H 8 128 ? 205.487 225.344 209.332 1.00 41.66 128 ASP M CA 1
ATOM 10759 C C . ASP H 8 128 ? 206.007 226.581 210.058 1.00 41.66 128 ASP M C 1
ATOM 10760 O O . ASP H 8 128 ? 206.557 227.491 209.435 1.00 41.66 128 ASP M O 1
ATOM 10765 N N . PRO H 8 129 ? 205.822 226.653 211.377 1.00 38.29 129 PRO M N 1
ATOM 10766 C CA . PRO H 8 129 ? 206.485 227.713 212.146 1.00 38.29 129 PRO M CA 1
ATOM 10767 C C . PRO H 8 129 ? 207.985 227.486 212.194 1.00 38.29 129 PRO M C 1
ATOM 10768 O O . PRO H 8 129 ? 208.457 226.351 212.287 1.00 38.29 129 PRO M O 1
ATOM 10772 N N . VAL H 8 130 ? 208.737 228.581 212.124 1.00 33.35 130 VAL M N 1
ATOM 10773 C CA . VAL H 8 130 ? 210.191 228.480 212.105 1.00 33.35 130 VAL M CA 1
ATOM 10774 C C . VAL H 8 130 ? 210.689 228.234 213.522 1.00 33.35 130 VAL M C 1
ATOM 10775 O O . VAL H 8 130 ? 210.517 229.071 214.414 1.00 33.35 130 VAL M O 1
ATOM 10779 N N . ASN H 8 131 ? 211.311 227.081 213.731 1.00 33.72 131 ASN M N 1
ATOM 10780 C CA . ASN H 8 131 ? 211.923 226.724 215.000 1.00 33.72 131 ASN M CA 1
ATOM 10781 C C . ASN H 8 131 ? 213.165 225.902 214.685 1.00 33.72 131 ASN M C 1
ATOM 10782 O O . ASN H 8 131 ? 213.652 225.914 213.553 1.00 33.72 131 ASN M O 1
ATOM 10787 N N . ASP H 8 132 ? 213.684 225.185 215.686 1.00 32.88 132 ASP M N 1
ATOM 10788 C CA . ASP H 8 132 ? 214.898 224.396 215.484 1.00 32.88 132 ASP M CA 1
ATOM 10789 C C . ASP H 8 132 ? 214.665 223.233 214.529 1.00 32.88 132 ASP M C 1
ATOM 10790 O O . ASP H 8 132 ? 215.610 222.731 213.911 1.00 32.88 132 ASP M O 1
ATOM 10795 N N . ARG H 8 133 ? 213.416 222.788 214.401 1.00 36.23 133 ARG M N 1
ATOM 10796 C CA . ARG H 8 133 ? 213.086 221.793 213.390 1.00 36.23 133 ARG M CA 1
ATOM 10797 C C . ARG H 8 133 ? 213.183 222.379 211.987 1.00 36.23 133 ARG M C 1
ATOM 10798 O O . ARG H 8 133 ? 213.710 221.735 211.074 1.00 36.23 133 ARG M O 1
ATOM 10806 N N . LEU H 8 134 ? 212.706 223.607 211.801 1.00 31.42 134 LEU M N 1
ATOM 10807 C CA . LEU H 8 134 ? 212.647 224.237 210.490 1.00 31.42 134 LEU M CA 1
ATOM 10808 C C . LEU H 8 134 ? 213.849 225.122 210.190 1.00 31.42 134 LEU M C 1
ATOM 10809 O O . LEU H 8 134 ? 213.960 225.620 209.069 1.00 31.42 134 LEU M O 1
ATOM 10814 N N . LEU H 8 135 ? 214.735 225.336 211.159 1.00 27.19 135 LEU M N 1
ATOM 10815 C CA . LEU H 8 135 ? 215.925 226.157 210.933 1.00 27.19 135 LEU M CA 1
ATOM 10816 C C . LEU H 8 135 ? 216.894 225.629 209.872 1.00 27.19 135 LEU M C 1
ATOM 10817 O O . LEU H 8 135 ? 217.463 226.462 209.149 1.00 27.19 135 LEU M O 1
ATOM 10822 N N . PRO H 8 136 ? 217.165 224.316 209.726 1.00 26.98 136 PRO M N 1
ATOM 10823 C CA . PRO H 8 136 ? 218.028 223.925 208.598 1.00 26.98 136 PRO M CA 1
ATOM 10824 C C . PRO H 8 136 ? 217.362 224.067 207.248 1.00 26.98 136 PRO M C 1
ATOM 10825 O O . PRO H 8 136 ? 218.051 224.248 206.241 1.00 26.98 136 PRO M O 1
ATOM 10829 N N . ALA H 8 137 ? 216.036 223.989 207.201 1.00 27.57 137 ALA M N 1
ATOM 10830 C CA . ALA H 8 137 ? 215.332 224.169 205.941 1.00 27.57 137 ALA M CA 1
ATOM 10831 C C . ALA H 8 137 ? 215.288 225.635 205.542 1.00 27.57 137 ALA M C 1
ATOM 10832 O O . ALA H 8 137 ? 215.133 225.959 204.362 1.00 27.57 137 ALA M O 1
ATOM 10834 N N . VAL H 8 138 ? 215.405 226.534 206.517 1.00 27.25 138 VAL M N 1
ATOM 10835 C CA . VAL H 8 138 ? 215.469 227.961 206.225 1.00 27.25 138 VAL M CA 1
ATOM 10836 C C . VAL H 8 138 ? 216.864 228.336 205.740 1.00 27.25 138 VAL M C 1
ATOM 10837 O O . VAL H 8 138 ? 217.022 229.129 204.804 1.00 27.25 138 VAL M O 1
ATOM 10841 N N . VAL H 8 139 ? 217.893 227.737 206.340 1.00 24.54 139 VAL M N 1
ATOM 10842 C CA . VAL H 8 139 ? 219.269 227.990 205.928 1.00 24.54 139 VAL M CA 1
ATOM 10843 C C . VAL H 8 139 ? 219.534 227.389 204.551 1.00 24.54 139 VAL M C 1
ATOM 10844 O O . VAL H 8 139 ? 220.210 227.995 203.712 1.00 24.54 139 VAL M O 1
ATOM 10848 N N . ASP H 8 140 ? 218.964 226.214 204.278 1.00 27.55 140 ASP M N 1
ATOM 10849 C CA . ASP H 8 140 ? 219.145 225.578 202.977 1.00 27.55 140 ASP M CA 1
ATOM 10850 C C . ASP H 8 140 ? 218.380 226.315 201.886 1.00 27.55 140 ASP M C 1
ATOM 10851 O O . ASP H 8 140 ? 218.842 226.395 200.743 1.00 27.55 140 ASP M O 1
ATOM 10856 N N . ALA H 8 141 ? 217.214 226.871 202.219 1.00 25.09 141 ALA M N 1
ATOM 10857 C CA . ALA H 8 141 ? 216.485 227.690 201.257 1.00 25.09 141 ALA M CA 1
ATOM 10858 C C . ALA H 8 141 ? 217.208 229.000 200.998 1.00 25.09 141 ALA M C 1
ATOM 10859 O O . ALA H 8 141 ? 217.081 229.585 199.918 1.00 25.09 141 ALA M O 1
ATOM 10861 N N . SER H 8 142 ? 217.962 229.482 201.984 1.00 25.17 142 SER M N 1
ATOM 10862 C CA . SER H 8 142 ? 218.790 230.661 201.784 1.00 25.17 142 SER M CA 1
ATOM 10863 C C . SER H 8 142 ? 220.025 230.324 200.961 1.00 25.17 142 SER M C 1
ATOM 10864 O O . SER H 8 142 ? 220.555 231.182 200.248 1.00 25.17 142 SER M O 1
ATOM 10867 N N . ASP H 8 143 ? 220.493 229.077 201.043 1.00 26.54 143 ASP M N 1
ATOM 10868 C CA . ASP H 8 143 ? 221.630 228.650 200.235 1.00 26.54 143 ASP M CA 1
ATOM 10869 C C . ASP H 8 143 ? 221.247 228.499 198.772 1.00 26.54 143 ASP M C 1
ATOM 10870 O O . ASP H 8 143 ? 222.066 228.740 197.880 1.00 26.54 143 ASP M O 1
ATOM 10875 N N . LYS H 8 144 ? 220.011 228.081 198.503 1.00 28.04 144 LYS M N 1
ATOM 10876 C CA . LYS H 8 144 ? 219.583 227.886 197.125 1.00 28.04 144 LYS M CA 1
ATOM 10877 C C . LYS H 8 144 ? 219.166 229.201 196.489 1.00 28.04 144 LYS M C 1
ATOM 10878 O O . LYS H 8 144 ? 219.018 229.289 195.267 1.00 28.04 144 LYS M O 1
ATOM 10884 N N . ARG H 8 145 ? 218.970 230.233 197.299 1.00 26.65 145 ARG M N 1
ATOM 10885 C CA . ARG H 8 145 ? 218.666 231.547 196.764 1.00 26.65 145 ARG M CA 1
ATOM 10886 C C . ARG H 8 145 ? 219.937 232.207 196.257 1.00 26.65 145 ARG M C 1
ATOM 10887 O O . ARG H 8 145 ? 220.999 232.100 196.871 1.00 26.65 145 ARG M O 1
ATOM 10895 N N . ALA H 8 146 ? 219.830 232.878 195.118 1.00 23.44 146 ALA M N 1
ATOM 10896 C CA . ALA H 8 146 ? 220.969 233.594 194.578 1.00 23.44 146 ALA M CA 1
ATOM 10897 C C . ALA H 8 146 ? 221.204 234.868 195.374 1.00 23.44 146 ALA M C 1
ATOM 10898 O O . ALA H 8 146 ? 220.317 235.375 196.063 1.00 23.44 146 ALA M O 1
ATOM 10900 N N . SER H 8 147 ? 222.420 235.401 195.266 1.00 20.03 147 SER M N 1
ATOM 10901 C CA . SER H 8 147 ? 222.798 236.610 195.996 1.00 20.03 147 SER M CA 1
ATOM 10902 C C . SER H 8 147 ? 222.402 237.852 195.199 1.00 20.03 147 SER M C 1
ATOM 10903 O O . SER H 8 147 ? 223.216 238.726 194.907 1.00 20.03 147 SER M O 1
ATOM 10906 N N . ILE H 8 148 ? 221.107 237.934 194.878 1.00 21.12 148 ILE M N 1
ATOM 10907 C CA . ILE H 8 148 ? 220.594 239.049 194.087 1.00 21.12 148 ILE M CA 1
ATOM 10908 C C . ILE H 8 148 ? 220.641 240.335 194.893 1.00 21.12 148 ILE M C 1
ATOM 10909 O O . ILE H 8 148 ? 220.751 241.429 194.334 1.00 21.12 148 ILE M O 1
ATOM 10914 N N . GLY H 8 149 ? 220.556 240.226 196.218 1.00 19.22 149 GLY M N 1
ATOM 10915 C CA . GLY H 8 149 ? 220.741 241.395 197.056 1.00 19.22 149 GLY M CA 1
ATOM 10916 C C . GLY H 8 149 ? 222.148 241.945 196.971 1.00 19.22 149 GLY M C 1
ATOM 10917 O O . GLY H 8 149 ? 222.346 243.156 196.956 1.00 19.22 149 GLY M O 1
ATOM 10918 N N . THR H 8 150 ? 223.138 241.057 196.882 1.00 19.16 150 THR M N 1
ATOM 10919 C CA . THR H 8 150 ? 224.529 241.476 196.738 1.00 19.16 150 THR M CA 1
ATOM 10920 C C . THR H 8 150 ? 224.832 241.907 195.306 1.00 19.16 150 THR M C 1
ATOM 10921 O O . THR H 8 150 ? 225.556 242.884 195.088 1.00 19.16 150 THR M O 1
ATOM 10925 N N . TRP H 8 151 ? 224.267 241.205 194.318 1.00 18.67 151 TRP M N 1
ATOM 10926 C CA . TRP H 8 151 ? 224.542 241.520 192.918 1.00 18.67 151 TRP M CA 1
ATOM 10927 C C . TRP H 8 151 ? 223.925 242.848 192.509 1.00 18.67 151 TRP M C 1
ATOM 10928 O O . TRP H 8 151 ? 224.514 243.587 191.717 1.00 18.67 151 TRP M O 1
ATOM 10939 N N . ALA H 8 152 ? 222.737 243.165 193.023 1.00 19.58 152 ALA M N 1
ATOM 10940 C CA . ALA H 8 152 ? 222.069 244.384 192.589 1.00 19.58 152 ALA M CA 1
ATOM 10941 C C . ALA H 8 152 ? 222.705 245.618 193.203 1.00 19.58 152 ALA M C 1
ATOM 10942 O O . ALA H 8 152 ? 222.730 246.676 192.575 1.00 19.58 152 ALA M O 1
ATOM 10944 N N . THR H 8 153 ? 223.230 245.511 194.425 1.00 20.10 153 THR M N 1
ATOM 10945 C CA . THR H 8 153 ? 223.925 246.659 194.999 1.00 20.10 153 THR M CA 1
ATOM 10946 C C . THR H 8 153 ? 225.361 246.723 194.509 1.00 20.10 153 THR M C 1
ATOM 10947 O O . THR H 8 153 ? 226.024 247.754 194.644 1.00 20.10 153 THR M O 1
ATOM 10951 N N . THR H 8 154 ? 225.861 245.631 193.934 1.00 20.33 154 THR M N 1
ATOM 10952 C CA . THR H 8 154 ? 227.076 245.718 193.139 1.00 20.33 154 THR M CA 1
ATOM 10953 C C . THR H 8 154 ? 226.815 246.510 191.870 1.00 20.33 154 THR M C 1
ATOM 10954 O O . THR H 8 154 ? 227.546 247.452 191.553 1.00 20.33 154 THR M O 1
ATOM 10958 N N . PHE H 8 155 ? 225.737 246.174 191.161 1.00 21.64 155 PHE M N 1
ATOM 10959 C CA . PHE H 8 155 ? 225.395 246.854 189.921 1.00 21.64 155 PHE M CA 1
ATOM 10960 C C . PHE H 8 155 ? 224.809 248.236 190.154 1.00 21.64 155 PHE M C 1
ATOM 10961 O O . PHE H 8 155 ? 224.864 249.075 189.257 1.00 21.64 155 PHE M O 1
ATOM 10969 N N . PHE H 8 156 ? 224.239 248.501 191.327 1.00 23.06 156 PHE M N 1
ATOM 10970 C CA . PHE H 8 156 ? 223.791 249.858 191.613 1.00 23.06 156 PHE M CA 1
ATOM 10971 C C . PHE H 8 156 ? 224.978 250.773 191.860 1.00 23.06 156 PHE M C 1
ATOM 10972 O O . PHE H 8 156 ? 225.053 251.871 191.301 1.00 23.06 156 PHE M O 1
ATOM 10980 N N . CYS H 8 157 ? 225.924 250.329 192.686 1.00 24.86 157 CYS M N 1
ATOM 10981 C CA . CYS H 8 157 ? 227.057 251.172 193.035 1.00 24.86 157 CYS M CA 1
ATOM 10982 C C . CYS H 8 157 ? 228.036 251.323 191.881 1.00 24.86 157 CYS M C 1
ATOM 10983 O O . CYS H 8 157 ? 228.665 252.375 191.751 1.00 24.86 157 CYS M O 1
ATOM 10986 N N . THR H 8 158 ? 228.173 250.309 191.027 1.00 24.03 158 THR M N 1
ATOM 10987 C CA . THR H 8 158 ? 229.118 250.435 189.926 1.00 24.03 158 THR M CA 1
ATOM 10988 C C . THR H 8 158 ? 228.573 251.263 188.775 1.00 24.03 158 THR M C 1
ATOM 10989 O O . THR H 8 158 ? 229.351 251.683 187.921 1.00 24.03 158 THR M O 1
ATOM 10993 N N . ILE H 8 159 ? 227.270 251.514 188.728 1.00 25.31 159 ILE M N 1
ATOM 10994 C CA . ILE H 8 159 ? 226.674 252.284 187.651 1.00 25.31 159 ILE M CA 1
ATOM 10995 C C . ILE H 8 159 ? 226.393 253.714 188.081 1.00 25.31 159 ILE M C 1
ATOM 10996 O O . ILE H 8 159 ? 226.648 254.649 187.325 1.00 25.31 159 ILE M O 1
ATOM 11001 N N . ILE H 8 160 ? 225.933 253.909 189.319 1.00 28.54 160 ILE M N 1
ATOM 11002 C CA . ILE H 8 160 ? 225.751 255.264 189.813 1.00 28.54 160 ILE M CA 1
ATOM 11003 C C . ILE H 8 160 ? 227.090 255.955 190.047 1.00 28.54 160 ILE M C 1
ATOM 11004 O O . ILE H 8 160 ? 227.158 257.183 190.010 1.00 28.54 160 ILE M O 1
ATOM 11009 N N . SER H 8 161 ? 228.176 255.207 190.238 1.00 29.27 161 SER M N 1
ATOM 11010 C CA . SER H 8 161 ? 229.484 255.841 190.239 1.00 29.27 161 SER M CA 1
ATOM 11011 C C . SER H 8 161 ? 229.940 256.159 188.828 1.00 29.27 161 SER M C 1
ATOM 11012 O O . SER H 8 161 ? 230.576 257.191 188.605 1.00 29.27 161 SER M O 1
ATOM 11015 N N . CYS H 8 162 ? 229.613 255.299 187.867 1.00 30.40 162 CYS M N 1
ATOM 11016 C CA . CYS H 8 162 ? 230.008 255.545 186.489 1.00 30.40 162 CYS M CA 1
ATOM 11017 C C . CYS H 8 162 ? 229.136 256.607 185.839 1.00 30.40 162 CYS M C 1
ATOM 11018 O O . CYS H 8 162 ? 229.616 257.370 184.999 1.00 30.40 162 CYS M O 1
ATOM 11021 N N . ASN H 8 163 ? 227.860 256.682 186.221 1.00 29.60 163 ASN M N 1
ATOM 11022 C CA . ASN H 8 163 ? 226.975 257.679 185.629 1.00 29.60 163 ASN M CA 1
ATOM 11023 C C . ASN H 8 163 ? 227.302 259.076 186.134 1.00 29.60 163 ASN M C 1
ATOM 11024 O O . ASN H 8 163 ? 227.215 260.049 185.379 1.00 29.60 163 ASN M O 1
ATOM 11029 N N . LEU H 8 164 ? 227.681 259.195 187.405 1.00 31.97 164 LEU M N 1
ATOM 11030 C CA . LEU H 8 164 ? 227.980 260.509 187.960 1.00 31.97 164 LEU M CA 1
ATOM 11031 C C . LEU H 8 164 ? 229.361 260.998 187.551 1.00 31.97 164 LEU M C 1
ATOM 11032 O O . LEU H 8 164 ? 229.685 262.169 187.764 1.00 31.97 164 LEU M O 1
ATOM 11037 N N . LEU H 8 165 ? 230.194 260.125 186.978 1.00 34.10 165 LEU M N 1
ATOM 11038 C CA . LEU H 8 165 ? 231.434 260.591 186.365 1.00 34.10 165 LEU M CA 1
ATOM 11039 C C . LEU H 8 165 ? 231.160 261.419 185.118 1.00 34.10 165 LEU M C 1
ATOM 11040 O O . LEU H 8 165 ? 231.954 262.291 184.762 1.00 34.10 165 LEU M O 1
ATOM 11045 N N . GLY H 8 166 ? 230.036 261.172 184.448 1.00 35.81 166 GLY M N 1
ATOM 11046 C CA . GLY H 8 166 ? 229.684 261.983 183.296 1.00 35.81 166 GLY M CA 1
ATOM 11047 C C . GLY H 8 166 ? 229.253 263.388 183.671 1.00 35.81 166 GLY M C 1
ATOM 11048 O O . GLY H 8 166 ? 229.182 264.272 182.816 1.00 35.81 166 GLY M O 1
ATOM 11049 N N . LEU H 8 167 ? 228.959 263.611 184.952 1.00 37.03 167 LEU M N 1
ATOM 11050 C CA . LEU H 8 167 ? 228.535 264.930 185.402 1.00 37.03 167 LEU M CA 1
ATOM 11051 C C . LEU H 8 167 ? 229.647 265.653 186.148 1.00 37.03 167 LEU M C 1
ATOM 11052 O O . LEU H 8 167 ? 229.488 266.816 186.530 1.00 37.03 167 LEU M O 1
ATOM 11057 N N . MET H 8 168 ? 230.766 264.985 186.381 1.00 38.95 168 MET M N 1
ATOM 11058 C CA . MET H 8 168 ? 231.905 265.663 186.974 1.00 38.95 168 MET M CA 1
ATOM 11059 C C . MET H 8 168 ? 232.672 266.414 185.890 1.00 38.95 168 MET M C 1
ATOM 11060 O O . MET H 8 168 ? 232.729 265.957 184.747 1.00 38.95 168 MET M O 1
ATOM 11065 N N . PRO H 8 169 ? 233.231 267.583 186.205 1.00 40.29 169 PRO M N 1
ATOM 11066 C CA . PRO H 8 169 ? 234.032 268.305 185.211 1.00 40.29 169 PRO M CA 1
ATOM 11067 C C . PRO H 8 169 ? 235.313 267.561 184.869 1.00 40.29 169 PRO M C 1
ATOM 11068 O O . PRO H 8 169 ? 235.872 266.838 185.696 1.00 40.29 169 PRO M O 1
ATOM 11072 N N . PHE H 8 170 ? 235.755 267.749 183.618 1.00 40.93 170 PHE M N 1
ATOM 11073 C CA . PHE H 8 170 ? 236.900 267.063 183.006 1.00 40.93 170 PHE M CA 1
ATOM 11074 C C . PHE H 8 170 ? 236.744 265.547 183.039 1.00 40.93 170 PHE M C 1
ATOM 11075 O O . PHE H 8 170 ? 237.727 264.820 183.165 1.00 40.93 170 PHE M O 1
ATOM 11083 N N . ASN H 8 171 ? 235.516 265.053 182.924 1.00 38.20 171 ASN M N 1
ATOM 11084 C CA . ASN H 8 171 ? 235.265 263.630 183.071 1.00 38.20 171 ASN M CA 1
ATOM 11085 C C . ASN H 8 171 ? 234.048 263.245 182.249 1.00 38.20 171 ASN M C 1
ATOM 11086 O O . ASN H 8 171 ? 233.122 264.038 182.076 1.00 38.20 171 ASN M O 1
ATOM 11091 N N . GLU H 8 172 ? 234.061 262.017 181.746 1.00 38.04 172 GLU M N 1
ATOM 11092 C CA . GLU H 8 172 ? 232.943 261.453 181.011 1.00 38.04 172 GLU M CA 1
ATOM 11093 C C . GLU H 8 172 ? 232.514 260.153 181.673 1.00 38.04 172 GLU M C 1
ATOM 11094 O O . GLU H 8 172 ? 233.248 259.564 182.467 1.00 38.04 172 GLU M O 1
ATOM 11100 N N . ALA H 8 173 ? 231.318 259.715 181.341 1.00 32.44 173 ALA M N 1
ATOM 11101 C CA . ALA H 8 173 ? 230.780 258.514 181.957 1.00 32.44 173 ALA M CA 1
ATOM 11102 C C . ALA H 8 173 ? 231.316 257.279 181.244 1.00 32.44 173 ALA M C 1
ATOM 11103 O O . ALA H 8 173 ? 231.330 257.244 180.010 1.00 32.44 173 ALA M O 1
ATOM 11105 N N . PRO H 8 174 ? 231.793 256.272 181.978 1.00 30.04 174 PRO M N 1
ATOM 11106 C CA . PRO H 8 174 ? 232.126 254.994 181.333 1.00 30.04 174 PRO M CA 1
ATOM 11107 C C . PRO H 8 174 ? 230.931 254.307 180.710 1.00 30.04 174 PRO M C 1
ATOM 11108 O O . PRO H 8 174 ? 231.081 253.649 179.678 1.00 30.04 174 PRO M O 1
ATOM 11112 N N . THR H 8 175 ? 229.740 254.476 181.276 1.00 29.13 175 THR M N 1
ATOM 11113 C CA . THR H 8 175 ? 228.525 253.887 180.732 1.00 29.13 175 THR M CA 1
ATOM 11114 C C . THR H 8 175 ? 227.981 254.639 179.525 1.00 29.13 175 THR M C 1
ATOM 11115 O O . THR H 8 175 ? 226.934 254.256 179.002 1.00 29.13 175 THR M O 1
ATOM 11119 N N . SER H 8 176 ? 228.638 255.707 179.082 1.00 31.16 176 SER M N 1
ATOM 11120 C CA . SER H 8 176 ? 228.293 256.312 177.806 1.00 31.16 176 SER M CA 1
ATOM 11121 C C . SER H 8 176 ? 228.956 255.601 176.636 1.00 31.16 176 SER M C 1
ATOM 11122 O O . SER H 8 176 ? 228.617 255.895 175.486 1.00 31.16 176 SER M O 1
ATOM 11125 N N . GLY H 8 177 ? 229.880 254.686 176.904 1.00 28.77 177 GLY M N 1
ATOM 11126 C CA . GLY H 8 177 ? 230.440 253.837 175.871 1.00 28.77 177 GLY M CA 1
ATOM 11127 C C . GLY H 8 177 ? 229.577 252.608 175.688 1.00 28.77 177 GLY M C 1
ATOM 11128 O O . GLY H 8 177 ? 228.952 252.132 176.637 1.00 28.77 177 GLY M O 1
ATOM 11129 N N . LEU H 8 178 ? 229.554 252.089 174.459 1.00 30.45 178 LEU M N 1
ATOM 11130 C CA . LEU H 8 178 ? 228.617 251.026 174.112 1.00 30.45 178 LEU M CA 1
ATOM 11131 C C . LEU H 8 178 ? 229.003 249.700 174.752 1.00 30.45 178 LEU M C 1
ATOM 11132 O O . LEU H 8 178 ? 228.142 248.985 175.270 1.00 30.45 178 LEU M O 1
ATOM 11137 N N . GLY H 8 179 ? 230.289 249.357 174.738 1.00 27.84 179 GLY M N 1
ATOM 11138 C CA . GLY H 8 179 ? 230.693 248.052 175.233 1.00 27.84 179 GLY M CA 1
ATOM 11139 C C . GLY H 8 179 ? 230.679 247.959 176.746 1.00 27.84 179 GLY M C 1
ATOM 11140 O O . GLY H 8 179 ? 230.602 246.866 177.306 1.00 27.84 179 GLY M O 1
ATOM 11141 N N . PHE H 8 180 ? 230.777 249.099 177.426 1.00 25.91 180 PHE M N 1
ATOM 11142 C CA . PHE H 8 180 ? 230.712 249.109 178.883 1.00 25.91 180 PHE M CA 1
ATOM 11143 C C . PHE H 8 180 ? 229.280 248.921 179.357 1.00 25.91 180 PHE M C 1
ATOM 11144 O O . PHE H 8 180 ? 228.995 248.050 180.183 1.00 25.91 180 PHE M O 1
ATOM 11152 N N . ALA H 8 181 ? 228.367 249.753 178.857 1.00 26.16 181 ALA M N 1
ATOM 11153 C CA . ALA H 8 181 ? 227.004 249.757 179.370 1.00 26.16 181 ALA M CA 1
ATOM 11154 C C . ALA H 8 181 ? 226.225 248.540 178.903 1.00 26.16 181 ALA M C 1
ATOM 11155 O O . ALA H 8 181 ? 225.456 247.956 179.674 1.00 26.16 181 ALA M O 1
ATOM 11157 N N . THR H 8 182 ? 226.395 248.146 177.641 1.00 27.65 182 THR M N 1
ATOM 11158 C CA . THR H 8 182 ? 225.725 246.937 177.180 1.00 27.65 182 THR M CA 1
ATOM 11159 C C . THR H 8 182 ? 226.457 245.697 177.664 1.00 27.65 182 THR M C 1
ATOM 11160 O O . THR H 8 182 ? 225.860 244.624 177.771 1.00 27.65 182 THR M O 1
ATOM 11164 N N . GLY H 8 183 ? 227.746 245.828 177.977 1.00 24.89 183 GLY M N 1
ATOM 11165 C CA . GLY H 8 183 ? 228.476 244.710 178.550 1.00 24.89 183 GLY M CA 1
ATOM 11166 C C . GLY H 8 183 ? 228.013 244.362 179.950 1.00 24.89 183 GLY M C 1
ATOM 11167 O O . GLY H 8 183 ? 228.124 243.215 180.380 1.00 24.89 183 GLY M O 1
ATOM 11168 N N . LEU H 8 184 ? 227.495 245.349 180.683 1.00 23.88 184 LEU M N 1
ATOM 11169 C CA . LEU H 8 184 ? 226.890 245.071 181.980 1.00 23.88 184 LEU M CA 1
ATOM 11170 C C . LEU H 8 184 ? 225.516 244.442 181.817 1.00 23.88 184 LEU M C 1
ATOM 11171 O O . LEU H 8 184 ? 225.112 243.603 182.627 1.00 23.88 184 LEU M O 1
ATOM 11176 N N . GLY H 8 185 ? 224.783 244.835 180.775 1.00 23.89 185 GLY M N 1
ATOM 11177 C CA . GLY H 8 185 ? 223.430 244.336 180.599 1.00 23.89 185 GLY M CA 1
ATOM 11178 C C . GLY H 8 185 ? 223.378 242.921 180.064 1.00 23.89 185 GLY M C 1
ATOM 11179 O O . GLY H 8 185 ? 222.480 242.152 180.406 1.00 23.89 185 GLY M O 1
ATOM 11180 N N . VAL H 8 186 ? 224.330 242.557 179.201 1.00 24.28 186 VAL M N 1
ATOM 11181 C CA . VAL H 8 186 ? 224.430 241.169 178.768 1.00 24.28 186 VAL M CA 1
ATOM 11182 C C . VAL H 8 186 ? 224.968 240.308 179.907 1.00 24.28 186 VAL M C 1
ATOM 11183 O O . VAL H 8 186 ? 224.609 239.132 180.032 1.00 24.28 186 VAL M O 1
ATOM 11187 N N . SER H 8 187 ? 225.782 240.892 180.790 1.00 23.51 187 SER M N 1
ATOM 11188 C CA . SER H 8 187 ? 226.311 240.149 181.930 1.00 23.51 187 SER M CA 1
ATOM 11189 C C . SER H 8 187 ? 225.229 239.826 182.950 1.00 23.51 187 SER M C 1
ATOM 11190 O O . SER H 8 187 ? 225.283 238.777 183.594 1.00 23.51 187 SER M O 1
ATOM 11193 N N . VAL H 8 188 ? 224.257 240.722 183.129 1.00 23.64 188 VAL M N 1
ATOM 1119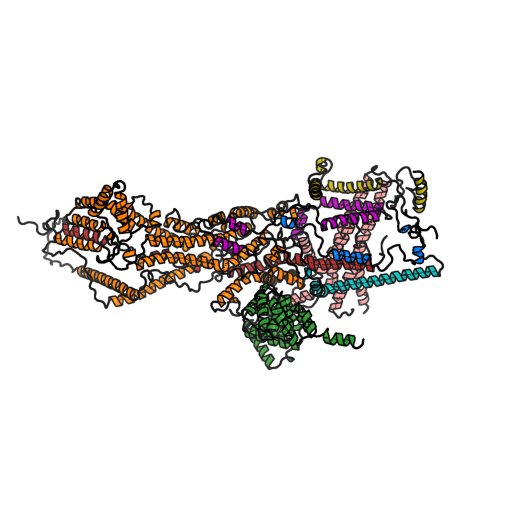4 C CA . VAL H 8 188 ? 223.128 240.435 184.010 1.00 23.64 188 VAL M CA 1
ATOM 11195 C C . VAL H 8 188 ? 222.234 239.372 183.387 1.00 23.64 188 VAL M C 1
ATOM 11196 O O . VAL H 8 188 ? 221.787 238.435 184.062 1.00 23.64 188 VAL M O 1
ATOM 11200 N N . TRP H 8 189 ? 221.980 239.494 182.082 1.00 26.85 189 TRP M N 1
ATOM 11201 C CA . TRP H 8 189 ? 221.148 238.527 181.376 1.00 26.85 189 TRP M CA 1
ATOM 11202 C C . TRP H 8 189 ? 221.804 237.153 181.338 1.00 26.85 189 TRP M C 1
ATOM 11203 O O . TRP H 8 189 ? 221.118 236.129 181.412 1.00 26.85 189 TRP M O 1
ATOM 11214 N N . ALA H 8 190 ? 223.129 237.108 181.216 1.00 24.43 190 ALA M N 1
ATOM 11215 C CA . ALA H 8 190 ? 223.812 235.824 181.257 1.00 24.43 190 ALA M CA 1
ATOM 11216 C C . ALA H 8 190 ? 223.874 235.281 182.676 1.00 24.43 190 ALA M C 1
ATOM 11217 O O . ALA H 8 190 ? 223.941 234.067 182.876 1.00 24.43 190 ALA M O 1
ATOM 11219 N N . THR H 8 191 ? 223.860 236.165 183.675 1.00 22.98 191 THR M N 1
ATOM 11220 C CA . THR H 8 191 ? 223.804 235.720 185.064 1.00 22.98 191 THR M CA 1
ATOM 11221 C C . THR H 8 191 ? 222.448 235.108 185.383 1.00 22.98 191 THR M C 1
ATOM 11222 O O . THR H 8 191 ? 222.364 234.090 186.078 1.00 22.98 191 THR M O 1
ATOM 11226 N N . ALA H 8 192 ? 221.375 235.709 184.869 1.00 25.45 192 ALA M N 1
ATOM 11227 C CA . ALA H 8 192 ? 220.043 235.161 185.081 1.00 25.45 192 ALA M CA 1
ATOM 11228 C C . ALA H 8 192 ? 219.843 233.870 184.302 1.00 25.45 192 ALA M C 1
ATOM 11229 O O . ALA H 8 192 ? 219.166 232.953 184.775 1.00 25.45 192 ALA M O 1
ATOM 11231 N N . THR H 8 193 ? 220.430 233.774 183.110 1.00 27.38 193 THR M N 1
ATOM 11232 C CA . THR H 8 193 ? 220.281 232.566 182.306 1.00 27.38 193 THR M CA 1
ATOM 11233 C C . THR H 8 193 ? 221.062 231.402 182.901 1.00 27.38 193 THR M C 1
ATOM 11234 O O . THR H 8 193 ? 220.556 230.276 182.951 1.00 27.38 193 THR M O 1
ATOM 11238 N N . ILE H 8 194 ? 222.288 231.656 183.368 1.00 26.93 194 ILE M N 1
ATOM 11239 C CA . ILE H 8 194 ? 223.103 230.607 183.981 1.00 26.93 194 ILE M CA 1
ATOM 11240 C C . ILE H 8 194 ? 222.467 230.123 185.279 1.00 26.93 194 ILE M C 1
ATOM 11241 O O . ILE H 8 194 ? 222.475 228.922 185.577 1.00 26.93 194 ILE M O 1
ATOM 11246 N N . LEU H 8 195 ? 221.854 231.035 186.036 1.00 27.59 195 LEU M N 1
ATOM 11247 C CA . LEU H 8 195 ? 221.100 230.639 187.220 1.00 27.59 195 LEU M CA 1
ATOM 11248 C C . LEU H 8 195 ? 219.886 229.797 186.851 1.00 27.59 195 LEU M C 1
ATOM 11249 O O . LEU H 8 195 ? 219.595 228.795 187.512 1.00 27.59 195 LEU M O 1
ATOM 11254 N N . GLY H 8 196 ? 219.182 230.171 185.782 1.00 30.99 196 GLY M N 1
ATOM 11255 C CA . GLY H 8 196 ? 218.055 229.376 185.328 1.00 30.99 196 GLY M CA 1
ATOM 11256 C C . GLY H 8 196 ? 218.452 228.041 184.734 1.00 30.99 196 GLY M C 1
ATOM 11257 O O . GLY H 8 196 ? 217.738 227.051 184.900 1.00 30.99 196 GLY M O 1
ATOM 11258 N N . LEU H 8 197 ? 219.589 227.989 184.045 1.00 36.87 197 LEU M N 1
ATOM 11259 C CA . LEU H 8 197 ? 220.059 226.744 183.456 1.00 36.87 197 LEU M CA 1
ATOM 11260 C C . LEU H 8 197 ? 220.637 225.790 184.486 1.00 36.87 197 LEU M C 1
ATOM 11261 O O . LEU H 8 197 ? 220.571 224.575 184.287 1.00 36.87 197 LEU M O 1
ATOM 11266 N N . SER H 8 198 ? 221.194 226.305 185.581 1.00 34.94 198 SER M N 1
ATOM 11267 C CA . SER H 8 198 ? 221.763 225.450 186.612 1.00 34.94 198 SER M CA 1
ATOM 11268 C C . SER H 8 198 ? 220.702 224.741 187.436 1.00 34.94 198 SER M C 1
ATOM 11269 O O . SER H 8 198 ? 221.024 223.782 188.143 1.00 34.94 198 SER M O 1
ATOM 11272 N N . LYS H 8 199 ? 219.453 225.198 187.373 1.00 37.06 199 LYS M N 1
ATOM 11273 C CA . LYS H 8 199 ? 218.376 224.503 188.063 1.00 37.06 199 LYS M CA 1
ATOM 11274 C C . LYS H 8 199 ? 218.014 223.208 187.349 1.00 37.06 199 LYS M C 1
ATOM 11275 O O . LYS H 8 199 ? 217.913 222.149 187.978 1.00 37.06 199 LYS M O 1
ATOM 11281 N N . THR H 8 200 ? 217.811 223.270 186.034 1.00 45.98 200 THR M N 1
ATOM 11282 C CA . THR H 8 200 ? 217.202 222.134 185.346 1.00 45.98 200 THR M CA 1
ATOM 11283 C C . THR H 8 200 ? 218.216 221.047 184.999 1.00 45.98 200 THR M C 1
ATOM 11284 O O . THR H 8 200 ? 218.220 219.971 185.607 1.00 45.98 200 THR M O 1
ATOM 11288 N N . GLY H 8 201 ? 219.078 221.304 184.018 1.00 51.72 201 GLY M N 1
ATOM 11289 C CA . GLY H 8 201 ? 220.077 220.320 183.650 1.00 51.72 201 GLY M CA 1
ATOM 11290 C C . GLY H 8 201 ? 221.334 220.854 182.994 1.00 51.72 201 GLY M C 1
ATOM 11291 O O . GLY H 8 201 ? 222.151 220.063 182.507 1.00 51.72 201 GLY M O 1
ATOM 11292 N N . PHE H 8 202 ? 221.482 222.184 182.969 1.00 48.99 202 PHE M N 1
ATOM 11293 C CA . PHE H 8 202 ? 222.278 222.903 181.960 1.00 48.99 202 PHE M CA 1
ATOM 11294 C C . PHE H 8 202 ? 221.880 222.473 180.550 1.00 48.99 202 PHE M C 1
ATOM 11295 O O . PHE H 8 202 ? 222.723 222.260 179.676 1.00 48.99 202 PHE M O 1
ATOM 11303 N N . LYS H 8 203 ? 220.573 222.343 180.331 1.00 58.71 203 LYS M N 1
ATOM 11304 C CA . LYS H 8 203 ? 220.006 222.064 179.021 1.00 58.71 203 LYS M CA 1
ATOM 11305 C C . LYS H 8 203 ? 219.042 223.183 178.652 1.00 58.71 203 LYS M C 1
ATOM 11306 O O . LYS H 8 203 ? 218.282 223.669 179.495 1.00 58.71 203 LYS M O 1
ATOM 11312 N N . PHE H 8 204 ? 219.098 223.607 177.397 1.00 63.64 204 PHE M N 1
ATOM 11313 C CA . PHE H 8 204 ? 218.383 224.804 176.974 1.00 63.64 204 PHE M CA 1
ATOM 11314 C C . PHE H 8 204 ? 216.932 224.469 176.652 1.00 63.64 204 PHE M C 1
ATOM 11315 O O . PHE H 8 204 ? 216.681 223.617 175.792 1.00 63.64 204 PHE M O 1
ATOM 11323 N N . PRO H 8 205 ? 215.950 225.108 177.308 1.00 67.64 205 PRO M N 1
ATOM 11324 C CA . PRO H 8 205 ? 214.539 224.915 176.966 1.00 67.64 205 PRO M CA 1
ATOM 11325 C C . PRO H 8 205 ? 214.085 225.853 175.851 1.00 67.64 205 PRO M C 1
ATOM 11326 O O . PRO H 8 205 ? 214.796 226.813 175.549 1.00 67.64 205 PRO M O 1
ATOM 11330 N N . PHE H 8 219 ? 204.304 224.567 169.993 1.00 89.89 219 PHE M N 1
ATOM 11331 C CA . PHE H 8 219 ? 205.213 224.163 168.927 1.00 89.89 219 PHE M CA 1
ATOM 11332 C C . PHE H 8 219 ? 205.977 225.367 168.389 1.00 89.89 219 PHE M C 1
ATOM 11333 O O . PHE H 8 219 ? 207.171 225.518 168.641 1.00 89.89 219 PHE M O 1
ATOM 11335 N N . ILE H 8 220 ? 205.279 226.225 167.649 1.00 88.02 220 ILE M N 1
ATOM 11336 C CA . ILE H 8 220 ? 205.862 227.440 167.100 1.00 88.02 220 ILE M CA 1
ATOM 11337 C C . ILE H 8 220 ? 205.712 228.638 168.029 1.00 88.02 220 ILE M C 1
ATOM 11338 O O . ILE H 8 220 ? 206.008 229.765 167.620 1.00 88.02 220 ILE M O 1
ATOM 11340 N N . PHE H 8 221 ? 205.258 228.421 169.265 1.00 84.46 221 PHE M N 1
ATOM 11341 C CA . PHE H 8 221 ? 205.108 229.520 170.212 1.00 84.46 221 PHE M CA 1
ATOM 11342 C C . PHE H 8 221 ? 206.428 229.864 170.890 1.00 84.46 221 PHE M C 1
ATOM 11343 O O . PHE H 8 221 ? 206.786 231.042 170.994 1.00 84.46 221 PHE M O 1
ATOM 11351 N N . VAL H 8 222 ? 207.152 228.853 171.362 1.00 79.62 222 VAL M N 1
ATOM 11352 C CA . VAL H 8 222 ? 208.420 229.039 172.071 1.00 79.62 222 VAL M CA 1
ATOM 11353 C C . VAL H 8 222 ? 209.564 229.689 171.282 1.00 79.62 222 VAL M C 1
ATOM 11354 O O . VAL H 8 222 ? 210.471 230.217 171.942 1.00 79.62 222 VAL M O 1
ATOM 11358 N N . PRO H 8 223 ? 209.641 229.694 169.937 1.00 76.93 223 PRO M N 1
ATOM 11359 C CA . PRO H 8 223 ? 210.602 230.620 169.311 1.00 76.93 223 PRO M CA 1
ATOM 11360 C C . PRO H 8 223 ? 210.246 232.085 169.486 1.00 76.93 223 PRO M C 1
ATOM 11361 O O . PRO H 8 223 ? 211.159 232.917 169.497 1.00 76.93 223 PRO M O 1
ATOM 11365 N N . LEU H 8 224 ? 208.969 232.432 169.636 1.00 71.99 224 LEU M N 1
ATOM 11366 C CA . LEU H 8 224 ? 208.604 233.829 169.831 1.00 71.99 224 LEU M CA 1
ATOM 11367 C C . LEU H 8 224 ? 208.824 234.278 171.271 1.00 71.99 224 LEU M C 1
ATOM 11368 O O . LEU H 8 224 ? 209.158 235.443 171.513 1.00 71.99 224 LEU M O 1
ATOM 11373 N N . GLU H 8 225 ? 208.663 233.371 172.237 1.00 69.31 225 GLU M N 1
ATOM 11374 C CA . GLU H 8 225 ? 208.952 233.717 173.626 1.00 69.31 225 GLU M CA 1
ATOM 11375 C C . GLU H 8 225 ? 210.452 233.779 173.883 1.00 69.31 225 GLU M C 1
ATOM 11376 O O . GLU H 8 225 ? 210.895 234.413 174.847 1.00 69.31 225 GLU M O 1
ATOM 11382 N N . THR H 8 226 ? 211.247 233.111 173.044 1.00 62.14 226 THR M N 1
ATOM 11383 C CA . THR H 8 226 ? 212.696 233.189 173.177 1.00 62.14 226 THR M CA 1
ATOM 11384 C C . THR H 8 226 ? 213.213 234.556 172.747 1.00 62.14 226 THR M C 1
ATOM 11385 O O . THR H 8 226 ? 214.160 235.083 173.339 1.00 62.14 226 THR M O 1
ATOM 11389 N N . ILE H 8 227 ? 212.588 235.153 171.728 1.00 57.58 227 ILE M N 1
ATOM 11390 C CA . ILE H 8 227 ? 213.004 236.470 171.249 1.00 57.58 227 ILE M CA 1
ATOM 11391 C C . ILE H 8 227 ? 212.711 237.537 172.298 1.00 57.58 227 ILE M C 1
ATOM 11392 O O . ILE H 8 227 ? 213.491 238.480 172.482 1.00 57.58 227 ILE M O 1
ATOM 11397 N N . SER H 8 228 ? 211.612 237.379 173.036 1.00 51.17 228 SER M N 1
ATOM 11398 C CA . SER H 8 228 ? 211.305 238.320 174.109 1.00 51.17 228 SER M CA 1
ATOM 11399 C C . SER H 8 228 ? 212.267 238.157 175.279 1.00 51.17 228 SER M C 1
ATOM 11400 O O . SER H 8 228 ? 212.536 239.116 176.009 1.00 51.17 228 SER M O 1
ATOM 11403 N N . TYR H 8 229 ? 212.805 236.951 175.465 1.00 41.07 229 TYR M N 1
ATOM 11404 C CA . TYR H 8 229 ? 213.763 236.732 176.542 1.00 41.07 229 TYR M CA 1
ATOM 11405 C C . TYR H 8 229 ? 215.147 237.243 176.165 1.00 41.07 229 TYR M C 1
ATOM 11406 O O . TYR H 8 229 ? 215.805 237.908 176.971 1.00 41.07 229 TYR M O 1
ATOM 11415 N N . THR H 8 230 ? 215.610 236.952 174.946 1.00 42.86 230 THR M N 1
ATOM 11416 C CA . THR H 8 230 ? 216.954 237.376 174.564 1.00 42.86 230 THR M CA 1
ATOM 11417 C C . THR H 8 230 ? 217.005 238.845 174.168 1.00 42.86 230 THR M C 1
ATOM 11418 O O . THR H 8 230 ? 218.094 239.377 173.932 1.00 42.86 230 THR M O 1
ATOM 11422 N N . PHE H 8 231 ? 215.858 239.518 174.078 1.00 41.07 231 PHE M N 1
ATOM 11423 C CA . PHE H 8 231 ? 215.884 240.966 173.923 1.00 41.07 231 PHE M CA 1
ATOM 11424 C C . PHE H 8 231 ? 216.196 241.665 175.239 1.00 41.07 231 PHE M C 1
ATOM 11425 O O . PHE H 8 231 ? 216.609 242.828 175.228 1.00 41.07 231 PHE M O 1
ATOM 11433 N N . ARG H 8 232 ? 216.037 240.972 176.370 1.00 36.68 232 ARG M N 1
ATOM 11434 C CA . ARG H 8 232 ? 216.444 241.535 177.654 1.00 36.68 232 ARG M CA 1
ATOM 11435 C C . ARG H 8 232 ? 217.958 241.676 177.744 1.00 36.68 232 ARG M C 1
ATOM 11436 O O . ARG H 8 232 ? 218.464 242.492 178.521 1.00 36.68 232 ARG M O 1
ATOM 11444 N N . ALA H 8 233 ? 218.698 240.872 176.977 1.00 33.27 233 ALA M N 1
ATOM 11445 C CA . ALA H 8 233 ? 220.145 241.035 176.903 1.00 33.27 233 ALA M CA 1
ATOM 11446 C C . ALA H 8 233 ? 220.511 242.354 176.248 1.00 33.27 233 ALA M C 1
ATOM 11447 O O . ALA H 8 233 ? 221.420 243.055 176.706 1.00 33.27 233 ALA M O 1
ATOM 11449 N N . VAL H 8 234 ? 219.809 242.708 175.179 1.00 36.19 234 VAL M N 1
ATOM 11450 C CA . VAL H 8 234 ? 220.077 243.960 174.491 1.00 36.19 234 VAL M CA 1
ATOM 11451 C C . VAL H 8 234 ? 219.517 245.135 175.277 1.00 36.19 234 VAL M C 1
ATOM 11452 O O . VAL H 8 234 ? 220.238 246.087 175.584 1.00 36.19 234 VAL M O 1
ATOM 11456 N N . SER H 8 235 ? 218.239 245.059 175.660 1.00 33.07 235 SER M N 1
ATOM 11457 C CA . SER H 8 235 ? 217.517 246.248 176.102 1.00 33.07 235 SER M CA 1
ATOM 11458 C C . SER H 8 235 ? 217.948 246.708 177.488 1.00 33.07 235 SER M C 1
ATOM 11459 O O . SER H 8 235 ? 217.748 247.872 177.842 1.00 33.07 235 SER M O 1
ATOM 11462 N N . LEU H 8 236 ? 218.532 245.820 178.292 1.00 28.37 236 LEU M N 1
ATOM 11463 C CA . LEU H 8 236 ? 218.953 246.225 179.630 1.00 28.37 236 LEU M CA 1
ATOM 11464 C C . LEU H 8 236 ? 220.197 247.099 179.571 1.00 28.37 236 LEU M C 1
ATOM 11465 O O . LEU H 8 236 ? 220.324 248.072 180.321 1.00 28.37 236 LEU M O 1
ATOM 11470 N N . GLY H 8 237 ? 221.120 246.777 178.668 1.00 28.51 237 GLY M N 1
ATOM 11471 C CA . GLY H 8 237 ? 222.329 247.570 178.555 1.00 28.51 237 GLY M CA 1
ATOM 11472 C C . GLY H 8 237 ? 222.182 248.747 177.611 1.00 28.51 237 GLY M C 1
ATOM 11473 O O . GLY H 8 237 ? 222.849 249.770 177.781 1.00 28.51 237 GLY M O 1
ATOM 11474 N N . VAL H 8 238 ? 221.321 248.617 176.599 1.00 29.04 238 VAL M N 1
ATOM 11475 C CA . VAL H 8 238 ? 221.139 249.692 175.626 1.00 29.04 238 VAL M CA 1
ATOM 11476 C C . VAL H 8 238 ? 220.376 250.855 176.251 1.00 29.04 238 VAL M C 1
ATOM 11477 O O . VAL H 8 238 ? 220.696 252.023 176.005 1.00 29.04 238 VAL M O 1
ATOM 11481 N N . ARG H 8 239 ? 219.402 250.557 177.118 1.00 29.74 239 ARG M N 1
ATOM 11482 C CA . ARG H 8 239 ? 218.682 251.606 177.839 1.00 29.74 239 ARG M CA 1
ATOM 11483 C C . ARG H 8 239 ? 219.611 252.386 178.760 1.00 29.74 239 ARG M C 1
ATOM 11484 O O . ARG H 8 239 ? 219.441 253.595 178.952 1.00 29.74 239 ARG M O 1
ATOM 11492 N N . LEU H 8 240 ? 220.620 251.718 179.310 1.00 28.30 240 LEU M N 1
ATOM 11493 C CA . LEU H 8 240 ? 221.645 252.420 180.066 1.00 28.30 240 LEU M CA 1
ATOM 11494 C C . LEU H 8 240 ? 222.539 253.238 179.144 1.00 28.30 240 LEU M C 1
ATOM 11495 O O . LEU H 8 240 ? 222.916 254.367 179.472 1.00 28.30 240 LEU M O 1
ATOM 11500 N N . TRP H 8 241 ? 222.877 252.685 177.976 1.00 31.82 241 TRP M N 1
ATOM 11501 C CA . TRP H 8 241 ? 223.837 253.336 177.092 1.00 31.82 241 TRP M CA 1
ATOM 11502 C C . TRP H 8 241 ? 223.235 254.548 176.395 1.00 31.82 241 TRP M C 1
ATOM 11503 O O . TRP H 8 241 ? 223.884 255.593 176.306 1.00 31.82 241 TRP M O 1
ATOM 11514 N N . VAL H 8 242 ? 222.003 254.426 175.893 1.00 32.82 242 VAL M N 1
ATOM 11515 C CA . VAL H 8 242 ? 221.370 255.526 175.167 1.00 32.82 242 VAL M CA 1
ATOM 11516 C C . VAL H 8 242 ? 221.051 256.683 176.108 1.00 32.82 242 VAL M C 1
ATOM 11517 O O . VAL H 8 242 ? 221.176 257.854 175.735 1.00 32.82 242 VAL M O 1
ATOM 11521 N N . ASN H 8 243 ? 220.690 256.380 177.356 1.00 32.86 243 ASN M N 1
ATOM 11522 C CA . ASN H 8 243 ? 220.377 257.439 178.311 1.00 32.86 243 ASN M CA 1
ATOM 11523 C C . ASN H 8 243 ? 221.619 258.225 178.709 1.00 32.86 243 ASN M C 1
ATOM 11524 O O . ASN H 8 243 ? 221.536 259.419 179.011 1.00 32.86 243 ASN M O 1
ATOM 11529 N N . MET H 8 244 ? 222.780 257.573 178.714 1.00 34.20 244 MET M N 1
ATOM 11530 C CA . MET H 8 244 ? 224.017 258.284 179.008 1.00 34.20 244 MET M CA 1
ATOM 11531 C C . MET H 8 244 ? 224.564 258.968 177.763 1.00 34.20 244 MET M C 1
ATOM 11532 O O . MET H 8 244 ? 225.375 259.894 177.863 1.00 34.20 244 MET M O 1
ATOM 11537 N N . LEU H 8 245 ? 224.128 258.525 176.583 1.00 37.52 245 LEU M N 1
ATOM 11538 C CA . LEU H 8 245 ? 224.641 259.083 175.337 1.00 37.52 245 LEU M CA 1
ATOM 11539 C C . LEU H 8 245 ? 223.763 260.220 174.833 1.00 37.52 245 LEU M C 1
ATOM 11540 O O . LEU H 8 245 ? 224.268 261.288 174.477 1.00 37.52 245 LEU M O 1
ATOM 11545 N N . ALA H 8 246 ? 222.443 260.008 174.798 1.00 39.10 246 ALA M N 1
ATOM 11546 C CA . ALA H 8 246 ? 221.549 260.973 174.161 1.00 39.10 246 ALA M CA 1
ATOM 11547 C C . ALA H 8 246 ? 221.386 262.228 175.003 1.00 39.10 246 ALA M C 1
ATOM 11548 O O . ALA H 8 246 ? 221.099 263.305 174.472 1.00 39.10 246 ALA M O 1
ATOM 11550 N N . GLY H 8 247 ? 221.557 262.113 176.317 1.00 40.77 247 GLY M N 1
ATOM 11551 C CA . GLY H 8 247 ? 221.533 263.300 177.150 1.00 40.77 247 GLY M CA 1
ATOM 11552 C C . GLY H 8 247 ? 222.802 264.116 177.022 1.00 40.77 247 GLY M C 1
ATOM 11553 O O . GLY H 8 247 ? 222.770 265.345 177.104 1.00 40.77 247 GLY M O 1
ATOM 11554 N N . HIS H 8 248 ? 223.936 263.446 176.824 1.00 44.13 248 HIS M N 1
ATOM 11555 C CA . HIS H 8 248 ? 225.196 264.159 176.654 1.00 44.13 248 HIS M CA 1
ATOM 11556 C C . HIS H 8 248 ? 225.347 264.690 175.235 1.00 44.13 248 HIS M C 1
ATOM 11557 O O . HIS H 8 248 ? 226.009 265.710 175.018 1.00 44.13 248 HIS M O 1
ATOM 11564 N N . THR H 8 249 ? 224.760 263.999 174.255 1.00 43.73 249 THR M N 1
ATOM 11565 C CA . THR H 8 249 ? 224.793 264.486 172.881 1.00 43.73 249 THR M CA 1
ATOM 11566 C C . THR H 8 249 ? 223.930 265.731 172.731 1.00 43.73 249 THR M C 1
ATOM 11567 O O . THR H 8 249 ? 224.320 266.685 172.050 1.00 43.73 249 THR M O 1
ATOM 11571 N N . LEU H 8 250 ? 222.770 265.752 173.392 1.00 44.41 250 LEU M N 1
ATOM 11572 C CA . LEU H 8 250 ? 221.909 266.930 173.357 1.00 44.41 250 LEU M CA 1
ATOM 11573 C C . LEU H 8 250 ? 222.551 268.098 174.093 1.00 44.41 250 LEU M C 1
ATOM 11574 O O . LEU H 8 250 ? 222.344 269.262 173.733 1.00 44.41 250 LEU M O 1
ATOM 11579 N N . LEU H 8 251 ? 223.357 267.801 175.110 1.00 45.69 251 LEU M N 1
ATOM 11580 C CA . LEU H 8 251 ? 224.109 268.844 175.796 1.00 45.69 251 LEU M CA 1
ATOM 11581 C C . LEU H 8 251 ? 225.201 269.414 174.903 1.00 45.69 251 LEU M C 1
ATOM 11582 O O . LEU H 8 251 ? 225.544 270.593 175.012 1.00 45.69 251 LEU M O 1
ATOM 11587 N N . HIS H 8 252 ? 225.761 268.588 174.016 1.00 47.42 252 HIS M N 1
ATOM 11588 C CA . HIS H 8 252 ? 226.829 269.053 173.136 1.00 47.42 252 HIS M CA 1
ATOM 11589 C C . HIS H 8 252 ? 226.289 269.956 172.039 1.00 47.42 252 HIS M C 1
ATOM 11590 O O . HIS H 8 252 ? 226.948 270.921 171.639 1.00 47.42 252 HIS M O 1
ATOM 11597 N N . ILE H 8 253 ? 225.096 269.647 171.529 1.00 47.28 253 ILE M N 1
ATOM 11598 C CA . ILE H 8 253 ? 224.500 270.450 170.467 1.00 47.28 253 ILE M CA 1
ATOM 11599 C C . ILE H 8 253 ? 224.058 271.800 171.012 1.00 47.28 253 ILE M C 1
ATOM 11600 O O . ILE H 8 253 ? 224.291 272.846 170.396 1.00 47.28 253 ILE M O 1
ATOM 11605 N N . LEU H 8 254 ? 223.433 271.798 172.189 1.00 49.21 254 LEU M N 1
ATOM 11606 C CA . LEU H 8 254 ? 222.878 273.034 172.726 1.00 49.21 254 LEU M CA 1
ATOM 11607 C C . LEU H 8 254 ? 223.959 273.935 173.305 1.00 49.21 254 LEU M C 1
ATOM 11608 O O . LEU H 8 254 ? 223.764 275.148 173.399 1.00 49.21 254 LEU M O 1
ATOM 11613 N N . THR H 8 255 ? 225.097 273.371 173.712 1.00 48.96 255 THR M N 1
ATOM 11614 C CA . THR H 8 255 ? 226.207 274.214 174.144 1.00 48.96 255 THR M CA 1
ATOM 11615 C C . THR H 8 255 ? 226.853 274.890 172.945 1.00 48.96 255 THR M C 1
ATOM 11616 O O . THR H 8 255 ? 227.345 276.019 173.043 1.00 48.96 255 THR M O 1
ATOM 11620 N N . GLY H 8 256 ? 226.828 274.224 171.791 1.00 50.49 256 GLY M N 1
ATOM 11621 C CA . GLY H 8 256 ? 227.318 274.850 170.578 1.00 50.49 256 GLY M CA 1
ATOM 11622 C C . GLY H 8 256 ? 226.415 275.966 170.091 1.00 50.49 256 GLY M C 1
ATOM 11623 O O . GLY H 8 256 ? 226.892 277.005 169.632 1.00 50.49 256 GLY M O 1
ATOM 11624 N N . MET H 8 257 ? 225.099 275.771 170.190 1.00 54.18 257 MET M N 1
ATOM 11625 C CA . MET H 8 257 ? 224.167 276.824 169.801 1.00 54.18 257 MET M CA 1
ATOM 11626 C C . MET H 8 257 ? 224.153 277.954 170.821 1.00 54.18 257 MET M C 1
ATOM 11627 O O . MET H 8 257 ? 223.881 279.108 170.475 1.00 54.18 257 MET M O 1
ATOM 11632 N N . ALA H 8 258 ? 224.441 277.644 172.085 1.00 53.35 258 ALA M N 1
ATOM 11633 C CA . ALA H 8 258 ? 224.557 278.696 173.087 1.00 53.35 258 ALA M CA 1
ATOM 11634 C C . ALA H 8 258 ? 225.861 279.457 172.938 1.00 53.35 258 ALA M C 1
ATOM 11635 O O . ALA H 8 258 ? 225.977 280.588 173.412 1.00 53.35 258 ALA M O 1
ATOM 11637 N N . LEU H 8 259 ? 226.867 278.836 172.323 1.00 51.61 259 LEU M N 1
ATOM 11638 C CA . LEU H 8 259 ? 228.151 279.504 172.145 1.00 51.61 259 LEU M CA 1
ATOM 11639 C C . LEU H 8 259 ? 228.118 280.433 170.943 1.00 51.61 259 LEU M C 1
ATOM 11640 O O . LEU H 8 259 ? 228.956 281.331 170.821 1.00 51.61 259 LEU M O 1
ATOM 11645 N N . ALA H 8 260 ? 227.152 280.230 170.044 1.00 55.26 260 ALA M N 1
ATOM 11646 C CA . ALA H 8 260 ? 227.087 281.022 168.822 1.00 55.26 260 ALA M CA 1
ATOM 11647 C C . ALA H 8 260 ? 226.597 282.434 169.099 1.00 55.26 260 ALA M C 1
ATOM 11648 O O . ALA H 8 260 ? 226.842 283.348 168.305 1.00 55.26 260 ALA M O 1
ATOM 11650 N N . LEU H 8 261 ? 225.896 282.633 170.212 1.00 57.16 261 LEU M N 1
ATOM 11651 C CA . LEU H 8 261 ? 225.412 283.972 170.542 1.00 57.16 261 LEU M CA 1
ATOM 11652 C C . LEU H 8 261 ? 226.507 284.905 171.061 1.00 57.16 261 LEU M C 1
ATOM 11653 O O . LEU H 8 261 ? 226.646 286.001 170.497 1.00 57.16 261 LEU M O 1
ATOM 11658 N N . PRO H 8 262 ? 227.319 284.571 172.087 1.00 56.99 262 PRO M N 1
ATOM 11659 C CA . PRO H 8 262 ? 228.335 285.552 172.498 1.00 56.99 262 PRO M CA 1
ATOM 11660 C C . PRO H 8 262 ? 229.523 285.604 171.563 1.00 56.99 262 PRO M C 1
ATOM 11661 O O . PRO H 8 262 ? 230.300 286.565 171.606 1.00 56.99 262 PRO M O 1
ATOM 11665 N N . PHE H 8 263 ? 229.701 284.580 170.730 1.00 56.66 263 PHE M N 1
ATOM 11666 C CA . PHE H 8 263 ? 230.717 284.643 169.690 1.00 56.66 263 PHE M CA 1
ATOM 11667 C C . PHE H 8 263 ? 230.335 285.671 168.637 1.00 56.66 263 PHE M C 1
ATOM 11668 O O . PHE H 8 263 ? 231.158 286.492 168.226 1.00 56.66 263 PHE M O 1
ATOM 11676 N N . SER H 8 264 ? 229.070 285.665 168.221 1.00 62.45 264 SER M N 1
ATOM 11677 C CA . SER H 8 264 ? 228.646 286.550 167.146 1.00 62.45 264 SER M CA 1
ATOM 11678 C C . SER H 8 264 ? 228.197 287.907 167.672 1.00 62.45 264 SER M C 1
ATOM 11679 O O . SER H 8 264 ? 228.510 288.941 167.075 1.00 62.45 264 SER M O 1
ATOM 11682 N N . LEU H 8 265 ? 227.452 287.929 168.772 1.00 64.33 265 LEU M N 1
ATOM 11683 C CA . LEU H 8 265 ? 226.846 289.157 169.266 1.00 64.33 265 LEU M CA 1
ATOM 11684 C C . LEU H 8 265 ? 227.601 289.763 170.439 1.00 64.33 265 LEU M C 1
ATOM 11685 O O . LEU H 8 265 ? 226.970 290.303 171.351 1.00 64.33 265 LEU M O 1
ATOM 11690 N N . GLY H 8 266 ? 228.921 289.676 170.449 1.00 64.58 266 GLY M N 1
ATOM 11691 C CA . GLY H 8 266 ? 229.692 290.313 171.509 1.00 64.58 266 GLY M CA 1
ATOM 11692 C C . GLY H 8 266 ? 229.711 289.495 172.783 1.00 64.58 266 GLY M C 1
ATOM 11693 O O . GLY H 8 266 ? 228.771 288.775 173.114 1.00 64.58 266 GLY M O 1
ATOM 11694 N N . PHE H 8 267 ? 230.815 289.619 173.523 1.00 64.78 267 PHE M N 1
ATOM 11695 C CA . PHE H 8 267 ? 230.997 288.797 174.716 1.00 64.78 267 PHE M CA 1
ATOM 11696 C C . PHE H 8 267 ? 230.086 289.259 175.845 1.00 64.78 267 PHE M C 1
ATOM 11697 O O . PHE H 8 267 ? 229.198 288.520 176.286 1.00 64.78 267 PHE M O 1
ATOM 11705 N N . PHE H 8 268 ? 230.276 290.486 176.311 1.00 70.09 268 PHE M N 1
ATOM 11706 C CA . PHE H 8 268 ? 229.384 291.073 177.294 1.00 70.09 268 PHE M CA 1
ATOM 11707 C C . PHE H 8 268 ? 228.494 292.143 176.684 1.00 70.09 268 PHE M C 1
ATOM 11708 O O . PHE H 8 268 ? 228.021 293.026 177.409 1.00 70.09 268 PHE M O 1
ATOM 11716 N N . SER H 8 269 ? 228.253 292.083 175.370 1.00 74.12 269 SER M N 1
ATOM 11717 C CA . SER H 8 269 ? 227.444 293.099 174.704 1.00 74.12 269 SER M CA 1
ATOM 11718 C C . SER H 8 269 ? 225.973 292.968 175.068 1.00 74.12 269 SER M C 1
ATOM 11719 O O . SER H 8 269 ? 225.392 293.879 175.670 1.00 74.12 269 SER M O 1
ATOM 11722 N N . MET H 8 270 ? 225.353 291.843 174.721 1.00 76.88 270 MET M N 1
ATOM 11723 C CA . MET H 8 270 ? 223.941 291.626 175.002 1.00 76.88 270 MET M CA 1
ATOM 11724 C C . MET H 8 270 ? 223.781 290.353 175.825 1.00 76.88 270 MET M C 1
ATOM 11725 O O . MET H 8 270 ? 224.223 289.273 175.422 1.00 76.88 270 MET M O 1
ATOM 11730 N N . VAL H 8 271 ? 223.241 290.514 177.027 1.00 72.03 271 VAL M N 1
ATOM 11731 C CA . VAL H 8 271 ? 222.999 289.417 177.962 1.00 72.03 271 VAL M CA 1
ATOM 11732 C C . VAL H 8 271 ? 221.713 288.596 177.787 1.00 72.03 271 VAL M C 1
ATOM 11733 O O . VAL H 8 271 ? 221.800 287.375 177.967 1.00 72.03 271 VAL M O 1
ATOM 11737 N N . PRO H 8 272 ? 220.477 289.158 177.476 1.00 70.39 272 PRO M N 1
ATOM 11738 C CA . PRO H 8 272 ? 219.265 288.378 177.785 1.00 70.39 272 PRO M CA 1
ATOM 11739 C C . PRO H 8 272 ? 219.002 287.184 176.875 1.00 70.39 272 PRO M C 1
ATOM 11740 O O . PRO H 8 272 ? 218.253 286.280 177.255 1.00 70.39 272 PRO M O 1
ATOM 11744 N N . ALA H 8 273 ? 219.601 287.156 175.684 1.00 67.84 273 ALA M N 1
ATOM 11745 C CA . ALA H 8 273 ? 219.414 286.003 174.809 1.00 67.84 273 ALA M CA 1
ATOM 11746 C C . ALA H 8 273 ? 220.314 284.849 175.224 1.00 67.84 273 ALA M C 1
ATOM 11747 O O . ALA H 8 273 ? 219.912 283.682 175.152 1.00 67.84 273 ALA M O 1
ATOM 11749 N N . THR H 8 274 ? 221.538 285.152 175.663 1.00 64.47 274 THR M N 1
ATOM 11750 C CA . THR H 8 274 ? 222.432 284.093 176.113 1.00 64.47 274 THR M CA 1
ATOM 11751 C C . THR H 8 274 ? 222.146 283.710 177.560 1.00 64.47 274 THR M C 1
ATOM 11752 O O . THR H 8 274 ? 222.658 282.701 178.052 1.00 64.47 274 THR M O 1
ATOM 11756 N N . PHE H 8 275 ? 221.337 284.505 178.262 1.00 62.12 275 PHE M N 1
ATOM 11757 C CA . PHE H 8 275 ? 220.881 284.101 179.588 1.00 62.12 275 PHE M CA 1
ATOM 11758 C C . PHE H 8 275 ? 219.813 283.021 179.487 1.00 62.12 275 PHE M C 1
ATOM 11759 O O . PHE H 8 275 ? 219.788 282.084 180.291 1.00 62.12 275 PHE M O 1
ATOM 11767 N N . GLY H 8 276 ? 218.919 283.138 178.506 1.00 61.45 276 GLY M N 1
ATOM 11768 C CA . GLY H 8 276 ? 217.814 282.200 178.410 1.00 61.45 276 GLY M CA 1
ATOM 11769 C C . GLY H 8 276 ? 218.235 280.839 177.892 1.00 61.45 276 GLY M C 1
ATOM 11770 O O . GLY H 8 276 ? 217.572 279.834 178.151 1.00 61.45 276 GLY M O 1
ATOM 11771 N N . VAL H 8 277 ? 219.336 280.788 177.143 1.00 60.14 277 VAL M N 1
ATOM 11772 C CA . VAL H 8 277 ? 219.825 279.503 176.660 1.00 60.14 277 VAL M CA 1
ATOM 11773 C C . VAL H 8 277 ? 220.761 278.873 177.689 1.00 60.14 277 VAL M C 1
ATOM 11774 O O . VAL H 8 277 ? 220.910 277.648 177.746 1.00 60.14 277 VAL M O 1
ATOM 11778 N N . CYS H 8 278 ? 221.371 279.691 178.550 1.00 59.10 278 CYS M N 1
ATOM 11779 C CA . CYS H 8 278 ? 222.210 279.137 179.605 1.00 59.10 278 CYS M CA 1
ATOM 11780 C C . CYS H 8 278 ? 221.365 278.653 180.774 1.00 59.10 278 CYS M C 1
ATOM 11781 O O . CYS H 8 278 ? 221.850 277.913 181.635 1.00 59.10 278 CYS M O 1
ATOM 11784 N N . CYS H 8 279 ? 220.104 279.083 180.832 1.00 58.83 279 CYS M N 1
ATOM 11785 C CA . CYS H 8 279 ? 219.176 278.533 181.813 1.00 58.83 279 CYS M CA 1
ATOM 11786 C C . CYS H 8 279 ? 218.649 277.180 181.362 1.00 58.83 279 CYS M C 1
ATOM 11787 O O . CYS H 8 279 ? 218.480 276.268 182.179 1.00 58.83 279 CYS M O 1
ATOM 11790 N N . LEU H 8 280 ? 218.370 277.034 180.066 1.00 55.49 280 LEU M N 1
ATOM 11791 C CA . LEU H 8 280 ? 217.913 275.751 179.546 1.00 55.49 280 LEU M CA 1
ATOM 11792 C C . LEU H 8 280 ? 219.051 274.740 179.525 1.00 55.49 280 LEU M C 1
ATOM 11793 O O . LEU H 8 280 ? 218.832 273.538 179.721 1.00 55.49 280 LEU M O 1
ATOM 11798 N N . LEU H 8 281 ? 220.280 275.215 179.315 1.00 51.89 281 LEU M N 1
ATOM 11799 C CA . LEU H 8 281 ? 221.440 274.338 179.402 1.00 51.89 281 LEU M CA 1
ATOM 11800 C C . LEU H 8 281 ? 221.687 273.889 180.834 1.00 51.89 281 LEU M C 1
ATOM 11801 O O . LEU H 8 281 ? 222.096 272.749 181.072 1.00 51.89 281 LEU M O 1
ATOM 11806 N N . SER H 8 282 ? 221.441 274.771 181.803 1.00 51.33 282 SER M N 1
ATOM 11807 C CA . SER H 8 282 ? 221.677 274.421 183.198 1.00 51.33 282 SER M CA 1
ATOM 11808 C C . SER H 8 282 ? 220.595 273.492 183.726 1.00 51.33 282 SER M C 1
ATOM 11809 O O . SER H 8 282 ? 220.831 272.725 184.665 1.00 51.33 282 SER M O 1
ATOM 11812 N N . ALA H 8 283 ? 219.400 273.550 183.142 1.00 50.96 283 ALA M N 1
ATOM 11813 C CA . ALA H 8 283 ? 218.342 272.635 183.550 1.00 50.96 283 ALA M CA 1
ATOM 11814 C C . ALA H 8 283 ? 218.524 271.271 182.901 1.00 50.96 283 ALA M C 1
ATOM 11815 O O . ALA H 8 283 ? 217.955 270.275 183.360 1.00 50.96 283 ALA M O 1
ATOM 11817 N N . LEU H 8 284 ? 219.313 271.207 181.830 1.00 48.42 284 LEU M N 1
ATOM 11818 C CA . LEU H 8 284 ? 219.562 269.932 181.169 1.00 48.42 284 LEU M CA 1
ATOM 11819 C C . LEU H 8 284 ? 220.624 269.129 181.907 1.00 48.42 284 LEU M C 1
ATOM 11820 O O . LEU H 8 284 ? 220.569 267.896 181.941 1.00 48.42 284 LEU M O 1
ATOM 11825 N N . VAL H 8 285 ? 221.612 269.810 182.490 1.00 44.47 285 VAL M N 1
ATOM 11826 C CA . VAL H 8 285 ? 222.601 269.117 183.310 1.00 44.47 285 VAL M CA 1
ATOM 11827 C C . VAL H 8 285 ? 221.962 268.630 184.604 1.00 44.47 285 VAL M C 1
ATOM 11828 O O . VAL H 8 285 ? 222.318 267.570 185.131 1.00 44.47 285 VAL M O 1
ATOM 11832 N N . GLY H 8 286 ? 220.988 269.380 185.122 1.00 44.60 286 GLY M N 1
ATOM 11833 C CA . GLY H 8 286 ? 220.239 268.906 186.274 1.00 44.60 286 GLY M CA 1
ATOM 11834 C C . GLY H 8 286 ? 219.312 267.758 185.931 1.00 44.60 286 GLY M C 1
ATOM 11835 O O . GLY H 8 286 ? 219.005 266.922 186.781 1.00 44.60 286 GLY M O 1
ATOM 11836 N N . LEU H 8 287 ? 218.848 267.707 184.683 1.00 43.60 287 LEU M N 1
ATOM 11837 C CA . LEU H 8 287 ? 218.085 266.551 184.227 1.00 43.60 287 LEU M CA 1
ATOM 11838 C C . LEU H 8 287 ? 218.994 265.344 184.043 1.00 43.60 287 LEU M C 1
ATOM 11839 O O . LEU H 8 287 ? 218.580 264.203 184.275 1.00 43.60 287 LEU M O 1
ATOM 11844 N N . GLU H 8 288 ? 220.245 265.578 183.643 1.00 42.36 288 GLU M N 1
ATOM 11845 C CA . GLU H 8 288 ? 221.189 264.478 183.496 1.00 42.36 288 GLU M CA 1
ATOM 11846 C C . GLU H 8 288 ? 221.655 263.966 184.852 1.00 42.36 288 GLU M C 1
ATOM 11847 O O . GLU H 8 288 ? 222.139 262.836 184.959 1.00 42.36 288 GLU M O 1
ATOM 11853 N N . TYR H 8 289 ? 221.533 264.788 185.895 1.00 39.10 289 TYR M N 1
ATOM 11854 C CA . TYR H 8 289 ? 221.761 264.303 187.252 1.00 39.10 289 TYR M CA 1
ATOM 11855 C C . TYR H 8 289 ? 220.651 263.361 187.684 1.00 39.10 289 TYR M C 1
ATOM 11856 O O . TYR H 8 289 ? 220.892 262.389 188.406 1.00 39.10 289 TYR M O 1
ATOM 11865 N N . LEU H 8 290 ? 219.422 263.646 187.261 1.00 37.19 290 LEU M N 1
ATOM 11866 C CA . LEU H 8 290 ? 218.291 262.810 187.633 1.00 37.19 290 LEU M CA 1
ATOM 11867 C C . LEU H 8 290 ? 218.299 261.504 186.852 1.00 37.19 290 LEU M C 1
ATOM 11868 O O . LEU H 8 290 ? 217.931 260.452 187.384 1.00 37.19 290 LEU M O 1
ATOM 11873 N N . VAL H 8 291 ? 218.725 261.555 185.590 1.00 35.42 291 VAL M N 1
ATOM 11874 C CA . VAL H 8 291 ? 218.789 260.358 184.757 1.00 35.42 291 VAL M CA 1
ATOM 11875 C C . VAL H 8 291 ? 219.922 259.448 185.223 1.00 35.42 291 VAL M C 1
ATOM 11876 O O . VAL H 8 291 ? 219.804 258.218 185.191 1.00 35.42 291 VAL M O 1
ATOM 11880 N N . ALA H 8 292 ? 221.006 260.040 185.730 1.00 33.51 292 ALA M N 1
ATOM 11881 C CA . ALA H 8 292 ? 222.146 259.263 186.208 1.00 33.51 292 ALA M CA 1
ATOM 11882 C C . ALA H 8 292 ? 221.794 258.430 187.434 1.00 33.51 292 ALA M C 1
ATOM 11883 O O . ALA H 8 292 ? 222.311 257.322 187.608 1.00 33.51 292 ALA M O 1
ATOM 11885 N N . VAL H 8 293 ? 220.916 258.945 188.293 1.00 33.50 293 VAL M N 1
ATOM 11886 C CA . VAL H 8 293 ? 220.498 258.186 189.466 1.00 33.50 293 VAL M CA 1
ATOM 11887 C C . VAL H 8 293 ? 219.378 257.220 189.104 1.00 33.50 293 VAL M C 1
ATOM 11888 O O . VAL H 8 293 ? 219.317 256.098 189.618 1.00 33.50 293 VAL M O 1
ATOM 11892 N N . LEU H 8 294 ? 218.488 257.627 188.197 1.00 31.44 294 LEU M N 1
ATOM 11893 C CA . LEU H 8 294 ? 217.344 256.790 187.853 1.00 31.44 294 LEU M CA 1
ATOM 11894 C C . LEU H 8 294 ? 217.753 255.592 187.009 1.00 31.44 294 LEU M C 1
ATOM 11895 O O . LEU H 8 294 ? 217.196 254.502 187.170 1.00 31.44 294 LEU M O 1
ATOM 11900 N N . GLN H 8 295 ? 218.716 255.766 186.103 1.00 29.41 295 GLN M N 1
ATOM 11901 C CA . GLN H 8 295 ? 219.097 254.663 185.228 1.00 29.41 295 GLN M CA 1
ATOM 11902 C C . GLN H 8 295 ? 219.949 253.640 185.962 1.00 29.41 295 GLN M C 1
ATOM 11903 O O . GLN H 8 295 ? 220.020 252.477 185.555 1.00 29.41 295 GLN M O 1
ATOM 11909 N N . SER H 8 296 ? 220.613 254.054 187.038 1.00 27.38 296 SER M N 1
ATOM 11910 C CA . SER H 8 296 ? 221.263 253.081 187.903 1.00 27.38 296 SER M CA 1
ATOM 11911 C C . SER H 8 296 ? 220.245 252.322 188.735 1.00 27.38 296 SER M C 1
ATOM 11912 O O . SER H 8 296 ? 220.470 251.158 189.080 1.00 27.38 296 SER M O 1
ATOM 11915 N N . GLY H 8 297 ? 219.130 252.960 189.065 1.00 26.73 297 GLY M N 1
ATOM 11916 C CA . GLY H 8 297 ? 218.068 252.316 189.803 1.00 26.73 297 GLY M CA 1
ATOM 11917 C C . GLY H 8 297 ? 217.236 251.397 188.941 1.00 26.73 297 GLY M C 1
ATOM 11918 O O . GLY H 8 297 ? 216.882 250.303 189.377 1.00 26.73 297 GLY M O 1
ATOM 11919 N N . VAL H 8 298 ? 216.925 251.837 187.717 1.00 26.54 298 VAL M N 1
ATOM 11920 C CA . VAL H 8 298 ? 216.134 251.036 186.784 1.00 26.54 298 VAL M CA 1
ATOM 11921 C C . VAL H 8 298 ? 216.894 249.777 186.378 1.00 26.54 298 VAL M C 1
ATOM 11922 O O . VAL H 8 298 ? 216.307 248.696 186.251 1.00 26.54 298 VAL M O 1
ATOM 11926 N N . PHE H 8 299 ? 218.217 249.891 186.218 1.00 24.81 299 PHE M N 1
ATOM 11927 C CA . PHE H 8 299 ? 219.053 248.742 185.877 1.00 24.81 299 PHE M CA 1
ATOM 11928 C C . PHE H 8 299 ? 219.026 247.693 186.977 1.00 24.81 299 PHE M C 1
ATOM 11929 O O . PHE H 8 299 ? 218.954 246.491 186.706 1.00 24.81 299 PHE M O 1
ATOM 11937 N N . SER H 8 300 ? 219.101 248.132 188.229 1.00 24.94 300 SER M N 1
ATOM 11938 C CA . SER H 8 300 ? 219.219 247.178 189.318 1.00 24.94 300 SER M CA 1
ATOM 11939 C C . SER H 8 300 ? 217.853 246.679 189.765 1.00 24.94 300 SER M C 1
ATOM 11940 O O . SER H 8 300 ? 217.748 245.591 190.337 1.00 24.94 300 SER M O 1
ATOM 11943 N N . ILE H 8 301 ? 216.799 247.463 189.526 1.00 26.86 301 ILE M N 1
ATOM 11944 C CA . ILE H 8 301 ? 215.439 246.961 189.701 1.00 26.86 301 ILE M CA 1
ATOM 11945 C C . ILE H 8 301 ? 215.164 245.844 188.707 1.00 26.86 301 ILE M C 1
ATOM 11946 O O . ILE H 8 301 ? 214.646 244.782 189.071 1.00 26.86 301 ILE M O 1
ATOM 11951 N N . LEU H 8 302 ? 215.551 246.048 187.447 1.00 26.63 302 LEU M N 1
ATOM 11952 C CA . LEU H 8 302 ? 215.311 245.043 186.420 1.00 26.63 302 LEU M CA 1
ATOM 11953 C C . LEU H 8 302 ? 216.218 243.836 186.596 1.00 26.63 302 LEU M C 1
ATOM 11954 O O . LEU H 8 302 ? 215.865 242.729 186.188 1.00 26.63 302 LEU M O 1
ATOM 11959 N N . SER H 8 303 ? 217.389 244.025 187.205 1.00 25.77 303 SER M N 1
ATOM 11960 C CA . SER H 8 303 ? 218.259 242.886 187.468 1.00 25.77 303 SER M CA 1
ATOM 11961 C C . SER H 8 303 ? 217.692 242.015 188.579 1.00 25.77 303 SER M C 1
ATOM 11962 O O . SER H 8 303 ? 217.874 240.797 188.570 1.00 25.77 303 SER M O 1
ATOM 11965 N N . THR H 8 304 ? 216.997 242.620 189.545 1.00 26.96 304 THR M N 1
ATOM 11966 C CA . THR H 8 304 ? 216.308 241.826 190.556 1.00 26.96 304 THR M CA 1
ATOM 11967 C C . THR H 8 304 ? 215.103 241.118 189.964 1.00 26.96 304 THR M C 1
ATOM 11968 O O . THR H 8 304 ? 214.732 240.031 190.414 1.00 26.96 304 THR M O 1
ATOM 11972 N N . VAL H 8 305 ? 214.476 241.725 188.957 1.00 28.61 305 VAL M N 1
ATOM 11973 C CA . VAL H 8 305 ? 213.322 241.114 188.309 1.00 28.61 305 VAL M CA 1
ATOM 11974 C C . VAL H 8 305 ? 213.758 239.946 187.434 1.00 28.61 305 VAL M C 1
ATOM 11975 O O . VAL H 8 305 ? 213.145 238.873 187.455 1.00 28.61 305 VAL M O 1
ATOM 11979 N N . TYR H 8 306 ? 214.846 240.118 186.681 1.00 28.83 306 TYR M N 1
ATOM 11980 C CA . TYR H 8 306 ? 215.254 239.097 185.720 1.00 28.83 306 TYR M CA 1
ATOM 11981 C C . TYR H 8 306 ? 215.892 237.904 186.418 1.00 28.83 306 TYR M C 1
ATOM 11982 O O . TYR H 8 306 ? 215.594 236.751 186.092 1.00 28.83 306 TYR M O 1
ATOM 11991 N N . VAL H 8 307 ? 216.785 238.162 187.374 1.00 27.68 307 VAL M N 1
ATOM 11992 C CA . VAL H 8 307 ? 217.414 237.079 188.121 1.00 27.68 307 VAL M CA 1
ATOM 11993 C C . VAL H 8 307 ? 216.419 236.468 189.105 1.00 27.68 307 VAL M C 1
ATOM 11994 O O . VAL H 8 307 ? 216.476 235.272 189.410 1.00 27.68 307 VAL M O 1
ATOM 11998 N N . GLY H 8 308 ? 215.444 237.258 189.554 1.00 30.27 308 GLY M N 1
ATOM 11999 C CA . GLY H 8 308 ? 214.487 236.757 190.527 1.00 30.27 308 GLY M CA 1
ATOM 12000 C C . GLY H 8 308 ? 213.448 235.825 189.931 1.00 30.27 308 GLY M C 1
ATOM 12001 O O . GLY H 8 308 ? 212.686 235.189 190.662 1.00 30.27 308 GLY M O 1
ATOM 12002 N N . GLU H 8 309 ? 213.391 235.740 188.599 1.00 32.94 309 GLU M N 1
ATOM 12003 C CA . GLU H 8 309 ? 212.496 234.785 187.952 1.00 32.94 309 GLU M CA 1
ATOM 12004 C C . GLU H 8 309 ? 212.940 233.353 188.200 1.00 32.94 309 GLU M C 1
ATOM 12005 O O . GLU H 8 309 ? 212.108 232.455 188.364 1.00 32.94 309 GLU M O 1
ATOM 12011 N N . PHE H 8 310 ? 214.243 233.119 188.221 1.00 30.50 310 PHE M N 1
ATOM 12012 C CA . PHE H 8 310 ? 214.790 231.792 188.436 1.00 30.50 310 PHE M CA 1
ATOM 12013 C C . PHE H 8 310 ? 215.242 231.576 189.868 1.00 30.50 310 PHE M C 1
ATOM 12014 O O . PHE H 8 310 ? 215.937 230.596 190.143 1.00 30.50 310 PHE M O 1
ATOM 12022 N N . ASN H 8 311 ? 214.860 232.463 190.779 1.00 30.46 311 ASN M N 1
ATOM 12023 C CA . ASN H 8 311 ? 215.264 232.370 192.178 1.00 30.46 311 ASN M CA 1
ATOM 12024 C C . ASN H 8 311 ? 214.208 231.625 192.993 1.00 30.46 311 ASN M C 1
ATOM 12025 O O . ASN H 8 311 ? 213.708 232.098 194.010 1.00 30.46 311 ASN M O 1
ATOM 12030 N N . HIS H 8 312 ? 213.877 230.426 192.527 1.00 35.37 312 HIS M N 1
ATOM 12031 C CA . HIS H 8 312 ? 212.825 229.625 193.135 1.00 35.37 312 HIS M CA 1
ATOM 12032 C C . HIS H 8 312 ? 213.316 228.198 193.284 1.00 35.37 312 HIS M C 1
ATOM 12033 O O . HIS H 8 312 ? 213.737 227.576 192.305 1.00 35.37 312 HIS M O 1
ATOM 12040 N N . ASP H 8 313 ? 213.271 227.691 194.508 1.00 37.63 313 ASP M N 1
ATOM 12041 C CA . ASP H 8 313 ? 213.515 226.289 194.791 1.00 37.63 313 ASP M CA 1
ATOM 12042 C C . ASP H 8 313 ? 212.442 225.824 195.757 1.00 37.63 313 ASP M C 1
ATOM 12043 O O . ASP H 8 313 ? 211.781 226.638 196.405 1.00 37.63 313 ASP M O 1
ATOM 12048 N N . LYS H 8 314 ? 212.254 224.513 195.837 1.00 39.75 314 LYS M N 1
ATOM 12049 C CA . LYS H 8 314 ? 211.216 223.993 196.711 1.00 39.75 314 LYS M CA 1
ATOM 12050 C C . LYS H 8 314 ? 211.757 223.857 198.129 1.00 39.75 314 LYS M C 1
ATOM 12051 O O . LYS H 8 314 ? 212.916 223.486 198.335 1.00 39.75 314 LYS M O 1
ATOM 12057 N N . PHE H 8 315 ? 210.918 224.197 199.101 1.00 36.24 315 PHE M N 1
ATOM 12058 C CA . PHE H 8 315 ? 211.299 224.122 200.502 1.00 36.24 315 PHE M CA 1
ATOM 12059 C C . PHE H 8 315 ? 211.411 222.669 200.938 1.00 36.24 315 PHE M C 1
ATOM 12060 O O . PHE H 8 315 ? 210.451 221.903 200.829 1.00 36.24 315 PHE M O 1
ATOM 12068 N N . ILE H 8 316 ? 212.583 222.288 201.435 1.00 38.00 316 ILE M N 1
ATOM 12069 C CA . ILE H 8 316 ? 212.805 220.910 201.904 1.00 38.00 316 ILE M CA 1
ATOM 12070 C C . ILE H 8 316 ? 212.339 220.884 203.353 1.00 38.00 316 ILE M C 1
ATOM 12071 O O . ILE H 8 316 ? 213.115 220.974 204.304 1.00 38.00 316 ILE M O 1
ATOM 12076 N N . GLY H 8 317 ? 211.037 220.727 203.525 1.00 41.68 317 GLY M N 1
ATOM 12077 C CA . GLY H 8 317 ? 210.443 220.727 204.838 1.00 41.68 317 GLY M CA 1
ATOM 12078 C C . GLY H 8 317 ? 210.610 219.398 205.534 1.00 41.68 317 GLY M C 1
ATOM 12079 O O . GLY H 8 317 ? 211.327 218.495 205.076 1.00 41.68 317 GLY M O 1
ATOM 12080 N N . PRO H 8 318 ? 209.945 219.261 206.681 1.00 44.54 318 PRO M N 1
ATOM 12081 C CA . PRO H 8 318 ? 210.030 218.005 207.440 1.00 44.54 318 PRO M CA 1
ATOM 12082 C C . PRO H 8 318 ? 209.315 216.867 206.730 1.00 44.54 318 PRO M C 1
ATOM 12083 O O . PRO H 8 318 ? 208.136 216.966 206.385 1.00 44.54 318 PRO M O 1
ATOM 12087 N N . ALA H 8 319 ? 210.050 215.778 206.504 1.00 47.54 319 ALA M N 1
ATOM 12088 C CA . ALA H 8 319 ? 209.456 214.593 205.898 1.00 47.54 319 ALA M CA 1
ATOM 12089 C C . ALA H 8 319 ? 208.716 213.761 206.936 1.00 47.54 319 ALA M C 1
ATOM 12090 O O . ALA H 8 319 ? 207.904 212.897 206.588 1.00 47.54 319 ALA M O 1
ATOM 12092 N N . ALA H 8 320 ? 208.994 214.000 208.212 1.00 48.02 320 ALA M N 1
ATOM 12093 C CA . ALA H 8 320 ? 208.380 213.276 209.312 1.00 48.02 320 ALA M CA 1
ATOM 12094 C C . ALA H 8 320 ? 208.076 214.260 210.427 1.00 48.02 320 ALA M C 1
ATOM 12095 O O . ALA H 8 320 ? 208.798 215.245 210.600 1.00 48.02 320 ALA M O 1
ATOM 12097 N N . LYS H 8 321 ? 207.014 213.997 211.178 1.00 51.63 321 LYS M N 1
ATOM 12098 C CA . LYS H 8 321 ? 206.528 214.937 212.174 1.00 51.63 321 LYS M CA 1
ATOM 12099 C C . LYS H 8 321 ? 205.852 214.161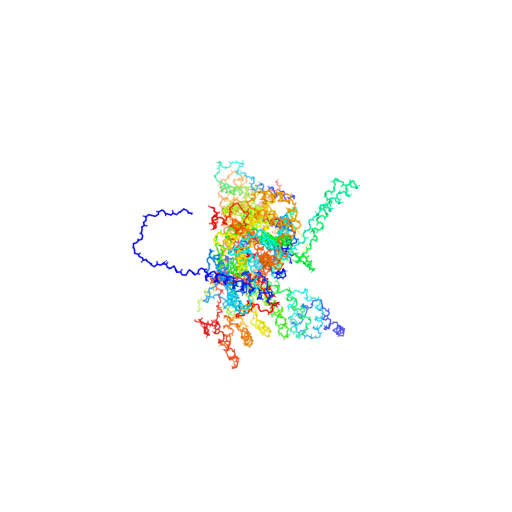 213.293 1.00 51.63 321 LYS M C 1
ATOM 12100 O O . LYS H 8 321 ? 205.202 213.141 213.060 1.00 51.63 321 LYS M O 1
ATOM 12106 N N . ILE H 8 322 ? 206.032 214.633 214.520 1.00 51.72 322 ILE M N 1
ATOM 12107 C CA . ILE H 8 322 ? 205.287 214.128 215.666 1.00 51.72 322 ILE M CA 1
ATOM 12108 C C . ILE H 8 322 ? 204.203 215.154 215.971 1.00 51.72 322 ILE M C 1
ATOM 12109 O O . ILE H 8 322 ? 204.463 216.194 216.585 1.00 51.72 322 ILE M O 1
ATOM 12114 N N . VAL H 8 323 ? 202.987 214.881 215.495 1.00 56.28 323 VAL M N 1
ATOM 12115 C CA . VAL H 8 323 ? 201.895 215.834 215.626 1.00 56.28 323 VAL M CA 1
ATOM 12116 C C . VAL H 8 323 ? 201.230 215.672 216.985 1.00 56.28 323 VAL M C 1
ATOM 12117 O O . VAL H 8 323 ? 201.393 214.646 217.658 1.00 56.28 323 VAL M O 1
ATOM 12121 N N . LYS H 8 324 ? 200.464 216.695 217.377 1.00 61.84 324 LYS M N 1
ATOM 12122 C CA . LYS H 8 324 ? 199.787 216.806 218.678 1.00 61.84 324 LYS M CA 1
ATOM 12123 C C . LYS H 8 324 ? 200.748 216.669 219.857 1.00 61.84 324 LYS M C 1
ATOM 12124 O O . LYS H 8 324 ? 201.619 217.514 220.063 1.00 61.84 324 LYS M O 1
#

Nearest PDB structures (foldseek):
  6rd4-assembly1_6  TM=1.002E+00  e=1.000E-17  Polytomella sp. Pringsheim 198.80
  9evd-assembly1_6-2  TM=9.954E-01  e=8.793E-18  Polytomella sp. Pringsheim 198.80
  6re9-assembly1_6  TM=9.982E-01  e=2.805E-17  Polytomella sp. Pringsheim 198.80
  9evd-assembly1_0  TM=9.969E-01  e=2.282E-12  Polytomella sp. Pringsheim 198.80
  6rd4-assembly1_0  TM=1.008E+00  e=4.028E-12  Polytomella sp. Pringsheim 198.80

Sequence (1566 aa):
SYSAYFAKAGFQFPAGLSALVAGIVALNVCTGRPTKGTKEISNAEYNATPIGYLQSPDQHPTAFPKVPGMKDVHGSPHHYLAPLRSDFTEEITAPKVASASNLVNEWNNKKQATENLMKLLQAYKDIGDAKSEPLLKNHNPRTFEDRDYPVPDFRTQNLKAGDVPKFFDTVISTRASAAIASKDKFWAGRKTEAEAASAKASAAFPRVAVPEWKKGKTVSIENLNTVTDKYAAALVPKRKLALPVLPEGVKKAVEDFAASVGQAKNASEVSELLAKSLAEKAVVTEGGKVVEGFSYVSKAVAAKVIATRRAEVHERLLKLWAKRLLVSPELAIVPLNEFDAQLASKFEGISPKYQELLSAVAQGNKTFAQRLNSSPAFSSFLLKREKAESEVPPSELELEAAQKAAELEDPEVALRTLLGPQMEALGASDLLLSEQIRVITEHRYTPDRLQYKEGMKLADKIAAQEAALKEELKVIYGDNVDVKHFQASPRTPVQQLFDSLKNAAANKERAAKEAAAAASPYLAYAVTKKQEVQADPSNIPFDEVLYPQLSEELLELELSDIREDEIALEKAEEEELWLLTLTQQFKHIQKHFGIDLPHSVVAHMDPLLIKKIDWETTNALEDFDITLDDMGAEDAKEQWGAENLSHHFLPLIRYRRDLARKNGDRYGPDLVNGSQNLVSTFANKVIVEENLVNVAEIDVPFWSYWLSSAGFTSKDAFVKFAEAVKPKVAALSTSDITNLTVAFKRANYYDKDLFTGIEANVSANFTKFETEQLLQIVATFDAFNHSSVAFLDDVADSITYCNHYLAPVRAGADELATLLTYYAKNGHERADLLATVARGFSEVSLGKLSAAQRKDTVLSALKAFQTFGFYPESIEAVIGAALVSPAEYSAEELKEVEAVKVAAENALGGEFVLIQEGMKLLPESLQQEAATAAVVASWVLWHLDTQLLPTIMREHKLHACWAAAAKRYNEKLFKLNPSYDRVLSLPAVSKNQVLENVFHTAPKAPVEHLEKMVSANSKVYDALNLQSKRVLIWQVKPALFEGNSVAGIIKSVNETSGANLLSSLKTIKAQAAPIYPAAASSTGYSTQAKIALFGALSWILYRADGQSKAHEWIVDLNLNVLQAAWLISFSSLIPFRAVYFAFRGMAPATASTLNGLKTFSSISLVLGEVYLKDILRTPPTGAIPANVPHPFQTSFYTYATKKLIPRHWYLLGGFTFTITLYGILDGLRDSGKKKAYDEAIHAGKTPYTAGGHAVTSFLGKAFEKYFYDFSAYEQFGLNRFLSSKGQYVALRHVGFVMVGVNVLLAANFPFNPPFPTIGMCPAGWEGTWVCQADKAKALEMYKEWKKSNSSVRDVKTGSLPTNFLTGVYRFWRSQNPAEKPHDPVNDRLLPAVVDASDKRASIGTWATTFFCTIISCNLLGLMPFNEAPTSGLGFATGLGVSVWATATILGLSKTGFKFPFIFVPLETISYTFRAVSLGVRLWVNMLAGHTLLHILTGMALALPFSLGFFSMVPATFGVCCLLSALVGLEYLVAVLQSGVFSILSTVYVGEFNHDKFIGPAAKIVK

Solvent-accessible surface area: 78476 Å² total; per-residue (Å²): 68,0,23,26,42,39,83,94,72,53,101,87,49,57,50,8,46,88,65,25,78,59,20,52,83,47,39,86,105,96,39,84,77,54,103,128,47,79,163,138,57,63,122,82,90,119,124,86,34,70,118,38,92,57,60,48,22,64,86,56,37,22,39,101,6,52,0,9,39,38,50,89,37,124,14,44,85,131,217,250,153,74,114,177,195,121,102,193,119,164,129,163,102,65,137,160,148,89,110,107,96,82,92,105,84,81,147,99,102,125,127,87,55,65,38,65,106,86,37,12,117,84,9,56,129,82,20,13,96,84,113,93,50,58,90,19,104,13,51,17,0,45,61,42,15,88,107,134,113,115,76,50,52,0,22,94,82,126,24,140,28,44,65,0,8,153,28,0,18,66,12,10,43,82,18,5,68,62,1,51,61,42,21,78,162,56,68,63,42,16,98,102,80,0,85,59,41,7,81,167,51,118,35,102,42,126,175,87,22,92,14,102,142,107,196,76,142,39,4,47,39,122,47,0,32,67,4,1,53,125,7,2,66,71,21,49,16,171,48,46,0,34,8,37,67,27,75,108,57,69,64,112,57,37,40,82,138,7,54,86,82,67,86,62,202,58,8,61,84,52,5,89,90,60,12,69,52,89,3,116,166,16,67,5,14,87,60,66,148,66,39,147,83,54,103,70,79,8,91,20,81,15,21,133,61,25,46,60,48,44,49,85,13,30,58,71,34,13,26,2,16,1,2,2,1,3,3,2,12,2,17,6,21,11,54,45,33,54,33,28,28,4,0,1,4,83,21,110,36,8,19,96,128,20,42,87,45,3,34,16,6,12,39,10,57,93,6,74,5,60,23,1,34,61,1,31,18,12,73,52,57,68,9,83,106,47,117,0,58,73,66,84,93,31,60,124,74,66,76,87,0,10,111,69,3,45,76,4,69,41,2,58,70,0,0,127,70,3,1,27,44,11,22,72,10,58,28,70,12,121,69,49,26,4,77,3,12,84,60,12,7,84,34,92,40,24,81,100,6,35,34,34,91,19,11,38,96,26,0,78,58,15,36,64,89,12,64,41,44,85,110,108,4,95,110,40,63,33,108,134,6,93,14,37,100,22,37,48,54,38,42,55,5,15,76,37,0,58,5,34,56,117,36,31,82,65,54,146,109,108,8,63,119,74,22,89,88,31,101,9,83,0,58,24,63,7,31,56,43,49,28,112,16,100,41,61,3,13,19,39,74,6,58,5,0,25,103,35,98,37,15,105,15,47,33,103,20,43,43,59,43,15,105,33,57,19,47,30,16,70,78,7,29,51,17,7,9,1,6,4,0,3,10,27,2,8,35,10,0,29,60,5,19,2,4,3,0,0,5,1,0,4,2,32,0,0,29,4,0,4,41,0,0,10,25,0,0,14,18,6,0,5,14,1,4,15,2,1,79,46,7,43,12,125,109,2,33,52,23,0,0,23,37,0,0,9,0,2,5,0,0,0,18,42,13,56,5,49,68,17,110,157,111,68,94,153,24,33,92,8,38,32,144,70,111,168,105,135,103,48,83,117,42,126,138,65,137,63,100,93,67,68,6,78,91,0,63,128,56,3,4,88,87,0,47,129,23,6,63,88,54,41,67,37,140,114,9,0,58,107,0,0,94,25,0,63,119,104,5,92,98,28,62,26,64,40,0,9,33,0,0,13,0,0,84,92,14,122,30,76,19,126,100,1,0,62,25,0,24,56,3,0,29,52,32,13,8,92,0,70,0,57,25,0,1,67,0,0,14,0,0,20,65,25,123,21,48,34,84,55,1,6,8,13,0,0,0,0,0,9,21,0,5,1,0,0,0,0,15,72,16,23,0,53,51,0,3,40,1,0,34,4,2,21,125,59,47,22,32,2,14,26,1,2,43,2,0,2,6,0,1,1,34,12,7,3,47,152,20,66,65,60,81,56,43,96,6,0,17,33,0,4,98,2,1,76,82,20,30,34,34,20,56,5,0,2,2,0,0,4,11,0,31,93,47,59,105,80,16,44,85,127,34,47,65,62,0,79,40,2,40,80,27,0,34,129,63,59,45,19,103,28,60,53,79,143,180,115,169,128,82,83,12,75,14,14,67,36,47,2,11,26,1,9,47,22,0,34,34,30,1,46,23,2,0,1,27,60,0,2,20,3,2,10,4,9,0,0,13,13,0,2,55,12,0,7,125,101,5,3,22,90,0,0,108,38,2,46,8,7,25,43,24,5,44,51,19,7,0,21,28,5,31,2,9,83,20,13,109,118,97,90,127,169,49,88,35,54,76,6,80,141,40,11,66,42,5,14,144,41,3,51,23,26,8,88,129,23,197,178,18,92,47,173,138,103,139,108,65,176,240,130,55,19,9,0,21,35,3,29,129,36,0,70,120,23,55,36,98,72,0,29,83,26,0,115,79,9,56,71,121,12,47,28,53,67,27,84,88,68,103,101,110,35,96,39,89,60,12,112,99,28,95,139,34,50,99,45,118,68,112,150,45,24,68,44,24,2,72,32,121,48,0,0,0,23,20,1,5,10,19,2,4,26,1,43,70,62,5,57,47,52,96,62,81,54,59,34,48,8,26,62,52,14,44,63,2,42,4,13,58,70,101,8,73,1,14,55,18,2,0,5,12,3,42,120,4,41,64,102,30,3,102,24,4,1,59,5,4,2,40,54,67,25,43,78,14,68,43,0,52,3,42,94,40,115,166,36,0,14,61,97,1,23,100,64,29,1,84,34,1,52,22,0,8,79,77,1,47,75,52,12,24,105,73,26,35,118,68,94,70,40,131,136,136,59,111,57,103,14,97,163,63,74,145,86,45,155,134,85,50,79,108,102,116,30,66,114,104,40,104,30,101,38,110,131,62,59,85,96,31,30,14,111,123,143,7,36,99,174,153,38,107,51,101,37,102,36,13,43,82,75,13,10,28,82,0,24,77,10,6,2,78,43,0,58,82,22,46,41,0,0,9,15,2,84,40,107,84,64,48,19,52,74,61,111,56,36,0,2,41,56,88,79,61,86,102,0,35,100,39,21,100,101,70,112,164,96,102,155,102,28,90,38,31,27,1,1,21,66,86,14,2,65,23,4,13,12,3,70,101,6,8,66,59,26,66,10,126,150,16,182,38,109,17,57,47,4,1,0,2,3,1,1,10,28,6,51,77,37,11,9,2,8,2,6,1,1,0,2,23,27,3,0,32,69,9,2,52,72,12,8,56,24,53,27,98,8,45,0,28,16,30,0,10,0,9,2,1,0,12,3,2,32,3,1,1,21,31,1,12,16,33,72,98,39,119,134,166,153,123,80,161,102,75,133,117,66,113,74,48,52,122,54,10,76,20,2,0,46,89,3,31,62,45,16,31,53,11,56,40,83,3,40,87,31,2,3,89,1,1,0,39,4,4,5,71,28,50,127,90,69,80,99,44,4,73,46,28,0,48,95,2,6,63,19,0,20,83,24,25,104,26,0,67,96,25,0,16,54,3,0,61,37,4,2,74,22,4,11,77,60,12,118,70,154,64,41,24,14,40,0,34,16,60,207

Radius of gyration: 51.43 Å; Cα contacts (8 Å, |Δi|>4): 1972; chains: 8; bounding box: 110×101×196 Å

Foldseek 3Di:
DCPVVVVVDDDDDPDCVVVVVVVVVCVQPVVVADDDQADDDDPVVVVVDDPLQRDDQVVAADPDDPDPPHGDGHHDPPD/DDDDDDDDDDDDDDDPPDDDDDCVVVVVVVVVVVVLLVVLLVVLLVVVCVVVPDFPCQLVDLVNQQDPVPVPDDQLVVFWFQQGQLVVVQVVVVVRSVSSVVSSVVVVVVSSVVSSVVSVPDDGDDDDQQDFDDDPPDDTDLVSLLVSLVVVLVPLFAQKFWQQDDQDPVRLVVQLVVCVVVVNNVCSNVVSVVVNLVCRVPTFMDGPNDTDPPDDFQAPLNLLVVLVVLLVVLLVLVLVLVLVCCQLQVLVLVDAQACPSSQDGSDPVSGHPPCDVLSVLLLLELAFPQRLQCVFVVCVDDVNVPPGSCVVPNDDPSNNVSSVVNVQSNPVVSSSCSHQPLSNDTQLPDPDANLVSLLVNLVRNHPVVGPSSVVSNVVSVVVVVVLVVQQVVQCVQCNNPRVSSVCVSRNADLSRLLVSLVVCLVVLQVVLCVCLVVDPDVSSNSSSNSNSVLVSDSRSVDGCSRNPVSNVVVVSVVSSVVSVVSNVVSVVCVPCVVLVSLVSNLVSVCSNPPPGHDDPVVVCVSCVQLVVVQVVCVVVVNNCVLVVCVVVVPPVVNVVVVCVSCVCSCVVVQVVVQVVCVVVVHHRDVVDDVD/DVVVVVVCCVPPVDVVVVLVVCLVQLLVSLLVCLVVVPQDQVSVVVSQVSCLVPLLVDALSSLLSNLLSCQSSVDDDPSSVVSSLVNCLVPVLRHEPLSLLSNLLSCLSPPHDDPSSLVSPLCSQQPSYDLCVLLVHALLSLLSNLLSCLVVVPDDVSSVVSSLNNQACVRLVVDDPVSSLVSLLSNLVSCVSNLHQDPSNLRSLLSCVVPVVVDDPVSVVSSVVSVVSNCVVVVHHRDDDDDD/DDDDDPDPVVVVVVVVVVVVVVVCCCVPPNVVVVCVVVVVVVVCVVCVVVVVVVVVVPDPVPVVVVVDDPQDPVNVCCVVCVDDDDDPCVVVVVVVVVVVVVCQADDVPHPRYCPCVVVPDDD/DDALVVVLVVVLVPDDPVCNVVCPVVSVVSNDDDDDDDDDDDDADPVRVCVVVVVVVVVVVVLVVLCPDPPNVVSVVVVVVVVVVVVVCVVPPPVVVVVVVVLCVDPPRVDDDDDDDDVVPDDD/DPDCVVCVPPDDDPDDPDDDDDDDDPCVVDVVCCVVPPCVVPPVVVVVVVVVVVVVVVVVVVVVVVVLVVLCVVQVVVVHHSDDDDPD/DVVVVVVVVVVCVVPVDDPCPVVVCVVVDPDVVVVVVVVVVVVVVCVVVCVCVVPVPDQDPDDDPPDDDPPPNPALNPDDDNVVSVVRVVVVVVVD/DDDDDDDPPDPVVVVLVVLLVVQCVLQDDDDDPDDDDPQCVVLVVVLVVLFDPLSVVLSVLLVVQLVQLCQCLDPPGRGPLLDQCRQLVVQLVLLVVLVVLLCVVPPVDDDVVPVVVVVVVSCVSSVCLSVVSNCLSHVLVVVLVVLVVVLVVCCVPPPPPRDPPVSVVSVVVSVVSSVVSNVSSNVSSVVSSSVSCVSSSVSRDDDRPHDPDDDDD

B-factor: mean 43.53, std 19.97, range [12.86, 134.54]

Secondary structure (DSSP, 8-state):
--HHHHTTS-----TTHHHHHHHHHHHHH--SS--SS-----HHHHHHS-HHHHS-STTSB-SS-SSTT-BS-------/-PPP-------S-----PPP--THHHHHHHHHHHHHHHHHHHHHHHHHHHHHT--TTTTT-TTSS--TTS----TTTS---TTHHHHHHHHHHHHHHHHHHHHHHHHHHHHHHHHHHHHHTS----PPP------SSS---HHHHHHHHHHHHHSSS-SSEEEPPPPPHHHHHHHHHHHHHTT--TTHHHHHHHHHHHHHHT-EEESSSSB-TT-----HHHHHHHHHHHHHHHHHHHHHHHHHHHHH-GGGGGS-GGGSGGG--SSSTTS-TTSHHHHHHHTT-SS-HHHHHHTSTTSSSGGGTT--TTTTSPPPHHHHHHHHHHHHTTSHHHHHHHHTGGGGS-TTSSSS-HHHHHHHHHHHHS-TTSHHHHHHHHHHHHHHHHHHHHHHHHHHHH-S---HHHHHHSPPPHHHHHHHHTTSHHHHHHHHHHHHHT-SSHHHHHHHHHHHHHHH-GGGS--HHHHSHHHHHHHHHHHHHHHHHHHHHHHHHTSSHHHHHHHHHHHHHHHHHTTTT-BHHHHHHH-HHHHHHHHHHHHTT-TTHHHHHHHTT-HHHHHHHHHHHSGGGSHHHHHHHHHHHHHTTPPPSTTSS--/-TTHHHHHHHHTS-HHHHHHHHTS-HHHHHHHHHHTT---HHHHHHHHHHHTTTGGG--HHHHHHHHHHHHHTT---HHHHHHHHHHHHHSTTT--HHHHHHHHHHHHHTT---HHHHHHHHHIIIIIS-TTTTTTT-HHHHHHHHHHHHHTT---HHHHHHHGGG-SHHHHHTS-HHHHHHHHHHHHHHHHHHT---GGGHHHHHHHHSSTTSS-HHHHHHHHHHHHHHHHHHTSEEEE----/---S-S-HHHHHHHHHHHHHHHHHHIIIIIHHHHHHHHHHHHHHHHHHHHHHHHHHHH---TTGGGTS-SS-HHHHHHHHT-SPPPPSSHHHHHHHHHHHHHHHHS-SSSSS-THHHHS----/---HHHHHHHHHHHS-SSSTTTTHHHHHHHTSPP--------S--HHHHHHHHHHHHHHHHHHHHHHTSTTHHHHHHHHHHHHHHHHHHHHHS-HHHHHHHHHTTSHHHHS------TGGG---/---SSTTSSS--PPPSS---PPPPPHHHH-HHHHIIIIIHHHHHHHHHHHHHHHHHHHHHHHHHHHHHHHHHHHHHHTT--SS-----/-HHHHHHHHHHIIIII--HHHHTTTTTT-S-HHHHHHHHHHHHHHHHHHHHHHSS-S---SS--SS--SSS-SSSGGG-SSHHHHHHHHHHHHHH-/--PPP-BTT-HHHHHHHHHHHHHHTTSPPPPPSSPPSTTTHHHHHHHHHHS--HHHHHHHHHHHHHHHHHHTTSTT---GGGSHHHHHHHHHHHHHHHHHHHHHHHTS-----SHHHHHHHHHHHHHHHHHHHHHHHHHHHHHHHHHHHHHHHHHHHSTTTT--HHHHHHHHHHHHHHHHHHHHHHHHHHHHHHHHHHHHTTS--------SEEEE-